Protein AF-0000000075814798 (afdb_homodimer)

InterPro domains:
  IPR003595 Protein-tyrosine phosphatase, catalytic [SM00404] (262-384)
  IPR029021 Protein-tyrosine phosphatase-like [G3DSA:3.90.190.10] (99-376)
  IPR029021 Protein-tyrosine phosphatase-like [G3DSA:3.90.190.10] (377-462)
  IPR029021 Protein-tyrosine phosphatase-like [G3DSA:3.90.190.10] (490-758)
  IPR029021 Protein-tyrosine phosphatase-like [SSF52799] (55-332)
  IPR029021 Protein-tyrosine phosphatase-like [SSF52799] (441-763)
  IPR050561 Protein Tyrosine Phosphatase [PTHR23339] (44-328)

Secondary structure (DSSP, 8-state):
---------------------------------------------TTEEEEE--SSS-EEEETTSS-EEE------GGGPPEE-SSTTSPPEEPBTTTEEEEES--GGG-TT--TTTTSSTT-EE-TTS-SEEEE----HHHHHHHHHHHHHTT---EEEEE---S--EEEEETTEEEEEEEEETTBTTS------TT--HHHHHHHHHHHHHHHHHHTTTEEEEBS-SS--TTPPEEEE--SGGGEEEHHHHHHGGGTT-TTEEEEE----SSSPPPHHHHHHHHHHHHT-GGGS-BTT--SPPPEEEEE-SSSSHHHHHHHHHHHHHHHHHTTTSSS--------PPPGGGGSHHHHHHHHHSTTHHHHHHHHHHHHHHTTTT--HHHHHHHHHHHHHHS----SSSSHHHHHHHHHHHHHHHHHHHHHHHHHHHHHHHGGGTS-S-HHHHHHH-HHHHTGGGG--------HHHHHHHS--EESTTT---TT--HHHHSSTT-EE-TTSSEEEES---HHHHHHHHHHHTSTTT--S-EEEEE---SEEEEETTEEEEE---SSPPPHHHHHHHHHHHHHHHHS---S--S------S-EEEHHHHHHHHHTT-TTEEEEE----SSSPPPHHHHHHHHHHHHHHHHH-TT-EEEEE-SSSSHHHHHHHHHHHHHHHHHH---------S---TTGGGGS---GGGG-SSHHHHHHHHHHHHHHHHHHHHHHHHHHHHHHTGGGTT-S-HHHHIIIIITTTTHHHHHTT-S-TTTS--TT-GGGSHHHHHHHTTS-----------/---------------------------------------------TTEEEEE--SSS-EEEETTSS-EEE------GGGPPEE-SSTTSPPEEPBTTTEEEEES--GGG-TT--TTTTSSTT-EE-TTS-SEEEE----HHHHHHHHHHHHHTT---EEEEE---S--EEEEETTEEEEEEEEETTBTTS------TT--HHHHHHHHHHHHHHHHHHTTTEEEEBS-SS--TTPPEEEE--SGGGEEEHHHHHHGGGTT-TTEEEEE----SSSPPPHHHHHHHHHHHHT-GGGS-BTT--SPPPEEEEE-SSSSHHHHHHHHHHHHHHHHHHHTTS---------PPPGGGGSHHHHHHHHHSTTHHHHHHHHHHHHHHTTTT--HHHHHHHHHHHHHHS----SSSSHHHHHHHHHHHHHHHHHHHHHHHHHHHHHHHGGGTS-S-HHHHHHH-HHHHTGGGG--------HHHHHHHS--EESTTTS--TT--HHHHSSTT-EE-TTSSEEEE----HHHHHHHHHHHTSTTT--S-EEEEE---SEEEEETTEEEEE---SSPPPHHHHHHHHHHHHHHHHS---S--S------S-EEEHHHHHHHHHTT-TTEEEEE----SSSPPPHHHHHHHHHHHHHHHHH-TT-EEEEE-SSSSHHHHHHHHHHHHHHHHHH---------S---TTGGGGGT--GGGG-SSHHHHHHHHHHHHHHHHHHHHHHHHHHHHHHTGGGTT-S-HHHHIIIIITTTTHHHHHTT-S-TTTS--TT-GGGSHHHHHHHTTS-S---------

Sequence (1618 aa):
MGTTASTAQQTVSAGTPLEGLQGGGPMDGQHSPSVHSFQTTGLHNSKAKSIIPNKVAPVVITYNCREEFQIHDELLKAHYTLGRLSEATPEHYLVQGRYFLVRDVVEKMDVLGTVQSCGAPNFRQVRGGLTVFGMGQPTLSGFRRVLQKLQEDGHRECVIFCVREEPVLFLRAGEDFVPYTPRDKQNLRENLQGLGPGIQAESLELAIRKEIHDFAQLSENTYHVYHNIEDLLGEPHAVAIRGEDDVHVTEEVFKRPLFLQPTYRYHRLPLPEQGAPLEAQFDAFVSVLRETPSLLPLRDAHGPPPALLFSCQTGVGRTNLGMTLGTLILFHHSRAASRPEAVPLQTKPLPMEQLQVIQSFLHMVPQGRKMVDEVDRAITACAEMHNLKEAILENQRKLESVRPAGPAQGSSSQHGVRQRALQSLERYFYLVLFNYYLHEQYPLAFALSFSRWLCAHPELYRLPVTLSSAGPVVPGDLLTKGSLGVDDLISPDALSTVREMDVANFRRVPRMPIYGTAQPSAKALGSILAYLTDAKRKLKHVVWVNLREEAVLECDGHTHSLRWPGPPMAPDQLEHLEIQLKAHLSTPLPGTGGPPTRRFQTCLTTREVFAQHCGAYPGLTYHRIPVPDFCAPCEEDFDRLLEALRAALAKDAGTGFVFSCLSGQGRTTTAMVVAVLAFWHIQGFPEVGEEELVSVPDAKFTKGEFEAKAAKSEPEARRLQLRSLQYLERYVYLVLLNAYLHLEKADSWQRPFSAWMREVASKAGVYEILNQLGFPELQSVQDQPFSGLRCRWQERSHGLEPAAAGDFLMGTTASTAQQTVSAGTPLEGLQGGGPMDGQHSPSVHSFQTTGLHNSKAKSIIPNKVAPVVITYNCREEFQIHDELLKAHYTLGRLSEATPEHYLVQGRYFLVRDVVEKMDVLGTVQSCGAPNFRQVRGGLTVFGMGQPTLSGFRRVLQKLQEDGHRECVIFCVREEPVLFLRAGEDFVPYTPRDKQNLRENLQGLGPGIQAESLELAIRKEIHDFAQLSENTYHVYHNIEDLLGEPHAVAIRGEDDVHVTEEVFKRPLFLQPTYRYHRLPLPEQGAPLEAQFDAFVSVLRETPSLLPLRDAHGPPPALLFSCQTGVGRTNLGMTLGTLILFHHSRAASRPEAVPLQTKPLPMEQLQVIQSFLHMVPQGRKMVDEVDRAITACAEMHNLKEAILENQRKLESVRPAGPAQGSSSQHGVRQRALQSLERYFYLVLFNYYLHEQYPLAFALSFSRWLCAHPELYRLPVTLSSAGPVVPGDLLTKGSLGVDDLISPDALSTVREMDVANFRRVPRMPIYGTAQPSAKALGSILAYLTDAKRKLKHVVWVNLREEAVLECDGHTHSLRWPGPPMAPDQLEHLEIQLKAHLSTPLPGTGGPPTRRFQTCLTTREVFAQHCGAYPGLTYHRIPVPDFCAPCEEDFDRLLEALRAALAKDAGTGFVFSCLSGQGRTTTAMVVAVLAFWHIQGFPEVGEEELVSVPDAKFTKGEFEAKAAKSEPEARRLQLRSLQYLERYVYLVLLNAYLHLEKADSWQRPFSAWMREVASKAGVYEILNQLGFPELQSVQDQPFSGLRCRWQERSHGLEPAAAGDFL

Solvent-accessible surface area (backbone atoms only — not comparable to full-atom values): 90113 Å² total; per-residue (Å²): 132,63,70,63,74,76,71,84,71,80,80,73,76,80,83,83,89,81,88,86,90,82,83,85,87,83,82,80,83,81,76,74,77,79,70,80,64,74,70,67,76,70,74,70,60,79,54,54,58,46,71,48,81,42,94,86,37,39,27,33,21,23,56,82,69,74,49,72,42,60,50,65,69,67,70,69,61,89,78,64,33,74,42,57,94,45,92,89,29,71,74,41,78,30,50,95,56,63,22,44,45,29,52,62,74,56,78,82,55,29,78,71,58,19,41,83,77,41,20,22,22,31,54,46,64,37,58,89,74,53,58,30,26,27,14,12,56,44,32,47,61,19,44,54,40,39,53,50,50,45,48,72,72,64,50,76,32,31,44,36,34,38,30,52,55,47,44,41,37,23,38,59,55,87,94,35,31,44,48,28,29,54,19,39,85,91,41,66,88,42,74,58,69,81,82,48,84,91,54,50,37,67,59,51,28,53,53,44,50,53,46,50,54,50,47,5,66,75,46,83,29,26,42,72,34,33,79,47,86,89,56,56,79,82,40,56,44,76,42,76,37,87,51,71,86,36,50,42,39,58,66,54,59,62,42,59,79,29,46,89,32,68,53,44,42,76,45,84,47,55,42,51,86,67,40,50,68,53,52,70,48,51,31,54,53,50,52,55,50,48,48,33,48,62,67,41,56,35,65,80,63,79,67,74,64,51,33,37,36,21,26,21,68,54,20,38,69,48,10,40,52,45,34,30,55,51,42,51,52,48,36,64,61,48,60,64,60,64,54,62,65,73,55,70,80,66,83,70,77,56,82,62,53,73,38,65,55,49,41,52,42,45,72,70,36,87,70,30,63,58,43,48,49,50,44,52,48,30,40,59,34,43,31,87,79,48,43,66,68,58,51,37,54,50,34,49,49,49,58,68,61,57,63,88,68,79,90,76,83,61,58,68,58,50,50,49,49,50,49,51,30,49,23,46,46,43,29,53,51,51,48,36,50,48,47,51,47,42,70,65,26,44,77,41,56,50,35,56,50,54,51,60,46,44,29,54,38,55,75,62,63,56,43,64,45,53,65,45,83,59,59,91,66,51,70,69,52,38,55,72,73,34,49,56,39,72,49,83,85,70,44,71,46,86,64,68,22,39,85,80,46,55,28,32,28,60,48,67,42,86,98,44,62,40,33,28,17,18,61,58,34,66,67,22,45,51,46,49,51,52,56,46,45,28,90,85,66,55,40,69,33,35,41,38,36,38,29,51,70,47,35,44,35,35,41,68,76,39,49,26,32,34,73,72,80,42,60,89,66,54,49,70,54,40,55,50,48,25,52,51,49,44,52,57,63,67,45,78,71,71,88,70,87,60,80,79,72,79,76,61,91,40,74,38,38,62,69,52,50,53,53,68,45,32,76,82,36,74,38,56,43,81,44,67,52,48,39,55,77,75,39,47,62,52,51,64,45,53,38,52,52,50,48,55,51,50,57,45,40,71,75,36,80,72,44,26,36,37,28,23,18,73,43,18,45,57,59,15,33,50,50,48,48,53,48,51,55,52,45,30,74,72,78,48,70,77,88,66,87,72,85,53,83,71,63,49,67,68,49,59,40,51,65,57,78,57,59,35,81,68,38,89,44,71,70,52,21,52,49,44,48,47,46,36,51,25,40,39,48,29,53,51,50,54,53,50,48,52,49,47,55,62,71,32,45,87,66,68,51,72,66,46,60,43,55,43,43,56,69,39,39,20,61,54,42,49,38,56,50,53,38,58,41,67,55,64,93,77,36,74,51,77,78,42,70,60,19,28,51,68,50,40,58,45,47,67,56,60,60,74,72,75,71,79,85,60,89,69,104,132,60,69,57,70,74,69,82,68,80,76,70,74,78,73,80,82,81,88,81,87,82,83,88,80,81,88,81,83,79,76,75,75,79,69,77,63,76,68,67,76,71,75,71,59,79,54,54,57,46,70,49,81,41,95,88,36,40,27,33,21,22,55,83,70,75,49,71,42,60,50,65,70,67,70,69,62,88,76,65,32,74,44,57,92,45,90,89,30,70,75,42,77,30,50,94,57,62,22,44,44,29,52,61,75,58,79,83,54,31,79,70,58,18,40,85,77,42,21,20,23,32,54,48,64,36,56,89,74,53,58,27,25,28,14,12,56,45,31,47,60,20,42,54,39,39,54,48,49,44,49,71,73,62,50,76,34,32,44,35,34,37,30,50,56,46,44,43,37,24,39,59,55,88,93,34,30,45,48,28,28,54,19,40,84,93,41,65,88,43,74,58,68,80,80,51,82,90,56,50,39,67,61,50,30,53,52,44,50,53,47,50,54,51,47,5,66,74,47,84,30,25,42,71,33,34,80,47,87,87,56,56,78,82,41,56,43,76,42,76,38,86,50,72,86,35,50,41,40,58,66,54,58,61,42,58,81,29,47,90,32,67,52,45,43,74,43,83,48,54,42,49,85,67,40,49,68,55,52,68,49,50,30,54,53,49,52,54,48,47,50,33,48,61,69,40,57,34,64,80,59,79,68,76,64,51,33,38,36,21,27,20,69,54,20,38,70,49,10,41,52,45,35,30,54,49,42,50,52,49,50,52,52,42,40,76,65,46,72,84,71,78,63,75,79,68,83,72,78,57,82,63,52,74,38,64,55,49,41,53,44,44,72,70,36,88,68,29,64,58,42,47,50,52,45,53,49,32,40,58,34,41,31,87,80,47,42,67,68,59,51,35,53,50,35,49,48,51,56,68,61,58,62,88,65,76,92,78,82,61,59,68,58,52,50,48,48,50,47,51,33,50,22,48,45,43,27,52,51,51,50,36,50,49,48,52,46,42,71,65,26,43,78,41,54,50,35,56,50,55,52,59,47,44,31,56,37,55,75,62,64,56,45,63,44,53,70,44,85,60,59,92,68,50,70,69,52,38,55,71,73,32,48,56,38,73,51,77,87,69,50,72,47,87,63,69,21,39,85,81,46,54,26,32,28,60,47,67,42,84,97,43,61,40,33,28,17,18,61,58,34,66,68,22,45,52,48,48,50,51,58,44,46,27,89,84,65,55,40,67,32,35,41,37,38,39,29,52,71,48,35,44,35,33,41,69,76,38,47,27,32,34,72,71,80,40,60,88,67,53,52,71,54,39,53,51,46,26,52,52,50,45,53,57,62,68,46,79,71,71,87,69,86,60,80,78,70,80,77,59,91,39,73,37,40,60,70,52,49,53,54,68,45,33,76,84,35,76,39,56,42,84,44,68,52,49,39,55,76,77,40,47,62,53,52,63,45,54,37,52,53,50,48,56,50,50,58,45,42,71,74,37,78,71,44,26,36,37,27,24,19,77,46,19,46,58,60,15,33,49,51,49,47,53,48,50,54,50,45,28,74,72,77,50,70,76,90,65,86,72,85,61,85,74,64,50,69,67,52,62,40,51,70,66,70,57,58,35,82,68,39,91,44,70,68,52,21,52,50,44,48,48,47,36,51,25,41,40,49,28,53,51,49,53,52,50,48,52,50,48,56,62,71,32,46,87,65,68,51,73,65,46,58,42,55,43,42,56,68,40,38,19,61,54,42,50,39,55,50,53,38,59,41,67,51,64,93,78,38,74,51,77,78,42,70,60,18,27,51,67,50,40,57,44,48,67,57,59,62,73,73,76,71,79,86,58,90,66,104

Structure (mmCIF, N/CA/C/O backbone):
data_AF-0000000075814798-model_v1
#
loop_
_entity.id
_entity.type
_entity.pdbx_description
1 polymer 'Paladin isoform X2'
#
loop_
_atom_site.group_PDB
_atom_site.id
_atom_site.type_symbol
_atom_site.label_atom_id
_atom_site.label_alt_id
_atom_site.label_comp_id
_atom_site.label_asym_id
_atom_site.label_entity_id
_atom_site.label_seq_id
_atom_site.pdbx_PDB_ins_code
_atom_site.Cartn_x
_atom_site.Cartn_y
_atom_site.Cartn_z
_atom_site.occupancy
_atom_site.B_iso_or_equiv
_atom_site.auth_seq_id
_atom_site.auth_comp_id
_atom_site.auth_asym_id
_atom_site.auth_atom_id
_atom_site.pdbx_PDB_model_num
ATOM 1 N N . MET A 1 1 ? -14.688 32.375 -4.984 1 20.8 1 MET A N 1
ATOM 2 C CA . MET A 1 1 ? -14.438 33.156 -3.773 1 20.8 1 MET A CA 1
ATOM 3 C C . MET A 1 1 ? -14.164 34.625 -4.109 1 20.8 1 MET A C 1
ATOM 5 O O . MET A 1 1 ? -13.062 34.969 -4.547 1 20.8 1 MET A O 1
ATOM 9 N N . GLY A 1 2 ? -15.25 35.312 -4.543 1 20.66 2 GLY A N 1
ATOM 10 C CA . GLY A 1 2 ? -15.383 36.594 -5.23 1 20.66 2 GLY A CA 1
ATOM 11 C C . GLY A 1 2 ? -14.875 37.75 -4.414 1 20.66 2 GLY A C 1
ATOM 12 O O . GLY A 1 2 ? -15.055 37.781 -3.193 1 20.66 2 GLY A O 1
ATOM 13 N N . THR A 1 3 ? -13.828 38.188 -4.879 1 22.53 3 THR A N 1
ATOM 14 C CA . THR A 1 3 ? -13.062 39.344 -4.375 1 22.53 3 THR A CA 1
ATOM 15 C C . THR A 1 3 ? -13.938 40.562 -4.27 1 22.53 3 THR A C 1
ATOM 17 O O . THR A 1 3 ? -13.438 41.688 -4.051 1 22.53 3 THR A O 1
ATOM 20 N N . THR A 1 4 ? -15.242 40.5 -4.461 1 22.45 4 THR A N 1
ATOM 21 C CA . THR A 1 4 ? -15.805 41.812 -4.785 1 22.45 4 THR A CA 1
ATOM 22 C C . THR A 1 4 ? -15.922 42.656 -3.531 1 22.45 4 THR A C 1
ATOM 24 O O . THR A 1 4 ? -16.625 42.312 -2.588 1 22.45 4 THR A O 1
ATOM 27 N N . ALA A 1 5 ? -14.812 43.094 -3.002 1 24.08 5 ALA A N 1
ATOM 28 C CA . ALA A 1 5 ? -15.07 44.125 -1.997 1 24.08 5 ALA A CA 1
ATOM 29 C C . ALA A 1 5 ? -15.922 45.25 -2.574 1 24.08 5 ALA A C 1
ATOM 31 O O . ALA A 1 5 ? -15.531 45.906 -3.545 1 24.08 5 ALA A O 1
ATOM 32 N N . SER A 1 6 ? -17.25 45.062 -2.588 1 22.42 6 SER A N 1
ATOM 33 C CA . SER A 1 6 ? -18.234 46.031 -3.072 1 22.42 6 SER A CA 1
ATOM 34 C C . SER A 1 6 ? -18.031 47.406 -2.453 1 22.42 6 SER A C 1
ATOM 36 O O . SER A 1 6 ? -18.094 47.562 -1.231 1 22.42 6 SER A O 1
ATOM 38 N N . THR A 1 7 ? -17 48.062 -2.939 1 22.38 7 THR A N 1
ATOM 39 C CA . THR A 1 7 ? -16.859 49.438 -2.508 1 22.38 7 THR A CA 1
ATOM 40 C C . THR A 1 7 ? -18.125 50.25 -2.787 1 22.38 7 THR A C 1
ATOM 42 O O . THR A 1 7 ? -18.641 50.219 -3.91 1 22.38 7 THR A O 1
ATOM 45 N N . ALA A 1 8 ? -19.047 50.281 -1.787 1 23.62 8 ALA A N 1
ATOM 46 C CA . ALA A 1 8 ? -20.234 51.125 -1.872 1 23.62 8 ALA A CA 1
ATOM 47 C C . ALA A 1 8 ? -19.859 52.562 -2.264 1 23.62 8 ALA A C 1
ATOM 49 O O . ALA A 1 8 ? -19.266 53.281 -1.474 1 23.62 8 ALA A O 1
ATOM 50 N N . GLN A 1 9 ? -19.438 52.719 -3.703 1 20.25 9 GLN A N 1
ATOM 51 C CA . GLN A 1 9 ? -19.219 54.062 -4.215 1 20.25 9 GLN A CA 1
ATOM 52 C C . GLN A 1 9 ? -20.484 54.906 -4.113 1 20.25 9 GLN A C 1
ATOM 54 O O . GLN A 1 9 ? -21.578 54.406 -4.367 1 20.25 9 GLN A O 1
ATOM 59 N N . GLN A 1 10 ? -20.453 55.969 -3.391 1 19.09 10 GLN A N 1
ATOM 60 C CA . GLN A 1 10 ? -21.453 57.031 -3.236 1 19.09 10 GLN A CA 1
ATOM 61 C C . GLN A 1 10 ? -21.766 57.688 -4.578 1 19.09 10 GLN A C 1
ATOM 63 O O . GLN A 1 10 ? -20.875 58.188 -5.27 1 19.09 10 GLN A O 1
ATOM 68 N N . THR A 1 11 ? -22.781 57.094 -5.297 1 19.61 11 THR A N 1
ATOM 69 C CA . THR A 1 11 ? -23.344 57.531 -6.57 1 19.61 11 THR A CA 1
ATOM 70 C C . THR A 1 11 ? -23.672 59.031 -6.523 1 19.61 11 THR A C 1
ATOM 72 O O . THR A 1 11 ? -24.469 59.469 -5.691 1 19.61 11 THR A O 1
ATOM 75 N N . VAL A 1 12 ? -22.688 59.812 -6.91 1 17.66 12 VAL A N 1
ATOM 76 C CA . VAL A 1 12 ? -23.031 61.219 -7.121 1 17.66 12 VAL A CA 1
ATOM 77 C C . VAL A 1 12 ? -24.047 61.344 -8.25 1 17.66 12 VAL A C 1
ATOM 79 O O . VAL A 1 12 ? -24 60.594 -9.219 1 17.66 12 VAL A O 1
ATOM 82 N N . SER A 1 13 ? -25.047 62.25 -8.18 1 16.98 13 SER A N 1
ATOM 83 C CA . SER A 1 13 ? -26.359 62.594 -8.727 1 16.98 13 SER A CA 1
ATOM 84 C C . SER A 1 13 ? -26.234 63.219 -10.109 1 16.98 13 SER A C 1
ATOM 86 O O . SER A 1 13 ? -27.156 63.875 -10.578 1 16.98 13 SER A O 1
ATOM 88 N N . ALA A 1 14 ? -25.391 62.531 -11.023 1 16.59 14 ALA A N 1
ATOM 89 C CA . ALA A 1 14 ? -25.484 63.344 -12.219 1 16.59 14 ALA A CA 1
ATOM 90 C C . ALA A 1 14 ? -26.938 63.625 -12.594 1 16.59 14 ALA A C 1
ATOM 92 O O . ALA A 1 14 ? -27.797 62.781 -12.414 1 16.59 14 ALA A O 1
ATOM 93 N N . GLY A 1 15 ? -27.141 64.812 -13.203 1 15.84 15 GLY A N 1
ATOM 94 C CA . GLY A 1 15 ? -28.203 65.688 -13.656 1 15.84 15 GLY A CA 1
ATOM 95 C C . GLY A 1 15 ? -28.984 65.188 -14.828 1 15.84 15 GLY A C 1
ATOM 96 O O . GLY A 1 15 ? -28.641 64.125 -15.375 1 15.84 15 GLY A O 1
ATOM 97 N N . THR A 1 16 ? -29.422 66.125 -15.766 1 15.84 16 THR A N 1
ATOM 98 C CA . THR A 1 16 ? -30.75 66.438 -16.25 1 15.84 16 THR A CA 1
ATOM 99 C C . THR A 1 16 ? -31.078 65.625 -17.531 1 15.84 16 THR A C 1
ATOM 101 O O . THR A 1 16 ? -32.125 65 -17.609 1 15.84 16 THR A O 1
ATOM 104 N N . PRO A 1 17 ? -30.75 66.125 -18.859 1 15.64 17 PRO A N 1
ATOM 105 C CA . PRO A 1 17 ? -31.922 66.625 -19.562 1 15.64 17 PRO A CA 1
ATOM 106 C C . PRO A 1 17 ? -32.562 65.625 -20.5 1 15.64 17 PRO A C 1
ATOM 108 O O . PRO A 1 17 ? -31.969 64.562 -20.75 1 15.64 17 PRO A O 1
ATOM 111 N N . LEU A 1 18 ? -32.969 66.125 -21.812 1 14.87 18 LEU A N 1
ATOM 112 C CA . LEU A 1 18 ? -34.25 66.25 -22.469 1 14.87 18 LEU A CA 1
ATOM 113 C C . LEU A 1 18 ? -34.406 65.188 -23.562 1 14.87 18 LEU A C 1
ATOM 115 O O . LEU A 1 18 ? -35.438 64.5 -23.656 1 14.87 18 LEU A O 1
ATOM 119 N N . GLU A 1 19 ? -33.5 65.125 -24.656 1 15.78 19 GLU A N 1
ATOM 120 C CA . GLU A 1 19 ? -34.219 65.438 -25.891 1 15.78 19 GLU A CA 1
ATOM 121 C C . GLU A 1 19 ? -34.844 64.188 -26.531 1 15.78 19 GLU A C 1
ATOM 123 O O . GLU A 1 19 ? -34.406 63.094 -26.281 1 15.78 19 GLU A O 1
ATOM 128 N N . GLY A 1 20 ? -35.688 64.438 -27.672 1 15.11 20 GLY A N 1
ATOM 129 C CA . GLY A 1 20 ? -36.969 64.062 -28.25 1 15.11 20 GLY A CA 1
ATOM 130 C C . GLY A 1 20 ? -36.906 62.875 -29.172 1 15.11 20 GLY A C 1
ATOM 131 O O . GLY A 1 20 ? -37.5 61.812 -28.875 1 15.11 20 GLY A O 1
ATOM 132 N N . LEU A 1 21 ? -36.656 63.156 -30.547 1 15.19 21 LEU A N 1
ATOM 133 C CA . LEU A 1 21 ? -37.688 62.969 -31.547 1 15.19 21 LEU A CA 1
ATOM 134 C C . LEU A 1 21 ? -37.656 61.562 -32.094 1 15.19 21 LEU A C 1
ATOM 136 O O . LEU A 1 21 ? -36.656 60.844 -31.969 1 15.19 21 LEU A O 1
ATOM 140 N N . GLN A 1 22 ? -38.125 61.375 -33.438 1 15.43 22 GLN A N 1
ATOM 141 C CA . GLN A 1 22 ? -39.281 60.75 -34.062 1 15.43 22 GLN A CA 1
ATOM 142 C C . GLN A 1 22 ? -38.906 59.469 -34.75 1 15.43 22 GLN A C 1
ATOM 144 O O . GLN A 1 22 ? -39.5 58.406 -34.5 1 15.43 22 GLN A O 1
ATOM 149 N N . GLY A 1 23 ? -38.75 59.469 -36.156 1 15.39 23 GLY A N 1
ATOM 150 C CA . GLY A 1 23 ? -39.719 58.938 -37.094 1 15.39 23 GLY A CA 1
ATOM 151 C C . GLY A 1 23 ? -39.375 57.531 -37.562 1 15.39 23 GLY A C 1
ATOM 152 O O . GLY A 1 23 ? -39.688 56.562 -36.906 1 15.39 23 GLY A O 1
ATOM 153 N N . GLY A 1 24 ? -38.969 57.406 -38.906 1 15.76 24 GLY A N 1
ATOM 154 C CA . GLY A 1 24 ? -39.719 56.75 -40 1 15.76 24 GLY A CA 1
ATOM 155 C C . GLY A 1 24 ? -39.344 55.312 -40.219 1 15.76 24 GLY A C 1
ATOM 156 O O . GLY A 1 24 ? -38.875 54.625 -39.281 1 15.76 24 GLY A O 1
ATOM 157 N N . GLY A 1 25 ? -38.75 54.969 -41.406 1 16.77 25 GLY A N 1
ATOM 158 C CA . GLY A 1 25 ? -39.344 54.219 -42.531 1 16.77 25 GLY A CA 1
ATOM 159 C C . GLY A 1 25 ? -38.969 52.75 -42.5 1 16.77 25 GLY A C 1
ATOM 160 O O . GLY A 1 25 ? -38.156 52.312 -41.688 1 16.77 25 GLY A O 1
ATOM 161 N N . PRO A 1 26 ? -39.125 52.094 -43.656 1 17.95 26 PRO A N 1
ATOM 162 C CA . PRO A 1 26 ? -39.875 50.906 -44.094 1 17.95 26 PRO A CA 1
ATOM 163 C C . PRO A 1 26 ? -39.031 49.656 -44.062 1 17.95 26 PRO A C 1
ATOM 165 O O . PRO A 1 26 ? -39.562 48.562 -43.75 1 17.95 26 PRO A O 1
ATOM 168 N N . MET A 1 27 ? -37.719 49.812 -44.469 1 16.7 27 MET A N 1
ATOM 169 C CA . MET A 1 27 ? -37.469 48.969 -45.625 1 16.7 27 MET A CA 1
ATOM 170 C C . MET A 1 27 ? -37.438 47.5 -45.219 1 16.7 27 MET A C 1
ATOM 172 O O . MET A 1 27 ? -37.344 47.156 -44.031 1 16.7 27 MET A O 1
ATOM 176 N N . ASP A 1 28 ? -36.562 46.688 -45.938 1 17.31 28 ASP A N 1
ATOM 177 C CA . ASP A 1 28 ? -36.656 45.625 -46.906 1 17.31 28 ASP A CA 1
ATOM 178 C C . ASP A 1 28 ? -36.344 44.281 -46.281 1 17.31 28 ASP A C 1
ATOM 180 O O . ASP A 1 28 ? -37.031 43.281 -46.531 1 17.31 28 ASP A O 1
ATOM 184 N N . GLY A 1 29 ? -35.156 44.188 -45.75 1 16.59 29 GLY A N 1
ATOM 185 C CA . GLY A 1 29 ? -34.344 43.094 -46.281 1 16.59 29 GLY A CA 1
ATOM 186 C C . GLY A 1 29 ? -34.781 41.75 -45.75 1 16.59 29 GLY A C 1
ATOM 187 O O . GLY A 1 29 ? -35.594 41.656 -44.812 1 16.59 29 GLY A O 1
ATOM 188 N N . GLN A 1 30 ? -33.906 40.781 -46.125 1 20.2 30 GLN A N 1
ATOM 189 C CA . GLN A 1 30 ? -33.75 39.375 -46.531 1 20.2 30 GLN A CA 1
ATOM 190 C C . GLN A 1 30 ? -33.75 38.438 -45.312 1 20.2 30 GLN A C 1
ATOM 192 O O . GLN A 1 30 ? -33.094 38.719 -44.312 1 20.2 30 GLN A O 1
ATOM 197 N N . HIS A 1 31 ? -34.719 37.625 -45.281 1 18.97 31 HIS A N 1
ATOM 198 C CA . HIS A 1 31 ? -35.281 36.781 -44.25 1 18.97 31 HIS A CA 1
ATOM 199 C C . HIS A 1 31 ? -34.312 35.688 -43.875 1 18.97 31 HIS A C 1
ATOM 201 O O . HIS A 1 31 ? -34.688 34.656 -43.25 1 18.97 31 HIS A O 1
ATOM 207 N N . SER A 1 32 ? -32.969 35.875 -44.094 1 20.36 32 SER A N 1
ATOM 208 C CA . SER A 1 32 ? -32.25 34.625 -43.969 1 20.36 32 SER A CA 1
ATOM 209 C C . SER A 1 32 ? -32.562 33.906 -42.688 1 20.36 32 SER A C 1
ATOM 211 O O . SER A 1 32 ? -32.719 34.531 -41.625 1 20.36 32 SER A O 1
ATOM 213 N N . PRO A 1 33 ? -33 32.656 -42.812 1 21.22 33 PRO A N 1
ATOM 214 C CA . PRO A 1 33 ? -33.594 31.875 -41.719 1 21.22 33 PRO A CA 1
ATOM 215 C C . PRO A 1 33 ? -32.719 31.859 -40.469 1 21.22 33 PRO A C 1
ATOM 217 O O . PRO A 1 33 ? -31.531 32.156 -40.531 1 21.22 33 PRO A O 1
ATOM 220 N N . SER A 1 34 ? -33.406 31.484 -39.344 1 19.66 34 SER A N 1
ATOM 221 C CA . SER A 1 34 ? -33.375 31.719 -37.906 1 19.66 34 SER A CA 1
ATOM 222 C C . SER A 1 34 ? -32.312 30.844 -37.219 1 19.66 34 SER A C 1
ATOM 224 O O . SER A 1 34 ? -32.438 29.625 -37.188 1 19.66 34 SER A O 1
ATOM 226 N N . VAL A 1 35 ? -31.016 30.906 -37.656 1 22.52 35 VAL A N 1
ATOM 227 C CA . VAL A 1 35 ? -30.047 30.203 -36.812 1 22.52 35 VAL A CA 1
ATOM 228 C C . VAL A 1 35 ? -30.359 30.453 -35.344 1 22.52 35 VAL A C 1
ATOM 230 O O . VAL A 1 35 ? -30.422 31.594 -34.906 1 22.52 35 VAL A O 1
ATOM 233 N N . HIS A 1 36 ? -31.266 29.609 -34.812 1 21.22 36 HIS A N 1
ATOM 234 C CA . HIS A 1 36 ? -31.625 29.797 -33.406 1 21.22 36 HIS A CA 1
ATOM 235 C C . HIS A 1 36 ? -30.391 30.109 -32.562 1 21.22 36 HIS A C 1
ATOM 237 O O . HIS A 1 36 ? -29.438 29.328 -32.531 1 21.22 36 HIS A O 1
ATOM 243 N N . SER A 1 37 ? -29.938 31.312 -32.688 1 22.78 37 SER A N 1
ATOM 244 C CA . SER A 1 37 ? -28.906 31.906 -31.812 1 22.78 37 SER A CA 1
ATOM 245 C C . SER A 1 37 ? -29.156 31.547 -30.359 1 22.78 37 SER A C 1
ATOM 247 O O . SER A 1 37 ? -30.234 31.781 -29.828 1 22.78 37 SER A O 1
ATOM 249 N N . PHE A 1 38 ? -28.609 30.406 -30.047 1 23.09 38 PHE A N 1
ATOM 250 C CA . PHE A 1 38 ? -28.562 30.094 -28.625 1 23.09 38 PHE A CA 1
ATOM 251 C C . PHE A 1 38 ? -28.344 31.375 -27.812 1 23.09 38 PHE A C 1
ATOM 253 O O . PHE A 1 38 ? -27.391 32.094 -28.031 1 23.09 38 PHE A O 1
ATOM 260 N N . GLN A 1 39 ? -29.406 32.062 -27.656 1 23.33 39 GLN A N 1
ATOM 261 C CA . GLN A 1 39 ? -29.453 33.25 -26.828 1 23.33 39 GLN A CA 1
ATOM 262 C C . GLN A 1 39 ? -28.625 33.062 -25.562 1 23.33 39 GLN A C 1
ATOM 264 O O . GLN A 1 39 ? -28.891 32.188 -24.75 1 23.33 39 GLN A O 1
ATOM 269 N N . THR A 1 40 ? -27.328 33.312 -25.766 1 24.81 40 THR A N 1
ATOM 270 C CA . THR A 1 40 ? -26.438 33.594 -24.641 1 24.81 40 THR A CA 1
ATOM 271 C C . THR A 1 40 ? -27.156 34.375 -23.562 1 24.81 40 THR A C 1
ATOM 273 O O . THR A 1 40 ? -27.594 35.5 -23.812 1 24.81 40 THR A O 1
ATOM 276 N N . THR A 1 41 ? -28.141 33.75 -22.969 1 26.14 41 THR A N 1
ATOM 277 C CA . THR A 1 41 ? -28.734 34.5 -21.875 1 26.14 41 THR A CA 1
ATOM 278 C C . THR A 1 41 ? -27.734 35.469 -21.266 1 26.14 41 THR A C 1
ATOM 280 O O . THR A 1 41 ? -26.609 35.094 -20.953 1 26.14 41 THR A O 1
ATOM 283 N N . GLY A 1 42 ? -27.797 36.781 -21.656 1 26.25 42 GLY A N 1
ATOM 284 C CA . GLY A 1 42 ? -27.203 38.062 -21.344 1 26.25 42 GLY A CA 1
ATOM 285 C C . GLY A 1 42 ? -26.938 38.25 -19.859 1 26.25 42 GLY A C 1
ATOM 286 O O . GLY A 1 42 ? -27.766 38.812 -19.141 1 26.25 42 GLY A O 1
ATOM 287 N N . LEU A 1 43 ? -26.578 37.219 -19.172 1 26.64 43 LEU A N 1
ATOM 288 C CA . LEU A 1 43 ? -26.172 37.781 -17.891 1 26.64 43 LEU A CA 1
ATOM 289 C C . LEU A 1 43 ? -25.266 38.969 -18.078 1 26.64 43 LEU A C 1
ATOM 291 O O . LEU A 1 43 ? -24.172 38.844 -18.641 1 26.64 43 LEU A O 1
ATOM 295 N N . HIS A 1 44 ? -25.828 40.125 -18.438 1 28.27 44 HIS A N 1
ATOM 296 C CA . HIS A 1 44 ? -25.328 41.5 -18.359 1 28.27 44 HIS A CA 1
ATOM 297 C C . HIS A 1 44 ? -24.422 41.688 -17.156 1 28.27 44 HIS A C 1
ATOM 299 O O . HIS A 1 44 ? -24.875 42.094 -16.094 1 28.27 44 HIS A O 1
ATOM 305 N N . ASN A 1 45 ? -23.766 40.688 -16.719 1 29.17 45 ASN A N 1
ATOM 306 C CA . ASN A 1 45 ? -22.844 41.281 -15.742 1 29.17 45 ASN A CA 1
ATOM 307 C C . ASN A 1 45 ? -22.016 42.406 -16.344 1 29.17 45 ASN A C 1
ATOM 309 O O . ASN A 1 45 ? -21.25 42.188 -17.281 1 29.17 45 ASN A O 1
ATOM 313 N N . SER A 1 46 ? -22.5 43.562 -16.422 1 33.44 46 SER A N 1
ATOM 314 C CA . SER A 1 46 ? -21.953 44.875 -16.797 1 33.44 46 SER A CA 1
ATOM 315 C C . SER A 1 46 ? -20.484 44.969 -16.453 1 33.44 46 SER A C 1
ATOM 317 O O . SER A 1 46 ? -19.812 45.938 -16.844 1 33.44 46 SER A O 1
ATOM 319 N N . LYS A 1 47 ? -19.984 44.188 -15.484 1 35.53 47 LYS A N 1
ATOM 320 C CA . LYS A 1 47 ? -18.625 44.562 -15.078 1 35.53 47 LYS A CA 1
ATOM 321 C C . LYS A 1 47 ? -17.578 43.812 -15.891 1 35.53 47 LYS A C 1
ATOM 323 O O . LYS A 1 47 ? -16.391 43.844 -15.57 1 35.53 47 LYS A O 1
ATOM 328 N N . ALA A 1 48 ? -17.969 42.875 -16.812 1 38.38 48 ALA A N 1
ATOM 329 C CA . ALA A 1 48 ? -16.953 42.094 -17.531 1 38.38 48 ALA A CA 1
ATOM 330 C C . ALA A 1 48 ? -16.516 42.812 -18.812 1 38.38 48 ALA A C 1
ATOM 332 O O . ALA A 1 48 ? -17.344 43.188 -19.641 1 38.38 48 ALA A O 1
ATOM 333 N N . LYS A 1 49 ? -15.375 43.5 -18.859 1 42 49 LYS A N 1
ATOM 334 C CA . LYS A 1 49 ? -14.914 44.125 -20.109 1 42 49 LYS A CA 1
ATOM 335 C C . LYS A 1 49 ? -14.539 43.062 -21.141 1 42 49 LYS A C 1
ATOM 337 O O . LYS A 1 49 ? -14.875 43.188 -22.312 1 42 49 LYS A O 1
ATOM 342 N N . SER A 1 50 ? -13.438 42.219 -20.891 1 41.66 50 SER A N 1
ATOM 343 C CA . SER A 1 50 ? -12.969 41.281 -21.906 1 41.66 50 SER A CA 1
ATOM 344 C C . SER A 1 50 ? -12.906 39.844 -21.359 1 41.66 50 SER A C 1
ATOM 346 O O . SER A 1 50 ? -12.68 39.656 -20.156 1 41.66 50 SER A O 1
ATOM 348 N N . ILE A 1 51 ? -13.531 38.875 -21.969 1 43.34 51 ILE A N 1
ATOM 349 C CA . ILE A 1 51 ? -13.469 37.438 -21.672 1 43.34 51 ILE A CA 1
ATOM 350 C C . ILE A 1 51 ? -12.328 36.812 -22.484 1 43.34 51 ILE A C 1
ATOM 352 O O . ILE A 1 51 ? -12.32 36.875 -23.703 1 43.34 51 ILE A O 1
ATOM 356 N N . ILE A 1 52 ? -11.094 36.594 -21.953 1 43.97 52 ILE A N 1
ATOM 357 C CA . ILE A 1 52 ? -10.008 35.906 -22.656 1 43.97 52 ILE A CA 1
ATOM 358 C C . ILE A 1 52 ? -10.227 34.406 -22.578 1 43.97 52 ILE A C 1
ATOM 360 O O . ILE A 1 52 ? -10.305 33.844 -21.484 1 43.97 52 ILE A O 1
ATOM 364 N N . PRO A 1 53 ? -10.508 33.719 -23.594 1 45.59 53 PRO A N 1
ATOM 365 C CA . PRO A 1 53 ? -10.656 32.281 -23.703 1 45.59 53 PRO A CA 1
ATOM 366 C C . PRO A 1 53 ? -9.398 31.531 -23.266 1 45.59 53 PRO A C 1
ATOM 368 O O . PRO A 1 53 ? -8.281 31.984 -23.516 1 45.59 53 PRO A O 1
ATOM 371 N N . ASN A 1 54 ? -9.305 31.016 -22.031 1 43.34 54 ASN A N 1
ATOM 372 C CA . ASN A 1 54 ? -8.18 30.172 -21.641 1 43.34 54 ASN A CA 1
ATOM 373 C C . ASN A 1 54 ? -8.539 28.703 -21.703 1 43.34 54 ASN A C 1
ATOM 375 O O . ASN A 1 54 ? -9.711 28.328 -21.641 1 43.34 54 ASN A O 1
ATOM 379 N N . LYS A 1 55 ? -7.684 27.922 -22.047 1 45.16 55 LYS A N 1
ATOM 380 C CA . LYS A 1 55 ? -7.859 26.5 -22.344 1 45.16 55 LYS A CA 1
ATOM 381 C C . LYS A 1 55 ? -8.617 25.797 -21.219 1 45.16 55 LYS A C 1
ATOM 383 O O . LYS A 1 55 ? -9.289 24.781 -21.438 1 45.16 55 LYS A O 1
ATOM 388 N N . VAL A 1 56 ? -8.438 26.125 -20.094 1 45.28 56 VAL A N 1
ATOM 389 C CA . VAL A 1 56 ? -9.094 25.438 -18.969 1 45.28 56 VAL A CA 1
ATOM 390 C C . VAL A 1 56 ? -10.438 26.109 -18.688 1 45.28 56 VAL A C 1
ATOM 392 O O . VAL A 1 56 ? -11.461 25.422 -18.547 1 45.28 56 VAL A O 1
ATOM 395 N N . ALA A 1 57 ? -10.656 27.422 -18.344 1 46.47 57 ALA A N 1
ATOM 396 C CA . ALA A 1 57 ? -11.891 28.188 -18.188 1 46.47 57 ALA A CA 1
ATOM 397 C C . ALA A 1 57 ? -11.688 29.625 -18.656 1 46.47 57 ALA A C 1
ATOM 399 O O . ALA A 1 57 ? -10.594 30.188 -18.5 1 46.47 57 ALA A O 1
ATOM 400 N N . PRO A 1 58 ? -12.633 30.156 -19.5 1 45.22 58 PRO A N 1
ATOM 401 C CA . PRO A 1 58 ? -12.516 31.547 -19.922 1 45.22 58 PRO A CA 1
ATOM 402 C C . PRO A 1 58 ? -12.258 32.5 -18.766 1 45.22 58 PRO A C 1
ATOM 404 O O . PRO A 1 58 ? -12.742 32.281 -17.656 1 45.22 58 PRO A O 1
ATOM 407 N N . VAL A 1 59 ? -11.258 33.312 -18.812 1 47.03 59 VAL A N 1
ATOM 408 C CA . VAL A 1 59 ? -10.914 34.375 -17.891 1 47.03 59 VAL A CA 1
ATOM 409 C C . VAL A 1 59 ? -11.719 35.656 -18.219 1 47.03 59 VAL A C 1
ATOM 411 O O . VAL A 1 59 ? -11.711 36.094 -19.375 1 47.03 59 VAL A O 1
ATOM 414 N N . VAL A 1 60 ? -12.773 36 -17.469 1 47.5 60 VAL A N 1
ATOM 415 C CA . VAL A 1 60 ? -13.523 37.25 -17.656 1 47.5 60 VAL A CA 1
ATOM 416 C C . VAL A 1 60 ? -12.797 38.406 -16.953 1 47.5 60 VAL A C 1
ATOM 418 O O . VAL A 1 60 ? -12.438 38.312 -15.781 1 47.5 60 VAL A O 1
ATOM 421 N N . ILE A 1 61 ? -12.242 39.25 -17.734 1 44.12 61 ILE A N 1
ATOM 422 C CA . ILE A 1 61 ? -11.641 40.5 -17.266 1 44.12 61 ILE A CA 1
ATOM 423 C C . ILE A 1 61 ? -12.719 41.562 -17.094 1 44.12 61 ILE A C 1
ATOM 425 O O . ILE A 1 61 ? -13.484 41.844 -18.016 1 44.12 61 ILE A O 1
ATOM 429 N N . THR A 1 62 ? -13.047 41.906 -15.914 1 42.41 62 THR A N 1
ATOM 430 C CA . THR A 1 62 ? -14.031 42.969 -15.727 1 42.41 62 THR A CA 1
ATOM 431 C C . THR A 1 62 ? -13.562 44.281 -16.375 1 42.41 62 THR A C 1
ATOM 433 O O . THR A 1 62 ? -12.391 44.406 -16.734 1 42.41 62 THR A O 1
ATOM 436 N N . TYR A 1 63 ? -14.445 45.312 -16.688 1 39.06 63 TYR A N 1
ATOM 437 C CA . TYR A 1 63 ? -14.172 46.562 -17.344 1 39.06 63 TYR A CA 1
ATOM 438 C C . TYR A 1 63 ? -12.945 47.25 -16.75 1 39.06 63 TYR A C 1
ATOM 440 O O . TYR A 1 63 ? -12.18 47.906 -17.469 1 39.06 63 TYR A O 1
ATOM 448 N N . ASN A 1 64 ? -12.961 47.375 -15.391 1 39.81 64 ASN A N 1
ATOM 449 C CA . ASN A 1 64 ? -11.828 48.156 -14.898 1 39.81 64 ASN A CA 1
ATOM 450 C C . ASN A 1 64 ? -10.539 47.344 -14.93 1 39.81 64 ASN A C 1
ATOM 452 O O . ASN A 1 64 ? -9.5 47.781 -14.453 1 39.81 64 ASN A O 1
ATOM 456 N N . CYS A 1 65 ? -10.273 46.344 -15.82 1 38.81 65 CYS A N 1
ATOM 457 C CA . CYS A 1 65 ? -9.109 45.531 -16.188 1 38.81 65 CYS A CA 1
ATOM 458 C C . CYS A 1 65 ? -8.414 44.969 -14.953 1 38.81 65 CYS A C 1
ATOM 460 O O . CYS A 1 65 ? -7.227 44.656 -15 1 38.81 65 CYS A O 1
ATOM 462 N N . ARG A 1 66 ? -8.836 45.25 -13.758 1 40.75 66 ARG A N 1
ATOM 463 C CA . ARG A 1 66 ? -8.125 44.969 -12.516 1 40.75 66 ARG A CA 1
ATOM 464 C C . ARG A 1 66 ? -8.484 43.594 -11.977 1 40.75 66 ARG A C 1
ATOM 466 O O . ARG A 1 66 ? -7.809 43.062 -11.094 1 40.75 66 ARG A O 1
ATOM 473 N N . GLU A 1 67 ? -9.656 43.125 -12.297 1 37.91 67 GLU A N 1
ATOM 474 C CA . GLU A 1 67 ? -10.055 41.844 -11.711 1 37.91 67 GLU A CA 1
ATOM 475 C C . GLU A 1 67 ? -10.266 40.781 -12.797 1 37.91 67 GLU A C 1
ATOM 477 O O . GLU A 1 67 ? -10.867 41.062 -13.836 1 37.91 67 GLU A O 1
ATOM 482 N N . GLU A 1 68 ? -9.375 39.906 -13.133 1 36.31 68 GLU A N 1
ATOM 483 C CA . GLU A 1 68 ? -9.531 38.75 -14.016 1 36.31 68 GLU A CA 1
ATOM 484 C C . GLU A 1 68 ? -10.148 37.594 -13.273 1 36.31 68 GLU A C 1
ATOM 486 O O . GLU A 1 68 ? -9.742 37.25 -12.156 1 36.31 68 GLU A O 1
ATOM 491 N N . PHE A 1 69 ? -11.555 37.312 -13.445 1 40.97 69 PHE A N 1
ATOM 492 C CA . PHE A 1 69 ? -12.172 36.156 -12.844 1 40.97 69 PHE A CA 1
ATOM 493 C C . PHE A 1 69 ? -12.203 34.969 -13.828 1 40.97 69 PHE A C 1
ATOM 495 O O . PHE A 1 69 ? -12.398 35.188 -15.023 1 40.97 69 PHE A O 1
ATOM 502 N N . GLN A 1 70 ? -11.5 33.969 -13.633 1 37.59 70 GLN A N 1
ATOM 503 C CA . GLN A 1 70 ? -11.758 32.781 -14.414 1 37.59 70 GLN A CA 1
ATOM 504 C C . GLN A 1 70 ? -13.07 32.125 -14.008 1 37.59 70 GLN A C 1
ATOM 506 O O . GLN A 1 70 ? -13.32 31.906 -12.82 1 37.59 70 GLN A O 1
ATOM 511 N N . ILE A 1 71 ? -14.094 32.375 -14.617 1 40.25 71 ILE A N 1
ATOM 512 C CA . ILE A 1 71 ? -15.359 31.688 -14.391 1 40.25 71 ILE A CA 1
ATOM 513 C C . ILE A 1 71 ? -15.227 30.234 -14.82 1 40.25 71 ILE A C 1
ATOM 515 O O . ILE A 1 71 ? -14.93 29.938 -15.984 1 40.25 71 ILE A O 1
ATOM 519 N N . HIS A 1 72 ? -14.828 29.328 -13.992 1 39.72 72 HIS A N 1
ATOM 520 C CA . HIS A 1 72 ? -14.844 27.891 -14.266 1 39.72 72 HIS A CA 1
ATOM 521 C C . HIS A 1 72 ? -16.266 27.406 -14.562 1 39.72 72 HIS A C 1
ATOM 523 O O . HIS A 1 72 ? -16.484 26.203 -14.75 1 39.72 72 HIS A O 1
ATOM 529 N N . ASP A 1 73 ? -17.203 28.156 -14.297 1 43.28 73 ASP A N 1
ATOM 530 C CA . ASP A 1 73 ? -18.531 27.578 -14.445 1 43.28 73 ASP A CA 1
ATOM 531 C C . ASP A 1 73 ? -18.797 27.125 -15.883 1 43.28 73 ASP A C 1
ATOM 533 O O . ASP A 1 73 ? -19.906 27.266 -16.391 1 43.28 73 ASP A O 1
ATOM 537 N N . GLU A 1 74 ? -17.938 27.234 -16.766 1 45.44 74 GLU A N 1
ATOM 538 C CA . GLU A 1 74 ? -18.5 26.766 -18.031 1 45.44 74 GLU A CA 1
ATOM 539 C C . GLU A 1 74 ? -19.125 25.391 -17.875 1 45.44 74 GLU A C 1
ATOM 541 O O . GLU A 1 74 ? -18.422 24.391 -17.688 1 45.44 74 GLU A O 1
ATOM 546 N N . LEU A 1 75 ? -20.281 25.297 -17.266 1 48.88 75 LEU A N 1
ATOM 547 C CA . LEU A 1 75 ? -21.141 24.125 -17.391 1 48.88 75 LEU A CA 1
ATOM 548 C C . LEU A 1 75 ? -20.953 23.453 -18.734 1 48.88 75 LEU A C 1
ATOM 550 O O . LEU A 1 75 ? -21.156 24.062 -19.781 1 48.88 75 LEU A O 1
ATOM 554 N N . LEU A 1 76 ? -19.922 22.828 -18.984 1 48.94 76 LEU A N 1
ATOM 555 C CA . LEU A 1 76 ? -19.562 22.047 -20.172 1 48.94 76 LEU A CA 1
ATOM 556 C C . LEU A 1 76 ? -20.781 21.344 -20.766 1 48.94 76 LEU A C 1
ATOM 558 O O . LEU A 1 76 ? -21.188 20.281 -20.281 1 48.94 76 LEU A O 1
ATOM 562 N N . LYS A 1 77 ? -21.734 22.078 -21.188 1 50.75 77 LYS A N 1
ATOM 563 C CA . LYS A 1 77 ? -22.953 21.578 -21.812 1 50.75 77 LYS A CA 1
ATOM 564 C C . LYS A 1 77 ? -22.641 20.453 -22.812 1 50.75 77 LYS A C 1
ATOM 566 O O . LYS A 1 77 ? -23.391 19.484 -22.922 1 50.75 77 LYS A O 1
ATOM 571 N N . ALA A 1 78 ? -21.594 20.703 -23.578 1 51.22 78 ALA A N 1
ATOM 572 C CA . ALA A 1 78 ? -21.484 20 -24.859 1 51.22 78 ALA A CA 1
ATOM 573 C C . ALA A 1 78 ? -21.234 18.516 -24.641 1 51.22 78 ALA A C 1
ATOM 575 O O . ALA A 1 78 ? -21.438 17.703 -25.547 1 51.22 78 ALA A O 1
ATOM 576 N N . HIS A 1 79 ? -21 18.109 -23.297 1 69.56 79 HIS A N 1
ATOM 577 C CA . HIS A 1 79 ? -20.562 16.719 -23.266 1 69.56 79 HIS A CA 1
ATOM 578 C C . HIS A 1 79 ? -21.531 15.852 -22.469 1 69.56 79 HIS A C 1
ATOM 580 O O . HIS A 1 79 ? -21.297 14.648 -22.281 1 69.56 79 HIS A O 1
ATOM 586 N N . TYR A 1 80 ? -22.703 16.562 -22.156 1 86.75 80 TYR A N 1
ATOM 587 C CA . TYR A 1 80 ? -23.625 15.758 -21.359 1 86.75 80 TYR A CA 1
ATOM 588 C C . TYR A 1 80 ? -24.656 15.078 -22.25 1 86.75 80 TYR A C 1
ATOM 590 O O . TYR A 1 80 ? -25.094 15.648 -23.25 1 86.75 80 TYR A O 1
ATOM 598 N N . THR A 1 81 ? -25.016 13.852 -21.922 1 91 81 THR A N 1
ATOM 599 C CA . THR A 1 81 ? -25.953 13.039 -22.688 1 91 81 THR A CA 1
ATOM 600 C C . THR A 1 81 ? -27.359 13.102 -22.078 1 91 81 THR A C 1
ATOM 602 O O . THR A 1 81 ? -27.516 13.07 -20.859 1 91 81 THR A O 1
ATOM 605 N N . LEU A 1 82 ? -28.344 13.273 -23 1 92.25 82 LEU A N 1
ATOM 606 C CA . LEU A 1 82 ? -29.75 13.25 -22.578 1 92.25 82 LEU A CA 1
ATOM 607 C C . LEU A 1 82 ? -30.391 11.906 -22.922 1 92.25 82 LEU A C 1
ATOM 609 O O . LEU A 1 82 ? -30 11.25 -23.891 1 92.25 82 LEU A O 1
ATOM 613 N N . GLY A 1 83 ? -31.281 11.43 -21.984 1 92.12 83 GLY A N 1
ATOM 614 C CA . GLY A 1 83 ? -31.984 10.18 -22.219 1 92.12 83 GLY A CA 1
ATOM 615 C C . GLY A 1 83 ? -33.312 10.086 -21.484 1 92.12 83 GLY A C 1
ATOM 616 O O . GLY A 1 83 ? -33.719 11.031 -20.812 1 92.12 83 GLY A O 1
ATOM 617 N N . ARG A 1 84 ? -34.062 9.055 -21.859 1 91.94 84 ARG A N 1
ATOM 618 C CA . ARG A 1 84 ? -35.312 8.766 -21.203 1 91.94 84 ARG A CA 1
ATOM 619 C C . ARG A 1 84 ? -35.562 7.262 -21.109 1 91.94 84 ARG A C 1
ATOM 621 O O . ARG A 1 84 ? -35.031 6.496 -21.906 1 91.94 84 ARG A O 1
ATOM 628 N N . LEU A 1 85 ? -36.219 6.785 -20.141 1 91.44 85 LEU A N 1
ATOM 629 C CA . LEU A 1 85 ? -36.469 5.359 -19.969 1 91.44 85 LEU A CA 1
ATOM 630 C C . LEU A 1 85 ? -37.594 4.891 -20.891 1 91.44 85 LEU A C 1
ATOM 632 O O . LEU A 1 85 ? -37.594 3.746 -21.344 1 91.44 85 LEU A O 1
ATOM 636 N N . SER A 1 86 ? -38.625 5.715 -21 1 88 86 SER A N 1
ATOM 637 C CA . SER A 1 86 ? -39.719 5.426 -21.891 1 88 86 SER A CA 1
ATOM 638 C C . SER A 1 86 ? -40.125 6.656 -22.703 1 88 86 SER A C 1
ATOM 640 O O . SER A 1 86 ? -39.781 7.785 -22.344 1 88 86 SER A O 1
ATOM 642 N N . GLU A 1 87 ? -40.812 6.461 -23.75 1 86.12 87 GLU A N 1
ATOM 643 C CA . GLU A 1 87 ? -41.219 7.559 -24.625 1 86.12 87 GLU A CA 1
ATOM 644 C C . GLU A 1 87 ? -42.156 8.508 -23.906 1 86.12 87 GLU A C 1
ATOM 646 O O . GLU A 1 87 ? -42.25 9.688 -24.25 1 86.12 87 GLU A O 1
ATOM 651 N N . ALA A 1 88 ? -42.844 7.984 -22.891 1 84.81 88 ALA A N 1
ATOM 652 C CA . ALA A 1 88 ? -43.812 8.773 -22.156 1 84.81 88 ALA A CA 1
ATOM 653 C C . ALA A 1 88 ? -43.156 9.617 -21.078 1 84.81 88 ALA A C 1
ATOM 655 O O . ALA A 1 88 ? -43.781 10.492 -20.5 1 84.81 88 ALA A O 1
ATOM 656 N N . THR A 1 89 ? -41.938 9.383 -20.844 1 88.69 89 THR A N 1
ATOM 657 C CA . THR A 1 89 ? -41.25 10.102 -19.781 1 88.69 89 THR A CA 1
ATOM 658 C C . THR A 1 89 ? -40.375 11.227 -20.359 1 88.69 89 THR A C 1
ATOM 660 O O . THR A 1 89 ? -39.906 11.125 -21.5 1 88.69 89 THR A O 1
ATOM 663 N N . PRO A 1 90 ? -40.25 12.25 -19.656 1 89.75 90 PRO A N 1
ATOM 664 C CA . PRO A 1 90 ? -39.438 13.359 -20.156 1 89.75 90 PRO A CA 1
ATOM 665 C C . PRO A 1 90 ? -37.969 13.008 -20.266 1 89.75 90 PRO A C 1
ATOM 667 O O . PRO A 1 90 ? -37.469 12.18 -19.516 1 89.75 90 PRO A O 1
ATOM 670 N N . GLU A 1 91 ? -37.375 13.727 -21.188 1 91.88 91 GLU A N 1
ATOM 671 C CA . GLU A 1 91 ? -35.906 13.57 -21.328 1 91.88 91 GLU A CA 1
ATOM 672 C C . GLU A 1 91 ? -35.156 14.344 -20.25 1 91.88 91 GLU A C 1
ATOM 674 O O . GLU A 1 91 ? -35.562 15.445 -19.875 1 91.88 91 GLU A O 1
ATOM 679 N N . HIS A 1 92 ? -34.156 13.758 -19.719 1 92.56 92 HIS A N 1
ATOM 680 C CA . HIS A 1 92 ? -33.312 14.406 -18.734 1 92.56 92 HIS A CA 1
ATOM 681 C C . HIS A 1 92 ? -31.859 13.93 -18.828 1 92.56 92 HIS A C 1
ATOM 683 O O . HIS A 1 92 ? -31.578 12.969 -19.562 1 92.56 92 HIS A O 1
ATOM 689 N N . TYR A 1 93 ? -31 14.594 -18.125 1 93.69 93 TYR A N 1
ATOM 690 C CA . TYR A 1 93 ? -29.578 14.289 -18.203 1 93.69 93 TYR A CA 1
ATOM 691 C C . TYR A 1 93 ? -29.266 12.961 -17.531 1 93.69 93 TYR A C 1
ATOM 693 O O . TYR A 1 93 ? -29.812 12.648 -16.484 1 93.69 93 TYR A O 1
ATOM 701 N N . LEU A 1 94 ? -28.359 12.281 -18.141 1 94.75 94 LEU A N 1
ATOM 702 C CA . LEU A 1 94 ? -27.953 10.969 -17.641 1 94.75 94 LEU A CA 1
ATOM 703 C C . LEU A 1 94 ? -26.641 11.055 -16.891 1 94.75 94 LEU A C 1
ATOM 705 O O . LEU A 1 94 ? -25.703 11.742 -17.328 1 94.75 94 LEU A O 1
ATOM 709 N N . VAL A 1 95 ? -26.641 10.367 -15.836 1 94.44 95 VAL A N 1
ATOM 710 C CA . VAL A 1 95 ? -25.406 10.305 -15.047 1 94.44 95 VAL A CA 1
ATOM 711 C C . VAL A 1 95 ? -24.359 9.5 -15.805 1 94.44 95 VAL A C 1
ATOM 713 O O . VAL A 1 95 ? -24.656 8.43 -16.344 1 94.44 95 VAL A O 1
ATOM 716 N N . GLN A 1 96 ? -23.062 9.93 -15.82 1 91.19 96 GLN A N 1
ATOM 717 C CA . GLN A 1 96 ? -21.938 9.312 -16.531 1 91.19 96 GLN A CA 1
ATOM 718 C C . GLN A 1 96 ? -22.281 9.062 -17.984 1 91.19 96 GLN A C 1
ATOM 720 O O . GLN A 1 96 ? -21.734 8.156 -18.609 1 91.19 96 GLN A O 1
ATOM 725 N N . GLY A 1 97 ? -23.297 9.781 -18.469 1 90.56 97 GLY A N 1
ATOM 726 C CA . GLY A 1 97 ? -23.688 9.734 -19.875 1 90.56 97 GLY A CA 1
ATOM 727 C C . GLY A 1 97 ? -24.516 8.516 -20.219 1 90.56 97 GLY A C 1
ATOM 728 O O . GLY A 1 97 ? -24.922 8.336 -21.375 1 90.56 97 GLY A O 1
ATOM 729 N N . ARG A 1 98 ? -24.797 7.672 -19.219 1 91.56 98 ARG A N 1
ATOM 730 C CA . ARG A 1 98 ? -25.406 6.398 -19.578 1 91.56 98 ARG A CA 1
ATOM 731 C C . ARG A 1 98 ? -26.438 5.957 -18.547 1 91.56 98 ARG A C 1
ATOM 733 O O . ARG A 1 98 ? -27.406 5.266 -18.875 1 91.56 98 ARG A O 1
ATOM 740 N N . TYR A 1 99 ? -26.406 6.422 -17.328 1 95.06 99 TYR A N 1
ATOM 741 C CA . TYR A 1 99 ? -27.141 5.766 -16.266 1 95.06 99 TYR A CA 1
ATOM 742 C C . TYR A 1 99 ? -28.266 6.66 -15.75 1 95.06 99 TYR A C 1
ATOM 744 O O . TYR A 1 99 ? -28.188 7.887 -15.836 1 95.06 99 TYR A O 1
ATOM 752 N N . PHE A 1 100 ? -29.297 5.988 -15.227 1 95.62 100 PHE A N 1
ATOM 753 C CA . PHE A 1 100 ? -30.422 6.648 -14.578 1 95.62 100 PHE A CA 1
ATOM 754 C C . PHE A 1 100 ? -30.344 6.496 -13.062 1 95.62 100 PHE A C 1
ATOM 756 O O . PHE A 1 100 ? -29.922 5.453 -12.562 1 95.62 100 PHE A O 1
ATOM 763 N N . LEU A 1 101 ? -30.688 7.492 -12.367 1 96.88 101 LEU A N 1
ATOM 764 C CA . LEU A 1 101 ? -30.672 7.383 -10.914 1 96.88 101 LEU A CA 1
ATOM 765 C C . LEU A 1 101 ? -32 6.816 -10.406 1 96.88 101 LEU A C 1
ATOM 767 O O . LEU A 1 101 ? -33.062 7.379 -10.68 1 96.88 101 LEU A O 1
ATOM 771 N N . VAL A 1 102 ? -31.875 5.727 -9.703 1 96.12 102 VAL A N 1
ATOM 772 C CA . VAL A 1 102 ? -33.062 5.023 -9.203 1 96.12 102 VAL A CA 1
ATOM 773 C C . VAL A 1 102 ? -33 4.906 -7.684 1 96.12 102 VAL A C 1
ATOM 775 O O . VAL A 1 102 ? -31.906 4.691 -7.121 1 96.12 102 VAL A O 1
ATOM 778 N N . ARG A 1 103 ? -34.125 5.062 -7.066 1 95.62 103 ARG A N 1
ATOM 779 C CA . ARG A 1 103 ? -34.156 4.891 -5.617 1 95.62 103 ARG A CA 1
ATOM 780 C C . ARG A 1 103 ? -33.656 3.508 -5.211 1 95.62 103 ARG A C 1
ATOM 782 O O . ARG A 1 103 ? -34.062 2.502 -5.797 1 95.62 103 ARG A O 1
ATOM 789 N N . ASP A 1 104 ? -32.844 3.449 -4.23 1 94.75 104 ASP A N 1
ATOM 790 C CA . ASP A 1 104 ? -32.062 2.27 -3.914 1 94.75 104 ASP A CA 1
ATOM 791 C C . ASP A 1 104 ? -32.875 1.238 -3.148 1 94.75 104 ASP A C 1
ATOM 793 O O . ASP A 1 104 ? -32.656 0.034 -3.268 1 94.75 104 ASP A O 1
ATOM 797 N N . VAL A 1 105 ? -33.719 1.686 -2.156 1 91.31 105 VAL A N 1
ATOM 798 C CA . VAL A 1 105 ? -34.406 0.772 -1.252 1 91.31 105 VAL A CA 1
ATOM 799 C C . VAL A 1 105 ? -35.906 0.961 -1.377 1 91.31 105 VAL A C 1
ATOM 801 O O . VAL A 1 105 ? -36.406 2.088 -1.31 1 91.31 105 VAL A O 1
ATOM 804 N N . VAL A 1 106 ? -36.562 -0.19 -1.644 1 87.56 106 VAL A N 1
ATOM 805 C CA . VAL A 1 106 ? -38.031 -0.203 -1.69 1 87.56 106 VAL A CA 1
ATOM 806 C C . VAL A 1 106 ? -38.562 -0.901 -0.45 1 87.56 106 VAL A C 1
ATOM 808 O O . VAL A 1 106 ? -37.875 -1.66 0.211 1 87.56 106 VAL A O 1
ATOM 811 N N . GLU A 1 107 ? -39.75 -0.625 -0.128 1 86.12 107 GLU A N 1
ATOM 812 C CA . GLU A 1 107 ? -40.375 -1.105 1.102 1 86.12 107 GLU A CA 1
ATOM 813 C C . GLU A 1 107 ? -40.375 -2.631 1.159 1 86.12 107 GLU A C 1
ATOM 815 O O . GLU A 1 107 ? -40.219 -3.217 2.232 1 86.12 107 GLU A O 1
ATOM 820 N N . LYS A 1 108 ? -40.438 -3.264 0.08 1 88.56 108 LYS A N 1
ATOM 821 C CA . LYS A 1 108 ? -40.531 -4.719 0.02 1 88.56 108 LYS A CA 1
ATOM 822 C C . LYS A 1 108 ? -39.219 -5.375 0.408 1 88.56 108 LYS A C 1
ATOM 824 O O . LYS A 1 108 ? -39.188 -6.543 0.797 1 88.56 108 LYS A O 1
ATOM 829 N N . MET A 1 109 ? -38.219 -4.613 0.404 1 91.81 109 MET A N 1
ATOM 830 C CA . MET A 1 109 ? -36.875 -5.148 0.661 1 91.81 109 MET A CA 1
ATOM 831 C C . MET A 1 109 ? -36.656 -5.348 2.156 1 91.81 109 MET A C 1
ATOM 833 O O . MET A 1 109 ? -35.781 -6.113 2.557 1 91.81 109 MET A O 1
ATOM 837 N N . ASP A 1 110 ? -37.406 -4.668 2.971 1 95.06 110 ASP A N 1
ATOM 838 C CA . ASP A 1 110 ? -37.281 -4.812 4.418 1 95.06 110 ASP A CA 1
ATOM 839 C C . ASP A 1 110 ? -38.125 -5.957 4.93 1 95.06 110 ASP A C 1
ATOM 841 O O . ASP A 1 110 ? -39.188 -5.727 5.527 1 95.06 110 ASP A O 1
ATOM 845 N N . VAL A 1 111 ? -37.656 -7.113 4.922 1 95.06 111 VAL A N 1
ATOM 846 C CA . VAL A 1 111 ? -38.406 -8.328 5.258 1 95.06 111 VAL A CA 1
ATOM 847 C C . VAL A 1 111 ? -38.594 -8.406 6.77 1 95.06 111 VAL A C 1
ATOM 849 O O . VAL A 1 111 ? -39.625 -8.867 7.242 1 95.06 111 VAL A O 1
ATOM 852 N N . LEU A 1 112 ? -37.625 -7.938 7.57 1 95.25 112 LEU A N 1
ATOM 853 C CA . LEU A 1 112 ? -37.688 -8.039 9.023 1 95.25 112 LEU A CA 1
ATOM 854 C C . LEU A 1 112 ? -38.406 -6.84 9.625 1 95.25 112 LEU A C 1
ATOM 856 O O . LEU A 1 112 ? -38.719 -6.82 10.828 1 95.25 112 LEU A O 1
ATOM 860 N N . GLY A 1 113 ? -38.688 -5.828 8.828 1 93.81 113 GLY A N 1
ATOM 861 C CA . GLY A 1 113 ? -39.406 -4.652 9.281 1 93.81 113 GLY A CA 1
ATOM 862 C C . GLY A 1 113 ? -38.625 -3.814 10.281 1 93.81 113 GLY A C 1
ATOM 863 O O . GLY A 1 113 ? -39.219 -3.312 11.25 1 93.81 113 GLY A O 1
ATOM 864 N N . THR A 1 114 ? -37.375 -3.688 10.102 1 95.69 114 THR A N 1
ATOM 865 C CA . THR A 1 114 ? -36.531 -3.061 11.109 1 95.69 114 THR A CA 1
ATOM 866 C C . THR A 1 114 ? -36.25 -1.601 10.758 1 95.69 114 THR A C 1
ATOM 868 O O . THR A 1 114 ? -35.625 -0.876 11.531 1 95.69 114 THR A O 1
ATOM 871 N N . VAL A 1 115 ? -36.719 -1.067 9.648 1 94.88 115 VAL A N 1
ATOM 872 C CA . VAL A 1 115 ? -36.562 0.335 9.281 1 94.88 115 VAL A CA 1
ATOM 873 C C . VAL A 1 115 ? -37.219 1.226 10.336 1 94.88 115 VAL A C 1
ATOM 875 O O . VAL A 1 115 ? -36.656 2.248 10.734 1 94.88 115 VAL A O 1
ATOM 878 N N . GLN A 1 116 ? -38.375 0.821 10.766 1 91 116 GLN A N 1
ATOM 879 C CA . GLN A 1 116 ? -39.156 1.633 11.703 1 91 116 GLN A CA 1
ATOM 880 C C . GLN A 1 116 ? -38.562 1.532 13.117 1 91 116 GLN A C 1
ATOM 882 O O . GLN A 1 116 ? -38.531 2.527 13.844 1 91 116 GLN A O 1
ATOM 887 N N . SER A 1 117 ? -38.062 0.387 13.445 1 91.94 117 SER A N 1
ATOM 888 C CA . SER A 1 117 ? -37.625 0.167 14.812 1 91.94 117 SER A CA 1
ATOM 889 C C . SER A 1 117 ? -36.156 0.551 14.992 1 91.94 117 SER A C 1
ATOM 891 O O . SER A 1 117 ? -35.781 1.154 16 1 91.94 117 SER A O 1
ATOM 893 N N . CYS A 1 118 ? -35.344 0.263 14 1 93.12 118 CYS A N 1
ATOM 894 C CA . CYS A 1 118 ? -33.906 0.41 14.195 1 93.12 118 CYS A CA 1
ATOM 895 C C . CYS A 1 118 ? -33.312 1.428 13.219 1 93.12 118 CYS A C 1
ATOM 897 O O . CYS A 1 118 ? -32.219 1.939 13.43 1 93.12 118 CYS A O 1
ATOM 899 N N . GLY A 1 119 ? -34.031 1.724 12.125 1 92.62 119 GLY A N 1
ATOM 900 C CA . GLY A 1 119 ? -33.562 2.764 11.219 1 92.62 119 GLY A CA 1
ATOM 901 C C . GLY A 1 119 ? -33.062 2.221 9.906 1 92.62 119 GLY A C 1
ATOM 902 O O . GLY A 1 119 ? -32.844 2.977 8.953 1 92.62 119 GLY A O 1
ATOM 903 N N . ALA A 1 120 ? -32.781 0.909 9.789 1 96.88 120 ALA A N 1
ATOM 904 C CA . ALA A 1 120 ? -32.25 0.31 8.57 1 96.88 120 ALA A CA 1
ATOM 905 C C . ALA A 1 120 ? -32.969 -0.984 8.227 1 96.88 120 ALA A C 1
ATOM 907 O O . ALA A 1 120 ? -33.5 -1.67 9.117 1 96.88 120 ALA A O 1
ATOM 908 N N . PRO A 1 121 ? -33.062 -1.28 6.945 1 97.25 121 PRO A N 1
ATOM 909 C CA . PRO A 1 121 ? -33.719 -2.523 6.562 1 97.25 121 PRO A CA 1
ATOM 910 C C . PRO A 1 121 ? -32.969 -3.77 7.012 1 97.25 121 PRO A C 1
ATOM 912 O O . PRO A 1 121 ? -31.75 -3.83 6.875 1 97.25 121 PRO A O 1
ATOM 915 N N . ASN A 1 122 ? -33.688 -4.742 7.617 1 97.75 122 ASN A N 1
ATOM 916 C CA . ASN A 1 122 ? -33.188 -6.07 7.953 1 97.75 122 ASN A CA 1
ATOM 917 C C . ASN A 1 122 ? -32.031 -6 8.93 1 97.75 122 ASN A C 1
ATOM 919 O O . ASN A 1 122 ? -31.047 -6.738 8.797 1 97.75 122 ASN A O 1
ATOM 923 N N . PHE A 1 123 ? -32.062 -5.008 9.789 1 97.75 123 PHE A N 1
ATOM 924 C CA . PHE A 1 123 ? -31.062 -4.938 10.859 1 97.75 123 PHE A CA 1
ATOM 925 C C . PHE A 1 123 ? -31.188 -6.137 11.797 1 97.75 123 PHE A C 1
ATOM 927 O O . PHE A 1 123 ? -32.281 -6.445 12.273 1 97.75 123 PHE A O 1
ATOM 934 N N . ARG A 1 124 ? -30.062 -6.805 12.094 1 97.25 124 ARG A N 1
ATOM 935 C CA . ARG A 1 124 ? -30.109 -7.988 12.953 1 97.25 124 ARG A CA 1
ATOM 936 C C . ARG A 1 124 ? -28.734 -8.305 13.523 1 97.25 124 ARG A C 1
ATOM 938 O O . ARG A 1 124 ? -27.719 -7.863 12.984 1 97.25 124 ARG A O 1
ATOM 945 N N . GLN A 1 125 ? -28.703 -8.969 14.523 1 96.69 125 GLN A N 1
ATOM 946 C CA . GLN A 1 125 ? -27.484 -9.508 15.133 1 96.69 125 GLN A CA 1
ATOM 947 C C . GLN A 1 125 ? -27.375 -11.016 14.883 1 96.69 125 GLN A C 1
ATOM 949 O O . GLN A 1 125 ? -28.391 -11.703 14.758 1 96.69 125 GLN A O 1
ATOM 954 N N . VAL A 1 126 ? -26.141 -11.438 14.727 1 95.81 126 VAL A N 1
ATOM 955 C CA . VAL A 1 126 ? -25.906 -12.867 14.531 1 95.81 126 VAL A CA 1
ATOM 956 C C . VAL A 1 126 ? -26.469 -13.648 15.711 1 95.81 126 VAL A C 1
ATOM 958 O O . VAL A 1 126 ? -26.484 -13.148 16.844 1 95.81 126 VAL A O 1
ATOM 961 N N . ARG A 1 127 ? -26.797 -14.867 15.484 1 92.94 127 ARG A N 1
ATOM 962 C CA . ARG A 1 127 ? -27.312 -15.727 16.547 1 92.94 127 ARG A CA 1
ATOM 963 C C . ARG A 1 127 ? -26.203 -16.125 17.516 1 92.94 127 ARG A C 1
ATOM 965 O O . ARG A 1 127 ? -25.062 -16.359 17.094 1 92.94 127 ARG A O 1
ATOM 972 N N . GLY A 1 128 ? -26.5 -16.219 18.766 1 88.88 128 GLY A N 1
ATOM 973 C CA . GLY A 1 128 ? -25.516 -16.641 19.75 1 88.88 128 GLY A CA 1
ATOM 974 C C . GLY A 1 128 ? -24.906 -15.477 20.531 1 88.88 128 GLY A C 1
ATOM 975 O O . GLY A 1 128 ? -24.078 -15.68 21.406 1 88.88 128 GLY A O 1
ATOM 976 N N . GLY A 1 129 ? -25.219 -14.281 20.219 1 89.12 129 GLY A N 1
ATOM 977 C CA . GLY A 1 129 ? -24.859 -13.133 21.031 1 89.12 129 GLY A CA 1
ATOM 978 C C . GLY A 1 129 ? -23.531 -12.523 20.625 1 89.12 129 GLY A C 1
ATOM 979 O O . GLY A 1 129 ? -22.984 -11.688 21.359 1 89.12 129 GLY A O 1
ATOM 980 N N . LEU A 1 130 ? -22.938 -12.984 19.547 1 93.81 130 LEU A N 1
ATOM 981 C CA . LEU A 1 130 ? -21.703 -12.367 19.078 1 93.81 130 LEU A CA 1
ATOM 982 C C . LEU A 1 130 ? -21.969 -10.945 18.594 1 93.81 130 LEU A C 1
ATOM 984 O O . LEU A 1 130 ? -23.078 -10.617 18.188 1 93.81 130 LEU A O 1
ATOM 988 N N . THR A 1 131 ? -21.062 -10.109 18.688 1 96.44 131 THR A N 1
ATOM 989 C CA . THR A 1 131 ? -21.234 -8.695 18.359 1 96.44 131 THR A CA 1
ATOM 990 C C . THR A 1 131 ? -21.047 -8.469 16.859 1 96.44 131 THR A C 1
ATOM 992 O O . THR A 1 131 ? -20.234 -7.633 16.453 1 96.44 131 THR A O 1
ATOM 995 N N . VAL A 1 132 ? -21.719 -9.219 16.062 1 98.06 132 VAL A N 1
ATOM 996 C CA . VAL A 1 132 ? -21.75 -9.078 14.602 1 98.06 132 VAL A CA 1
ATOM 997 C C . VAL A 1 132 ? -23.156 -8.695 14.148 1 98.06 132 VAL A C 1
ATOM 999 O O . VAL A 1 132 ? -24.125 -9.359 14.5 1 98.06 132 VAL A O 1
ATOM 1002 N N . PHE A 1 133 ? -23.234 -7.664 13.398 1 98.5 133 PHE A N 1
ATOM 1003 C CA . PHE A 1 133 ? -24.516 -7.125 12.984 1 98.5 133 PHE A CA 1
ATOM 1004 C C . PHE A 1 133 ? -24.594 -6.973 11.469 1 98.5 133 PHE A C 1
ATOM 1006 O O . PHE A 1 133 ? -23.562 -6.773 10.82 1 98.5 133 PHE A O 1
ATOM 1013 N N . GLY A 1 134 ? -25.75 -7.113 10.891 1 98.19 134 GLY A N 1
ATOM 1014 C CA . GLY A 1 134 ? -26.016 -6.883 9.484 1 98.19 134 GLY A CA 1
ATOM 1015 C C . GLY A 1 134 ? -27.203 -5.977 9.242 1 98.19 134 GLY A C 1
ATOM 1016 O O . GLY A 1 134 ? -28.141 -5.941 10.047 1 98.19 134 GLY A O 1
ATOM 1017 N N . MET A 1 135 ? -27.156 -5.277 8.156 1 98.12 135 MET A N 1
ATOM 1018 C CA . MET A 1 135 ? -28.281 -4.414 7.805 1 98.12 135 MET A CA 1
ATOM 1019 C C . MET A 1 135 ? -28.25 -4.062 6.32 1 98.12 135 MET A C 1
ATOM 1021 O O . MET A 1 135 ? -27.281 -4.359 5.629 1 98.12 135 MET A O 1
ATOM 1025 N N . GLY A 1 136 ? -29.359 -3.553 5.855 1 97.88 136 GLY A N 1
ATOM 1026 C CA . GLY A 1 136 ? -29.406 -2.975 4.523 1 97.88 136 GLY A CA 1
ATOM 1027 C C . GLY A 1 136 ? -29 -1.514 4.488 1 97.88 136 GLY A C 1
ATOM 1028 O O . GLY A 1 136 ? -28.453 -0.996 5.461 1 97.88 136 GLY A O 1
ATOM 1029 N N . GLN A 1 137 ? -29.25 -0.877 3.371 1 97.69 137 GLN A N 1
ATOM 1030 C CA . GLN A 1 137 ? -28.844 0.51 3.156 1 97.69 137 GLN A CA 1
ATOM 1031 C C . GLN A 1 137 ? -29.75 1.467 3.926 1 97.69 137 GLN A C 1
ATOM 1033 O O . GLN A 1 137 ? -30.953 1.552 3.648 1 97.69 137 GLN A O 1
ATOM 1038 N N . PRO A 1 138 ? -29.234 2.188 4.895 1 97.5 138 PRO A N 1
ATOM 1039 C CA . PRO A 1 138 ? -30.031 3.162 5.633 1 97.5 138 PRO A CA 1
ATOM 1040 C C . PRO A 1 138 ? -30.047 4.539 4.977 1 97.5 138 PRO A C 1
ATOM 1042 O O . PRO A 1 138 ? -29.234 4.809 4.086 1 97.5 138 PRO A O 1
ATOM 1045 N N . THR A 1 139 ? -31.062 5.324 5.352 1 96.94 139 THR A N 1
ATOM 1046 C CA . THR A 1 139 ? -31 6.762 5.105 1 96.94 139 THR A CA 1
ATOM 1047 C C . THR A 1 139 ? -30.047 7.43 6.102 1 96.94 139 THR A C 1
ATOM 1049 O O . THR A 1 139 ? -29.5 6.773 6.988 1 96.94 139 THR A O 1
ATOM 1052 N N . LEU A 1 140 ? -29.766 8.711 5.895 1 97.38 140 LEU A N 1
ATOM 1053 C CA . LEU A 1 140 ? -28.906 9.406 6.848 1 97.38 140 LEU A CA 1
ATOM 1054 C C . LEU A 1 140 ? -29.5 9.352 8.25 1 97.38 140 LEU A C 1
ATOM 1056 O O . LEU A 1 140 ? -28.812 9.008 9.211 1 97.38 140 LEU A O 1
ATOM 1060 N N . SER A 1 141 ? -30.781 9.688 8.398 1 96.62 141 SER A N 1
ATOM 1061 C CA . SER A 1 141 ? -31.469 9.633 9.688 1 96.62 141 SER A CA 1
ATOM 1062 C C . SER A 1 141 ? -31.547 8.203 10.211 1 96.62 141 SER A C 1
ATOM 1064 O O . SER A 1 141 ? -31.438 7.977 11.414 1 96.62 141 SER A O 1
ATOM 1066 N N . GLY A 1 142 ? -31.812 7.309 9.266 1 97.19 142 GLY A N 1
ATOM 1067 C CA . GLY A 1 142 ? -31.844 5.906 9.648 1 97.19 142 GLY A CA 1
ATOM 1068 C C . GLY A 1 142 ? -30.531 5.418 10.242 1 97.19 142 GLY A C 1
ATOM 1069 O O . GLY A 1 142 ? -30.531 4.688 11.234 1 97.19 142 GLY A O 1
ATOM 1070 N N . PHE A 1 143 ? -29.422 5.793 9.711 1 97.88 143 PHE A N 1
ATOM 1071 C CA . PHE A 1 143 ? -28.109 5.395 10.203 1 97.88 143 PHE A CA 1
ATOM 1072 C C . PHE A 1 143 ? -27.859 5.973 11.594 1 97.88 143 PHE A C 1
ATOM 1074 O O . PHE A 1 143 ? -27.281 5.305 12.453 1 97.88 143 PHE A O 1
ATOM 1081 N N . ARG A 1 144 ? -28.234 7.195 11.797 1 97.06 144 ARG A N 1
ATOM 1082 C CA . ARG A 1 144 ? -28.094 7.812 13.117 1 97.06 144 ARG A CA 1
ATOM 1083 C C . ARG A 1 144 ? -28.844 7.008 14.172 1 97.06 144 ARG A C 1
ATOM 1085 O O . ARG A 1 144 ? -28.359 6.855 15.297 1 97.06 144 ARG A O 1
ATOM 1092 N N . ARG A 1 145 ? -29.984 6.488 13.758 1 97.06 145 ARG A N 1
ATOM 1093 C CA . ARG A 1 145 ? -30.781 5.672 14.672 1 97.06 145 ARG A CA 1
ATOM 1094 C C . ARG A 1 145 ? -30.078 4.352 14.977 1 97.06 145 ARG A C 1
ATOM 1096 O O . ARG A 1 145 ? -30.125 3.859 16.109 1 97.06 145 ARG A O 1
ATOM 1103 N N . VAL A 1 146 ? -29.469 3.793 13.977 1 97.81 146 VAL A N 1
ATOM 1104 C CA . VAL A 1 146 ? -28.719 2.555 14.164 1 97.81 146 VAL A CA 1
ATOM 1105 C C . VAL A 1 146 ? -27.578 2.787 15.156 1 97.81 146 VAL A C 1
ATOM 1107 O O . VAL A 1 146 ? -27.344 1.965 16.047 1 97.81 146 VAL A O 1
ATOM 1110 N N . LEU A 1 147 ? -26.828 3.895 14.984 1 97.31 147 LEU A N 1
ATOM 1111 C CA . LEU A 1 147 ? -25.734 4.234 15.875 1 97.31 147 LEU A CA 1
ATOM 1112 C C . LEU A 1 147 ? -26.219 4.402 17.312 1 97.31 147 LEU A C 1
ATOM 1114 O O . LEU A 1 147 ? -25.578 3.93 18.25 1 97.31 147 LEU A O 1
ATOM 1118 N N . GLN A 1 148 ? -27.375 5.066 17.438 1 96.12 148 GLN A N 1
ATOM 1119 C CA . GLN A 1 148 ? -27.969 5.254 18.766 1 96.12 148 GLN A CA 1
ATOM 1120 C C . GLN A 1 148 ? -28.312 3.916 19.406 1 96.12 148 GLN A C 1
ATOM 1122 O O . GLN A 1 148 ? -28.078 3.715 20.594 1 96.12 148 GLN A O 1
ATOM 1127 N N . LYS A 1 149 ? -28.844 3.088 18.594 1 96.31 149 LYS A N 1
ATOM 1128 C CA . LYS A 1 149 ? -29.203 1.766 19.094 1 96.31 149 LYS A CA 1
ATOM 1129 C C . LYS A 1 149 ? -27.969 1 19.578 1 96.31 149 LYS A C 1
ATOM 1131 O O . LYS A 1 149 ? -27.984 0.383 20.641 1 96.31 149 LYS A O 1
ATOM 1136 N N . LEU A 1 150 ? -26.875 0.969 18.812 1 96.5 150 LEU A N 1
ATOM 1137 C CA . LEU A 1 150 ? -25.656 0.272 19.172 1 96.5 150 LEU A CA 1
ATOM 1138 C C . LEU A 1 150 ? -25.062 0.85 20.453 1 96.5 150 LEU A C 1
ATOM 1140 O O . LEU A 1 150 ? -24.562 0.107 21.297 1 96.5 150 LEU A O 1
ATOM 1144 N N . GLN A 1 151 ? -25.141 2.18 20.641 1 95.56 151 GLN A N 1
ATOM 1145 C CA . GLN A 1 151 ? -24.656 2.84 21.844 1 95.56 151 GLN A CA 1
ATOM 1146 C C . GLN A 1 151 ? -25.484 2.473 23.062 1 95.56 151 GLN A C 1
ATOM 1148 O O . GLN A 1 151 ? -24.953 2.201 24.125 1 95.56 151 GLN A O 1
ATOM 1153 N N . GLU A 1 152 ? -26.75 2.455 22.812 1 95.38 152 GLU A N 1
ATOM 1154 C CA . GLU A 1 152 ? -27.672 2.109 23.906 1 95.38 152 GLU A CA 1
ATOM 1155 C C . GLU A 1 152 ? -27.484 0.66 24.344 1 95.38 152 GLU A C 1
ATOM 1157 O O . GLU A 1 152 ? -27.656 0.333 25.516 1 95.38 152 GLU A O 1
ATOM 1162 N N . ASP A 1 153 ? -27.109 -0.162 23.406 1 94.62 153 ASP A N 1
ATOM 1163 C CA . ASP A 1 153 ? -26.875 -1.572 23.703 1 94.62 153 ASP A CA 1
ATOM 1164 C C . ASP A 1 153 ? -25.531 -1.774 24.375 1 94.62 153 ASP A C 1
ATOM 1166 O O . ASP A 1 153 ? -25.172 -2.893 24.75 1 94.62 153 ASP A O 1
ATOM 1170 N N . GLY A 1 154 ? -24.656 -0.736 24.453 1 93.94 154 GLY A N 1
ATOM 1171 C CA . GLY A 1 154 ? -23.453 -0.78 25.266 1 93.94 154 GLY A CA 1
ATOM 1172 C C . GLY A 1 154 ? -22.188 -1.028 24.453 1 93.94 154 GLY A C 1
ATOM 1173 O O . GLY A 1 154 ? -21.141 -1.343 25 1 93.94 154 GLY A O 1
ATOM 1174 N N . HIS A 1 155 ? -22.25 -0.949 23.188 1 95.25 155 HIS A N 1
ATOM 1175 C CA . HIS A 1 155 ? -21.078 -1.16 22.359 1 95.25 155 HIS A CA 1
ATOM 1176 C C . HIS A 1 155 ? -20.203 0.094 22.297 1 95.25 155 HIS A C 1
ATOM 1178 O O . HIS A 1 155 ? -20.547 1.053 21.609 1 95.25 155 HIS A O 1
ATOM 1184 N N . ARG A 1 156 ? -19.078 0.036 22.875 1 93 156 ARG A N 1
ATOM 1185 C CA . ARG A 1 156 ? -18.188 1.188 22.984 1 93 156 ARG A CA 1
ATOM 1186 C C . ARG A 1 156 ? -17.375 1.354 21.703 1 93 156 ARG A C 1
ATOM 1188 O O . ARG A 1 156 ? -16.984 2.469 21.359 1 93 156 ARG A O 1
ATOM 1195 N N . GLU A 1 157 ? -17.016 0.287 21.109 1 94.88 157 GLU A N 1
ATOM 1196 C CA . GLU A 1 157 ? -16.25 0.281 19.859 1 94.88 157 GLU A CA 1
ATOM 1197 C C . GLU A 1 157 ? -17.047 -0.38 18.75 1 94.88 157 GLU A C 1
ATOM 1199 O O . GLU A 1 157 ? -17.766 -1.358 18.969 1 94.88 157 GLU A O 1
ATOM 1204 N N . CYS A 1 158 ? -16.953 0.227 17.609 1 97.38 158 CYS A N 1
ATOM 1205 C CA . CYS A 1 158 ? -17.703 -0.32 16.484 1 97.38 158 CYS A CA 1
ATOM 1206 C C . CYS A 1 158 ? -16.953 -0.12 15.172 1 97.38 158 CYS A C 1
ATOM 1208 O O . CYS A 1 158 ? -16.344 0.933 14.953 1 97.38 158 CYS A O 1
ATOM 1210 N N . VAL A 1 159 ? -16.875 -1.127 14.383 1 98.06 159 VAL A N 1
ATOM 1211 C CA . VAL A 1 159 ? -16.312 -1.034 13.031 1 98.06 159 VAL A CA 1
ATOM 1212 C C . VAL A 1 159 ? -17.422 -1.259 12 1 98.06 159 VAL A C 1
ATOM 1214 O O . VAL A 1 159 ? -18.047 -2.324 11.969 1 98.06 159 VAL A O 1
ATOM 1217 N N . ILE A 1 160 ? -17.656 -0.291 11.203 1 98.44 160 ILE A N 1
ATOM 1218 C CA . ILE A 1 160 ? -18.734 -0.331 10.211 1 98.44 160 ILE A CA 1
ATOM 1219 C C . ILE A 1 160 ? -18.141 -0.621 8.836 1 98.44 160 ILE A C 1
ATOM 1221 O O . ILE A 1 160 ? -17.266 0.1 8.367 1 98.44 160 ILE A O 1
ATOM 1225 N N . PHE A 1 161 ? -18.594 -1.687 8.203 1 98.56 161 PHE A N 1
ATOM 1226 C CA . PHE A 1 161 ? -18.156 -2.059 6.863 1 98.56 161 PHE A CA 1
ATOM 1227 C C . PHE A 1 161 ? -19.266 -1.849 5.844 1 98.56 161 PHE A C 1
ATOM 1229 O O . PHE A 1 161 ? -20.312 -2.49 5.922 1 98.56 161 PHE A O 1
ATOM 1236 N N . CYS A 1 162 ? -19.094 -0.939 4.98 1 98.25 162 CYS A N 1
ATOM 1237 C CA . CYS A 1 162 ? -19.953 -0.881 3.803 1 98.25 162 CYS A CA 1
ATOM 1238 C C . CYS A 1 162 ? -19.453 -1.836 2.723 1 98.25 162 CYS A C 1
ATOM 1240 O O . CYS A 1 162 ? -18.406 -1.605 2.117 1 98.25 162 CYS A O 1
ATOM 1242 N N . VAL A 1 163 ? -20.188 -2.832 2.428 1 97.44 163 VAL A N 1
ATOM 1243 C CA . VAL A 1 163 ? -19.672 -3.904 1.581 1 97.44 163 VAL A CA 1
ATOM 1244 C C . VAL A 1 163 ? -20.203 -3.732 0.156 1 97.44 163 VAL A C 1
ATOM 1246 O O . VAL A 1 163 ? -20.141 -4.664 -0.648 1 97.44 163 VAL A O 1
ATOM 1249 N N . ARG A 1 164 ? -20.672 -2.557 -0.208 1 95.62 164 ARG A N 1
ATOM 1250 C CA . ARG A 1 164 ? -21.234 -2.297 -1.526 1 95.62 164 ARG A CA 1
ATOM 1251 C C . ARG A 1 164 ? -20.141 -1.921 -2.527 1 95.62 164 ARG A C 1
ATOM 1253 O O . ARG A 1 164 ? -19.25 -1.137 -2.211 1 95.62 164 ARG A O 1
ATOM 1260 N N . GLU A 1 165 ? -20.266 -2.449 -3.744 1 92.5 165 GLU A N 1
ATOM 1261 C CA . GLU A 1 165 ? -19.312 -2.133 -4.805 1 92.5 165 GLU A CA 1
ATOM 1262 C C . GLU A 1 165 ? -19.828 -0.997 -5.684 1 92.5 165 GLU A C 1
ATOM 1264 O O . GLU A 1 165 ? -19.031 -0.334 -6.367 1 92.5 165 GLU A O 1
ATOM 1269 N N . GLU A 1 166 ? -21.141 -0.82 -5.738 1 94.5 166 GLU A N 1
ATOM 1270 C CA . GLU A 1 166 ? -21.734 0.203 -6.586 1 94.5 166 GLU A CA 1
ATOM 1271 C C . GLU A 1 166 ? -21.75 1.562 -5.891 1 94.5 166 GLU A C 1
ATOM 1273 O O . GLU A 1 166 ? -21.781 1.635 -4.664 1 94.5 166 GLU A O 1
ATOM 1278 N N . PRO A 1 167 ? -21.656 2.57 -6.617 1 96 167 PRO A N 1
ATOM 1279 C CA . PRO A 1 167 ? -21.766 3.9 -6.008 1 96 167 PRO A CA 1
ATOM 1280 C C . PRO A 1 167 ? -23.172 4.207 -5.496 1 96 167 PRO A C 1
ATOM 1282 O O . PRO A 1 167 ? -24.156 3.811 -6.113 1 96 167 PRO A O 1
ATOM 1285 N N . VAL A 1 168 ? -23.266 4.84 -4.43 1 97.69 168 VAL A N 1
ATOM 1286 C CA . VAL A 1 168 ? -24.531 5.238 -3.824 1 97.69 168 VAL A CA 1
ATOM 1287 C C . VAL A 1 168 ? -24.516 6.734 -3.523 1 97.69 168 VAL A C 1
ATOM 1289 O O . VAL A 1 168 ? -23.547 7.246 -2.955 1 97.69 168 VAL A O 1
ATOM 1292 N N . LEU A 1 169 ? -25.516 7.406 -3.969 1 97.69 169 LEU A N 1
ATOM 1293 C CA . LEU A 1 169 ? -25.672 8.828 -3.684 1 97.69 169 LEU A CA 1
ATOM 1294 C C . LEU A 1 169 ? -26.922 9.078 -2.842 1 97.69 169 LEU A C 1
ATOM 1296 O O . LEU A 1 169 ? -27.891 8.312 -2.9 1 97.69 169 LEU A O 1
ATOM 1300 N N . PHE A 1 170 ? -26.906 10.117 -2.061 1 98.12 170 PHE A N 1
ATOM 1301 C CA . PHE A 1 170 ? -28.016 10.461 -1.179 1 98.12 170 PHE A CA 1
ATOM 1302 C C . PHE A 1 170 ? -28.562 11.844 -1.504 1 98.12 170 PHE A C 1
ATOM 1304 O O . PHE A 1 170 ? -27.812 12.828 -1.479 1 98.12 170 PHE A O 1
ATOM 1311 N N . LEU A 1 171 ? -29.781 11.898 -1.845 1 97.56 171 LEU A N 1
ATOM 1312 C CA . LEU A 1 171 ? -30.422 13.172 -2.158 1 97.56 171 LEU A CA 1
ATOM 1313 C C . LEU A 1 171 ? -31.328 13.617 -1.017 1 97.56 171 LEU A C 1
ATOM 1315 O O . LEU A 1 171 ? -31.938 12.781 -0.348 1 97.56 171 LEU A O 1
ATOM 1319 N N . ARG A 1 172 ? -31.438 14.844 -0.854 1 95.75 172 ARG A N 1
ATOM 1320 C CA . ARG A 1 172 ? -32.219 15.422 0.235 1 95.75 172 ARG A CA 1
ATOM 1321 C C . ARG A 1 172 ? -33.719 15.172 0.031 1 95.75 172 ARG A C 1
ATOM 1323 O O . ARG A 1 172 ? -34.219 15.367 -1.068 1 95.75 172 ARG A O 1
ATOM 1330 N N . ALA A 1 173 ? -34.375 14.648 0.977 1 93.75 173 ALA A N 1
ATOM 1331 C CA . ALA A 1 173 ? -35.844 14.477 1.055 1 93.75 173 ALA A CA 1
ATOM 1332 C C . ALA A 1 173 ? -36.375 14.953 2.4 1 93.75 173 ALA A C 1
ATOM 1334 O O . ALA A 1 173 ? -36.438 14.18 3.357 1 93.75 173 ALA A O 1
ATOM 1335 N N . GLY A 1 174 ? -36.781 16.156 2.385 1 91.81 174 GLY A N 1
ATOM 1336 C CA . GLY A 1 174 ? -37.125 16.75 3.662 1 91.81 174 GLY A CA 1
ATOM 1337 C C . GLY A 1 174 ? -35.938 16.969 4.586 1 91.81 174 GLY A C 1
ATOM 1338 O O . GLY A 1 174 ? -34.969 17.625 4.219 1 91.81 174 GLY A O 1
ATOM 1339 N N . GLU A 1 175 ? -36.062 16.344 5.711 1 92.38 175 GLU A N 1
ATOM 1340 C CA . GLU A 1 175 ? -34.969 16.469 6.684 1 92.38 175 GLU A CA 1
ATOM 1341 C C . GLU A 1 175 ? -34.031 15.266 6.629 1 92.38 175 GLU A C 1
ATOM 1343 O O . GLU A 1 175 ? -33.094 15.172 7.414 1 92.38 175 GLU A O 1
ATOM 1348 N N . ASP A 1 176 ? -34.25 14.461 5.703 1 95.25 176 ASP A N 1
ATOM 1349 C CA . ASP A 1 176 ? -33.469 13.227 5.574 1 95.25 176 ASP A CA 1
ATOM 1350 C C . ASP A 1 176 ? -32.75 13.172 4.227 1 95.25 176 ASP A C 1
ATOM 1352 O O . ASP A 1 176 ? -32.875 14.086 3.406 1 95.25 176 ASP A O 1
ATOM 1356 N N . PHE A 1 177 ? -31.891 12.289 4.066 1 97.12 177 PHE A N 1
ATOM 1357 C CA . PHE A 1 177 ? -31.219 12 2.805 1 97.12 177 PHE A CA 1
ATOM 1358 C C . PHE A 1 177 ? -31.484 10.555 2.381 1 97.12 177 PHE A C 1
ATOM 1360 O O . PHE A 1 177 ? -31.172 9.617 3.127 1 97.12 177 PHE A O 1
ATOM 1367 N N . VAL A 1 178 ? -32.031 10.422 1.227 1 96.88 178 VAL A N 1
ATOM 1368 C CA . VAL A 1 178 ? -32.469 9.117 0.739 1 96.88 178 VAL A CA 1
ATOM 1369 C C . VAL A 1 178 ? -31.5 8.617 -0.331 1 96.88 178 VAL A C 1
ATOM 1371 O O . VAL A 1 178 ? -31.047 9.391 -1.178 1 96.88 178 VAL A O 1
ATOM 1374 N N . PRO A 1 179 ? -31.141 7.281 -0.25 1 97.75 179 PRO A N 1
ATOM 1375 C CA . PRO A 1 179 ? -30.125 6.738 -1.154 1 97.75 179 PRO A CA 1
ATOM 1376 C C . PRO A 1 179 ? -30.672 6.461 -2.555 1 97.75 179 PRO A C 1
ATOM 1378 O O . PRO A 1 179 ? -31.812 6.02 -2.701 1 97.75 179 PRO A O 1
ATOM 1381 N N . TYR A 1 180 ? -29.859 6.727 -3.609 1 97.62 180 TYR A N 1
ATOM 1382 C CA . TYR A 1 180 ? -30.109 6.445 -5.02 1 97.62 180 TYR A CA 1
ATOM 1383 C C . TYR A 1 180 ? -28.906 5.773 -5.664 1 97.62 180 TYR A C 1
ATOM 1385 O O . TYR A 1 180 ? -27.766 6.02 -5.262 1 97.62 180 TYR A O 1
ATOM 1393 N N . THR A 1 181 ? -29.047 4.883 -6.605 1 97.19 181 THR A N 1
ATOM 1394 C CA . THR A 1 181 ? -27.969 4.207 -7.32 1 97.19 181 THR A CA 1
ATOM 1395 C C . THR A 1 181 ? -28.156 4.344 -8.828 1 97.19 181 THR A C 1
ATOM 1397 O O . THR A 1 181 ? -29.281 4.355 -9.32 1 97.19 181 THR A O 1
ATOM 1400 N N . PRO A 1 182 ? -27.094 4.555 -9.547 1 96.06 182 PRO A N 1
ATOM 1401 C CA . PRO A 1 182 ? -27.188 4.578 -11.008 1 96.06 182 PRO A CA 1
ATOM 1402 C C . PRO A 1 182 ? -27.469 3.205 -11.602 1 96.06 182 PRO A C 1
ATOM 1404 O O . PRO A 1 182 ? -26.859 2.213 -11.211 1 96.06 182 PRO A O 1
ATOM 1407 N N . ARG A 1 183 ? -28.422 3.168 -12.477 1 95.69 183 ARG A N 1
ATOM 1408 C CA . ARG A 1 183 ? -28.812 1.929 -13.141 1 95.69 183 ARG A CA 1
ATOM 1409 C C . ARG A 1 183 ? -28.75 2.076 -14.656 1 95.69 183 ARG A C 1
ATOM 1411 O O . ARG A 1 183 ? -29 3.156 -15.188 1 95.69 183 ARG A O 1
ATOM 1418 N N . ASP A 1 184 ? -28.422 0.991 -15.25 1 92.38 184 ASP A N 1
ATOM 1419 C CA . ASP A 1 184 ? -28.391 0.967 -16.719 1 92.38 184 ASP A CA 1
ATOM 1420 C C . ASP A 1 184 ? -29.781 0.755 -17.297 1 92.38 184 ASP A C 1
ATOM 1422 O O . ASP A 1 184 ? -30.578 -0.007 -16.75 1 92.38 184 ASP A O 1
ATOM 1426 N N . LYS A 1 185 ? -30 1.326 -18.422 1 90.75 185 LYS A N 1
ATOM 1427 C CA . LYS A 1 185 ? -31.312 1.248 -19.078 1 90.75 185 LYS A CA 1
ATOM 1428 C C . LYS A 1 185 ? -31.672 -0.197 -19.406 1 90.75 185 LYS A C 1
ATOM 1430 O O . LYS A 1 185 ? -32.844 -0.586 -19.297 1 90.75 185 LYS A O 1
ATOM 1435 N N . GLN A 1 186 ? -30.672 -1.002 -19.734 1 87.94 186 GLN A N 1
ATOM 1436 C CA . GLN A 1 186 ? -30.891 -2.385 -20.141 1 87.94 186 GLN A CA 1
ATOM 1437 C C . GLN A 1 186 ? -31.109 -3.285 -18.922 1 87.94 186 GLN A C 1
ATOM 1439 O O . GLN A 1 186 ? -31.719 -4.352 -19.031 1 87.94 186 GLN A O 1
ATOM 1444 N N . ASN A 1 187 ? -30.578 -2.861 -17.797 1 88.81 187 ASN A N 1
ATOM 1445 C CA . ASN A 1 187 ? -30.703 -3.641 -16.578 1 88.81 187 ASN A CA 1
ATOM 1446 C C . ASN A 1 187 ? -31.031 -2.756 -15.383 1 88.81 187 ASN A C 1
ATOM 1448 O O . ASN A 1 187 ? -30.234 -2.623 -14.453 1 88.81 187 ASN A O 1
ATOM 1452 N N . LEU A 1 188 ? -32.219 -2.396 -15.297 1 90.5 188 LEU A N 1
ATOM 1453 C CA . LEU A 1 188 ? -32.656 -1.419 -14.297 1 90.5 188 LEU A CA 1
ATOM 1454 C C . LEU A 1 188 ? -32.75 -2.062 -12.922 1 90.5 188 LEU A C 1
ATOM 1456 O O . LEU A 1 188 ? -32.75 -1.367 -11.898 1 90.5 188 LEU A O 1
ATOM 1460 N N . ARG A 1 189 ? -32.844 -3.344 -12.883 1 86.56 189 ARG A N 1
ATOM 1461 C CA . ARG A 1 189 ? -33.062 -4.031 -11.617 1 86.56 189 ARG A CA 1
ATOM 1462 C C . ARG A 1 189 ? -31.734 -4.406 -10.961 1 86.56 189 ARG A C 1
ATOM 1464 O O . ARG A 1 189 ? -31.703 -4.766 -9.781 1 86.56 189 ARG A O 1
ATOM 1471 N N . GLU A 1 190 ? -30.75 -4.246 -11.703 1 89 190 GLU A N 1
ATOM 1472 C CA . GLU A 1 190 ? -29.453 -4.68 -11.195 1 89 190 GLU A CA 1
ATOM 1473 C C . GLU A 1 190 ? -28.531 -3.486 -10.953 1 89 190 GLU A C 1
ATOM 1475 O O . GLU A 1 190 ? -28.594 -2.492 -11.68 1 89 190 GLU A O 1
ATOM 1480 N N . ASN A 1 191 ? -27.75 -3.623 -9.859 1 91.06 191 ASN A N 1
ATOM 1481 C CA . ASN A 1 191 ? -26.734 -2.605 -9.586 1 91.06 191 ASN A CA 1
ATOM 1482 C C . ASN A 1 191 ? -25.578 -2.697 -10.555 1 91.06 191 ASN A C 1
ATOM 1484 O O . ASN A 1 191 ? -25.375 -3.73 -11.195 1 91.06 191 ASN A O 1
ATOM 1488 N N . LEU A 1 192 ? -24.875 -1.537 -10.609 1 88.62 192 LEU A N 1
ATOM 1489 C CA . LEU A 1 192 ? -23.672 -1.537 -11.438 1 88.62 192 LEU A CA 1
ATOM 1490 C C . LEU A 1 192 ? -22.625 -2.496 -10.883 1 88.62 192 LEU A C 1
ATOM 1492 O O . LEU A 1 192 ? -22.438 -2.57 -9.664 1 88.62 192 LEU A O 1
ATOM 1496 N N . GLN A 1 193 ? -22.125 -3.338 -11.766 1 82.5 193 GLN A N 1
ATOM 1497 C CA . GLN A 1 193 ? -21.094 -4.293 -11.344 1 82.5 193 GLN A CA 1
ATOM 1498 C C . GLN A 1 193 ? -19.797 -4.078 -12.117 1 82.5 193 GLN A C 1
ATOM 1500 O O . GLN A 1 193 ? -19.797 -3.516 -13.211 1 82.5 193 GLN A O 1
ATOM 1505 N N . GLY A 1 194 ? -18.719 -4.43 -11.547 1 71.44 194 GLY A N 1
ATOM 1506 C CA . GLY A 1 194 ? -17.422 -4.504 -12.203 1 71.44 194 GLY A CA 1
ATOM 1507 C C . GLY A 1 194 ? -16.969 -3.174 -12.766 1 71.44 194 GLY A C 1
ATOM 1508 O O . GLY A 1 194 ? -16.672 -3.068 -13.961 1 71.44 194 GLY A O 1
ATOM 1509 N N . LEU A 1 195 ? -16.953 -2.031 -12.102 1 70.19 195 LEU A N 1
ATOM 1510 C CA . LEU A 1 195 ? -16.641 -0.677 -12.539 1 70.19 195 LEU A CA 1
ATOM 1511 C C . LEU A 1 195 ? -15.281 -0.638 -13.234 1 70.19 195 LEU A C 1
ATOM 1513 O O . LEU A 1 195 ? -14.922 0.366 -13.852 1 70.19 195 LEU A O 1
ATOM 1517 N N . GLY A 1 196 ? -14.68 -1.742 -13.531 1 65.38 196 GLY A N 1
ATOM 1518 C CA . GLY A 1 196 ? -13.398 -1.78 -14.211 1 65.38 196 GLY A CA 1
ATOM 1519 C C . GLY A 1 196 ? -12.219 -1.721 -13.258 1 65.38 196 GLY A C 1
ATOM 1520 O O . GLY A 1 196 ? -12.383 -1.395 -12.086 1 65.38 196 GLY A O 1
ATOM 1521 N N . PRO A 1 197 ? -11.078 -2.02 -13.867 1 66.06 197 PRO A N 1
ATOM 1522 C CA . PRO A 1 197 ? -9.883 -2.045 -13.023 1 66.06 197 PRO A CA 1
ATOM 1523 C C . PRO A 1 197 ? -9.453 -0.652 -12.57 1 66.06 197 PRO A C 1
ATOM 1525 O O . PRO A 1 197 ? -9.453 0.29 -13.367 1 66.06 197 PRO A O 1
ATOM 1528 N N . GLY A 1 198 ? -9.266 -0.442 -11.336 1 66.56 198 GLY A N 1
ATOM 1529 C CA . GLY A 1 198 ? -8.703 0.788 -10.805 1 66.56 198 GLY A CA 1
ATOM 1530 C C . GLY A 1 198 ? -9.758 1.815 -10.43 1 66.56 198 GLY A C 1
ATOM 1531 O O . GLY A 1 198 ? -9.438 2.855 -9.852 1 66.56 198 GLY A O 1
ATOM 1532 N N . ILE A 1 199 ? -11.023 1.518 -10.781 1 75.88 199 ILE A N 1
ATOM 1533 C CA . ILE A 1 199 ? -12.07 2.494 -10.492 1 75.88 199 ILE A CA 1
ATOM 1534 C C . ILE A 1 199 ? -12.656 2.223 -9.109 1 75.88 199 ILE A C 1
ATOM 1536 O O . ILE A 1 199 ? -13.172 1.13 -8.852 1 75.88 199 ILE A O 1
ATOM 1540 N N . GLN A 1 200 ? -12.555 3.221 -8.297 1 85.06 200 GLN A N 1
ATOM 1541 C CA . GLN A 1 200 ? -13.117 3.117 -6.957 1 85.06 200 GLN A CA 1
ATOM 1542 C C . GLN A 1 200 ? -14.531 3.699 -6.91 1 85.06 200 GLN A C 1
ATOM 1544 O O . GLN A 1 200 ? -14.805 4.723 -7.539 1 85.06 200 GLN A O 1
ATOM 1549 N N . ALA A 1 201 ? -15.406 2.99 -6.223 1 91.06 201 ALA A N 1
ATOM 1550 C CA . ALA A 1 201 ? -16.797 3.436 -6.07 1 91.06 201 ALA A CA 1
ATOM 1551 C C . ALA A 1 201 ? -16.859 4.852 -5.512 1 91.06 201 ALA A C 1
ATOM 1553 O O . ALA A 1 201 ? -17.703 5.652 -5.922 1 91.06 201 ALA A O 1
ATOM 1554 N N . GLU A 1 202 ? -15.969 5.199 -4.68 1 93.38 202 GLU A N 1
ATOM 1555 C CA . GLU A 1 202 ? -15.961 6.508 -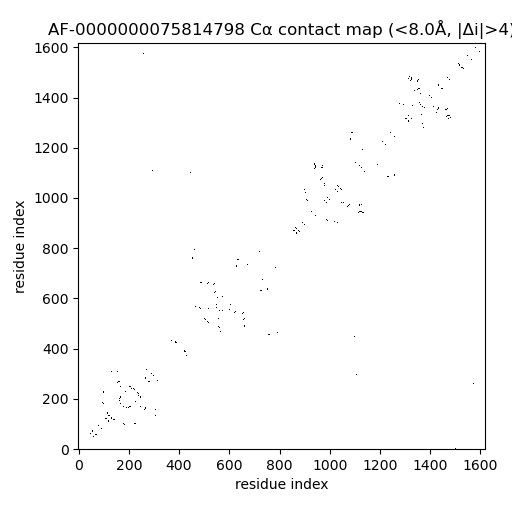4.035 1 93.38 202 GLU A CA 1
ATOM 1556 C C . GLU A 1 202 ? -15.656 7.617 -5.035 1 93.38 202 GLU A C 1
ATOM 1558 O O . GLU A 1 202 ? -16.266 8.688 -4.984 1 93.38 202 GLU A O 1
ATOM 1563 N N . SER A 1 203 ? -14.766 7.352 -5.914 1 89.81 203 SER A N 1
ATOM 1564 C CA . SER A 1 203 ? -14.43 8.336 -6.941 1 89.81 203 SER A CA 1
ATOM 1565 C C . SER A 1 203 ? -15.602 8.547 -7.898 1 89.81 203 SER A C 1
ATOM 1567 O O . SER A 1 203 ? -15.844 9.664 -8.352 1 89.81 203 SER A O 1
ATOM 1569 N N . LEU A 1 204 ? -16.219 7.492 -8.164 1 93 204 LEU A N 1
ATOM 1570 C CA . LEU A 1 204 ? -17.375 7.586 -9.039 1 93 204 LEU A CA 1
ATOM 1571 C C . LEU A 1 204 ? -18.5 8.359 -8.367 1 93 204 LEU A C 1
ATOM 1573 O O . LEU A 1 204 ? -19.219 9.125 -9.023 1 93 204 LEU A O 1
ATOM 1577 N N . GLU A 1 205 ? -18.672 8.141 -7.086 1 96.25 205 GLU A N 1
ATOM 1578 C CA . GLU A 1 205 ? -19.688 8.875 -6.328 1 96.25 205 GLU A CA 1
ATOM 1579 C C . GLU A 1 205 ? -19.422 10.383 -6.387 1 96.25 205 GLU A C 1
ATOM 1581 O O . GLU A 1 205 ? -20.359 11.164 -6.586 1 96.25 205 GLU A O 1
ATOM 1586 N N . LEU A 1 206 ? -18.219 10.766 -6.289 1 92.75 206 LEU A N 1
ATOM 1587 C CA . LEU A 1 206 ? -17.844 12.18 -6.34 1 92.75 206 LEU A CA 1
ATOM 1588 C C . LEU A 1 206 ? -18.078 12.75 -7.734 1 92.75 206 LEU A C 1
ATOM 1590 O O . LEU A 1 206 ? -18.562 13.883 -7.879 1 92.75 206 LEU A O 1
ATOM 1594 N N . ALA A 1 207 ? -17.766 11.984 -8.727 1 90.88 207 ALA A N 1
ATOM 1595 C CA . ALA A 1 207 ? -17.984 12.422 -10.109 1 90.88 207 ALA A CA 1
ATOM 1596 C C . ALA A 1 207 ? -19.469 12.602 -10.391 1 90.88 207 ALA A C 1
ATOM 1598 O O . ALA A 1 207 ? -19.875 13.57 -11.039 1 90.88 207 ALA A O 1
ATOM 1599 N N . ILE A 1 208 ? -20.234 11.695 -9.906 1 95 208 ILE A N 1
ATOM 1600 C CA . ILE A 1 208 ? -21.672 11.75 -10.141 1 95 208 ILE A CA 1
ATOM 1601 C C . ILE A 1 208 ? -22.266 12.938 -9.391 1 95 208 ILE A C 1
ATOM 1603 O O . ILE A 1 208 ? -23.172 13.617 -9.906 1 95 208 ILE A O 1
ATOM 1607 N N . ARG A 1 209 ? -21.844 13.141 -8.203 1 95.75 209 ARG A N 1
ATOM 1608 C CA . ARG A 1 209 ? -22.328 14.289 -7.445 1 95.75 209 ARG A CA 1
ATOM 1609 C C . ARG A 1 209 ? -22.094 15.594 -8.211 1 95.75 209 ARG A C 1
ATOM 1611 O O . ARG A 1 209 ? -22.984 16.438 -8.281 1 95.75 209 ARG A O 1
ATOM 1618 N N . LYS A 1 210 ? -20.922 15.734 -8.711 1 90.5 210 LYS A N 1
ATOM 1619 C CA . LYS A 1 210 ? -20.594 16.922 -9.492 1 90.5 210 LYS A CA 1
ATOM 1620 C C . LYS A 1 210 ? -21.516 17.047 -10.703 1 90.5 210 LYS A C 1
ATOM 1622 O O . LYS A 1 210 ? -21.984 18.141 -11.023 1 90.5 210 LYS A O 1
ATOM 1627 N N . GLU A 1 211 ? -21.75 15.961 -11.32 1 92.31 211 GLU A N 1
ATOM 1628 C CA . GLU A 1 211 ? -22.625 15.961 -12.492 1 92.31 211 GLU A CA 1
ATOM 1629 C C . GLU A 1 211 ? -24.047 16.359 -12.125 1 92.31 211 GLU A C 1
ATOM 1631 O O . GLU A 1 211 ? -24.672 17.156 -12.828 1 92.31 211 GLU A O 1
ATOM 1636 N N . ILE A 1 212 ? -24.484 15.789 -11.094 1 95 212 ILE A N 1
ATOM 1637 C CA . ILE A 1 212 ? -25.844 16.078 -10.672 1 95 212 ILE A CA 1
ATOM 1638 C C . ILE A 1 212 ? -26 17.578 -10.375 1 95 212 ILE A C 1
ATOM 1640 O O . ILE A 1 212 ? -27.016 18.172 -10.695 1 95 212 ILE A O 1
ATOM 1644 N N . HIS A 1 213 ? -25.062 18.156 -9.75 1 92.25 213 HIS A N 1
ATOM 1645 C CA . HIS A 1 213 ? -25.062 19.578 -9.484 1 92.25 213 HIS A CA 1
ATOM 1646 C C . HIS A 1 213 ? -25.094 20.391 -10.789 1 92.25 213 HIS A C 1
ATOM 1648 O O . HIS A 1 213 ? -25.844 21.359 -10.906 1 92.25 213 HIS A O 1
ATOM 1654 N N . ASP A 1 214 ? -24.297 19.953 -11.734 1 89.19 214 ASP A N 1
ATOM 1655 C CA . ASP A 1 214 ? -24.281 20.609 -13.039 1 89.19 214 ASP A CA 1
ATOM 1656 C C . ASP A 1 214 ? -25.641 20.484 -13.727 1 89.19 214 ASP A C 1
ATOM 1658 O O . ASP A 1 214 ? -26.141 21.469 -14.289 1 89.19 214 ASP A O 1
ATOM 1662 N N . PHE A 1 215 ? -26.156 19.328 -13.656 1 92.75 215 PHE A N 1
ATOM 1663 C CA . PHE A 1 215 ? -27.438 19.062 -14.289 1 92.75 215 PHE A CA 1
ATOM 1664 C C . PHE A 1 215 ? -28.531 19.938 -13.672 1 92.75 215 PHE A C 1
ATOM 1666 O O . PHE A 1 215 ? -29.391 20.453 -14.383 1 92.75 215 PHE A O 1
ATOM 1673 N N . ALA A 1 216 ? -28.469 20.016 -12.414 1 92.81 216 ALA A N 1
ATOM 1674 C CA . ALA A 1 216 ? -29.469 20.812 -11.703 1 92.81 216 ALA A CA 1
ATOM 1675 C C . ALA A 1 216 ? -29.375 22.281 -12.094 1 92.81 216 ALA A C 1
ATOM 1677 O O . ALA A 1 216 ? -30.391 22.969 -12.273 1 92.81 216 ALA A O 1
ATOM 1678 N N . GLN A 1 217 ? -28.188 22.781 -12.18 1 87.38 217 GLN A N 1
ATOM 1679 C CA . GLN A 1 217 ? -27.969 24.156 -12.578 1 87.38 217 GLN A CA 1
ATOM 1680 C C . GLN A 1 217 ? -28.5 24.422 -13.984 1 87.38 217 GLN A C 1
ATOM 1682 O O . GLN A 1 217 ? -29.016 25.5 -14.273 1 87.38 217 GLN A O 1
ATOM 1687 N N . LEU A 1 218 ? -28.453 23.359 -14.797 1 87.81 218 LEU A N 1
ATOM 1688 C CA . LEU A 1 218 ? -28.906 23.469 -16.188 1 87.81 218 LEU A CA 1
ATOM 1689 C C . LEU A 1 218 ? -30.422 23.281 -16.281 1 87.81 218 LEU A C 1
ATOM 1691 O O . LEU A 1 218 ? -31.031 23.625 -17.297 1 87.81 218 LEU A O 1
ATOM 1695 N N . SER A 1 219 ? -31.031 22.75 -15.219 1 89.81 219 SER A N 1
ATOM 1696 C CA . SER A 1 219 ? -32.438 22.438 -15.258 1 89.81 219 SER A CA 1
ATOM 1697 C C . SER A 1 219 ? -33.188 23.141 -14.133 1 89.81 219 SER A C 1
ATOM 1699 O O . SER A 1 219 ? -34 22.516 -13.422 1 89.81 219 SER A O 1
ATOM 1701 N N . GLU A 1 220 ? -32.969 24.406 -13.914 1 89.5 220 GLU A N 1
ATOM 1702 C CA . GLU A 1 220 ? -33.656 25.25 -12.938 1 89.5 220 GLU A CA 1
ATOM 1703 C C . GLU A 1 220 ? -33.562 24.641 -11.531 1 89.5 220 GLU A C 1
ATOM 1705 O O . GLU A 1 220 ? -34.562 24.516 -10.836 1 89.5 220 GLU A O 1
ATOM 1710 N N . ASN A 1 221 ? -32.438 24.047 -11.18 1 92.44 221 ASN A N 1
ATOM 1711 C CA . ASN A 1 221 ? -32.094 23.531 -9.859 1 92.44 221 ASN A CA 1
ATOM 1712 C C . ASN A 1 221 ? -32.906 22.281 -9.516 1 92.44 221 ASN A C 1
ATOM 1714 O O . ASN A 1 221 ? -33.344 22.125 -8.375 1 92.44 221 ASN A O 1
ATOM 1718 N N . THR A 1 222 ? -33.219 21.562 -10.562 1 93.94 222 THR A N 1
ATOM 1719 C CA . THR A 1 222 ? -33.906 20.281 -10.328 1 93.94 222 THR A CA 1
ATOM 1720 C C . THR A 1 222 ? -33.219 19.156 -11.102 1 93.94 222 THR A C 1
ATOM 1722 O O . THR A 1 222 ? -32.531 19.406 -12.102 1 93.94 222 THR A O 1
ATOM 1725 N N . TYR A 1 223 ? -33.344 18 -10.602 1 95.25 223 TYR A N 1
ATOM 1726 C CA . TYR A 1 223 ? -32.875 16.797 -11.273 1 95.25 223 TYR A CA 1
ATOM 1727 C C . TYR A 1 223 ? -33.906 15.68 -11.188 1 95.25 223 TYR A C 1
ATOM 1729 O O . TYR A 1 223 ? -34.562 15.531 -10.164 1 95.25 223 TYR A O 1
ATOM 1737 N N . HIS A 1 224 ? -33.969 14.922 -12.234 1 95.25 224 HIS A N 1
ATOM 1738 C CA . HIS A 1 224 ? -35 13.891 -12.32 1 95.25 224 HIS A CA 1
ATOM 1739 C C . HIS A 1 224 ? -34.469 12.539 -11.844 1 95.25 224 HIS A C 1
ATOM 1741 O O . HIS A 1 224 ? -33.406 12.117 -12.25 1 95.25 224 HIS A O 1
ATOM 1747 N N . VAL A 1 225 ? -35.219 11.898 -10.922 1 96.25 225 VAL A N 1
ATOM 1748 C CA . VAL A 1 225 ? -34.875 10.578 -10.406 1 96.25 225 VAL A CA 1
ATOM 1749 C C . VAL A 1 225 ? -36.094 9.648 -10.492 1 96.25 225 VAL A C 1
ATOM 1751 O O . VAL A 1 225 ? -37.219 10.109 -10.617 1 96.25 225 VAL A O 1
ATOM 1754 N N . TYR A 1 226 ? -35.844 8.352 -10.516 1 95.31 226 TYR A N 1
ATOM 1755 C CA . TYR A 1 226 ? -36.906 7.379 -10.617 1 95.31 226 TYR A CA 1
ATOM 1756 C C . TYR A 1 226 ? -37.125 6.652 -9.289 1 95.31 226 TYR A C 1
ATOM 1758 O O . TYR A 1 226 ? -36.156 6.238 -8.648 1 95.31 226 TYR A O 1
ATOM 1766 N N . HIS A 1 227 ? -38.344 6.457 -8.875 1 93.69 227 HIS A N 1
ATOM 1767 C CA . HIS A 1 227 ? -38.656 5.758 -7.641 1 93.69 227 HIS A CA 1
ATOM 1768 C C . HIS A 1 227 ? -39.188 4.352 -7.926 1 93.69 227 HIS A C 1
ATOM 1770 O O . HIS A 1 227 ? -39 3.441 -7.109 1 93.69 227 HIS A O 1
ATOM 1776 N N . ASN A 1 228 ? -39.875 4.258 -8.984 1 90.56 228 ASN A N 1
ATOM 1777 C CA . ASN A 1 228 ? -40.438 2.984 -9.406 1 90.56 228 ASN A CA 1
ATOM 1778 C C . ASN A 1 228 ? -40.062 2.66 -10.852 1 90.56 228 ASN A C 1
ATOM 1780 O O . ASN A 1 228 ? -40.469 3.369 -11.773 1 90.56 228 ASN A O 1
ATOM 1784 N N . ILE A 1 229 ? -39.438 1.582 -10.992 1 88.94 229 ILE A N 1
ATOM 1785 C CA . ILE A 1 229 ? -39 1.236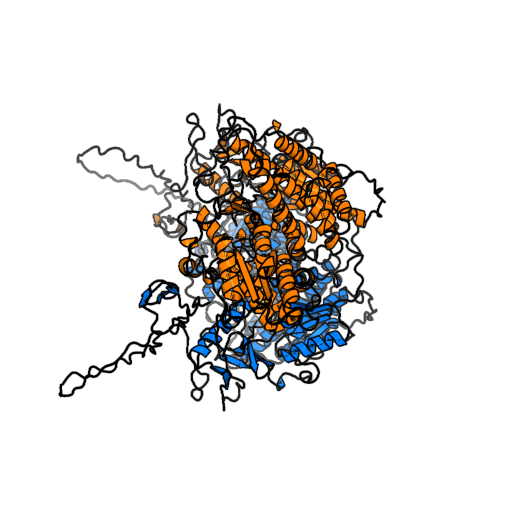 -12.328 1 88.94 229 ILE A CA 1
ATOM 1786 C C . ILE A 1 229 ? -39.938 0.232 -12.961 1 88.94 229 ILE A C 1
ATOM 1788 O O . ILE A 1 229 ? -39.906 -0.004 -14.172 1 88.94 229 ILE A O 1
ATOM 1792 N N . GLU A 1 230 ? -40.781 -0.413 -12.172 1 87.19 230 GLU A N 1
ATOM 1793 C CA . GLU A 1 230 ? -41.75 -1.375 -12.695 1 87.19 230 GLU A CA 1
ATOM 1794 C C . GLU A 1 230 ? -42.938 -0.669 -13.328 1 87.19 230 GLU A C 1
ATOM 1796 O O . GLU A 1 230 ? -43.438 -1.092 -14.367 1 87.19 230 GLU A O 1
ATOM 1801 N N . ASP A 1 231 ? -43.406 0.364 -12.609 1 87.38 231 ASP A N 1
ATOM 1802 C CA . ASP A 1 231 ? -44.5 1.201 -13.102 1 87.38 231 ASP A CA 1
ATOM 1803 C C . ASP A 1 231 ? -44.031 2.641 -13.312 1 87.38 231 ASP A C 1
ATOM 1805 O O . ASP A 1 231 ? -43.844 3.393 -12.352 1 87.38 231 ASP A O 1
ATOM 1809 N N . LEU A 1 232 ? -43.969 3.074 -14.578 1 89.62 232 LEU A N 1
ATOM 1810 C CA . LEU A 1 232 ? -43.375 4.359 -14.898 1 89.62 232 LEU A CA 1
ATOM 1811 C C . LEU A 1 232 ? -44.406 5.469 -14.938 1 89.62 232 LEU A C 1
ATOM 1813 O O . LEU A 1 232 ? -44.125 6.598 -15.32 1 89.62 232 LEU A O 1
ATOM 1817 N N . LEU A 1 233 ? -45.594 5.02 -14.469 1 87.75 233 LEU A N 1
ATOM 1818 C CA . LEU A 1 233 ? -46.625 6.059 -14.406 1 87.75 233 LEU A CA 1
ATOM 1819 C C . LEU A 1 233 ? -46.25 7.105 -13.352 1 87.75 233 LEU A C 1
ATOM 1821 O O . LEU A 1 233 ? -46.094 6.777 -12.172 1 87.75 233 LEU A O 1
ATOM 1825 N N . GLY A 1 234 ? -46.125 8.273 -13.75 1 88 234 GLY A N 1
ATOM 1826 C CA . GLY A 1 234 ? -45.781 9.352 -12.836 1 88 234 GLY A CA 1
ATOM 1827 C C . GLY A 1 234 ? -44.281 9.547 -12.648 1 88 234 GLY A C 1
ATOM 1828 O O . GLY A 1 234 ? -43.875 10.406 -11.875 1 88 234 GLY A O 1
ATOM 1829 N N . GLU A 1 235 ? -43.594 8.766 -13.367 1 92.75 235 GLU A N 1
ATOM 1830 C CA . GLU A 1 235 ? -42.156 8.867 -13.32 1 92.75 235 GLU A CA 1
ATOM 1831 C C . GLU A 1 235 ? -41.625 9.711 -14.469 1 92.75 235 GLU A C 1
ATOM 1833 O O . GLU A 1 235 ? -42.25 9.789 -15.531 1 92.75 235 GLU A O 1
ATOM 1838 N N . PRO A 1 236 ? -40.438 10.352 -14.125 1 94.31 236 PRO A N 1
ATOM 1839 C CA . PRO A 1 236 ? -39.531 10.492 -12.984 1 94.31 236 PRO A CA 1
ATOM 1840 C C . PRO A 1 236 ? -39.938 11.602 -12.023 1 94.31 236 PRO A C 1
ATOM 1842 O O . PRO A 1 236 ? -40.844 12.367 -12.32 1 94.31 236 PRO A O 1
ATOM 1845 N N . HIS A 1 237 ? -39.344 11.664 -10.922 1 94.5 237 HIS A N 1
ATOM 1846 C CA . HIS A 1 237 ? -39.594 12.695 -9.922 1 94.5 237 HIS A CA 1
ATOM 1847 C C . HIS A 1 237 ? -38.5 13.773 -9.969 1 94.5 237 HIS A C 1
ATOM 1849 O O . HIS A 1 237 ? -37.312 13.453 -10.102 1 94.5 237 HIS A O 1
ATOM 1855 N N . ALA A 1 238 ? -38.938 14.938 -9.914 1 94.12 238 ALA A N 1
ATOM 1856 C CA . ALA A 1 238 ? -38 16.062 -9.906 1 94.12 238 ALA A CA 1
ATOM 1857 C C . ALA A 1 238 ? -37.562 16.391 -8.477 1 94.12 238 ALA A C 1
ATOM 1859 O O . ALA A 1 238 ? -38.406 16.672 -7.617 1 94.12 238 ALA A O 1
ATOM 1860 N N . VAL A 1 239 ? -36.312 16.328 -8.219 1 95.19 239 VAL A N 1
ATOM 1861 C CA . VAL A 1 239 ? -35.75 16.625 -6.906 1 95.19 239 VAL A CA 1
ATOM 1862 C C . VAL A 1 239 ? -35 17.953 -6.961 1 95.19 239 VAL A C 1
ATOM 1864 O O . VAL A 1 239 ? -34.219 18.188 -7.887 1 95.19 239 VAL A O 1
ATOM 1867 N N . ALA A 1 240 ? -35.219 18.719 -6 1 94.94 240 ALA A N 1
ATOM 1868 C CA . ALA A 1 240 ? -34.594 20.031 -5.949 1 94.94 240 ALA A CA 1
ATOM 1869 C C . ALA A 1 240 ? -33.156 19.922 -5.418 1 94.94 240 ALA A C 1
ATOM 1871 O O . ALA A 1 240 ? -32.938 19.328 -4.367 1 94.94 240 ALA A O 1
ATOM 1872 N N . ILE A 1 241 ? -32.281 20.453 -6.172 1 94.94 241 ILE A N 1
ATOM 1873 C CA . ILE A 1 241 ? -30.859 20.5 -5.781 1 94.94 241 ILE A CA 1
ATOM 1874 C C . ILE A 1 241 ? -30.359 21.938 -5.867 1 94.94 241 ILE A C 1
ATOM 1876 O O . ILE A 1 241 ? -30.047 22.438 -6.957 1 94.94 241 ILE A O 1
ATOM 1880 N N . ARG A 1 242 ? -30.156 22.516 -4.844 1 87.38 242 ARG A N 1
ATOM 1881 C CA . ARG A 1 242 ? -29.781 23.922 -4.82 1 87.38 242 ARG A CA 1
ATOM 1882 C C . ARG A 1 242 ? -28.281 24.078 -4.602 1 87.38 242 ARG A C 1
ATOM 1884 O O . ARG A 1 242 ? -27.703 25.125 -4.906 1 87.38 242 ARG A O 1
ATOM 1891 N N . GLY A 1 243 ? -27.703 23.094 -3.969 1 84.56 243 GLY A N 1
ATOM 1892 C CA . GLY A 1 243 ? -26.281 23.172 -3.688 1 84.56 243 GLY A CA 1
ATOM 1893 C C . GLY A 1 243 ? -25.656 21.797 -3.486 1 84.56 243 GLY A C 1
ATOM 1894 O O . GLY A 1 243 ? -26.328 20.781 -3.592 1 84.56 243 GLY A O 1
ATOM 1895 N N . GLU A 1 244 ? -24.375 21.875 -3.188 1 83.62 244 GLU A N 1
ATOM 1896 C CA . GLU A 1 244 ? -23.609 20.641 -3.002 1 83.62 244 GLU A CA 1
ATOM 1897 C C . GLU A 1 244 ? -24.062 19.891 -1.751 1 83.62 244 GLU A C 1
ATOM 1899 O O . GLU A 1 244 ? -23.969 18.656 -1.682 1 83.62 244 GLU A O 1
ATOM 1904 N N . ASP A 1 245 ? -24.641 20.609 -0.892 1 87.94 245 ASP A N 1
ATOM 1905 C CA . ASP A 1 245 ? -25.047 20.016 0.382 1 87.94 245 ASP A CA 1
ATOM 1906 C C . ASP A 1 245 ? -26.344 19.234 0.239 1 87.94 245 ASP A C 1
ATOM 1908 O O . ASP A 1 245 ? -26.75 18.516 1.157 1 87.94 245 ASP A O 1
ATOM 1912 N N . ASP A 1 246 ? -26.922 19.359 -0.908 1 94.56 246 ASP A N 1
ATOM 1913 C CA . ASP A 1 246 ? -28.172 18.656 -1.133 1 94.56 246 ASP A CA 1
ATOM 1914 C C . ASP A 1 246 ? -27.922 17.25 -1.677 1 94.56 246 ASP A C 1
ATOM 1916 O O . ASP A 1 246 ? -28.859 16.453 -1.816 1 94.56 246 ASP A O 1
ATOM 1920 N N . VAL A 1 247 ? -26.719 16.953 -1.988 1 96.5 247 VAL A N 1
ATOM 1921 C CA . VAL A 1 247 ? -26.312 15.633 -2.465 1 96.5 247 VAL A CA 1
ATOM 1922 C C . VAL A 1 247 ? -25.141 15.125 -1.633 1 96.5 247 VAL A C 1
ATOM 1924 O O . VAL A 1 247 ? -24.078 15.758 -1.586 1 96.5 247 VAL A O 1
ATOM 1927 N N . HIS A 1 248 ? -25.312 14.016 -0.982 1 97.12 248 HIS A N 1
ATOM 1928 C CA . HIS A 1 248 ? -24.25 13.422 -0.19 1 97.12 248 HIS A CA 1
ATOM 1929 C C . HIS A 1 248 ? -23.75 12.125 -0.82 1 97.12 248 HIS A C 1
ATOM 1931 O O . HIS A 1 248 ? -24.5 11.445 -1.524 1 97.12 248 HIS A O 1
ATOM 1937 N N . VAL A 1 249 ? -22.516 11.867 -0.605 1 97.19 249 VAL A N 1
ATOM 1938 C CA . VAL A 1 249 ? -21.938 10.594 -1.02 1 97.19 249 VAL A CA 1
ATOM 1939 C C . VAL A 1 249 ? -21.875 9.648 0.176 1 97.19 249 VAL A C 1
ATOM 1941 O O . VAL A 1 249 ? -22.109 10.055 1.314 1 97.19 249 VAL A O 1
ATOM 1944 N N . THR A 1 250 ? -21.547 8.398 -0.054 1 97.5 250 THR A N 1
ATOM 1945 C CA . THR A 1 250 ? -21.594 7.348 0.958 1 97.5 250 THR A CA 1
ATOM 1946 C C . THR A 1 250 ? -20.672 7.672 2.121 1 97.5 250 THR A C 1
ATOM 1948 O O . THR A 1 250 ? -21.047 7.535 3.287 1 97.5 250 THR A O 1
ATOM 1951 N N . GLU A 1 251 ? -19.531 8.109 1.807 1 94.88 251 GLU A N 1
ATOM 1952 C CA . GLU A 1 251 ? -18.547 8.398 2.844 1 94.88 251 GLU A CA 1
ATOM 1953 C C . GLU A 1 251 ? -19.031 9.484 3.795 1 94.88 251 GLU A C 1
ATOM 1955 O O . GLU A 1 251 ? -18.797 9.414 5.004 1 94.88 251 GLU A O 1
ATOM 1960 N N . GLU A 1 252 ? -19.672 10.477 3.318 1 94.81 252 GLU A N 1
ATOM 1961 C CA . GLU A 1 252 ? -20.188 11.578 4.133 1 94.81 252 GLU A CA 1
ATOM 1962 C C . GLU A 1 252 ? -21.312 11.109 5.055 1 94.81 252 GLU A C 1
ATOM 1964 O O . GLU A 1 252 ? -21.375 11.516 6.215 1 94.81 252 GLU A O 1
ATOM 1969 N N . VAL A 1 253 ? -22.109 10.297 4.516 1 96.12 253 VAL A N 1
ATOM 1970 C CA . VAL A 1 253 ? -23.25 9.82 5.27 1 96.12 253 VAL A CA 1
ATOM 1971 C C . VAL A 1 253 ? -22.797 8.961 6.441 1 96.12 253 VAL A C 1
ATOM 1973 O O . VAL A 1 253 ? -23.344 9.039 7.539 1 96.12 253 VAL A O 1
ATOM 1976 N N . PHE A 1 254 ? -21.781 8.172 6.238 1 96.31 254 PHE A N 1
ATOM 1977 C CA . PHE A 1 254 ? -21.344 7.23 7.266 1 96.31 254 PHE A CA 1
ATOM 1978 C C . PHE A 1 254 ? -20.297 7.863 8.18 1 96.31 254 PHE A C 1
ATOM 1980 O O . PHE A 1 254 ? -20.219 7.527 9.367 1 96.31 254 PHE A O 1
ATOM 1987 N N . LYS A 1 255 ? -19.516 8.812 7.723 1 93.69 255 LYS A N 1
ATOM 1988 C CA . LYS A 1 255 ? -18.406 9.344 8.508 1 93.69 255 LYS A CA 1
ATOM 1989 C C . LYS A 1 255 ? -18.844 10.57 9.305 1 93.69 255 LYS A C 1
ATOM 1991 O O . LYS A 1 255 ? -18.328 10.812 10.406 1 93.69 255 LYS A O 1
ATOM 1996 N N . ARG A 1 256 ? -19.703 11.398 8.789 1 92.31 256 ARG A N 1
ATOM 1997 C CA . ARG A 1 256 ? -20.062 12.656 9.43 1 92.31 256 ARG A CA 1
ATOM 1998 C C . ARG A 1 256 ? -20.641 12.414 10.82 1 92.31 256 ARG A C 1
ATOM 2000 O O . ARG A 1 256 ? -20.219 13.047 11.797 1 92.31 256 ARG A O 1
ATOM 2007 N N . PRO A 1 257 ? -21.562 11.391 10.938 1 93.19 257 PRO A N 1
ATOM 2008 C CA . PRO A 1 257 ? -22.094 11.148 12.273 1 93.19 257 PRO A CA 1
ATOM 2009 C C . PRO A 1 257 ? -21.047 10.609 13.242 1 93.19 257 PRO A C 1
ATOM 2011 O O . PRO A 1 257 ? -21.234 10.656 14.461 1 93.19 257 PRO A O 1
ATOM 2014 N N . LEU A 1 258 ? -19.922 10.102 12.711 1 93.62 258 LEU A N 1
ATOM 2015 C CA . LEU A 1 258 ? -18.906 9.469 13.523 1 93.62 258 LEU A CA 1
ATOM 2016 C C . LEU A 1 258 ? -17.828 10.469 13.945 1 93.62 258 LEU A C 1
ATOM 2018 O O . LEU A 1 258 ? -16.938 10.141 14.727 1 93.62 258 LEU A O 1
ATOM 2022 N N . PHE A 1 259 ? -17.906 11.672 13.484 1 91.19 259 PHE A N 1
ATOM 2023 C CA . PHE A 1 259 ? -16.859 12.68 13.68 1 91.19 259 PHE A CA 1
ATOM 2024 C C . PHE A 1 259 ? -16.562 12.867 15.156 1 91.19 259 PHE A C 1
ATOM 2026 O O . PHE A 1 259 ? -15.406 13.047 15.539 1 91.19 259 PHE A O 1
ATOM 2033 N N . LEU A 1 260 ? -17.578 12.742 16.047 1 90.06 260 LEU A N 1
ATOM 2034 C CA . LEU A 1 260 ? -17.391 12.969 17.469 1 90.06 260 LEU A CA 1
ATOM 2035 C C . LEU A 1 260 ? -17.266 11.648 18.219 1 90.06 260 LEU A C 1
ATOM 2037 O O . LEU A 1 260 ? -17.266 11.617 19.453 1 90.06 260 LEU A O 1
ATOM 2041 N N . GLN A 1 261 ? -17.188 10.547 17.453 1 91.31 261 GLN A N 1
ATOM 2042 C CA . GLN A 1 261 ? -17.062 9.219 18.047 1 91.31 261 GLN A CA 1
ATOM 2043 C C . GLN A 1 261 ? -15.828 8.5 17.516 1 91.31 261 GLN A C 1
ATOM 2045 O O . GLN A 1 261 ? -15.93 7.633 16.641 1 91.31 261 GLN A O 1
ATOM 2050 N N . PRO A 1 262 ? -14.75 8.695 18.156 1 86.62 262 PRO A N 1
ATOM 2051 C CA . PRO A 1 262 ? -13.492 8.188 17.609 1 86.62 262 PRO A CA 1
ATOM 2052 C C . PRO A 1 262 ? -13.391 6.664 17.656 1 86.62 262 PRO A C 1
ATOM 2054 O O . PRO A 1 262 ? -12.578 6.07 16.953 1 86.62 262 PRO A O 1
ATOM 2057 N N . THR A 1 263 ? -14.148 6.027 18.484 1 92.44 263 THR A N 1
ATOM 2058 C CA . THR A 1 263 ? -14.07 4.574 18.609 1 92.44 263 THR A CA 1
ATOM 2059 C C . THR A 1 263 ? -14.906 3.9 17.516 1 92.44 263 THR A C 1
ATOM 2061 O O . THR A 1 263 ? -14.797 2.689 17.312 1 92.44 263 THR A O 1
ATOM 2064 N N . TYR A 1 264 ? -15.773 4.688 16.891 1 95.38 264 TYR A N 1
ATOM 2065 C CA . TYR A 1 264 ? -16.547 4.195 15.758 1 95.38 264 TYR A CA 1
ATOM 2066 C C . TYR A 1 264 ? -15.828 4.516 14.445 1 95.38 264 TYR A C 1
ATOM 2068 O O . TYR A 1 264 ? -15.508 5.672 14.172 1 95.38 264 TYR A O 1
ATOM 2076 N N . ARG A 1 265 ? -15.578 3.488 13.719 1 95.25 265 ARG A N 1
ATOM 2077 C CA . ARG A 1 265 ? -14.836 3.666 12.469 1 95.25 265 ARG A CA 1
ATOM 2078 C C . ARG A 1 265 ? -15.609 3.102 11.289 1 95.25 265 ARG A C 1
ATOM 2080 O O . ARG A 1 265 ? -16.297 2.084 11.414 1 95.25 265 ARG A O 1
ATOM 2087 N N . TYR A 1 266 ? -15.438 3.812 10.195 1 96.31 266 TYR A N 1
ATOM 2088 C CA . TYR A 1 266 ? -16.094 3.396 8.953 1 96.31 266 TYR A CA 1
ATOM 2089 C C . TYR A 1 266 ? -15.062 2.949 7.922 1 96.31 266 TYR A C 1
ATOM 2091 O O . TYR A 1 266 ? -14.023 3.594 7.746 1 96.31 266 TYR A O 1
ATOM 2099 N N . HIS A 1 267 ? -15.367 1.816 7.246 1 97 267 HIS A N 1
ATOM 2100 C CA . HIS A 1 267 ? -14.539 1.324 6.148 1 97 267 HIS A CA 1
ATOM 2101 C C . HIS A 1 267 ? -15.398 0.861 4.977 1 97 267 HIS A C 1
ATOM 2103 O O . HIS A 1 267 ? -16.453 0.263 5.172 1 97 267 HIS A O 1
ATOM 2109 N N . ARG A 1 268 ? -14.938 1.224 3.771 1 96.62 268 ARG A N 1
ATOM 2110 C CA . ARG A 1 268 ? -15.531 0.659 2.566 1 96.62 268 ARG A CA 1
ATOM 2111 C C . ARG A 1 268 ? -14.859 -0.653 2.182 1 96.62 268 ARG A C 1
ATOM 2113 O O . ARG A 1 268 ? -13.633 -0.709 2.039 1 96.62 268 ARG A O 1
ATOM 2120 N N . LEU A 1 269 ? -15.562 -1.733 2.186 1 96.31 269 LEU A N 1
ATOM 2121 C CA . LEU A 1 269 ? -15.078 -3.055 1.798 1 96.31 269 LEU A CA 1
ATOM 2122 C C . LEU A 1 269 ? -15.969 -3.654 0.71 1 96.31 269 LEU A C 1
ATOM 2124 O O . LEU A 1 269 ? -16.828 -4.492 0.995 1 96.31 269 LEU A O 1
ATOM 2128 N N . PRO A 1 270 ? -15.719 -3.297 -0.507 1 94.12 270 PRO A N 1
ATOM 2129 C CA . PRO A 1 270 ? -16.594 -3.785 -1.581 1 94.12 270 PRO A CA 1
ATOM 2130 C C . PRO A 1 270 ? -16.5 -5.301 -1.765 1 94.12 270 PRO A C 1
ATOM 2132 O O . PRO A 1 270 ? -15.414 -5.84 -1.96 1 94.12 270 PRO A O 1
ATOM 2135 N N . LEU A 1 271 ? -17.562 -5.969 -1.598 1 94.56 271 LEU A N 1
ATOM 2136 C CA . LEU A 1 271 ? -17.688 -7.402 -1.831 1 94.56 271 LEU A CA 1
ATOM 2137 C C . LEU A 1 271 ? -18.562 -7.688 -3.045 1 94.56 271 LEU A C 1
ATOM 2139 O O . LEU A 1 271 ? -19.484 -6.926 -3.34 1 94.56 271 LEU A O 1
ATOM 2143 N N . PRO A 1 272 ? -18.297 -8.742 -3.768 1 90.94 272 PRO A N 1
ATOM 2144 C CA . PRO A 1 272 ? -19.094 -9.055 -4.957 1 90.94 272 PRO A CA 1
ATOM 2145 C C . PRO A 1 272 ? -20.5 -9.531 -4.613 1 90.94 272 PRO A C 1
ATOM 2147 O O . PRO A 1 272 ? -20.703 -10.219 -3.605 1 90.94 272 PRO A O 1
ATOM 2150 N N . GLU A 1 273 ? -21.406 -9.25 -5.484 1 89.31 273 GLU A N 1
ATOM 2151 C CA . GLU A 1 273 ? -22.781 -9.703 -5.297 1 89.31 273 GLU A CA 1
ATOM 2152 C C . GLU A 1 273 ? -22.891 -11.219 -5.461 1 89.31 273 GLU A C 1
ATOM 2154 O O . GLU A 1 273 ? -23.641 -11.875 -4.738 1 89.31 273 GLU A O 1
ATOM 2159 N N . GLN A 1 274 ? -22.141 -11.648 -6.445 1 86.62 274 GLN A N 1
ATOM 2160 C CA . GLN A 1 274 ? -22.109 -13.078 -6.719 1 86.62 274 GLN A CA 1
ATOM 2161 C C . GLN A 1 274 ? -20.688 -13.609 -6.746 1 86.62 274 GLN A C 1
ATOM 2163 O O . GLN A 1 274 ? -19.75 -12.883 -7.082 1 86.62 274 GLN A O 1
ATOM 2168 N N . GLY A 1 275 ? -20.625 -14.805 -6.273 1 88.25 275 GLY A N 1
ATOM 2169 C CA . GLY A 1 275 ? -19.297 -15.414 -6.32 1 88.25 275 GLY A CA 1
ATOM 2170 C C . GLY A 1 275 ? -18.469 -15.109 -5.094 1 88.25 275 GLY A C 1
ATOM 2171 O O . GLY A 1 275 ? -18.969 -14.547 -4.117 1 88.25 275 GLY A O 1
ATOM 2172 N N . ALA A 1 276 ? -17.25 -15.531 -5.164 1 92.56 276 ALA A N 1
ATOM 2173 C CA . ALA A 1 276 ? -16.344 -15.375 -4.035 1 92.56 276 ALA A CA 1
ATOM 2174 C C . ALA A 1 276 ? -15.57 -14.07 -4.137 1 92.56 276 ALA A C 1
ATOM 2176 O O . ALA A 1 276 ? -15.266 -13.602 -5.234 1 92.56 276 ALA A O 1
ATOM 2177 N N . PRO A 1 277 ? -15.266 -13.492 -2.963 1 94.38 277 PRO A N 1
ATOM 2178 C CA . PRO A 1 277 ? -14.383 -12.328 -2.984 1 94.38 277 PRO A CA 1
ATOM 2179 C C . PRO A 1 277 ? -12.992 -12.648 -3.535 1 94.38 277 PRO A C 1
ATOM 2181 O O . PRO A 1 277 ? -12.531 -13.789 -3.432 1 94.38 277 PRO A O 1
ATOM 2184 N N . LEU A 1 278 ? -12.398 -11.664 -4.145 1 91.5 278 LEU A N 1
ATOM 2185 C CA . LEU A 1 278 ? -11.016 -11.805 -4.578 1 91.5 278 LEU A CA 1
ATOM 2186 C C . LEU A 1 278 ? -10.062 -11.719 -3.393 1 91.5 278 LEU A C 1
ATOM 2188 O O . LEU A 1 278 ? -10.453 -11.273 -2.311 1 91.5 278 LEU A O 1
ATOM 2192 N N . GLU A 1 279 ? -8.898 -12.156 -3.561 1 94.25 279 GLU A N 1
ATOM 2193 C CA . GLU A 1 279 ? -7.902 -12.148 -2.494 1 94.25 279 GLU A CA 1
ATOM 2194 C C . GLU A 1 279 ? -7.672 -10.734 -1.965 1 94.25 279 GLU A C 1
ATOM 2196 O O . GLU A 1 279 ? -7.469 -10.539 -0.765 1 94.25 279 GLU A O 1
ATOM 2201 N N . ALA A 1 280 ? -7.719 -9.773 -2.875 1 91.94 280 ALA A N 1
ATOM 2202 C CA . ALA A 1 280 ? -7.48 -8.383 -2.486 1 91.94 280 ALA A CA 1
ATOM 2203 C C . ALA A 1 280 ? -8.531 -7.91 -1.487 1 91.94 280 ALA A C 1
ATOM 2205 O O . ALA A 1 280 ? -8.242 -7.098 -0.607 1 91.94 280 ALA A O 1
ATOM 2206 N N . GLN A 1 281 ? -9.727 -8.367 -1.589 1 95.12 281 GLN A N 1
ATOM 2207 C CA . GLN A 1 281 ? -10.789 -7.988 -0.67 1 95.12 281 GLN A CA 1
ATOM 2208 C C . GLN A 1 281 ? -10.578 -8.609 0.707 1 95.12 281 GLN A C 1
ATOM 2210 O O . GLN A 1 281 ? -10.844 -7.973 1.729 1 95.12 281 GLN A O 1
ATOM 2215 N N . PHE A 1 282 ? -10.086 -9.852 0.721 1 97.88 282 PHE A N 1
ATOM 2216 C CA . PHE A 1 282 ? -9.727 -10.469 1.992 1 97.88 282 PHE A CA 1
ATOM 2217 C C . PHE A 1 282 ? -8.578 -9.711 2.652 1 97.88 282 PHE A C 1
ATOM 2219 O O . PHE A 1 282 ? -8.586 -9.508 3.869 1 97.88 282 PHE A O 1
ATOM 2226 N N . ASP A 1 283 ? -7.652 -9.359 1.813 1 97.44 283 ASP A N 1
ATOM 2227 C CA . ASP A 1 283 ? -6.516 -8.602 2.322 1 97.44 283 ASP A CA 1
ATOM 2228 C C . ASP A 1 283 ? -6.969 -7.285 2.945 1 97.44 283 ASP A C 1
ATOM 2230 O O . ASP A 1 283 ? -6.453 -6.871 3.986 1 97.44 283 ASP A O 1
ATOM 2234 N N . ALA A 1 284 ? -7.879 -6.594 2.301 1 96.62 284 ALA A N 1
ATOM 2235 C CA . ALA A 1 284 ? -8.406 -5.34 2.822 1 96.62 284 ALA A CA 1
ATOM 2236 C C . ALA A 1 284 ? -9.109 -5.555 4.164 1 96.62 284 ALA A C 1
ATOM 2238 O O . ALA A 1 284 ? -8.945 -4.754 5.086 1 96.62 284 ALA A O 1
ATOM 2239 N N . PHE A 1 285 ? -9.875 -6.582 4.262 1 98.12 285 PHE A N 1
ATOM 2240 C CA . PHE A 1 285 ? -10.562 -6.922 5.504 1 98.12 285 PHE A CA 1
ATOM 2241 C C . PHE A 1 285 ? -9.562 -7.203 6.617 1 98.12 285 PHE A C 1
ATOM 2243 O O . PHE A 1 285 ? -9.703 -6.688 7.73 1 98.12 285 PHE A O 1
ATOM 2250 N N . VAL A 1 286 ? -8.57 -7.988 6.301 1 97.88 286 VAL A N 1
ATOM 2251 C CA . VAL A 1 286 ? -7.547 -8.383 7.266 1 97.88 286 VAL A CA 1
ATOM 2252 C C . VAL A 1 286 ? -6.762 -7.148 7.715 1 97.88 286 VAL A C 1
ATOM 2254 O O . VAL A 1 286 ? -6.359 -7.051 8.875 1 97.88 286 VAL A O 1
ATOM 2257 N N . SER A 1 287 ? -6.535 -6.25 6.836 1 96.5 287 SER A N 1
ATOM 2258 C CA . SER A 1 287 ? -5.828 -5.02 7.176 1 96.5 287 SER A CA 1
ATOM 2259 C C . SER A 1 287 ? -6.57 -4.234 8.25 1 96.5 287 SER A C 1
ATOM 2261 O O . SER A 1 287 ? -5.949 -3.67 9.156 1 96.5 287 SER A O 1
ATOM 2263 N N . VAL A 1 288 ? -7.855 -4.172 8.133 1 97.12 288 VAL A N 1
ATOM 2264 C CA . VAL A 1 288 ? -8.672 -3.488 9.133 1 97.12 288 VAL A CA 1
ATOM 2265 C C . VAL A 1 288 ? -8.562 -4.219 10.469 1 97.12 288 VAL A C 1
ATOM 2267 O O . VAL A 1 288 ? -8.477 -3.584 11.523 1 97.12 288 VAL A O 1
ATOM 2270 N N . LEU A 1 289 ? -8.57 -5.531 10.422 1 96.69 289 LEU A N 1
ATOM 2271 C CA . LEU A 1 289 ? -8.469 -6.32 11.648 1 96.69 289 LEU A CA 1
ATOM 2272 C C . LEU A 1 289 ? -7.133 -6.07 12.344 1 96.69 289 LEU A C 1
ATOM 2274 O O . LEU A 1 289 ? -7.078 -5.938 13.57 1 96.69 289 LEU A O 1
ATOM 2278 N N . ARG A 1 290 ? -6.098 -5.969 11.523 1 94.75 290 ARG A N 1
ATOM 2279 C CA . ARG A 1 290 ? -4.758 -5.727 12.047 1 94.75 290 ARG A CA 1
ATOM 2280 C C . ARG A 1 290 ? -4.688 -4.395 12.789 1 94.75 290 ARG A C 1
ATOM 2282 O O . ARG A 1 290 ? -3.91 -4.238 13.727 1 94.75 290 ARG A O 1
ATOM 2289 N N . GLU A 1 291 ? -5.5 -3.502 12.375 1 94.06 291 GLU A N 1
ATOM 2290 C CA . GLU A 1 291 ? -5.488 -2.164 12.961 1 94.06 291 GLU A CA 1
ATOM 2291 C C . GLU A 1 291 ? -6.48 -2.059 14.117 1 94.06 291 GLU A C 1
ATOM 2293 O O . GLU A 1 291 ? -6.734 -0.965 14.625 1 94.06 291 GLU A O 1
ATOM 2298 N N . THR A 1 292 ? -7.066 -3.135 14.492 1 94.31 292 THR A N 1
ATOM 2299 C CA . THR A 1 292 ? -8.008 -3.184 15.609 1 94.31 292 THR A CA 1
ATOM 2300 C C . THR A 1 292 ? -7.469 -4.07 16.734 1 94.31 292 THR A C 1
ATOM 2302 O O . THR A 1 292 ? -7.773 -5.262 16.781 1 94.31 292 THR A O 1
ATOM 2305 N N . PRO A 1 293 ? -6.75 -3.531 17.688 1 92.19 293 PRO A N 1
ATOM 2306 C CA . PRO A 1 293 ? -6.062 -4.305 18.719 1 92.19 293 PRO A CA 1
ATOM 2307 C C . PRO A 1 293 ? -7.02 -5.152 19.562 1 92.19 293 PRO A C 1
ATOM 2309 O O . PRO A 1 293 ? -6.641 -6.227 20.031 1 92.19 293 PRO A O 1
ATOM 2312 N N . SER A 1 294 ? -8.234 -4.664 19.734 1 92.75 294 SER A N 1
ATOM 2313 C CA . SER A 1 294 ? -9.203 -5.379 20.562 1 92.75 294 SER A CA 1
ATOM 2314 C C . SER A 1 294 ? -9.562 -6.73 19.953 1 92.75 294 SER A C 1
ATOM 2316 O O . SER A 1 294 ? -10.148 -7.582 20.625 1 92.75 294 SER A O 1
ATOM 2318 N N . LEU A 1 295 ? -9.203 -6.961 18.703 1 93.75 295 LEU A N 1
ATOM 2319 C CA . LEU A 1 295 ? -9.516 -8.211 18.016 1 93.75 295 LEU A CA 1
ATOM 2320 C C . LEU A 1 295 ? -8.289 -9.117 17.969 1 93.75 295 LEU A C 1
ATOM 2322 O O . LEU A 1 295 ? -8.383 -10.266 17.516 1 93.75 295 LEU A O 1
ATOM 2326 N N . LEU A 1 296 ? -7.129 -8.664 18.359 1 92.06 296 LEU A N 1
ATOM 2327 C CA . LEU A 1 296 ? -5.879 -9.406 18.234 1 92.06 296 LEU A CA 1
ATOM 2328 C C . LEU A 1 296 ? -5.574 -10.18 19.5 1 92.06 296 LEU A C 1
ATOM 2330 O O . LEU A 1 296 ? -6.035 -9.812 20.594 1 92.06 296 LEU A O 1
ATOM 2334 N N . PRO A 1 297 ? -4.887 -11.258 19.344 1 90.25 297 PRO A N 1
ATOM 2335 C CA . PRO A 1 297 ? -4.52 -12.07 20.5 1 90.25 297 PRO A CA 1
ATOM 2336 C C . PRO A 1 297 ? -3.291 -11.531 21.234 1 90.25 297 PRO A C 1
ATOM 2338 O O . PRO A 1 297 ? -2.273 -12.219 21.328 1 90.25 297 PRO A O 1
ATOM 2341 N N . LEU A 1 298 ? -3.42 -10.398 21.75 1 89.38 298 LEU A N 1
ATOM 2342 C CA . LEU A 1 298 ? -2.301 -9.719 22.391 1 89.38 298 LEU A CA 1
ATOM 2343 C C . LEU A 1 298 ? -2.221 -10.086 23.859 1 89.38 298 LEU A C 1
ATOM 2345 O O . LEU A 1 298 ? -3.236 -10.414 24.484 1 89.38 298 LEU A O 1
ATOM 2349 N N . ARG A 1 299 ? -1.08 -10.055 24.484 1 82.06 299 ARG A N 1
ATOM 2350 C CA . ARG A 1 299 ? -0.81 -10.438 25.859 1 82.06 299 ARG A CA 1
ATOM 2351 C C . ARG A 1 299 ? -1.645 -9.609 26.828 1 82.06 299 ARG A C 1
ATOM 2353 O O . ARG A 1 299 ? -2.264 -10.148 27.75 1 82.06 299 ARG A O 1
ATOM 2360 N N . ASP A 1 300 ? -1.729 -8.227 26.594 1 75.12 300 ASP A N 1
ATOM 2361 C CA . ASP A 1 300 ? -2.389 -7.355 27.562 1 75.12 300 ASP A CA 1
ATOM 2362 C C . ASP A 1 300 ? -3.734 -6.867 27.031 1 75.12 300 ASP A C 1
ATOM 2364 O O . ASP A 1 300 ? -4.293 -5.891 27.547 1 75.12 300 ASP A O 1
ATOM 2368 N N . ALA A 1 301 ? -4.098 -7.527 26.031 1 68.81 301 ALA A N 1
ATOM 2369 C CA . ALA A 1 301 ? -5.348 -7.023 25.469 1 68.81 301 ALA A CA 1
ATOM 2370 C C . ALA A 1 301 ? -6.551 -7.527 26.25 1 68.81 301 ALA A C 1
ATOM 2372 O O . ALA A 1 301 ? -6.727 -8.734 26.422 1 68.81 301 ALA A O 1
ATOM 2373 N N . HIS A 1 302 ? -7.074 -6.418 27.109 1 71.38 302 HIS A N 1
ATOM 2374 C CA . HIS A 1 302 ? -8.234 -6.75 27.938 1 71.38 302 HIS A CA 1
ATOM 2375 C C . HIS A 1 302 ? -9.469 -5.969 27.484 1 71.38 302 HIS A C 1
ATOM 2377 O O . HIS A 1 302 ? -9.352 -4.848 26.984 1 71.38 302 HIS A O 1
ATOM 2383 N N . GLY A 1 303 ? -10.445 -6.527 26.797 1 77.5 303 GLY A N 1
ATOM 2384 C CA . GLY A 1 303 ? -11.727 -5.891 26.516 1 77.5 303 GLY A CA 1
ATOM 2385 C C . GLY A 1 303 ? -12.586 -6.684 25.547 1 77.5 303 GLY A C 1
ATOM 2386 O O . GLY A 1 303 ? -12.109 -7.625 24.922 1 77.5 303 GLY A O 1
ATOM 2387 N N . PRO A 1 304 ? -13.789 -6.301 25.578 1 88.75 304 PRO A N 1
ATOM 2388 C CA . PRO A 1 304 ? -14.711 -6.961 24.656 1 88.75 304 PRO A CA 1
ATOM 2389 C C . PRO A 1 304 ? -14.43 -6.602 23.188 1 88.75 304 PRO A C 1
ATOM 2391 O O . PRO A 1 304 ? -13.875 -5.539 22.906 1 88.75 304 PRO A O 1
ATOM 2394 N N . PRO A 1 305 ? -14.656 -7.539 22.312 1 92.88 305 PRO A N 1
ATOM 2395 C CA . PRO A 1 305 ? -14.484 -7.219 20.891 1 92.88 305 PRO A CA 1
ATOM 2396 C C . PRO A 1 305 ? -15.422 -6.105 20.422 1 92.88 305 PRO A C 1
ATOM 2398 O O . PRO A 1 305 ? -16.484 -5.902 21.016 1 92.88 305 PRO A O 1
ATOM 2401 N N . PRO A 1 306 ? -15.055 -5.398 19.453 1 96.19 306 PRO A N 1
ATOM 2402 C CA . PRO A 1 306 ? -15.93 -4.355 18.922 1 96.19 306 PRO A CA 1
ATOM 2403 C C . PRO A 1 306 ? -17.141 -4.922 18.172 1 96.19 306 PRO A C 1
ATOM 2405 O O . PRO A 1 306 ? -17.141 -6.09 17.781 1 96.19 306 PRO A O 1
ATOM 2408 N N . ALA A 1 307 ? -18.188 -4.086 18.094 1 98 307 ALA A N 1
ATOM 2409 C CA . ALA A 1 307 ? -19.297 -4.438 17.219 1 98 307 ALA A CA 1
ATOM 2410 C C . ALA A 1 307 ? -18.891 -4.359 15.75 1 98 307 ALA A C 1
ATOM 2412 O O . ALA A 1 307 ? -18.266 -3.387 15.328 1 98 307 ALA A O 1
ATOM 2413 N N . LEU A 1 308 ? -19.078 -5.406 15.047 1 98.56 308 LEU A N 1
ATOM 2414 C CA . LEU A 1 308 ? -18.844 -5.418 13.609 1 98.56 308 LEU A CA 1
ATOM 2415 C C . LEU A 1 308 ? -20.156 -5.281 12.836 1 98.56 308 LEU A C 1
ATOM 2417 O O . LEU A 1 308 ? -21.016 -6.156 12.914 1 98.56 308 LEU A O 1
ATOM 2421 N N . LEU A 1 309 ? -20.328 -4.203 12.188 1 98.69 309 LEU A N 1
ATOM 2422 C CA . LEU A 1 309 ? -21.562 -3.928 11.453 1 98.69 309 LEU A CA 1
ATOM 2423 C C . LEU A 1 309 ? -21.328 -3.975 9.953 1 98.69 309 LEU A C 1
ATOM 2425 O O . LEU A 1 309 ? -20.469 -3.262 9.43 1 98.69 309 LEU A O 1
ATOM 2429 N N . PHE A 1 310 ? -22.031 -4.844 9.242 1 98.69 310 PHE A N 1
ATOM 2430 C CA . PHE A 1 310 ? -21.922 -4.977 7.797 1 98.69 310 PHE A CA 1
ATOM 2431 C C . PHE A 1 310 ? -23.188 -4.477 7.105 1 98.69 310 PHE A C 1
ATOM 2433 O O . PHE A 1 310 ? -24.297 -4.789 7.535 1 98.69 310 PHE A O 1
ATOM 2440 N N . SER A 1 311 ? -22.984 -3.695 6.051 1 98.12 311 SER A N 1
ATOM 2441 C CA . SER A 1 311 ? -24.141 -3.094 5.391 1 98.12 311 SER A CA 1
ATOM 2442 C C . SER A 1 311 ? -24.031 -3.213 3.873 1 98.12 311 SER A C 1
ATOM 2444 O O . SER A 1 311 ? -22.984 -2.91 3.295 1 98.12 311 SER A O 1
ATOM 2446 N N . CYS A 1 312 ? -25.062 -3.74 3.229 1 97.25 312 CYS A N 1
ATOM 2447 C CA . CYS A 1 312 ? -25.203 -3.701 1.778 1 97.25 312 CYS A CA 1
ATOM 2448 C C . CYS A 1 312 ? -26.531 -3.09 1.377 1 97.25 312 CYS A C 1
ATOM 2450 O O . CYS A 1 312 ? -27.109 -2.281 2.117 1 97.25 312 CYS A O 1
ATOM 2452 N N . GLN A 1 313 ? -27.109 -3.359 0.183 1 96.31 313 GLN A N 1
ATOM 2453 C CA . GLN A 1 313 ? -28.328 -2.717 -0.277 1 96.31 313 GLN A CA 1
ATOM 2454 C C . GLN A 1 313 ? -29.547 -3.24 0.485 1 96.31 313 GLN A C 1
ATOM 2456 O O . GLN A 1 313 ? -30.234 -2.479 1.171 1 96.31 313 GLN A O 1
ATOM 2461 N N . THR A 1 314 ? -29.75 -4.59 0.414 1 95.19 314 THR A N 1
ATOM 2462 C CA . THR A 1 314 ? -30.922 -5.195 1.04 1 95.19 314 THR A CA 1
ATOM 2463 C C . THR A 1 314 ? -30.578 -5.734 2.424 1 95.19 314 THR A C 1
ATOM 2465 O O . THR A 1 314 ? -31.469 -5.992 3.236 1 95.19 314 THR A O 1
ATOM 2468 N N . GLY A 1 315 ? -29.266 -5.945 2.668 1 95.56 315 GLY A N 1
ATOM 2469 C CA . GLY A 1 315 ? -28.812 -6.523 3.924 1 95.56 315 GLY A CA 1
ATOM 2470 C C . GLY A 1 315 ? -28.844 -8.039 3.93 1 95.56 315 GLY A C 1
ATOM 2471 O O . GLY A 1 315 ? -28.797 -8.664 4.992 1 95.56 315 GLY A O 1
ATOM 2472 N N . VAL A 1 316 ? -28.891 -8.703 2.836 1 94.12 316 VAL A N 1
ATOM 2473 C CA . VAL A 1 316 ? -29.094 -10.148 2.793 1 94.12 316 VAL A CA 1
ATOM 2474 C C . VAL A 1 316 ? -27.828 -10.828 2.293 1 94.12 316 VAL A C 1
ATOM 2476 O O . VAL A 1 316 ? -26.906 -11.086 3.068 1 94.12 316 VAL A O 1
ATOM 2479 N N . GLY A 1 317 ? -27.469 -10.812 0.914 1 92.62 317 GLY A N 1
ATOM 2480 C CA . GLY A 1 317 ? -26.406 -11.594 0.311 1 92.62 317 GLY A CA 1
ATOM 2481 C C . GLY A 1 317 ? -25.031 -11.18 0.787 1 92.62 317 GLY A C 1
ATOM 2482 O O . GLY A 1 317 ? -24.375 -11.922 1.532 1 92.62 317 GLY A O 1
ATOM 2483 N N . ARG A 1 318 ? -24.531 -10.016 0.389 1 95.25 318 ARG A N 1
ATOM 2484 C CA . ARG A 1 318 ? -23.188 -9.531 0.7 1 95.25 318 ARG A CA 1
ATOM 2485 C C . ARG A 1 318 ? -23.031 -9.289 2.195 1 95.25 318 ARG A C 1
ATOM 2487 O O . ARG A 1 318 ? -21.969 -9.57 2.764 1 95.25 318 ARG A O 1
ATOM 2494 N N . THR A 1 319 ? -24.094 -8.758 2.807 1 97.5 319 THR A N 1
ATOM 2495 C CA . THR A 1 319 ? -24.078 -8.539 4.25 1 97.5 319 THR A CA 1
ATOM 2496 C C . THR A 1 319 ? -23.891 -9.852 4.996 1 97.5 319 THR A C 1
ATOM 2498 O O . THR A 1 319 ? -23.109 -9.922 5.949 1 97.5 319 THR A O 1
ATOM 2501 N N . ASN A 1 320 ? -24.625 -10.867 4.516 1 96.5 320 ASN A N 1
ATOM 2502 C CA . ASN A 1 320 ? -24.484 -12.18 5.141 1 96.5 320 ASN A CA 1
ATOM 2503 C C . ASN A 1 320 ? -23.062 -12.711 5.004 1 96.5 320 ASN A C 1
ATOM 2505 O O . ASN A 1 320 ? -22.547 -13.352 5.914 1 96.5 320 ASN A O 1
ATOM 2509 N N . LEU A 1 321 ? -22.5 -12.516 3.826 1 97.25 321 LEU A N 1
ATOM 2510 C CA . LEU A 1 321 ? -21.094 -12.891 3.629 1 97.25 321 LEU A CA 1
ATOM 2511 C C . LEU A 1 321 ? -20.203 -12.172 4.621 1 97.25 321 LEU A C 1
ATOM 2513 O O . LEU A 1 321 ? -19.344 -12.797 5.258 1 97.25 321 LEU A O 1
ATOM 2517 N N . GLY A 1 322 ? -20.375 -10.867 4.777 1 98.12 322 GLY A N 1
ATOM 2518 C CA . GLY A 1 322 ? -19.625 -10.102 5.75 1 98.12 322 GLY A CA 1
ATOM 2519 C C . GLY A 1 322 ? -19.828 -10.57 7.176 1 98.12 322 GLY A C 1
ATOM 2520 O O . GLY A 1 322 ? -18.875 -10.703 7.941 1 98.12 322 GLY A O 1
ATOM 2521 N N . MET A 1 323 ? -21.078 -10.82 7.543 1 98.19 323 MET A N 1
ATOM 2522 C CA . MET A 1 323 ? -21.406 -11.305 8.883 1 98.19 323 MET A CA 1
ATOM 2523 C C . MET A 1 323 ? -20.719 -12.633 9.164 1 98.19 323 MET A C 1
ATOM 2525 O O . MET A 1 323 ? -20.219 -12.859 10.266 1 98.19 323 MET A O 1
ATOM 2529 N N . THR A 1 324 ? -20.688 -13.492 8.133 1 97.75 324 THR A N 1
ATOM 2530 C CA . THR A 1 324 ? -20.031 -14.773 8.297 1 97.75 324 THR A CA 1
ATOM 2531 C C . THR A 1 324 ? -18.531 -14.586 8.547 1 97.75 324 THR A C 1
ATOM 2533 O O . THR A 1 324 ? -17.953 -15.25 9.414 1 97.75 324 THR A O 1
ATOM 2536 N N . LEU A 1 325 ? -17.891 -13.711 7.789 1 98.31 325 LEU A N 1
ATOM 2537 C CA . LEU A 1 325 ? -16.484 -13.391 7.996 1 98.31 325 LEU A CA 1
ATOM 2538 C C . LEU A 1 325 ? -16.234 -12.891 9.414 1 98.31 325 LEU A C 1
ATOM 2540 O O . LEU A 1 325 ? -15.305 -13.344 10.086 1 98.31 325 LEU A O 1
ATOM 2544 N N . GLY A 1 326 ? -17.109 -11.93 9.82 1 98.12 326 GLY A N 1
ATOM 2545 C CA . GLY A 1 326 ? -16.984 -11.406 11.164 1 98.12 326 GLY A CA 1
ATOM 2546 C C . GLY A 1 326 ? -17.172 -12.461 12.242 1 98.12 326 GLY A C 1
ATOM 2547 O O . GLY A 1 326 ? -16.453 -12.453 13.25 1 98.12 326 GLY A O 1
ATOM 2548 N N . THR A 1 327 ? -18.109 -13.344 12.039 1 97.75 327 THR A N 1
ATOM 2549 C CA . THR A 1 327 ? -18.391 -14.406 13 1 97.75 327 THR A CA 1
ATOM 2550 C C . THR A 1 327 ? -17.203 -15.344 13.125 1 97.75 327 THR A C 1
ATOM 2552 O O . THR A 1 327 ? -16.844 -15.773 14.227 1 97.75 327 THR A O 1
ATOM 2555 N N . LEU A 1 328 ? -16.578 -15.672 11.977 1 97.56 328 LEU A N 1
ATOM 2556 C CA . LEU A 1 328 ? -15.406 -16.531 12 1 97.56 328 LEU A CA 1
ATOM 2557 C C . LEU A 1 328 ? -14.289 -15.906 12.82 1 97.56 328 LEU A C 1
ATOM 2559 O O . LEU A 1 328 ? -13.609 -16.594 13.578 1 97.56 328 LEU A O 1
ATOM 2563 N N . ILE A 1 329 ? -14.07 -14.617 12.742 1 97.06 329 ILE A N 1
ATOM 2564 C CA . ILE A 1 329 ? -13.055 -13.914 13.508 1 97.06 329 ILE A CA 1
ATOM 2565 C C . ILE A 1 329 ? -13.352 -14.031 15 1 97.06 329 ILE A C 1
ATOM 2567 O O . ILE A 1 329 ? -12.445 -14.297 15.797 1 97.06 329 ILE A O 1
ATOM 2571 N N . LEU A 1 330 ? -14.641 -13.828 15.352 1 96.19 330 LEU A N 1
ATOM 2572 C CA . LEU A 1 330 ? -15.008 -13.828 16.766 1 96.19 330 LEU A CA 1
ATOM 2573 C C . LEU A 1 330 ? -14.961 -15.234 17.344 1 96.19 330 LEU A C 1
ATOM 2575 O O . LEU A 1 330 ? -14.734 -15.422 18.531 1 96.19 330 LEU A O 1
ATOM 2579 N N . PHE A 1 331 ? -15.188 -16.281 16.406 1 94.94 331 PHE A N 1
ATOM 2580 C CA . PHE A 1 331 ? -14.969 -17.656 16.844 1 94.94 331 PHE A CA 1
ATOM 2581 C C . PHE A 1 331 ? -13.531 -17.859 17.297 1 94.94 331 PHE A C 1
ATOM 2583 O O . PHE A 1 331 ? -13.289 -18.5 18.328 1 94.94 331 PHE A O 1
ATOM 2590 N N . HIS A 1 332 ? -12.625 -17.281 16.562 1 93.69 332 HIS A N 1
ATOM 2591 C CA . HIS A 1 332 ? -11.211 -17.406 16.891 1 93.69 332 HIS A CA 1
ATOM 2592 C C . HIS A 1 332 ? -10.844 -16.516 18.078 1 93.69 332 HIS A C 1
ATOM 2594 O O . HIS A 1 332 ? -9.953 -16.859 18.859 1 93.69 332 HIS A O 1
ATOM 2600 N N . HIS A 1 333 ? -11.461 -15.367 18.188 1 91.94 333 HIS A N 1
ATOM 2601 C CA . HIS A 1 333 ? -11.242 -14.461 19.297 1 91.94 333 HIS A CA 1
ATOM 2602 C C . HIS A 1 333 ? -11.68 -15.086 20.625 1 91.94 333 HIS A C 1
ATOM 2604 O O . HIS A 1 333 ? -10.992 -14.945 21.641 1 91.94 333 HIS A O 1
ATOM 2610 N N . SER A 1 334 ? -12.867 -15.539 20.609 1 83.12 334 SER A N 1
ATOM 2611 C CA . SER A 1 334 ? -13.461 -16.109 21.812 1 83.12 334 SER A CA 1
ATOM 2612 C C . SER A 1 334 ? -12.859 -17.469 22.141 1 83.12 334 SER A C 1
ATOM 2614 O O . SER A 1 334 ? -12.82 -18.359 21.266 1 83.12 334 SER A O 1
ATOM 2616 N N . ARG A 1 335 ? -12.047 -17.766 21.75 1 59.72 335 ARG A N 1
ATOM 2617 C CA . ARG A 1 335 ? -11.555 -19.109 22.078 1 59.72 335 ARG A CA 1
ATOM 2618 C C . ARG A 1 335 ? -12.703 -20.078 22.297 1 59.72 335 ARG A C 1
ATOM 2620 O O . ARG A 1 335 ? -12.586 -21.031 23.062 1 59.72 335 ARG A O 1
ATOM 2627 N N . ALA A 1 336 ? -14.078 -19.969 22.094 1 47.97 336 ALA A N 1
ATOM 2628 C CA . ALA A 1 336 ? -15.062 -20.984 21.734 1 47.97 336 ALA A CA 1
ATOM 2629 C C . ALA A 1 336 ? -14.531 -21.891 20.641 1 47.97 336 ALA A C 1
ATOM 2631 O O . ALA A 1 336 ? -15.188 -22.859 20.25 1 47.97 336 ALA A O 1
ATOM 2632 N N . ALA A 1 337 ? -13.766 -21.609 19.516 1 42.5 337 ALA A N 1
ATOM 2633 C CA . ALA A 1 337 ? -13.484 -22.719 18.594 1 42.5 337 ALA A CA 1
ATOM 2634 C C . ALA A 1 337 ? -13.016 -23.953 19.344 1 42.5 337 ALA A C 1
ATOM 2636 O O . ALA A 1 337 ? -13.273 -25.078 18.922 1 42.5 337 ALA A O 1
ATOM 2637 N N . SER A 1 338 ? -12.109 -23.625 20.312 1 42.28 338 SER A N 1
ATOM 2638 C CA . SER A 1 338 ? -11.492 -24.875 20.734 1 42.28 338 SER A CA 1
ATOM 2639 C C . SER A 1 338 ? -12.453 -25.719 21.562 1 42.28 338 SER A C 1
ATOM 2641 O O . SER A 1 338 ? -12.062 -26.75 22.125 1 42.28 338 SER A O 1
ATOM 2643 N N . ARG A 1 339 ? -13.336 -25.062 22.359 1 40.62 339 ARG A N 1
ATOM 2644 C CA . ARG A 1 339 ? -13.789 -26.266 23.047 1 40.62 339 ARG A CA 1
ATOM 2645 C C . ARG A 1 339 ? -14.43 -27.25 22.078 1 40.62 339 ARG A C 1
ATOM 2647 O O . ARG A 1 339 ? -15.391 -26.906 21.391 1 40.62 339 ARG A O 1
ATOM 2654 N N . PRO A 1 340 ? -13.633 -28.109 21.703 1 38.31 340 PRO A N 1
ATOM 2655 C CA . PRO A 1 340 ? -14.352 -29.141 20.938 1 38.31 340 PRO A CA 1
ATOM 2656 C C . PRO A 1 340 ? -15.734 -29.438 21.5 1 38.31 340 PRO A C 1
ATOM 2658 O O . PRO A 1 340 ? -15.859 -29.875 22.641 1 38.31 340 PRO A O 1
ATOM 2661 N N . GLU A 1 341 ? -16.578 -28.453 21.734 1 38.25 341 GLU A N 1
ATOM 2662 C CA . GLU A 1 341 ? -17.75 -29.266 22.062 1 38.25 341 GLU A CA 1
ATOM 2663 C C . GLU A 1 341 ? -17.734 -30.578 21.281 1 38.25 341 GLU A C 1
ATOM 2665 O O . GLU A 1 341 ? -17.453 -30.594 20.078 1 38.25 341 GLU A O 1
ATOM 2670 N N . ALA A 1 342 ? -17.391 -31.625 22.109 1 37.22 342 ALA A N 1
ATOM 2671 C CA . ALA A 1 342 ? -17.516 -33 21.641 1 37.22 342 ALA A CA 1
ATOM 2672 C C . ALA A 1 342 ? -18.625 -33.125 20.609 1 37.22 342 ALA A C 1
ATOM 2674 O O . ALA A 1 342 ? -19.812 -33.156 20.953 1 37.22 342 ALA A O 1
ATOM 2675 N N . VAL A 1 343 ? -18.734 -32.188 19.766 1 38.72 343 VAL A N 1
ATOM 2676 C CA . VAL A 1 343 ? -19.719 -32.75 18.844 1 38.72 343 VAL A CA 1
ATOM 2677 C C . VAL A 1 343 ? -19.594 -34.281 18.797 1 38.72 343 VAL A C 1
ATOM 2679 O O . VAL A 1 343 ? -18.5 -34.812 18.656 1 38.72 343 VAL A O 1
ATOM 2682 N N . PRO A 1 344 ? -20.422 -34.875 19.375 1 36.12 344 PRO A N 1
ATOM 2683 C CA . PRO A 1 344 ? -20.281 -36.312 19.078 1 36.12 344 PRO A CA 1
ATOM 2684 C C . PRO A 1 344 ? -19.719 -36.562 17.672 1 36.12 344 PRO A C 1
ATOM 2686 O O . PRO A 1 344 ? -20.016 -35.812 16.734 1 36.12 344 PRO A O 1
ATOM 2689 N N . LEU A 1 345 ? -18.469 -36.906 17.469 1 39.25 345 LEU A N 1
ATOM 2690 C CA . LEU A 1 345 ? -18.016 -37.594 16.266 1 39.25 345 LEU A CA 1
ATOM 2691 C C . LEU A 1 345 ? -19.203 -38.219 15.516 1 39.25 345 LEU A C 1
ATOM 2693 O O . LEU A 1 345 ? -19.328 -39.438 15.438 1 39.25 345 LEU A O 1
ATOM 2697 N N . GLN A 1 346 ? -20.328 -38.031 15.977 1 39.16 346 GLN A N 1
ATOM 2698 C CA . GLN A 1 346 ? -21.281 -38.812 15.195 1 39.16 346 GLN A CA 1
ATOM 2699 C C . GLN A 1 346 ? -21.062 -38.625 13.703 1 39.16 346 GLN A C 1
ATOM 2701 O O . GLN A 1 346 ? -20.75 -37.531 13.242 1 39.16 346 GLN A O 1
ATOM 2706 N N . THR A 1 347 ? -20.781 -39.688 12.945 1 44.78 347 THR A N 1
ATOM 2707 C CA . THR A 1 347 ? -20.422 -40.312 11.664 1 44.78 347 THR A CA 1
ATOM 2708 C C . THR A 1 347 ? -21.188 -39.625 10.523 1 44.78 347 THR A C 1
ATOM 2710 O O . THR A 1 347 ? -21.125 -40.094 9.383 1 44.78 347 THR A O 1
ATOM 2713 N N . LYS A 1 348 ? -22.25 -38.781 10.789 1 52.91 348 LYS A N 1
ATOM 2714 C CA . LYS A 1 348 ? -22.953 -38.5 9.539 1 52.91 348 LYS A CA 1
ATOM 2715 C C . LYS A 1 348 ? -22.188 -37.5 8.688 1 52.91 348 LYS A C 1
ATOM 2717 O O . LYS A 1 348 ? -21.734 -36.469 9.188 1 52.91 348 LYS A O 1
ATOM 2722 N N . PRO A 1 349 ? -21.844 -37.781 7.508 1 59.25 349 PRO A N 1
ATOM 2723 C CA . PRO A 1 349 ? -21.156 -36.938 6.539 1 59.25 349 PRO A CA 1
ATOM 2724 C C . PRO A 1 349 ? -21.812 -35.562 6.398 1 59.25 349 PRO A C 1
ATOM 2726 O O . PRO A 1 349 ? -23.031 -35.469 6.422 1 59.25 349 PRO A O 1
ATOM 2729 N N . LEU A 1 350 ? -21.078 -34.375 6.656 1 64.81 350 LEU A N 1
ATOM 2730 C CA . LEU A 1 350 ? -21.562 -33.031 6.383 1 64.81 350 LEU A CA 1
ATOM 2731 C C . LEU A 1 350 ? -22.156 -32.938 4.98 1 64.81 350 LEU A C 1
ATOM 2733 O O . LEU A 1 350 ? -21.625 -33.531 4.039 1 64.81 350 LEU A O 1
ATOM 2737 N N . PRO A 1 351 ? -23.328 -32.438 4.875 1 71.25 351 PRO A N 1
ATOM 2738 C CA . PRO A 1 351 ? -23.953 -32.344 3.555 1 71.25 351 PRO A CA 1
ATOM 2739 C C . PRO A 1 351 ? -23.031 -31.781 2.494 1 71.25 351 PRO A C 1
ATOM 2741 O O . PRO A 1 351 ? -23.062 -32.219 1.336 1 71.25 351 PRO A O 1
ATOM 2744 N N . MET A 1 352 ? -22.109 -30.922 3.018 1 80.69 352 MET A N 1
ATOM 2745 C CA . MET A 1 352 ? -21.25 -30.266 2.037 1 80.69 352 MET A CA 1
ATOM 2746 C C . MET A 1 352 ? -20.078 -31.156 1.654 1 80.69 352 MET A C 1
ATOM 2748 O O . MET A 1 352 ? -19.391 -30.906 0.657 1 80.69 352 MET A O 1
ATOM 2752 N N . GLU A 1 353 ? -19.859 -32.094 2.441 1 81.31 353 GLU A N 1
ATOM 2753 C CA . GLU A 1 353 ? -18.734 -33 2.223 1 81.31 353 GLU A CA 1
ATOM 2754 C C . GLU A 1 353 ? -18.906 -33.812 0.938 1 81.31 353 GLU A C 1
ATOM 2756 O O . GLU A 1 353 ? -17.953 -34.406 0.43 1 81.31 353 GLU A O 1
ATOM 2761 N N . GLN A 1 354 ? -20.109 -33.75 0.411 1 77.19 354 GLN A N 1
ATOM 2762 C CA . GLN A 1 354 ? -20.391 -34.5 -0.807 1 77.19 354 GLN A CA 1
ATOM 2763 C C . GLN A 1 354 ? -19.828 -33.812 -2.033 1 77.19 354 GLN A C 1
ATOM 2765 O O . GLN A 1 354 ? -19.641 -34.406 -3.086 1 77.19 354 GLN A O 1
ATOM 2770 N N . LEU A 1 355 ? -19.484 -32.594 -1.812 1 82.44 355 LEU A N 1
ATOM 2771 C CA . LEU A 1 355 ? -18.938 -31.812 -2.924 1 82.44 355 LEU A CA 1
ATOM 2772 C C . LEU A 1 355 ? -17.453 -32.125 -3.137 1 82.44 355 LEU A C 1
ATOM 2774 O O . LEU A 1 355 ? -16.688 -32.188 -2.18 1 82.44 355 LEU A O 1
ATOM 2778 N N . GLN A 1 356 ? -17.062 -32.344 -4.352 1 81.06 356 GLN A N 1
ATOM 2779 C CA . GLN A 1 356 ? -15.734 -32.844 -4.707 1 81.06 356 GLN A CA 1
ATOM 2780 C C . GLN A 1 356 ? -14.648 -31.906 -4.188 1 81.06 356 GLN A C 1
ATOM 2782 O O . GLN A 1 356 ? -13.625 -32.344 -3.68 1 81.06 356 GLN A O 1
ATOM 2787 N N . VAL A 1 357 ? -14.852 -30.641 -4.363 1 86.69 357 VAL A N 1
ATOM 2788 C CA . VAL A 1 357 ? -13.844 -29.656 -3.959 1 86.69 357 VAL A CA 1
ATOM 2789 C C . VAL A 1 357 ? -13.625 -29.734 -2.449 1 86.69 357 VAL A C 1
ATOM 2791 O O . VAL A 1 357 ? -12.5 -29.609 -1.97 1 86.69 357 VAL A O 1
ATOM 2794 N N . ILE A 1 358 ? -14.688 -29.922 -1.687 1 89.81 358 ILE A N 1
ATOM 2795 C CA . ILE A 1 358 ? -14.594 -30 -0.232 1 89.81 358 ILE A CA 1
ATOM 2796 C C . ILE A 1 358 ? -13.93 -31.312 0.181 1 89.81 358 ILE A C 1
ATOM 2798 O O . ILE A 1 358 ? -13.125 -31.328 1.117 1 89.81 358 ILE A O 1
ATOM 2802 N N . GLN A 1 359 ? -14.25 -32.375 -0.578 1 87.75 359 GLN A N 1
ATOM 2803 C CA . GLN A 1 359 ? -13.602 -33.656 -0.313 1 87.75 359 GLN A CA 1
ATOM 2804 C C . GLN A 1 359 ? -12.086 -33.562 -0.521 1 87.75 359 GLN A C 1
ATOM 2806 O O . GLN A 1 359 ? -11.312 -34.094 0.282 1 87.75 359 GLN A O 1
ATOM 2811 N N . SER A 1 360 ? -11.789 -32.938 -1.619 1 87.06 360 SER A N 1
ATOM 2812 C CA . SER A 1 360 ? -10.375 -32.75 -1.898 1 87.06 360 SER A CA 1
ATOM 2813 C C . SER A 1 360 ? -9.695 -31.922 -0.8 1 87.06 360 SER A C 1
ATOM 2815 O O . SER A 1 360 ? -8.57 -32.219 -0.406 1 87.06 360 SER A O 1
ATOM 2817 N N . PHE A 1 361 ? -10.383 -30.953 -0.343 1 92.88 361 PHE A N 1
ATOM 2818 C CA . PHE A 1 361 ? -9.875 -30.125 0.74 1 92.88 361 PHE A CA 1
ATOM 2819 C C . PHE A 1 361 ? -9.664 -30.938 2.006 1 92.88 361 PHE A C 1
ATOM 2821 O O . PHE A 1 361 ? -8.641 -30.812 2.674 1 92.88 361 PHE A O 1
ATOM 2828 N N . LEU A 1 362 ? -10.625 -31.797 2.354 1 92.19 362 LEU A N 1
ATOM 2829 C CA . LEU A 1 362 ? -10.57 -32.594 3.564 1 92.19 362 LEU A CA 1
ATOM 2830 C C . LEU A 1 362 ? -9.406 -33.594 3.512 1 92.19 362 LEU A C 1
ATOM 2832 O O . LEU A 1 362 ? -8.789 -33.875 4.539 1 92.19 362 LEU A O 1
ATOM 2836 N N . HIS A 1 363 ? -9.086 -33.969 2.334 1 88.12 363 HIS A N 1
ATOM 2837 C CA . HIS A 1 363 ? -7.992 -34.938 2.162 1 88.12 363 HIS A CA 1
ATOM 2838 C C . HIS A 1 363 ? -6.641 -34.25 2.246 1 88.12 363 HIS A C 1
ATOM 2840 O O . HIS A 1 363 ? -5.656 -34.844 2.689 1 88.12 363 HIS A O 1
ATOM 2846 N N . MET A 1 364 ? -6.605 -33.062 1.89 1 89.06 364 MET A N 1
ATOM 2847 C CA . MET A 1 364 ? -5.344 -32.344 1.731 1 89.06 364 MET A CA 1
ATOM 2848 C C . MET A 1 364 ? -4.953 -31.641 3.025 1 89.06 364 MET A C 1
ATOM 2850 O O . MET A 1 364 ? -3.768 -31.5 3.328 1 89.06 364 MET A O 1
ATOM 2854 N N . VAL A 1 365 ? -5.91 -31.141 3.775 1 92.75 365 VAL A N 1
ATOM 2855 C CA . VAL A 1 365 ? -5.637 -30.234 4.891 1 92.75 365 VAL A CA 1
ATOM 2856 C C . VAL A 1 365 ? -5.852 -30.969 6.211 1 92.75 365 VAL A C 1
ATOM 2858 O O . VAL A 1 365 ? -6.906 -31.578 6.434 1 92.75 365 VAL A O 1
ATOM 2861 N N . PRO A 1 366 ? -4.781 -30.828 7.074 1 90.62 366 PRO A N 1
ATOM 2862 C CA . PRO A 1 366 ? -4.988 -31.406 8.406 1 90.62 366 PRO A CA 1
ATOM 2863 C C . PRO A 1 366 ? -6.117 -30.719 9.172 1 90.62 366 PRO A C 1
ATOM 2865 O O . PRO A 1 366 ? -6.27 -29.5 9.094 1 90.62 366 PRO A O 1
ATOM 2868 N N . GLN A 1 367 ? -7.004 -31.422 9.844 1 91.81 367 GLN A N 1
ATOM 2869 C CA . GLN A 1 367 ? -8.148 -30.922 10.594 1 91.81 367 GLN A CA 1
ATOM 2870 C C . GLN A 1 367 ? -9.133 -30.188 9.688 1 91.81 367 GLN A C 1
ATOM 2872 O O . GLN A 1 367 ? -9.75 -29.203 10.102 1 91.81 367 GLN A O 1
ATOM 2877 N N . GLY A 1 368 ? -9.125 -30.578 8.445 1 93.31 368 GLY A N 1
ATOM 2878 C CA . GLY A 1 368 ? -10 -29.953 7.473 1 93.31 368 GLY A CA 1
ATOM 2879 C C . GLY A 1 368 ? -11.469 -30.047 7.844 1 93.31 368 GLY A C 1
ATOM 2880 O O . GLY A 1 368 ? -12.227 -29.109 7.613 1 93.31 368 GLY A O 1
ATOM 2881 N N . ARG A 1 369 ? -11.891 -31.172 8.43 1 92.38 369 ARG A N 1
ATOM 2882 C CA . ARG A 1 369 ? -13.289 -31.375 8.805 1 92.38 369 ARG A CA 1
ATOM 2883 C C . ARG A 1 369 ? -13.727 -30.375 9.875 1 92.38 369 ARG A C 1
ATOM 2885 O O . ARG A 1 369 ? -14.844 -29.859 9.836 1 92.38 369 ARG A O 1
ATOM 2892 N N . LYS A 1 370 ? -12.867 -30.125 10.766 1 92.56 370 LYS A N 1
ATOM 2893 C CA . LYS A 1 370 ? -13.156 -29.141 11.812 1 92.56 370 LYS A CA 1
ATOM 2894 C C . LYS A 1 370 ? -13.367 -27.75 11.211 1 92.56 370 LYS A C 1
ATOM 2896 O O . LYS A 1 370 ? -14.297 -27.031 11.602 1 92.56 370 LYS A O 1
ATOM 2901 N N . MET A 1 371 ? -12.539 -27.438 10.336 1 94.5 371 MET A N 1
ATOM 2902 C CA . MET A 1 371 ? -12.602 -26.109 9.727 1 94.5 371 MET A CA 1
ATOM 2903 C C . MET A 1 371 ? -13.891 -25.938 8.93 1 94.5 371 MET A C 1
ATOM 2905 O O . MET A 1 371 ? -14.492 -24.859 8.945 1 94.5 371 MET A O 1
ATOM 2909 N N . VAL A 1 372 ? -14.281 -26.984 8.203 1 94.88 372 VAL A N 1
ATOM 2910 C CA . VAL A 1 372 ? -15.523 -26.938 7.438 1 94.88 372 VAL A CA 1
ATOM 2911 C C . VAL A 1 372 ? -16.719 -26.859 8.383 1 94.88 372 VAL A C 1
ATOM 2913 O O . VAL A 1 372 ? -17.672 -26.125 8.125 1 94.88 372 VAL A O 1
ATOM 2916 N N . ASP A 1 373 ? -16.625 -27.578 9.469 1 93.38 373 ASP A N 1
ATOM 2917 C CA . ASP A 1 373 ? -17.688 -27.547 10.461 1 93.38 373 ASP A CA 1
ATOM 2918 C C . ASP A 1 373 ? -17.844 -26.141 11.055 1 93.38 373 ASP A C 1
ATOM 2920 O O . ASP A 1 373 ? -18.969 -25.672 11.281 1 93.38 373 ASP A O 1
ATOM 2924 N N . GLU A 1 374 ? -16.75 -25.547 11.344 1 94.56 374 GLU A N 1
ATOM 2925 C CA . GLU A 1 374 ? -16.781 -24.203 11.898 1 94.56 374 GLU A CA 1
ATOM 2926 C C . GLU A 1 374 ? -17.422 -23.203 10.93 1 94.56 374 GLU A C 1
ATOM 2928 O O . GLU A 1 374 ? -18.172 -22.328 11.344 1 94.56 374 GLU A O 1
ATOM 2933 N N . VAL A 1 375 ? -17.109 -23.359 9.695 1 96.12 375 VAL A N 1
ATOM 2934 C CA . VAL A 1 375 ? -17.719 -22.5 8.68 1 96.12 375 VAL A CA 1
ATOM 2935 C C . VAL A 1 375 ? -19.219 -22.75 8.617 1 96.12 375 VAL A C 1
ATOM 2937 O O . VAL A 1 375 ? -20.016 -21.797 8.531 1 96.12 375 VAL A O 1
ATOM 2940 N N . ASP A 1 376 ? -19.609 -24.016 8.648 1 94.12 376 ASP A N 1
ATOM 2941 C CA . ASP A 1 376 ? -21.031 -24.359 8.625 1 94.12 376 ASP A CA 1
ATOM 2942 C C . ASP A 1 376 ? -21.75 -23.75 9.82 1 94.12 376 ASP A C 1
ATOM 2944 O O . ASP A 1 376 ? -22.875 -23.25 9.688 1 94.12 376 ASP A O 1
ATOM 2948 N N . ARG A 1 377 ? -21.125 -23.797 10.914 1 93.69 377 ARG A N 1
ATOM 2949 C CA . ARG A 1 377 ? -21.719 -23.203 12.109 1 93.69 377 ARG A CA 1
ATOM 2950 C C . ARG A 1 377 ? -21.859 -21.703 11.969 1 93.69 377 ARG A C 1
ATOM 2952 O O . ARG A 1 377 ? -22.859 -21.125 12.391 1 93.69 377 ARG A O 1
ATOM 2959 N N . ALA A 1 378 ? -20.844 -21.078 11.469 1 96.19 378 ALA A N 1
ATOM 2960 C CA . ALA A 1 378 ? -20.906 -19.641 11.258 1 96.19 378 ALA A CA 1
ATOM 2961 C C . ALA A 1 378 ? -22.031 -19.266 10.297 1 96.19 378 ALA A C 1
ATOM 2963 O O . ALA A 1 378 ? -22.75 -18.297 10.531 1 96.19 378 ALA A O 1
ATOM 2964 N N . ILE A 1 379 ? -22.125 -20.031 9.219 1 95.69 379 ILE A N 1
ATOM 2965 C CA . ILE A 1 379 ? -23.172 -19.797 8.234 1 95.69 379 ILE A CA 1
ATOM 2966 C C . ILE A 1 379 ? -24.547 -19.969 8.898 1 95.69 379 ILE A C 1
ATOM 2968 O O . ILE A 1 379 ? -25.453 -19.172 8.664 1 95.69 379 ILE A O 1
ATOM 2972 N N . THR A 1 380 ? -24.672 -20.984 9.711 1 93.88 380 THR A N 1
ATOM 2973 C CA . THR A 1 380 ? -25.922 -21.25 10.398 1 93.88 380 THR A CA 1
ATOM 2974 C C . THR A 1 380 ? -26.266 -20.125 11.375 1 93.88 380 THR A C 1
ATOM 2976 O O . THR A 1 380 ? -27.422 -19.734 11.508 1 93.88 380 THR A O 1
ATOM 2979 N N . ALA A 1 381 ? -25.281 -19.609 12 1 95.56 381 ALA A N 1
ATOM 2980 C CA . ALA A 1 381 ? -25.484 -18.531 12.953 1 95.56 381 ALA A CA 1
ATOM 2981 C C . ALA A 1 381 ? -25.984 -17.266 12.25 1 95.56 381 ALA A C 1
ATOM 2983 O O . ALA A 1 381 ? -26.75 -16.484 12.82 1 95.56 381 ALA A O 1
ATOM 2984 N N . CYS A 1 382 ? -25.578 -17.109 11.031 1 95.75 382 CYS A N 1
ATOM 2985 C CA . CYS A 1 382 ? -25.938 -15.93 10.266 1 95.75 382 CYS A CA 1
ATOM 2986 C C . CYS A 1 382 ? -27.141 -16.203 9.367 1 95.75 382 CYS A C 1
ATOM 2988 O O . CYS A 1 382 ? -27.516 -15.359 8.539 1 95.75 382 CYS A O 1
ATOM 2990 N N . ALA A 1 383 ? -27.875 -17.25 9.445 1 92.69 383 ALA A N 1
ATOM 2991 C CA . ALA A 1 383 ? -28.812 -17.766 8.445 1 92.69 383 ALA A CA 1
ATOM 2992 C C . ALA A 1 383 ? -30.188 -17.141 8.602 1 92.69 383 ALA A C 1
ATOM 2994 O O . ALA A 1 383 ? -31.156 -17.578 7.973 1 92.69 383 ALA A O 1
ATOM 2995 N N . GLU A 1 384 ? -30.375 -16.172 9.32 1 91.19 384 GLU A N 1
ATOM 2996 C CA . GLU A 1 384 ? -31.703 -15.609 9.547 1 91.19 384 GLU A CA 1
ATOM 2997 C C . GLU A 1 384 ? -32.344 -15.18 8.234 1 91.19 384 GLU A C 1
ATOM 2999 O O . GLU A 1 384 ? -33.531 -15.422 8.023 1 91.19 384 GLU A O 1
ATOM 3004 N N . MET A 1 385 ? -31.531 -14.578 7.344 1 91.38 385 MET A N 1
ATOM 3005 C CA . MET A 1 385 ? -32.094 -14.055 6.102 1 91.38 385 MET A CA 1
ATOM 3006 C C . MET A 1 385 ? -31.609 -14.875 4.902 1 91.38 385 MET A C 1
ATOM 3008 O O . MET A 1 385 ? -32.25 -14.852 3.846 1 91.38 385 MET A O 1
ATOM 3012 N N . HIS A 1 386 ? -30.484 -15.414 5.031 1 89.62 386 HIS A N 1
ATOM 3013 C CA . HIS A 1 386 ? -29.875 -16.141 3.926 1 89.62 386 HIS A CA 1
ATOM 3014 C C . HIS A 1 386 ? -28.969 -17.266 4.434 1 89.62 386 HIS A C 1
ATOM 3016 O O . HIS A 1 386 ? -28.141 -17.047 5.316 1 89.62 386 HIS A O 1
ATOM 3022 N N . ASN A 1 387 ? -29.203 -18.422 3.924 1 90.88 387 ASN A N 1
ATOM 3023 C CA . ASN A 1 387 ? -28.359 -19.578 4.246 1 90.88 387 ASN A CA 1
ATOM 3024 C C . ASN A 1 387 ? -27.594 -20.078 3.02 1 90.88 387 ASN A C 1
ATOM 3026 O O . ASN A 1 387 ? -28.172 -20.734 2.152 1 90.88 387 ASN A O 1
ATOM 3030 N N . LEU A 1 388 ? -26.375 -19.844 3.025 1 91 388 LEU A N 1
ATOM 3031 C CA . LEU A 1 388 ? -25.531 -20.172 1.879 1 91 388 LEU A CA 1
ATOM 3032 C C . LEU A 1 388 ? -25.531 -21.672 1.616 1 91 388 LEU A C 1
ATOM 3034 O O . LEU A 1 388 ? -25.562 -22.094 0.461 1 91 388 LEU A O 1
ATOM 3038 N N . LYS A 1 389 ? -25.5 -22.5 2.609 1 90.38 389 LYS A N 1
ATOM 3039 C CA . LYS A 1 389 ? -25.5 -23.938 2.453 1 90.38 389 LYS A CA 1
ATOM 3040 C C . LYS A 1 389 ? -26.766 -24.422 1.749 1 90.38 389 LYS A C 1
ATOM 3042 O O . LYS A 1 389 ? -26.703 -25.234 0.82 1 90.38 389 LYS A O 1
ATOM 3047 N N . GLU A 1 390 ? -27.844 -23.875 2.229 1 88.31 390 GLU A N 1
ATOM 3048 C CA . GLU A 1 390 ? -29.125 -24.25 1.616 1 88.31 390 GLU A CA 1
ATOM 3049 C C . GLU A 1 390 ? -29.188 -23.781 0.165 1 88.31 390 GLU A C 1
ATOM 3051 O O . GLU A 1 390 ? -29.766 -24.469 -0.686 1 88.31 390 GLU A O 1
ATOM 3056 N N . ALA A 1 391 ? -28.656 -22.656 -0.04 1 87.69 391 ALA A N 1
ATOM 3057 C CA . ALA A 1 391 ? -28.625 -22.141 -1.404 1 87.69 391 ALA A CA 1
ATOM 3058 C C . ALA A 1 391 ? -27.828 -23.047 -2.328 1 87.69 391 ALA A C 1
ATOM 3060 O O . ALA A 1 391 ? -28.219 -23.266 -3.477 1 87.69 391 ALA A O 1
ATOM 3061 N N . ILE A 1 392 ? -26.766 -23.562 -1.892 1 87.31 392 ILE A N 1
ATOM 3062 C CA . ILE A 1 392 ? -25.906 -24.453 -2.674 1 87.31 392 ILE A CA 1
ATOM 3063 C C . ILE A 1 392 ? -26.656 -25.766 -2.957 1 87.31 392 ILE A C 1
ATOM 3065 O O . ILE A 1 392 ? -26.672 -26.234 -4.094 1 87.31 392 ILE A O 1
ATOM 3069 N N . LEU A 1 393 ? -27.281 -26.281 -1.923 1 83.88 393 LEU A N 1
ATOM 3070 C CA . LEU A 1 393 ? -28 -27.547 -2.061 1 83.88 393 LEU A CA 1
ATOM 3071 C C . LEU A 1 393 ? -29.188 -27.391 -2.986 1 83.88 393 LEU A C 1
ATOM 3073 O O . LEU A 1 393 ? -29.5 -28.281 -3.777 1 83.88 393 LEU A O 1
ATOM 3077 N N . GLU A 1 394 ? -29.828 -26.25 -2.861 1 84 394 GLU A N 1
ATOM 3078 C CA . GLU A 1 394 ? -30.969 -25.969 -3.738 1 84 394 GLU A CA 1
ATOM 3079 C C . GLU A 1 394 ? -30.516 -25.859 -5.195 1 84 394 GLU A C 1
ATOM 3081 O O . GLU A 1 394 ? -31.203 -26.359 -6.098 1 84 394 GLU A O 1
ATOM 3086 N N . ASN A 1 395 ? -29.516 -25.156 -5.359 1 82 395 ASN A N 1
ATOM 3087 C CA . ASN A 1 395 ? -28.984 -25.016 -6.715 1 82 395 ASN A CA 1
ATOM 3088 C C . ASN A 1 395 ? -28.531 -26.359 -7.285 1 82 395 ASN A C 1
ATOM 3090 O O . ASN A 1 395 ? -28.672 -26.609 -8.484 1 82 395 ASN A O 1
ATOM 3094 N N . GLN A 1 396 ? -27.984 -27.203 -6.484 1 77.81 396 GLN A N 1
ATOM 3095 C CA . GLN A 1 396 ? -27.578 -28.531 -6.91 1 77.81 396 GLN A CA 1
ATOM 3096 C C . GLN A 1 396 ? -28.781 -29.375 -7.316 1 77.81 396 GLN A C 1
ATOM 3098 O O . GLN A 1 396 ? -28.719 -30.109 -8.305 1 77.81 396 GLN A O 1
ATOM 3103 N N . ARG A 1 397 ? -29.812 -29.234 -6.566 1 79.25 397 ARG A N 1
ATOM 3104 C CA . ARG A 1 397 ? -31.031 -29.953 -6.879 1 79.25 397 ARG A CA 1
ATOM 3105 C C . ARG A 1 397 ? -31.641 -29.469 -8.188 1 79.25 397 ARG A C 1
ATOM 3107 O O . ARG A 1 397 ? -32.125 -30.266 -8.992 1 79.25 397 ARG A O 1
ATOM 3114 N N . LYS A 1 398 ? -31.562 -28.234 -8.359 1 80.06 398 LYS A N 1
ATOM 3115 C CA . LYS A 1 398 ? -32.094 -27.656 -9.594 1 80.06 398 LYS A CA 1
ATOM 3116 C C . LYS A 1 398 ? -31.281 -28.125 -10.797 1 80.06 398 LYS A C 1
ATOM 3118 O O . LYS A 1 398 ? -31.844 -28.359 -11.875 1 80.06 398 LYS A O 1
ATOM 3123 N N . LEU A 1 399 ? -30.047 -28.172 -10.625 1 75.94 399 LEU A N 1
ATOM 3124 C CA . LEU A 1 399 ? -29.172 -28.625 -11.703 1 75.94 399 LEU A CA 1
ATOM 3125 C C . LEU A 1 399 ? -29.422 -30.094 -12.031 1 75.94 399 LEU A C 1
ATOM 3127 O O . LEU A 1 399 ? -29.375 -30.484 -13.203 1 75.94 399 LEU A O 1
ATOM 3131 N N . GLU A 1 400 ? -29.672 -30.875 -10.992 1 72.38 400 GLU A N 1
ATOM 3132 C CA . GLU A 1 400 ? -29.938 -32.281 -11.188 1 72.38 400 GLU A CA 1
ATOM 3133 C C . GLU A 1 400 ? -31.297 -32.5 -11.852 1 72.38 400 GLU A C 1
ATOM 3135 O O . GLU A 1 400 ? -31.5 -33.5 -12.562 1 72.38 400 GLU A O 1
ATOM 3140 N N . SER A 1 401 ? -32.156 -31.547 -11.562 1 69.06 401 SER A N 1
ATOM 3141 C CA . SER A 1 401 ? -33.5 -31.688 -12.117 1 69.06 401 SER A CA 1
ATOM 3142 C C . SER A 1 401 ? -33.562 -31.25 -13.578 1 69.06 401 SER A C 1
ATOM 3144 O O . SER A 1 401 ? -34.469 -31.625 -14.312 1 69.06 401 SER A O 1
ATOM 3146 N N . VAL A 1 402 ? -32.812 -30.266 -13.898 1 61.34 402 VAL A N 1
ATOM 3147 C CA . VAL A 1 402 ? -32.781 -29.812 -15.281 1 61.34 402 VAL A CA 1
ATOM 3148 C C . VAL A 1 402 ? -32.219 -30.922 -16.188 1 61.34 402 VAL A C 1
ATOM 3150 O O . VAL A 1 402 ? -31.062 -31.312 -16.062 1 61.34 402 VAL A O 1
ATOM 3153 N N . ARG A 1 403 ? -33.094 -31.969 -16.578 1 51.56 403 ARG A N 1
ATOM 3154 C CA . ARG A 1 403 ? -32.875 -33 -17.578 1 51.56 403 ARG A CA 1
ATOM 3155 C C . ARG A 1 403 ? -32.25 -32.406 -18.844 1 51.56 403 ARG A C 1
ATOM 3157 O O . ARG A 1 403 ? -32.656 -31.328 -19.297 1 51.56 403 ARG A O 1
ATOM 3164 N N . PRO A 1 404 ? -31.031 -32.844 -19.312 1 47.62 404 PRO A N 1
ATOM 3165 C CA . PRO A 1 404 ? -30.484 -32.406 -20.594 1 47.62 404 PRO A CA 1
ATOM 3166 C C . PRO A 1 404 ? -31.547 -32.281 -21.688 1 47.62 404 PRO A C 1
ATOM 3168 O O . PRO A 1 404 ? -31.953 -33.281 -22.266 1 47.62 404 PRO A O 1
ATOM 3171 N N . ALA A 1 405 ? -32.625 -31.609 -21.562 1 42.75 405 ALA A N 1
ATOM 3172 C CA . ALA A 1 405 ? -33.5 -31.562 -22.734 1 42.75 405 ALA A CA 1
ATOM 3173 C C . ALA A 1 405 ? -32.719 -31.141 -23.984 1 42.75 405 ALA A C 1
ATOM 3175 O O . ALA A 1 405 ? -31.625 -30.562 -23.875 1 42.75 405 ALA A O 1
ATOM 3176 N N . GLY A 1 406 ? -33.438 -31.125 -25.281 1 41.09 406 GLY A N 1
ATOM 3177 C CA . GLY A 1 406 ? -33 -30.859 -26.656 1 41.09 406 GLY A CA 1
ATOM 3178 C C . GLY A 1 406 ? -32.25 -29.547 -26.812 1 41.09 406 GLY A C 1
ATOM 3179 O O . GLY A 1 406 ? -32.281 -28.703 -25.906 1 41.09 406 GLY A O 1
ATOM 3180 N N . PRO A 1 407 ? -31.469 -29.328 -27.906 1 43.19 407 PRO A N 1
ATOM 3181 C CA . PRO A 1 407 ? -30.531 -28.266 -28.281 1 43.19 407 PRO A CA 1
ATOM 3182 C C . PRO A 1 407 ? -31.094 -26.875 -28.016 1 43.19 407 PRO A C 1
ATOM 3184 O O . PRO A 1 407 ? -30.375 -25.875 -28.109 1 43.19 407 PRO A O 1
ATOM 3187 N N . ALA A 1 408 ? -32.344 -26.625 -28.484 1 41.03 408 ALA A N 1
ATOM 3188 C CA . ALA A 1 408 ? -32.875 -25.328 -28.891 1 41.03 408 ALA A CA 1
ATOM 3189 C C . ALA A 1 408 ? -33.031 -24.391 -27.688 1 41.03 408 ALA A C 1
ATOM 3191 O O . ALA A 1 408 ? -32.719 -23.203 -27.781 1 41.03 408 ALA A O 1
ATOM 3192 N N . GLN A 1 409 ? -34.094 -24.328 -26.969 1 43.81 409 GLN A N 1
ATOM 3193 C CA . GLN A 1 409 ? -34.719 -23.234 -26.219 1 43.81 409 GLN A CA 1
ATOM 3194 C C . GLN A 1 409 ? -33.969 -22.984 -24.906 1 43.81 409 GLN A C 1
ATOM 3196 O O . GLN A 1 409 ? -34.031 -21.891 -24.344 1 43.81 409 GLN A O 1
ATOM 3201 N N . GLY A 1 410 ? -33.625 -23.828 -23.984 1 45.22 410 GLY A N 1
ATOM 3202 C CA . GLY A 1 410 ? -33.438 -23.812 -22.547 1 45.22 410 GLY A CA 1
ATOM 3203 C C . GLY A 1 410 ? -31.984 -23.594 -22.156 1 45.22 410 GLY A C 1
ATOM 3204 O O . GLY A 1 410 ? -31.609 -23.812 -21 1 45.22 410 GLY A O 1
ATOM 3205 N N . SER A 1 411 ? -31.094 -23.406 -22.953 1 50.34 411 SER A N 1
ATOM 3206 C CA . SER A 1 411 ? -29.641 -23.359 -22.844 1 50.34 411 SER A CA 1
ATOM 3207 C C . SER A 1 411 ? -29.203 -22.203 -21.938 1 50.34 411 SER A C 1
ATOM 3209 O O . SER A 1 411 ? -28.328 -22.391 -21.094 1 50.34 411 SER A O 1
ATOM 3211 N N . SER A 1 412 ? -29.844 -20.984 -22.172 1 56.59 412 SER A N 1
ATOM 3212 C CA . SER A 1 412 ? -29.422 -19.828 -21.406 1 56.59 412 SER A CA 1
ATOM 3213 C C . SER A 1 412 ? -29.781 -19.953 -19.938 1 56.59 412 SER A C 1
ATOM 3215 O O . SER A 1 412 ? -29 -19.578 -19.062 1 56.59 412 SER A O 1
ATOM 3217 N N . SER A 1 413 ? -30.953 -20.609 -19.688 1 62.19 413 SER A N 1
ATOM 3218 C CA . SER A 1 413 ? -31.406 -20.734 -18.312 1 62.19 413 SER A CA 1
ATOM 3219 C C . SER A 1 413 ? -30.547 -21.734 -17.547 1 62.19 413 SER A C 1
ATOM 3221 O O . SER A 1 413 ? -30.203 -21.516 -16.375 1 62.19 413 SER A O 1
ATOM 3223 N N . GLN A 1 414 ? -30.203 -22.75 -18.281 1 66.75 414 GLN A N 1
ATOM 3224 C CA . GLN A 1 414 ? -29.375 -23.766 -17.641 1 66.75 414 GLN A CA 1
ATOM 3225 C C . GLN A 1 414 ? -28 -23.219 -17.297 1 66.75 414 GLN A C 1
ATOM 3227 O O . GLN A 1 414 ? -27.453 -23.516 -16.234 1 66.75 414 GLN A O 1
ATOM 3232 N N . HIS A 1 415 ? -27.562 -22.422 -18.219 1 72.44 415 HIS A N 1
ATOM 3233 C CA . HIS A 1 415 ? -26.266 -21.797 -17.984 1 72.44 415 HIS A CA 1
ATOM 3234 C C . HIS A 1 415 ? -26.297 -20.859 -16.781 1 72.44 415 HIS A C 1
ATOM 3236 O O . HIS A 1 415 ? -25.359 -20.812 -15.992 1 72.44 415 HIS A O 1
ATOM 3242 N N . GLY A 1 416 ? -27.438 -20.281 -16.672 1 75.69 416 GLY A N 1
ATOM 3243 C CA . GLY A 1 416 ? -27.594 -19.359 -15.562 1 75.69 416 GLY A CA 1
ATOM 3244 C C . GLY A 1 416 ? -27.641 -20.062 -14.219 1 75.69 416 GLY A C 1
ATOM 3245 O O . GLY A 1 416 ? -27.016 -19.609 -13.258 1 75.69 416 GLY A O 1
ATOM 3246 N N . VAL A 1 417 ? -28.312 -21.125 -14.203 1 77.5 417 VAL A N 1
ATOM 3247 C CA . VAL A 1 417 ? -28.453 -21.875 -12.961 1 77.5 417 VAL A CA 1
ATOM 3248 C C . VAL A 1 417 ? -27.109 -22.5 -12.586 1 77.5 417 VAL A C 1
ATOM 3250 O O . VAL A 1 417 ? -26.734 -22.531 -11.414 1 77.5 417 VAL A O 1
ATOM 3253 N N . ARG A 1 418 ? -26.438 -23 -13.547 1 77.94 418 ARG A N 1
ATOM 3254 C CA . ARG A 1 418 ? -25.125 -23.594 -13.32 1 77.94 418 ARG A CA 1
ATOM 3255 C C . ARG A 1 418 ? -24.141 -22.562 -12.805 1 77.94 418 ARG A C 1
ATOM 3257 O O . ARG A 1 418 ? -23.344 -22.844 -11.898 1 77.94 418 ARG A O 1
ATOM 3264 N N . GLN A 1 419 ? -24.234 -21.469 -13.359 1 81.31 419 GLN A N 1
ATOM 3265 C CA . GLN A 1 419 ? -23.344 -20.406 -12.953 1 81.31 419 GLN A CA 1
ATOM 3266 C C . GLN A 1 419 ? -23.594 -19.984 -11.508 1 81.31 419 GLN A C 1
ATOM 3268 O O . GLN A 1 419 ? -22.656 -19.75 -10.742 1 81.31 419 GLN A O 1
ATOM 3273 N N . ARG A 1 420 ? -24.797 -19.938 -11.188 1 83.5 420 ARG A N 1
ATOM 3274 C CA . ARG A 1 420 ? -25.156 -19.562 -9.828 1 83.5 420 ARG A CA 1
ATOM 3275 C C . ARG A 1 420 ? -24.703 -20.625 -8.828 1 83.5 420 ARG A C 1
ATOM 3277 O O . ARG A 1 420 ? -24.266 -20.297 -7.723 1 83.5 420 ARG A O 1
ATOM 3284 N N . ALA A 1 421 ? -24.875 -21.812 -9.234 1 83.81 421 ALA A N 1
ATOM 3285 C CA . ALA A 1 421 ? -24.438 -22.906 -8.383 1 83.81 421 ALA A CA 1
ATOM 3286 C C . ALA A 1 421 ? -22.922 -22.875 -8.164 1 83.81 421 ALA A C 1
ATOM 3288 O O . ALA A 1 421 ? -22.453 -23.062 -7.043 1 83.81 421 ALA A O 1
ATOM 3289 N N . LEU A 1 422 ? -22.234 -22.625 -9.25 1 84.25 422 LEU A N 1
ATOM 3290 C CA . LEU A 1 422 ? -20.766 -22.578 -9.164 1 84.25 422 LEU A CA 1
ATOM 3291 C C . LEU A 1 422 ? -20.328 -21.391 -8.32 1 84.25 422 LEU A C 1
ATOM 3293 O O . LEU A 1 422 ? -19.375 -21.5 -7.535 1 84.25 422 LEU A O 1
ATOM 3297 N N . GLN A 1 423 ? -20.984 -20.344 -8.461 1 88.56 423 GLN A N 1
ATOM 3298 C CA . GLN A 1 423 ? -20.625 -19.125 -7.727 1 88.56 423 GLN A CA 1
ATOM 3299 C C . GLN A 1 423 ? -20.859 -19.297 -6.23 1 88.56 423 GLN A C 1
ATOM 3301 O O . GLN A 1 423 ? -20.062 -18.859 -5.414 1 88.56 423 GLN A O 1
ATOM 3306 N N . SER A 1 424 ? -21.938 -19.891 -5.871 1 89.94 424 SER A N 1
ATOM 3307 C CA . SER A 1 424 ? -22.234 -20.109 -4.461 1 89.94 424 SER A CA 1
ATOM 3308 C C . SER A 1 424 ? -21.25 -21.094 -3.84 1 89.94 424 SER A C 1
ATOM 3310 O O . SER A 1 424 ? -20.859 -20.938 -2.682 1 89.94 424 SER A O 1
ATOM 3312 N N . LEU A 1 425 ? -20.938 -22.094 -4.637 1 89.56 425 LEU A N 1
ATOM 3313 C CA . LEU A 1 425 ? -19.969 -23.078 -4.148 1 89.56 425 LEU A CA 1
ATOM 3314 C C . LEU A 1 425 ? -18.594 -22.438 -3.975 1 89.56 425 LEU A C 1
ATOM 3316 O O . LEU A 1 425 ? -17.891 -22.734 -3.006 1 89.56 425 LEU A O 1
ATOM 3320 N N . GLU A 1 426 ? -18.25 -21.656 -4.91 1 91.19 426 GLU A N 1
ATOM 3321 C CA . GLU A 1 426 ? -16.969 -20.953 -4.805 1 91.19 426 GLU A CA 1
ATOM 3322 C C . GLU A 1 426 ? -16.938 -20.062 -3.566 1 91.19 426 GLU A C 1
ATOM 3324 O O . GLU A 1 426 ? -15.914 -20 -2.871 1 91.19 426 GLU A O 1
ATOM 3329 N N . ARG A 1 427 ? -17.969 -19.375 -3.346 1 93.94 427 ARG A N 1
ATOM 3330 C CA . ARG A 1 427 ? -18.078 -18.516 -2.166 1 93.94 427 ARG A CA 1
ATOM 3331 C C . ARG A 1 427 ? -17.891 -19.328 -0.886 1 93.94 427 ARG A C 1
ATOM 3333 O O . ARG A 1 427 ? -17.141 -18.922 0.007 1 93.94 427 ARG A O 1
ATOM 3340 N N . TYR A 1 428 ? -18.594 -20.422 -0.804 1 94.44 428 TYR A N 1
ATOM 3341 C CA . TYR A 1 428 ? -18.484 -21.312 0.349 1 94.44 428 TYR A CA 1
ATOM 3342 C C . TYR A 1 428 ? -17.047 -21.797 0.522 1 94.44 428 TYR A C 1
ATOM 3344 O O . TYR A 1 428 ? -16.516 -21.797 1.633 1 94.44 428 TYR A O 1
ATOM 3352 N N . PHE A 1 429 ? -16.5 -22.219 -0.569 1 94.62 429 PHE A N 1
ATOM 3353 C CA . PHE A 1 429 ? -15.141 -22.766 -0.52 1 94.62 429 PHE A CA 1
ATOM 3354 C C . PHE A 1 429 ? -14.156 -21.719 -0.023 1 94.62 429 PHE A C 1
ATOM 3356 O O . PHE A 1 429 ? -13.25 -22.031 0.75 1 94.62 429 PHE A O 1
ATOM 3363 N N . TYR A 1 430 ? -14.266 -20.484 -0.436 1 96.25 430 TYR A N 1
ATOM 3364 C CA . TYR A 1 430 ? -13.336 -19.453 -0.024 1 96.25 430 TYR A CA 1
ATOM 3365 C C . TYR A 1 430 ? -13.562 -19.047 1.43 1 96.25 430 TYR A C 1
ATOM 3367 O O . TYR A 1 430 ? -12.664 -18.516 2.082 1 96.25 430 TYR A O 1
ATOM 3375 N N . LEU A 1 431 ? -14.766 -19.25 1.967 1 97.25 431 LEU A N 1
ATOM 3376 C CA . LEU A 1 431 ? -14.969 -19.109 3.404 1 97.25 431 LEU A CA 1
ATOM 3377 C C . LEU A 1 431 ? -14.188 -20.172 4.172 1 97.25 431 LEU A C 1
ATOM 3379 O O . LEU A 1 431 ? -13.617 -19.891 5.227 1 97.25 431 LEU A O 1
ATOM 3383 N N . VAL A 1 432 ? -14.148 -21.344 3.605 1 96.62 432 VAL A N 1
ATOM 3384 C CA . VAL A 1 432 ? -13.391 -22.438 4.211 1 96.62 432 VAL A CA 1
ATOM 3385 C C . VAL A 1 432 ? -11.898 -22.109 4.191 1 96.62 432 VAL A C 1
ATOM 3387 O O . VAL A 1 432 ? -11.203 -22.297 5.188 1 96.62 432 VAL A O 1
ATOM 3390 N N . LEU A 1 433 ? -11.461 -21.609 3.014 1 96.88 433 LEU A N 1
ATOM 3391 C CA . LEU A 1 433 ? -10.062 -21.219 2.906 1 96.88 433 LEU A CA 1
ATOM 3392 C C . LEU A 1 433 ? -9.734 -20.109 3.9 1 96.88 433 LEU A C 1
ATOM 3394 O O . LEU A 1 433 ? -8.672 -20.109 4.52 1 96.88 433 LEU A O 1
ATOM 3398 N N . PHE A 1 434 ? -10.617 -19.156 4.086 1 98.06 434 PHE A N 1
ATOM 3399 C CA . PHE A 1 434 ? -10.398 -18.047 5.012 1 98.06 434 PHE A CA 1
ATOM 3400 C C . PHE A 1 434 ? -10.305 -18.562 6.445 1 98.06 434 PHE A C 1
ATOM 3402 O O . PHE A 1 434 ? -9.508 -18.062 7.238 1 98.06 434 PHE A O 1
ATOM 3409 N N . ASN A 1 435 ? -11.195 -19.469 6.723 1 97.88 435 ASN A N 1
ATOM 3410 C CA . ASN A 1 435 ? -11.117 -20.047 8.062 1 97.88 435 ASN A CA 1
ATOM 3411 C C . ASN A 1 435 ? -9.797 -20.766 8.289 1 97.88 435 ASN A C 1
ATOM 3413 O O . ASN A 1 435 ? -9.242 -20.734 9.391 1 97.88 435 ASN A O 1
ATOM 3417 N N . TYR A 1 436 ? -9.367 -21.547 7.246 1 97.62 436 TYR A N 1
ATOM 3418 C CA . TYR A 1 436 ? -8.047 -22.172 7.328 1 97.62 436 TYR A CA 1
ATOM 3419 C C . TYR A 1 436 ? -6.973 -21.109 7.555 1 97.62 436 TYR A C 1
ATOM 3421 O O . TYR A 1 436 ? -6.09 -21.297 8.398 1 97.62 436 TYR A O 1
ATOM 3429 N N . TYR A 1 437 ? -7.004 -20.047 6.883 1 97.56 437 TYR A N 1
ATOM 3430 C CA . TYR A 1 437 ? -6.113 -18.906 7.062 1 97.56 437 TYR A CA 1
ATOM 3431 C C . TYR A 1 437 ? -6.133 -18.422 8.508 1 97.56 437 TYR A C 1
ATOM 3433 O O . TYR A 1 437 ? -5.078 -18.156 9.094 1 97.56 437 TYR A O 1
ATOM 3441 N N . LEU A 1 438 ? -7.309 -18.266 9.039 1 97.56 438 LEU A N 1
ATOM 3442 C CA . LEU A 1 438 ? -7.445 -17.797 10.414 1 97.56 438 LEU A CA 1
ATOM 3443 C C . LEU A 1 438 ? -6.785 -18.75 11.398 1 97.56 438 LEU A C 1
ATOM 3445 O O . LEU A 1 438 ? -6.168 -18.328 12.367 1 97.56 438 LEU A O 1
ATOM 3449 N N . HIS A 1 439 ? -6.922 -20.016 11.164 1 96.19 439 HIS A N 1
ATOM 3450 C CA . HIS A 1 439 ? -6.305 -20.984 12.055 1 96.19 439 HIS A CA 1
ATOM 3451 C C . HIS A 1 439 ? -4.793 -20.812 12.102 1 96.19 439 HIS A C 1
ATOM 3453 O O . HIS A 1 439 ? -4.172 -21.031 13.148 1 96.19 439 HIS A O 1
ATOM 3459 N N . GLU A 1 440 ? -4.301 -20.422 10.992 1 95 440 GLU A N 1
ATOM 3460 C CA . GLU A 1 440 ? -2.846 -20.328 10.922 1 95 440 GLU A CA 1
ATOM 3461 C C . GLU A 1 440 ? -2.365 -18.922 11.273 1 95 440 GLU A C 1
ATOM 3463 O O . GLU A 1 440 ? -1.333 -18.766 11.93 1 95 440 GLU A O 1
ATOM 3468 N N . GLN A 1 441 ? -3.084 -17.906 10.898 1 96.25 441 GLN A N 1
ATOM 3469 C CA . GLN A 1 441 ? -2.537 -16.547 10.93 1 96.25 441 GLN A CA 1
ATOM 3470 C C . GLN A 1 441 ? -3.121 -15.75 12.086 1 96.25 441 GLN A C 1
ATOM 3472 O O . GLN A 1 441 ? -2.523 -14.766 12.531 1 96.25 441 GLN A O 1
ATOM 3477 N N . TYR A 1 442 ? -4.289 -16.078 12.648 1 95.38 442 TYR A N 1
ATOM 3478 C CA . TYR A 1 442 ? -4.875 -15.336 13.758 1 95.38 442 TYR A CA 1
ATOM 3479 C C . TYR A 1 442 ? -3.953 -15.344 14.969 1 95.38 442 TYR A C 1
ATOM 3481 O O . TYR A 1 442 ? -3.686 -14.289 15.555 1 95.38 442 TYR A O 1
ATOM 3489 N N . PRO A 1 443 ? -3.418 -16.531 15.359 1 92.75 443 PRO A N 1
ATOM 3490 C CA . PRO A 1 443 ? -2.516 -16.547 16.516 1 92.75 443 PRO A CA 1
ATOM 3491 C C . PRO A 1 443 ? -1.25 -15.727 16.281 1 92.75 443 PRO A C 1
ATOM 3493 O O . PRO A 1 443 ? -0.552 -15.367 17.234 1 92.75 443 PRO A O 1
ATOM 3496 N N . LEU A 1 444 ? -0.937 -15.461 14.992 1 93.56 444 LEU A N 1
ATOM 3497 C CA . LEU A 1 444 ? 0.264 -14.711 14.633 1 93.56 444 LEU A CA 1
ATOM 3498 C C . LEU A 1 444 ? -0.069 -13.258 14.336 1 93.56 444 LEU A C 1
ATOM 3500 O O . LEU A 1 444 ? 0.725 -12.547 13.719 1 93.56 444 LEU A O 1
ATOM 3504 N N . ALA A 1 445 ? -1.296 -12.781 14.734 1 93.44 445 ALA A N 1
ATOM 3505 C CA . ALA A 1 445 ? -1.755 -11.406 14.555 1 93.44 445 ALA A CA 1
ATOM 3506 C C . ALA A 1 445 ? -1.714 -11 13.086 1 93.44 445 ALA A C 1
ATOM 3508 O O . ALA A 1 445 ? -1.294 -9.891 12.75 1 93.44 445 ALA A O 1
ATOM 3509 N N . PHE A 1 446 ? -1.995 -11.977 12.219 1 96.31 446 PHE A N 1
ATOM 3510 C CA . PHE A 1 446 ? -2.131 -11.742 10.789 1 96.31 446 PHE A CA 1
ATOM 3511 C C . PHE A 1 446 ? -0.817 -11.25 10.195 1 96.31 446 PHE A C 1
ATOM 3513 O O . PHE A 1 446 ? -0.787 -10.227 9.5 1 96.31 446 PHE A O 1
ATOM 3520 N N . ALA A 1 447 ? 0.23 -11.984 10.469 1 94.31 447 ALA A N 1
ATOM 3521 C CA . ALA A 1 447 ? 1.558 -11.641 9.969 1 94.31 447 ALA A CA 1
ATOM 3522 C C . ALA A 1 447 ? 1.578 -11.641 8.438 1 94.31 447 ALA A C 1
ATOM 3524 O O . ALA A 1 447 ? 2.182 -10.758 7.82 1 94.31 447 ALA A O 1
ATOM 3525 N N . LEU A 1 448 ? 0.925 -12.641 7.855 1 95.25 448 LEU A N 1
ATOM 3526 C CA . LEU A 1 448 ? 0.807 -12.703 6.402 1 95.25 448 LEU A CA 1
ATOM 3527 C C . LEU A 1 448 ? -0.588 -12.289 5.953 1 95.25 448 LEU A C 1
ATOM 3529 O O . LEU A 1 448 ? -1.581 -12.609 6.609 1 95.25 448 LEU A O 1
ATOM 3533 N N . SER A 1 449 ? -0.645 -11.516 4.863 1 96.38 449 SER A N 1
ATOM 3534 C CA . SER A 1 449 ? -1.943 -11.266 4.242 1 96.38 449 SER A CA 1
ATOM 3535 C C . SER A 1 449 ? -2.553 -12.555 3.699 1 96.38 449 SER A C 1
ATOM 3537 O O . SER A 1 449 ? -1.875 -13.578 3.619 1 96.38 449 SER A O 1
ATOM 3539 N N . PHE A 1 450 ? -3.789 -12.562 3.414 1 97.44 450 PHE A N 1
ATOM 3540 C CA . PHE A 1 450 ? -4.469 -13.734 2.879 1 97.44 450 PHE A CA 1
ATOM 3541 C C . PHE A 1 450 ? -3.852 -14.164 1.555 1 97.44 450 PHE A C 1
ATOM 3543 O O . PHE A 1 450 ? -3.625 -15.352 1.327 1 97.44 450 PHE A O 1
ATOM 3550 N N . SER A 1 451 ? -3.6 -13.203 0.669 1 96.06 451 SER A N 1
ATOM 3551 C CA . SER A 1 451 ? -3.033 -13.492 -0.645 1 96.06 451 SER A CA 1
ATOM 3552 C C . SER A 1 451 ? -1.659 -14.141 -0.524 1 96.06 451 SER A C 1
ATOM 3554 O O . SER A 1 451 ? -1.369 -15.125 -1.209 1 96.06 451 SER A O 1
ATOM 3556 N N . ARG A 1 452 ? -0.816 -13.617 0.319 1 94.81 452 ARG A N 1
ATOM 3557 C CA . ARG A 1 452 ? 0.524 -14.164 0.503 1 94.81 452 ARG A CA 1
ATOM 3558 C C . ARG A 1 452 ? 0.467 -15.547 1.153 1 94.81 452 ARG A C 1
ATOM 3560 O O . ARG A 1 452 ? 1.278 -16.422 0.841 1 94.81 452 ARG A O 1
ATOM 3567 N N . TRP A 1 453 ? -0.458 -15.688 2.082 1 96.38 453 TRP A N 1
ATOM 3568 C CA . TRP A 1 453 ? -0.651 -16.984 2.715 1 96.38 453 TRP A CA 1
ATOM 3569 C C . TRP A 1 453 ? -1.043 -18.047 1.685 1 96.38 453 TRP A C 1
ATOM 3571 O O . TRP A 1 453 ? -0.544 -19.172 1.721 1 96.38 453 TRP A O 1
ATOM 3581 N N . LEU A 1 454 ? -1.956 -17.672 0.825 1 95.5 454 LEU A N 1
ATOM 3582 C CA . LEU A 1 454 ? -2.377 -18.609 -0.215 1 95.5 454 LEU A CA 1
ATOM 3583 C C . LEU A 1 454 ? -1.203 -18.984 -1.113 1 95.5 454 LEU A C 1
ATOM 3585 O O . LEU A 1 454 ? -1.111 -20.125 -1.576 1 95.5 454 LEU A O 1
ATOM 3589 N N . CYS A 1 455 ? -0.297 -18.047 -1.365 1 94.44 455 CYS A N 1
ATOM 3590 C CA . CYS A 1 455 ? 0.883 -18.312 -2.176 1 94.44 455 CYS A CA 1
ATOM 3591 C C . CYS A 1 455 ? 1.816 -19.297 -1.472 1 94.44 455 CYS A C 1
ATOM 3593 O O . CYS A 1 455 ? 2.549 -20.047 -2.123 1 94.44 455 CYS A O 1
ATOM 3595 N N . ALA A 1 456 ? 1.757 -19.281 -0.196 1 93.25 456 ALA A N 1
ATOM 3596 C CA . ALA A 1 456 ? 2.574 -20.219 0.583 1 93.25 456 ALA A CA 1
ATOM 3597 C C . ALA A 1 456 ? 1.941 -21.594 0.625 1 93.25 456 ALA A C 1
ATOM 3599 O O . ALA A 1 456 ? 2.594 -22.578 1.007 1 93.25 456 ALA A O 1
ATOM 3600 N N . HIS A 1 457 ? 0.639 -21.688 0.22 1 92.44 457 HIS A N 1
ATOM 3601 C CA . HIS A 1 457 ? -0.089 -22.938 0.095 1 92.44 457 HIS A CA 1
ATOM 3602 C C . HIS A 1 457 ? -0.594 -23.141 -1.329 1 92.44 457 HIS A C 1
ATOM 3604 O O . HIS A 1 457 ? -1.804 -23.203 -1.561 1 92.44 457 HIS A O 1
ATOM 3610 N N . PRO A 1 458 ? 0.268 -23.375 -2.211 1 89 458 PRO A N 1
ATOM 3611 C CA . PRO A 1 458 ? -0.141 -23.406 -3.615 1 89 458 PRO A CA 1
ATOM 3612 C C . PRO A 1 458 ? -1.097 -24.562 -3.92 1 89 458 PRO A C 1
ATOM 3614 O O . PRO A 1 458 ? -1.85 -24.5 -4.895 1 89 458 PRO A O 1
ATOM 3617 N N . GLU A 1 459 ? -1.04 -25.625 -3.131 1 88.19 459 GLU A N 1
ATOM 3618 C CA . GLU A 1 459 ? -1.947 -26.75 -3.322 1 88.19 459 GLU A CA 1
ATOM 3619 C C . GLU A 1 459 ? -3.404 -26.312 -3.23 1 88.19 459 GLU A C 1
ATOM 3621 O O . GLU A 1 459 ? -4.281 -26.906 -3.855 1 88.19 459 GLU A O 1
ATOM 3626 N N . LEU A 1 460 ? -3.596 -25.234 -2.504 1 91.69 460 LEU A N 1
ATOM 3627 C CA . LEU A 1 460 ? -4.957 -24.734 -2.305 1 91.69 460 LEU A CA 1
ATOM 3628 C C . LEU A 1 460 ? -5.441 -23.969 -3.529 1 91.69 460 LEU A C 1
ATOM 3630 O O . LEU A 1 460 ? -6.645 -23.922 -3.803 1 91.69 460 LEU A O 1
ATOM 3634 N N . TYR A 1 461 ? -4.559 -23.359 -4.309 1 86.12 461 TYR A N 1
ATOM 3635 C CA . TYR A 1 461 ? -4.93 -22.625 -5.516 1 86.12 461 TYR A CA 1
ATOM 3636 C C . TYR A 1 461 ? -5.477 -23.578 -6.582 1 86.12 461 TYR A C 1
ATOM 3638 O O . TYR A 1 461 ? -6.223 -23.156 -7.465 1 86.12 461 TYR A O 1
ATOM 3646 N N . ARG A 1 462 ? -5.164 -24.781 -6.555 1 81.06 462 ARG A N 1
ATOM 3647 C CA . ARG A 1 462 ? -5.527 -25.734 -7.602 1 81.06 462 ARG A CA 1
ATOM 3648 C C . ARG A 1 462 ? -6.902 -26.328 -7.34 1 81.06 462 ARG A C 1
ATOM 3650 O O . ARG A 1 462 ? -7.539 -26.859 -8.258 1 81.06 462 ARG A O 1
ATOM 3657 N N . LEU A 1 463 ? -7.34 -26.172 -6.129 1 85.12 463 LEU A N 1
ATOM 3658 C CA . LEU A 1 463 ? -8.578 -26.844 -5.758 1 85.12 463 LEU A CA 1
ATOM 3659 C C . LEU A 1 463 ? -9.766 -26.234 -6.496 1 85.12 463 LEU A C 1
ATOM 3661 O O . LEU A 1 463 ? -10.641 -26.953 -6.98 1 85.12 463 LEU A O 1
ATOM 3665 N N . PRO A 1 464 ? -9.812 -24.953 -6.691 1 79.12 464 PRO A N 1
ATOM 3666 C CA . PRO A 1 464 ? -10.969 -24.375 -7.383 1 79.12 464 PRO A CA 1
ATOM 3667 C C . PRO A 1 464 ? -11.055 -24.797 -8.844 1 79.12 464 PRO A C 1
ATOM 3669 O O . PRO A 1 464 ? -12.109 -24.672 -9.469 1 79.12 464 PRO A O 1
ATOM 3672 N N . VAL A 1 465 ? -9.969 -25.188 -9.414 1 70.81 465 VAL A N 1
ATOM 3673 C CA . VAL A 1 465 ? -9.953 -25.656 -10.789 1 70.81 465 VAL A CA 1
ATOM 3674 C C . VAL A 1 465 ? -10.906 -26.844 -10.938 1 70.81 465 VAL A C 1
ATOM 3676 O O . VAL A 1 465 ? -11.469 -27.062 -12.016 1 70.81 465 VAL A O 1
ATOM 3679 N N . THR A 1 466 ? -11.172 -27.453 -9.891 1 64.94 466 THR A N 1
ATOM 3680 C CA . THR A 1 466 ? -12.008 -28.656 -9.914 1 64.94 466 THR A CA 1
ATOM 3681 C C . THR A 1 466 ? -13.484 -28.281 -9.82 1 64.94 466 THR A C 1
ATOM 3683 O O . THR A 1 466 ? -14.359 -29.141 -9.977 1 64.94 466 THR A O 1
ATOM 3686 N N . LEU A 1 467 ? -13.719 -26.969 -9.578 1 68.5 467 LEU A N 1
ATOM 3687 C CA . LEU A 1 467 ? -15.102 -26.531 -9.453 1 68.5 467 LEU A CA 1
ATOM 3688 C C . LEU A 1 467 ? -15.828 -26.609 -10.789 1 68.5 467 LEU A C 1
ATOM 3690 O O . LEU A 1 467 ? -16.391 -25.625 -11.266 1 68.5 467 LEU A O 1
ATOM 3694 N N . SER A 1 468 ? -15.406 -27.578 -11.633 1 57.56 468 SER A N 1
ATOM 3695 C CA . SER A 1 468 ? -16.062 -27.688 -12.938 1 57.56 468 SER A CA 1
ATOM 3696 C C . SER A 1 468 ? -17.453 -28.297 -12.805 1 57.56 468 SER A C 1
ATOM 3698 O O . SER A 1 468 ? -17.703 -29.094 -11.891 1 57.56 468 SER A O 1
ATOM 3700 N N . SER A 1 469 ? -18.438 -27.641 -13.359 1 50.91 469 SER A N 1
ATOM 3701 C CA . SER A 1 469 ? -19.859 -27.984 -13.461 1 50.91 469 SER A CA 1
ATOM 3702 C C . SER A 1 469 ? -20.031 -29.391 -14.031 1 50.91 469 SER A C 1
ATOM 3704 O O . SER A 1 469 ? -21.156 -29.891 -14.125 1 50.91 469 SER A O 1
ATOM 3706 N N . ALA A 1 470 ? -18.969 -29.969 -14.633 1 48.72 470 ALA A N 1
ATOM 3707 C CA . ALA A 1 470 ? -19.328 -31.125 -15.461 1 48.72 470 ALA A CA 1
ATOM 3708 C C . ALA A 1 470 ? -19.609 -32.344 -14.609 1 48.72 470 ALA A C 1
ATOM 3710 O O . ALA A 1 470 ? -18.781 -32.75 -13.773 1 48.72 470 ALA A O 1
ATOM 3711 N N . GLY A 1 471 ? -20.75 -32.438 -14.016 1 48.19 471 GLY A N 1
ATOM 3712 C CA . GLY A 1 471 ? -21.188 -33.625 -13.328 1 48.19 471 GLY A CA 1
ATOM 3713 C C . GLY A 1 471 ? -20.547 -34.906 -13.883 1 48.19 471 GLY A C 1
ATOM 3714 O O . GLY A 1 471 ? -19.891 -34.844 -14.922 1 48.19 471 GLY A O 1
ATOM 3715 N N . PRO A 1 472 ? -20.406 -36 -12.969 1 49.72 472 PRO A N 1
ATOM 3716 C CA . PRO A 1 472 ? -19.891 -37.281 -13.453 1 49.72 472 PRO A CA 1
ATOM 3717 C C . PRO A 1 472 ? -20.5 -37.688 -14.805 1 49.72 472 PRO A C 1
ATOM 3719 O O . PRO A 1 472 ? -21.719 -37.719 -14.945 1 49.72 472 PRO A O 1
ATOM 3722 N N . VAL A 1 473 ? -19.906 -37.344 -15.836 1 52.09 473 VAL A N 1
ATOM 3723 C CA . VAL A 1 473 ? -20.453 -37.656 -17.156 1 52.09 473 VAL A CA 1
ATOM 3724 C C . VAL A 1 473 ? -20.359 -39.156 -17.422 1 52.09 473 VAL A C 1
ATOM 3726 O O . VAL A 1 473 ? -19.297 -39.75 -17.266 1 52.09 473 VAL A O 1
ATOM 3729 N N . VAL A 1 474 ? -21.438 -39.844 -17.328 1 56.62 474 VAL A N 1
ATOM 3730 C CA . VAL A 1 474 ? -21.531 -41.219 -17.812 1 56.62 474 VAL A CA 1
ATOM 3731 C C . VAL A 1 474 ? -20.984 -41.312 -19.234 1 56.62 474 VAL A C 1
ATOM 3733 O O . VAL A 1 474 ? -21.219 -40.406 -20.062 1 56.62 474 VAL A O 1
ATOM 3736 N N . PRO A 1 475 ? -19.984 -42.25 -19.5 1 57.81 475 PRO A N 1
ATOM 3737 C CA . PRO A 1 475 ? -19.391 -42.406 -20.828 1 57.81 475 PRO A CA 1
ATOM 3738 C C . PRO A 1 475 ? -20.422 -42.25 -21.953 1 57.81 475 PRO A C 1
ATOM 3740 O O . PRO A 1 475 ? -20.109 -41.656 -23 1 57.81 475 PRO A O 1
ATOM 3743 N N . GLY A 1 476 ? -21.609 -42.812 -21.688 1 57.38 476 GLY A N 1
ATOM 3744 C CA . GLY A 1 476 ? -22.641 -42.688 -22.703 1 57.38 476 GLY A CA 1
ATOM 3745 C C . GLY A 1 476 ? -23 -41.25 -23.031 1 57.38 476 GLY A C 1
ATOM 3746 O O . GLY A 1 476 ? -23.172 -40.906 -24.188 1 57.38 476 GLY A O 1
ATOM 3747 N N . ASP A 1 477 ? -23.031 -40.562 -22.031 1 60 477 ASP A N 1
ATOM 3748 C CA . ASP A 1 477 ? -23.406 -39.156 -22.203 1 60 477 ASP A CA 1
ATOM 3749 C C . ASP A 1 477 ? -22.297 -38.375 -22.891 1 60 477 ASP A C 1
ATOM 3751 O O . ASP A 1 477 ? -22.578 -37.406 -23.625 1 60 477 ASP A O 1
ATOM 3755 N N . LEU A 1 478 ? -21.109 -38.844 -22.625 1 60.28 478 LEU A N 1
ATOM 3756 C CA . LEU A 1 478 ? -19.984 -38.156 -23.219 1 60.28 478 LEU A CA 1
ATOM 3757 C C . LEU A 1 478 ? -19.969 -38.344 -24.734 1 60.28 478 LEU A C 1
ATOM 3759 O O . LEU A 1 478 ? -19.609 -37.438 -25.469 1 60.28 478 LEU A O 1
ATOM 3763 N N . LEU A 1 479 ? -20.297 -39.594 -25.078 1 58.62 479 LEU A N 1
ATOM 3764 C CA . LEU A 1 479 ? -20.328 -39.875 -26.516 1 58.62 479 LEU A CA 1
ATOM 3765 C C . LEU A 1 479 ? -21.406 -39.094 -27.219 1 58.62 479 LEU A C 1
ATOM 3767 O O . LEU A 1 479 ? -21.219 -38.656 -28.344 1 58.62 479 LEU A O 1
ATOM 3771 N N . THR A 1 480 ? -22.469 -39.031 -26.438 1 53.94 480 THR A N 1
ATOM 3772 C CA . THR A 1 480 ? -23.562 -38.281 -27.047 1 53.94 480 THR A CA 1
ATOM 3773 C C . THR A 1 480 ? -23.266 -36.781 -27.094 1 53.94 480 THR A C 1
ATOM 3775 O O . THR A 1 480 ? -23.594 -36.125 -28.078 1 53.94 480 THR A O 1
ATOM 3778 N N . LYS A 1 481 ? -22.766 -36.344 -25.953 1 53.72 481 LYS A N 1
ATOM 3779 C CA . LYS A 1 481 ? -22.562 -34.906 -25.828 1 53.72 481 LYS A CA 1
ATOM 3780 C C . LYS A 1 481 ? -21.234 -34.5 -26.469 1 53.72 481 LYS A C 1
ATOM 3782 O O . LYS A 1 481 ? -21.109 -33.375 -26.984 1 53.72 481 LYS A O 1
ATOM 3787 N N . GLY A 1 482 ? -20.172 -35.375 -26.266 1 54.34 482 GLY A N 1
ATOM 3788 C CA . GLY A 1 482 ? -18.828 -35.062 -26.75 1 54.34 482 GLY A CA 1
ATOM 3789 C C . GLY A 1 482 ? -18.438 -35.875 -27.969 1 54.34 482 GLY A C 1
ATOM 3790 O O . GLY A 1 482 ? -18.578 -37.094 -27.969 1 54.34 482 GLY A O 1
ATOM 3791 N N . SER A 1 483 ? -18.391 -35.312 -29.188 1 61.78 483 SER A N 1
ATOM 3792 C CA . SER A 1 483 ? -18.141 -36 -30.453 1 61.78 483 SER A CA 1
ATOM 3793 C C . SER A 1 483 ? -16.703 -36.5 -30.531 1 61.78 483 SER A C 1
ATOM 3795 O O . SER A 1 483 ? -15.781 -35.812 -30.078 1 61.78 483 SER A O 1
ATOM 3797 N N . LEU A 1 484 ? -16.516 -37.844 -30.469 1 72.38 484 LEU A N 1
ATOM 3798 C CA . LEU A 1 484 ? -15.258 -38.438 -30.906 1 72.38 484 LEU A CA 1
ATOM 3799 C C . LEU A 1 484 ? -14.805 -37.844 -32.219 1 72.38 484 LEU A C 1
ATOM 3801 O O . LEU A 1 484 ? -15.469 -38.031 -33.25 1 72.38 484 LEU A O 1
ATOM 3805 N N . GLY A 1 485 ? -13.914 -36.938 -32.125 1 76.94 485 GLY A N 1
ATOM 3806 C CA . GLY A 1 485 ? -13.43 -36.281 -33.312 1 76.94 485 GLY A CA 1
ATOM 3807 C C . GLY A 1 485 ? -12.227 -36.969 -33.938 1 76.94 485 GLY A C 1
ATOM 3808 O O . GLY A 1 485 ? -11.398 -37.531 -33.219 1 76.94 485 GLY A O 1
ATOM 3809 N N . VAL A 1 486 ? -12.102 -36.969 -35.25 1 78.06 486 VAL A N 1
ATOM 3810 C CA . VAL A 1 486 ? -10.953 -37.5 -35.969 1 78.06 486 VAL A CA 1
ATOM 3811 C C . VAL A 1 486 ? -9.742 -36.594 -35.781 1 78.06 486 VAL A C 1
ATOM 3813 O O . VAL A 1 486 ? -9.836 -35.375 -35.938 1 78.06 486 VAL A O 1
ATOM 3816 N N . ASP A 1 487 ? -8.664 -37.156 -35.281 1 77.56 487 ASP A N 1
ATOM 3817 C CA . ASP A 1 487 ? -7.453 -36.406 -34.969 1 77.56 487 ASP A CA 1
ATOM 3818 C C . ASP A 1 487 ? -6.75 -35.969 -36.25 1 77.56 487 ASP A C 1
ATOM 3820 O O . ASP A 1 487 ? -6.09 -34.906 -36.281 1 77.56 487 ASP A O 1
ATOM 3824 N N . ASP A 1 488 ? -6.492 -36.812 -37.375 1 60 488 ASP A N 1
ATOM 3825 C CA . ASP A 1 488 ? -5.629 -36.719 -38.531 1 60 488 ASP A CA 1
ATOM 3826 C C . ASP A 1 488 ? -5.82 -35.375 -39.25 1 60 488 ASP A C 1
ATOM 3828 O O . ASP A 1 488 ? -4.883 -34.844 -39.844 1 60 488 ASP A O 1
ATOM 3832 N N . LEU A 1 489 ? -6.934 -34.688 -39.062 1 49.97 489 LEU A N 1
ATOM 3833 C CA . LEU A 1 489 ? -7.25 -33.531 -39.875 1 49.97 489 LEU A CA 1
ATOM 3834 C C . LEU A 1 489 ? -6.734 -32.25 -39.219 1 49.97 489 LEU A C 1
ATOM 3836 O O . LEU A 1 489 ? -6.68 -31.188 -39.875 1 49.97 489 LEU A O 1
ATOM 3840 N N . ILE A 1 490 ? -6.152 -32.406 -38.094 1 58.41 490 ILE A N 1
ATOM 3841 C CA . ILE A 1 490 ? -6.008 -31.156 -37.344 1 58.41 490 ILE A CA 1
ATOM 3842 C C . ILE A 1 490 ? -4.523 -30.844 -37.156 1 58.41 490 ILE A C 1
ATOM 3844 O O . ILE A 1 490 ? -4.141 -29.672 -37.062 1 58.41 490 ILE A O 1
ATOM 3848 N N . SER A 1 491 ? -3.564 -31.828 -37.438 1 65 491 SER A N 1
ATOM 3849 C CA . SER A 1 491 ? -2.203 -31.516 -37.031 1 65 491 SER A CA 1
ATOM 3850 C C . SER A 1 491 ? -1.326 -31.141 -38.219 1 65 491 SER A C 1
ATOM 3852 O O . SER A 1 491 ? -1.125 -31.953 -39.125 1 65 491 SER A O 1
ATOM 3854 N N . PRO A 1 492 ? -0.943 -29.922 -38.344 1 76.56 492 PRO A N 1
ATOM 3855 C CA . PRO A 1 492 ? -0.063 -29.547 -39.469 1 76.56 492 PRO A CA 1
ATOM 3856 C C . PRO A 1 492 ? 1.284 -30.266 -39.406 1 76.56 492 PRO A C 1
ATOM 3858 O O . PRO A 1 492 ? 1.874 -30.406 -38.344 1 76.56 492 PRO A O 1
ATOM 3861 N N . ASP A 1 493 ? 1.634 -30.969 -40.469 1 82.38 493 ASP A N 1
ATOM 3862 C CA . ASP A 1 493 ? 2.939 -31.609 -40.594 1 82.38 493 ASP A CA 1
ATOM 3863 C C . ASP A 1 493 ? 4.023 -30.578 -40.938 1 82.38 493 ASP A C 1
ATOM 3865 O O . ASP A 1 493 ? 4.508 -30.547 -42.062 1 82.38 493 ASP A O 1
ATOM 3869 N N . ALA A 1 494 ? 4.469 -29.844 -40.031 1 78.19 494 ALA A N 1
ATOM 3870 C CA . ALA A 1 494 ? 5.402 -28.734 -40.219 1 78.19 494 ALA A CA 1
ATOM 3871 C C . ALA A 1 494 ? 6.766 -29.234 -40.688 1 78.19 494 ALA A C 1
ATOM 3873 O O . ALA A 1 494 ? 7.5 -28.516 -41.375 1 78.19 494 ALA A O 1
ATOM 3874 N N . LEU A 1 495 ? 7.129 -30.562 -40.406 1 81.25 495 LEU A N 1
ATOM 3875 C CA . LEU A 1 495 ? 8.453 -31.078 -40.719 1 81.25 495 LEU A CA 1
ATOM 3876 C C . LEU A 1 495 ? 8.391 -32.031 -41.906 1 81.25 495 LEU A C 1
ATOM 3878 O O . LEU A 1 495 ? 9.414 -32.594 -42.312 1 81.25 495 LEU A O 1
ATOM 3882 N N . SER A 1 496 ? 7.344 -32.156 -42.5 1 82.31 496 SER A N 1
ATOM 3883 C CA . SER A 1 496 ? 7.125 -32.938 -43.688 1 82.31 496 SER A CA 1
ATOM 3884 C C . SER A 1 496 ? 7.66 -34.375 -43.531 1 82.31 496 SER A C 1
ATOM 3886 O O . SER A 1 496 ? 8.391 -34.875 -44.406 1 82.31 496 SER A O 1
ATOM 3888 N N . THR A 1 497 ? 7.223 -35 -42.375 1 87.19 497 THR A N 1
ATOM 3889 C CA . THR A 1 497 ? 7.75 -36.312 -42.062 1 87.19 497 THR A CA 1
ATOM 3890 C C . THR A 1 497 ? 6.703 -37.375 -42.344 1 87.19 497 THR A C 1
ATOM 3892 O O . THR A 1 497 ? 7 -38.594 -42.25 1 87.19 497 THR A O 1
ATOM 3895 N N . VAL A 1 498 ? 5.547 -37.094 -42.75 1 86 498 VAL A N 1
ATOM 3896 C CA . VAL A 1 498 ? 4.477 -38.062 -43 1 86 498 VAL A CA 1
ATOM 3897 C C . VAL A 1 498 ? 4.891 -39.031 -44.125 1 86 498 VAL A C 1
ATOM 3899 O O . VAL A 1 498 ? 4.586 -40.219 -44.062 1 86 498 VAL A O 1
ATOM 3902 N N . ARG A 1 499 ? 5.551 -38.5 -45.062 1 83.75 499 ARG A N 1
ATOM 3903 C CA . ARG A 1 499 ? 5.922 -39.281 -46.25 1 83.75 499 ARG A CA 1
ATOM 3904 C C . ARG A 1 499 ? 6.922 -40.375 -45.875 1 83.75 499 ARG A C 1
ATOM 3906 O O . ARG A 1 499 ? 6.824 -41.5 -46.375 1 83.75 499 ARG A O 1
ATOM 3913 N N . GLU A 1 500 ? 7.789 -40.062 -45 1 83.5 500 GLU A N 1
ATOM 3914 C CA . GLU A 1 500 ? 8.867 -41 -44.656 1 83.5 500 GLU A CA 1
ATOM 3915 C C . GLU A 1 500 ? 8.5 -41.875 -43.469 1 83.5 500 GLU A C 1
ATOM 3917 O O . GLU A 1 500 ? 8.812 -43.062 -43.438 1 83.5 500 GLU A O 1
ATOM 3922 N N . MET A 1 501 ? 7.848 -41.312 -42.5 1 87.25 501 MET A N 1
ATOM 3923 C CA . MET A 1 501 ? 7.648 -42.031 -41.219 1 87.25 501 MET A CA 1
ATOM 3924 C C . MET A 1 501 ? 6.168 -42.312 -41 1 87.25 501 MET A C 1
ATOM 3926 O O . MET A 1 501 ? 5.805 -42.938 -40 1 87.25 501 MET A O 1
ATOM 3930 N N . ASP A 1 502 ? 5.34 -41.844 -41.844 1 86.94 502 ASP A N 1
ATOM 3931 C CA . ASP A 1 502 ? 3.893 -42.031 -41.781 1 86.94 502 ASP A CA 1
ATOM 3932 C C . ASP A 1 502 ? 3.291 -41.25 -40.594 1 86.94 502 ASP A C 1
ATOM 3934 O O . ASP A 1 502 ? 2.238 -41.625 -40.094 1 86.94 502 ASP A O 1
ATOM 3938 N N . VAL A 1 503 ? 4.023 -40.375 -40.062 1 90.31 503 VAL A N 1
ATOM 3939 C CA . VAL A 1 503 ? 3.545 -39.562 -38.938 1 90.31 503 VAL A CA 1
ATOM 3940 C C . VAL A 1 503 ? 4.098 -38.156 -39.062 1 90.31 503 VAL A C 1
ATOM 3942 O O . VAL A 1 503 ? 5.18 -37.938 -39.625 1 90.31 503 VAL A O 1
ATOM 3945 N N . ALA A 1 504 ? 3.316 -37.25 -38.531 1 89.06 504 ALA A N 1
ATOM 3946 C CA . ALA A 1 504 ? 3.713 -35.844 -38.656 1 89.06 504 ALA A CA 1
ATOM 3947 C C . ALA A 1 504 ? 4.719 -35.469 -37.562 1 89.06 504 ALA A C 1
ATOM 3949 O O . ALA A 1 504 ? 4.629 -35.938 -36.438 1 89.06 504 ALA A O 1
ATOM 3950 N N . ASN A 1 505 ? 5.75 -34.625 -37.938 1 90.25 505 ASN A N 1
ATOM 3951 C CA . ASN A 1 505 ? 6.637 -33.906 -37.031 1 90.25 505 ASN A CA 1
ATOM 3952 C C . ASN A 1 505 ? 7.52 -34.844 -36.219 1 90.25 505 ASN A C 1
ATOM 3954 O O . ASN A 1 505 ? 7.738 -34.625 -35.031 1 90.25 505 ASN A O 1
ATOM 3958 N N . PHE A 1 506 ? 7.875 -35.938 -36.812 1 91.69 506 PHE A N 1
ATOM 3959 C CA . PHE A 1 506 ? 8.867 -36.812 -36.219 1 91.69 506 PHE A CA 1
ATOM 3960 C C . PHE A 1 506 ? 10.242 -36.156 -36.219 1 91.69 506 PHE A C 1
ATOM 3962 O O . PHE A 1 506 ? 10.711 -35.688 -37.25 1 91.69 506 PHE A O 1
ATOM 3969 N N . ARG A 1 507 ? 10.898 -36.125 -35.031 1 91.25 507 ARG A N 1
ATOM 3970 C CA . ARG A 1 507 ? 12.203 -35.469 -34.938 1 91.25 507 ARG A CA 1
ATOM 3971 C C . ARG A 1 507 ? 13.016 -36.031 -33.781 1 91.25 507 ARG A C 1
ATOM 3973 O O . ARG A 1 507 ? 12.461 -36.656 -32.875 1 91.25 507 ARG A O 1
ATOM 3980 N N . ARG A 1 508 ? 14.242 -35.906 -33.844 1 90.44 508 ARG A N 1
ATOM 3981 C CA . ARG A 1 508 ? 15.18 -36.375 -32.844 1 90.44 508 ARG A CA 1
ATOM 3982 C C . ARG A 1 508 ? 16 -35.219 -32.281 1 90.44 508 ARG A C 1
ATOM 3984 O O . ARG A 1 508 ? 16.375 -34.312 -33 1 90.44 508 ARG A O 1
ATOM 3991 N N . VAL A 1 509 ? 16.25 -35.219 -30.922 1 90.19 509 VAL A N 1
ATOM 3992 C CA . VAL A 1 509 ? 17.219 -34.312 -30.344 1 90.19 509 VAL A CA 1
ATOM 3993 C C . VAL A 1 509 ? 18.625 -34.688 -30.781 1 90.19 509 VAL A C 1
ATOM 3995 O O . VAL A 1 509 ? 19.016 -35.844 -30.719 1 90.19 509 VAL A O 1
ATOM 3998 N N . PRO A 1 510 ? 19.438 -33.75 -31.234 1 84 510 PRO A N 1
ATOM 3999 C CA . PRO A 1 510 ? 20.766 -34.062 -31.734 1 84 510 PRO A CA 1
ATOM 4000 C C . PRO A 1 510 ? 21.625 -34.812 -30.703 1 84 510 PRO A C 1
ATOM 4002 O O . PRO A 1 510 ? 21.75 -34.344 -29.562 1 84 510 PRO A O 1
ATOM 4005 N N . ARG A 1 511 ? 22.094 -35.969 -31.062 1 83.5 511 ARG A N 1
ATOM 4006 C CA . ARG A 1 511 ? 23.078 -36.781 -30.328 1 83.5 511 ARG A CA 1
ATOM 4007 C C . ARG A 1 511 ? 22.469 -37.406 -29.094 1 83.5 511 ARG A C 1
ATOM 4009 O O . ARG A 1 511 ? 23.188 -37.812 -28.188 1 83.5 511 ARG A O 1
ATOM 4016 N N . MET A 1 512 ? 21.219 -37.406 -28.969 1 89.31 512 MET A N 1
ATOM 4017 C CA . MET A 1 512 ? 20.516 -38.031 -27.844 1 89.31 512 MET A CA 1
ATOM 4018 C C . MET A 1 512 ? 19.344 -38.875 -28.328 1 89.31 512 MET A C 1
ATOM 4020 O O . MET A 1 512 ? 18.656 -38.5 -29.281 1 89.31 512 MET A O 1
ATOM 4024 N N . PRO A 1 513 ? 19.188 -39.969 -27.781 1 92.69 513 PRO A N 1
ATOM 4025 C CA . PRO A 1 513 ? 18.078 -40.812 -28.203 1 92.69 513 PRO A CA 1
ATOM 4026 C C . PRO A 1 513 ? 16.734 -40.344 -27.688 1 92.69 513 PRO A C 1
ATOM 4028 O O . PRO A 1 513 ? 16.031 -41.094 -27.016 1 92.69 513 PRO A O 1
ATOM 4031 N N . ILE A 1 514 ? 16.406 -39.125 -27.875 1 95.19 514 ILE A N 1
ATOM 4032 C CA . ILE A 1 514 ? 15.148 -38.5 -27.5 1 95.19 514 ILE A CA 1
ATOM 4033 C C . ILE A 1 514 ? 14.391 -38.062 -28.75 1 95.19 514 ILE A C 1
ATOM 4035 O O . ILE A 1 514 ? 14.914 -37.281 -29.562 1 95.19 514 ILE A O 1
ATOM 4039 N N . TYR A 1 515 ? 13.211 -38.562 -28.922 1 94.88 515 TYR A N 1
ATOM 4040 C CA . TYR A 1 515 ? 12.438 -38.344 -30.141 1 94.88 515 TYR A CA 1
ATOM 4041 C C . TYR A 1 515 ? 11.07 -37.75 -29.812 1 94.88 515 TYR A C 1
ATOM 4043 O O . TYR A 1 515 ? 10.562 -37.906 -28.703 1 94.88 515 TYR A O 1
ATOM 4051 N N . GLY A 1 516 ? 10.516 -36.906 -30.719 1 95.12 516 GLY A N 1
ATOM 4052 C CA . GLY A 1 516 ? 9.172 -36.375 -30.641 1 95.12 516 GLY A CA 1
ATOM 4053 C C . GLY A 1 516 ? 8.367 -36.594 -31.906 1 95.12 516 GLY A C 1
ATOM 4054 O O . GLY A 1 516 ? 8.914 -36.594 -33 1 95.12 516 GLY A O 1
ATOM 4055 N N . THR A 1 517 ? 7.094 -36.844 -31.719 1 93.5 517 THR A N 1
ATOM 4056 C CA . THR A 1 517 ? 6.258 -37.125 -32.875 1 93.5 517 THR A CA 1
ATOM 4057 C C . THR A 1 517 ? 4.797 -36.781 -32.594 1 93.5 517 THR A C 1
ATOM 4059 O O . THR A 1 517 ? 4.422 -36.594 -31.422 1 93.5 517 THR A O 1
ATOM 4062 N N . ALA A 1 518 ? 4.02 -36.656 -33.625 1 93.19 518 ALA A N 1
ATOM 4063 C CA . ALA A 1 518 ? 2.572 -36.531 -33.469 1 93.19 518 ALA A CA 1
ATOM 4064 C C . ALA A 1 518 ? 1.945 -37.875 -33.125 1 93.19 518 ALA A C 1
ATOM 4066 O O . ALA A 1 518 ? 2.656 -38.875 -32.906 1 93.19 518 ALA A O 1
ATOM 4067 N N . GLN A 1 519 ? 0.66 -37.906 -32.969 1 92.44 519 GLN A N 1
ATOM 4068 C CA . GLN A 1 519 ? -0.052 -39.125 -32.656 1 92.44 519 GLN A CA 1
ATOM 4069 C C . GLN A 1 519 ? 0.072 -40.156 -33.781 1 92.44 519 GLN A C 1
ATOM 4071 O O . GLN A 1 519 ? -0.425 -39.938 -34.875 1 92.44 519 GLN A O 1
ATOM 4076 N N . PRO A 1 520 ? 0.755 -41.281 -33.5 1 91.5 520 PRO A N 1
ATOM 4077 C CA . PRO A 1 520 ? 0.927 -42.281 -34.562 1 91.5 520 PRO A CA 1
ATOM 4078 C C . PRO A 1 520 ? -0.248 -43.25 -34.625 1 91.5 520 PRO A C 1
ATOM 4080 O O . PRO A 1 520 ? -0.873 -43.562 -33.625 1 91.5 520 PRO A O 1
ATOM 4083 N N . SER A 1 521 ? -0.499 -43.688 -35.812 1 89.75 521 SER A N 1
ATOM 4084 C CA . SER A 1 521 ? -1.368 -44.844 -36 1 89.75 521 SER A CA 1
ATOM 4085 C C . SER A 1 521 ? -0.633 -46.125 -35.688 1 89.75 521 SER A C 1
ATOM 4087 O O . SER A 1 521 ? 0.582 -46.125 -35.469 1 89.75 521 SER A O 1
ATOM 4089 N N . ALA A 1 522 ? -1.354 -47.188 -35.688 1 91.06 522 ALA A N 1
ATOM 4090 C CA . ALA A 1 522 ? -0.72 -48.469 -35.438 1 91.06 522 ALA A CA 1
ATOM 4091 C C . ALA A 1 522 ? 0.362 -48.781 -36.469 1 91.06 522 ALA A C 1
ATOM 4093 O O . ALA A 1 522 ? 1.435 -49.281 -36.125 1 91.06 522 ALA A O 1
ATOM 4094 N N . LYS A 1 523 ? 0.07 -48.469 -37.656 1 89.69 523 LYS A N 1
ATOM 4095 C CA . LYS A 1 523 ? 1.028 -48.656 -38.75 1 89.69 523 LYS A CA 1
ATOM 4096 C C . LYS A 1 523 ? 2.26 -47.781 -38.562 1 89.69 523 LYS A C 1
ATOM 4098 O O . LYS A 1 523 ? 3.393 -48.25 -38.688 1 89.69 523 LYS A O 1
ATOM 4103 N N . ALA A 1 524 ? 1.96 -46.5 -38.344 1 92 524 ALA A N 1
ATOM 4104 C CA . ALA A 1 524 ? 3.053 -45.562 -38.156 1 92 524 ALA A CA 1
ATOM 4105 C C . ALA A 1 524 ? 3.926 -45.938 -36.969 1 92 524 ALA A C 1
ATOM 4107 O O . ALA A 1 524 ? 5.141 -45.75 -36.969 1 92 524 ALA A O 1
ATOM 4108 N N . LEU A 1 525 ? 3.318 -46.438 -35.875 1 94.44 525 LEU A N 1
ATOM 4109 C CA . LEU A 1 525 ? 4.055 -46.906 -34.719 1 94.44 525 LEU A CA 1
ATOM 4110 C C . LEU A 1 525 ? 5.035 -48 -35.094 1 94.44 525 LEU A C 1
ATOM 4112 O O . LEU A 1 525 ? 6.184 -48 -34.625 1 94.44 525 LEU A O 1
ATOM 4116 N N . GLY A 1 526 ? 4.578 -48.906 -35.906 1 91.69 526 GLY A N 1
ATOM 4117 C CA . GLY A 1 526 ? 5.453 -49.969 -36.375 1 91.69 526 GLY A CA 1
ATOM 4118 C C . GLY A 1 526 ? 6.637 -49.438 -37.188 1 91.69 526 GLY A C 1
ATOM 4119 O O . GLY A 1 526 ? 7.758 -49.938 -37.031 1 91.69 526 GLY A O 1
ATOM 4120 N N . SER A 1 527 ? 6.309 -48.469 -37.969 1 91.5 527 SER A N 1
ATOM 4121 C CA . SER A 1 527 ? 7.363 -47.875 -38.781 1 91.5 527 SER A CA 1
ATOM 4122 C C . SER A 1 527 ? 8.406 -47.188 -37.906 1 91.5 527 SER A C 1
ATOM 4124 O O . SER A 1 527 ? 9.609 -47.25 -38.188 1 91.5 527 SER A O 1
ATOM 4126 N N . ILE A 1 528 ? 7.98 -46.5 -36.906 1 94.81 528 ILE A N 1
ATOM 4127 C CA . ILE A 1 528 ? 8.883 -45.75 -36 1 94.81 528 ILE A CA 1
ATOM 4128 C C . ILE A 1 528 ? 9.734 -46.75 -35.219 1 94.81 528 ILE A C 1
ATOM 4130 O O . ILE A 1 528 ? 10.945 -46.562 -35.094 1 94.81 528 ILE A O 1
ATOM 4134 N N . LEU A 1 529 ? 9.133 -47.812 -34.719 1 95.19 529 LEU A N 1
ATOM 4135 C CA . LEU A 1 529 ? 9.867 -48.781 -33.969 1 95.19 529 LEU A CA 1
ATOM 4136 C C . LEU A 1 529 ? 10.914 -49.5 -34.812 1 95.19 529 LEU A C 1
ATOM 4138 O O . LEU A 1 529 ? 12.023 -49.781 -34.344 1 95.19 529 LEU A O 1
ATOM 4142 N N . ALA A 1 530 ? 10.523 -49.781 -36.062 1 92.81 530 ALA A N 1
ATOM 4143 C CA . ALA A 1 530 ? 11.477 -50.375 -37 1 92.81 530 ALA A CA 1
ATOM 4144 C C . ALA A 1 530 ? 12.656 -49.438 -37.25 1 92.81 530 ALA A C 1
ATOM 4146 O O . ALA A 1 530 ? 13.805 -49.875 -37.312 1 92.81 530 ALA A O 1
ATOM 4147 N N . TYR A 1 531 ? 12.32 -48.219 -37.344 1 93.5 531 TYR A N 1
ATOM 4148 C CA . TYR A 1 531 ? 13.336 -47.188 -37.531 1 93.5 531 TYR A CA 1
ATOM 4149 C C . TYR A 1 531 ? 14.266 -47.125 -36.344 1 93.5 531 TYR A C 1
ATOM 4151 O O . TYR A 1 531 ? 15.484 -47.031 -36.5 1 93.5 531 TYR A O 1
ATOM 4159 N N . LEU A 1 532 ? 13.781 -47.188 -35.125 1 94.44 532 LEU A N 1
ATOM 4160 C CA . LEU A 1 532 ? 14.539 -46.969 -33.906 1 94.44 532 LEU A CA 1
ATOM 4161 C C . LEU A 1 532 ? 15.414 -48.188 -33.594 1 94.44 532 LEU A C 1
ATOM 4163 O O . LEU A 1 532 ? 16.453 -48.062 -32.938 1 94.44 532 LEU A O 1
ATOM 4167 N N . THR A 1 533 ? 14.992 -49.344 -34.031 1 91.44 533 THR A N 1
ATOM 4168 C CA . THR A 1 533 ? 15.703 -50.594 -33.688 1 91.44 533 THR A CA 1
ATOM 4169 C C . THR A 1 533 ? 16.531 -51.062 -34.875 1 91.44 533 THR A C 1
ATOM 4171 O O . THR A 1 533 ? 17.062 -52.188 -34.844 1 91.44 533 THR A O 1
ATOM 4174 N N . ASP A 1 534 ? 16.594 -50.344 -35.844 1 88.19 534 ASP A N 1
ATOM 4175 C CA . ASP A 1 534 ? 17.328 -50.75 -37.031 1 88.19 534 ASP A CA 1
ATOM 4176 C C . ASP A 1 534 ? 18.828 -50.875 -36.75 1 88.19 534 ASP A C 1
ATOM 4178 O O . ASP A 1 534 ? 19.25 -50.656 -35.594 1 88.19 534 ASP A O 1
ATOM 4182 N N . ALA A 1 535 ? 19.578 -51.219 -37.719 1 86.5 535 ALA A N 1
ATOM 4183 C CA . ALA A 1 535 ? 21 -51.531 -37.562 1 86.5 535 ALA A CA 1
ATOM 4184 C C . ALA A 1 535 ? 21.797 -50.25 -37.281 1 86.5 535 ALA A C 1
ATOM 4186 O O . ALA A 1 535 ? 22.859 -50.281 -36.656 1 86.5 535 ALA A O 1
ATOM 4187 N N . LYS A 1 536 ? 21.234 -49.188 -37.688 1 84.88 536 LYS A N 1
ATOM 4188 C CA . LYS A 1 536 ? 21.938 -47.906 -37.531 1 84.88 536 LYS A CA 1
ATOM 4189 C C . LYS A 1 536 ? 21.766 -47.375 -36.094 1 84.88 536 LYS A C 1
ATOM 4191 O O . LYS A 1 536 ? 22.734 -46.938 -35.469 1 84.88 536 LYS A O 1
ATOM 4196 N N . ARG A 1 537 ? 20.609 -47.312 -35.562 1 87.31 537 ARG A N 1
ATOM 4197 C CA . ARG A 1 537 ? 20.344 -46.75 -34.25 1 87.31 537 ARG A CA 1
ATOM 4198 C C . ARG A 1 537 ? 20.5 -47.781 -33.156 1 87.31 537 ARG A C 1
ATOM 4200 O O . ARG A 1 537 ? 21.047 -47.5 -32.062 1 87.31 537 ARG A O 1
ATOM 4207 N N . LYS A 1 538 ? 20.016 -49.094 -33.312 1 88.56 538 LYS A N 1
ATOM 4208 C CA . LYS A 1 538 ? 20.203 -50.281 -32.469 1 88.56 538 LYS A CA 1
ATOM 4209 C C . LYS A 1 538 ? 19.703 -50.031 -31.047 1 88.56 538 LYS A C 1
ATOM 4211 O O . LYS A 1 538 ? 20.375 -50.406 -30.078 1 88.56 538 LYS A O 1
ATOM 4216 N N . LEU A 1 539 ? 18.594 -49.344 -30.922 1 92.69 539 LEU A N 1
ATOM 4217 C CA . LEU A 1 539 ? 18.016 -49.156 -29.594 1 92.69 539 LEU A CA 1
ATOM 4218 C C . LEU A 1 539 ? 17.406 -50.438 -29.078 1 92.69 539 LEU A C 1
ATOM 4220 O O . LEU A 1 539 ? 16.547 -51.031 -29.75 1 92.69 539 LEU A O 1
ATOM 4224 N N . LYS A 1 540 ? 17.844 -50.875 -27.984 1 91.69 540 LYS A N 1
ATOM 4225 C CA . LYS A 1 540 ? 17.328 -52.125 -27.391 1 91.69 540 LYS A CA 1
ATOM 4226 C C . LYS A 1 540 ? 16.062 -51.844 -26.562 1 91.69 540 LYS A C 1
ATOM 4228 O O . LYS A 1 540 ? 15.172 -52.688 -26.5 1 91.69 540 LYS A O 1
ATOM 4233 N N . HIS A 1 541 ? 16.125 -50.75 -25.859 1 94.81 541 HIS A N 1
ATOM 4234 C CA . HIS A 1 541 ? 14.992 -50.375 -25.031 1 94.81 541 HIS A CA 1
ATOM 4235 C C . HIS A 1 541 ? 14.422 -49.031 -25.484 1 94.81 541 HIS A C 1
ATOM 4237 O O . HIS A 1 541 ? 15.18 -48.094 -25.75 1 94.81 541 HIS A O 1
ATOM 4243 N N . VAL A 1 542 ? 13.125 -48.969 -25.641 1 95.94 542 VAL A N 1
ATOM 4244 C CA . VAL A 1 542 ? 12.438 -47.75 -26.062 1 95.94 542 VAL A CA 1
ATOM 4245 C C . VAL A 1 542 ? 11.281 -47.469 -25.094 1 95.94 542 VAL A C 1
ATOM 4247 O O . VAL A 1 542 ? 10.438 -48.344 -24.859 1 95.94 542 VAL A O 1
ATOM 4250 N N . VAL A 1 543 ? 11.305 -46.312 -24.469 1 97.06 543 VAL A N 1
ATOM 4251 C CA . VAL A 1 543 ? 10.203 -45.875 -23.625 1 97.06 543 VAL A CA 1
ATOM 4252 C C . VAL A 1 543 ? 9.336 -44.875 -24.391 1 97.06 543 VAL A C 1
ATOM 4254 O O . VAL A 1 543 ? 9.812 -43.812 -24.828 1 97.06 543 VAL A O 1
ATOM 4257 N N . TRP A 1 544 ? 8.125 -45.25 -24.625 1 97.38 544 TRP A N 1
ATOM 4258 C CA . TRP A 1 544 ? 7.168 -44.375 -25.312 1 97.38 544 TRP A CA 1
ATOM 4259 C C . TRP A 1 544 ? 6.246 -43.688 -24.328 1 97.38 544 TRP A C 1
ATOM 4261 O O . TRP A 1 544 ? 5.543 -44.344 -23.547 1 97.38 544 TRP A O 1
ATOM 4271 N N . VAL A 1 545 ? 6.238 -42.344 -24.297 1 97.62 545 VAL A N 1
ATOM 4272 C CA . VAL A 1 545 ? 5.395 -41.594 -23.391 1 97.62 545 VAL A CA 1
ATOM 4273 C C . VAL A 1 545 ? 4.316 -40.844 -24.172 1 97.62 545 VAL A C 1
ATOM 4275 O O . VAL A 1 545 ? 4.625 -39.969 -24.984 1 97.62 545 VAL A O 1
ATOM 4278 N N . ASN A 1 546 ? 3.113 -41.188 -24.016 1 96.44 546 ASN A N 1
ATOM 4279 C CA . ASN A 1 546 ? 1.967 -40.5 -24.594 1 96.44 546 ASN A CA 1
ATOM 4280 C C . ASN A 1 546 ? 1.509 -39.344 -23.703 1 96.44 546 ASN A C 1
ATOM 4282 O O . ASN A 1 546 ? 1.065 -39.562 -22.578 1 96.44 546 ASN A O 1
ATOM 4286 N N . LEU A 1 547 ? 1.446 -38.125 -24.234 1 96.25 547 LEU A N 1
ATOM 4287 C CA . LEU A 1 547 ? 1.236 -36.938 -23.422 1 96.25 547 LEU A CA 1
ATOM 4288 C C . LEU A 1 547 ? -0.192 -36.438 -23.578 1 96.25 547 LEU A C 1
ATOM 4290 O O . LEU A 1 547 ? -0.551 -35.406 -23 1 96.25 547 LEU A O 1
ATOM 4294 N N . ARG A 1 548 ? -1.003 -37.062 -24.25 1 92.44 548 ARG A N 1
ATOM 4295 C CA . ARG A 1 548 ? -2.348 -36.594 -24.547 1 92.44 548 ARG A CA 1
ATOM 4296 C C . ARG A 1 548 ? -3.25 -36.656 -23.328 1 92.44 548 ARG A C 1
ATOM 4298 O O . ARG A 1 548 ? -3.256 -37.656 -22.609 1 92.44 548 ARG A O 1
ATOM 4305 N N . GLU A 1 549 ? -3.971 -35.625 -23.078 1 89.12 549 GLU A N 1
ATOM 4306 C CA . GLU A 1 549 ? -4.93 -35.594 -21.984 1 89.12 549 GLU A CA 1
ATOM 4307 C C . GLU A 1 549 ? -6.309 -36.062 -22.438 1 89.12 549 GLU A C 1
ATOM 4309 O O . GLU A 1 549 ? -7.16 -36.375 -21.609 1 89.12 549 GLU A O 1
ATOM 4314 N N . GLU A 1 550 ? -6.449 -36.25 -23.719 1 87.5 550 GLU A N 1
ATOM 4315 C CA . GLU A 1 550 ? -7.707 -36.719 -24.297 1 87.5 550 GLU A CA 1
ATOM 4316 C C . GLU A 1 550 ? -7.758 -38.25 -24.359 1 87.5 550 GLU A C 1
ATOM 4318 O O . GLU A 1 550 ? -6.719 -38.906 -24.5 1 87.5 550 GLU A O 1
ATOM 4323 N N . ALA A 1 551 ? -8.945 -38.688 -24.266 1 89.19 551 ALA A N 1
ATOM 4324 C CA . ALA A 1 551 ? -9.094 -40.094 -24.547 1 89.19 551 ALA A CA 1
ATOM 4325 C C . ALA A 1 551 ? -8.953 -40.375 -26.047 1 89.19 551 ALA A C 1
ATOM 4327 O O . ALA A 1 551 ? -9.555 -39.688 -26.875 1 89.19 551 ALA A O 1
ATOM 4328 N N . VAL A 1 552 ? -8.125 -41.344 -26.406 1 92 552 VAL A N 1
ATOM 4329 C CA . VAL A 1 552 ? -7.809 -41.625 -27.797 1 92 552 VAL A CA 1
ATOM 4330 C C . VAL A 1 552 ? -8.133 -43.062 -28.141 1 92 552 VAL A C 1
ATOM 4332 O O . VAL A 1 552 ? -7.793 -43.969 -27.375 1 92 552 VAL A O 1
ATOM 4335 N N . LEU A 1 553 ? -8.805 -43.219 -29.234 1 91.12 553 LEU A N 1
ATOM 4336 C CA . LEU A 1 553 ? -9.102 -44.531 -29.797 1 91.12 553 LEU A CA 1
ATOM 4337 C C . LEU A 1 553 ? -8.711 -44.625 -31.266 1 91.12 553 LEU A C 1
ATOM 4339 O O . LEU A 1 553 ? -8.828 -43.625 -31.984 1 91.12 553 LEU A O 1
ATOM 4343 N N . GLU A 1 554 ? -8.156 -45.688 -31.609 1 91.75 554 GLU A N 1
ATOM 4344 C CA . GLU A 1 554 ? -7.918 -45.906 -33.031 1 91.75 554 GLU A CA 1
ATOM 4345 C C . GLU A 1 554 ? -9.031 -46.75 -33.656 1 91.75 554 GLU A C 1
ATOM 4347 O O . GLU A 1 554 ? -9.234 -47.906 -33.25 1 91.75 554 GLU A O 1
ATOM 4352 N N . CYS A 1 555 ? -9.68 -46.188 -34.594 1 88.81 555 CYS A N 1
ATOM 4353 C CA . CYS A 1 555 ? -10.789 -46.844 -35.281 1 88.81 555 CYS A CA 1
ATOM 4354 C C . CYS A 1 555 ? -10.508 -46.969 -36.781 1 88.81 555 CYS A C 1
ATOM 4356 O O . CYS A 1 555 ? -10.383 -45.969 -37.469 1 88.81 555 CYS A O 1
ATOM 4358 N N . ASP A 1 556 ? -10.492 -48.188 -37.25 1 88.25 556 ASP A N 1
ATOM 4359 C CA . ASP A 1 556 ? -10.281 -48.5 -38.656 1 88.25 556 ASP A CA 1
ATOM 4360 C C . ASP A 1 556 ? -9 -47.844 -39.188 1 88.25 556 ASP A C 1
ATOM 4362 O O . ASP A 1 556 ? -9 -47.25 -40.25 1 88.25 556 ASP A O 1
ATOM 4366 N N . GLY A 1 557 ? -8 -47.781 -38.312 1 84.5 557 GLY A N 1
ATOM 4367 C CA . GLY A 1 557 ? -6.688 -47.312 -38.719 1 84.5 557 GLY A CA 1
ATOM 4368 C C . GLY A 1 557 ? -6.504 -45.812 -38.469 1 84.5 557 GLY A C 1
ATOM 4369 O O . GLY A 1 557 ? -5.41 -45.281 -38.688 1 84.5 557 GLY A O 1
ATOM 4370 N N . HIS A 1 558 ? -7.605 -45.156 -38.031 1 86.56 558 HIS A N 1
ATOM 4371 C CA . HIS A 1 558 ? -7.527 -43.719 -37.781 1 86.56 558 HIS A CA 1
ATOM 4372 C C . HIS A 1 558 ? -7.734 -43.438 -36.281 1 86.56 558 HIS A C 1
ATOM 4374 O O . HIS A 1 558 ? -8.555 -44.094 -35.625 1 86.56 558 HIS A O 1
ATOM 4380 N N . THR A 1 559 ? -7 -42.469 -35.781 1 89.38 559 THR A N 1
ATOM 4381 C CA . THR A 1 559 ? -7.105 -42.125 -34.375 1 89.38 559 THR A CA 1
ATOM 4382 C C . THR A 1 559 ? -8.242 -41.156 -34.125 1 89.38 559 THR A C 1
ATOM 4384 O O . THR A 1 559 ? -8.453 -40.25 -34.938 1 89.38 559 THR A O 1
ATOM 4387 N N . HIS A 1 560 ? -9.023 -41.344 -33.188 1 87.25 560 HIS A N 1
ATOM 4388 C CA . HIS A 1 560 ? -10.125 -40.5 -32.719 1 87.25 560 HIS A CA 1
ATOM 4389 C C . HIS A 1 560 ? -9.938 -40.094 -31.266 1 87.25 560 HIS A C 1
ATOM 4391 O O . HIS A 1 560 ? -9.422 -40.844 -30.453 1 87.25 560 HIS A O 1
ATOM 4397 N N . SER A 1 561 ? -10.289 -38.875 -30.953 1 88.81 561 SER A N 1
ATOM 4398 C CA . SER A 1 561 ? -10.102 -38.406 -29.578 1 88.81 561 SER A CA 1
ATOM 4399 C C . SER A 1 561 ? -11.367 -37.781 -29.016 1 88.81 561 SER A C 1
ATOM 4401 O O . SER A 1 561 ? -12.188 -37.25 -29.766 1 88.81 561 SER A O 1
ATOM 4403 N N . LEU A 1 562 ? -11.547 -37.969 -27.781 1 82.25 562 LEU A N 1
ATOM 4404 C CA . LEU A 1 562 ? -12.633 -37.344 -27.016 1 82.25 562 LEU A CA 1
ATOM 4405 C C . LEU A 1 562 ? -12.086 -36.375 -25.984 1 82.25 562 LEU A C 1
ATOM 4407 O O . LEU A 1 562 ? -11.203 -36.719 -25.203 1 82.25 562 LEU A O 1
ATOM 4411 N N . ARG A 1 563 ? -12.586 -35.094 -26.125 1 72.5 563 ARG A N 1
ATOM 4412 C CA . ARG A 1 563 ? -12.164 -34.125 -25.156 1 72.5 563 ARG A CA 1
ATOM 4413 C C . ARG A 1 563 ? -13.094 -34.094 -23.938 1 72.5 563 ARG A C 1
ATOM 4415 O O . ARG A 1 563 ? -14.312 -34 -24.094 1 72.5 563 ARG A O 1
ATOM 4422 N N . TRP A 1 564 ? -12.477 -34.281 -22.797 1 67.62 564 TRP A N 1
ATOM 4423 C CA . TRP A 1 564 ? -13.188 -34.281 -21.531 1 67.62 564 TRP A CA 1
ATOM 4424 C C . TRP A 1 564 ? -13.336 -32.875 -20.969 1 67.62 564 TRP A C 1
ATOM 4426 O O . TRP A 1 564 ? -12.344 -32.156 -20.781 1 67.62 564 TRP A O 1
ATOM 4436 N N . PRO A 1 565 ? -14.633 -32.281 -20.828 1 64.38 565 PRO A N 1
ATOM 4437 C CA . PRO A 1 565 ? -14.836 -30.922 -20.312 1 64.38 565 PRO A CA 1
ATOM 4438 C C . PRO A 1 565 ? -14.586 -30.828 -18.812 1 64.38 565 PRO A C 1
ATOM 4440 O O . PRO A 1 565 ? -14.633 -29.719 -18.25 1 64.38 565 PRO A O 1
ATOM 4443 N N . GLY A 1 566 ? -14.062 -31.781 -18.156 1 64.06 566 GLY A N 1
ATOM 4444 C CA . GLY A 1 566 ? -13.898 -31.75 -16.703 1 64.06 566 GLY A CA 1
ATOM 4445 C C . GLY A 1 566 ? -12.461 -31.578 -16.266 1 64.06 566 GLY A C 1
ATOM 4446 O O . GLY A 1 566 ? -11.617 -31.125 -17.047 1 64.06 566 GLY A O 1
ATOM 4447 N N . PRO A 1 567 ? -12.305 -31.734 -14.953 1 70.75 567 PRO A N 1
ATOM 4448 C CA . PRO A 1 567 ? -10.938 -31.656 -14.422 1 70.75 567 PRO A CA 1
ATOM 4449 C C . PRO A 1 567 ? -10 -32.688 -15.031 1 70.75 567 PRO A C 1
ATOM 4451 O O . PRO A 1 567 ? -10.445 -33.719 -15.523 1 70.75 567 PRO A O 1
ATOM 4454 N N . PRO A 1 568 ? -8.781 -32.344 -15.039 1 75.12 568 PRO A N 1
ATOM 4455 C CA . PRO A 1 568 ? -7.824 -33.281 -15.617 1 75.12 568 PRO A CA 1
ATOM 4456 C C . PRO A 1 568 ? -7.883 -34.656 -14.953 1 75.12 568 PRO A C 1
ATOM 4458 O O . PRO A 1 568 ? -8.062 -34.781 -13.742 1 75.12 568 PRO A O 1
ATOM 4461 N N . MET A 1 569 ? -7.812 -35.688 -15.766 1 80.38 569 MET A N 1
ATOM 4462 C CA . MET A 1 569 ? -7.898 -37.062 -15.289 1 80.38 569 MET A CA 1
ATOM 4463 C C . MET A 1 569 ? -6.508 -37.656 -15.102 1 80.38 569 MET A C 1
ATOM 4465 O O . MET A 1 569 ? -5.578 -37.312 -15.836 1 80.38 569 MET A O 1
ATOM 4469 N N . ALA A 1 570 ? -6.473 -38.531 -14.109 1 85.25 570 ALA A N 1
ATOM 4470 C CA . ALA A 1 570 ? -5.246 -39.281 -13.93 1 85.25 570 ALA A CA 1
ATOM 4471 C C . ALA A 1 570 ? -5.039 -40.281 -15.07 1 85.25 570 ALA A C 1
ATOM 4473 O O . ALA A 1 570 ? -5.988 -40.625 -15.766 1 85.25 570 ALA A O 1
ATOM 4474 N N . PRO A 1 571 ? -3.824 -40.688 -15.273 1 91 571 PRO A N 1
ATOM 4475 C CA . PRO A 1 571 ? -3.535 -41.594 -16.375 1 91 571 PRO A CA 1
ATOM 4476 C C . PRO A 1 571 ? -4.406 -42.844 -16.344 1 91 571 PRO A C 1
ATOM 4478 O O . PRO A 1 571 ? -4.945 -43.25 -17.375 1 91 571 PRO A O 1
ATOM 4481 N N . ASP A 1 572 ? -4.621 -43.438 -15.156 1 90.06 572 ASP A N 1
ATOM 4482 C CA . ASP A 1 572 ? -5.414 -44.656 -15.031 1 90.06 572 ASP A CA 1
ATOM 4483 C C . ASP A 1 572 ? -6.879 -44.406 -15.375 1 90.06 572 ASP A C 1
ATOM 4485 O O . ASP A 1 572 ? -7.535 -45.25 -15.992 1 90.06 572 ASP A O 1
ATOM 4489 N N . GLN A 1 573 ? -7.328 -43.25 -15.023 1 87.62 573 GLN A N 1
ATOM 4490 C CA . GLN A 1 573 ? -8.703 -42.875 -15.32 1 87.62 573 GLN A CA 1
ATOM 4491 C C . GLN A 1 573 ? -8.914 -42.688 -16.828 1 87.62 573 GLN A C 1
ATOM 4493 O O . GLN A 1 573 ? -9.969 -43.031 -17.359 1 87.62 573 GLN A O 1
ATOM 4498 N N . LEU A 1 574 ? -7.957 -42.125 -17.422 1 89.44 574 LEU A N 1
ATOM 4499 C CA . LEU A 1 574 ? -8.031 -41.875 -18.844 1 89.44 574 LEU A CA 1
ATOM 4500 C C . LEU A 1 574 ? -8.031 -43.188 -19.625 1 89.44 574 LEU A C 1
ATOM 4502 O O . LEU A 1 574 ? -8.805 -43.344 -20.578 1 89.44 574 LEU A O 1
ATOM 4506 N N . GLU A 1 575 ? -7.176 -44.094 -19.266 1 92.12 575 GLU A N 1
ATOM 4507 C CA . GLU A 1 575 ? -7.109 -45.406 -19.938 1 92.12 575 GLU A CA 1
ATOM 4508 C C . GLU A 1 575 ? -8.375 -46.219 -19.703 1 92.12 575 GLU A C 1
ATOM 4510 O O . GLU A 1 575 ? -8.836 -46.938 -20.578 1 92.12 575 GLU A O 1
ATOM 4515 N N . HIS A 1 576 ? -8.914 -46.062 -18.484 1 89.5 576 HIS A N 1
ATOM 4516 C CA . HIS A 1 576 ? -10.18 -46.719 -18.203 1 89.5 576 HIS A CA 1
ATOM 4517 C C . HIS A 1 576 ? -11.305 -46.125 -19.062 1 89.5 576 HIS A C 1
ATOM 4519 O O . HIS A 1 576 ? -12.188 -46.875 -19.5 1 89.5 576 HIS A O 1
ATOM 4525 N N . LEU A 1 577 ? -11.25 -44.875 -19.219 1 86.88 577 LEU A N 1
ATOM 4526 C CA . LEU A 1 577 ? -12.234 -44.219 -20.078 1 86.88 577 LEU A CA 1
ATOM 4527 C C . LEU A 1 577 ? -12.125 -44.75 -21.516 1 86.88 577 LEU A C 1
ATOM 4529 O O . LEU A 1 577 ? -13.133 -44.938 -22.188 1 86.88 577 LEU A O 1
ATOM 4533 N N . GLU A 1 578 ? -10.953 -44.906 -22.016 1 91.44 578 GLU A N 1
ATOM 4534 C CA . GLU A 1 578 ? -10.727 -45.438 -23.359 1 91.44 578 GLU A CA 1
ATOM 4535 C C . GLU A 1 578 ? -11.312 -46.844 -23.5 1 91.44 578 GLU A C 1
ATOM 4537 O O . GLU A 1 578 ? -11.906 -47.156 -24.531 1 91.44 578 GLU A O 1
ATOM 4542 N N . ILE A 1 579 ? -11.164 -47.656 -22.438 1 91 579 ILE A N 1
ATOM 4543 C CA . ILE A 1 579 ? -11.695 -49 -22.438 1 91 579 ILE A CA 1
ATOM 4544 C C . ILE A 1 579 ? -13.227 -48.969 -22.5 1 91 579 ILE A C 1
ATOM 4546 O O . ILE A 1 579 ? -13.852 -49.719 -23.234 1 91 579 ILE A O 1
ATOM 4550 N N . GLN A 1 580 ? -13.773 -48.062 -21.75 1 85.94 580 GLN A N 1
ATOM 4551 C CA . GLN A 1 580 ? -15.227 -47.906 -21.719 1 85.94 580 GLN A CA 1
ATOM 4552 C C . GLN A 1 580 ? -15.75 -47.438 -23.062 1 85.94 580 GLN A C 1
ATOM 4554 O O . GLN A 1 580 ? -16.797 -47.875 -23.531 1 85.94 580 GLN A O 1
ATOM 4559 N N . LEU A 1 581 ? -15.039 -46.531 -23.656 1 84.94 581 LEU A N 1
ATOM 4560 C CA . LEU A 1 581 ? -15.445 -46 -24.953 1 84.94 581 LEU A CA 1
ATOM 4561 C C . LEU A 1 581 ? -15.391 -47.094 -26.031 1 84.94 581 LEU A C 1
ATOM 4563 O O . LEU A 1 581 ? -16.266 -47.156 -26.891 1 84.94 581 LEU A O 1
ATOM 4567 N N . LYS A 1 582 ? -14.375 -47.875 -25.953 1 88.44 582 LYS A N 1
ATOM 4568 C CA . LYS A 1 582 ? -14.25 -49 -26.891 1 88.44 582 LYS A CA 1
ATOM 4569 C C . LYS A 1 582 ? -15.422 -49.969 -26.766 1 88.44 582 LYS A C 1
ATOM 4571 O O . LYS A 1 582 ? -15.992 -50.375 -27.766 1 88.44 582 LYS A O 1
ATOM 4576 N N . ALA A 1 583 ? -15.688 -50.281 -25.5 1 84.94 583 ALA A N 1
ATOM 4577 C CA . ALA A 1 583 ? -16.797 -51.188 -25.25 1 84.94 583 ALA A CA 1
ATOM 4578 C C . ALA A 1 583 ? -18.109 -50.625 -25.781 1 84.94 583 ALA A C 1
ATOM 4580 O O . ALA A 1 583 ? -18.938 -51.344 -26.328 1 84.94 583 ALA A O 1
ATOM 4581 N N . HIS A 1 584 ? -18.25 -49.406 -25.672 1 80.81 584 HIS A N 1
ATOM 4582 C CA . HIS A 1 584 ? -19.469 -48.75 -26.125 1 80.81 584 HIS A CA 1
ATOM 4583 C C . HIS A 1 584 ? -19.562 -48.719 -27.656 1 80.81 584 HIS A C 1
ATOM 4585 O O . HIS A 1 584 ? -20.641 -48.844 -28.219 1 80.81 584 HIS A O 1
ATOM 4591 N N . LEU A 1 585 ? -18.484 -48.469 -28.312 1 80.81 585 LEU A N 1
ATOM 4592 C CA . LEU A 1 585 ? -18.453 -48.344 -29.766 1 80.81 585 LEU A CA 1
ATOM 4593 C C . LEU A 1 585 ? -18.547 -49.719 -30.422 1 80.81 585 LEU A C 1
ATOM 4595 O O . LEU A 1 585 ? -18.969 -49.844 -31.562 1 80.81 585 LEU A O 1
ATOM 4599 N N . SER A 1 586 ? -18.125 -50.812 -29.688 1 78 586 SER A N 1
ATOM 4600 C CA . SER A 1 586 ? -18.109 -52.156 -30.234 1 78 586 SER A CA 1
ATOM 4601 C C . SER A 1 586 ? -19.469 -52.844 -30.047 1 78 586 SER A C 1
ATOM 4603 O O . SER A 1 586 ? -19.734 -53.875 -30.656 1 78 586 SER A O 1
ATOM 4605 N N . THR A 1 587 ? -20.266 -52.344 -29.156 1 72 587 THR A N 1
ATOM 4606 C CA . THR A 1 587 ? -21.562 -52.969 -28.906 1 72 587 THR A CA 1
ATOM 4607 C C . THR A 1 587 ? -22.594 -52.5 -29.922 1 72 587 THR A C 1
ATOM 4609 O O . THR A 1 587 ? -22.719 -51.312 -30.188 1 72 587 THR A O 1
ATOM 4612 N N . PRO A 1 588 ? -23.031 -53.5 -30.844 1 61.12 588 PRO A N 1
ATOM 4613 C CA . PRO A 1 588 ? -24.094 -53.156 -31.781 1 61.12 588 PRO A CA 1
ATOM 4614 C C . PRO A 1 588 ? -25.297 -52.531 -31.094 1 61.12 588 PRO A C 1
ATOM 4616 O O . PRO A 1 588 ? -25.734 -53 -30.031 1 61.12 588 PRO A O 1
ATOM 4619 N N . LEU A 1 589 ? -25.328 -51.156 -31.141 1 54.66 589 LEU A N 1
ATOM 4620 C CA . LEU A 1 589 ? -26.547 -50.594 -30.578 1 54.66 589 LEU A CA 1
ATOM 4621 C C . LEU A 1 589 ? -27.781 -51.344 -31.047 1 54.66 589 LEU A C 1
ATOM 4623 O O . LEU A 1 589 ? -27.891 -51.656 -32.25 1 54.66 589 LEU A O 1
ATOM 4627 N N . PRO A 1 590 ? -28.531 -51.969 -30.281 1 49.72 590 PRO A N 1
ATOM 4628 C CA . PRO A 1 590 ? -29.766 -52.562 -30.812 1 49.72 590 PRO A CA 1
ATOM 4629 C C . PRO A 1 590 ? -30.406 -51.688 -31.891 1 49.72 590 PRO A C 1
ATOM 4631 O O . PRO A 1 590 ? -30.062 -50.5 -32.031 1 49.72 590 PRO A O 1
ATOM 4634 N N . GLY A 1 591 ? -31.625 -52.094 -32.531 1 43.38 591 GLY A N 1
ATOM 4635 C CA . GLY A 1 591 ? -32.625 -51.688 -33.531 1 43.38 591 GLY A CA 1
ATOM 4636 C C . GLY A 1 591 ? -32.875 -50.219 -33.562 1 43.38 591 GLY A C 1
ATOM 4637 O O . GLY A 1 591 ? -33.781 -49.75 -34.25 1 43.38 591 GLY A O 1
ATOM 4638 N N . THR A 1 592 ? -32.812 -49.5 -32.406 1 43 592 THR A N 1
ATOM 4639 C CA . THR A 1 592 ? -33.688 -48.344 -32.469 1 43 592 THR A CA 1
ATOM 4640 C C . THR A 1 592 ? -33.094 -47.312 -33.438 1 43 592 THR A C 1
ATOM 4642 O O . THR A 1 592 ? -31.891 -47.312 -33.719 1 43 592 THR A O 1
ATOM 4645 N N . GLY A 1 593 ? -33.875 -46.531 -34.25 1 43.72 593 GLY A N 1
ATOM 4646 C CA . GLY A 1 593 ? -33.938 -45.438 -35.219 1 43.72 593 GLY A CA 1
ATOM 4647 C C . GLY A 1 593 ? -32.844 -44.438 -35.031 1 43.72 593 GLY A C 1
ATOM 4648 O O . GLY A 1 593 ? -32.938 -43.312 -35.562 1 43.72 593 GLY A O 1
ATOM 4649 N N . GLY A 1 594 ? -32.062 -44.469 -33.938 1 45.47 594 GLY A N 1
ATOM 4650 C CA . GLY A 1 594 ? -31.25 -43.281 -33.844 1 45.47 594 GLY A CA 1
ATOM 4651 C C . GLY A 1 594 ? -30.125 -43.219 -34.844 1 45.47 594 GLY A C 1
ATOM 4652 O O . GLY A 1 594 ? -29.922 -44.188 -35.594 1 45.47 594 GLY A O 1
ATOM 4653 N N . PRO A 1 595 ? -29.625 -42.031 -35.188 1 49.53 595 PRO A N 1
ATOM 4654 C CA . PRO A 1 595 ? -28.609 -41.875 -36.25 1 49.53 595 PRO A CA 1
ATOM 4655 C C . PRO A 1 595 ? -27.516 -42.938 -36.188 1 49.53 595 PRO A C 1
ATOM 4657 O O . PRO A 1 595 ? -27.219 -43.469 -35.125 1 49.53 595 PRO A O 1
ATOM 4660 N N . PRO A 1 596 ? -27.328 -43.688 -37.25 1 48.25 596 PRO A N 1
ATOM 4661 C CA . PRO A 1 596 ? -26.375 -44.781 -37.406 1 48.25 596 PRO A CA 1
ATOM 4662 C C . PRO A 1 596 ? -25.016 -44.5 -36.781 1 48.25 596 PRO A C 1
ATOM 4664 O O . PRO A 1 596 ? -24.375 -43.5 -37.156 1 48.25 596 PRO A O 1
ATOM 4667 N N . THR A 1 597 ? -24.844 -44.75 -35.531 1 54.5 597 THR A N 1
ATOM 4668 C CA . THR A 1 597 ? -23.469 -44.75 -35.031 1 54.5 597 THR A CA 1
ATOM 4669 C C . THR A 1 597 ? -22.516 -45.438 -35.969 1 54.5 597 THR A C 1
ATOM 4671 O O . THR A 1 597 ? -22.844 -46.531 -36.469 1 54.5 597 THR A O 1
ATOM 4674 N N . ARG A 1 598 ? -21.672 -44.719 -36.625 1 60.69 598 ARG A N 1
ATOM 4675 C CA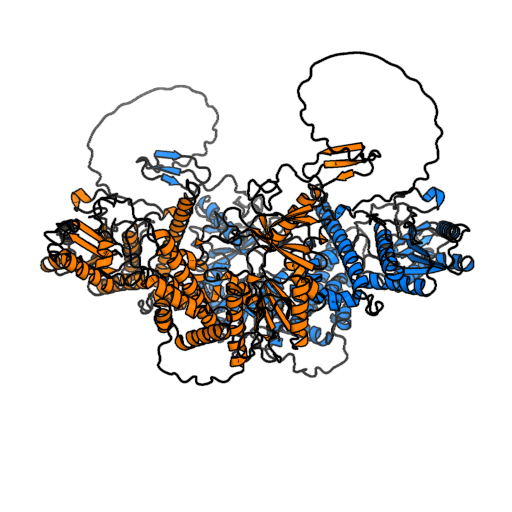 . ARG A 1 598 ? -20.656 -45.25 -37.531 1 60.69 598 ARG A CA 1
ATOM 4676 C C . ARG A 1 598 ? -20.016 -46.5 -36.969 1 60.69 598 ARG A C 1
ATOM 4678 O O . ARG A 1 598 ? -19.562 -46.531 -35.812 1 60.69 598 ARG A O 1
ATOM 4685 N N . ARG A 1 599 ? -20.312 -47.625 -37.469 1 67.12 599 ARG A N 1
ATOM 4686 C CA . ARG A 1 599 ? -19.75 -48.906 -37.094 1 67.12 599 ARG A CA 1
ATOM 4687 C C . ARG A 1 599 ? -18.312 -49.062 -37.562 1 67.12 599 ARG A C 1
ATOM 4689 O O . ARG A 1 599 ? -18.031 -48.844 -38.75 1 67.12 599 ARG A O 1
ATOM 4696 N N . PHE A 1 600 ? -17.359 -49.156 -36.469 1 81.44 600 PHE A N 1
ATOM 4697 C CA . PHE A 1 600 ? -15.969 -49.344 -36.844 1 81.44 600 PHE A CA 1
ATOM 4698 C C . PHE A 1 600 ? -15.641 -50.844 -36.906 1 81.44 600 PHE A C 1
ATOM 4700 O O . PHE A 1 600 ? -16.156 -51.625 -36.094 1 81.44 600 PHE A O 1
ATOM 4707 N N . GLN A 1 601 ? -14.984 -51.312 -37.906 1 84.06 601 GLN A N 1
ATOM 4708 C CA . GLN A 1 601 ? -14.555 -52.719 -38.031 1 84.06 601 GLN A CA 1
ATOM 4709 C C . GLN A 1 601 ? -13.547 -53.062 -36.938 1 84.06 601 GLN A C 1
ATOM 4711 O O . GLN A 1 601 ? -13.609 -54.156 -36.375 1 84.06 601 GLN A O 1
ATOM 4716 N N . THR A 1 602 ? -12.672 -52.188 -36.688 1 88.12 602 THR A N 1
ATOM 4717 C CA . THR A 1 602 ? -11.664 -52.406 -35.656 1 88.12 602 THR A CA 1
ATOM 4718 C C . THR A 1 602 ? -11.57 -51.188 -34.75 1 88.12 602 THR A C 1
ATOM 4720 O O . THR A 1 602 ? -11.672 -50.031 -35.219 1 88.12 602 THR A O 1
ATOM 4723 N N . CYS A 1 603 ? -11.617 -51.438 -33.469 1 90.5 603 CYS A N 1
ATOM 4724 C CA . CYS A 1 603 ? -11.453 -50.406 -32.469 1 90.5 603 CYS A CA 1
ATOM 4725 C C . CYS A 1 603 ? -10.445 -50.812 -31.406 1 90.5 603 CYS A C 1
ATOM 4727 O O . CYS A 1 603 ? -10.641 -51.812 -30.719 1 90.5 603 CYS A O 1
ATOM 4729 N N . LEU A 1 604 ? -9.336 -50.062 -31.328 1 93.94 604 LEU A N 1
ATOM 4730 C CA . LEU A 1 604 ? -8.281 -50.406 -30.375 1 93.94 604 LEU A CA 1
ATOM 4731 C C . LEU A 1 604 ? -7.984 -49.219 -29.453 1 93.94 604 LEU A C 1
ATOM 4733 O O . LEU A 1 604 ? -7.992 -48.062 -29.875 1 93.94 604 LEU A O 1
ATOM 4737 N N . THR A 1 605 ? -7.812 -49.531 -28.141 1 94.62 605 THR A N 1
ATOM 4738 C CA . THR A 1 605 ? -7.301 -48.5 -27.234 1 94.62 605 THR A CA 1
ATOM 4739 C C . THR A 1 605 ? -5.824 -48.25 -27.5 1 94.62 605 THR A C 1
ATOM 4741 O O . THR A 1 605 ? -5.156 -49.031 -28.172 1 94.62 605 THR A O 1
ATOM 4744 N N . THR A 1 606 ? -5.324 -47.125 -27.031 1 92.75 606 THR A N 1
ATOM 4745 C CA . THR A 1 606 ? -3.918 -46.781 -27.219 1 92.75 606 THR A CA 1
ATOM 4746 C C . THR A 1 606 ? -3.016 -47.875 -26.625 1 92.75 606 THR A C 1
ATOM 4748 O O . THR A 1 606 ? -2.021 -48.25 -27.25 1 92.75 606 THR A O 1
ATOM 4751 N N . ARG A 1 607 ? -3.414 -48.344 -25.469 1 93.88 607 ARG A N 1
ATOM 4752 C CA . ARG A 1 607 ? -2.633 -49.375 -24.812 1 93.88 607 ARG A CA 1
ATOM 4753 C C . ARG A 1 607 ? -2.615 -50.656 -25.641 1 93.88 607 ARG A C 1
ATOM 4755 O O . ARG A 1 607 ? -1.591 -51.344 -25.719 1 93.88 607 ARG A O 1
ATOM 4762 N N . GLU A 1 608 ? -3.646 -50.969 -26.281 1 94.44 608 GLU A N 1
ATOM 4763 C CA . GLU A 1 608 ? -3.742 -52.188 -27.125 1 94.44 608 GLU A CA 1
ATOM 4764 C C . GLU A 1 608 ? -2.883 -52.031 -28.375 1 94.44 608 GLU A C 1
ATOM 4766 O O . GLU A 1 608 ? -2.273 -53 -28.828 1 94.44 608 GLU A O 1
ATOM 4771 N N . VAL A 1 609 ? -2.91 -50.875 -28.859 1 93.62 609 VAL A N 1
ATOM 4772 C CA . VAL A 1 609 ? -2.098 -50.625 -30.047 1 93.62 609 VAL A CA 1
ATOM 4773 C C . VAL A 1 609 ? -0.626 -50.906 -29.719 1 93.62 609 VAL A C 1
ATOM 4775 O O . VAL A 1 609 ? 0.076 -51.531 -30.5 1 93.62 609 VAL A O 1
ATOM 4778 N N . PHE A 1 610 ? -0.17 -50.438 -28.625 1 93.94 610 PHE A N 1
ATOM 4779 C CA . PHE A 1 610 ? 1.222 -50.594 -28.219 1 93.94 610 PHE A CA 1
ATOM 4780 C C . PHE A 1 610 ? 1.501 -52.062 -27.844 1 93.94 610 PHE A C 1
ATOM 4782 O O . PHE A 1 610 ? 2.582 -52.562 -28.125 1 93.94 610 PHE A O 1
ATOM 4789 N N . ALA A 1 611 ? 0.5 -52.688 -27.266 1 92.56 611 ALA A N 1
ATOM 4790 C CA . ALA A 1 611 ? 0.65 -54.062 -26.859 1 92.56 611 ALA A CA 1
ATOM 4791 C C . ALA A 1 611 ? 0.854 -54.969 -28.078 1 92.56 611 ALA A C 1
ATOM 4793 O O . ALA A 1 611 ? 1.578 -55.969 -28 1 92.56 611 ALA A O 1
ATOM 4794 N N . GLN A 1 612 ? 0.3 -54.594 -29.172 1 92.12 612 GLN A N 1
ATOM 4795 C CA . GLN A 1 612 ? 0.429 -55.375 -30.422 1 92.12 612 GLN A CA 1
ATOM 4796 C C . GLN A 1 612 ? 1.879 -55.406 -30.891 1 92.12 612 GLN A C 1
ATOM 4798 O O . GLN A 1 612 ? 2.295 -56.375 -31.547 1 92.12 612 GLN A O 1
ATOM 4803 N N . HIS A 1 613 ? 2.568 -54.406 -30.516 1 92.94 613 HIS A N 1
ATOM 4804 C CA . HIS A 1 613 ? 3.938 -54.312 -31 1 92.94 613 HIS A CA 1
ATOM 4805 C C . HIS A 1 613 ? 4.938 -54.812 -29.969 1 92.94 613 HIS A C 1
ATOM 4807 O O . HIS A 1 613 ? 6.121 -54.969 -30.266 1 92.94 613 HIS A O 1
ATOM 4813 N N . CYS A 1 614 ? 4.465 -55.125 -28.781 1 89.75 614 CYS A N 1
ATOM 4814 C CA . CYS A 1 614 ? 5.359 -55.531 -27.719 1 89.75 614 CYS A CA 1
ATOM 4815 C C . CYS A 1 614 ? 5.945 -56.906 -28.016 1 89.75 614 CYS A C 1
ATOM 4817 O O . CYS A 1 614 ? 7.031 -57.25 -27.547 1 89.75 614 CYS A O 1
ATOM 4819 N N . GLY A 1 615 ? 5.246 -57.75 -28.781 1 86.94 615 GLY A N 1
ATOM 4820 C CA . GLY A 1 615 ? 5.773 -59.062 -29.172 1 86.94 615 GLY A CA 1
ATOM 4821 C C . GLY A 1 615 ? 6.98 -58.938 -30.094 1 86.94 615 GLY A C 1
ATOM 4822 O O . GLY A 1 615 ? 7.996 -59.625 -29.859 1 86.94 615 GLY A O 1
ATOM 4823 N N . ALA A 1 616 ? 6.816 -58.094 -31 1 90.62 616 ALA A N 1
ATOM 4824 C CA . ALA A 1 616 ? 7.883 -57.875 -31.984 1 90.62 616 ALA A CA 1
ATOM 4825 C C . ALA A 1 616 ? 9.023 -57.094 -31.375 1 90.62 616 ALA A C 1
ATOM 4827 O O . ALA A 1 616 ? 10.188 -57.25 -31.766 1 90.62 616 ALA A O 1
ATOM 4828 N N . TYR A 1 617 ? 8.734 -56.281 -30.438 1 93.38 617 TYR A N 1
ATOM 4829 C CA . TYR A 1 617 ? 9.727 -55.406 -29.812 1 93.38 617 TYR A CA 1
ATOM 4830 C C . TYR A 1 617 ? 9.656 -55.5 -28.297 1 93.38 617 TYR A C 1
ATOM 4832 O O . TYR A 1 617 ? 9.07 -54.656 -27.625 1 93.38 617 TYR A O 1
ATOM 4840 N N . PRO A 1 618 ? 10.328 -56.406 -27.656 1 90.44 618 PRO A N 1
ATOM 4841 C CA . PRO A 1 618 ? 10.219 -56.656 -26.219 1 90.44 618 PRO A CA 1
ATOM 4842 C C . PRO A 1 618 ? 10.766 -55.531 -25.359 1 90.44 618 PRO A C 1
ATOM 4844 O O . PRO A 1 618 ? 10.414 -55.406 -24.172 1 90.44 618 PRO A O 1
ATOM 4847 N N . GLY A 1 619 ? 11.523 -54.719 -25.859 1 92.44 619 GLY A N 1
ATOM 4848 C CA . GLY A 1 619 ? 12.094 -53.594 -25.094 1 92.44 619 GLY A CA 1
ATOM 4849 C C . GLY A 1 619 ? 11.227 -52.375 -25.094 1 92.44 619 GLY A C 1
ATOM 4850 O O . GLY A 1 619 ? 11.586 -51.344 -24.484 1 92.44 619 GLY A O 1
ATOM 4851 N N . LEU A 1 620 ? 10.109 -52.438 -25.656 1 95 620 LEU A N 1
ATOM 4852 C CA . LEU A 1 620 ? 9.188 -51.312 -25.734 1 95 620 LEU A CA 1
ATOM 4853 C C . LEU A 1 620 ? 8.383 -51.188 -24.453 1 95 620 LEU A C 1
ATOM 4855 O O . LEU A 1 620 ? 7.785 -52.156 -23.984 1 95 620 LEU A O 1
ATOM 4859 N N . THR A 1 621 ? 8.453 -50.062 -23.766 1 94.75 621 THR A N 1
ATOM 4860 C CA . THR A 1 621 ? 7.648 -49.719 -22.594 1 94.75 621 THR A CA 1
ATOM 4861 C C . THR A 1 621 ? 6.754 -48.531 -22.875 1 94.75 621 THR A C 1
ATOM 4863 O O . THR A 1 621 ? 7.211 -47.531 -23.453 1 94.75 621 THR A O 1
ATOM 4866 N N . TYR A 1 622 ? 5.523 -48.625 -22.5 1 95.44 622 TYR A N 1
ATOM 4867 C CA . TYR A 1 622 ? 4.543 -47.594 -22.766 1 95.44 622 TYR A CA 1
ATOM 4868 C C . TYR A 1 622 ? 4.113 -46.906 -21.469 1 95.44 622 TYR A C 1
ATOM 4870 O O . TYR A 1 622 ? 3.777 -47.562 -20.484 1 95.44 622 TYR A O 1
ATOM 4878 N N . HIS A 1 623 ? 4.168 -45.531 -21.422 1 95.88 623 HIS A N 1
ATOM 4879 C CA . HIS A 1 623 ? 3.662 -44.75 -20.312 1 95.88 623 HIS A CA 1
ATOM 4880 C C . HIS A 1 623 ? 2.662 -43.688 -20.797 1 95.88 623 HIS A C 1
ATOM 4882 O O . HIS A 1 623 ? 2.84 -43.125 -21.875 1 95.88 623 HIS A O 1
ATOM 4888 N N . ARG A 1 624 ? 1.554 -43.594 -20.031 1 96.06 624 ARG A N 1
ATOM 4889 C CA . ARG A 1 624 ? 0.619 -42.5 -20.266 1 96.06 624 ARG A CA 1
ATOM 4890 C C . ARG A 1 624 ? 0.807 -41.406 -19.219 1 96.06 624 ARG A C 1
ATOM 4892 O O . ARG A 1 624 ? 0.61 -41.625 -18.031 1 96.06 624 ARG A O 1
ATOM 4899 N N . ILE A 1 625 ? 1.235 -40.188 -19.656 1 96.31 625 ILE A N 1
ATOM 4900 C CA . ILE A 1 625 ? 1.411 -39.062 -18.781 1 96.31 625 ILE A CA 1
ATOM 4901 C C . ILE A 1 625 ? 0.718 -37.812 -19.375 1 96.31 625 ILE A C 1
ATOM 4903 O O . ILE A 1 625 ? 1.346 -37.031 -20.078 1 96.31 625 ILE A O 1
ATOM 4907 N N . PRO A 1 626 ? -0.51 -37.656 -19.016 1 93.62 626 PRO A N 1
ATOM 4908 C CA . PRO A 1 626 ? -1.264 -36.562 -19.609 1 93.62 626 PRO A CA 1
ATOM 4909 C C . PRO A 1 626 ? -0.725 -35.188 -19.203 1 93.62 626 PRO A C 1
ATOM 4911 O O . PRO A 1 626 ? -0.491 -34.938 -18.016 1 93.62 626 PRO A O 1
ATOM 4914 N N . VAL A 1 627 ? -0.46 -34.312 -20.156 1 92.38 627 VAL A N 1
ATOM 4915 C CA . VAL A 1 627 ? -0.017 -32.938 -19.953 1 92.38 627 VAL A CA 1
ATOM 4916 C C . VAL A 1 627 ? -0.98 -31.984 -20.641 1 92.38 627 VAL A C 1
ATOM 4918 O O . VAL A 1 627 ? -1.43 -32.25 -21.766 1 92.38 627 VAL A O 1
ATOM 4921 N N . PRO A 1 628 ? -1.325 -30.922 -19.906 1 87.5 628 PRO A N 1
ATOM 4922 C CA . PRO A 1 628 ? -2.244 -29.984 -20.547 1 87.5 628 PRO A CA 1
ATOM 4923 C C . PRO A 1 628 ? -1.624 -29.281 -21.75 1 87.5 628 PRO A C 1
ATOM 4925 O O . PRO A 1 628 ? -0.417 -29.031 -21.766 1 87.5 628 PRO A O 1
ATOM 4928 N N . ASP A 1 629 ? -2.537 -28.906 -22.641 1 82.88 629 ASP A N 1
ATOM 4929 C CA . ASP A 1 629 ? -2.076 -28.234 -23.844 1 82.88 629 ASP A CA 1
ATOM 4930 C C . ASP A 1 629 ? -1.889 -26.734 -23.578 1 82.88 629 ASP A C 1
ATOM 4932 O O . ASP A 1 629 ? -2.65 -26.125 -22.828 1 82.88 629 ASP A O 1
ATOM 4936 N N . PHE A 1 630 ? -0.902 -26.156 -24.109 1 81.06 630 PHE A N 1
ATOM 4937 C CA . PHE A 1 630 ? -0.626 -24.719 -24.203 1 81.06 630 PHE A CA 1
ATOM 4938 C C . PHE A 1 630 ? -0.179 -24.188 -22.844 1 81.06 630 PHE A C 1
ATOM 4940 O O . PHE A 1 630 ? 0.314 -23.047 -22.766 1 81.06 630 PHE A O 1
ATOM 4947 N N . CYS A 1 631 ? -0.433 -24.953 -21.797 1 87.19 631 CYS A N 1
ATOM 4948 C CA . CYS A 1 631 ? -0.089 -24.453 -20.469 1 87.19 631 CYS A CA 1
ATOM 4949 C C . CYS A 1 631 ? 1.059 -25.266 -19.859 1 87.19 631 CYS A C 1
ATOM 4951 O O . CYS A 1 631 ? 1.499 -26.25 -20.453 1 87.19 631 CYS A O 1
ATOM 4953 N N . ALA A 1 632 ? 1.562 -24.719 -18.781 1 89.81 632 ALA A N 1
ATOM 4954 C CA . ALA A 1 632 ? 2.611 -25.438 -18.062 1 89.81 632 ALA A CA 1
ATOM 4955 C C . ALA A 1 632 ? 2.068 -26.719 -17.438 1 89.81 632 ALA A C 1
ATOM 4957 O O . ALA A 1 632 ? 0.935 -26.75 -16.953 1 89.81 632 ALA A O 1
ATOM 4958 N N . PRO A 1 633 ? 2.875 -27.797 -17.562 1 92.25 633 PRO A N 1
ATOM 4959 C CA . PRO A 1 633 ? 2.48 -28.984 -16.797 1 92.25 633 PRO A CA 1
ATOM 4960 C C . PRO A 1 633 ? 2.342 -28.703 -15.305 1 92.25 633 PRO A C 1
ATOM 4962 O O . PRO A 1 633 ? 2.998 -27.812 -14.773 1 92.25 633 PRO A O 1
ATOM 4965 N N . CYS A 1 634 ? 1.501 -29.438 -14.656 1 90.62 634 CYS A N 1
ATOM 4966 C CA . CYS A 1 634 ? 1.415 -29.344 -13.203 1 90.62 634 CYS A CA 1
ATOM 4967 C C . CYS A 1 634 ? 2.648 -29.953 -12.547 1 90.62 634 CYS A C 1
ATOM 4969 O O . CYS A 1 634 ? 3.369 -30.734 -13.172 1 90.62 634 CYS A O 1
ATOM 4971 N N . GLU A 1 635 ? 2.891 -29.656 -11.352 1 93.62 635 GLU A N 1
ATOM 4972 C CA . GLU A 1 635 ? 4.07 -30.125 -10.633 1 93.62 635 GLU A CA 1
ATOM 4973 C C . GLU A 1 635 ? 4.129 -31.656 -10.602 1 93.62 635 GLU A C 1
ATOM 4975 O O . GLU A 1 635 ? 5.199 -32.25 -10.773 1 93.62 635 GLU A O 1
ATOM 4980 N N . GLU A 1 636 ? 2.986 -32.281 -10.5 1 91.81 636 GLU A N 1
ATOM 4981 C CA . GLU A 1 636 ? 2.928 -33.75 -10.438 1 91.81 636 GLU A CA 1
ATOM 4982 C C . GLU A 1 636 ? 3.248 -34.375 -11.797 1 91.81 636 GLU A C 1
ATOM 4984 O O . GLU A 1 636 ? 3.725 -35.5 -11.867 1 91.81 636 GLU A O 1
ATOM 4989 N N . ASP A 1 637 ? 2.951 -33.625 -12.852 1 94.38 637 ASP A N 1
ATOM 4990 C CA . ASP A 1 637 ? 3.291 -34.094 -14.18 1 94.38 637 ASP A CA 1
ATOM 4991 C C . ASP A 1 637 ? 4.805 -34.219 -14.359 1 94.38 637 ASP A C 1
ATOM 4993 O O . ASP A 1 637 ? 5.297 -35.156 -14.977 1 94.38 637 ASP A O 1
ATOM 4997 N N . PHE A 1 638 ? 5.5 -33.25 -13.867 1 97.12 638 PHE A N 1
ATOM 4998 C CA . PHE A 1 638 ? 6.957 -33.312 -13.898 1 97.12 638 PHE A CA 1
ATOM 4999 C C . PHE A 1 638 ? 7.477 -34.531 -13.133 1 97.12 638 PHE A C 1
ATOM 5001 O O . PHE A 1 638 ? 8.453 -35.156 -13.547 1 97.12 638 PHE A O 1
ATOM 5008 N N . ASP A 1 639 ? 6.812 -34.781 -12.016 1 97 639 ASP A N 1
ATOM 5009 C CA . ASP A 1 639 ? 7.199 -35.938 -11.211 1 97 639 ASP A CA 1
ATOM 5010 C C . ASP A 1 639 ? 7.078 -37.25 -12.016 1 97 639 ASP A C 1
ATOM 5012 O O . ASP A 1 639 ? 7.996 -38.062 -12.016 1 97 639 ASP A O 1
ATOM 5016 N N . ARG A 1 640 ? 5.977 -37.406 -12.711 1 96.19 640 ARG A N 1
ATOM 5017 C CA . ARG A 1 640 ? 5.727 -38.594 -13.492 1 96.19 640 ARG A CA 1
ATOM 5018 C C . ARG A 1 640 ? 6.719 -38.719 -14.641 1 96.19 640 ARG A C 1
ATOM 5020 O O . ARG A 1 640 ? 7.219 -39.812 -14.93 1 96.19 640 ARG A O 1
ATOM 5027 N N . LEU A 1 641 ? 6.965 -37.625 -15.289 1 97.19 641 LEU A N 1
ATOM 5028 C CA . LEU A 1 641 ? 7.918 -37.625 -16.391 1 97.19 641 LEU A CA 1
ATOM 5029 C C . LEU A 1 641 ? 9.312 -38.031 -15.914 1 97.19 641 LEU A C 1
ATOM 5031 O O . LEU A 1 641 ? 9.961 -38.875 -16.5 1 97.19 641 LEU A O 1
ATOM 5035 N N . LEU A 1 642 ? 9.742 -37.438 -14.844 1 97.06 642 LEU A N 1
ATOM 5036 C CA . LEU A 1 642 ? 11.078 -37.688 -14.32 1 97.06 642 LEU A CA 1
ATOM 5037 C C . LEU A 1 642 ? 11.195 -39.125 -13.812 1 97.06 642 LEU A C 1
ATOM 5039 O O . LEU A 1 642 ? 12.25 -39.75 -13.953 1 97.06 642 LEU A O 1
ATOM 5043 N N . GLU A 1 643 ? 10.133 -39.594 -13.211 1 95.94 643 GLU A N 1
ATOM 5044 C CA . GLU A 1 643 ? 10.133 -40.969 -12.734 1 95.94 643 GLU A CA 1
ATOM 5045 C C . GLU A 1 643 ? 10.281 -41.938 -13.891 1 95.94 643 GLU A C 1
ATOM 5047 O O . GLU A 1 643 ? 11.047 -42.906 -13.797 1 95.94 643 GLU A O 1
ATOM 5052 N N . ALA A 1 644 ? 9.547 -41.719 -14.945 1 95.88 644 ALA A N 1
ATOM 5053 C CA . ALA A 1 644 ? 9.625 -42.562 -16.125 1 95.88 644 ALA A CA 1
ATOM 5054 C C . ALA A 1 644 ? 11.023 -42.531 -16.734 1 95.88 644 ALA A C 1
ATOM 5056 O O . ALA A 1 644 ? 11.562 -43.562 -17.125 1 95.88 644 ALA A O 1
ATOM 5057 N N . LEU A 1 645 ? 11.625 -41.406 -16.781 1 96 645 LEU A N 1
ATOM 5058 C CA . LEU A 1 645 ? 12.953 -41.219 -17.359 1 96 645 LEU A CA 1
ATOM 5059 C C . LEU A 1 645 ? 14.016 -41.906 -16.484 1 96 645 LEU A C 1
ATOM 5061 O O . LEU A 1 645 ? 14.852 -42.656 -17 1 96 645 LEU A O 1
ATOM 5065 N N . ARG A 1 646 ? 13.945 -41.656 -15.234 1 94.31 646 ARG A N 1
ATOM 5066 C CA . ARG A 1 646 ? 14.945 -42.156 -14.305 1 94.31 646 ARG A CA 1
ATOM 5067 C C . ARG A 1 646 ? 14.891 -43.688 -14.211 1 94.31 646 ARG A C 1
ATOM 5069 O O . ARG A 1 646 ? 15.922 -44.344 -14.164 1 94.31 646 ARG A O 1
ATOM 5076 N N . ALA A 1 647 ? 13.648 -44.188 -14.133 1 93.75 647 ALA A N 1
ATOM 5077 C CA . ALA A 1 647 ? 13.469 -45.625 -14.039 1 93.75 647 ALA A CA 1
ATOM 5078 C C . ALA A 1 647 ? 14.047 -46.344 -15.266 1 93.75 647 ALA A C 1
ATOM 5080 O O . ALA A 1 647 ? 14.695 -47.375 -15.148 1 93.75 647 ALA A O 1
ATOM 5081 N N . ALA A 1 648 ? 13.844 -45.75 -16.422 1 94.88 648 ALA A N 1
ATOM 5082 C CA . ALA A 1 648 ? 14.32 -46.344 -17.672 1 94.88 648 ALA A CA 1
ATOM 5083 C C . ALA A 1 648 ? 15.836 -46.25 -17.781 1 94.88 648 ALA A C 1
ATOM 5085 O O . ALA A 1 648 ? 16.5 -47.219 -18.188 1 94.88 648 ALA A O 1
ATOM 5086 N N . LEU A 1 649 ? 16.406 -45.156 -17.391 1 92.69 649 LEU A N 1
ATOM 5087 C CA . LEU A 1 649 ? 17.844 -44.938 -17.516 1 92.69 649 LEU A CA 1
ATOM 5088 C C . LEU A 1 649 ? 18.609 -45.75 -16.484 1 92.69 649 LEU A C 1
ATOM 5090 O O . LEU A 1 649 ? 19.766 -46.125 -16.719 1 92.69 649 LEU A O 1
ATOM 5094 N N . ALA A 1 650 ? 17.969 -46 -15.383 1 91.62 650 ALA A N 1
ATOM 5095 C CA . ALA A 1 650 ? 18.594 -46.844 -14.367 1 91.62 650 ALA A CA 1
ATOM 5096 C C . ALA A 1 650 ? 18.719 -48.281 -14.859 1 91.62 650 ALA A C 1
ATOM 5098 O O . ALA A 1 650 ? 19.672 -48.969 -14.523 1 91.62 650 ALA A O 1
ATOM 5099 N N . LYS A 1 651 ? 17.734 -48.688 -15.68 1 91.5 651 LYS A N 1
ATOM 5100 C CA . LYS A 1 651 ? 17.75 -50.031 -16.234 1 91.5 651 LYS A CA 1
ATOM 5101 C C . LYS A 1 651 ? 18.75 -50.125 -17.375 1 91.5 651 LYS A C 1
ATOM 5103 O O . LYS A 1 651 ? 19.484 -51.125 -17.484 1 91.5 651 LYS A O 1
ATOM 5108 N N . ASP A 1 652 ? 18.656 -49.156 -18.297 1 92.56 652 ASP A N 1
ATOM 5109 C CA . ASP A 1 652 ? 19.531 -49.125 -19.453 1 92.56 652 ASP A CA 1
ATOM 5110 C C . ASP A 1 652 ? 19.859 -47.688 -19.828 1 92.56 652 ASP A C 1
ATOM 5112 O O . ASP A 1 652 ? 19 -46.938 -20.297 1 92.56 652 ASP A O 1
ATOM 5116 N N . ALA A 1 653 ? 21.125 -47.25 -19.781 1 89.25 653 ALA A N 1
ATOM 5117 C CA . ALA A 1 653 ? 21.562 -45.875 -20.031 1 89.25 653 ALA A CA 1
ATOM 5118 C C . ALA A 1 653 ? 21.391 -45.5 -21.5 1 89.25 653 ALA A C 1
ATOM 5120 O O . ALA A 1 653 ? 21.328 -44.312 -21.859 1 89.25 653 ALA A O 1
ATOM 5121 N N . GLY A 1 654 ? 21.25 -46.5 -22.312 1 89.75 654 GLY A N 1
ATOM 5122 C CA . GLY A 1 654 ? 21.094 -46.25 -23.734 1 89.75 654 GLY A CA 1
ATOM 5123 C C . GLY A 1 654 ? 19.641 -46.281 -24.188 1 89.75 654 GLY A C 1
ATOM 5124 O O . GLY A 1 654 ? 19.375 -46.312 -25.391 1 89.75 654 GLY A O 1
ATOM 5125 N N . THR A 1 655 ? 18.766 -46.219 -23.25 1 94.75 655 THR A N 1
ATOM 5126 C CA . THR A 1 655 ? 17.344 -46.281 -23.562 1 94.75 655 THR A CA 1
ATOM 5127 C C . THR A 1 655 ? 16.922 -45.094 -24.422 1 94.75 655 THR A C 1
ATOM 5129 O O . THR A 1 655 ? 17.375 -43.969 -24.188 1 94.75 655 THR A O 1
ATOM 5132 N N . GLY A 1 656 ? 16.125 -45.375 -25.453 1 95.94 656 GLY A N 1
ATOM 5133 C CA . GLY A 1 656 ? 15.539 -44.312 -26.25 1 95.94 656 GLY A CA 1
ATOM 5134 C C . GLY A 1 656 ? 14.18 -43.875 -25.734 1 95.94 656 GLY A C 1
ATOM 5135 O O . GLY A 1 656 ? 13.414 -44.688 -25.203 1 95.94 656 GLY A O 1
ATOM 5136 N N . PHE A 1 657 ? 13.938 -42.594 -25.859 1 97.44 657 PHE A N 1
ATOM 5137 C CA . PHE A 1 657 ? 12.664 -42.031 -25.422 1 97.44 657 PHE A CA 1
ATOM 5138 C C . PHE A 1 657 ? 11.898 -41.406 -26.578 1 97.44 657 PHE A C 1
ATOM 5140 O O . PHE A 1 657 ? 12.484 -40.719 -27.422 1 97.44 657 PHE A O 1
ATOM 5147 N N . VAL A 1 658 ? 10.625 -41.719 -26.703 1 97.69 658 VAL A N 1
ATOM 5148 C CA . VAL A 1 658 ? 9.758 -41.125 -27.719 1 97.69 658 VAL A CA 1
ATOM 5149 C C . VAL A 1 658 ? 8.547 -40.469 -27.062 1 97.69 658 VAL A C 1
ATOM 5151 O O . VAL A 1 658 ? 7.824 -41.125 -26.297 1 97.69 658 VAL A O 1
ATOM 5154 N N . PHE A 1 659 ? 8.375 -39.219 -27.328 1 97.88 659 PHE A N 1
ATOM 5155 C CA . PHE A 1 659 ? 7.238 -38.469 -26.797 1 97.88 659 PHE A CA 1
ATOM 5156 C C . PHE A 1 659 ? 6.242 -38.156 -27.906 1 97.88 659 PHE A C 1
ATOM 5158 O O . PHE A 1 659 ? 6.633 -37.75 -29 1 97.88 659 PHE A O 1
ATOM 5165 N N . SER A 1 660 ? 5.016 -38.344 -27.609 1 95.62 660 SER A N 1
ATOM 5166 C CA . SER A 1 660 ? 4.02 -38.094 -28.641 1 95.62 660 SER A CA 1
ATOM 5167 C C . SER A 1 660 ? 2.809 -37.344 -28.078 1 95.62 660 SER A C 1
ATOM 5169 O O . SER A 1 660 ? 2.447 -37.562 -26.906 1 95.62 660 SER A O 1
ATOM 5171 N N . CYS A 1 661 ? 2.234 -36.438 -28.797 1 93.62 661 CYS A N 1
ATOM 5172 C CA . CYS A 1 661 ? 0.952 -35.812 -28.547 1 93.62 661 CYS A CA 1
ATOM 5173 C C . CYS A 1 661 ? 0.147 -35.656 -29.828 1 93.62 661 CYS A C 1
ATOM 5175 O O . CYS A 1 661 ? 0.387 -36.406 -30.797 1 93.62 661 CYS A O 1
ATOM 5177 N N . LEU A 1 662 ? -0.822 -34.812 -29.859 1 90.5 662 LEU A N 1
ATOM 5178 C CA . LEU A 1 662 ? -1.683 -34.688 -31.031 1 90.5 662 LEU A CA 1
ATOM 5179 C C . LEU A 1 662 ? -0.894 -34.219 -32.25 1 90.5 662 LEU A C 1
ATOM 5181 O O . LEU A 1 662 ? -0.819 -34.938 -33.25 1 90.5 662 LEU A O 1
ATOM 5185 N N . SER A 1 663 ? -0.258 -33.062 -32.125 1 87.88 663 SER A N 1
ATOM 5186 C CA . SER A 1 663 ? 0.449 -32.469 -33.25 1 87.88 663 SER A CA 1
ATOM 5187 C C . SER A 1 663 ? 1.949 -32.75 -33.156 1 87.88 663 SER A C 1
ATOM 5189 O O . SER A 1 663 ? 2.676 -32.531 -34.156 1 87.88 663 SER A O 1
ATOM 5191 N N . GLY A 1 664 ? 2.406 -33.188 -31.969 1 90 664 GLY A N 1
ATOM 5192 C CA . GLY A 1 664 ? 3.83 -33.375 -31.734 1 90 664 GLY A CA 1
ATOM 5193 C C . GLY A 1 664 ? 4.594 -32.094 -31.547 1 90 664 GLY A C 1
ATOM 5194 O O . GLY A 1 664 ? 5.824 -32.062 -31.625 1 90 664 GLY A O 1
ATOM 5195 N N . GLN A 1 665 ? 3.941 -31 -31.234 1 87.94 665 GLN A N 1
ATOM 5196 C CA . GLN A 1 665 ? 4.582 -29.688 -31.156 1 87.94 665 GLN A CA 1
ATOM 5197 C C . GLN A 1 665 ? 4.762 -29.25 -29.719 1 87.94 665 GLN A C 1
ATOM 5199 O O . GLN A 1 665 ? 5.75 -29.594 -29.062 1 87.94 665 GLN A O 1
ATOM 5204 N N . GLY A 1 666 ? 3.723 -28.641 -29.062 1 87.38 666 GLY A N 1
ATOM 5205 C CA . GLY A 1 666 ? 3.842 -27.984 -27.781 1 87.38 666 GLY A CA 1
ATOM 5206 C C . GLY A 1 666 ? 4.148 -28.938 -26.641 1 87.38 666 GLY A C 1
ATOM 5207 O O . GLY A 1 666 ? 5.211 -28.844 -26.016 1 87.38 666 GLY A O 1
ATOM 5208 N N . ARG A 1 667 ? 3.238 -29.875 -26.375 1 92.69 667 ARG A N 1
ATOM 5209 C CA . ARG A 1 667 ? 3.379 -30.812 -25.266 1 92.69 667 ARG A CA 1
ATOM 5210 C C . ARG A 1 667 ? 4.605 -31.703 -25.453 1 92.69 667 ARG A C 1
ATOM 5212 O O . ARG A 1 667 ? 5.375 -31.922 -24.516 1 92.69 667 ARG A O 1
ATOM 5219 N N . THR A 1 668 ? 4.754 -32.125 -26.703 1 93.88 668 THR A N 1
ATOM 5220 C CA . THR A 1 668 ? 5.867 -33 -27.047 1 93.88 668 THR A CA 1
ATOM 5221 C C . THR A 1 668 ? 7.203 -32.312 -26.828 1 93.88 668 THR A C 1
ATOM 5223 O O . THR A 1 668 ? 8.102 -32.875 -26.203 1 93.88 668 THR A O 1
ATOM 5226 N N . THR A 1 669 ? 7.266 -31.109 -27.328 1 91.94 669 THR A N 1
ATOM 5227 C CA . THR A 1 669 ? 8.508 -30.359 -27.172 1 91.94 669 THR A CA 1
ATOM 5228 C C . THR A 1 669 ? 8.797 -30.109 -25.688 1 91.94 669 THR A C 1
ATOM 5230 O O . THR A 1 669 ? 9.953 -30.172 -25.266 1 91.94 669 THR A O 1
ATOM 5233 N N . THR A 1 670 ? 7.797 -29.797 -24.922 1 93.81 670 THR A N 1
ATOM 5234 C CA . THR A 1 670 ? 7.973 -29.578 -23.484 1 93.81 670 THR A CA 1
ATOM 5235 C C . THR A 1 670 ? 8.539 -30.828 -22.812 1 93.81 670 THR A C 1
ATOM 5237 O O . THR A 1 670 ? 9.477 -30.734 -22.016 1 93.81 670 THR A O 1
ATOM 5240 N N . ALA A 1 671 ? 8.008 -31.953 -23.141 1 96.5 671 ALA A N 1
ATOM 5241 C CA . ALA A 1 671 ? 8.477 -33.219 -22.578 1 96.5 671 ALA A CA 1
ATOM 5242 C C . ALA A 1 671 ? 9.906 -33.5 -23.031 1 96.5 671 ALA A C 1
ATOM 5244 O O . ALA A 1 671 ? 10.711 -34.031 -22.25 1 96.5 671 ALA A O 1
ATOM 5245 N N . MET A 1 672 ? 10.203 -33.25 -24.281 1 95.56 672 MET A N 1
ATOM 5246 C CA . MET A 1 672 ? 11.555 -33.438 -24.812 1 95.56 672 MET A CA 1
ATOM 5247 C C . MET A 1 672 ? 12.555 -32.594 -24.031 1 95.56 672 MET A C 1
ATOM 5249 O O . MET A 1 672 ? 13.641 -33.062 -23.688 1 95.56 672 MET A O 1
ATOM 5253 N N . VAL A 1 673 ? 12.156 -31.344 -23.766 1 94.31 673 VAL A N 1
ATOM 5254 C CA . VAL A 1 673 ? 13.023 -30.438 -23.016 1 94.31 673 VAL A CA 1
ATOM 5255 C C . VAL A 1 673 ? 13.273 -31.016 -21.625 1 94.31 673 VAL A C 1
ATOM 5257 O O . VAL A 1 673 ? 14.398 -30.984 -21.125 1 94.31 673 VAL A O 1
ATOM 5260 N N . VAL A 1 674 ? 12.242 -31.5 -20.953 1 96.44 674 VAL A N 1
ATOM 5261 C CA . VAL A 1 674 ? 12.367 -32.094 -19.625 1 96.44 674 VAL A CA 1
ATOM 5262 C C . VAL A 1 674 ? 13.336 -33.281 -19.688 1 96.44 674 VAL A C 1
ATOM 5264 O O . VAL A 1 674 ? 14.18 -33.469 -18.812 1 96.44 674 VAL A O 1
ATOM 5267 N N . ALA A 1 675 ? 13.25 -34.094 -20.75 1 96.25 675 ALA A N 1
ATOM 5268 C CA . ALA A 1 675 ? 14.109 -35.25 -20.922 1 96.25 675 ALA A CA 1
ATOM 5269 C C . ALA A 1 675 ? 15.562 -34.844 -21.125 1 96.25 675 ALA A C 1
ATOM 5271 O O . ALA A 1 675 ? 16.469 -35.469 -20.578 1 96.25 675 ALA A O 1
ATOM 5272 N N . VAL A 1 676 ? 15.734 -33.812 -21.938 1 94.31 676 VAL A N 1
ATOM 5273 C CA . VAL A 1 676 ? 17.094 -33.344 -22.203 1 94.31 676 VAL A CA 1
ATOM 5274 C C . VAL A 1 676 ? 17.719 -32.875 -20.891 1 94.31 676 VAL A C 1
ATOM 5276 O O . VAL A 1 676 ? 18.875 -33.188 -20.609 1 94.31 676 VAL A O 1
ATOM 5279 N N . LEU A 1 677 ? 16.984 -32.062 -20.109 1 94.69 677 LEU A N 1
ATOM 5280 C CA . LEU A 1 677 ? 17.484 -31.578 -18.844 1 94.69 677 LEU A CA 1
ATOM 5281 C C . LEU A 1 677 ? 17.844 -32.75 -17.906 1 94.69 677 LEU A C 1
ATOM 5283 O O . LEU A 1 677 ? 18.906 -32.75 -17.297 1 94.69 677 LEU A O 1
ATOM 5287 N N . ALA A 1 678 ? 16.969 -33.719 -17.859 1 94.31 678 ALA A N 1
ATOM 5288 C CA . ALA A 1 678 ? 17.219 -34.875 -17.031 1 94.31 678 ALA A CA 1
ATOM 5289 C C . ALA A 1 678 ? 18.453 -35.625 -17.516 1 94.31 678 ALA A C 1
ATOM 5291 O O . ALA A 1 678 ? 19.297 -36.031 -16.703 1 94.31 678 ALA A O 1
ATOM 5292 N N . PHE A 1 679 ? 18.578 -35.781 -18.828 1 92.75 679 PHE A N 1
ATOM 5293 C CA . PHE A 1 679 ? 19.703 -36.469 -19.438 1 92.75 679 PHE A CA 1
ATOM 5294 C C . PHE A 1 679 ? 21.016 -35.781 -19.109 1 92.75 679 PHE A C 1
ATOM 5296 O O . PHE A 1 679 ? 22 -36.438 -18.75 1 92.75 679 PHE A O 1
ATOM 5303 N N . TRP A 1 680 ? 21.031 -34.5 -19.219 1 91.06 680 TRP A N 1
ATOM 5304 C CA . TRP A 1 680 ? 22.219 -33.719 -18.938 1 91.06 680 TRP A CA 1
ATOM 5305 C C . TRP A 1 680 ? 22.656 -33.875 -17.484 1 91.06 680 TRP A C 1
ATOM 5307 O O . TRP A 1 680 ? 23.844 -34 -17.188 1 91.06 680 TRP A O 1
ATOM 5317 N N . HIS A 1 681 ? 21.75 -33.906 -16.578 1 93 681 HIS A N 1
ATOM 5318 C CA . HIS A 1 681 ? 22.062 -34 -15.156 1 93 681 HIS A CA 1
ATOM 5319 C C . HIS A 1 681 ? 22.484 -35.438 -14.773 1 93 681 HIS A C 1
ATOM 5321 O O . HIS A 1 681 ? 23.25 -35.625 -13.82 1 93 681 HIS A O 1
ATOM 5327 N N . ILE A 1 682 ? 22.031 -36.375 -15.523 1 90.31 682 ILE A N 1
ATOM 5328 C CA . ILE A 1 682 ? 22.344 -37.781 -15.219 1 90.31 682 ILE A CA 1
ATOM 5329 C C . ILE A 1 682 ? 23.625 -38.188 -15.922 1 90.31 682 ILE A C 1
ATOM 5331 O O . ILE A 1 682 ? 24.484 -38.844 -15.32 1 90.31 682 ILE A O 1
ATOM 5335 N N . GLN A 1 683 ? 23.812 -37.875 -17.219 1 86.94 683 GLN A N 1
ATOM 5336 C CA . GLN A 1 683 ? 24.922 -38.375 -18.031 1 86.94 683 GLN A CA 1
ATOM 5337 C C . GLN A 1 683 ? 25.984 -37.312 -18.219 1 86.94 683 GLN A C 1
ATOM 5339 O O . GLN A 1 683 ? 27.094 -37.594 -18.688 1 86.94 683 GLN A O 1
ATOM 5344 N N . GLY A 1 684 ? 25.766 -36.062 -17.797 1 85.88 684 GLY A N 1
ATOM 5345 C CA . GLY A 1 684 ? 26.734 -35 -17.906 1 85.88 684 GLY A CA 1
ATOM 5346 C C . GLY A 1 684 ? 26.328 -33.906 -18.906 1 85.88 684 GLY A C 1
ATOM 5347 O O . GLY A 1 684 ? 25.625 -34.188 -19.875 1 85.88 684 GLY A O 1
ATOM 5348 N N . PHE A 1 685 ? 26.75 -32.719 -18.719 1 86.31 685 PHE A N 1
ATOM 5349 C CA . PHE A 1 685 ? 26.438 -31.562 -19.562 1 86.31 685 PHE A CA 1
ATOM 5350 C C . PHE A 1 685 ? 27.344 -31.516 -20.781 1 86.31 685 PHE A C 1
ATOM 5352 O O . PHE A 1 685 ? 28.562 -31.75 -20.656 1 86.31 685 PHE A O 1
ATOM 5359 N N . PRO A 1 686 ? 26.75 -31.438 -21.938 1 76.88 686 PRO A N 1
ATOM 5360 C CA . PRO A 1 686 ? 27.609 -31.328 -23.125 1 76.88 686 PRO A CA 1
ATOM 5361 C C . PRO A 1 686 ? 28.469 -30.062 -23.109 1 76.88 686 PRO A C 1
ATOM 5363 O O . PRO A 1 686 ? 28.094 -29.078 -22.469 1 76.88 686 PRO A O 1
ATOM 5366 N N . GLU A 1 687 ? 29.812 -30.125 -23.484 1 67.38 687 GLU A N 1
ATOM 5367 C CA . GLU A 1 687 ? 30.719 -28.984 -23.625 1 67.38 687 GLU A CA 1
ATOM 5368 C C . GLU A 1 687 ? 30.203 -27.984 -24.656 1 67.38 687 GLU A C 1
ATOM 5370 O O . GLU A 1 687 ? 30.828 -26.953 -24.891 1 67.38 687 GLU A O 1
ATOM 5375 N N . VAL A 1 688 ? 29.078 -28.094 -25.25 1 57.03 688 VAL A N 1
ATOM 5376 C CA . VAL A 1 688 ? 28.672 -27.469 -26.5 1 57.03 688 VAL A CA 1
ATOM 5377 C C . VAL A 1 688 ? 28.328 -26 -26.266 1 57.03 688 VAL A C 1
ATOM 5379 O O . VAL A 1 688 ? 27.609 -25.672 -25.312 1 57.03 688 VAL A O 1
ATOM 5382 N N . GLY A 1 689 ? 29.125 -25.047 -26.75 1 53.56 689 GLY A N 1
ATOM 5383 C CA . GLY A 1 689 ? 28.828 -23.656 -27.031 1 53.56 689 GLY A CA 1
ATOM 5384 C C . GLY A 1 689 ? 27.484 -23.469 -27.719 1 53.56 689 GLY A C 1
ATOM 5385 O O . GLY A 1 689 ? 27.125 -22.344 -28.078 1 53.56 689 GLY A O 1
ATOM 5386 N N . GLU A 1 690 ? 26.828 -24.547 -28.203 1 52.34 690 GLU A N 1
ATOM 5387 C CA . GLU A 1 690 ? 25.672 -24.312 -29.078 1 52.34 690 GLU A CA 1
ATOM 5388 C C . GLU A 1 690 ? 24.422 -23.969 -28.266 1 52.34 690 GLU A C 1
ATOM 5390 O O . GLU A 1 690 ? 24.094 -24.656 -27.312 1 52.34 690 GLU A O 1
ATOM 5395 N N . GLU A 1 691 ? 23.891 -22.859 -28.406 1 54.16 691 GLU A N 1
ATOM 5396 C CA . GLU A 1 691 ? 22.891 -22.141 -27.625 1 54.16 691 GLU A CA 1
ATOM 5397 C C . GLU A 1 691 ? 21.562 -22.891 -27.594 1 54.16 691 GLU A C 1
ATOM 5399 O O . GLU A 1 691 ? 20.891 -22.922 -26.562 1 54.16 691 GLU A O 1
ATOM 5404 N N . GLU A 1 692 ? 20.828 -23.391 -28.781 1 57.88 692 GLU A N 1
ATOM 5405 C CA . GLU A 1 692 ? 19.438 -23.844 -28.703 1 57.88 692 GLU A CA 1
ATOM 5406 C C . GLU A 1 692 ? 19.312 -25.281 -29.203 1 57.88 692 GLU A C 1
ATOM 5408 O O . GLU A 1 692 ? 19.438 -25.531 -30.391 1 57.88 692 GLU A O 1
ATOM 5413 N N . LEU A 1 693 ? 19.25 -26.391 -28.344 1 54.09 693 LEU A N 1
ATOM 5414 C CA . LEU A 1 693 ? 19.094 -27.781 -28.75 1 54.09 693 LEU A CA 1
ATOM 5415 C C . LEU A 1 693 ? 17.625 -28.094 -29.047 1 54.09 693 LEU A C 1
ATOM 5417 O O . LEU A 1 693 ? 17.312 -28.781 -30.016 1 54.09 693 LEU A O 1
ATOM 5421 N N . VAL A 1 694 ? 16.719 -27.625 -28.156 1 57.06 694 VAL A N 1
ATOM 5422 C CA . VAL A 1 694 ? 15.281 -27.859 -28.297 1 57.06 694 VAL A CA 1
ATOM 5423 C C . VAL A 1 694 ? 14.516 -26.547 -28.094 1 57.06 694 VAL A C 1
ATOM 5425 O O . VAL A 1 694 ? 14.812 -25.797 -27.156 1 57.06 694 VAL A O 1
ATOM 5428 N N . SER A 1 695 ? 13.734 -26.141 -29.125 1 52.72 695 SER A N 1
ATOM 5429 C CA . SER A 1 695 ? 12.945 -24.906 -28.984 1 52.72 695 SER A CA 1
ATOM 5430 C C . SER A 1 695 ? 11.461 -25.219 -28.812 1 52.72 695 SER A C 1
ATOM 5432 O O . SER A 1 695 ? 10.891 -25.969 -29.625 1 52.72 695 SER A O 1
ATOM 5434 N N . VAL A 1 696 ? 10.977 -24.922 -27.641 1 48.91 696 VAL A N 1
ATOM 5435 C CA . VAL A 1 696 ? 9.539 -25.062 -27.453 1 48.91 696 VAL A CA 1
ATOM 5436 C C . VAL A 1 696 ? 8.789 -24.109 -28.391 1 48.91 696 VAL A C 1
ATOM 5438 O O . VAL A 1 696 ? 9.156 -22.953 -28.516 1 48.91 696 VAL A O 1
ATOM 5441 N N . PRO A 1 697 ? 7.887 -24.719 -29.203 1 47.88 697 PRO A N 1
ATOM 5442 C CA . PRO A 1 697 ? 7.109 -23.828 -30.078 1 47.88 697 PRO A CA 1
ATOM 5443 C C . PRO A 1 697 ? 6.504 -22.641 -29.328 1 47.88 697 PRO A C 1
ATOM 5445 O O . PRO A 1 697 ? 6.102 -22.781 -28.172 1 47.88 697 PRO A O 1
ATOM 5448 N N . ASP A 1 698 ? 6.445 -21.531 -29.953 1 44.59 698 ASP A N 1
ATOM 5449 C CA . ASP A 1 698 ? 5.816 -20.297 -29.5 1 44.59 698 ASP A CA 1
ATOM 5450 C C . ASP A 1 698 ? 6.586 -19.672 -28.344 1 44.59 698 ASP A C 1
ATOM 5452 O O . ASP A 1 698 ? 6.008 -18.953 -27.516 1 44.59 698 ASP A O 1
ATOM 5456 N N . ALA A 1 699 ? 7.656 -20.266 -28.188 1 47.72 699 ALA A N 1
ATOM 5457 C CA . ALA A 1 699 ? 8.547 -19.703 -27.172 1 47.72 699 ALA A CA 1
ATOM 5458 C C . ALA A 1 699 ? 8.812 -18.219 -27.438 1 47.72 699 ALA A C 1
ATOM 5460 O O . ALA A 1 699 ? 9.094 -17.453 -26.516 1 47.72 699 ALA A O 1
ATOM 5461 N N . LYS A 1 700 ? 8.75 -17.891 -28.625 1 44.12 700 LYS A N 1
ATOM 5462 C CA . LYS A 1 700 ? 8.961 -16.5 -28.969 1 44.12 700 LYS A CA 1
ATOM 5463 C C . LYS A 1 700 ? 7.922 -15.594 -28.312 1 44.12 700 LYS A C 1
ATOM 5465 O O . LYS A 1 700 ? 8.156 -14.398 -28.125 1 44.12 700 LYS A O 1
ATOM 5470 N N . PHE A 1 701 ? 6.816 -16.203 -28.109 1 42.62 701 PHE A N 1
ATOM 5471 C CA . PHE A 1 701 ? 5.789 -15.375 -27.469 1 42.62 701 PHE A CA 1
ATOM 5472 C C . PHE A 1 701 ? 6.215 -14.969 -26.062 1 42.62 701 PHE A C 1
ATOM 5474 O O . PHE A 1 701 ? 5.656 -14.031 -25.484 1 42.62 701 PHE A O 1
ATOM 5481 N N . THR A 1 702 ? 6.949 -15.711 -25.453 1 40.75 702 THR A N 1
ATOM 5482 C CA . THR A 1 702 ? 7.43 -15.188 -24.188 1 40.75 702 THR A CA 1
ATOM 5483 C C . THR A 1 702 ? 8.219 -13.898 -24.391 1 40.75 702 THR A C 1
ATOM 5485 O O . THR A 1 702 ? 8.492 -13.172 -23.438 1 40.75 702 THR A O 1
ATOM 5488 N N . LYS A 1 703 ? 9.016 -13.789 -25.422 1 37.75 703 LYS A N 1
ATOM 5489 C CA . LYS A 1 703 ? 9.562 -12.461 -25.672 1 37.75 703 LYS A CA 1
ATOM 5490 C C . LYS A 1 703 ? 8.477 -11.484 -26.094 1 37.75 703 LYS A C 1
ATOM 5492 O O . LYS A 1 703 ? 8 -11.539 -27.234 1 37.75 703 LYS A O 1
ATOM 5497 N N . GLY A 1 704 ? 7.34 -11.375 -25.422 1 36 704 GLY A N 1
ATOM 5498 C CA . GLY A 1 704 ? 5.938 -10.977 -25.469 1 36 704 GLY A CA 1
ATOM 5499 C C . GLY A 1 704 ? 5.707 -9.711 -26.281 1 36 704 GLY A C 1
ATOM 5500 O O . GLY A 1 704 ? 5.512 -8.641 -25.703 1 36 704 GLY A O 1
ATOM 5501 N N . GLU A 1 705 ? 6.449 -9.508 -27.422 1 37.38 705 GLU A N 1
ATOM 5502 C CA . GLU A 1 705 ? 5.758 -8.547 -28.281 1 37.38 705 GLU A CA 1
ATOM 5503 C C . GLU A 1 705 ? 4.383 -9.07 -28.703 1 37.38 705 GLU A C 1
ATOM 5505 O O . GLU A 1 705 ? 4.273 -9.906 -29.594 1 37.38 705 GLU A O 1
ATOM 5510 N N . PHE A 1 706 ? 3.57 -9.672 -27.922 1 41.78 706 PHE A N 1
ATOM 5511 C CA . PHE A 1 706 ? 2.275 -10.32 -28.094 1 41.78 706 PHE A CA 1
ATOM 5512 C C . PHE A 1 706 ? 1.372 -9.477 -29 1 41.78 706 PHE A C 1
ATOM 5514 O O . PHE A 1 706 ? 1.372 -8.25 -28.906 1 41.78 706 PHE A O 1
ATOM 5521 N N . GLU A 1 707 ? 1.088 -10.023 -30.094 1 44.38 707 GLU A N 1
ATOM 5522 C CA . GLU A 1 707 ? 0.043 -9.68 -31.062 1 44.38 707 GLU A CA 1
ATOM 5523 C C . GLU A 1 707 ? -1.262 -9.328 -30.344 1 44.38 707 GLU A C 1
ATOM 5525 O O . GLU A 1 707 ? -2.301 -9.164 -30.984 1 44.38 707 GLU A O 1
ATOM 5530 N N . ALA A 1 708 ? -1.407 -9.547 -29.094 1 48.75 708 ALA A N 1
ATOM 5531 C CA . ALA A 1 708 ? -2.721 -9.227 -28.547 1 48.75 708 ALA A CA 1
ATOM 5532 C C . ALA A 1 708 ? -3.189 -7.852 -29 1 48.75 708 ALA A C 1
ATOM 5534 O O . ALA A 1 708 ? -4.391 -7.598 -29.094 1 48.75 708 ALA A O 1
ATOM 5535 N N . LYS A 1 709 ? -2.207 -6.941 -29.172 1 48.59 709 LYS A N 1
ATOM 5536 C CA . LYS A 1 709 ? -2.604 -5.613 -29.625 1 48.59 709 LYS A CA 1
ATOM 5537 C C . LYS A 1 709 ? -3.152 -5.672 -31.047 1 48.59 709 LYS A C 1
ATOM 5539 O O . LYS A 1 709 ? -3.91 -4.793 -31.469 1 48.59 709 LYS A O 1
ATOM 5544 N N . ALA A 1 710 ? -2.801 -6.805 -31.703 1 49.81 710 ALA A N 1
ATOM 5545 C CA . ALA A 1 710 ? -3.289 -6.844 -33.062 1 49.81 710 ALA A CA 1
ATOM 5546 C C . ALA A 1 710 ? -4.645 -7.535 -33.156 1 49.81 710 ALA A C 1
ATOM 5548 O O . ALA A 1 710 ? -5.184 -7.73 -34.25 1 49.81 710 ALA A O 1
ATOM 5549 N N . ALA A 1 711 ? -5.055 -7.887 -31.859 1 59.69 711 ALA A N 1
ATOM 5550 C CA . ALA A 1 711 ? -6.32 -8.609 -31.891 1 59.69 711 ALA A CA 1
ATOM 5551 C C . ALA A 1 711 ? -7.453 -7.727 -32.406 1 59.69 711 ALA A C 1
ATOM 5553 O O . ALA A 1 711 ? -7.523 -6.543 -32.062 1 59.69 711 ALA A O 1
ATOM 5554 N N . LYS A 1 712 ? -8.172 -8.211 -33.344 1 65.12 712 LYS A N 1
ATOM 5555 C CA . LYS A 1 712 ? -9.273 -7.512 -33.969 1 65.12 712 LYS A CA 1
ATOM 5556 C C . LYS A 1 712 ? -10.461 -7.359 -33.031 1 65.12 712 LYS A C 1
ATOM 5558 O O . LYS A 1 712 ? -11.25 -6.426 -33.156 1 65.12 712 LYS A O 1
ATOM 5563 N N . SER A 1 713 ? -10.477 -8.469 -32 1 78.12 713 SER A N 1
ATOM 5564 C CA . SER A 1 713 ? -11.609 -8.438 -31.078 1 78.12 713 SER A CA 1
ATOM 5565 C C . SER A 1 713 ? -11.148 -8.594 -29.641 1 78.12 713 SER A C 1
ATOM 5567 O O . SER A 1 713 ? -10.039 -9.07 -29.375 1 78.12 713 SER A O 1
ATOM 5569 N N . GLU A 1 714 ? -11.961 -8.164 -28.703 1 78.06 714 GLU A N 1
ATOM 5570 C CA . GLU A 1 714 ? -11.656 -8.195 -27.281 1 78.06 714 GLU A CA 1
ATOM 5571 C C . GLU A 1 714 ? -11.508 -9.633 -26.781 1 78.06 714 GLU A C 1
ATOM 5573 O O . GLU A 1 714 ? -10.555 -9.945 -26.062 1 78.06 714 GLU A O 1
ATOM 5578 N N . PRO A 1 715 ? -12.359 -10.5 -27.234 1 77.5 715 PRO A N 1
ATOM 5579 C CA . PRO A 1 715 ? -12.18 -11.875 -26.781 1 77.5 715 PRO A CA 1
ATOM 5580 C C . PRO A 1 715 ? -10.898 -12.516 -27.312 1 77.5 715 PRO A C 1
ATOM 5582 O O . PRO A 1 715 ? -10.258 -13.297 -26.609 1 77.5 715 PRO A O 1
ATOM 5585 N N . GLU A 1 716 ? -10.625 -12.156 -28.453 1 78.81 716 GLU A N 1
ATOM 5586 C CA . GLU A 1 716 ? -9.398 -12.68 -29.047 1 78.81 716 GLU A CA 1
ATOM 5587 C C . GLU A 1 716 ? -8.164 -12.117 -28.344 1 78.81 716 GLU A C 1
ATOM 5589 O O . GLU A 1 716 ? -7.191 -12.836 -28.109 1 78.81 716 GLU A O 1
ATOM 5594 N N . ALA A 1 717 ? -8.273 -10.891 -28.047 1 77.94 717 ALA A N 1
ATOM 5595 C CA . ALA A 1 717 ? -7.168 -10.266 -27.328 1 77.94 717 ALA A CA 1
ATOM 5596 C C . ALA A 1 717 ? -6.969 -10.914 -25.953 1 77.94 717 ALA A C 1
ATOM 5598 O O . ALA A 1 717 ? -5.836 -11.133 -25.531 1 77.94 717 ALA A O 1
ATOM 5599 N N . ARG A 1 718 ? -8.031 -11.227 -25.359 1 81.69 718 ARG A N 1
ATOM 5600 C CA . ARG A 1 718 ? -7.977 -11.859 -24.047 1 81.69 718 ARG A CA 1
ATOM 5601 C C . ARG A 1 718 ? -7.387 -13.266 -24.141 1 81.69 718 ARG A C 1
ATOM 5603 O O . ARG A 1 718 ? -6.625 -13.68 -23.266 1 81.69 718 ARG A O 1
ATOM 5610 N N . ARG A 1 719 ? -7.715 -13.938 -25.156 1 82 719 ARG A N 1
ATOM 5611 C CA . ARG A 1 719 ? -7.203 -15.289 -25.375 1 82 719 ARG A CA 1
ATOM 5612 C C . ARG A 1 719 ? -5.699 -15.273 -25.625 1 82 719 ARG A C 1
ATOM 5614 O O . ARG A 1 719 ? -4.965 -16.125 -25.109 1 82 719 ARG A O 1
ATOM 5621 N N . LEU A 1 720 ? -5.344 -14.344 -26.406 1 80.5 720 LEU A N 1
ATOM 5622 C CA . LEU A 1 720 ? -3.924 -14.242 -26.734 1 80.5 720 LEU A CA 1
ATOM 5623 C C . LEU A 1 720 ? -3.117 -13.836 -25.5 1 80.5 720 LEU A C 1
ATOM 5625 O O . LEU A 1 720 ? -1.983 -14.289 -25.328 1 80.5 720 LEU A O 1
ATOM 5629 N N . GLN A 1 721 ? -3.699 -13.031 -24.719 1 81.88 721 GLN A N 1
ATOM 5630 C CA . GLN A 1 721 ? -3.039 -12.633 -23.484 1 81.88 721 GLN A CA 1
ATOM 5631 C C . GLN A 1 721 ? -2.871 -13.828 -22.547 1 81.88 721 GLN A C 1
ATOM 5633 O O . GLN A 1 721 ? -1.806 -14.016 -21.953 1 81.88 721 GLN A O 1
ATOM 5638 N N . LEU A 1 722 ? -3.922 -14.531 -22.453 1 86.75 722 LEU A N 1
ATOM 5639 C CA . LEU A 1 722 ? -3.871 -15.719 -21.609 1 86.75 722 LEU A CA 1
ATOM 5640 C C . LEU A 1 722 ? -2.807 -16.688 -22.094 1 86.75 722 LEU A C 1
ATOM 5642 O O . LEU A 1 722 ? -2.01 -17.203 -21.312 1 86.75 722 LEU A O 1
ATOM 5646 N N . ARG A 1 723 ? -2.771 -16.906 -23.375 1 85.19 723 ARG A N 1
ATOM 5647 C CA . ARG A 1 723 ? -1.822 -17.844 -23.953 1 85.19 723 ARG A CA 1
ATOM 5648 C C . ARG A 1 723 ? -0.385 -17.391 -23.734 1 85.19 723 ARG A C 1
ATOM 5650 O O . ARG A 1 723 ? 0.496 -18.203 -23.453 1 85.19 723 ARG A O 1
ATOM 5657 N N . SER A 1 724 ? -0.215 -16.156 -23.859 1 84 724 SER A N 1
ATOM 5658 C CA . SER A 1 724 ? 1.122 -15.602 -23.656 1 84 724 SER A CA 1
ATOM 5659 C C . SER A 1 724 ? 1.603 -15.828 -22.219 1 84 724 SER A C 1
ATOM 5661 O O . SER A 1 724 ? 2.762 -16.188 -22 1 84 724 SER A O 1
ATOM 5663 N N . LEU A 1 725 ? 0.733 -15.641 -21.344 1 88.44 725 LEU A N 1
ATOM 5664 C CA . LEU A 1 725 ? 1.096 -15.812 -19.938 1 88.44 725 LEU A CA 1
ATOM 5665 C C . LEU A 1 725 ? 1.277 -17.281 -19.594 1 88.44 725 LEU A C 1
ATOM 5667 O O . LEU A 1 725 ? 2.117 -17.641 -18.766 1 88.44 725 LEU A O 1
ATOM 5671 N N . GLN A 1 726 ? 0.559 -18.094 -20.234 1 89.75 726 GLN A N 1
ATOM 5672 C CA . GLN A 1 726 ? 0.696 -19.531 -20.016 1 89.75 726 GLN A CA 1
ATOM 5673 C C . GLN A 1 726 ? 2.031 -20.047 -20.547 1 89.75 726 GLN A C 1
ATOM 5675 O O . GLN A 1 726 ? 2.662 -20.906 -19.922 1 89.75 726 GLN A O 1
ATOM 5680 N N . TYR A 1 727 ? 2.414 -19.547 -21.641 1 87.94 727 TYR A N 1
ATOM 5681 C CA . TYR A 1 727 ? 3.719 -19.906 -22.188 1 87.94 727 TYR A CA 1
ATOM 5682 C C . TYR A 1 727 ? 4.84 -19.422 -21.281 1 87.94 727 TYR A C 1
ATOM 5684 O O . TYR A 1 727 ? 5.828 -20.125 -21.062 1 87.94 727 TYR A O 1
ATOM 5692 N N . LEU A 1 728 ? 4.637 -18.203 -20.812 1 89.62 728 LEU A N 1
ATOM 5693 C CA . LEU A 1 728 ? 5.629 -17.672 -19.875 1 89.62 728 LEU A CA 1
ATOM 5694 C C . LEU A 1 728 ? 5.727 -18.547 -18.625 1 89.62 728 LEU A C 1
ATOM 5696 O O . LEU A 1 728 ? 6.824 -18.828 -18.141 1 89.62 728 LEU A O 1
ATOM 5700 N N . GLU A 1 729 ? 4.609 -18.906 -18.141 1 92.94 729 GLU A N 1
ATOM 5701 C CA . GLU A 1 729 ? 4.582 -19.781 -16.969 1 92.94 729 GLU A CA 1
ATOM 5702 C C . GLU A 1 729 ? 5.297 -21.094 -17.234 1 92.94 729 GLU A C 1
ATOM 5704 O O . GLU A 1 729 ? 6.008 -21.609 -16.375 1 92.94 729 GLU A O 1
ATOM 5709 N N . ARG A 1 730 ? 5.039 -21.672 -18.406 1 92.69 730 ARG A N 1
ATOM 5710 C CA . ARG A 1 730 ? 5.703 -22.906 -18.828 1 92.69 730 ARG A CA 1
ATOM 5711 C C . ARG A 1 730 ? 7.219 -22.734 -18.812 1 92.69 730 ARG A C 1
ATOM 5713 O O . ARG A 1 730 ? 7.938 -23.609 -18.328 1 92.69 730 ARG A O 1
ATOM 5720 N N . TYR A 1 731 ? 7.656 -21.656 -19.359 1 92.12 731 TYR A N 1
ATOM 5721 C CA . TYR A 1 731 ? 9.086 -21.359 -19.375 1 92.12 731 TYR A CA 1
ATOM 5722 C C . TYR A 1 731 ? 9.641 -21.266 -17.953 1 92.12 731 TYR A C 1
ATOM 5724 O O . TYR A 1 731 ? 10.695 -21.828 -17.656 1 92.12 731 TYR A O 1
ATOM 5732 N N . VAL A 1 732 ? 8.945 -20.625 -17.094 1 94.19 732 VAL A N 1
ATOM 5733 C CA . VAL A 1 732 ? 9.383 -20.438 -15.703 1 94.19 732 VAL A CA 1
ATOM 5734 C C . VAL A 1 732 ? 9.453 -21.797 -15.008 1 94.19 732 VAL A C 1
ATOM 5736 O O . VAL A 1 732 ? 10.391 -22.062 -14.25 1 94.19 732 VAL A O 1
ATOM 5739 N N . TYR A 1 733 ? 8.547 -22.641 -15.25 1 95.75 733 TYR A N 1
ATOM 5740 C CA . TYR A 1 733 ? 8.539 -23.953 -14.641 1 95.75 733 TYR A CA 1
ATOM 5741 C C . TYR A 1 733 ? 9.727 -24.781 -15.109 1 95.75 733 TYR A C 1
ATOM 5743 O O . TYR A 1 733 ? 10.281 -25.578 -14.352 1 95.75 733 TYR A O 1
ATOM 5751 N N . LEU A 1 734 ? 10.086 -24.672 -16.375 1 95 734 LEU A N 1
ATOM 5752 C CA . LEU A 1 734 ? 11.25 -25.391 -16.875 1 95 734 LEU A CA 1
ATOM 5753 C C . LEU A 1 734 ? 12.523 -24.891 -16.203 1 95 734 LEU A C 1
ATOM 5755 O O . LEU A 1 734 ? 13.414 -25.688 -15.898 1 95 734 LEU A O 1
ATOM 5759 N N . VAL A 1 735 ? 12.562 -23.578 -15.977 1 94.69 735 VAL A N 1
ATOM 5760 C CA . VAL A 1 735 ? 13.703 -23.016 -15.266 1 94.69 735 VAL A CA 1
ATOM 5761 C C . VAL A 1 735 ? 13.734 -23.562 -13.836 1 94.69 735 VAL A C 1
ATOM 5763 O O . VAL A 1 735 ? 14.805 -23.922 -13.328 1 94.69 735 VAL A O 1
ATOM 5766 N N . LEU A 1 736 ? 12.625 -23.609 -13.219 1 96.69 736 LEU A N 1
ATOM 5767 C CA . LEU A 1 736 ? 12.523 -24.125 -11.852 1 96.69 736 LEU A CA 1
ATOM 5768 C C . LEU A 1 736 ? 12.891 -25.594 -11.797 1 96.69 736 LEU A C 1
ATOM 5770 O O . LEU A 1 736 ? 13.531 -26.047 -10.836 1 96.69 736 LEU A O 1
ATOM 5774 N N . LEU A 1 737 ? 12.461 -26.344 -12.836 1 97.62 737 LEU A N 1
ATOM 5775 C CA . LEU A 1 737 ? 12.82 -27.75 -12.891 1 97.62 737 LEU A CA 1
ATOM 5776 C C . LEU A 1 737 ? 14.336 -27.922 -12.969 1 97.62 737 LEU A C 1
ATOM 5778 O O . LEU A 1 737 ? 14.898 -28.781 -12.297 1 97.62 737 LEU A O 1
ATOM 5782 N N . ASN A 1 738 ? 14.898 -27.125 -13.812 1 96.06 738 ASN A N 1
ATOM 5783 C CA . ASN A 1 738 ? 16.359 -27.172 -13.914 1 96.06 738 ASN A CA 1
ATOM 5784 C C . ASN A 1 738 ? 17.016 -26.859 -12.578 1 96.06 738 ASN A C 1
ATOM 5786 O O . ASN A 1 738 ? 18 -27.484 -12.195 1 96.06 738 ASN A O 1
ATOM 5790 N N . ALA A 1 739 ? 16.5 -25.844 -11.898 1 95.19 739 ALA A N 1
ATOM 5791 C CA . ALA A 1 739 ? 17.016 -25.5 -10.578 1 95.19 739 ALA A CA 1
ATOM 5792 C C . ALA A 1 739 ? 16.859 -26.656 -9.602 1 95.19 739 ALA A C 1
ATOM 5794 O O . ALA A 1 739 ? 17.781 -26.953 -8.836 1 95.19 739 ALA A O 1
ATOM 5795 N N . TYR A 1 740 ? 15.758 -27.281 -9.625 1 96.94 740 TYR A N 1
ATOM 5796 C CA . TYR A 1 740 ? 15.492 -28.453 -8.797 1 96.94 740 TYR A CA 1
ATOM 5797 C C . TYR A 1 740 ? 16.5 -29.562 -9.078 1 96.94 740 TYR A C 1
ATOM 5799 O O . TYR A 1 740 ? 17.062 -30.141 -8.148 1 96.94 740 TYR A O 1
ATOM 5807 N N . LEU A 1 741 ? 16.719 -29.844 -10.383 1 97.19 741 LEU A N 1
ATOM 5808 C CA . LEU A 1 741 ? 17.625 -30.922 -10.758 1 97.19 741 LEU A CA 1
ATOM 5809 C C . LEU A 1 741 ? 19.047 -30.641 -10.281 1 97.19 741 LEU A C 1
ATOM 5811 O O . LEU A 1 741 ? 19.766 -31.547 -9.883 1 97.19 741 LEU A O 1
ATOM 5815 N N . HIS A 1 742 ? 19.438 -29.328 -10.266 1 95 742 HIS A N 1
ATOM 5816 C CA . HIS A 1 742 ? 20.75 -28.938 -9.773 1 95 742 HIS A CA 1
ATOM 5817 C C . HIS A 1 742 ? 20.844 -29.078 -8.258 1 95 742 HIS A C 1
ATOM 5819 O O . HIS A 1 742 ? 21.797 -29.656 -7.738 1 95 742 HIS A O 1
ATOM 5825 N N . LEU A 1 743 ? 19.859 -28.625 -7.562 1 93.75 743 LEU A N 1
ATOM 5826 C CA . LEU A 1 743 ? 19.938 -28.453 -6.113 1 93.75 743 LEU A CA 1
ATOM 5827 C C . LEU A 1 743 ? 19.703 -29.797 -5.406 1 93.75 743 LEU A C 1
ATOM 5829 O O . LEU A 1 743 ? 20.266 -30.031 -4.332 1 93.75 743 LEU A O 1
ATOM 5833 N N . GLU A 1 744 ? 18.922 -30.672 -6.016 1 95 744 GLU A N 1
ATOM 5834 C CA . GLU A 1 744 ? 18.594 -31.938 -5.371 1 95 744 GLU A CA 1
ATOM 5835 C C . GLU A 1 744 ? 19.438 -33.094 -5.918 1 95 744 GLU A C 1
ATOM 5837 O O . GLU A 1 744 ? 19.25 -34.25 -5.543 1 95 744 GLU A O 1
ATOM 5842 N N . LYS A 1 745 ? 20.422 -32.781 -6.719 1 94 745 LYS A N 1
ATOM 5843 C CA . LYS A 1 745 ? 21.281 -33.812 -7.32 1 94 745 LYS A CA 1
ATOM 5844 C C . LYS A 1 745 ? 22.078 -34.562 -6.25 1 94 745 LYS A C 1
ATOM 5846 O O . LYS A 1 745 ? 22.234 -35.781 -6.336 1 94 745 LYS A O 1
ATOM 5851 N N . ALA A 1 746 ? 22.578 -33.812 -5.297 1 90.94 746 ALA A N 1
ATOM 5852 C CA . ALA A 1 746 ? 23.406 -34.375 -4.25 1 90.94 746 ALA A CA 1
ATOM 5853 C C . ALA A 1 746 ? 22.656 -35.469 -3.488 1 90.94 746 ALA A C 1
ATOM 5855 O O . ALA A 1 746 ? 23.266 -36.438 -3.037 1 90.94 746 ALA A O 1
ATOM 5856 N N . ASP A 1 747 ? 21.359 -35.375 -3.361 1 91.31 747 ASP A N 1
ATOM 5857 C CA . ASP A 1 747 ? 20.547 -36.344 -2.635 1 91.31 747 ASP A CA 1
ATOM 5858 C C . ASP A 1 747 ? 19.875 -37.312 -3.594 1 91.31 747 ASP A C 1
ATOM 5860 O O . ASP A 1 747 ? 18.922 -38 -3.217 1 91.31 747 ASP A O 1
ATOM 5864 N N . SER A 1 748 ? 20.266 -37.281 -4.871 1 92.31 748 SER A N 1
ATOM 5865 C CA . SER A 1 748 ? 19.766 -38.188 -5.891 1 92.31 748 SER A CA 1
ATOM 5866 C C . SER A 1 748 ? 18.266 -38.031 -6.109 1 92.31 748 SER A C 1
ATOM 5868 O O . SER A 1 748 ? 17.547 -39 -6.262 1 92.31 748 SER A O 1
ATOM 5870 N N . TRP A 1 749 ? 17.797 -36.812 -5.922 1 94.62 749 TRP A N 1
ATOM 5871 C CA . TRP A 1 749 ? 16.422 -36.406 -6.219 1 94.62 749 TRP A CA 1
ATOM 5872 C C . TRP A 1 749 ? 15.43 -37.281 -5.438 1 94.62 749 TRP A C 1
ATOM 5874 O O . TRP A 1 749 ? 14.445 -37.75 -5.996 1 94.62 749 TRP A O 1
ATOM 5884 N N . GLN A 1 750 ? 15.633 -37.531 -4.199 1 93.88 750 GLN A N 1
ATOM 5885 C CA . GLN A 1 750 ? 14.734 -38.281 -3.32 1 93.88 750 GLN A CA 1
ATOM 5886 C C . GLN A 1 750 ? 13.43 -37.531 -3.104 1 93.88 750 GLN A C 1
ATOM 5888 O O . GLN A 1 750 ? 12.359 -38.125 -3.059 1 93.88 750 GLN A O 1
ATOM 5893 N N . ARG A 1 751 ? 13.57 -36.25 -3.01 1 95.5 751 ARG A N 1
ATOM 5894 C CA . ARG A 1 751 ? 12.391 -35.375 -2.934 1 95.5 751 ARG A CA 1
ATOM 5895 C C . ARG A 1 751 ? 11.844 -35.094 -4.324 1 95.5 751 ARG A C 1
ATOM 5897 O O . ARG A 1 751 ? 12.547 -34.531 -5.168 1 95.5 751 ARG A O 1
ATOM 5904 N N . PRO A 1 752 ? 10.594 -35.438 -4.547 1 97 752 PRO A N 1
ATOM 5905 C CA . PRO A 1 752 ? 10.039 -35.156 -5.871 1 97 752 PRO A CA 1
ATOM 5906 C C . PRO A 1 752 ? 9.914 -33.656 -6.117 1 97 752 PRO A C 1
ATOM 5908 O O . PRO A 1 752 ? 9.914 -32.844 -5.172 1 97 752 PRO A O 1
ATOM 5911 N N . PHE A 1 753 ? 9.859 -33.281 -7.363 1 97.19 753 PHE A N 1
ATOM 5912 C CA . PHE A 1 753 ? 9.773 -31.891 -7.762 1 97.19 753 PHE A CA 1
ATOM 5913 C C . PHE A 1 753 ? 8.57 -31.219 -7.117 1 97.19 753 PHE A C 1
ATOM 5915 O O . PHE A 1 753 ? 8.656 -30.062 -6.66 1 97.19 753 PHE A O 1
ATOM 5922 N N . SER A 1 754 ? 7.391 -31.844 -7.109 1 96.19 754 SER A N 1
ATOM 5923 C CA . SER A 1 754 ? 6.172 -31.281 -6.523 1 96.19 754 SER A CA 1
ATOM 5924 C C . SER A 1 754 ? 6.367 -30.953 -5.051 1 96.19 754 SER A C 1
ATOM 5926 O O . SER A 1 754 ? 5.957 -29.875 -4.594 1 96.19 754 SER A O 1
ATOM 5928 N N . ALA A 1 755 ? 6.984 -31.828 -4.332 1 95.44 755 ALA A N 1
ATOM 5929 C CA . ALA A 1 755 ? 7.277 -31.594 -2.924 1 95.44 755 ALA A CA 1
ATOM 5930 C C . ALA A 1 755 ? 8.281 -30.453 -2.76 1 95.44 755 ALA A C 1
ATOM 5932 O O . ALA A 1 755 ? 8.164 -29.641 -1.839 1 95.44 755 ALA A O 1
ATOM 5933 N N . TRP A 1 756 ? 9.312 -30.5 -3.619 1 96.25 756 TRP A N 1
ATOM 5934 C CA . TRP A 1 756 ? 10.312 -29.438 -3.596 1 96.25 756 TRP A CA 1
ATOM 5935 C C . TRP A 1 756 ? 9.672 -28.078 -3.82 1 96.25 756 TRP A C 1
ATOM 5937 O O . TRP A 1 756 ? 10.047 -27.094 -3.186 1 96.25 756 TRP A O 1
ATOM 5947 N N . MET A 1 757 ? 8.719 -28 -4.73 1 96.06 757 MET A N 1
ATOM 5948 C CA . MET A 1 757 ? 8.008 -26.75 -5.02 1 96.06 757 MET A CA 1
ATOM 5949 C C . MET A 1 757 ? 7.23 -26.281 -3.799 1 96.06 757 MET A C 1
ATOM 5951 O O . MET A 1 757 ? 7.164 -25.078 -3.531 1 96.06 757 MET A O 1
ATOM 5955 N N . ARG A 1 758 ? 6.645 -27.125 -3.033 1 92.81 758 ARG A N 1
ATOM 5956 C CA . ARG A 1 758 ? 5.832 -26.797 -1.865 1 92.81 758 ARG A CA 1
ATOM 5957 C C . ARG A 1 758 ? 6.711 -26.453 -0.669 1 92.81 758 ARG A C 1
ATOM 5959 O O . ARG A 1 758 ? 6.418 -25.516 0.069 1 92.81 758 ARG A O 1
ATOM 5966 N N . GLU A 1 759 ? 7.828 -27.188 -0.523 1 91.88 759 GLU A N 1
ATOM 5967 C CA . GLU A 1 759 ? 8.609 -27.109 0.707 1 91.88 759 GLU A CA 1
ATOM 5968 C C . GLU A 1 759 ? 9.727 -26.078 0.575 1 91.88 759 GLU A C 1
ATOM 5970 O O . GLU A 1 759 ? 10.156 -25.484 1.567 1 91.88 759 GLU A O 1
ATOM 5975 N N . VAL A 1 760 ? 10.219 -25.906 -0.637 1 92.94 760 VAL A N 1
ATOM 5976 C CA . VAL A 1 760 ? 11.391 -25.062 -0.824 1 92.94 760 VAL A CA 1
ATOM 5977 C C . VAL A 1 760 ? 11.023 -23.844 -1.653 1 92.94 760 VAL A C 1
ATOM 5979 O O . VAL A 1 760 ? 11.102 -22.703 -1.168 1 92.94 760 VAL A O 1
ATOM 5982 N N . ALA A 1 761 ? 10.477 -24.047 -2.834 1 93.94 761 ALA A N 1
ATOM 5983 C CA . ALA A 1 761 ? 10.219 -22.953 -3.771 1 93.94 761 ALA A CA 1
ATOM 5984 C C . ALA A 1 761 ? 9.156 -22.016 -3.23 1 93.94 761 ALA A C 1
ATOM 5986 O O . ALA A 1 761 ? 9.266 -20.797 -3.396 1 93.94 761 ALA A O 1
ATOM 5987 N N . SER A 1 762 ? 8.117 -22.578 -2.652 1 93.31 762 SER A N 1
ATOM 5988 C CA . SER A 1 762 ? 7.055 -21.734 -2.111 1 93.31 762 SER A CA 1
ATOM 5989 C C . SER A 1 762 ? 7.578 -20.812 -1.015 1 93.31 762 SER A C 1
ATOM 5991 O O . SER A 1 762 ? 7.238 -19.641 -0.979 1 93.31 762 SER A O 1
ATOM 5993 N N . LYS A 1 763 ? 8.383 -21.328 -0.159 1 90.38 763 LYS A N 1
ATOM 5994 C CA . LYS A 1 763 ? 8.938 -20.562 0.947 1 90.38 763 LYS A CA 1
ATOM 5995 C C . LYS A 1 763 ? 9.922 -19.5 0.442 1 90.38 763 LYS A C 1
ATOM 5997 O O . LYS A 1 763 ? 10.133 -18.484 1.1 1 90.38 763 LYS A O 1
ATOM 6002 N N . ALA A 1 764 ? 10.477 -19.781 -0.722 1 91.25 764 ALA A N 1
ATOM 6003 C CA . ALA A 1 764 ? 11.43 -18.844 -1.315 1 91.25 764 ALA A CA 1
ATOM 6004 C C . ALA A 1 764 ? 10.703 -17.734 -2.061 1 91.25 764 ALA A C 1
ATOM 6006 O O . ALA A 1 764 ? 11.336 -16.797 -2.555 1 91.25 764 ALA A O 1
ATOM 6007 N N . GLY A 1 765 ? 9.383 -17.859 -2.205 1 90.94 765 GLY A N 1
ATOM 6008 C CA . GLY A 1 765 ? 8.602 -16.781 -2.803 1 90.94 765 GLY A CA 1
ATOM 6009 C C . GLY A 1 765 ? 8.297 -17.016 -4.27 1 90.94 765 GLY A C 1
ATOM 6010 O O . GLY A 1 765 ? 7.883 -16.094 -4.977 1 90.94 765 GLY A O 1
ATOM 6011 N N . VAL A 1 766 ? 8.516 -18.141 -4.75 1 94.12 766 VAL A N 1
ATOM 6012 C CA . VAL A 1 766 ? 8.344 -18.438 -6.168 1 94.12 766 VAL A CA 1
ATOM 6013 C C . VAL A 1 766 ? 6.879 -18.234 -6.559 1 94.12 766 VAL A C 1
ATOM 6015 O O . VAL A 1 766 ? 6.586 -17.688 -7.621 1 94.12 766 VAL A O 1
ATOM 6018 N N . TYR A 1 767 ? 5.961 -18.656 -5.703 1 95.12 767 TYR A N 1
ATOM 6019 C CA . TYR A 1 767 ? 4.547 -18.578 -6.059 1 95.12 767 TYR A CA 1
ATOM 6020 C C . TYR A 1 767 ? 4.043 -17.141 -5.961 1 95.12 767 TYR A C 1
ATOM 6022 O O . TYR A 1 767 ? 3.025 -16.797 -6.566 1 95.12 767 TYR A O 1
ATOM 6030 N N . GLU A 1 768 ? 4.68 -16.328 -5.191 1 93.06 768 GLU A N 1
ATOM 6031 C CA . GLU A 1 768 ? 4.359 -14.906 -5.227 1 93.06 768 GLU A CA 1
ATOM 6032 C C . GLU A 1 768 ? 4.703 -14.305 -6.582 1 93.06 768 GLU A C 1
ATOM 6034 O O . GLU A 1 768 ? 3.969 -13.445 -7.09 1 93.06 768 GLU A O 1
ATOM 6039 N N . ILE A 1 769 ? 5.801 -14.75 -7.113 1 92.19 769 ILE A N 1
ATOM 6040 C CA . ILE A 1 769 ? 6.215 -14.305 -8.438 1 92.19 769 ILE A CA 1
ATOM 6041 C C . ILE A 1 769 ? 5.23 -14.812 -9.492 1 92.19 769 ILE A C 1
ATOM 6043 O O . ILE A 1 769 ? 4.816 -14.07 -10.375 1 92.19 769 ILE A O 1
ATOM 6047 N N . LEU A 1 770 ? 4.859 -16.078 -9.336 1 94.06 770 LEU A N 1
ATOM 6048 C CA . LEU A 1 770 ? 3.926 -16.688 -10.281 1 94.06 770 LEU A CA 1
ATOM 6049 C C . LEU A 1 770 ? 2.555 -16.031 -10.195 1 94.06 770 LEU A C 1
ATOM 6051 O O . LEU A 1 770 ? 1.801 -16.031 -11.172 1 94.06 770 LEU A O 1
ATOM 6055 N N . ASN A 1 771 ? 2.232 -15.445 -9.062 1 93.25 771 ASN A N 1
ATOM 6056 C CA . ASN A 1 771 ? 0.936 -14.805 -8.859 1 93.25 771 ASN A CA 1
ATOM 6057 C C . ASN A 1 771 ? 0.919 -13.383 -9.414 1 93.25 771 ASN A C 1
ATOM 6059 O O . ASN A 1 771 ? -0.1 -12.695 -9.336 1 93.25 771 ASN A O 1
ATOM 6063 N N . GLN A 1 772 ? 2.062 -12.953 -9.898 1 90.62 772 GLN A N 1
ATOM 6064 C CA . GLN A 1 772 ? 2.164 -11.648 -10.531 1 90.62 772 GLN A CA 1
ATOM 6065 C C . GLN A 1 772 ? 2.889 -11.734 -11.867 1 90.62 772 GLN A C 1
ATOM 6067 O O . GLN A 1 772 ? 3.809 -10.953 -12.133 1 90.62 772 GLN A O 1
ATOM 6072 N N . LEU A 1 773 ? 2.428 -12.594 -12.602 1 90.31 773 LEU A N 1
ATOM 6073 C CA . LEU A 1 773 ? 3.111 -12.82 -13.867 1 90.31 773 LEU A CA 1
ATOM 6074 C C . LEU A 1 773 ? 2.646 -11.812 -14.914 1 90.31 773 LEU A C 1
ATOM 6076 O O . LEU A 1 773 ? 1.46 -11.484 -14.984 1 90.31 773 LEU A O 1
ATOM 6080 N N . GLY A 1 774 ? 3.516 -11.219 -15.609 1 86.81 774 GLY A N 1
ATOM 6081 C CA . GLY A 1 774 ? 3.189 -10.297 -16.688 1 86.81 774 GLY A CA 1
ATOM 6082 C C . GLY A 1 774 ? 4.414 -9.742 -17.391 1 86.81 774 GLY A C 1
ATOM 6083 O O . GLY A 1 774 ? 5.527 -10.242 -17.188 1 86.81 774 GLY A O 1
ATOM 6084 N N . PHE A 1 775 ? 4.102 -8.914 -18.297 1 81.69 775 PHE A N 1
ATOM 6085 C CA . PHE A 1 775 ? 5.145 -8.242 -19.062 1 81.69 775 PHE A CA 1
ATOM 6086 C C . PHE A 1 775 ? 5.211 -6.766 -18.703 1 81.69 775 PHE A C 1
ATOM 6088 O O . PHE A 1 775 ? 4.672 -5.918 -19.422 1 81.69 775 PHE A O 1
ATOM 6095 N N . PRO A 1 776 ? 5.836 -6.488 -17.547 1 74.62 776 PRO A N 1
ATOM 6096 C CA . PRO A 1 776 ? 5.848 -5.113 -17.047 1 74.62 776 PRO A CA 1
ATOM 6097 C C . PRO A 1 776 ? 6.387 -4.117 -18.078 1 74.62 776 PRO A C 1
ATOM 6099 O O . PRO A 1 776 ? 6.094 -2.92 -17.984 1 74.62 776 PRO A O 1
ATOM 6102 N N . GLU A 1 777 ? 7.207 -4.559 -19 1 66.69 777 GLU A N 1
ATOM 6103 C CA . GLU A 1 777 ? 7.754 -3.686 -20.031 1 66.69 777 GLU A CA 1
ATOM 6104 C C . GLU A 1 777 ? 6.66 -3.195 -20.984 1 66.69 777 GLU A C 1
ATOM 6106 O O . GLU A 1 777 ? 6.812 -2.154 -21.625 1 66.69 777 GLU A O 1
ATOM 6111 N N . LEU A 1 778 ? 5.594 -3.977 -20.969 1 64.69 778 LEU A N 1
ATOM 6112 C CA . LEU A 1 778 ? 4.527 -3.641 -21.906 1 64.69 778 LEU A CA 1
ATOM 6113 C C . LEU A 1 778 ? 3.377 -2.939 -21.203 1 64.69 778 LEU A C 1
ATOM 6115 O O . LEU A 1 778 ? 2.807 -1.981 -21.719 1 64.69 778 LEU A O 1
ATOM 6119 N N . GLN A 1 779 ? 3.068 -3.459 -20.125 1 66.69 779 GLN A N 1
ATOM 6120 C CA . GLN A 1 779 ? 1.926 -2.928 -19.391 1 66.69 779 GLN A CA 1
ATOM 6121 C C . GLN A 1 779 ? 2.084 -3.15 -17.891 1 66.69 779 GLN A C 1
ATOM 6123 O O . GLN A 1 779 ? 2.838 -4.027 -17.469 1 66.69 779 GLN A O 1
ATOM 6128 N N . SER A 1 780 ? 1.411 -2.15 -17.266 1 66.44 780 SER A N 1
ATOM 6129 C CA . SER A 1 780 ? 1.426 -2.336 -15.82 1 66.44 780 SER A CA 1
ATOM 6130 C C . SER A 1 780 ? 0.778 -3.66 -15.43 1 66.44 780 SER A C 1
ATOM 6132 O O . SER A 1 780 ? -0.262 -4.035 -15.977 1 66.44 780 SER A O 1
ATOM 6134 N N . VAL A 1 781 ? 1.469 -4.348 -14.742 1 66.19 781 VAL A N 1
ATOM 6135 C CA . VAL A 1 781 ? 1.032 -5.68 -14.344 1 66.19 781 VAL A CA 1
ATOM 6136 C C . VAL A 1 781 ? -0.08 -5.57 -13.305 1 66.19 781 VAL A C 1
ATOM 6138 O O . VAL A 1 781 ? -0.903 -6.48 -13.164 1 66.19 781 VAL A O 1
ATOM 6141 N N . GLN A 1 782 ? -0.123 -4.352 -12.906 1 65 782 GLN A N 1
ATOM 6142 C CA . GLN A 1 782 ? -1.099 -4.223 -11.828 1 65 782 GLN A CA 1
ATOM 6143 C C . GLN A 1 782 ? -2.525 -4.281 -12.367 1 65 782 GLN A C 1
ATOM 6145 O O . GLN A 1 782 ? -2.844 -3.623 -13.359 1 65 782 GLN A O 1
ATOM 6150 N N . ASP A 1 783 ? -3.322 -5.273 -12.008 1 64.19 783 ASP A N 1
ATOM 6151 C CA . ASP A 1 783 ? -4.762 -5.391 -12.219 1 64.19 783 ASP A CA 1
ATOM 6152 C C . ASP A 1 783 ? -5.07 -6.16 -13.5 1 64.19 783 ASP A C 1
ATOM 6154 O O . ASP A 1 783 ? -6.145 -6.004 -14.086 1 64.19 783 ASP A O 1
ATOM 6158 N N . GLN A 1 784 ? -3.992 -6.773 -14.039 1 74.12 784 GLN A N 1
ATOM 6159 C CA . GLN A 1 784 ? -4.309 -7.621 -15.188 1 74.12 784 GLN A CA 1
ATOM 6160 C C . GLN A 1 784 ? -4.941 -8.938 -14.742 1 74.12 784 GLN A C 1
ATOM 6162 O O . GLN A 1 784 ? -4.426 -9.602 -13.844 1 74.12 784 GLN A O 1
ATOM 6167 N N . PRO A 1 785 ? -6 -9.219 -15.289 1 76.25 785 PRO A N 1
ATOM 6168 C CA . PRO A 1 785 ? -6.809 -10.328 -14.781 1 76.25 785 PRO A CA 1
ATOM 6169 C C . PRO A 1 785 ? -6.059 -11.656 -14.789 1 76.25 785 PRO A C 1
ATOM 6171 O O . PRO A 1 785 ? -6.219 -12.469 -13.875 1 76.25 785 PRO A O 1
ATOM 6174 N N . PHE A 1 786 ? -5.145 -11.922 -15.789 1 86.94 786 PHE A N 1
ATOM 6175 C CA . PHE A 1 786 ? -4.559 -13.25 -15.898 1 86.94 786 PHE A CA 1
ATOM 6176 C C . PHE A 1 786 ? -3.186 -13.289 -15.234 1 86.94 786 PHE A C 1
ATOM 6178 O O . PHE A 1 786 ? -2.531 -14.336 -15.219 1 86.94 786 PHE A O 1
ATOM 6185 N N . SER A 1 787 ? -2.832 -12.242 -14.602 1 88.5 787 SER A N 1
ATOM 6186 C CA . SER A 1 787 ? -1.549 -12.219 -13.906 1 88.5 787 SER A CA 1
ATOM 6187 C C . SER A 1 787 ? -1.592 -13.07 -12.641 1 88.5 787 SER A C 1
ATOM 6189 O O . SER A 1 787 ? -0.569 -13.617 -12.219 1 88.5 787 SER A O 1
ATOM 6191 N N . GLY A 1 788 ? -2.803 -13.219 -12.141 1 90.44 788 GLY A N 1
ATOM 6192 C CA . GLY A 1 788 ? -2.982 -13.977 -10.922 1 90.44 788 GLY A CA 1
ATOM 6193 C C . GLY A 1 788 ? -3.197 -15.461 -11.164 1 90.44 788 GLY A C 1
ATOM 6194 O O . GLY A 1 788 ? -3.777 -15.852 -12.18 1 90.44 788 GLY A O 1
ATOM 6195 N N . LEU A 1 789 ? -2.75 -16.297 -10.242 1 91.12 789 LEU A N 1
ATOM 6196 C CA . LEU A 1 789 ? -2.854 -17.75 -10.344 1 91.12 789 LEU A CA 1
ATOM 6197 C C . LEU A 1 789 ? -4.312 -18.188 -10.391 1 91.12 789 LEU A C 1
ATOM 6199 O O . LEU A 1 789 ? -4.676 -19.078 -11.164 1 91.12 789 LEU A O 1
ATOM 6203 N N . ARG A 1 790 ? -5.133 -17.5 -9.633 1 88.56 790 ARG A N 1
ATOM 6204 C CA . ARG A 1 790 ? -6.535 -17.891 -9.492 1 88.56 790 ARG A CA 1
ATOM 6205 C C . ARG A 1 790 ? -7.234 -17.891 -10.844 1 88.56 790 ARG A C 1
ATOM 6207 O O . ARG A 1 790 ? -7.871 -18.875 -11.227 1 88.56 790 ARG A O 1
ATOM 6214 N N . CYS A 1 791 ? -7.094 -16.797 -11.586 1 86.19 791 CYS A N 1
ATOM 6215 C CA . CYS A 1 791 ? -7.777 -16.656 -12.867 1 86.19 791 CYS A CA 1
ATOM 6216 C C . CYS A 1 791 ? -7.086 -17.484 -13.945 1 86.19 791 CYS A C 1
ATOM 6218 O O . CYS A 1 791 ? -7.75 -18.156 -14.75 1 86.19 791 CYS A O 1
ATOM 6220 N N . ARG A 1 792 ? -5.797 -17.484 -13.961 1 89.06 792 ARG A N 1
ATOM 6221 C CA . ARG A 1 792 ? -5.035 -18.156 -15.008 1 89.06 792 ARG A CA 1
ATOM 6222 C C . ARG A 1 792 ? -5.234 -19.672 -14.945 1 89.06 792 ARG A C 1
ATOM 6224 O O . ARG A 1 792 ? -5.422 -20.328 -15.977 1 89.06 792 ARG A O 1
ATOM 6231 N N . TRP A 1 793 ? -5.219 -20.25 -13.781 1 86 793 TRP A N 1
ATOM 6232 C CA . TRP A 1 793 ? -5.293 -21.703 -13.641 1 86 793 TRP A CA 1
ATOM 6233 C C . TRP A 1 793 ? -6.727 -22.203 -13.828 1 86 793 TRP A C 1
ATOM 6235 O O . TRP A 1 793 ? -6.953 -23.375 -14.133 1 86 793 TRP A O 1
ATOM 6245 N N . GLN A 1 794 ? -7.676 -21.281 -13.625 1 77.75 794 GLN A N 1
ATOM 6246 C CA . GLN A 1 794 ? -9.062 -21.656 -13.852 1 77.75 794 GLN A CA 1
ATOM 6247 C C . GLN A 1 794 ? -9.398 -21.672 -15.344 1 77.75 794 GLN A C 1
ATOM 6249 O O . GLN A 1 794 ? -10.266 -22.422 -15.781 1 77.75 794 GLN A O 1
ATOM 6254 N N . GLU A 1 795 ? -8.742 -20.703 -16.047 1 70.81 795 GLU A N 1
ATOM 6255 C CA . GLU A 1 795 ? -9.023 -20.625 -17.484 1 70.81 795 GLU A CA 1
ATOM 6256 C C . GLU A 1 795 ? -8.383 -21.797 -18.234 1 70.81 795 GLU A C 1
ATOM 6258 O O . GLU A 1 795 ? -8.82 -22.156 -19.328 1 70.81 795 GLU A O 1
ATOM 6263 N N . ARG A 1 796 ? -7.359 -22.375 -17.797 1 57.44 796 ARG A N 1
ATOM 6264 C CA . ARG A 1 796 ? -6.719 -23.516 -18.438 1 57.44 796 ARG A CA 1
ATOM 6265 C C . ARG A 1 796 ? -7.734 -24.609 -18.75 1 57.44 796 ARG A C 1
ATOM 6267 O O . ARG A 1 796 ? -7.609 -25.312 -19.75 1 57.44 796 ARG A O 1
ATOM 6274 N N . SER A 1 797 ? -8.719 -24.703 -17.797 1 49.5 797 SER A N 1
ATOM 6275 C CA . SER A 1 797 ? -9.633 -25.828 -17.938 1 49.5 797 SER A CA 1
ATOM 6276 C C . SER A 1 797 ? -10.625 -25.594 -19.078 1 49.5 797 SER A C 1
ATOM 6278 O O . SER A 1 797 ? -11.328 -26.531 -19.484 1 49.5 797 SER A O 1
ATOM 6280 N N . HIS A 1 798 ? -10.797 -24.266 -19.391 1 49.34 798 HIS A N 1
ATOM 6281 C CA . HIS A 1 798 ? -11.844 -24.078 -20.391 1 49.34 798 HIS A CA 1
ATOM 6282 C C . HIS A 1 798 ? -11.281 -24.141 -21.812 1 49.34 798 HIS A C 1
ATOM 6284 O O . HIS A 1 798 ? -10.453 -23.312 -22.188 1 49.34 798 HIS A O 1
ATOM 6290 N N . GLY A 1 799 ? -10.859 -25.266 -22.203 1 43.56 799 GLY A N 1
ATOM 6291 C CA . GLY A 1 799 ? -10.367 -25.656 -23.516 1 43.56 799 GLY A CA 1
ATOM 6292 C C . GLY A 1 799 ? -10.812 -24.703 -24.625 1 43.56 799 GLY A C 1
ATOM 6293 O O . GLY A 1 799 ? -11.742 -23.922 -24.438 1 43.56 799 GLY A O 1
ATOM 6294 N N . LEU A 1 800 ? -9.914 -24.484 -25.672 1 41.94 800 LEU A N 1
ATOM 6295 C CA . LEU A 1 800 ? -10.109 -23.828 -26.953 1 41.94 800 LEU A CA 1
ATOM 6296 C C . LEU A 1 800 ? -11.531 -24.047 -27.469 1 41.94 800 LEU A C 1
ATOM 6298 O O . LEU A 1 800 ? -12.148 -25.078 -27.188 1 41.94 800 LEU A O 1
ATOM 6302 N N . GLU A 1 801 ? -12.266 -23.031 -27.656 1 41.34 801 GLU A N 1
ATOM 6303 C CA . GLU A 1 801 ? -13.469 -23.203 -28.469 1 41.34 801 GLU A CA 1
ATOM 6304 C C . GLU A 1 801 ? -13.336 -24.391 -29.406 1 41.34 801 GLU A C 1
ATOM 6306 O O . GLU A 1 801 ? -12.281 -24.578 -30.031 1 41.34 801 GLU A O 1
ATOM 6311 N N . PRO A 1 802 ? -14.109 -25.5 -29.172 1 37.56 802 PRO A N 1
ATOM 6312 C CA . PRO A 1 802 ? -14.102 -26.531 -30.203 1 37.56 802 PRO A CA 1
ATOM 6313 C C . PRO A 1 802 ? -13.867 -25.984 -31.609 1 37.56 802 PRO A C 1
ATOM 6315 O O . PRO A 1 802 ? -14.375 -24.906 -31.953 1 37.56 802 PRO A O 1
ATOM 6318 N N . ALA A 1 803 ? -12.68 -26.234 -32.219 1 34.31 803 ALA A N 1
ATOM 6319 C CA . ALA A 1 803 ? -12.648 -25.984 -33.656 1 34.31 803 ALA A CA 1
ATOM 6320 C C . ALA A 1 803 ? -14.039 -26.156 -34.25 1 34.31 803 ALA A C 1
ATOM 6322 O O . ALA A 1 803 ? -14.891 -26.844 -33.688 1 34.31 803 ALA A O 1
ATOM 6323 N N . ALA A 1 804 ? -14.375 -25.562 -35.438 1 32.84 804 ALA A N 1
ATOM 6324 C CA . ALA A 1 804 ? -15.539 -25.672 -36.281 1 32.84 804 ALA A CA 1
ATOM 6325 C C . ALA A 1 804 ? -16.109 -27.094 -36.281 1 32.84 804 ALA A C 1
ATOM 6327 O O . ALA A 1 804 ? -15.352 -28.062 -36.156 1 32.84 804 ALA A O 1
ATOM 6328 N N . ALA A 1 805 ? -17.422 -27.25 -36.156 1 32.53 805 ALA A N 1
ATOM 6329 C CA . ALA A 1 805 ? -18.406 -28.297 -36.438 1 32.53 805 ALA A CA 1
ATOM 6330 C C . ALA A 1 805 ? -17.953 -29.219 -37.562 1 32.53 805 ALA A C 1
ATOM 6332 O O . ALA A 1 805 ? -18.203 -28.953 -38.719 1 32.53 805 ALA A O 1
ATOM 6333 N N . GLY A 1 806 ? -16.734 -29.516 -37.781 1 29.94 806 GLY A N 1
ATOM 6334 C CA . GLY A 1 806 ? -16.766 -30.531 -38.844 1 29.94 806 GLY A CA 1
ATOM 6335 C C . GLY A 1 806 ? -17.688 -31.703 -38.5 1 29.94 806 GLY A C 1
ATOM 6336 O O . GLY A 1 806 ? -18.266 -31.75 -37.438 1 29.94 806 GLY A O 1
ATOM 6337 N N . ASP A 1 807 ? -17.844 -32.719 -39.438 1 29.62 807 ASP A N 1
ATOM 6338 C CA . ASP A 1 807 ? -18.719 -33.875 -39.531 1 29.62 807 ASP A CA 1
ATOM 6339 C C . ASP A 1 807 ? -18.641 -34.688 -38.219 1 29.62 807 ASP A C 1
ATOM 6341 O O . ASP A 1 807 ? -17.594 -35.25 -37.906 1 29.62 807 ASP A O 1
ATOM 6345 N N . PHE A 1 808 ? -19.203 -34.281 -37.281 1 32.81 808 PHE A N 1
ATOM 6346 C CA . PHE A 1 808 ? -19.5 -35 -36.062 1 32.81 808 PHE A CA 1
ATOM 6347 C C . PHE A 1 808 ? -20.016 -36.406 -36.375 1 32.81 808 PHE A C 1
ATOM 6349 O O . PHE A 1 808 ? -20.891 -36.562 -37.25 1 32.81 808 PHE A O 1
ATOM 6356 N N . LEU A 1 809 ? -19.172 -37.469 -36.312 1 31.58 809 LEU A N 1
ATOM 6357 C CA . LEU A 1 809 ? -19.797 -38.75 -36.406 1 31.58 809 LEU A CA 1
ATOM 6358 C C . LEU A 1 809 ? -20.672 -39.062 -35.188 1 31.58 809 LEU A C 1
ATOM 6360 O O . LEU A 1 809 ? -20.312 -38.688 -34.062 1 31.58 809 LEU A O 1
ATOM 6364 N N . MET B 1 1 ? 16.031 -16.703 -28.234 1 20.48 1 MET B N 1
ATOM 6365 C CA . MET B 1 1 ? 15.547 -18.078 -28.094 1 20.48 1 MET B CA 1
ATOM 6366 C C . MET B 1 1 ? 15.312 -18.719 -29.453 1 20.48 1 MET B C 1
ATOM 6368 O O . MET B 1 1 ? 14.281 -18.484 -30.078 1 20.48 1 MET B O 1
ATOM 6372 N N . GLY B 1 2 ? 16.438 -18.906 -30.188 1 20.22 2 GLY B N 1
ATOM 6373 C CA . GLY B 1 2 ? 16.641 -19.188 -31.594 1 20.22 2 GLY B CA 1
ATOM 6374 C C . GLY B 1 2 ? 16.094 -20.547 -32.031 1 20.22 2 GLY B C 1
ATOM 6375 O O . GLY B 1 2 ? 16.219 -21.531 -31.281 1 20.22 2 GLY B O 1
ATOM 6376 N N . THR B 1 3 ? 15.047 -20.406 -32.656 1 21.94 3 THR B N 1
ATOM 6377 C CA . THR B 1 3 ? 14.281 -21.484 -33.25 1 21.94 3 THR B CA 1
ATOM 6378 C C . THR B 1 3 ? 15.172 -22.359 -34.125 1 21.94 3 THR B C 1
ATOM 6380 O O . THR B 1 3 ? 14.688 -23.219 -34.875 1 21.94 3 THR B O 1
ATOM 6383 N N . THR B 1 4 ? 16.484 -22.172 -34.094 1 21.8 4 THR B N 1
ATOM 6384 C CA . THR B 1 4 ? 17.109 -22.75 -35.281 1 21.8 4 THR B CA 1
ATOM 6385 C C . THR B 1 4 ? 17.203 -24.266 -35.188 1 21.8 4 THR B C 1
ATOM 6387 O O . THR B 1 4 ? 17.875 -24.781 -34.281 1 21.8 4 THR B O 1
ATOM 6390 N N . ALA B 1 5 ? 16.062 -24.938 -35.125 1 23.33 5 ALA B N 1
ATOM 6391 C CA . ALA B 1 5 ? 16.344 -26.359 -35.281 1 23.33 5 ALA B CA 1
ATOM 6392 C C . ALA B 1 5 ? 17.188 -26.625 -36.531 1 23.33 5 ALA B C 1
ATOM 6394 O O . ALA B 1 5 ? 16.781 -26.266 -37.656 1 23.33 5 ALA B O 1
ATOM 6395 N N . SER B 1 6 ? 18.516 -26.484 -36.375 1 21.59 6 SER B N 1
ATOM 6396 C CA . SER B 1 6 ? 19.516 -26.719 -37.406 1 21.59 6 SER B CA 1
ATOM 6397 C C . SER B 1 6 ? 19.312 -28.078 -38.062 1 21.59 6 SER B C 1
ATOM 6399 O O . SER B 1 6 ? 19.375 -29.109 -37.406 1 21.59 6 SER B O 1
ATOM 6401 N N . THR B 1 7 ? 18.25 -28.156 -38.812 1 22.09 7 THR B N 1
ATOM 6402 C CA . THR B 1 7 ? 18.141 -29.375 -39.625 1 22.09 7 THR B CA 1
ATOM 6403 C C . THR B 1 7 ? 19.406 -29.609 -40.438 1 22.09 7 THR B C 1
ATOM 6405 O O . THR B 1 7 ? 19.875 -28.688 -41.125 1 22.09 7 THR B O 1
ATOM 6408 N N . ALA B 1 8 ? 20.328 -30.406 -39.844 1 22.84 8 ALA B N 1
ATOM 6409 C CA . ALA B 1 8 ? 21.516 -30.859 -40.562 1 22.84 8 ALA B CA 1
ATOM 6410 C C . ALA B 1 8 ? 21.156 -31.406 -41.938 1 22.84 8 ALA B C 1
ATOM 6412 O O . ALA B 1 8 ? 20.562 -32.469 -42.062 1 22.84 8 ALA B O 1
ATOM 6413 N N . GLN B 1 9 ? 20.719 -30.406 -42.875 1 19.88 9 GLN B N 1
ATOM 6414 C CA . GLN B 1 9 ? 20.516 -30.859 -44.219 1 19.88 9 GLN B CA 1
ATOM 6415 C C . GLN B 1 9 ? 21.812 -31.375 -44.844 1 19.88 9 GLN B C 1
ATOM 6417 O O . GLN B 1 9 ? 22.875 -30.797 -44.625 1 19.88 9 GLN B O 1
ATOM 6422 N N . GLN B 1 10 ? 21.891 -32.656 -45.094 1 19.33 10 GLN B N 1
ATOM 6423 C CA . GLN B 1 10 ? 22.891 -33.406 -45.875 1 19.33 10 GLN B CA 1
ATOM 6424 C C . GLN B 1 10 ? 23.078 -32.781 -47.25 1 19.33 10 GLN B C 1
ATOM 6426 O O . GLN B 1 10 ? 22.156 -32.719 -48.062 1 19.33 10 GLN B O 1
ATOM 6431 N N . THR B 1 11 ? 23.844 -31.641 -47.156 1 18.97 11 THR B N 1
ATOM 6432 C CA . THR B 1 11 ? 24.188 -30.984 -48.438 1 18.97 11 THR B CA 1
ATOM 6433 C C . THR B 1 11 ? 24.844 -31.969 -49.375 1 18.97 11 THR B C 1
ATOM 6435 O O . THR B 1 11 ? 25.859 -32.562 -49.062 1 18.97 11 THR B O 1
ATOM 6438 N N . VAL B 1 12 ? 24.031 -32.531 -50.188 1 17.8 12 VAL B N 1
ATOM 6439 C CA . VAL B 1 12 ? 24.5 -33.219 -51.375 1 17.8 12 VAL B CA 1
ATOM 6440 C C . VAL B 1 12 ? 25.297 -32.281 -52.25 1 17.8 12 VAL B C 1
ATOM 6442 O O . VAL B 1 12 ? 25 -31.078 -52.312 1 17.8 12 VAL B O 1
ATOM 6445 N N . SER B 1 13 ? 26.453 -32.656 -52.625 1 17.11 13 SER B N 1
ATOM 6446 C CA . SER B 1 13 ? 27.641 -32.188 -53.344 1 17.11 13 SER B CA 1
ATOM 6447 C C . SER B 1 13 ? 27.312 -31.75 -54.75 1 17.11 13 SER B C 1
ATOM 6449 O O . SER B 1 13 ? 28.203 -31.625 -55.594 1 17.11 13 SER B O 1
ATOM 6451 N N . ALA B 1 14 ? 26.109 -30.906 -54.781 1 16.39 14 ALA B N 1
ATOM 6452 C CA . ALA B 1 14 ? 25.984 -30.734 -56.219 1 16.39 14 ALA B CA 1
ATOM 6453 C C . ALA B 1 14 ? 27.25 -30.141 -56.812 1 16.39 14 ALA B C 1
ATOM 6455 O O . ALA B 1 14 ? 27.859 -29.25 -56.219 1 16.39 14 ALA B O 1
ATOM 6456 N N . GLY B 1 15 ? 27.75 -30.656 -57.906 1 16.53 15 GLY B N 1
ATOM 6457 C CA . GLY B 1 15 ? 28.797 -30.594 -58.906 1 16.53 15 GLY B CA 1
ATOM 6458 C C . GLY B 1 15 ? 28.766 -29.328 -59.719 1 16.53 15 GLY B C 1
ATOM 6459 O O . GLY B 1 15 ? 29.594 -29.141 -60.625 1 16.53 15 GLY B O 1
ATOM 6460 N N . THR B 1 16 ? 27.75 -28.438 -59.469 1 15.81 16 THR B N 1
ATOM 6461 C CA . THR B 1 16 ? 27.609 -27.875 -60.812 1 15.81 16 THR B CA 1
ATOM 6462 C C . THR B 1 16 ? 28.844 -27.062 -61.188 1 15.81 16 THR B C 1
ATOM 6464 O O . THR B 1 16 ? 29.547 -26.562 -60.312 1 15.81 16 THR B O 1
ATOM 6467 N N . PRO B 1 17 ? 28.844 -26.688 -62.5 1 16.2 17 PRO B N 1
ATOM 6468 C CA . PRO B 1 17 ? 29.781 -26.484 -63.594 1 16.2 17 PRO B CA 1
ATOM 6469 C C . PRO B 1 17 ? 30.391 -25.078 -63.594 1 16.2 17 PRO B C 1
ATOM 6471 O O . PRO B 1 17 ? 30.25 -24.344 -62.625 1 16.2 17 PRO B O 1
ATOM 6474 N N . LEU B 1 18 ? 29.922 -24.344 -64.625 1 15.06 18 LEU B N 1
ATOM 6475 C CA . LEU B 1 18 ? 30.75 -23.844 -65.75 1 15.06 18 LEU B CA 1
ATOM 6476 C C . LEU B 1 18 ? 31.141 -22.391 -65.5 1 15.06 18 LEU B C 1
ATOM 6478 O O . LEU B 1 18 ? 32.312 -22.031 -65.562 1 15.06 18 LEU B O 1
ATOM 6482 N N . GLU B 1 19 ? 30.156 -21.422 -65.562 1 15.06 19 GLU B N 1
ATOM 6483 C CA . GLU B 1 19 ? 30.359 -20.594 -66.75 1 15.06 19 GLU B CA 1
ATOM 6484 C C . GLU B 1 19 ? 31.203 -19.375 -66.5 1 15.06 19 GLU B C 1
ATOM 6486 O O . GLU B 1 19 ? 31.359 -18.984 -65.312 1 15.06 19 GLU B O 1
ATOM 6491 N N . GLY B 1 20 ? 31.219 -18.391 -67.5 1 15.04 20 GLY B N 1
ATOM 6492 C CA . GLY B 1 20 ? 32.094 -17.625 -68.375 1 15.04 20 GLY B CA 1
ATOM 6493 C C . GLY B 1 20 ? 32.25 -16.188 -67.938 1 15.04 20 GLY B C 1
ATOM 6494 O O . GLY B 1 20 ? 33.375 -15.641 -68 1 15.04 20 GLY B O 1
ATOM 6495 N N . LEU B 1 21 ? 31.078 -15.469 -67.688 1 14.68 21 LEU B N 1
ATOM 6496 C CA . LEU B 1 21 ? 31.094 -14.312 -68.562 1 14.68 21 LEU B CA 1
ATOM 6497 C C . LEU B 1 21 ? 32.094 -13.258 -68.062 1 14.68 21 LEU B C 1
ATOM 6499 O O . LEU B 1 21 ? 32.438 -13.242 -66.875 1 14.68 21 LEU B O 1
ATOM 6503 N N . GLN B 1 22 ? 31.922 -12.086 -68.75 1 15.23 22 GLN B N 1
ATOM 6504 C CA . GLN B 1 22 ? 32.719 -11.141 -69.562 1 15.23 22 GLN B CA 1
ATOM 6505 C C . GLN B 1 22 ? 33.094 -9.922 -68.75 1 15.23 22 GLN B C 1
ATOM 6507 O O . GLN B 1 22 ? 34.281 -9.562 -68.625 1 15.23 22 GLN B O 1
ATOM 6512 N N . GLY B 1 23 ? 32.281 -8.891 -68.75 1 15.2 23 GLY B N 1
ATOM 6513 C CA . GLY B 1 23 ? 32.656 -7.676 -69.438 1 15.2 23 GLY B CA 1
ATOM 6514 C C . GLY B 1 23 ? 33.344 -6.66 -68.562 1 15.2 23 GLY B C 1
ATOM 6515 O O . GLY B 1 23 ? 33.406 -6.836 -67.375 1 15.2 23 GLY B O 1
ATOM 6516 N N . GLY B 1 24 ? 33.156 -5.359 -69 1 15.83 24 GLY B N 1
ATOM 6517 C CA . GLY B 1 24 ? 33.969 -4.223 -69.375 1 15.83 24 GLY B CA 1
ATOM 6518 C C . GLY B 1 24 ? 34.25 -3.268 -68.25 1 15.83 24 GLY B C 1
ATOM 6519 O O . GLY B 1 24 ? 33.75 -3.463 -67.125 1 15.83 24 GLY B O 1
ATOM 6520 N N . GLY B 1 25 ? 34.344 -1.96 -68.625 1 15.86 25 GLY B N 1
ATOM 6521 C CA . GLY B 1 25 ? 35.375 -0.939 -68.562 1 15.86 25 GLY B CA 1
ATOM 6522 C C . GLY B 1 25 ? 35.25 -0.003 -67.375 1 15.86 25 GLY B C 1
ATOM 6523 O O . GLY B 1 25 ? 36.219 0.18 -66.625 1 15.86 25 GLY B O 1
ATOM 6524 N N . PRO B 1 26 ? 34.219 0.898 -67.5 1 16.53 26 PRO B N 1
ATOM 6525 C CA . PRO B 1 26 ? 34.75 2.264 -67.562 1 16.53 26 PRO B CA 1
ATOM 6526 C C . PRO B 1 26 ? 35.156 2.811 -66.188 1 16.53 26 PRO B C 1
ATOM 6528 O O . PRO B 1 26 ? 34.875 2.168 -65.188 1 16.53 26 PRO B O 1
ATOM 6531 N N . MET B 1 27 ? 34.469 3.928 -65.812 1 16.95 27 MET B N 1
ATOM 6532 C CA . MET B 1 27 ? 34.938 5.301 -65.688 1 16.95 27 MET B CA 1
ATOM 6533 C C . MET B 1 27 ? 35.312 5.609 -64.25 1 16.95 27 MET B C 1
ATOM 6535 O O . MET B 1 27 ? 34.906 4.891 -63.312 1 16.95 27 MET B O 1
ATOM 6539 N N . ASP B 1 28 ? 35.25 6.945 -63.844 1 16.88 28 ASP B N 1
ATOM 6540 C CA . ASP B 1 28 ? 36.125 8.031 -63.469 1 16.88 28 ASP B CA 1
ATOM 6541 C C . ASP B 1 28 ? 36.125 8.234 -61.969 1 16.88 28 ASP B C 1
ATOM 6543 O O . ASP B 1 28 ? 37.188 8.258 -61.312 1 16.88 28 ASP B O 1
ATOM 6547 N N . GLY B 1 29 ? 35.25 9.117 -61.562 1 17.75 29 GLY B N 1
ATOM 6548 C CA . GLY B 1 29 ? 35.656 10.359 -60.906 1 17.75 29 GLY B CA 1
ATOM 6549 C C . GLY B 1 29 ? 35.969 10.211 -59.438 1 17.75 29 GLY B C 1
ATOM 6550 O O . GLY B 1 29 ? 35.719 9.141 -58.875 1 17.75 29 GLY B O 1
ATOM 6551 N N . GLN B 1 30 ? 35.781 11.383 -58.75 1 20.19 30 GLN B N 1
ATOM 6552 C CA . GLN B 1 30 ? 36.469 12.188 -57.75 1 20.19 30 GLN B CA 1
ATOM 6553 C C . GLN B 1 30 ? 36.188 11.664 -56.344 1 20.19 30 GLN B C 1
ATOM 6555 O O . GLN B 1 30 ? 35.125 11.078 -56.094 1 20.19 30 GLN B O 1
ATOM 6560 N N . HIS B 1 31 ? 37.188 11.922 -55.562 1 18.69 31 HIS B N 1
ATOM 6561 C CA . HIS B 1 31 ? 37.688 11.328 -54.312 1 18.69 31 HIS B CA 1
ATOM 6562 C C . HIS B 1 31 ? 36.812 11.766 -53.125 1 18.69 31 HIS B C 1
ATOM 6564 O O . HIS B 1 31 ? 37.312 11.875 -52 1 18.69 31 HIS B O 1
ATOM 6570 N N . SER B 1 32 ? 35.531 12.125 -53.312 1 19.86 32 SER B N 1
ATOM 6571 C CA . SER B 1 32 ? 34.969 12.727 -52.125 1 19.86 32 SER B CA 1
ATOM 6572 C C . SER B 1 32 ? 35.312 11.891 -50.875 1 19.86 32 SER B C 1
ATOM 6574 O O . SER B 1 32 ? 35.281 10.664 -50.938 1 19.86 32 SER B O 1
ATOM 6576 N N . PRO B 1 33 ? 35.938 12.617 -49.906 1 21.22 33 PRO B N 1
ATOM 6577 C CA . PRO B 1 33 ? 36.562 11.992 -48.75 1 21.22 33 PRO B CA 1
ATOM 6578 C C . PRO B 1 33 ? 35.625 11 -48.062 1 21.22 33 PRO B C 1
ATOM 6580 O O . PRO B 1 33 ? 34.406 11.031 -48.281 1 21.22 33 PRO B O 1
ATOM 6583 N N . SER B 1 34 ? 36.312 10.195 -47.219 1 19.2 34 SER B N 1
ATOM 6584 C CA . SER B 1 34 ? 36.125 8.859 -46.656 1 19.2 34 SER B CA 1
ATOM 6585 C C . SER B 1 34 ? 35.062 8.867 -45.562 1 19.2 34 SER B C 1
ATOM 6587 O O . SER B 1 34 ? 35.219 9.516 -44.531 1 19.2 34 SER B O 1
ATOM 6589 N N . VAL B 1 35 ? 33.781 9.266 -45.938 1 21.72 35 VAL B N 1
ATOM 6590 C CA . VAL B 1 35 ? 32.781 9.031 -44.906 1 21.72 35 VAL B CA 1
ATOM 6591 C C . VAL B 1 35 ? 33.031 7.684 -44.219 1 21.72 35 VAL B C 1
ATOM 6593 O O . VAL B 1 35 ? 33 6.645 -44.906 1 21.72 35 VAL B O 1
ATOM 6596 N N . HIS B 1 36 ? 34 7.699 -43.25 1 21.22 36 HIS B N 1
ATOM 6597 C CA . HIS B 1 36 ? 34.219 6.418 -42.594 1 21.22 36 HIS B CA 1
ATOM 6598 C C . HIS B 1 36 ? 32.906 5.68 -42.344 1 21.22 36 HIS B C 1
ATOM 6600 O O . HIS B 1 36 ? 32.031 6.207 -41.688 1 21.22 36 HIS B O 1
ATOM 6606 N N . SER B 1 37 ? 32.375 5.148 -43.375 1 23.05 37 SER B N 1
ATOM 6607 C CA . SER B 1 37 ? 31.266 4.207 -43.344 1 23.05 37 SER B CA 1
ATOM 6608 C C . SER B 1 37 ? 31.438 3.193 -42.219 1 23.05 37 SER B C 1
ATOM 6610 O O . SER B 1 37 ? 32.469 2.506 -42.156 1 23.05 37 SER B O 1
ATOM 6612 N N . PHE B 1 38 ? 31 3.688 -41.094 1 23.17 38 PHE B N 1
ATOM 6613 C CA . PHE B 1 38 ? 30.906 2.705 -40.031 1 23.17 38 PHE B CA 1
ATOM 6614 C C . PHE B 1 38 ? 30.516 1.338 -40.562 1 23.17 38 PHE B C 1
ATOM 6616 O O . PHE B 1 38 ? 29.5 1.205 -41.281 1 23.17 38 PHE B O 1
ATOM 6623 N N . GLN B 1 39 ? 31.5 0.694 -41.094 1 23.66 39 GLN B N 1
ATOM 6624 C CA . GLN B 1 39 ? 31.422 -0.687 -41.562 1 23.66 39 GLN B CA 1
ATOM 6625 C C . GLN B 1 39 ? 30.5 -1.512 -40.656 1 23.66 39 GLN B C 1
ATOM 6627 O O . GLN B 1 39 ? 30.75 -1.653 -39.469 1 23.66 39 GLN B O 1
ATOM 6632 N N . THR B 1 40 ? 29.219 -1.354 -41 1 24.56 40 THR B N 1
ATOM 6633 C CA . THR B 1 40 ? 28.234 -2.34 -40.531 1 24.56 40 THR B CA 1
ATOM 6634 C C . THR B 1 40 ? 28.844 -3.74 -40.531 1 24.56 40 THR B C 1
ATOM 6636 O O . THR B 1 40 ? 29.25 -4.246 -41.562 1 24.56 40 THR B O 1
ATOM 6639 N N . THR B 1 41 ? 29.812 -3.938 -39.625 1 26.42 41 THR B N 1
ATOM 6640 C CA . THR B 1 41 ? 30.312 -5.305 -39.562 1 26.42 41 THR B CA 1
ATOM 6641 C C . THR B 1 41 ? 29.25 -6.293 -40.062 1 26.42 41 THR B C 1
ATOM 6643 O O . THR B 1 41 ? 28.094 -6.242 -39.594 1 26.42 41 THR B O 1
ATOM 6646 N N . GLY B 1 42 ? 29.359 -6.73 -41.344 1 26.41 42 GLY B N 1
ATOM 6647 C CA . GLY B 1 42 ? 28.734 -7.738 -42.188 1 26.41 42 GLY B CA 1
ATOM 6648 C C . GLY B 1 42 ? 28.391 -9.016 -41.438 1 26.41 42 GLY B C 1
ATOM 6649 O O . GLY B 1 42 ? 29.188 -9.945 -41.406 1 26.41 42 GLY B O 1
ATOM 6650 N N . LEU B 1 43 ? 27.906 -8.898 -40.25 1 26.88 43 LEU B N 1
ATOM 6651 C CA . LEU B 1 43 ? 27.422 -10.227 -39.875 1 26.88 43 LEU B CA 1
ATOM 6652 C C . LEU B 1 43 ? 26.594 -10.828 -41.031 1 26.88 43 LEU B C 1
ATOM 6654 O O . LEU B 1 43 ? 25.547 -10.281 -41.375 1 26.88 43 LEU B O 1
ATOM 6658 N N . HIS B 1 44 ? 27.266 -11.281 -42.094 1 28.78 44 HIS B N 1
ATOM 6659 C CA . HIS B 1 44 ? 26.844 -12.211 -43.156 1 28.78 44 HIS B CA 1
ATOM 6660 C C . HIS B 1 44 ? 25.891 -13.266 -42.594 1 28.78 44 HIS B C 1
ATOM 6662 O O . HIS B 1 44 ? 26.312 -14.375 -42.281 1 28.78 44 HIS B O 1
ATOM 6668 N N . ASN B 1 45 ? 25.172 -12.969 -41.594 1 29.44 45 ASN B N 1
ATOM 6669 C CA . ASN B 1 45 ? 24.203 -14.062 -41.5 1 29.44 45 ASN B CA 1
ATOM 6670 C C . ASN B 1 45 ? 23.453 -14.25 -42.812 1 29.44 45 ASN B C 1
ATOM 6672 O O . ASN B 1 45 ? 22.719 -13.352 -43.25 1 29.44 45 ASN B O 1
ATOM 6676 N N . SER B 1 46 ? 23.969 -14.922 -43.75 1 33.97 46 SER B N 1
ATOM 6677 C CA . SER B 1 46 ? 23.484 -15.422 -45.031 1 33.97 46 SER B CA 1
ATOM 6678 C C . SER B 1 46 ? 22 -15.758 -44.969 1 33.97 46 SER B C 1
ATOM 6680 O O . SER B 1 46 ? 21.375 -16.031 -46 1 33.97 46 SER B O 1
ATOM 6682 N N . LYS B 1 47 ? 21.453 -15.992 -43.781 1 35.94 47 LYS B N 1
ATOM 6683 C CA . LYS B 1 47 ? 20.094 -16.516 -43.875 1 35.94 47 LYS B CA 1
ATOM 6684 C C . LYS B 1 47 ? 19.062 -15.391 -43.812 1 35.94 47 LYS B C 1
ATOM 6686 O O . LYS B 1 47 ? 17.859 -15.641 -43.688 1 35.94 47 LYS B O 1
ATOM 6691 N N . ALA B 1 48 ? 19.484 -14.094 -43.688 1 38.78 48 ALA B N 1
ATOM 6692 C CA . ALA B 1 48 ? 18.5 -13.031 -43.562 1 38.78 48 ALA B CA 1
ATOM 6693 C C . ALA B 1 48 ? 18.125 -12.461 -44.906 1 38.78 48 ALA B C 1
ATOM 6695 O O . ALA B 1 48 ? 19 -12.039 -45.688 1 38.78 48 ALA B O 1
ATOM 6696 N N . LYS B 1 49 ? 16.984 -12.797 -45.531 1 42.66 49 LYS B N 1
ATOM 6697 C CA . LYS B 1 49 ? 16.578 -12.195 -46.812 1 42.66 49 LYS B CA 1
ATOM 6698 C C . LYS B 1 49 ? 16.234 -10.719 -46.625 1 42.66 49 LYS B C 1
ATOM 6700 O O . LYS B 1 49 ? 16.625 -9.883 -47.438 1 42.66 49 LYS B O 1
ATOM 6705 N N . SER B 1 50 ? 15.125 -10.359 -45.844 1 42.34 50 SER B N 1
ATOM 6706 C CA . SER B 1 50 ? 14.68 -8.969 -45.75 1 42.34 50 SER B CA 1
ATOM 6707 C C . SER B 1 50 ? 14.586 -8.523 -44.312 1 42.34 50 SER B C 1
ATOM 6709 O O . SER B 1 50 ? 14.328 -9.336 -43.406 1 42.34 50 SER B O 1
ATOM 6711 N N . ILE B 1 51 ? 15.227 -7.457 -43.906 1 44.09 51 ILE B N 1
ATOM 6712 C CA . ILE B 1 51 ? 15.125 -6.789 -42.625 1 44.09 51 ILE B CA 1
ATOM 6713 C C . ILE B 1 51 ? 14.023 -5.738 -42.656 1 44.09 51 ILE B C 1
ATOM 6715 O O . ILE B 1 51 ? 14.062 -4.816 -43.469 1 44.09 51 ILE B O 1
ATOM 6719 N N . ILE B 1 52 ? 12.766 -5.988 -42.219 1 44.19 52 ILE B N 1
ATOM 6720 C CA . ILE B 1 52 ? 11.703 -4.992 -42.125 1 44.19 52 ILE B CA 1
ATOM 6721 C C . ILE B 1 52 ? 11.898 -4.113 -40.906 1 44.19 52 ILE B C 1
ATOM 6723 O O . ILE B 1 52 ? 11.922 -4.613 -39.781 1 44.19 52 ILE B O 1
ATOM 6727 N N . PRO B 1 53 ? 12.227 -2.902 -41 1 45.75 53 PRO B N 1
ATOM 6728 C CA . PRO B 1 53 ? 12.359 -1.923 -39.906 1 45.75 53 PRO B CA 1
ATOM 6729 C C . PRO B 1 53 ? 11.07 -1.765 -39.125 1 45.75 53 PRO B C 1
ATOM 6731 O O . PRO B 1 53 ? 9.977 -1.805 -39.688 1 45.75 53 PRO B O 1
ATOM 6734 N N . ASN B 1 54 ? 10.922 -2.391 -37.938 1 43.69 54 ASN B N 1
ATOM 6735 C CA . ASN B 1 54 ? 9.781 -2.156 -37.062 1 43.69 54 ASN B CA 1
ATOM 6736 C C . ASN B 1 54 ? 10.117 -1.187 -35.938 1 43.69 54 ASN B C 1
ATOM 6738 O O . ASN B 1 54 ? 11.289 -1.027 -35.594 1 43.69 54 ASN B O 1
ATOM 6742 N N . LYS B 1 55 ? 9.266 -0.397 -35.562 1 45.22 55 LYS B N 1
ATOM 6743 C CA . LYS B 1 55 ? 9.445 0.703 -34.625 1 45.22 55 LYS B CA 1
ATOM 6744 C C . LYS B 1 55 ? 10.156 0.234 -33.375 1 45.22 55 LYS B C 1
ATOM 6746 O O . LYS B 1 55 ? 10.828 1.022 -32.688 1 45.22 55 LYS B O 1
ATOM 6751 N N . VAL B 1 56 ? 9.945 -0.852 -32.906 1 45.22 56 VAL B N 1
ATOM 6752 C CA . VAL B 1 56 ? 10.562 -1.326 -31.688 1 45.22 56 VAL B CA 1
ATOM 6753 C C . VAL B 1 56 ? 11.898 -1.989 -32 1 45.22 56 VAL B C 1
ATOM 6755 O O . VAL B 1 56 ? 12.906 -1.7 -31.344 1 45.22 56 VAL B O 1
ATOM 6758 N N . ALA B 1 57 ? 12.133 -3.072 -32.812 1 46.53 57 ALA B N 1
ATOM 6759 C CA . ALA B 1 57 ? 13.367 -3.68 -33.312 1 46.53 57 ALA B CA 1
ATOM 6760 C C . ALA B 1 57 ? 13.188 -4.215 -34.719 1 46.53 57 ALA B C 1
ATOM 6762 O O . ALA B 1 57 ? 12.094 -4.656 -35.094 1 46.53 57 ALA B O 1
ATOM 6763 N N . PRO B 1 58 ? 14.164 -3.922 -35.625 1 45.41 58 PRO B N 1
ATOM 6764 C CA . PRO B 1 58 ? 14.078 -4.457 -37 1 45.41 58 PRO B CA 1
ATOM 6765 C C . PRO B 1 58 ? 13.781 -5.953 -37.031 1 45.41 58 PRO B C 1
ATOM 6767 O O . PRO B 1 58 ? 14.219 -6.691 -36.125 1 45.41 58 PRO B O 1
ATOM 6770 N N . VAL B 1 59 ? 12.789 -6.387 -37.719 1 47.22 59 VAL B N 1
ATOM 6771 C CA . VAL B 1 59 ? 12.422 -7.77 -37.969 1 47.22 59 VAL B CA 1
ATOM 6772 C C . VAL B 1 59 ? 13.25 -8.305 -39.156 1 47.22 59 VAL B C 1
ATOM 6774 O O . VAL B 1 59 ? 13.289 -7.703 -40.219 1 47.22 59 VAL B O 1
ATOM 6777 N N . VAL B 1 60 ? 14.266 -9.164 -38.938 1 47.84 60 VAL B N 1
ATOM 6778 C CA . VAL B 1 60 ? 15.039 -9.812 -39.969 1 47.84 60 VAL B CA 1
ATOM 6779 C C . VAL B 1 60 ? 14.297 -11.055 -40.469 1 47.84 60 VAL B C 1
ATOM 6781 O O . VAL B 1 60 ? 13.898 -11.898 -39.656 1 47.84 60 VAL B O 1
ATOM 6784 N N . ILE B 1 61 ? 13.789 -10.977 -41.656 1 44.25 61 ILE B N 1
ATOM 6785 C CA . ILE B 1 61 ? 13.188 -12.102 -42.344 1 44.25 61 ILE B CA 1
ATOM 6786 C C . ILE B 1 61 ? 14.273 -12.93 -43.031 1 44.25 61 ILE B C 1
ATOM 6788 O O . ILE B 1 61 ? 15.07 -12.391 -43.812 1 44.25 61 ILE B O 1
ATOM 6792 N N . THR B 1 62 ? 14.555 -14.062 -42.562 1 42.91 62 THR B N 1
ATOM 6793 C CA . THR B 1 62 ? 15.555 -14.883 -43.25 1 42.91 62 THR B CA 1
ATOM 6794 C C . THR B 1 62 ? 15.133 -15.172 -44.688 1 42.91 62 THR B C 1
ATOM 6796 O O . THR B 1 62 ? 13.977 -14.938 -45.062 1 42.91 62 THR B O 1
ATOM 6799 N N . TYR B 1 63 ? 16.062 -15.562 -45.656 1 39.78 63 TYR B N 1
ATOM 6800 C CA . TYR B 1 63 ? 15.836 -15.82 -47.062 1 39.78 63 TYR B CA 1
ATOM 6801 C C . TYR B 1 63 ? 14.594 -16.672 -47.281 1 39.78 63 TYR B C 1
ATOM 6803 O O . TYR B 1 63 ? 13.875 -16.516 -48.25 1 39.78 63 TYR B O 1
ATOM 6811 N N . ASN B 1 64 ? 14.57 -17.828 -46.531 1 40.16 64 ASN B N 1
ATOM 6812 C CA . ASN B 1 64 ? 13.43 -18.656 -46.875 1 40.16 64 ASN B CA 1
ATOM 6813 C C . ASN B 1 64 ? 12.125 -18.109 -46.312 1 40.16 64 ASN B C 1
ATOM 6815 O O . ASN B 1 64 ? 11.078 -18.75 -46.406 1 40.16 64 ASN B O 1
ATOM 6819 N N . CYS B 1 65 ? 11.891 -16.797 -46.094 1 39.22 65 CYS B N 1
ATOM 6820 C CA . CYS B 1 65 ? 10.727 -16 -45.719 1 39.22 65 CYS B CA 1
ATOM 6821 C C . CYS B 1 65 ? 9.977 -16.625 -44.562 1 39.22 65 CYS B C 1
ATOM 6823 O O . CYS B 1 65 ? 8.781 -16.375 -44.375 1 39.22 65 CYS B O 1
ATOM 6825 N N . ARG B 1 66 ? 10.383 -17.75 -44 1 41.03 66 ARG B N 1
ATOM 6826 C CA . ARG B 1 66 ? 9.617 -18.547 -43.031 1 41.03 66 ARG B CA 1
ATOM 6827 C C . ARG B 1 66 ? 9.93 -18.125 -41.625 1 41.03 66 ARG B C 1
ATOM 6829 O O . ARG B 1 66 ? 9.211 -18.484 -40.688 1 41.03 66 ARG B O 1
ATOM 6836 N N . GLU B 1 67 ? 11.109 -17.594 -41.406 1 38.69 67 GLU B N 1
ATOM 6837 C CA . GLU B 1 67 ? 11.453 -17.25 -40 1 38.69 67 GLU B CA 1
ATOM 6838 C C . GLU B 1 67 ? 11.695 -15.758 -39.844 1 38.69 67 GLU B C 1
ATOM 6840 O O . GLU B 1 67 ? 12.336 -15.133 -40.688 1 38.69 67 GLU B O 1
ATOM 6845 N N . GLU B 1 68 ? 10.797 -14.93 -39.406 1 36.72 68 GLU B N 1
ATOM 6846 C CA . GLU B 1 68 ? 10.961 -13.523 -39.062 1 36.72 68 GLU B CA 1
ATOM 6847 C C . GLU B 1 68 ? 11.523 -13.367 -37.656 1 36.72 68 GLU B C 1
ATOM 6849 O O . GLU B 1 68 ? 11.07 -14.031 -36.719 1 36.72 68 GLU B O 1
ATOM 6854 N N . PHE B 1 69 ? 12.945 -13.078 -37.531 1 41.66 69 PHE B N 1
ATOM 6855 C CA . PHE B 1 69 ? 13.516 -12.828 -36.219 1 41.66 69 PHE B CA 1
ATOM 6856 C C . PHE B 1 69 ? 13.57 -11.336 -35.906 1 41.66 69 PHE B C 1
ATOM 6858 O O . PHE B 1 69 ? 13.828 -10.531 -36.812 1 41.66 69 PHE B O 1
ATOM 6865 N N . GLN B 1 70 ? 12.859 -10.844 -35.031 1 37.75 70 GLN B N 1
ATOM 6866 C CA . GLN B 1 70 ? 13.133 -9.484 -34.594 1 37.75 70 GLN B CA 1
ATOM 6867 C C . GLN B 1 70 ? 14.422 -9.422 -33.781 1 37.75 70 GLN B C 1
ATOM 6869 O O . GLN B 1 70 ? 14.633 -10.227 -32.875 1 37.75 70 GLN B O 1
ATOM 6874 N N . ILE B 1 71 ? 15.477 -9.117 -34.344 1 40.53 71 ILE B N 1
ATOM 6875 C CA . ILE B 1 71 ? 16.719 -8.891 -33.625 1 40.53 71 ILE B CA 1
ATOM 6876 C C . ILE B 1 71 ? 16.594 -7.648 -32.75 1 40.53 71 ILE B C 1
ATOM 6878 O O . ILE B 1 71 ? 16.328 -6.555 -33.25 1 40.53 71 ILE B O 1
ATOM 6882 N N . HIS B 1 72 ? 16.141 -7.719 -31.547 1 39.75 72 HIS B N 1
ATOM 6883 C CA . HIS B 1 72 ? 16.156 -6.613 -30.594 1 39.75 72 HIS B CA 1
ATOM 6884 C C . HIS B 1 72 ? 17.578 -6.129 -30.344 1 39.75 72 HIS B C 1
ATOM 6886 O O . HIS B 1 72 ? 17.797 -5.246 -29.516 1 39.75 72 HIS B O 1
ATOM 6892 N N . ASP B 1 73 ? 18.516 -6.832 -30.75 1 43.12 73 ASP B N 1
ATOM 6893 C CA . ASP B 1 73 ? 19.844 -6.391 -30.344 1 43.12 73 ASP B CA 1
ATOM 6894 C C . ASP B 1 73 ? 20.141 -4.98 -30.875 1 43.12 73 ASP B C 1
ATOM 6896 O O . ASP B 1 73 ? 21.266 -4.672 -31.25 1 43.12 73 ASP B O 1
ATOM 6900 N N . GLU B 1 74 ? 19.312 -4.344 -31.547 1 45.31 74 GLU B N 1
ATOM 6901 C CA . GLU B 1 74 ? 19.906 -3.062 -31.922 1 45.31 74 GLU B CA 1
ATOM 6902 C C . GLU B 1 74 ? 20.484 -2.342 -30.703 1 45.31 74 GLU B C 1
ATOM 6904 O O . GLU B 1 74 ? 19.734 -1.846 -29.859 1 45.31 74 GLU B O 1
ATOM 6909 N N . LEU B 1 75 ? 21.609 -2.787 -30.188 1 48.66 75 LEU B N 1
ATOM 6910 C CA . LEU B 1 75 ? 22.438 -1.979 -29.297 1 48.66 75 LEU B CA 1
ATOM 6911 C C . LEU B 1 75 ? 22.281 -0.494 -29.609 1 48.66 75 LEU B C 1
ATOM 6913 O O . LEU B 1 75 ? 22.547 -0.06 -30.734 1 48.66 75 LEU B O 1
ATOM 6917 N N . LEU B 1 76 ? 21.25 0.114 -29.297 1 48.97 76 LEU B N 1
ATOM 6918 C CA . LEU B 1 76 ? 20.906 1.526 -29.422 1 48.97 76 LEU B CA 1
ATOM 6919 C C . LEU B 1 76 ? 22.125 2.404 -29.203 1 48.97 76 LEU B C 1
ATOM 6921 O O . LEU B 1 76 ? 22.484 2.707 -28.062 1 48.97 76 LEU B O 1
ATOM 6925 N N . LYS B 1 77 ? 23.109 2.279 -30 1 51.16 77 LYS B N 1
ATOM 6926 C CA . LYS B 1 77 ? 24.328 3.08 -29.969 1 51.16 77 LYS B CA 1
ATOM 6927 C C . LYS B 1 77 ? 24.016 4.551 -29.703 1 51.16 77 LYS B C 1
ATOM 6929 O O . LYS B 1 77 ? 24.75 5.238 -29 1 51.16 77 LYS B O 1
ATOM 6934 N N . ALA B 1 78 ? 22.984 5.012 -30.391 1 51.34 78 ALA B N 1
ATOM 6935 C CA . ALA B 1 78 ? 22.875 6.453 -30.609 1 51.34 78 ALA B CA 1
ATOM 6936 C C . ALA B 1 78 ? 22.609 7.191 -29.312 1 51.34 78 ALA B C 1
ATOM 6938 O O . ALA B 1 78 ? 22.797 8.406 -29.219 1 51.34 78 ALA B O 1
ATOM 6939 N N . HIS B 1 79 ? 22.328 6.387 -28.172 1 69.56 79 HIS B N 1
ATOM 6940 C CA . HIS B 1 79 ? 21.875 7.219 -27.078 1 69.56 79 HIS B CA 1
ATOM 6941 C C . HIS B 1 79 ? 22.797 7.094 -25.859 1 69.56 79 HIS B C 1
ATOM 6943 O O . HIS B 1 79 ? 22.531 7.684 -24.812 1 69.56 79 HIS B O 1
ATOM 6949 N N . TYR B 1 80 ? 23.969 6.406 -26.203 1 86.62 80 TYR B N 1
ATOM 6950 C CA . TYR B 1 80 ? 24.859 6.254 -25.047 1 86.62 80 TYR B CA 1
ATOM 6951 C C . TYR B 1 80 ? 25.922 7.352 -25.031 1 86.62 80 TYR B C 1
ATOM 6953 O O . TYR B 1 80 ? 26.391 7.797 -26.078 1 86.62 80 TYR B O 1
ATOM 6961 N N . THR B 1 81 ? 26.281 7.832 -23.844 1 91.06 81 THR B N 1
ATOM 6962 C CA . THR B 1 81 ? 27.219 8.922 -23.641 1 91.06 81 THR B CA 1
ATOM 6963 C C . THR B 1 81 ? 28.594 8.391 -23.281 1 91.06 81 THR B C 1
ATOM 6965 O O . THR B 1 81 ? 28.719 7.438 -22.5 1 91.06 81 THR B O 1
ATOM 6968 N N . LEU B 1 82 ? 29.625 9 -23.938 1 92.19 82 LEU B N 1
ATOM 6969 C CA . LEU B 1 82 ? 31 8.664 -23.625 1 92.19 82 LEU B CA 1
ATOM 6970 C C . LEU B 1 82 ? 31.641 9.734 -22.75 1 92.19 82 LEU B C 1
ATOM 6972 O O . LEU B 1 82 ? 31.266 10.906 -22.828 1 92.19 82 LEU B O 1
ATOM 6976 N N . GLY B 1 83 ? 32.5 9.281 -21.766 1 92.06 83 GLY B N 1
ATOM 6977 C CA . GLY B 1 83 ? 33.188 10.227 -20.906 1 92.06 83 GLY B CA 1
ATOM 6978 C C . GLY B 1 83 ? 34.469 9.688 -20.328 1 92.06 83 GLY B C 1
ATOM 6979 O O . GLY B 1 83 ? 34.875 8.555 -20.641 1 92.06 83 GLY B O 1
ATOM 6980 N N . ARG B 1 84 ? 35.219 10.594 -19.719 1 91.88 84 ARG B N 1
ATOM 6981 C CA . ARG B 1 84 ? 36.469 10.227 -19.047 1 91.88 84 ARG B CA 1
ATOM 6982 C C . ARG B 1 84 ? 36.688 11.086 -17.797 1 91.88 84 ARG B C 1
ATOM 6984 O O . ARG B 1 84 ? 36.156 12.195 -17.703 1 91.88 84 ARG B O 1
ATOM 6991 N N . LEU B 1 85 ? 37.312 10.602 -16.797 1 91.38 85 LEU B N 1
ATOM 6992 C CA . LEU B 1 85 ? 37.531 11.336 -15.562 1 91.38 85 LEU B CA 1
ATOM 6993 C C . LEU B 1 85 ? 38.688 12.336 -15.719 1 91.38 85 LEU B C 1
ATOM 6995 O O . LEU B 1 85 ? 38.656 13.398 -15.102 1 91.38 85 LEU B O 1
ATOM 6999 N N . SER B 1 86 ? 39.688 11.891 -16.406 1 88 86 SER B N 1
ATOM 7000 C CA . SER B 1 86 ? 40.844 12.758 -16.688 1 88 86 SER B CA 1
ATOM 7001 C C . SER B 1 86 ? 41.25 12.641 -18.141 1 88 86 SER B C 1
ATOM 7003 O O . SER B 1 86 ? 40.938 11.664 -18.828 1 88 86 SER B O 1
ATOM 7005 N N . GLU B 1 87 ? 41.969 13.562 -18.609 1 86.12 87 GLU B N 1
ATOM 7006 C CA . GLU B 1 87 ? 42.438 13.57 -20 1 86.12 87 GLU B CA 1
ATOM 7007 C C . GLU B 1 87 ? 43.375 12.406 -20.281 1 86.12 87 GLU B C 1
ATOM 7009 O O . GLU B 1 87 ? 43.5 11.953 -21.422 1 86.12 87 GLU B O 1
ATOM 7014 N N . ALA B 1 88 ? 44 11.922 -19.219 1 84.75 88 ALA B N 1
ATOM 7015 C CA . ALA B 1 88 ? 44.969 10.844 -19.359 1 84.75 88 ALA B CA 1
ATOM 7016 C C . ALA B 1 88 ? 44.281 9.484 -19.391 1 84.75 88 ALA B C 1
ATOM 7018 O O . ALA B 1 88 ? 44.938 8.469 -19.703 1 84.75 88 ALA B O 1
ATOM 7019 N N . THR B 1 89 ? 43.062 9.477 -19.109 1 88.5 89 THR B N 1
ATOM 7020 C CA . THR B 1 89 ? 42.344 8.211 -19.047 1 88.5 89 THR B CA 1
ATOM 7021 C C . THR B 1 89 ? 41.531 7.988 -20.312 1 88.5 89 THR B C 1
ATOM 7023 O O . THR B 1 89 ? 41.094 8.953 -20.953 1 88.5 89 THR B O 1
ATOM 7026 N N . PRO B 1 90 ? 41.406 6.801 -20.688 1 89.69 90 PRO B N 1
ATOM 7027 C CA . PRO B 1 90 ? 40.625 6.523 -21.906 1 89.69 90 PRO B CA 1
ATOM 7028 C C . PRO B 1 90 ? 39.125 6.855 -21.75 1 89.69 90 PRO B C 1
ATOM 7030 O O . PRO B 1 90 ? 38.594 6.777 -20.641 1 89.69 90 PRO B O 1
ATOM 7033 N N . GLU B 1 91 ? 38.562 7.141 -22.891 1 91.88 91 GLU B N 1
ATOM 7034 C CA . GLU B 1 91 ? 37.125 7.371 -22.906 1 91.88 91 GLU B CA 1
ATOM 7035 C C . GLU B 1 91 ? 36.344 6.055 -22.875 1 91.88 91 GLU B C 1
ATOM 7037 O O . GLU B 1 91 ? 36.781 5.078 -23.5 1 91.88 91 GLU B O 1
ATOM 7042 N N . HIS B 1 92 ? 35.312 6.023 -22.125 1 92.5 92 HIS B N 1
ATOM 7043 C CA . HIS B 1 92 ? 34.438 4.852 -22.062 1 92.5 92 HIS B CA 1
ATOM 7044 C C . HIS B 1 92 ? 33 5.254 -21.797 1 92.5 92 HIS B C 1
ATOM 7046 O O . HIS B 1 92 ? 32.719 6.414 -21.5 1 92.5 92 HIS B O 1
ATOM 7052 N N . TYR B 1 93 ? 32.125 4.297 -21.922 1 93.62 93 TYR B N 1
ATOM 7053 C CA . TYR B 1 93 ? 30.703 4.574 -21.766 1 93.62 93 TYR B CA 1
ATOM 7054 C C . TYR B 1 93 ? 30.359 4.863 -20.312 1 93.62 93 TYR B C 1
ATOM 7056 O O . TYR B 1 93 ? 30.875 4.215 -19.406 1 93.62 93 TYR B O 1
ATOM 7064 N N . LEU B 1 94 ? 29.453 5.758 -20.188 1 94.69 94 LEU B N 1
ATOM 7065 C CA . LEU B 1 94 ? 29.016 6.176 -18.859 1 94.69 94 LEU B CA 1
ATOM 7066 C C . LEU B 1 94 ? 27.672 5.559 -18.5 1 94.69 94 LEU B C 1
ATOM 7068 O O . LEU B 1 94 ? 26.766 5.496 -19.344 1 94.69 94 LEU B O 1
ATOM 7072 N N . VAL B 1 95 ? 27.625 5.148 -17.312 1 94.38 95 VAL B N 1
ATOM 7073 C CA . VAL B 1 95 ? 26.375 4.59 -16.828 1 94.38 95 VAL B CA 1
ATOM 7074 C C . VAL B 1 95 ? 25.328 5.699 -16.688 1 94.38 95 VAL B C 1
ATOM 7076 O O . VAL B 1 95 ? 25.625 6.773 -16.156 1 94.38 95 VAL B O 1
ATOM 7079 N N . GLN B 1 96 ? 24.047 5.477 -17.078 1 91.12 96 GLN B N 1
ATOM 7080 C CA . GLN B 1 96 ? 22.938 6.426 -17.062 1 91.12 96 GLN B CA 1
ATOM 7081 C C . GLN B 1 96 ? 23.328 7.734 -17.75 1 91.12 96 GLN B C 1
ATOM 7083 O O . GLN B 1 96 ? 22.781 8.789 -17.438 1 91.12 96 GLN B O 1
ATOM 7088 N N . GLY B 1 97 ? 24.359 7.645 -18.578 1 90.44 97 GLY B N 1
ATOM 7089 C CA . GLY B 1 97 ? 24.797 8.766 -19.391 1 90.44 97 GLY B CA 1
ATOM 7090 C C . GLY B 1 97 ? 25.625 9.773 -18.625 1 90.44 97 GLY B C 1
ATOM 7091 O O . GLY B 1 97 ? 26.062 10.789 -19.188 1 90.44 97 GLY B O 1
ATOM 7092 N N . ARG B 1 98 ? 25.859 9.5 -17.328 1 91.5 98 ARG B N 1
ATOM 7093 C CA . ARG B 1 98 ? 26.469 10.562 -16.516 1 91.5 98 ARG B CA 1
ATOM 7094 C C . ARG B 1 98 ? 27.453 9.992 -15.508 1 91.5 98 ARG B C 1
ATOM 7096 O O . ARG B 1 98 ? 28.422 10.664 -15.141 1 91.5 98 ARG B O 1
ATOM 7103 N N . TYR B 1 99 ? 27.375 8.758 -15.117 1 95 99 TYR B N 1
ATOM 7104 C CA . TYR B 1 99 ? 28.062 8.305 -13.922 1 95 99 TYR B CA 1
ATOM 7105 C C . TYR B 1 99 ? 29.188 7.336 -14.273 1 95 99 TYR B C 1
ATOM 7107 O O . TYR B 1 99 ? 29.125 6.652 -15.305 1 95 99 TYR B O 1
ATOM 7115 N N . PHE B 1 100 ? 30.188 7.324 -13.398 1 95.62 100 PHE B N 1
ATOM 7116 C CA . PHE B 1 100 ? 31.312 6.387 -13.484 1 95.62 100 PHE B CA 1
ATOM 7117 C C . PHE B 1 100 ? 31.172 5.285 -12.438 1 95.62 100 PHE B C 1
ATOM 7119 O O . PHE B 1 100 ? 30.719 5.539 -11.32 1 95.62 100 PHE B O 1
ATOM 7126 N N . LEU B 1 101 ? 31.5 4.117 -12.789 1 96.88 101 LEU B N 1
ATOM 7127 C CA . LEU B 1 101 ? 31.453 3.035 -11.812 1 96.88 101 LEU B CA 1
ATOM 7128 C C . LEU B 1 101 ? 32.75 2.963 -11.008 1 96.88 101 LEU B C 1
ATOM 7130 O O . LEU B 1 101 ? 33.844 2.818 -11.586 1 96.88 101 LEU B O 1
ATOM 7134 N N . VAL B 1 102 ? 32.594 3.078 -9.719 1 96.12 102 VAL B N 1
ATOM 7135 C CA . VAL B 1 102 ? 33.75 3.102 -8.82 1 96.12 102 VAL B CA 1
ATOM 7136 C C . VAL B 1 102 ? 33.625 1.975 -7.797 1 96.12 102 VAL B C 1
ATOM 7138 O O . VAL B 1 102 ? 32.531 1.677 -7.32 1 96.12 102 VAL B O 1
ATOM 7141 N N . ARG B 1 103 ? 34.719 1.363 -7.508 1 95.69 103 ARG B N 1
ATOM 7142 C CA . ARG B 1 103 ? 34.719 0.325 -6.484 1 95.69 103 ARG B CA 1
ATOM 7143 C C . ARG B 1 103 ? 34.188 0.863 -5.16 1 95.69 103 ARG B C 1
ATOM 7145 O O . ARG B 1 103 ? 34.594 1.94 -4.715 1 95.69 103 ARG B O 1
ATOM 7152 N N . ASP B 1 104 ? 33.344 0.136 -4.547 1 94.81 104 ASP B N 1
ATOM 7153 C CA . ASP B 1 104 ? 32.5 0.622 -3.447 1 94.81 104 ASP B CA 1
ATOM 7154 C C . ASP B 1 104 ? 33.281 0.644 -2.137 1 94.81 104 ASP B C 1
ATOM 7156 O O . ASP B 1 104 ? 33.031 1.487 -1.271 1 94.81 104 ASP B O 1
ATOM 7160 N N . VAL B 1 105 ? 34.094 -0.426 -1.849 1 91.44 105 VAL B N 1
ATOM 7161 C CA . VAL B 1 105 ? 34.75 -0.587 -0.55 1 91.44 105 VAL B CA 1
ATOM 7162 C C . VAL B 1 105 ? 36.25 -0.625 -0.728 1 91.44 105 VAL B C 1
ATOM 7164 O O . VAL B 1 105 ? 36.781 -1.371 -1.565 1 91.44 105 VAL B O 1
ATOM 7167 N N . VAL B 1 106 ? 36.906 0.278 0.046 1 87.81 106 VAL B N 1
ATOM 7168 C CA . VAL B 1 106 ? 38.375 0.3 0.074 1 87.81 106 VAL B CA 1
ATOM 7169 C C . VAL B 1 106 ? 38.875 -0.262 1.403 1 87.81 106 VAL B C 1
ATOM 7171 O O . VAL B 1 106 ? 38.125 -0.308 2.385 1 87.81 106 VAL B O 1
ATOM 7174 N N . GLU B 1 107 ? 40.031 -0.711 1.417 1 86.06 107 GLU B N 1
ATOM 7175 C CA . GLU B 1 107 ? 40.594 -1.398 2.568 1 86.06 107 GLU B CA 1
ATOM 7176 C C . GLU B 1 107 ? 40.594 -0.511 3.809 1 86.06 107 GLU B C 1
ATOM 7178 O O . GLU B 1 107 ? 40.375 -0.997 4.922 1 86.06 107 GLU B O 1
ATOM 7183 N N . LYS B 1 108 ? 40.688 0.739 3.65 1 88.56 108 LYS B N 1
ATOM 7184 C CA . LYS B 1 108 ? 40.781 1.677 4.77 1 88.56 108 LYS B CA 1
ATOM 7185 C C . LYS B 1 108 ? 39.438 1.798 5.48 1 88.56 108 LYS B C 1
ATOM 7187 O O . LYS B 1 108 ? 39.375 2.211 6.641 1 88.56 108 LYS B O 1
ATOM 7192 N N . MET B 1 109 ? 38.438 1.345 4.84 1 91.81 109 MET B N 1
ATOM 7193 C CA . MET B 1 109 ? 37.094 1.494 5.379 1 91.81 109 MET B CA 1
ATOM 7194 C C . MET B 1 109 ? 36.812 0.443 6.445 1 91.81 109 MET B C 1
ATOM 7196 O O . MET B 1 109 ? 35.906 0.612 7.27 1 91.81 109 MET B O 1
ATOM 7200 N N . ASP B 1 110 ? 37.531 -0.636 6.438 1 95.12 110 ASP B N 1
ATOM 7201 C CA . ASP B 1 110 ? 37.344 -1.687 7.438 1 95.12 110 ASP B CA 1
ATOM 7202 C C . ASP B 1 110 ? 38.188 -1.403 8.688 1 95.12 110 ASP B C 1
ATOM 7204 O O . ASP B 1 110 ? 39.219 -2.037 8.906 1 95.12 110 ASP B O 1
ATOM 7208 N N . VAL B 1 111 ? 37.688 -0.667 9.578 1 95.06 111 VAL B N 1
ATOM 7209 C CA . VAL B 1 111 ? 38.375 -0.2 10.766 1 95.06 111 VAL B CA 1
ATOM 7210 C C . VAL B 1 111 ? 38.531 -1.346 11.766 1 95.06 111 VAL B C 1
ATOM 7212 O O . VAL B 1 111 ? 39.562 -1.453 12.445 1 95.06 111 VAL B O 1
ATOM 7215 N N . LEU B 1 112 ? 37.562 -2.252 11.852 1 95.25 112 LEU B N 1
ATOM 7216 C CA . LEU B 1 112 ? 37.562 -3.336 12.828 1 95.25 112 LEU B CA 1
ATOM 7217 C C . LEU B 1 112 ? 38.281 -4.562 12.266 1 95.25 112 LEU B C 1
ATOM 7219 O O . LEU B 1 112 ? 38.562 -5.523 13 1 95.25 112 LEU B O 1
ATOM 7223 N N . GLY B 1 113 ? 38.625 -4.559 10.992 1 93.75 113 GLY B N 1
ATOM 7224 C CA . GLY B 1 113 ? 39.344 -5.645 10.367 1 93.75 113 GLY B CA 1
ATOM 7225 C C . GLY B 1 113 ? 38.562 -6.938 10.297 1 93.75 113 GLY B C 1
ATOM 7226 O O . GLY B 1 113 ? 39.094 -8.016 10.523 1 93.75 113 GLY B O 1
ATOM 7227 N N . THR B 1 114 ? 37.281 -6.859 10.031 1 95.69 114 THR B N 1
ATOM 7228 C CA . THR B 1 114 ? 36.406 -8.023 10.125 1 95.69 114 THR B CA 1
ATOM 7229 C C . THR B 1 114 ? 36.188 -8.641 8.75 1 95.69 114 THR B C 1
ATOM 7231 O O . THR B 1 114 ? 35.531 -9.688 8.633 1 95.69 114 THR B O 1
ATOM 7234 N N . VAL B 1 115 ? 36.688 -8.102 7.668 1 94.94 115 VAL B N 1
ATOM 7235 C CA . VAL B 1 115 ? 36.562 -8.672 6.332 1 94.94 115 VAL B CA 1
ATOM 7236 C C . VAL B 1 115 ? 37.188 -10.055 6.293 1 94.94 115 VAL B C 1
ATOM 7238 O O . VAL B 1 115 ? 36.625 -10.992 5.715 1 94.94 115 VAL B O 1
ATOM 7241 N N . GLN B 1 116 ? 38.344 -10.164 6.922 1 91.06 116 GLN B N 1
ATOM 7242 C CA . GLN B 1 116 ? 39.094 -11.422 6.879 1 91.06 116 GLN B CA 1
ATOM 7243 C C . GLN B 1 116 ? 38.469 -12.461 7.805 1 91.06 116 GLN B C 1
ATOM 7245 O O . GLN B 1 116 ? 38.406 -13.648 7.469 1 91.06 116 GLN B O 1
ATOM 7250 N N . SER B 1 117 ? 37.938 -12.016 8.891 1 91.94 117 SER B N 1
ATOM 7251 C CA . SER B 1 117 ? 37.438 -12.953 9.891 1 91.94 117 SER B CA 1
ATOM 7252 C C . SER B 1 117 ? 35.969 -13.305 9.648 1 91.94 117 SER B C 1
ATOM 7254 O O . SER B 1 117 ? 35.594 -14.469 9.781 1 91.94 117 SER B O 1
ATOM 7256 N N . CYS B 1 118 ? 35.219 -12.328 9.242 1 93.19 118 CYS B N 1
ATOM 7257 C CA . CYS B 1 118 ? 33.75 -12.547 9.203 1 93.19 118 CYS B CA 1
ATOM 7258 C C . CYS B 1 118 ? 33.219 -12.398 7.781 1 93.19 118 CYS B C 1
ATOM 7260 O O . CYS B 1 118 ? 32.125 -12.867 7.473 1 93.19 118 CYS B O 1
ATOM 7262 N N . GLY B 1 119 ? 33.969 -11.734 6.906 1 92.75 119 GLY B N 1
ATOM 7263 C CA . GLY B 1 119 ? 33.562 -11.648 5.512 1 92.75 119 GLY B CA 1
ATOM 7264 C C . GLY B 1 119 ? 33.094 -10.273 5.113 1 92.75 119 GLY B C 1
ATOM 7265 O O . GLY B 1 119 ? 32.938 -9.984 3.926 1 92.75 119 GLY B O 1
ATOM 7266 N N . ALA B 1 120 ? 32.781 -9.359 6.07 1 96.88 120 ALA B N 1
ATOM 7267 C CA . ALA B 1 120 ? 32.281 -8.023 5.773 1 96.88 120 ALA B CA 1
ATOM 7268 C C . ALA B 1 120 ? 33 -6.969 6.609 1 96.88 120 ALA B C 1
ATOM 7270 O O . ALA B 1 120 ? 33.469 -7.258 7.711 1 96.88 120 ALA B O 1
ATOM 7271 N N . PRO B 1 121 ? 33.125 -5.777 6.062 1 97.25 121 PRO B N 1
ATOM 7272 C CA . PRO B 1 121 ? 33.781 -4.723 6.828 1 97.25 121 PRO B CA 1
ATOM 7273 C C . PRO B 1 121 ? 33 -4.301 8.062 1 97.25 121 PRO B C 1
ATOM 7275 O O . PRO B 1 121 ? 31.766 -4.137 7.992 1 97.25 121 PRO B O 1
ATOM 7278 N N . ASN B 1 122 ? 33.656 -4.195 9.219 1 97.75 122 ASN B N 1
ATOM 7279 C CA . ASN B 1 122 ? 33.125 -3.639 10.461 1 97.75 122 ASN B CA 1
ATOM 7280 C C . ASN B 1 122 ? 31.938 -4.438 10.969 1 97.75 122 ASN B C 1
ATOM 7282 O O . ASN B 1 122 ? 30.953 -3.859 11.438 1 97.75 122 ASN B O 1
ATOM 7286 N N . PHE B 1 123 ? 31.953 -5.723 10.719 1 97.75 123 PHE B N 1
ATOM 7287 C CA . PHE B 1 123 ? 30.938 -6.594 11.281 1 97.75 123 PHE B CA 1
ATOM 7288 C C . PHE B 1 123 ? 31.016 -6.602 12.805 1 97.75 123 PHE B C 1
ATOM 7290 O O . PHE B 1 123 ? 32.094 -6.801 13.375 1 97.75 123 PHE B O 1
ATOM 7297 N N . ARG B 1 124 ? 29.875 -6.406 13.484 1 97.25 124 ARG B N 1
ATOM 7298 C CA . ARG B 1 124 ? 29.875 -6.359 14.945 1 97.25 124 ARG B CA 1
ATOM 7299 C C . ARG B 1 124 ? 28.469 -6.594 15.5 1 97.25 124 ARG B C 1
ATOM 7301 O O . ARG B 1 124 ? 27.484 -6.414 14.789 1 97.25 124 ARG B O 1
ATOM 7308 N N . GLN B 1 125 ? 28.406 -6.984 16.641 1 96.69 125 GLN B N 1
ATOM 7309 C CA . GLN B 1 125 ? 27.156 -7.113 17.406 1 96.69 125 GLN B CA 1
ATOM 7310 C C . GLN B 1 125 ? 27.031 -5.992 18.422 1 96.69 125 GLN B C 1
ATOM 7312 O O . GLN B 1 125 ? 28.031 -5.48 18.938 1 96.69 125 GLN B O 1
ATOM 7317 N N . VAL B 1 126 ? 25.797 -5.582 18.625 1 95.81 126 VAL B N 1
ATOM 7318 C CA . VAL B 1 126 ? 25.547 -4.543 19.609 1 95.81 126 VAL B CA 1
ATOM 7319 C C . VAL B 1 126 ? 26.047 -5.004 20.984 1 95.81 126 VAL B C 1
ATOM 7321 O O . VAL B 1 126 ? 26.047 -6.203 21.281 1 95.81 126 VAL B O 1
ATOM 7324 N N . ARG B 1 127 ? 26.359 -4.07 21.812 1 92.88 127 ARG B N 1
ATOM 7325 C CA . ARG B 1 127 ? 26.828 -4.383 23.156 1 92.88 127 ARG B CA 1
ATOM 7326 C C . ARG B 1 127 ? 25.688 -4.879 24.031 1 92.88 127 ARG B C 1
ATOM 7328 O O . ARG B 1 127 ? 24.547 -4.391 23.922 1 92.88 127 ARG B O 1
ATOM 7335 N N . GLY B 1 128 ? 25.922 -5.824 24.891 1 89.38 128 GLY B N 1
ATOM 7336 C CA . GLY B 1 128 ? 24.906 -6.324 25.781 1 89.38 128 GLY B CA 1
ATOM 7337 C C . GLY B 1 128 ? 24.297 -7.637 25.328 1 89.38 128 GLY B C 1
ATOM 7338 O O . GLY B 1 128 ? 23.422 -8.195 26 1 89.38 128 GLY B O 1
ATOM 7339 N N . GLY B 1 129 ? 24.641 -8.133 24.219 1 89.62 129 GLY B N 1
ATOM 7340 C CA . GLY B 1 129 ? 24.266 -9.477 23.797 1 89.62 129 GLY B CA 1
ATOM 7341 C C . GLY B 1 129 ? 22.953 -9.516 23.031 1 89.62 129 GLY B C 1
ATOM 7342 O O . GLY B 1 129 ? 22.406 -10.594 22.797 1 89.62 129 GLY B O 1
ATOM 7343 N N . LEU B 1 130 ? 22.391 -8.383 22.719 1 94.06 130 LEU B N 1
ATOM 7344 C CA . LEU B 1 130 ? 21.188 -8.375 21.891 1 94.06 130 LEU B CA 1
ATOM 7345 C C . LEU B 1 130 ? 21.5 -8.867 20.484 1 94.06 130 LEU B C 1
ATOM 7347 O O . LEU B 1 130 ? 22.625 -8.766 20.016 1 94.06 130 LEU B O 1
ATOM 7351 N N . THR B 1 131 ? 20.594 -9.438 19.844 1 96.62 131 THR B N 1
ATOM 7352 C CA . THR B 1 131 ? 20.797 -10.047 18.547 1 96.62 131 THR B CA 1
ATOM 7353 C C . THR B 1 131 ? 20.672 -9.008 17.438 1 96.62 131 THR B C 1
ATOM 7355 O O . THR B 1 131 ? 19.891 -9.18 16.5 1 96.62 131 THR B O 1
ATOM 7358 N N . VAL B 1 132 ? 21.359 -7.926 17.547 1 98.19 132 VAL B N 1
ATOM 7359 C CA . VAL B 1 132 ? 21.438 -6.863 16.547 1 98.19 132 VAL B CA 1
ATOM 7360 C C . VAL B 1 132 ? 22.875 -6.762 16.016 1 98.19 132 VAL B C 1
ATOM 7362 O O . VAL B 1 132 ? 23.828 -6.641 16.781 1 98.19 132 VAL B O 1
ATOM 7365 N N . PHE B 1 133 ? 22.984 -6.801 14.742 1 98.5 133 PHE B N 1
ATOM 7366 C CA . PHE B 1 133 ? 24.297 -6.828 14.102 1 98.5 133 PHE B CA 1
ATOM 7367 C C . PHE B 1 133 ? 24.422 -5.727 13.055 1 98.5 133 PHE B C 1
ATOM 7369 O O . PHE B 1 133 ? 23.406 -5.32 12.461 1 98.5 133 PHE B O 1
ATOM 7376 N N . GLY B 1 134 ? 25.594 -5.203 12.852 1 98.19 134 GLY B N 1
ATOM 7377 C CA . GLY B 1 134 ? 25.906 -4.234 11.812 1 98.19 134 GLY B CA 1
ATOM 7378 C C . GLY B 1 134 ? 27.125 -4.625 10.984 1 98.19 134 GLY B C 1
ATOM 7379 O O . GLY B 1 134 ? 28.031 -5.297 11.477 1 98.19 134 GLY B O 1
ATOM 7380 N N . MET B 1 135 ? 27.109 -4.191 9.766 1 98.12 135 MET B N 1
ATOM 7381 C CA . MET B 1 135 ? 28.266 -4.465 8.906 1 98.12 135 MET B CA 1
ATOM 7382 C C . MET B 1 135 ? 28.281 -3.508 7.715 1 98.12 135 MET B C 1
ATOM 7384 O O . MET B 1 135 ? 27.328 -2.768 7.488 1 98.12 135 MET B O 1
ATOM 7388 N N . GLY B 1 136 ? 29.422 -3.469 7.062 1 97.94 136 GLY B N 1
ATOM 7389 C CA . GLY B 1 136 ? 29.531 -2.771 5.793 1 97.94 136 GLY B CA 1
ATOM 7390 C C . GLY B 1 136 ? 29.141 -3.633 4.602 1 97.94 136 GLY B C 1
ATOM 7391 O O . GLY B 1 136 ? 28.562 -4.707 4.77 1 97.94 136 GLY B O 1
ATOM 7392 N N . GLN B 1 137 ? 29.422 -3.148 3.422 1 97.69 137 GLN B N 1
ATOM 7393 C CA . GLN B 1 137 ? 29.062 -3.822 2.182 1 97.69 137 GLN B CA 1
ATOM 7394 C C . GLN B 1 137 ? 29.953 -5.031 1.929 1 97.69 137 GLN B C 1
ATOM 7396 O O . GLN B 1 137 ? 31.156 -4.887 1.729 1 97.69 137 GLN B O 1
ATOM 7401 N N . PRO B 1 138 ? 29.406 -6.227 1.938 1 97.5 138 PRO B N 1
ATOM 7402 C CA . PRO B 1 138 ? 30.203 -7.418 1.649 1 97.5 138 PRO B CA 1
ATOM 7403 C C . PRO B 1 138 ? 30.25 -7.75 0.159 1 97.5 138 PRO B C 1
ATOM 7405 O O . PRO B 1 138 ? 29.469 -7.203 -0.624 1 97.5 138 PRO B O 1
ATOM 7408 N N . THR B 1 139 ? 31.281 -8.547 -0.196 1 97 139 THR B N 1
ATOM 7409 C CA . THR B 1 139 ? 31.234 -9.234 -1.48 1 97 139 THR B CA 1
ATOM 7410 C C . THR B 1 139 ? 30.281 -10.414 -1.431 1 97 139 THR B C 1
ATOM 7412 O O . THR B 1 139 ? 29.688 -10.703 -0.384 1 97 139 THR B O 1
ATOM 7415 N N . LEU B 1 140 ? 30.016 -11.039 -2.572 1 97.38 140 LEU B N 1
ATOM 7416 C CA . LEU B 1 140 ? 29.141 -12.203 -2.564 1 97.38 140 LEU B CA 1
ATOM 7417 C C . LEU B 1 140 ? 29.688 -13.289 -1.641 1 97.38 140 LEU B C 1
ATOM 7419 O O . LEU B 1 140 ? 28.969 -13.82 -0.803 1 97.38 140 LEU B O 1
ATOM 7423 N N . SER B 1 141 ? 30.969 -13.625 -1.769 1 96.62 141 SER B N 1
ATOM 7424 C CA . SER B 1 141 ? 31.609 -14.625 -0.914 1 96.62 141 SER B CA 1
ATOM 7425 C C . SER B 1 141 ? 31.656 -14.164 0.539 1 96.62 141 SER B C 1
ATOM 7427 O O . SER B 1 141 ? 31.5 -14.969 1.458 1 96.62 141 SER B O 1
ATOM 7429 N N . GLY B 1 142 ? 31.938 -12.883 0.669 1 97.19 142 GLY B N 1
ATOM 7430 C CA . GLY B 1 142 ? 31.938 -12.32 2.01 1 97.19 142 GLY B CA 1
ATOM 7431 C C . GLY B 1 142 ? 30.594 -12.469 2.717 1 97.19 142 GLY B C 1
ATOM 7432 O O . GLY B 1 142 ? 30.547 -12.805 3.902 1 97.19 142 GLY B O 1
ATOM 7433 N N . PHE B 1 143 ? 29.516 -12.266 2.061 1 97.94 143 PHE B N 1
ATOM 7434 C CA . PHE B 1 143 ? 28.188 -12.383 2.635 1 97.94 143 PHE B CA 1
ATOM 7435 C C . PHE B 1 143 ? 27.891 -13.828 3.023 1 97.94 143 PHE B C 1
ATOM 7437 O O . PHE B 1 143 ? 27.281 -14.086 4.062 1 97.94 143 PHE B O 1
ATOM 7444 N N . ARG B 1 144 ? 28.266 -14.75 2.191 1 97.12 144 ARG B N 1
ATOM 7445 C CA . ARG B 1 144 ? 28.109 -16.156 2.512 1 97.12 144 ARG B CA 1
ATOM 7446 C C . ARG B 1 144 ? 28.812 -16.516 3.818 1 97.12 144 ARG B C 1
ATOM 7448 O O . ARG B 1 144 ? 28.281 -17.297 4.613 1 97.12 144 ARG B O 1
ATOM 7455 N N . ARG B 1 145 ? 29.953 -15.883 4.012 1 97.06 145 ARG B N 1
ATOM 7456 C CA . ARG B 1 145 ? 30.703 -16.125 5.242 1 97.06 145 ARG B CA 1
ATOM 7457 C C . ARG B 1 145 ? 29.969 -15.531 6.449 1 97.06 145 ARG B C 1
ATOM 7459 O O . ARG B 1 145 ? 29.969 -16.125 7.531 1 97.06 145 ARG B O 1
ATOM 7466 N N . VAL B 1 146 ? 29.391 -14.398 6.25 1 97.81 146 VAL B N 1
ATOM 7467 C CA . VAL B 1 146 ? 28.609 -13.773 7.316 1 97.81 146 VAL B CA 1
ATOM 7468 C C . VAL B 1 146 ? 27.438 -14.68 7.703 1 97.81 146 VAL B C 1
ATOM 7470 O O . VAL B 1 146 ? 27.156 -14.867 8.891 1 97.81 146 VAL B O 1
ATOM 7473 N N . LEU B 1 147 ? 26.719 -15.211 6.707 1 97.31 147 LEU B N 1
ATOM 7474 C CA . LEU B 1 147 ? 25.594 -16.109 6.953 1 97.31 147 LEU B CA 1
ATOM 7475 C C . LEU B 1 147 ? 26.047 -17.344 7.719 1 97.31 147 LEU B C 1
ATOM 7477 O O . LEU B 1 147 ? 25.375 -17.797 8.648 1 97.31 147 LEU B O 1
ATOM 7481 N N . GLN B 1 148 ? 27.188 -17.891 7.32 1 96.12 148 GLN B N 1
ATOM 7482 C CA . GLN B 1 148 ? 27.75 -19.047 8 1 96.12 148 GLN B CA 1
ATOM 7483 C C . GLN B 1 148 ? 28.047 -18.734 9.461 1 96.12 148 GLN B C 1
ATOM 7485 O O . GLN B 1 148 ? 27.781 -19.547 10.344 1 96.12 148 GLN B O 1
ATOM 7490 N N . LYS B 1 149 ? 28.594 -17.609 9.641 1 96.25 149 LYS B N 1
ATOM 7491 C CA . LYS B 1 149 ? 28.922 -17.188 11 1 96.25 149 LYS B CA 1
ATOM 7492 C C . LYS B 1 149 ? 27.656 -17.078 11.859 1 96.25 149 LYS B C 1
ATOM 7494 O O . LYS B 1 149 ? 27.641 -17.531 13 1 96.25 149 LYS B O 1
ATOM 7499 N N . LEU B 1 150 ? 26.594 -16.438 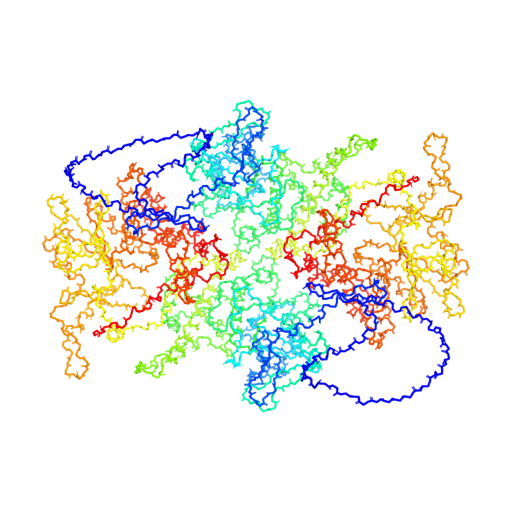11.375 1 96.56 150 LEU B N 1
ATOM 7500 C CA . LEU B 1 150 ? 25.344 -16.281 12.102 1 96.56 150 LEU B CA 1
ATOM 7501 C C . LEU B 1 150 ? 24.719 -17.625 12.414 1 96.56 150 LEU B C 1
ATOM 7503 O O . LEU B 1 150 ? 24.172 -17.828 13.5 1 96.56 150 LEU B O 1
ATOM 7507 N N . GLN B 1 151 ? 24.828 -18.594 11.484 1 95.56 151 GLN B N 1
ATOM 7508 C CA . GLN B 1 151 ? 24.297 -19.938 11.68 1 95.56 151 GLN B CA 1
ATOM 7509 C C . GLN B 1 151 ? 25.078 -20.688 12.75 1 95.56 151 GLN B C 1
ATOM 7511 O O . GLN B 1 151 ? 24.5 -21.359 13.602 1 95.56 151 GLN B O 1
ATOM 7516 N N . GLU B 1 152 ? 26.344 -20.5 12.648 1 95.31 152 GLU B N 1
ATOM 7517 C CA . GLU B 1 152 ? 27.219 -21.172 13.617 1 95.31 152 GLU B CA 1
ATOM 7518 C C . GLU B 1 152 ? 27 -20.625 15.023 1 95.31 152 GLU B C 1
ATOM 7520 O O . GLU B 1 152 ? 27.125 -21.344 16.016 1 95.31 152 GLU B O 1
ATOM 7525 N N . ASP B 1 153 ? 26.656 -19.375 15.094 1 94.62 153 ASP B N 1
ATOM 7526 C CA . ASP B 1 153 ? 26.391 -18.734 16.375 1 94.62 153 ASP B CA 1
ATOM 7527 C C . ASP B 1 153 ? 25.016 -19.125 16.906 1 94.62 153 ASP B C 1
ATOM 7529 O O . ASP B 1 153 ? 24.641 -18.75 18.016 1 94.62 153 ASP B O 1
ATOM 7533 N N . GLY B 1 154 ? 24.156 -19.812 16.109 1 94 154 GLY B N 1
ATOM 7534 C CA . GLY B 1 154 ? 22.922 -20.406 16.594 1 94 154 GLY B CA 1
ATOM 7535 C C . GLY B 1 154 ? 21.688 -19.594 16.25 1 94 154 GLY B C 1
ATOM 7536 O O . GLY B 1 154 ? 20.609 -19.828 16.797 1 94 154 GLY B O 1
ATOM 7537 N N . HIS B 1 155 ? 21.781 -18.641 15.422 1 95.38 155 HIS B N 1
ATOM 7538 C CA . HIS B 1 155 ? 20.625 -17.844 15.039 1 95.38 155 HIS B CA 1
ATOM 7539 C C . HIS B 1 155 ? 19.781 -18.562 13.984 1 95.38 155 HIS B C 1
ATOM 7541 O O . HIS B 1 155 ? 20.172 -18.609 12.812 1 95.38 155 HIS B O 1
ATOM 7547 N N . ARG B 1 156 ? 18.641 -18.969 14.344 1 93.06 156 ARG B N 1
ATOM 7548 C CA . ARG B 1 156 ? 17.781 -19.734 13.469 1 93.06 156 ARG B CA 1
ATOM 7549 C C . ARG B 1 156 ? 17 -18.812 12.531 1 93.06 156 ARG B C 1
ATOM 7551 O O . ARG B 1 156 ? 16.625 -19.219 11.422 1 93.06 156 ARG B O 1
ATOM 7558 N N . GLU B 1 157 ? 16.641 -17.688 13 1 94.94 157 GLU B N 1
ATOM 7559 C CA . GLU B 1 157 ? 15.922 -16.688 12.211 1 94.94 157 GLU B CA 1
ATOM 7560 C C . GLU B 1 157 ? 16.75 -15.406 12.078 1 94.94 157 GLU B C 1
ATOM 7562 O O . GLU B 1 157 ? 17.438 -15.008 13.008 1 94.94 157 GLU B O 1
ATOM 7567 N N . CYS B 1 158 ? 16.703 -14.867 10.898 1 97.44 158 CYS B N 1
ATOM 7568 C CA . CYS B 1 158 ? 17.469 -13.656 10.672 1 97.44 158 CYS B CA 1
ATOM 7569 C C . CYS B 1 158 ? 16.766 -12.734 9.68 1 97.44 158 CYS B C 1
ATOM 7571 O O . CYS B 1 158 ? 16.188 -13.195 8.695 1 97.44 158 CYS B O 1
ATOM 7573 N N . VAL B 1 159 ? 16.703 -11.492 9.977 1 98.06 159 VAL B N 1
ATOM 7574 C CA . VAL B 1 159 ? 16.188 -10.477 9.062 1 98.06 159 VAL B CA 1
ATOM 7575 C C . VAL B 1 159 ? 17.328 -9.547 8.641 1 98.06 159 VAL B C 1
ATOM 7577 O O . VAL B 1 159 ? 17.938 -8.875 9.484 1 98.06 159 VAL B O 1
ATOM 7580 N N . ILE B 1 160 ? 17.594 -9.516 7.406 1 98.44 160 ILE B N 1
ATOM 7581 C CA . ILE B 1 160 ? 18.703 -8.727 6.863 1 98.44 160 ILE B CA 1
ATOM 7582 C C . ILE B 1 160 ? 18.156 -7.449 6.227 1 98.44 160 ILE B C 1
ATOM 7584 O O . ILE B 1 160 ? 17.312 -7.504 5.336 1 98.44 160 ILE B O 1
ATOM 7588 N N . PHE B 1 161 ? 18.625 -6.301 6.68 1 98.5 161 PHE B N 1
ATOM 7589 C CA . PHE B 1 161 ? 18.219 -5.012 6.141 1 98.5 161 PHE B CA 1
ATOM 7590 C C . PHE B 1 161 ? 19.359 -4.352 5.387 1 98.5 161 PHE B C 1
ATOM 7592 O O . PHE B 1 161 ? 20.406 -4.039 5.973 1 98.5 161 PHE B O 1
ATOM 7599 N N . CYS B 1 162 ? 19.234 -4.227 4.133 1 98.25 162 CYS B N 1
ATOM 7600 C CA . CYS B 1 162 ? 20.125 -3.342 3.391 1 98.25 162 CYS B CA 1
ATOM 7601 C C . CYS B 1 162 ? 19.656 -1.896 3.465 1 98.25 162 CYS B C 1
ATOM 7603 O O . CYS B 1 162 ? 18.625 -1.545 2.877 1 98.25 162 CYS B O 1
ATOM 7605 N N . VAL B 1 163 ? 20.375 -1.062 4.094 1 97.44 163 VAL B N 1
ATOM 7606 C CA . VAL B 1 163 ? 19.875 0.272 4.406 1 97.44 163 VAL B CA 1
ATOM 7607 C C . VAL B 1 163 ? 20.438 1.282 3.412 1 97.44 163 VAL B C 1
ATOM 7609 O O . VAL B 1 163 ? 20.406 2.492 3.652 1 97.44 163 VAL B O 1
ATOM 7612 N N . ARG B 1 164 ? 20.938 0.847 2.277 1 95.75 164 ARG B N 1
ATOM 7613 C CA . ARG B 1 164 ? 21.562 1.719 1.282 1 95.75 164 ARG B CA 1
ATOM 7614 C C . ARG B 1 164 ? 20.516 2.291 0.333 1 95.75 164 ARG B C 1
ATOM 7616 O O . ARG B 1 164 ? 19.625 1.57 -0.128 1 95.75 164 ARG B O 1
ATOM 7623 N N . GLU B 1 165 ? 20.656 3.561 0.01 1 92.5 165 GLU B N 1
ATOM 7624 C CA . GLU B 1 165 ? 19.734 4.215 -0.92 1 92.5 165 GLU B CA 1
ATOM 7625 C C . GLU B 1 165 ? 20.297 4.211 -2.34 1 92.5 165 GLU B C 1
ATOM 7627 O O . GLU B 1 165 ? 19.547 4.352 -3.309 1 92.5 165 GLU B O 1
ATOM 7632 N N . GLU B 1 166 ? 21.625 4.145 -2.467 1 94.5 166 GLU B N 1
ATOM 7633 C CA . GLU B 1 166 ? 22.266 4.176 -3.777 1 94.5 166 GLU B CA 1
ATOM 7634 C C . GLU B 1 166 ? 22.281 2.795 -4.422 1 94.5 166 GLU B C 1
ATOM 7636 O O . GLU B 1 166 ? 22.266 1.778 -3.723 1 94.5 166 GLU B O 1
ATOM 7641 N N . PRO B 1 167 ? 22.234 2.738 -5.672 1 96 167 PRO B N 1
ATOM 7642 C CA . PRO B 1 167 ? 22.328 1.439 -6.344 1 96 167 PRO B CA 1
ATOM 7643 C C . PRO B 1 167 ? 23.719 0.822 -6.227 1 96 167 PRO B C 1
ATOM 7645 O O . PRO B 1 167 ? 24.734 1.539 -6.262 1 96 167 PRO B O 1
ATOM 7648 N N . VAL B 1 168 ? 23.797 -0.403 -6.066 1 97.62 168 VAL B N 1
ATOM 7649 C CA . VAL B 1 168 ? 25.047 -1.147 -5.969 1 97.62 168 VAL B CA 1
ATOM 7650 C C . VAL B 1 168 ? 25.047 -2.301 -6.969 1 97.62 168 VAL B C 1
ATOM 7652 O O . VAL B 1 168 ? 24.062 -3.047 -7.059 1 97.62 168 VAL B O 1
ATOM 7655 N N . LEU B 1 169 ? 26.078 -2.381 -7.734 1 97.69 169 LEU B N 1
ATOM 7656 C CA . LEU B 1 169 ? 26.25 -3.482 -8.68 1 97.69 169 LEU B CA 1
ATOM 7657 C C . LEU B 1 169 ? 27.469 -4.32 -8.32 1 97.69 169 LEU B C 1
ATOM 7659 O O . LEU B 1 169 ? 28.422 -3.814 -7.719 1 97.69 169 LEU B O 1
ATOM 7663 N N . PHE B 1 170 ? 27.453 -5.57 -8.664 1 98.12 170 PHE B N 1
ATOM 7664 C CA . PHE B 1 170 ? 28.531 -6.492 -8.352 1 98.12 170 PHE B CA 1
ATOM 7665 C C . PHE B 1 170 ? 29.109 -7.098 -9.633 1 98.12 170 PHE B C 1
ATOM 7667 O O . PHE B 1 170 ? 28.375 -7.707 -10.414 1 98.12 170 PHE B O 1
ATOM 7674 N N . LEU B 1 171 ? 30.344 -6.875 -9.844 1 97.5 171 LEU B N 1
ATOM 7675 C CA . LEU B 1 171 ? 31.016 -7.418 -11.016 1 97.5 171 LEU B CA 1
ATOM 7676 C C . LEU B 1 171 ? 31.891 -8.609 -10.641 1 97.5 171 LEU B C 1
ATOM 7678 O O . LEU B 1 171 ? 32.469 -8.633 -9.555 1 97.5 171 LEU B O 1
ATOM 7682 N N . ARG B 1 172 ? 32 -9.5 -11.5 1 95.75 172 ARG B N 1
ATOM 7683 C CA . ARG B 1 172 ? 32.75 -10.727 -11.258 1 95.75 172 ARG B CA 1
ATOM 7684 C C . ARG B 1 172 ? 34.25 -10.438 -11.141 1 95.75 172 ARG B C 1
ATOM 7686 O O . ARG B 1 172 ? 34.812 -9.703 -11.953 1 95.75 172 ARG B O 1
ATOM 7693 N N . ALA B 1 173 ? 34.906 -10.875 -10.133 1 93.75 173 ALA B N 1
ATOM 7694 C CA . ALA B 1 173 ? 36.344 -10.859 -9.898 1 93.75 173 ALA B CA 1
ATOM 7695 C C . ALA B 1 173 ? 36.844 -12.219 -9.43 1 93.75 173 ALA B C 1
ATOM 7697 O O . ALA B 1 173 ? 36.875 -12.5 -8.227 1 93.75 173 ALA B O 1
ATOM 7698 N N . GLY B 1 174 ? 37.25 -12.953 -10.375 1 91.88 174 GLY B N 1
ATOM 7699 C CA . GLY B 1 174 ? 37.594 -14.336 -10.039 1 91.88 174 GLY B CA 1
ATOM 7700 C C . GLY B 1 174 ? 36.375 -15.172 -9.688 1 91.88 174 GLY B C 1
ATOM 7701 O O . GLY B 1 174 ? 35.438 -15.266 -10.469 1 91.88 174 GLY B O 1
ATOM 7702 N N . GLU B 1 175 ? 36.406 -15.688 -8.508 1 92.31 175 GLU B N 1
ATOM 7703 C CA . GLU B 1 175 ? 35.312 -16.5 -8.047 1 92.31 175 GLU B CA 1
ATOM 7704 C C . GLU B 1 175 ? 34.344 -15.703 -7.164 1 92.31 175 GLU B C 1
ATOM 7706 O O . GLU B 1 175 ? 33.375 -16.25 -6.641 1 92.31 175 GLU B O 1
ATOM 7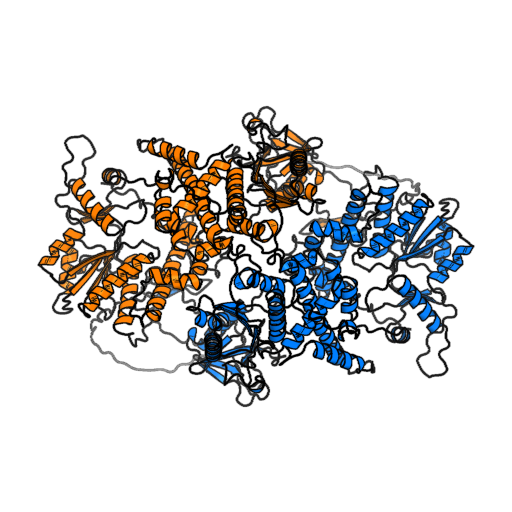711 N N . ASP B 1 176 ? 34.594 -14.484 -7.09 1 95.25 176 ASP B N 1
ATOM 7712 C CA . ASP B 1 176 ? 33.781 -13.617 -6.223 1 95.25 176 ASP B CA 1
ATOM 7713 C C . ASP B 1 176 ? 33.125 -12.508 -7.031 1 95.25 176 ASP B C 1
ATOM 7715 O O . ASP B 1 176 ? 33.312 -12.422 -8.25 1 95.25 176 ASP B O 1
ATOM 7719 N N . PHE B 1 177 ? 32.25 -11.828 -6.453 1 97.12 177 PHE B N 1
ATOM 7720 C CA . PHE B 1 177 ? 31.641 -10.641 -7.02 1 97.12 177 PHE B CA 1
ATOM 7721 C C . PHE B 1 177 ? 31.875 -9.422 -6.133 1 97.12 177 PHE B C 1
ATOM 7723 O O . PHE B 1 177 ? 31.531 -9.43 -4.949 1 97.12 177 PHE B O 1
ATOM 7730 N N . VAL B 1 178 ? 32.469 -8.43 -6.711 1 96.88 178 VAL B N 1
ATOM 7731 C CA . VAL B 1 178 ? 32.906 -7.254 -5.969 1 96.88 178 VAL B CA 1
ATOM 7732 C C . VAL B 1 178 ? 31.969 -6.086 -6.258 1 96.88 178 VAL B C 1
ATOM 7734 O O . VAL B 1 178 ? 31.547 -5.887 -7.402 1 96.88 178 VAL B O 1
ATOM 7737 N N . PRO B 1 179 ? 31.578 -5.324 -5.176 1 97.75 179 PRO B N 1
ATOM 7738 C CA . PRO B 1 179 ? 30.578 -4.266 -5.336 1 97.75 179 PRO B CA 1
ATOM 7739 C C . PRO B 1 179 ? 31.156 -2.996 -5.957 1 97.75 179 PRO B C 1
ATOM 7741 O O . PRO B 1 179 ? 32.312 -2.625 -5.66 1 97.75 179 PRO B O 1
ATOM 7744 N N . TYR B 1 180 ? 30.391 -2.309 -6.84 1 97.62 180 TYR B N 1
ATOM 7745 C CA . TYR B 1 180 ? 30.688 -1.026 -7.469 1 97.62 180 TYR B CA 1
ATOM 7746 C C . TYR B 1 180 ? 29.484 -0.088 -7.375 1 97.62 180 TYR B C 1
ATOM 7748 O O . TYR B 1 180 ? 28.344 -0.536 -7.363 1 97.62 180 TYR B O 1
ATOM 7756 N N . THR B 1 181 ? 29.656 1.193 -7.242 1 97.19 181 THR B N 1
ATOM 7757 C CA . THR B 1 181 ? 28.578 2.188 -7.184 1 97.19 181 THR B CA 1
ATOM 7758 C C . THR B 1 181 ? 28.812 3.293 -8.211 1 97.19 181 THR B C 1
ATOM 7760 O O . THR B 1 181 ? 29.969 3.656 -8.492 1 97.19 181 THR B O 1
ATOM 7763 N N . PRO B 1 182 ? 27.781 3.748 -8.852 1 96.06 182 PRO B N 1
ATOM 7764 C CA . PRO B 1 182 ? 27.922 4.883 -9.766 1 96.06 182 PRO B CA 1
ATOM 7765 C C . PRO B 1 182 ? 28.203 6.195 -9.039 1 96.06 182 PRO B C 1
ATOM 7767 O O . PRO B 1 182 ? 27.562 6.508 -8.039 1 96.06 182 PRO B O 1
ATOM 7770 N N . ARG B 1 183 ? 29.172 6.887 -9.516 1 95.69 183 ARG B N 1
ATOM 7771 C CA . ARG B 1 183 ? 29.578 8.164 -8.938 1 95.69 183 ARG B CA 1
ATOM 7772 C C . ARG B 1 183 ? 29.562 9.273 -9.984 1 95.69 183 ARG B C 1
ATOM 7774 O O . ARG B 1 183 ? 29.844 9.031 -11.156 1 95.69 183 ARG B O 1
ATOM 7781 N N . ASP B 1 184 ? 29.25 10.422 -9.5 1 92.31 184 ASP B N 1
ATOM 7782 C CA . ASP B 1 184 ? 29.25 11.586 -10.375 1 92.31 184 ASP B CA 1
ATOM 7783 C C . ASP B 1 184 ? 30.656 12.156 -10.523 1 92.31 184 ASP B C 1
ATOM 7785 O O . ASP B 1 184 ? 31.438 12.18 -9.562 1 92.31 184 ASP B O 1
ATOM 7789 N N . LYS B 1 185 ? 30.922 12.695 -11.656 1 90.62 185 LYS B N 1
ATOM 7790 C CA . LYS B 1 185 ? 32.25 13.242 -11.953 1 90.62 185 LYS B CA 1
ATOM 7791 C C . LYS B 1 185 ? 32.594 14.383 -11 1 90.62 185 LYS B C 1
ATOM 7793 O O . LYS B 1 185 ? 33.75 14.516 -10.594 1 90.62 185 LYS B O 1
ATOM 7798 N N . GLN B 1 186 ? 31.594 15.156 -10.602 1 87.75 186 GLN B N 1
ATOM 7799 C CA . GLN B 1 186 ? 31.812 16.328 -9.75 1 87.75 186 GLN B CA 1
ATOM 7800 C C . GLN B 1 186 ? 31.969 15.914 -8.289 1 87.75 186 GLN B C 1
ATOM 7802 O O . GLN B 1 186 ? 32.562 16.656 -7.496 1 87.75 186 GLN B O 1
ATOM 7807 N N . ASN B 1 187 ? 31.422 14.773 -7.953 1 88.75 187 ASN B N 1
ATOM 7808 C CA . ASN B 1 187 ? 31.484 14.281 -6.582 1 88.75 187 ASN B CA 1
ATOM 7809 C C . ASN B 1 187 ? 31.797 12.789 -6.535 1 88.75 187 ASN B C 1
ATOM 7811 O O . ASN B 1 187 ? 30.969 11.984 -6.094 1 88.75 187 ASN B O 1
ATOM 7815 N N . LEU B 1 188 ? 33 12.477 -6.723 1 90.44 188 LEU B N 1
ATOM 7816 C CA . LEU B 1 188 ? 33.375 11.078 -6.867 1 90.44 188 LEU B CA 1
ATOM 7817 C C . LEU B 1 188 ? 33.438 10.391 -5.512 1 90.44 188 LEU B C 1
ATOM 7819 O O . LEU B 1 188 ? 33.406 9.156 -5.434 1 90.44 188 LEU B O 1
ATOM 7823 N N . ARG B 1 189 ? 33.5 11.156 -4.477 1 86.62 189 ARG B N 1
ATOM 7824 C CA . ARG B 1 189 ? 33.688 10.578 -3.148 1 86.62 189 ARG B CA 1
ATOM 7825 C C . ARG B 1 189 ? 32.344 10.297 -2.49 1 86.62 189 ARG B C 1
ATOM 7827 O O . ARG B 1 189 ? 32.25 9.578 -1.493 1 86.62 189 ARG B O 1
ATOM 7834 N N . GLU B 1 190 ? 31.375 10.805 -3.109 1 88.88 190 GLU B N 1
ATOM 7835 C CA . GLU B 1 190 ? 30.062 10.688 -2.498 1 88.88 190 GLU B CA 1
ATOM 7836 C C . GLU B 1 190 ? 29.141 9.773 -3.32 1 88.88 190 GLU B C 1
ATOM 7838 O O . GLU B 1 190 ? 29.25 9.742 -4.547 1 88.88 190 GLU B O 1
ATOM 7843 N N . ASN B 1 191 ? 28.328 9.008 -2.566 1 91 191 ASN B N 1
ATOM 7844 C CA . ASN B 1 191 ? 27.328 8.18 -3.23 1 91 191 ASN B CA 1
ATOM 7845 C C . ASN B 1 191 ? 26.188 9.031 -3.793 1 91 191 ASN B C 1
ATOM 7847 O O . ASN B 1 191 ? 25.984 10.172 -3.375 1 91 191 ASN B O 1
ATOM 7851 N N . LEU B 1 192 ? 25.5 8.383 -4.766 1 88.62 192 LEU B N 1
ATOM 7852 C CA . LEU B 1 192 ? 24.328 9.055 -5.309 1 88.62 192 LEU B CA 1
ATOM 7853 C C . LEU B 1 192 ? 23.25 9.211 -4.238 1 88.62 192 LEU B C 1
ATOM 7855 O O . LEU B 1 192 ? 23.016 8.305 -3.443 1 88.62 192 LEU B O 1
ATOM 7859 N N . GLN B 1 193 ? 22.766 10.43 -4.137 1 82.44 193 GLN B N 1
ATOM 7860 C CA . GLN B 1 193 ? 21.719 10.695 -3.158 1 82.44 193 GLN B CA 1
ATOM 7861 C C . GLN B 1 193 ? 20.438 11.195 -3.838 1 82.44 193 GLN B C 1
ATOM 7863 O O . GLN B 1 193 ? 20.484 11.727 -4.949 1 82.44 193 GLN B O 1
ATOM 7868 N N . GLY B 1 194 ? 19.328 10.961 -3.262 1 71 194 GLY B N 1
ATOM 7869 C CA . GLY B 1 194 ? 18.062 11.539 -3.646 1 71 194 GLY B CA 1
ATOM 7870 C C . GLY B 1 194 ? 17.641 11.18 -5.062 1 71 194 GLY B C 1
ATOM 7871 O O . GLY B 1 194 ? 17.391 12.062 -5.883 1 71 194 GLY B O 1
ATOM 7872 N N . LEU B 1 195 ? 17.625 9.945 -5.547 1 69.62 195 LEU B N 1
ATOM 7873 C CA . LEU B 1 195 ? 17.344 9.469 -6.898 1 69.62 195 LEU B CA 1
ATOM 7874 C C . LEU B 1 195 ? 16.016 10.016 -7.395 1 69.62 195 LEU B C 1
ATOM 7876 O O . LEU B 1 195 ? 15.688 9.891 -8.578 1 69.62 195 LEU B O 1
ATOM 7880 N N . GLY B 1 196 ? 15.422 10.961 -6.746 1 65.12 196 GLY B N 1
ATOM 7881 C CA . GLY B 1 196 ? 14.156 11.539 -7.168 1 65.12 196 GLY B CA 1
ATOM 7882 C C . GLY B 1 196 ? 12.945 10.773 -6.66 1 65.12 196 GLY B C 1
ATOM 7883 O O . GLY B 1 196 ? 13.078 9.641 -6.184 1 65.12 196 GLY B O 1
ATOM 7884 N N . PRO B 1 197 ? 11.82 11.453 -6.844 1 65.75 197 PRO B N 1
ATOM 7885 C CA . PRO B 1 197 ? 10.602 10.82 -6.34 1 65.75 197 PRO B CA 1
ATOM 7886 C C . PRO B 1 197 ? 10.18 9.609 -7.164 1 65.75 197 PRO B C 1
ATOM 7888 O O . PRO B 1 197 ? 10.219 9.656 -8.398 1 65.75 197 PRO B O 1
ATOM 7891 N N . GLY B 1 198 ? 9.961 8.516 -6.57 1 66.5 198 GLY B N 1
ATOM 7892 C CA . GLY B 1 198 ? 9.398 7.344 -7.227 1 66.5 198 GLY B CA 1
ATOM 7893 C C . GLY B 1 198 ? 10.453 6.402 -7.777 1 66.5 198 GLY B C 1
ATOM 7894 O O . GLY B 1 198 ? 10.133 5.312 -8.258 1 66.5 198 GLY B O 1
ATOM 7895 N N . ILE B 1 199 ? 11.727 6.84 -7.719 1 75.81 199 ILE B N 1
ATOM 7896 C CA . ILE B 1 199 ? 12.773 5.996 -8.281 1 75.81 199 ILE B CA 1
ATOM 7897 C C . ILE B 1 199 ? 13.312 5.059 -7.199 1 75.81 199 ILE B C 1
ATOM 7899 O O . ILE B 1 199 ? 13.797 5.512 -6.16 1 75.81 199 ILE B O 1
ATOM 7903 N N . GLN B 1 200 ? 13.188 3.809 -7.504 1 85.12 200 GLN B N 1
ATOM 7904 C CA . GLN B 1 200 ? 13.703 2.799 -6.586 1 85.12 200 GLN B CA 1
ATOM 7905 C C . GLN B 1 200 ? 15.125 2.379 -6.969 1 85.12 200 GLN B C 1
ATOM 7907 O O . GLN B 1 200 ? 15.438 2.242 -8.148 1 85.12 200 GLN B O 1
ATOM 7912 N N . ALA B 1 201 ? 15.977 2.264 -5.957 1 91.06 201 ALA B N 1
ATOM 7913 C CA . ALA B 1 201 ? 17.359 1.851 -6.172 1 91.06 201 ALA B CA 1
ATOM 7914 C C . ALA B 1 201 ? 17.422 0.538 -6.945 1 91.06 201 ALA B C 1
ATOM 7916 O O . ALA B 1 201 ? 18.297 0.358 -7.801 1 91.06 201 ALA B O 1
ATOM 7917 N N . GLU B 1 202 ? 16.516 -0.321 -6.738 1 93.38 202 GLU B N 1
ATOM 7918 C CA . GLU B 1 202 ? 16.516 -1.635 -7.375 1 93.38 202 GLU B CA 1
ATOM 7919 C C . GLU B 1 202 ? 16.266 -1.521 -8.875 1 93.38 202 GLU B C 1
ATOM 7921 O O . GLU B 1 202 ? 16.875 -2.229 -9.672 1 93.38 202 GLU B O 1
ATOM 7926 N N . SER B 1 203 ? 15.391 -0.649 -9.234 1 89.81 203 SER B N 1
ATOM 7927 C CA . SER B 1 203 ? 15.109 -0.436 -10.656 1 89.81 203 SER B CA 1
ATOM 7928 C C . SER B 1 203 ? 16.312 0.172 -11.367 1 89.81 203 SER B C 1
ATOM 7930 O O . SER B 1 203 ? 16.578 -0.164 -12.523 1 89.81 203 SER B O 1
ATOM 7932 N N . LEU B 1 204 ? 16.922 1.023 -10.68 1 92.94 204 LEU B N 1
ATOM 7933 C CA . LEU B 1 204 ? 18.109 1.642 -11.25 1 92.94 204 LEU B CA 1
ATOM 7934 C C . LEU B 1 204 ? 19.234 0.619 -11.414 1 92.94 204 LEU B C 1
ATOM 7936 O O . LEU B 1 204 ? 19.969 0.656 -12.398 1 92.94 204 LEU B O 1
ATOM 7940 N N . GLU B 1 205 ? 19.344 -0.265 -10.445 1 96.25 205 GLU B N 1
ATOM 7941 C CA . GLU B 1 205 ? 20.344 -1.328 -10.531 1 96.25 205 GLU B CA 1
ATOM 7942 C C . GLU B 1 205 ? 20.109 -2.201 -11.758 1 96.25 205 GLU B C 1
ATOM 7944 O O . GLU B 1 205 ? 21.062 -2.539 -12.469 1 96.25 205 GLU B O 1
ATOM 7949 N N . LEU B 1 206 ? 18.906 -2.496 -12.047 1 92.81 206 LEU B N 1
ATOM 7950 C CA . LEU B 1 206 ? 18.562 -3.316 -13.203 1 92.81 206 LEU B CA 1
ATOM 7951 C C . LEU B 1 206 ? 18.859 -2.568 -14.5 1 92.81 206 LEU B C 1
ATOM 7953 O O . LEU B 1 206 ? 19.344 -3.156 -15.469 1 92.81 206 LEU B O 1
ATOM 7957 N N . ALA B 1 207 ? 18.547 -1.312 -14.523 1 90.88 207 ALA B N 1
ATOM 7958 C CA . ALA B 1 207 ? 18.828 -0.491 -15.695 1 90.88 207 ALA B CA 1
ATOM 7959 C C . ALA B 1 207 ? 20.328 -0.402 -15.969 1 90.88 207 ALA B C 1
ATOM 7961 O O . ALA B 1 207 ? 20.766 -0.491 -17.125 1 90.88 207 ALA B O 1
ATOM 7962 N N . ILE B 1 208 ? 21.062 -0.24 -14.93 1 95 208 ILE B N 1
ATOM 7963 C CA . ILE B 1 208 ? 22.5 -0.109 -15.07 1 95 208 ILE B CA 1
ATOM 7964 C C . ILE B 1 208 ? 23.109 -1.437 -15.531 1 95 208 ILE B C 1
ATOM 7966 O O . ILE B 1 208 ? 24.031 -1.46 -16.344 1 95 208 ILE B O 1
ATOM 7970 N N . ARG B 1 209 ? 22.641 -2.496 -14.984 1 95.75 209 ARG B N 1
ATOM 7971 C CA . ARG B 1 209 ? 23.109 -3.807 -15.414 1 95.75 209 ARG B CA 1
ATOM 7972 C C . ARG B 1 209 ? 22.922 -3.996 -16.922 1 95.75 209 ARG B C 1
ATOM 7974 O O . ARG B 1 209 ? 23.828 -4.477 -17.609 1 95.75 209 ARG B O 1
ATOM 7981 N N . LYS B 1 210 ? 21.781 -3.674 -17.375 1 90.5 210 LYS B N 1
ATOM 7982 C CA . LYS B 1 210 ? 21.5 -3.781 -18.797 1 90.5 210 LYS B CA 1
ATOM 7983 C C . LYS B 1 210 ? 22.453 -2.91 -19.609 1 90.5 210 LYS B C 1
ATOM 7985 O O . LYS B 1 210 ? 22.953 -3.336 -20.656 1 90.5 210 LYS B O 1
ATOM 7990 N N . GLU B 1 211 ? 22.688 -1.752 -19.125 1 92.31 211 GLU B N 1
ATOM 7991 C CA . GLU B 1 211 ? 23.594 -0.838 -19.812 1 92.31 211 GLU B CA 1
ATOM 7992 C C . GLU B 1 211 ? 25.016 -1.4 -19.859 1 92.31 211 GLU B C 1
ATOM 7994 O O . GLU B 1 211 ? 25.672 -1.342 -20.906 1 92.31 211 GLU B O 1
ATOM 7999 N N . ILE B 1 212 ? 25.406 -1.879 -18.766 1 95 212 ILE B N 1
ATOM 8000 C CA . ILE B 1 212 ? 26.766 -2.414 -18.688 1 95 212 ILE B CA 1
ATOM 8001 C C . ILE B 1 212 ? 26.922 -3.564 -19.672 1 95 212 ILE B C 1
ATOM 8003 O O . ILE B 1 212 ? 27.969 -3.699 -20.328 1 95 212 ILE B O 1
ATOM 8007 N N . HIS B 1 213 ? 25.984 -4.395 -19.781 1 92.12 213 HIS B N 1
ATOM 8008 C CA . HIS B 1 213 ? 25.984 -5.48 -20.75 1 92.12 213 HIS B CA 1
ATOM 8009 C C . HIS B 1 213 ? 26.078 -4.945 -22.172 1 92.12 213 HIS B C 1
ATOM 8011 O O . HIS B 1 213 ? 26.844 -5.453 -23 1 92.12 213 HIS B O 1
ATOM 8017 N N . ASP B 1 214 ? 25.312 -3.924 -22.453 1 89 214 ASP B N 1
ATOM 8018 C CA . ASP B 1 214 ? 25.344 -3.293 -23.766 1 89 214 ASP B CA 1
ATOM 8019 C C . ASP B 1 214 ? 26.719 -2.693 -24.047 1 89 214 ASP B C 1
ATOM 8021 O O . ASP B 1 214 ? 27.25 -2.852 -25.156 1 89 214 ASP B O 1
ATOM 8025 N N . PHE B 1 215 ? 27.219 -2.045 -23.062 1 92.62 215 PHE B N 1
ATOM 8026 C CA . PHE B 1 215 ? 28.516 -1.408 -23.219 1 92.62 215 PHE B CA 1
ATOM 8027 C C . PHE B 1 215 ? 29.594 -2.447 -23.484 1 92.62 215 PHE B C 1
ATOM 8029 O O . PHE B 1 215 ? 30.484 -2.225 -24.297 1 92.62 215 PHE B O 1
ATOM 8036 N N . ALA B 1 216 ? 29.5 -3.496 -22.766 1 92.75 216 ALA B N 1
ATOM 8037 C CA . ALA B 1 216 ? 30.484 -4.562 -22.938 1 92.75 216 ALA B CA 1
ATOM 8038 C C . ALA B 1 216 ? 30.406 -5.156 -24.344 1 92.75 216 ALA B C 1
ATOM 8040 O O . ALA B 1 216 ? 31.438 -5.441 -24.953 1 92.75 216 ALA B O 1
ATOM 8041 N N . GLN B 1 217 ? 29.25 -5.367 -24.812 1 87.19 217 GLN B N 1
ATOM 8042 C CA . GLN B 1 217 ? 29.062 -5.895 -26.172 1 87.19 217 GLN B CA 1
ATOM 8043 C C . GLN B 1 217 ? 29.656 -4.953 -27.219 1 87.19 217 GLN B C 1
ATOM 8045 O O . GLN B 1 217 ? 30.188 -5.398 -28.234 1 87.19 217 GLN B O 1
ATOM 8050 N N . LEU B 1 218 ? 29.609 -3.654 -26.875 1 87.75 218 LEU B N 1
ATOM 8051 C CA . LEU B 1 218 ? 30.109 -2.639 -27.797 1 87.75 218 LEU B CA 1
ATOM 8052 C C . LEU B 1 218 ? 31.625 -2.482 -27.672 1 87.75 218 LEU B C 1
ATOM 8054 O O . LEU B 1 218 ? 32.281 -1.895 -28.531 1 87.75 218 LEU B O 1
ATOM 8058 N N . SER B 1 219 ? 32.188 -2.996 -26.578 1 89.69 219 SER B N 1
ATOM 8059 C CA . SER B 1 219 ? 33.625 -2.799 -26.297 1 89.69 219 SER B CA 1
ATOM 8060 C C . SER B 1 219 ? 34.344 -4.133 -26.141 1 89.69 219 SER B C 1
ATOM 8062 O O . SER B 1 219 ? 35.094 -4.324 -25.188 1 89.69 219 SER B O 1
ATOM 8064 N N . GLU B 1 220 ? 34.094 -5.086 -27.016 1 89.38 220 GLU B N 1
ATOM 8065 C CA . GLU B 1 220 ? 34.781 -6.379 -27.047 1 89.38 220 GLU B CA 1
ATOM 8066 C C . GLU B 1 220 ? 34.625 -7.113 -25.719 1 89.38 220 GLU B C 1
ATOM 8068 O O . GLU B 1 220 ? 35.625 -7.594 -25.156 1 89.38 220 GLU B O 1
ATOM 8073 N N . ASN B 1 221 ? 33.5 -7.004 -25.078 1 92.38 221 ASN B N 1
ATOM 8074 C CA . ASN B 1 221 ? 33.094 -7.723 -23.875 1 92.38 221 ASN B CA 1
ATOM 8075 C C . ASN B 1 221 ? 33.844 -7.238 -22.641 1 92.38 221 ASN B C 1
ATOM 8077 O O . ASN B 1 221 ? 34.25 -8.039 -21.797 1 92.38 221 ASN B O 1
ATOM 8081 N N . THR B 1 222 ? 34.219 -5.969 -22.703 1 93.88 222 THR B N 1
ATOM 8082 C CA . THR B 1 222 ? 34.875 -5.379 -21.531 1 93.88 222 THR B CA 1
ATOM 8083 C C . THR B 1 222 ? 34.188 -4.066 -21.141 1 93.88 222 THR B C 1
ATOM 8085 O O . THR B 1 222 ? 33.562 -3.424 -21.984 1 93.88 222 THR B O 1
ATOM 8088 N N . TYR B 1 223 ? 34.281 -3.76 -19.922 1 95.19 223 TYR B N 1
ATOM 8089 C CA . TYR B 1 223 ? 33.812 -2.48 -19.406 1 95.19 223 TYR B CA 1
ATOM 8090 C C . TYR B 1 223 ? 34.812 -1.882 -18.422 1 95.19 223 TYR B C 1
ATOM 8092 O O . TYR B 1 223 ? 35.469 -2.607 -17.656 1 95.19 223 TYR B O 1
ATOM 8100 N N . HIS B 1 224 ? 34.906 -0.587 -18.469 1 95.19 224 HIS B N 1
ATOM 8101 C CA . HIS B 1 224 ? 35.938 0.091 -17.672 1 95.19 224 HIS B CA 1
ATOM 8102 C C . HIS B 1 224 ? 35.375 0.552 -16.328 1 95.19 224 HIS B C 1
ATOM 8104 O O . HIS B 1 224 ? 34.312 1.15 -16.281 1 95.19 224 HIS B O 1
ATOM 8110 N N . VAL B 1 225 ? 36.062 0.201 -15.234 1 96.25 225 VAL B N 1
ATOM 8111 C CA . VAL B 1 225 ? 35.688 0.605 -13.883 1 96.25 225 VAL B CA 1
ATOM 8112 C C . VAL B 1 225 ? 36.875 1.222 -13.164 1 96.25 225 VAL B C 1
ATOM 8114 O O . VAL B 1 225 ? 38.031 1.013 -13.555 1 96.25 225 VAL B O 1
ATOM 8117 N N . TYR B 1 226 ? 36.594 2.039 -12.164 1 95.31 226 TYR B N 1
ATOM 8118 C CA . TYR B 1 226 ? 37.656 2.701 -11.422 1 95.31 226 TYR B CA 1
ATOM 8119 C C . TYR B 1 226 ? 37.812 2.098 -10.031 1 95.31 226 TYR B C 1
ATOM 8121 O O . TYR B 1 226 ? 36.812 1.855 -9.344 1 95.31 226 TYR B O 1
ATOM 8129 N N . HIS B 1 227 ? 39.031 1.872 -9.578 1 93.69 227 HIS B N 1
ATOM 8130 C CA . HIS B 1 227 ? 39.312 1.321 -8.258 1 93.69 227 HIS B CA 1
ATOM 8131 C C . HIS B 1 227 ? 39.812 2.402 -7.309 1 93.69 227 HIS B C 1
ATOM 8133 O O . HIS B 1 227 ? 39.562 2.324 -6.098 1 93.69 227 HIS B O 1
ATOM 8139 N N . ASN B 1 228 ? 40.531 3.283 -7.863 1 90.69 228 ASN B N 1
ATOM 8140 C CA . ASN B 1 228 ? 41.062 4.391 -7.094 1 90.69 228 ASN B CA 1
ATOM 8141 C C . ASN B 1 228 ? 40.75 5.738 -7.734 1 90.69 228 ASN B C 1
ATOM 8143 O O . ASN B 1 228 ? 41.219 6.023 -8.844 1 90.69 228 ASN B O 1
ATOM 8147 N N . ILE B 1 229 ? 40.125 6.516 -6.992 1 88.94 229 ILE B N 1
ATOM 8148 C CA . ILE B 1 229 ? 39.688 7.793 -7.551 1 88.94 229 ILE B CA 1
ATOM 8149 C C . ILE B 1 229 ? 40.656 8.898 -7.113 1 88.94 229 ILE B C 1
ATOM 8151 O O . ILE B 1 229 ? 40.656 10 -7.668 1 88.94 229 ILE B O 1
ATOM 8155 N N . GLU B 1 230 ? 41.469 8.656 -6.086 1 87.19 230 GLU B N 1
ATOM 8156 C CA . GLU B 1 230 ? 42.438 9.641 -5.613 1 87.19 230 GLU B CA 1
ATOM 8157 C C . GLU B 1 230 ? 43.656 9.688 -6.512 1 87.19 230 GLU B C 1
ATOM 8159 O O . GLU B 1 230 ? 44.188 10.758 -6.797 1 87.19 230 GLU B O 1
ATOM 8164 N N . ASP B 1 231 ? 44.094 8.484 -6.891 1 87.38 231 ASP B N 1
ATOM 8165 C CA . ASP B 1 231 ? 45.219 8.344 -7.816 1 87.38 231 ASP B CA 1
ATOM 8166 C C . ASP B 1 231 ? 44.781 7.633 -9.094 1 87.38 231 ASP B C 1
ATOM 8168 O O . ASP B 1 231 ? 44.594 6.414 -9.102 1 87.38 231 ASP B O 1
ATOM 8172 N N . LEU B 1 232 ? 44.812 8.367 -10.211 1 89.69 232 LEU B N 1
ATOM 8173 C CA . LEU B 1 232 ? 44.219 7.84 -11.438 1 89.69 232 LEU B CA 1
ATOM 8174 C C . LEU B 1 232 ? 45.281 7.176 -12.305 1 89.69 232 LEU B C 1
ATOM 8176 O O . LEU B 1 232 ? 45 6.785 -13.445 1 89.69 232 LEU B O 1
ATOM 8180 N N . LEU B 1 233 ? 46.438 7.078 -11.633 1 87.56 233 LEU B N 1
ATOM 8181 C CA . LEU B 1 233 ? 47.469 6.379 -12.383 1 87.56 233 LEU B CA 1
ATOM 8182 C C . LEU B 1 233 ? 47.125 4.914 -12.578 1 87.56 233 LEU B C 1
ATOM 8184 O O . LEU B 1 233 ? 46.906 4.188 -11.602 1 87.56 233 LEU B O 1
ATOM 8188 N N . GLY B 1 234 ? 46.969 4.508 -13.75 1 88 234 GLY B N 1
ATOM 8189 C CA . GLY B 1 234 ? 46.656 3.127 -14.055 1 88 234 GLY B CA 1
ATOM 8190 C C . GLY B 1 234 ? 45.156 2.885 -14.141 1 88 234 GLY B C 1
ATOM 8191 O O . GLY B 1 234 ? 44.719 1.754 -14.359 1 88 234 GLY B O 1
ATOM 8192 N N . GLU B 1 235 ? 44.5 3.943 -13.992 1 92.75 235 GLU B N 1
ATOM 8193 C CA . GLU B 1 235 ? 43.031 3.859 -14.086 1 92.75 235 GLU B CA 1
ATOM 8194 C C . GLU B 1 235 ? 42.562 4.262 -15.477 1 92.75 235 GLU B C 1
ATOM 8196 O O . GLU B 1 235 ? 43.188 5.051 -16.172 1 92.75 235 GLU B O 1
ATOM 8201 N N . PRO B 1 236 ? 41.375 3.594 -15.805 1 94.31 236 PRO B N 1
ATOM 8202 C CA . PRO B 1 236 ? 40.406 2.627 -15.242 1 94.31 236 PRO B CA 1
ATOM 8203 C C . PRO B 1 236 ? 40.812 1.18 -15.516 1 94.31 236 PRO B C 1
ATOM 8205 O O . PRO B 1 236 ? 41.75 0.93 -16.281 1 94.31 236 PRO B O 1
ATOM 8208 N N . HIS B 1 237 ? 40.188 0.287 -14.906 1 94.5 237 HIS B N 1
ATOM 8209 C CA . HIS B 1 237 ? 40.406 -1.142 -15.102 1 94.5 237 HIS B CA 1
ATOM 8210 C C . HIS B 1 237 ? 39.344 -1.744 -16.016 1 94.5 237 HIS B C 1
ATOM 8212 O O . HIS B 1 237 ? 38.156 -1.433 -15.883 1 94.5 237 HIS B O 1
ATOM 8218 N N . ALA B 1 238 ? 39.812 -2.514 -16.891 1 94.06 238 ALA B N 1
ATOM 8219 C CA . ALA B 1 238 ? 38.875 -3.197 -17.797 1 94.06 238 ALA B CA 1
ATOM 8220 C C . ALA B 1 238 ? 38.406 -4.516 -17.203 1 94.06 238 ALA B C 1
ATOM 8222 O O . ALA B 1 238 ? 39.219 -5.387 -16.875 1 94.06 238 ALA B O 1
ATOM 8223 N N . VAL B 1 239 ? 37.125 -4.664 -17.031 1 95.19 239 VAL B N 1
ATOM 8224 C CA . VAL B 1 239 ? 36.531 -5.879 -16.484 1 95.19 239 VAL B CA 1
ATOM 8225 C C . VAL B 1 239 ? 35.812 -6.633 -17.594 1 95.19 239 VAL B C 1
ATOM 8227 O O . VAL B 1 239 ? 35.062 -6.035 -18.375 1 95.19 239 VAL B O 1
ATOM 8230 N N . ALA B 1 240 ? 36.031 -7.871 -17.609 1 94.81 240 ALA B N 1
ATOM 8231 C CA . ALA B 1 240 ? 35.406 -8.703 -18.625 1 94.81 240 ALA B CA 1
ATOM 8232 C C . ALA B 1 240 ? 33.969 -9.031 -18.266 1 94.81 240 ALA B C 1
ATOM 8234 O O . ALA B 1 240 ? 33.688 -9.492 -17.156 1 94.81 240 ALA B O 1
ATOM 8235 N N . ILE B 1 241 ? 33.094 -8.742 -19.156 1 94.94 241 ILE B N 1
ATOM 8236 C CA . ILE B 1 241 ? 31.688 -9.055 -19 1 94.94 241 ILE B CA 1
ATOM 8237 C C . ILE B 1 241 ? 31.203 -9.867 -20.203 1 94.94 241 ILE B C 1
ATOM 8239 O O . ILE B 1 241 ? 30.938 -9.305 -21.281 1 94.94 241 ILE B O 1
ATOM 8243 N N . ARG B 1 242 ? 30.984 -11.023 -20.047 1 87.38 242 ARG B N 1
ATOM 8244 C CA . ARG B 1 242 ? 30.625 -11.906 -21.156 1 87.38 242 ARG B CA 1
ATOM 8245 C C . ARG B 1 242 ? 29.125 -12.156 -21.188 1 87.38 242 ARG B C 1
ATOM 8247 O O . ARG B 1 242 ? 28.578 -12.562 -22.219 1 87.38 242 ARG B O 1
ATOM 8254 N N . GLY B 1 243 ? 28.531 -12.039 -20.047 1 84.56 243 GLY B N 1
ATOM 8255 C CA . GLY B 1 243 ? 27.094 -12.281 -19.969 1 84.56 243 GLY B CA 1
ATOM 8256 C C . GLY B 1 243 ? 26.438 -11.594 -18.797 1 84.56 243 GLY B C 1
ATOM 8257 O O . GLY B 1 243 ? 27.094 -10.891 -18.031 1 84.56 243 GLY B O 1
ATOM 8258 N N . GLU B 1 244 ? 25.141 -11.859 -18.703 1 83.62 244 GLU B N 1
ATOM 8259 C CA . GLU B 1 244 ? 24.344 -11.234 -17.641 1 83.62 244 GLU B CA 1
ATOM 8260 C C . GLU B 1 244 ? 24.75 -11.773 -16.281 1 83.62 244 GLU B C 1
ATOM 8262 O O . GLU B 1 244 ? 24.625 -11.07 -15.266 1 83.62 244 GLU B O 1
ATOM 8267 N N . ASP B 1 245 ? 25.312 -12.898 -16.297 1 87.94 245 ASP B N 1
ATOM 8268 C CA . ASP B 1 245 ? 25.672 -13.539 -15.031 1 87.94 245 ASP B CA 1
ATOM 8269 C C . ASP B 1 245 ? 26.969 -12.961 -14.461 1 87.94 245 ASP B C 1
ATOM 8271 O O . ASP B 1 245 ? 27.328 -13.258 -13.32 1 87.94 245 ASP B O 1
ATOM 8275 N N . ASP B 1 246 ? 27.578 -12.156 -15.25 1 94.56 246 ASP B N 1
ATOM 8276 C CA . ASP B 1 246 ? 28.828 -11.555 -14.781 1 94.56 246 ASP B CA 1
ATOM 8277 C C . ASP B 1 246 ? 28.562 -10.266 -14.016 1 94.56 246 ASP B C 1
ATOM 8279 O O . ASP B 1 246 ? 29.484 -9.68 -13.438 1 94.56 246 ASP B O 1
ATOM 8283 N N . VAL B 1 247 ? 27.359 -9.82 -14.023 1 96.5 247 VAL B N 1
ATOM 8284 C CA . VAL B 1 247 ? 26.953 -8.625 -13.289 1 96.5 247 VAL B CA 1
ATOM 8285 C C . VAL B 1 247 ? 25.75 -8.953 -12.414 1 96.5 247 VAL B C 1
ATOM 8287 O O . VAL B 1 247 ? 24.688 -9.359 -12.914 1 96.5 247 VAL B O 1
ATOM 8290 N N . HIS B 1 248 ? 25.891 -8.789 -11.133 1 97.12 248 HIS B N 1
ATOM 8291 C CA . HIS B 1 248 ? 24.781 -9.031 -10.211 1 97.12 248 HIS B CA 1
ATOM 8292 C C . HIS B 1 248 ? 24.297 -7.73 -9.586 1 97.12 248 HIS B C 1
ATOM 8294 O O . HIS B 1 248 ? 25.047 -6.766 -9.469 1 97.12 248 HIS B O 1
ATOM 8300 N N . VAL B 1 249 ? 23.047 -7.73 -9.289 1 97.19 249 VAL B N 1
ATOM 8301 C CA . VAL B 1 249 ? 22.453 -6.609 -8.555 1 97.19 249 VAL B CA 1
ATOM 8302 C C . VAL B 1 249 ? 22.344 -6.973 -7.078 1 97.19 249 VAL B C 1
ATOM 8304 O O . VAL B 1 249 ? 22.547 -8.125 -6.691 1 97.19 249 VAL B O 1
ATOM 8307 N N . THR B 1 250 ? 21.984 -6.02 -6.242 1 97.5 250 THR B N 1
ATOM 8308 C CA . THR B 1 250 ? 21.984 -6.172 -4.793 1 97.5 250 THR B CA 1
ATOM 8309 C C . THR B 1 250 ? 21.031 -7.277 -4.363 1 97.5 250 THR B C 1
ATOM 8311 O O . THR B 1 250 ? 21.375 -8.117 -3.529 1 97.5 250 THR B O 1
ATOM 8314 N N . GLU B 1 251 ? 19.922 -7.293 -4.945 1 94.81 251 GLU B N 1
ATOM 8315 C CA . GLU B 1 251 ? 18.906 -8.273 -4.566 1 94.81 251 GLU B CA 1
ATOM 8316 C C . GLU B 1 251 ? 19.391 -9.695 -4.82 1 94.81 251 GLU B C 1
ATOM 8318 O O . GLU B 1 251 ? 19.094 -10.602 -4.031 1 94.81 251 GLU B O 1
ATOM 8323 N N . GLU B 1 252 ? 20.062 -9.93 -5.879 1 94.81 252 GLU B N 1
ATOM 8324 C CA . GLU B 1 252 ? 20.562 -11.258 -6.227 1 94.81 252 GLU B CA 1
ATOM 8325 C C . GLU B 1 252 ? 21.641 -11.711 -5.258 1 94.81 252 GLU B C 1
ATOM 8327 O O . GLU B 1 252 ? 21.688 -12.883 -4.863 1 94.81 252 GLU B O 1
ATOM 8332 N N . VAL B 1 253 ? 22.438 -10.805 -4.914 1 96.12 253 VAL B N 1
ATOM 8333 C CA . VAL B 1 253 ? 23.562 -11.125 -4.035 1 96.12 253 VAL B CA 1
ATOM 8334 C C . VAL B 1 253 ? 23.047 -11.508 -2.652 1 96.12 253 VAL B C 1
ATOM 8336 O O . VAL B 1 253 ? 23.547 -12.438 -2.023 1 96.12 253 VAL B O 1
ATOM 8339 N N . PHE B 1 254 ? 22.016 -10.852 -2.186 1 96.31 254 PHE B N 1
ATOM 8340 C CA . PHE B 1 254 ? 21.531 -11.07 -0.827 1 96.31 254 PHE B CA 1
ATOM 8341 C C . PHE B 1 254 ? 20.469 -12.164 -0.799 1 96.31 254 PHE B C 1
ATOM 8343 O O . PHE B 1 254 ? 20.344 -12.891 0.191 1 96.31 254 PHE B O 1
ATOM 8350 N N . LYS B 1 255 ? 19.719 -12.375 -1.855 1 93.62 255 LYS B N 1
ATOM 8351 C CA . LYS B 1 255 ? 18.594 -13.305 -1.828 1 93.62 255 LYS B CA 1
ATOM 8352 C C . LYS B 1 255 ? 19.016 -14.695 -2.291 1 93.62 255 LYS B C 1
ATOM 8354 O O . LYS B 1 255 ? 18.469 -15.703 -1.825 1 93.62 255 LYS B O 1
ATOM 8359 N N . ARG B 1 256 ? 19.906 -14.805 -3.236 1 92.31 256 ARG B N 1
ATOM 8360 C CA . ARG B 1 256 ? 20.266 -16.094 -3.826 1 92.31 256 ARG B CA 1
ATOM 8361 C C . ARG B 1 256 ? 20.797 -17.047 -2.766 1 92.31 256 ARG B C 1
ATOM 8363 O O . ARG B 1 256 ? 20.344 -18.203 -2.682 1 92.31 256 ARG B O 1
ATOM 8370 N N . PRO B 1 257 ? 21.703 -16.547 -1.864 1 93.19 257 PRO B N 1
ATOM 8371 C CA . PRO B 1 257 ? 22.188 -17.453 -0.832 1 93.19 257 PRO B CA 1
ATOM 8372 C C . PRO B 1 257 ? 21.094 -17.875 0.149 1 93.19 257 PRO B C 1
ATOM 8374 O O . PRO B 1 257 ? 21.234 -18.875 0.86 1 93.19 257 PRO B O 1
ATOM 8377 N N . LEU B 1 258 ? 19.984 -17.125 0.188 1 93.69 258 LEU B N 1
ATOM 8378 C CA . LEU B 1 258 ? 18.922 -17.359 1.16 1 93.69 258 LEU B CA 1
ATOM 8379 C C . LEU B 1 258 ? 17.859 -18.297 0.587 1 93.69 258 LEU B C 1
ATOM 8381 O O . LEU B 1 258 ? 16.938 -18.688 1.294 1 93.69 258 LEU B O 1
ATOM 8385 N N . PHE B 1 259 ? 17.953 -18.672 -0.629 1 91.25 259 PHE B N 1
ATOM 8386 C CA . PHE B 1 259 ? 16.938 -19.422 -1.34 1 91.25 259 PHE B CA 1
ATOM 8387 C C . PHE B 1 259 ? 16.578 -20.703 -0.584 1 91.25 259 PHE B C 1
ATOM 8389 O O . PHE B 1 259 ? 15.414 -21.094 -0.529 1 91.25 259 PHE B O 1
ATOM 8396 N N . LEU B 1 260 ? 17.562 -21.344 0.084 1 90.06 260 LEU B N 1
ATOM 8397 C CA . LEU B 1 260 ? 17.328 -22.609 0.783 1 90.06 260 LEU B CA 1
ATOM 8398 C C . LEU B 1 260 ? 17.156 -22.375 2.279 1 90.06 260 LEU B C 1
ATOM 8400 O O . LEU B 1 260 ? 17.125 -23.328 3.061 1 90.06 260 LEU B O 1
ATOM 8404 N N . GLN B 1 261 ? 17.094 -21.109 2.676 1 91.38 261 GLN B N 1
ATOM 8405 C CA . GLN B 1 261 ? 16.938 -20.734 4.078 1 91.38 261 GLN B CA 1
ATOM 8406 C C . GLN B 1 261 ? 15.703 -19.859 4.277 1 91.38 261 GLN B C 1
ATOM 8408 O O . GLN B 1 261 ? 15.828 -18.641 4.434 1 91.38 261 GLN B O 1
ATOM 8413 N N . PRO B 1 262 ? 14.609 -20.469 4.488 1 86.88 262 PRO B N 1
ATOM 8414 C CA . PRO B 1 262 ? 13.359 -19.703 4.504 1 86.88 262 PRO B CA 1
ATOM 8415 C C . PRO B 1 262 ? 13.242 -18.797 5.734 1 86.88 262 PRO B C 1
ATOM 8417 O O . PRO B 1 262 ? 12.445 -17.859 5.738 1 86.88 262 PRO B O 1
ATOM 8420 N N . THR B 1 263 ? 13.953 -19.078 6.773 1 92.62 263 THR B N 1
ATOM 8421 C CA . THR B 1 263 ? 13.852 -18.281 7.988 1 92.62 263 THR B CA 1
ATOM 8422 C C . THR B 1 263 ? 14.711 -17.016 7.883 1 92.62 263 THR B C 1
ATOM 8424 O O . THR B 1 263 ? 14.602 -16.109 8.711 1 92.62 263 THR B O 1
ATOM 8427 N N . TYR B 1 264 ? 15.617 -17.016 6.902 1 95.56 264 TYR B N 1
ATOM 8428 C CA . TYR B 1 264 ? 16.406 -15.836 6.617 1 95.56 264 TYR B CA 1
ATOM 8429 C C . TYR B 1 264 ? 15.758 -14.984 5.535 1 95.56 264 TYR B C 1
ATOM 8431 O O . TYR B 1 264 ? 15.461 -15.477 4.445 1 95.56 264 TYR B O 1
ATOM 8439 N N . ARG B 1 265 ? 15.492 -13.781 5.883 1 95.25 265 ARG B N 1
ATOM 8440 C CA . ARG B 1 265 ? 14.797 -12.891 4.953 1 95.25 265 ARG B CA 1
ATOM 8441 C C . ARG B 1 265 ? 15.602 -11.625 4.695 1 95.25 265 ARG B C 1
ATOM 8443 O O . ARG B 1 265 ? 16.25 -11.109 5.602 1 95.25 265 ARG B O 1
ATOM 8450 N N . TYR B 1 266 ? 15.492 -11.188 3.473 1 96.31 266 TYR B N 1
ATOM 8451 C CA . TYR B 1 266 ? 16.172 -9.969 3.062 1 96.31 266 TYR B CA 1
ATOM 8452 C C . TYR B 1 266 ? 15.18 -8.859 2.746 1 96.31 266 TYR B C 1
ATOM 8454 O O . TYR B 1 266 ? 14.156 -9.109 2.102 1 96.31 266 TYR B O 1
ATOM 8462 N N . HIS B 1 267 ? 15.484 -7.645 3.229 1 97 267 HIS B N 1
ATOM 8463 C CA . HIS B 1 267 ? 14.68 -6.465 2.916 1 97 267 HIS B CA 1
ATOM 8464 C C . HIS B 1 267 ? 15.562 -5.27 2.586 1 97 267 HIS B C 1
ATOM 8466 O O . HIS B 1 267 ? 16.609 -5.07 3.211 1 97 267 HIS B O 1
ATOM 8472 N N . ARG B 1 268 ? 15.148 -4.527 1.546 1 96.62 268 ARG B N 1
ATOM 8473 C CA . ARG B 1 268 ? 15.781 -3.24 1.27 1 96.62 268 ARG B CA 1
ATOM 8474 C C . ARG B 1 268 ? 15.094 -2.119 2.043 1 96.62 268 ARG B C 1
ATOM 8476 O O . ARG B 1 268 ? 13.875 -1.949 1.95 1 96.62 268 ARG B O 1
ATOM 8483 N N . LEU B 1 269 ? 15.773 -1.477 2.928 1 96.31 269 LEU B N 1
ATOM 8484 C CA . LEU B 1 269 ? 15.281 -0.351 3.715 1 96.31 269 LEU B CA 1
ATOM 8485 C C . LEU B 1 269 ? 16.188 0.862 3.553 1 96.31 269 LEU B C 1
ATOM 8487 O O . LEU B 1 269 ? 17.031 1.137 4.418 1 96.31 269 LEU B O 1
ATOM 8491 N N . PRO B 1 270 ? 16 1.604 2.52 1 94.19 270 PRO B N 1
ATOM 8492 C CA . PRO B 1 270 ? 16.891 2.738 2.275 1 94.19 270 PRO B CA 1
ATOM 8493 C C . PRO B 1 270 ? 16.797 3.812 3.355 1 94.19 270 PRO B C 1
ATOM 8495 O O . PRO B 1 270 ? 15.695 4.312 3.631 1 94.19 270 PRO B O 1
ATOM 8498 N N . LEU B 1 271 ? 17.828 4.07 4.023 1 94.56 271 LEU B N 1
ATOM 8499 C CA . LEU B 1 271 ? 17.938 5.137 5.016 1 94.56 271 LEU B CA 1
ATOM 8500 C C . LEU B 1 271 ? 18.844 6.258 4.52 1 94.56 271 LEU B C 1
ATOM 8502 O O . LEU B 1 271 ? 19.781 6.008 3.766 1 94.56 271 LEU B O 1
ATOM 8506 N N . PRO B 1 272 ? 18.578 7.477 4.906 1 91 272 PRO B N 1
ATOM 8507 C CA . PRO B 1 272 ? 19.406 8.594 4.449 1 91 272 PRO B CA 1
ATOM 8508 C C . PRO B 1 272 ? 20.797 8.602 5.086 1 91 272 PRO B C 1
ATOM 8510 O O . PRO B 1 272 ? 20.953 8.227 6.254 1 91 272 PRO B O 1
ATOM 8513 N N . GLU B 1 273 ? 21.734 9.102 4.355 1 89.31 273 GLU B N 1
ATOM 8514 C CA . GLU B 1 273 ? 23.094 9.203 4.875 1 89.31 273 GLU B CA 1
ATOM 8515 C C . GLU B 1 273 ? 23.172 10.266 5.969 1 89.31 273 GLU B C 1
ATOM 8517 O O . GLU B 1 273 ? 23.906 10.086 6.953 1 89.31 273 GLU B O 1
ATOM 8522 N N . GLN B 1 274 ? 22.453 11.32 5.676 1 86.56 274 GLN B N 1
ATOM 8523 C CA . GLN B 1 274 ? 22.422 12.414 6.641 1 86.56 274 GLN B CA 1
ATOM 8524 C C . GLN B 1 274 ? 20.984 12.781 7 1 86.56 274 GLN B C 1
ATOM 8526 O O . GLN B 1 274 ? 20.062 12.609 6.188 1 86.56 274 GLN B O 1
ATOM 8531 N N . GLY B 1 275 ? 20.891 13.141 8.219 1 88.25 275 GLY B N 1
ATOM 8532 C CA . GLY B 1 275 ? 19.562 13.57 8.633 1 88.25 275 GLY B CA 1
ATOM 8533 C C . GLY B 1 275 ? 18.688 12.43 9.109 1 88.25 275 GLY B C 1
ATOM 8534 O O . GLY B 1 275 ? 19.156 11.305 9.266 1 88.25 275 GLY B O 1
ATOM 8535 N N . ALA B 1 276 ? 17.484 12.773 9.375 1 92.62 276 ALA B N 1
ATOM 8536 C CA . ALA B 1 276 ? 16.531 11.805 9.906 1 92.62 276 ALA B CA 1
ATOM 8537 C C . ALA B 1 276 ? 15.781 11.094 8.789 1 92.62 276 ALA B C 1
ATOM 8539 O O . ALA B 1 276 ? 15.523 11.688 7.734 1 92.62 276 ALA B O 1
ATOM 8540 N N . PRO B 1 277 ? 15.453 9.812 9.039 1 94.31 277 PRO B N 1
ATOM 8541 C CA . PRO B 1 277 ? 14.586 9.125 8.078 1 94.31 277 PRO B CA 1
ATOM 8542 C C . PRO B 1 277 ? 13.219 9.781 7.953 1 94.31 277 PRO B C 1
ATOM 8544 O O . PRO B 1 277 ? 12.734 10.398 8.906 1 94.31 277 PRO B O 1
ATOM 8547 N N . LEU B 1 278 ? 12.656 9.68 6.785 1 91.56 278 LEU B N 1
ATOM 8548 C CA . LEU B 1 278 ? 11.281 10.125 6.586 1 91.56 278 LEU B CA 1
ATOM 8549 C C . LEU B 1 278 ? 10.297 9.141 7.207 1 91.56 278 LEU B C 1
ATOM 8551 O O . LEU B 1 278 ? 10.656 8.016 7.531 1 91.56 278 LEU B O 1
ATOM 8555 N N . GLU B 1 279 ? 9.133 9.562 7.414 1 94.25 279 GLU B N 1
ATOM 8556 C CA . GLU B 1 279 ? 8.102 8.734 8.031 1 94.25 279 GLU B CA 1
ATOM 8557 C C . GLU B 1 279 ? 7.875 7.453 7.227 1 94.25 279 GLU B C 1
ATOM 8559 O O . GLU B 1 279 ? 7.633 6.391 7.801 1 94.25 279 GLU B O 1
ATOM 8564 N N . ALA B 1 280 ? 7.969 7.578 5.922 1 91.94 280 ALA B N 1
ATOM 8565 C CA . ALA B 1 280 ? 7.742 6.422 5.055 1 91.94 280 ALA B CA 1
ATOM 8566 C C . ALA B 1 280 ? 8.766 5.324 5.328 1 91.94 280 ALA B C 1
ATOM 8568 O O . ALA B 1 280 ? 8.461 4.137 5.215 1 91.94 280 ALA B O 1
ATOM 8569 N N . GLN B 1 281 ? 9.961 5.664 5.656 1 95.12 281 GLN B N 1
ATOM 8570 C CA . GLN B 1 281 ? 11 4.684 5.953 1 95.12 281 GLN B CA 1
ATOM 8571 C C . GLN B 1 281 ? 10.734 3.982 7.281 1 95.12 281 GLN B C 1
ATOM 8573 O O . GLN B 1 281 ? 10.977 2.781 7.414 1 95.12 281 GLN B O 1
ATOM 8578 N N . PHE B 1 282 ? 10.219 4.742 8.258 1 97.88 282 PHE B N 1
ATOM 8579 C CA . PHE B 1 282 ? 9.805 4.121 9.516 1 97.88 282 PHE B CA 1
ATOM 8580 C C . PHE B 1 282 ? 8.656 3.15 9.281 1 97.88 282 PHE B C 1
ATOM 8582 O O . PHE B 1 282 ? 8.625 2.064 9.859 1 97.88 282 PHE B O 1
ATOM 8589 N N . ASP B 1 283 ? 7.758 3.615 8.461 1 97.5 283 ASP B N 1
ATOM 8590 C CA . ASP B 1 283 ? 6.621 2.762 8.141 1 97.5 283 ASP B CA 1
ATOM 8591 C C . ASP B 1 283 ? 7.078 1.455 7.492 1 97.5 283 ASP B C 1
ATOM 8593 O O . ASP B 1 283 ? 6.535 0.388 7.785 1 97.5 283 ASP B O 1
ATOM 8597 N N . ALA B 1 284 ? 8.016 1.534 6.586 1 96.69 284 ALA B N 1
ATOM 8598 C CA . ALA B 1 284 ? 8.547 0.341 5.93 1 96.69 284 ALA B CA 1
ATOM 8599 C C . ALA B 1 284 ? 9.195 -0.597 6.945 1 96.69 284 ALA B C 1
ATOM 8601 O O . ALA B 1 284 ? 9.023 -1.815 6.875 1 96.69 284 ALA B O 1
ATOM 8602 N N . PHE B 1 285 ? 9.945 -0.051 7.852 1 98.12 285 PHE B N 1
ATOM 8603 C CA . PHE B 1 285 ? 10.586 -0.833 8.906 1 98.12 285 PHE B CA 1
ATOM 8604 C C . PHE B 1 285 ? 9.547 -1.528 9.773 1 98.12 285 PHE B C 1
ATOM 8606 O O . PHE B 1 285 ? 9.664 -2.723 10.055 1 98.12 285 PHE B O 1
ATOM 8613 N N . VAL B 1 286 ? 8.547 -0.784 10.156 1 97.81 286 VAL B N 1
ATOM 8614 C CA . VAL B 1 286 ? 7.48 -1.293 11.016 1 97.81 286 VAL B CA 1
ATOM 8615 C C . VAL B 1 286 ? 6.707 -2.391 10.289 1 97.81 286 VAL B C 1
ATOM 8617 O O . VAL B 1 286 ? 6.266 -3.361 10.906 1 97.81 286 VAL B O 1
ATOM 8620 N N . SER B 1 287 ? 6.52 -2.236 9.031 1 96.5 287 SER B N 1
ATOM 8621 C CA . SER B 1 287 ? 5.824 -3.25 8.242 1 96.5 287 SER B CA 1
ATOM 8622 C C . SER B 1 287 ? 6.543 -4.594 8.32 1 96.5 287 SER B C 1
ATOM 8624 O O . SER B 1 287 ? 5.902 -5.645 8.398 1 96.5 287 SER B O 1
ATOM 8626 N N . VAL B 1 288 ? 7.836 -4.559 8.242 1 97.12 288 VAL B N 1
ATOM 8627 C CA . VAL B 1 288 ? 8.625 -5.785 8.344 1 97.12 288 VAL B CA 1
ATOM 8628 C C . VAL B 1 288 ? 8.453 -6.391 9.742 1 97.12 288 VAL B C 1
ATOM 8630 O O . VAL B 1 288 ? 8.344 -7.609 9.883 1 97.12 288 VAL B O 1
ATOM 8633 N N . LEU B 1 289 ? 8.438 -5.543 10.75 1 96.62 289 LEU B N 1
ATOM 8634 C CA . LEU B 1 289 ? 8.266 -6.02 12.117 1 96.62 289 LEU B CA 1
ATOM 8635 C C . LEU B 1 289 ? 6.918 -6.703 12.289 1 96.62 289 LEU B C 1
ATOM 8637 O O . LEU B 1 289 ? 6.824 -7.746 12.938 1 96.62 289 LEU B O 1
ATOM 8641 N N . ARG B 1 290 ? 5.898 -6.113 11.656 1 94.69 290 ARG B N 1
ATOM 8642 C CA . ARG B 1 290 ? 4.547 -6.66 11.719 1 94.69 290 ARG B CA 1
ATOM 8643 C C . ARG B 1 290 ? 4.5 -8.07 11.141 1 94.69 290 ARG B C 1
ATOM 8645 O O . ARG B 1 290 ? 3.697 -8.898 11.57 1 94.69 290 ARG B O 1
ATOM 8652 N N . GLU B 1 291 ? 5.355 -8.305 10.227 1 94.12 291 GLU B N 1
ATOM 8653 C CA . GLU B 1 291 ? 5.359 -9.594 9.539 1 94.12 291 GLU B CA 1
ATOM 8654 C C . GLU B 1 291 ? 6.312 -10.578 10.211 1 94.12 291 GLU B C 1
ATOM 8656 O O . GLU B 1 291 ? 6.574 -11.656 9.672 1 94.12 291 GLU B O 1
ATOM 8661 N N . THR B 1 292 ? 6.863 -10.219 11.312 1 94.38 292 THR B N 1
ATOM 8662 C CA . THR B 1 292 ? 7.77 -11.07 12.078 1 94.38 292 THR B CA 1
ATOM 8663 C C . THR B 1 292 ? 7.18 -11.398 13.445 1 94.38 292 THR B C 1
ATOM 8665 O O . THR B 1 292 ? 7.465 -10.719 14.43 1 94.38 292 THR B O 1
ATOM 8668 N N . PRO B 1 293 ? 6.434 -12.469 13.586 1 92.19 293 PRO B N 1
ATOM 8669 C CA . PRO B 1 293 ? 5.699 -12.805 14.805 1 92.19 293 PRO B CA 1
ATOM 8670 C C . PRO B 1 293 ? 6.609 -12.953 16.016 1 92.19 293 PRO B C 1
ATOM 8672 O O . PRO B 1 293 ? 6.195 -12.664 17.156 1 92.19 293 PRO B O 1
ATOM 8675 N N . SER B 1 294 ? 7.824 -13.414 15.805 1 92.75 294 SER B N 1
ATOM 8676 C CA . SER B 1 294 ? 8.75 -13.648 16.906 1 92.75 294 SER B CA 1
ATOM 8677 C C . SER B 1 294 ? 9.109 -12.344 17.609 1 92.75 294 SER B C 1
ATOM 8679 O O . SER B 1 294 ? 9.656 -12.359 18.719 1 92.75 294 SER B O 1
ATOM 8681 N N . LEU B 1 295 ? 8.781 -11.203 17 1 93.88 295 LEU B N 1
ATOM 8682 C CA . LEU B 1 295 ? 9.094 -9.898 17.578 1 93.88 295 LEU B CA 1
ATOM 8683 C C . LEU B 1 295 ? 7.859 -9.273 18.219 1 93.88 295 LEU B C 1
ATOM 8685 O O . LEU B 1 295 ? 7.945 -8.211 18.844 1 93.88 295 LEU B O 1
ATOM 8689 N N . LEU B 1 296 ? 6.695 -9.852 18.062 1 92.19 296 LEU B N 1
ATOM 8690 C CA . LEU B 1 296 ? 5.438 -9.273 18.516 1 92.19 296 LEU B CA 1
ATOM 8691 C C . LEU B 1 296 ? 5.07 -9.797 19.906 1 92.19 296 LEU B C 1
ATOM 8693 O O . LEU B 1 296 ? 5.504 -10.883 20.297 1 92.19 296 LEU B O 1
ATOM 8697 N N . PRO B 1 297 ? 4.367 -8.992 20.625 1 90.56 297 PRO B N 1
ATOM 8698 C CA . PRO B 1 297 ? 3.945 -9.414 21.969 1 90.56 297 PRO B CA 1
ATOM 8699 C C . PRO B 1 297 ? 2.705 -10.305 21.938 1 90.56 297 PRO B C 1
ATOM 8701 O O . PRO B 1 297 ? 1.671 -9.945 22.516 1 90.56 297 PRO B O 1
ATOM 8704 N N . LEU B 1 298 ? 2.836 -11.398 21.359 1 89.62 298 LEU B N 1
ATOM 8705 C CA . LEU B 1 298 ? 1.712 -12.312 21.172 1 89.62 298 LEU B CA 1
ATOM 8706 C C . LEU B 1 298 ? 1.578 -13.25 22.375 1 89.62 298 LEU B C 1
ATOM 8708 O O . LEU B 1 298 ? 2.568 -13.562 23.031 1 89.62 298 LEU B O 1
ATOM 8712 N N . ARG B 1 299 ? 0.4 -13.75 22.688 1 82.19 299 ARG B N 1
ATOM 8713 C CA . ARG B 1 299 ? 0.079 -14.602 23.812 1 82.19 299 ARG B CA 1
ATOM 8714 C C . ARG B 1 299 ? 0.896 -15.891 23.781 1 82.19 299 ARG B C 1
ATOM 8716 O O . ARG B 1 299 ? 1.472 -16.297 24.797 1 82.19 299 ARG B O 1
ATOM 8723 N N . ASP B 1 300 ? 1 -16.547 22.547 1 75.06 300 ASP B N 1
ATOM 8724 C CA . ASP B 1 300 ? 1.643 -17.859 22.469 1 75.06 300 ASP B CA 1
ATOM 8725 C C . ASP B 1 300 ? 3.016 -17.75 21.797 1 75.06 300 ASP B C 1
ATOM 8727 O O . ASP B 1 300 ? 3.568 -18.75 21.344 1 75.06 300 ASP B O 1
ATOM 8731 N N . ALA B 1 301 ? 3.4 -16.547 21.734 1 68.5 301 ALA B N 1
ATOM 8732 C CA . ALA B 1 301 ? 4.672 -16.422 21.031 1 68.5 301 ALA B CA 1
ATOM 8733 C C . ALA B 1 301 ? 5.844 -16.75 21.953 1 68.5 301 ALA B C 1
ATOM 8735 O O . ALA B 1 301 ? 5.996 -16.156 23.016 1 68.5 301 ALA B O 1
ATOM 8736 N N . HIS B 1 302 ? 6.355 -18.125 21.609 1 71.12 302 HIS B N 1
ATOM 8737 C CA . HIS B 1 302 ? 7.477 -18.609 22.422 1 71.12 302 HIS B CA 1
ATOM 8738 C C . HIS B 1 302 ? 8.742 -18.75 21.578 1 71.12 302 HIS B C 1
ATOM 8740 O O . HIS B 1 302 ? 8.664 -19.016 20.375 1 71.12 302 HIS B O 1
ATOM 8746 N N . GLY B 1 303 ? 9.75 -17.875 21.672 1 77.56 303 GLY B N 1
ATOM 8747 C CA . GLY B 1 303 ? 11.047 -18.078 21.062 1 77.56 303 GLY B CA 1
ATOM 8748 C C . GLY B 1 303 ? 11.93 -16.844 21.109 1 77.56 303 GLY B C 1
ATOM 8749 O O . GLY B 1 303 ? 11.461 -15.75 21.453 1 77.56 303 GLY B O 1
ATOM 8750 N N . PRO B 1 304 ? 13.148 -17.094 20.859 1 88.75 304 PRO B N 1
ATOM 8751 C CA . PRO B 1 304 ? 14.086 -15.977 20.828 1 88.75 304 PRO B CA 1
ATOM 8752 C C . PRO B 1 304 ? 13.867 -15.047 19.641 1 88.75 304 PRO B C 1
ATOM 8754 O O . PRO B 1 304 ? 13.344 -15.469 18.609 1 88.75 304 PRO B O 1
ATOM 8757 N N . PRO B 1 305 ? 14.109 -13.789 19.844 1 92.94 305 PRO B N 1
ATOM 8758 C CA . PRO B 1 305 ? 13.992 -12.867 18.719 1 92.94 305 PRO B CA 1
ATOM 8759 C C . PRO B 1 305 ? 14.969 -13.195 17.578 1 92.94 305 PRO B C 1
ATOM 8761 O O . PRO B 1 305 ? 16.016 -13.797 17.828 1 92.94 305 PRO B O 1
ATOM 8764 N N . PRO B 1 306 ? 14.656 -12.852 16.406 1 96.19 306 PRO B N 1
ATOM 8765 C CA . PRO B 1 306 ? 15.562 -13.078 15.289 1 96.19 306 PRO B CA 1
ATOM 8766 C C . PRO B 1 306 ? 16.781 -12.164 15.32 1 96.19 306 PRO B C 1
ATOM 8768 O O . PRO B 1 306 ? 16.766 -11.133 16 1 96.19 306 PRO B O 1
ATOM 8771 N N . ALA B 1 307 ? 17.844 -12.625 14.648 1 98 307 ALA B N 1
ATOM 8772 C CA . ALA B 1 307 ? 18.984 -11.734 14.422 1 98 307 ALA B CA 1
ATOM 8773 C C . ALA B 1 307 ? 18.609 -10.617 13.445 1 98 307 ALA B C 1
ATOM 8775 O O . ALA B 1 307 ? 18.016 -10.875 12.406 1 98 307 ALA B O 1
ATOM 8776 N N . LEU B 1 308 ? 18.828 -9.422 13.836 1 98.56 308 LEU B N 1
ATOM 8777 C CA . LEU B 1 308 ? 18.625 -8.273 12.953 1 98.56 308 LEU B CA 1
ATOM 8778 C C . LEU B 1 308 ? 19.969 -7.777 12.414 1 98.56 308 LEU B C 1
ATOM 8780 O O . LEU B 1 308 ? 20.812 -7.309 13.18 1 98.56 308 LEU B O 1
ATOM 8784 N N . LEU B 1 309 ? 20.188 -7.926 11.18 1 98.69 309 LEU B N 1
ATOM 8785 C CA . LEU B 1 309 ? 21.453 -7.535 10.555 1 98.69 309 LEU B CA 1
ATOM 8786 C C . LEU B 1 309 ? 21.266 -6.316 9.656 1 98.69 309 LEU B C 1
ATOM 8788 O O . LEU B 1 309 ? 20.422 -6.332 8.75 1 98.69 309 LEU B O 1
ATOM 8792 N N . PHE B 1 310 ? 21.969 -5.238 9.93 1 98.69 310 PHE B N 1
ATOM 8793 C CA . PHE B 1 310 ? 21.906 -4.012 9.141 1 98.69 310 PHE B CA 1
ATOM 8794 C C . PHE B 1 310 ? 23.188 -3.793 8.367 1 98.69 310 PHE B C 1
ATOM 8796 O O . PHE B 1 310 ? 24.281 -3.959 8.906 1 98.69 310 PHE B O 1
ATOM 8803 N N . SER B 1 311 ? 23.047 -3.434 7.09 1 98.19 311 SER B N 1
ATOM 8804 C CA . SER B 1 311 ? 24.234 -3.301 6.246 1 98.19 311 SER B CA 1
ATOM 8805 C C . SER B 1 311 ? 24.172 -2.027 5.406 1 98.19 311 SER B C 1
ATOM 8807 O O . SER B 1 311 ? 23.141 -1.735 4.781 1 98.19 311 SER B O 1
ATOM 8809 N N . CYS B 1 312 ? 25.219 -1.217 5.461 1 97.25 312 CYS B N 1
ATOM 8810 C CA . CYS B 1 312 ? 25.406 -0.096 4.547 1 97.25 312 CYS B CA 1
ATOM 8811 C C . CYS B 1 312 ? 26.766 -0.177 3.859 1 97.25 312 CYS B C 1
ATOM 8813 O O . CYS B 1 312 ? 27.312 -1.266 3.686 1 97.25 312 CYS B O 1
ATOM 8815 N N . GLN B 1 313 ? 27.359 0.92 3.361 1 96.38 313 GLN B N 1
ATOM 8816 C CA . GLN B 1 313 ? 28.609 0.87 2.611 1 96.38 313 GLN B CA 1
ATOM 8817 C C . GLN B 1 313 ? 29.797 0.57 3.529 1 96.38 313 GLN B C 1
ATOM 8819 O O . GLN B 1 313 ? 30.469 -0.448 3.367 1 96.38 313 GLN B O 1
ATOM 8824 N N . THR B 1 314 ? 29.969 1.455 4.562 1 95.19 314 THR B N 1
ATOM 8825 C CA . THR B 1 314 ? 31.109 1.311 5.461 1 95.19 314 THR B CA 1
ATOM 8826 C C . THR B 1 314 ? 30.703 0.557 6.727 1 95.19 314 THR B C 1
ATOM 8828 O O . THR B 1 314 ? 31.562 0.057 7.457 1 95.19 314 THR B O 1
ATOM 8831 N N . GLY B 1 315 ? 29.391 0.514 7.004 1 95.56 315 GLY B N 1
ATOM 8832 C CA . GLY B 1 315 ? 28.875 -0.113 8.211 1 95.56 315 GLY B CA 1
ATOM 8833 C C . GLY B 1 315 ? 28.891 0.816 9.414 1 95.56 315 GLY B C 1
ATOM 8834 O O . GLY B 1 315 ? 28.781 0.364 10.555 1 95.56 315 GLY B O 1
ATOM 8835 N N . VAL B 1 316 ? 28.969 2.086 9.266 1 94.06 316 VAL B N 1
ATOM 8836 C CA . VAL B 1 316 ? 29.141 3.006 10.383 1 94.06 316 VAL B CA 1
ATOM 8837 C C . VAL B 1 316 ? 27.875 3.842 10.57 1 94.06 316 VAL B C 1
ATOM 8839 O O . VAL B 1 316 ? 26.922 3.395 11.203 1 94.06 316 VAL B O 1
ATOM 8842 N N . GLY B 1 317 ? 27.578 4.922 9.703 1 92.5 317 GLY B N 1
ATOM 8843 C CA . GLY B 1 317 ? 26.516 5.898 9.906 1 92.5 317 GLY B CA 1
ATOM 8844 C C . GLY B 1 317 ? 25.125 5.293 9.836 1 92.5 317 GLY B C 1
ATOM 8845 O O . GLY B 1 317 ? 24.438 5.168 10.852 1 92.5 317 GLY B O 1
ATOM 8846 N N . ARG B 1 318 ? 24.656 4.887 8.656 1 95.19 318 ARG B N 1
ATOM 8847 C CA . ARG B 1 318 ? 23.312 4.371 8.422 1 95.19 318 ARG B CA 1
ATOM 8848 C C . ARG B 1 318 ? 23.109 3.043 9.148 1 95.19 318 ARG B C 1
ATOM 8850 O O . ARG B 1 318 ? 22.031 2.783 9.68 1 95.19 318 ARG B O 1
ATOM 8857 N N . THR B 1 319 ? 24.156 2.217 9.133 1 97.5 319 THR B N 1
ATOM 8858 C CA . THR B 1 319 ? 24.109 0.943 9.844 1 97.5 319 THR B CA 1
ATOM 8859 C C . THR B 1 319 ? 23.875 1.165 11.336 1 97.5 319 THR B C 1
ATOM 8861 O O . THR B 1 319 ? 23.062 0.468 11.953 1 97.5 319 THR B O 1
ATOM 8864 N N . ASN B 1 320 ? 24.609 2.156 11.867 1 96.44 320 ASN B N 1
ATOM 8865 C CA . ASN B 1 320 ? 24.422 2.469 13.281 1 96.44 320 ASN B CA 1
ATOM 8866 C C . ASN B 1 320 ? 23 2.926 13.562 1 96.44 320 ASN B C 1
ATOM 8868 O O . ASN B 1 320 ? 22.438 2.615 14.617 1 96.44 320 ASN B O 1
ATOM 8872 N N . LEU B 1 321 ? 22.484 3.74 12.672 1 97.19 321 LEU B N 1
ATOM 8873 C CA . LEU B 1 321 ? 21.094 4.148 12.805 1 97.19 321 LEU B CA 1
ATOM 8874 C C . LEU B 1 321 ? 20.156 2.934 12.82 1 97.19 321 LEU B C 1
ATOM 8876 O O . LEU B 1 321 ? 19.281 2.83 13.672 1 97.19 321 LEU B O 1
ATOM 8880 N N . GLY B 1 322 ? 20.344 2.02 11.891 1 98.12 322 GLY B N 1
ATOM 8881 C CA . GLY B 1 322 ? 19.578 0.788 11.852 1 98.12 322 GLY B CA 1
ATOM 8882 C C . GLY B 1 322 ? 19.734 -0.048 13.109 1 98.12 322 GLY B C 1
ATOM 8883 O O . GLY B 1 322 ? 18.75 -0.556 13.656 1 98.12 322 GLY B O 1
ATOM 8884 N N . MET B 1 323 ? 20.969 -0.211 13.562 1 98.12 323 MET B N 1
ATOM 8885 C CA . MET B 1 323 ? 21.25 -0.971 14.781 1 98.12 323 MET B CA 1
ATOM 8886 C C . MET B 1 323 ? 20.516 -0.365 15.977 1 98.12 323 MET B C 1
ATOM 8888 O O . MET B 1 323 ? 19.984 -1.092 16.812 1 98.12 323 MET B O 1
ATOM 8892 N N . THR B 1 324 ? 20.531 0.968 16.031 1 97.69 324 THR B N 1
ATOM 8893 C CA . THR B 1 324 ? 19.828 1.643 17.125 1 97.69 324 THR B CA 1
ATOM 8894 C C . THR B 1 324 ? 18.344 1.352 17.078 1 97.69 324 THR B C 1
ATOM 8896 O O . THR B 1 324 ? 17.719 1.087 18.109 1 97.69 324 THR B O 1
ATOM 8899 N N . LEU B 1 325 ? 17.734 1.417 15.898 1 98.31 325 LEU B N 1
ATOM 8900 C CA . LEU B 1 325 ? 16.312 1.083 15.727 1 98.31 325 LEU B CA 1
ATOM 8901 C C . LEU B 1 325 ? 16.031 -0.341 16.203 1 98.31 325 LEU B C 1
ATOM 8903 O O . LEU B 1 325 ? 15.078 -0.579 16.938 1 98.31 325 LEU B O 1
ATOM 8907 N N . GLY B 1 326 ? 16.906 -1.253 15.719 1 98.25 326 GLY B N 1
ATOM 8908 C CA . GLY B 1 326 ? 16.75 -2.641 16.125 1 98.25 326 GLY B CA 1
ATOM 8909 C C . GLY B 1 326 ? 16.891 -2.842 17.625 1 98.25 326 GLY B C 1
ATOM 8910 O O . GLY B 1 326 ? 16.141 -3.625 18.219 1 98.25 326 GLY B O 1
ATOM 8911 N N . THR B 1 327 ? 17.828 -2.156 18.219 1 97.88 327 THR B N 1
ATOM 8912 C CA . THR B 1 327 ? 18.062 -2.262 19.656 1 97.88 327 THR B CA 1
ATOM 8913 C C . THR B 1 327 ? 16.844 -1.764 20.438 1 97.88 327 THR B C 1
ATOM 8915 O O . THR B 1 327 ? 16.453 -2.369 21.438 1 97.88 327 THR B O 1
ATOM 8918 N N . LEU B 1 328 ? 16.266 -0.658 19.969 1 97.62 328 LEU B N 1
ATOM 8919 C CA . LEU B 1 328 ? 15.07 -0.127 20.625 1 97.62 328 LEU B CA 1
ATOM 8920 C C . LEU B 1 328 ? 13.93 -1.143 20.609 1 97.62 328 LEU B C 1
ATOM 8922 O O . LEU B 1 328 ? 13.211 -1.302 21.594 1 97.62 328 LEU B O 1
ATOM 8926 N N . ILE B 1 329 ? 13.742 -1.849 19.531 1 97.19 329 ILE B N 1
ATOM 8927 C CA . ILE B 1 329 ? 12.711 -2.873 19.406 1 97.19 329 ILE B CA 1
ATOM 8928 C C . ILE B 1 329 ? 12.953 -3.979 20.438 1 97.19 329 ILE B C 1
ATOM 8930 O O . ILE B 1 329 ? 12.023 -4.438 21.094 1 97.19 329 ILE B O 1
ATOM 8934 N N . LEU B 1 330 ? 14.234 -4.398 20.531 1 96.31 330 LEU B N 1
ATOM 8935 C CA . LEU B 1 330 ? 14.555 -5.516 21.422 1 96.31 330 LEU B CA 1
ATOM 8936 C C . LEU B 1 330 ? 14.461 -5.098 22.875 1 96.31 330 LEU B C 1
ATOM 8938 O O . LEU B 1 330 ? 14.188 -5.93 23.75 1 96.31 330 LEU B O 1
ATOM 8942 N N . PHE B 1 331 ? 14.711 -3.729 23.141 1 95.12 331 PHE B N 1
ATOM 8943 C CA . PHE B 1 331 ? 14.453 -3.221 24.484 1 95.12 331 PHE B CA 1
ATOM 8944 C C . PHE B 1 331 ? 13 -3.443 24.891 1 95.12 331 PHE B C 1
ATOM 8946 O O . PHE B 1 331 ? 12.711 -3.871 26 1 95.12 331 PHE B O 1
ATOM 8953 N N . HIS B 1 332 ? 12.133 -3.166 23.938 1 93.81 332 HIS B N 1
ATOM 8954 C CA . HIS B 1 332 ? 10.711 -3.324 24.203 1 93.81 332 HIS B CA 1
ATOM 8955 C C . HIS B 1 332 ? 10.312 -4.797 24.219 1 93.81 332 HIS B C 1
ATOM 8957 O O . HIS B 1 332 ? 9.406 -5.195 24.953 1 93.81 332 HIS B O 1
ATOM 8963 N N . HIS B 1 333 ? 10.93 -5.57 23.391 1 92.31 333 HIS B N 1
ATOM 8964 C CA . HIS B 1 333 ? 10.68 -7.008 23.344 1 92.31 333 HIS B CA 1
ATOM 8965 C C . HIS B 1 333 ? 11.062 -7.668 24.672 1 92.31 333 HIS B C 1
ATOM 8967 O O . HIS B 1 333 ? 10.344 -8.539 25.172 1 92.31 333 HIS B O 1
ATOM 8973 N N . SER B 1 334 ? 12.227 -7.32 25.203 1 85.75 334 SER B N 1
ATOM 8974 C CA . SER B 1 334 ? 12.742 -7.906 26.438 1 85.75 334 SER B CA 1
ATOM 8975 C C . SER B 1 334 ? 11.961 -7.41 27.641 1 85.75 334 SER B C 1
ATOM 8977 O O . SER B 1 334 ? 11.797 -8.141 28.625 1 85.75 334 SER B O 1
ATOM 8979 N N . ARG B 1 335 ? 11.82 -5.992 27.625 1 69.88 335 ARG B N 1
ATOM 8980 C CA . ARG B 1 335 ? 11.086 -5.414 28.75 1 69.88 335 ARG B CA 1
ATOM 8981 C C . ARG B 1 335 ? 9.68 -6.012 28.844 1 69.88 335 ARG B C 1
ATOM 8983 O O . ARG B 1 335 ? 9.117 -6.102 29.938 1 69.88 335 ARG B O 1
ATOM 8990 N N . ALA B 1 336 ? 9.18 -6.027 27.547 1 52.78 336 ALA B N 1
ATOM 8991 C CA . ALA B 1 336 ? 7.965 -6.828 27.656 1 52.78 336 ALA B CA 1
ATOM 8992 C C . ALA B 1 336 ? 8.211 -8.109 28.453 1 52.78 336 ALA B C 1
ATOM 8994 O O . ALA B 1 336 ? 7.312 -8.609 29.125 1 52.78 336 ALA B O 1
ATOM 8995 N N . ALA B 1 337 ? 9.562 -8.57 28.359 1 41.66 337 ALA B N 1
ATOM 8996 C CA . ALA B 1 337 ? 10.07 -9.633 29.219 1 41.66 337 ALA B CA 1
ATOM 8997 C C . ALA B 1 337 ? 10.469 -9.094 30.578 1 41.66 337 ALA B C 1
ATOM 8999 O O . ALA B 1 337 ? 10.367 -9.797 31.594 1 41.66 337 ALA B O 1
ATOM 9000 N N . SER B 1 338 ? 11.492 -7.934 30.656 1 44.88 338 SER B N 1
ATOM 9001 C CA . SER B 1 338 ? 12.133 -7.527 31.906 1 44.88 338 SER B CA 1
ATOM 9002 C C . SER B 1 338 ? 11.227 -6.609 32.719 1 44.88 338 SER B C 1
ATOM 9004 O O . SER B 1 338 ? 10.555 -5.734 32.156 1 44.88 338 SER B O 1
ATOM 9006 N N . ARG B 1 339 ? 10.906 -6.867 33.906 1 44.38 339 ARG B N 1
ATOM 9007 C CA . ARG B 1 339 ? 10.398 -6.066 35.031 1 44.38 339 ARG B CA 1
ATOM 9008 C C . ARG B 1 339 ? 11.102 -4.711 35.094 1 44.38 339 ARG B C 1
ATOM 9010 O O . ARG B 1 339 ? 12.297 -4.613 34.844 1 44.38 339 ARG B O 1
ATOM 9017 N N . PRO B 1 340 ? 10.359 -3.551 35.188 1 39.81 340 PRO B N 1
ATOM 9018 C CA . PRO B 1 340 ? 10.914 -2.207 35.344 1 39.81 340 PRO B CA 1
ATOM 9019 C C . PRO B 1 340 ? 12.172 -2.186 36.219 1 39.81 340 PRO B C 1
ATOM 9021 O O . PRO B 1 340 ? 12.133 -2.6 37.375 1 39.81 340 PRO B O 1
ATOM 9024 N N . GLU B 1 341 ? 13.297 -2.602 35.812 1 39.09 341 GLU B N 1
ATOM 9025 C CA . GLU B 1 341 ? 14.344 -2.219 36.75 1 39.09 341 GLU B CA 1
ATOM 9026 C C . GLU B 1 341 ? 14.352 -0.713 37 1 39.09 341 GLU B C 1
ATOM 9028 O O . GLU B 1 341 ? 14.273 0.073 36.062 1 39.09 341 GLU B O 1
ATOM 9033 N N . ALA B 1 342 ? 13.953 -0.338 38.25 1 39.91 342 ALA B N 1
ATOM 9034 C CA . ALA B 1 342 ? 14.008 0.986 38.844 1 39.91 342 ALA B CA 1
ATOM 9035 C C . ALA B 1 342 ? 15.289 1.719 38.469 1 39.91 342 ALA B C 1
ATOM 9037 O O . ALA B 1 342 ? 16.375 1.368 38.938 1 39.91 342 ALA B O 1
ATOM 9038 N N . VAL B 1 343 ? 15.531 1.927 37.281 1 41.5 343 VAL B N 1
ATOM 9039 C CA . VAL B 1 343 ? 16.688 2.801 37.156 1 41.5 343 VAL B CA 1
ATOM 9040 C C . VAL B 1 343 ? 16.641 3.885 38.219 1 41.5 343 VAL B C 1
ATOM 9042 O O . VAL B 1 343 ? 15.625 4.551 38.406 1 41.5 343 VAL B O 1
ATOM 9045 N N . PRO B 1 344 ? 17.484 3.871 39.062 1 38.72 344 PRO B N 1
ATOM 9046 C CA . PRO B 1 344 ? 17.5 5.016 40 1 38.72 344 PRO B CA 1
ATOM 9047 C C . PRO B 1 344 ? 17.344 6.352 39.281 1 38.72 344 PRO B C 1
ATOM 9049 O O . PRO B 1 344 ? 17.891 6.539 38.188 1 38.72 344 PRO B O 1
ATOM 9052 N N . LEU B 1 345 ? 16.25 7.07 39.281 1 41.28 345 LEU B N 1
ATOM 9053 C CA . LEU B 1 345 ? 16.047 8.484 38.969 1 41.28 345 LEU B CA 1
ATOM 9054 C C . LEU B 1 345 ? 17.328 9.281 39.219 1 41.28 345 LEU B C 1
ATOM 9056 O O . LEU B 1 345 ? 17.531 9.844 40.281 1 41.28 345 LEU B O 1
ATOM 9060 N N . GLN B 1 346 ? 18.453 8.734 39.219 1 41.53 346 GLN B N 1
ATOM 9061 C CA . GLN B 1 346 ? 19.5 9.688 39.562 1 41.53 346 GLN B CA 1
ATOM 9062 C C . GLN B 1 346 ? 19.375 10.961 38.719 1 41.53 346 GLN B C 1
ATOM 9064 O O . GLN B 1 346 ? 19.031 10.906 37.531 1 41.53 346 GLN B O 1
ATOM 9069 N N . THR B 1 347 ? 19.297 12.203 39.312 1 47.03 347 THR B N 1
ATOM 9070 C CA . THR B 1 347 ? 19.078 13.641 39.219 1 47.03 347 THR B CA 1
ATOM 9071 C C . THR B 1 347 ? 19.969 14.258 38.156 1 47.03 347 THR B C 1
ATOM 9073 O O . THR B 1 347 ? 19.969 15.477 37.969 1 47.03 347 THR B O 1
ATOM 9076 N N . LYS B 1 348 ? 21.078 13.594 37.656 1 54.84 348 LYS B N 1
ATOM 9077 C CA . LYS B 1 348 ? 21.906 14.445 36.812 1 54.84 348 LYS B CA 1
ATOM 9078 C C . LYS B 1 348 ? 21.234 14.664 35.438 1 54.84 348 LYS B C 1
ATOM 9080 O O . LYS B 1 348 ? 20.734 13.719 34.844 1 54.84 348 LYS B O 1
ATOM 9085 N N . PRO B 1 349 ? 21.094 15.875 35 1 60.31 349 PRO B N 1
ATOM 9086 C CA . PRO B 1 349 ? 20.5 16.219 33.719 1 60.31 349 PRO B CA 1
ATOM 9087 C C . PRO B 1 349 ? 21.172 15.523 32.531 1 60.31 349 PRO B C 1
ATOM 9089 O O . PRO B 1 349 ? 22.391 15.359 32.531 1 60.31 349 PRO B O 1
ATOM 9092 N N . LEU B 1 350 ? 20.438 14.766 31.656 1 66 350 LEU B N 1
ATOM 9093 C CA . LEU B 1 350 ? 20.953 14.156 30.422 1 66 350 LEU B CA 1
ATOM 9094 C C . LEU B 1 350 ? 21.625 15.203 29.547 1 66 350 LEU B C 1
ATOM 9096 O O . LEU B 1 350 ? 21.141 16.328 29.438 1 66 350 LEU B O 1
ATOM 9100 N N . PRO B 1 351 ? 22.828 14.977 29.109 1 71.38 351 PRO B N 1
ATOM 9101 C CA . PRO B 1 351 ? 23.531 15.953 28.281 1 71.38 351 PRO B CA 1
ATOM 9102 C C . PRO B 1 351 ? 22.672 16.484 27.141 1 71.38 351 PRO B C 1
ATOM 9104 O O . PRO B 1 351 ? 22.781 17.656 26.766 1 71.38 351 PRO B O 1
ATOM 9107 N N . MET B 1 352 ? 21.766 15.609 26.719 1 80.75 352 MET B N 1
ATOM 9108 C CA . MET B 1 352 ? 20.969 16.031 25.562 1 80.75 352 MET B CA 1
ATOM 9109 C C . MET B 1 352 ? 19.797 16.906 25.984 1 80.75 352 MET B C 1
ATOM 9111 O O . MET B 1 352 ? 19.172 17.562 25.156 1 80.75 352 MET B O 1
ATOM 9115 N N . GLU B 1 353 ? 19.547 16.906 27.219 1 81.12 353 GLU B N 1
ATOM 9116 C CA . GLU B 1 353 ? 18.422 17.656 27.75 1 81.12 353 GLU B CA 1
ATOM 9117 C C . GLU B 1 353 ? 18.641 19.156 27.594 1 81.12 353 GLU B C 1
ATOM 9119 O O . GLU B 1 353 ? 17.703 19.953 27.703 1 81.12 353 GLU B O 1
ATOM 9124 N N . GLN B 1 354 ? 19.875 19.516 27.25 1 77 354 GLN B N 1
ATOM 9125 C CA . GLN B 1 354 ? 20.203 20.922 27.094 1 77 354 GLN B CA 1
ATOM 9126 C C . GLN B 1 354 ? 19.672 21.469 25.766 1 77 354 GLN B C 1
ATOM 9128 O O . GLN B 1 354 ? 19.531 22.672 25.594 1 77 354 GLN B O 1
ATOM 9133 N N . LEU B 1 355 ? 19.328 20.547 24.938 1 82.5 355 LEU B N 1
ATOM 9134 C CA . LEU B 1 355 ? 18.828 20.953 23.625 1 82.5 355 LEU B CA 1
ATOM 9135 C C . LEU B 1 355 ? 17.359 21.344 23.703 1 82.5 355 LEU B C 1
ATOM 9137 O O . LEU B 1 355 ? 16.547 20.625 24.312 1 82.5 355 LEU B O 1
ATOM 9141 N N . GLN B 1 356 ? 17 22.453 23.125 1 81.19 356 GLN B N 1
ATOM 9142 C CA . GLN B 1 356 ? 15.68 23.047 23.25 1 81.19 356 GLN B CA 1
ATOM 9143 C C . GLN B 1 356 ? 14.594 22.078 22.797 1 81.19 356 GLN B C 1
ATOM 9145 O O . GLN B 1 356 ? 13.539 21.984 23.438 1 81.19 356 GLN B O 1
ATOM 9150 N N . VAL B 1 357 ? 14.812 21.438 21.688 1 86.88 357 VAL B N 1
ATOM 9151 C CA . VAL B 1 357 ? 13.797 20.547 21.141 1 86.88 357 VAL B CA 1
ATOM 9152 C C . VAL B 1 357 ? 13.539 19.406 22.125 1 86.88 357 VAL B C 1
ATOM 9154 O O . VAL B 1 357 ? 12.398 18.953 22.281 1 86.88 357 VAL B O 1
ATOM 9157 N N . ILE B 1 358 ? 14.578 18.891 22.766 1 89.75 358 ILE B N 1
ATOM 9158 C CA . ILE B 1 358 ? 14.438 17.781 23.719 1 89.75 358 ILE B CA 1
ATOM 9159 C C . ILE B 1 358 ? 13.734 18.281 24.984 1 89.75 358 ILE B C 1
ATOM 9161 O O . ILE B 1 358 ? 12.906 17.562 25.562 1 89.75 358 ILE B O 1
ATOM 9165 N N . GLN B 1 359 ? 14.062 19.531 25.375 1 87.88 359 GLN B N 1
ATOM 9166 C CA . GLN B 1 359 ? 13.383 20.125 26.516 1 87.88 359 GLN B CA 1
ATOM 9167 C C . GLN B 1 359 ? 11.883 20.25 26.266 1 87.88 359 GLN B C 1
ATOM 9169 O O . GLN B 1 359 ? 11.07 19.953 27.141 1 87.88 359 GLN B O 1
ATOM 9174 N N . SER B 1 360 ? 11.633 20.734 25.094 1 87.12 360 SER B N 1
ATOM 9175 C CA . SER B 1 360 ? 10.227 20.859 24.719 1 87.12 360 SER B CA 1
ATOM 9176 C C . SER B 1 360 ? 9.523 19.5 24.734 1 87.12 360 SER B C 1
ATOM 9178 O O . SER B 1 360 ? 8.375 19.391 25.172 1 87.12 360 SER B O 1
ATOM 9180 N N . PHE B 1 361 ? 10.211 18.531 24.266 1 92.81 361 PHE B N 1
ATOM 9181 C CA . PHE B 1 361 ? 9.68 17.172 24.25 1 92.81 361 PHE B CA 1
ATOM 9182 C C . PHE B 1 361 ? 9.422 16.688 25.672 1 92.81 361 PHE B C 1
ATOM 9184 O O . PHE B 1 361 ? 8.375 16.094 25.953 1 92.81 361 PHE B O 1
ATOM 9191 N N . LEU B 1 362 ? 10.352 16.922 26.578 1 92.12 362 LEU B N 1
ATOM 9192 C CA . LEU B 1 362 ? 10.242 16.469 27.969 1 92.12 362 LEU B CA 1
ATOM 9193 C C . LEU B 1 362 ? 9.07 17.141 28.672 1 92.12 362 LEU B C 1
ATOM 9195 O O . LEU B 1 362 ? 8.414 16.516 29.5 1 92.12 362 LEU B O 1
ATOM 9199 N N . HIS B 1 363 ? 8.773 18.312 28.25 1 88.06 363 HIS B N 1
ATOM 9200 C CA . HIS B 1 363 ? 7.672 19.047 28.859 1 88.06 363 HIS B CA 1
ATOM 9201 C C . HIS B 1 363 ? 6.324 18.578 28.312 1 88.06 363 HIS B C 1
ATOM 9203 O O . HIS B 1 363 ? 5.32 18.609 29.031 1 88.06 363 HIS B O 1
ATOM 9209 N N . MET B 1 364 ? 6.32 18.125 27.172 1 89.06 364 MET B N 1
ATOM 9210 C CA . MET B 1 364 ? 5.078 17.828 26.469 1 89.06 364 MET B CA 1
ATOM 9211 C C . MET B 1 364 ? 4.66 16.391 26.688 1 89.06 364 MET B C 1
ATOM 9213 O O . MET B 1 364 ? 3.467 16.078 26.734 1 89.06 364 MET B O 1
ATOM 9217 N N . VAL B 1 365 ? 5.602 15.477 26.781 1 92.62 365 VAL B N 1
ATOM 9218 C CA . VAL B 1 365 ? 5.309 14.047 26.75 1 92.62 365 VAL B CA 1
ATOM 9219 C C . VAL B 1 365 ? 5.469 13.461 28.156 1 92.62 365 VAL B C 1
ATOM 9221 O O . VAL B 1 365 ? 6.512 13.633 28.797 1 92.62 365 VAL B O 1
ATOM 9224 N N . PRO B 1 366 ? 4.371 12.711 28.531 1 90.62 366 PRO B N 1
ATOM 9225 C CA . PRO B 1 366 ? 4.527 12.008 29.812 1 90.62 366 PRO B CA 1
ATOM 9226 C C . PRO B 1 366 ? 5.637 10.961 29.781 1 90.62 366 PRO B C 1
ATOM 9228 O O . PRO B 1 366 ? 5.809 10.273 28.766 1 90.62 366 PRO B O 1
ATOM 9231 N N . GLN B 1 367 ? 6.477 10.852 30.75 1 91.56 367 GLN B N 1
ATOM 9232 C CA . GLN B 1 367 ? 7.605 9.938 30.875 1 91.56 367 GLN B CA 1
ATOM 9233 C C . GLN B 1 367 ? 8.625 10.18 29.766 1 91.56 367 GLN B C 1
ATOM 9235 O O . GLN B 1 367 ? 9.25 9.242 29.266 1 91.56 367 GLN B O 1
ATOM 9240 N N . GLY B 1 368 ? 8.656 11.398 29.312 1 93.12 368 GLY B N 1
ATOM 9241 C CA . GLY B 1 368 ? 9.578 11.766 28.25 1 93.12 368 GLY B CA 1
ATOM 9242 C C . GLY B 1 368 ? 11.031 11.5 28.609 1 93.12 368 GLY B C 1
ATOM 9243 O O . GLY B 1 368 ? 11.82 11.094 27.75 1 93.12 368 GLY B O 1
ATOM 9244 N N . ARG B 1 369 ? 11.422 11.727 29.859 1 92.31 369 ARG B N 1
ATOM 9245 C CA . ARG B 1 369 ? 12.797 11.539 30.312 1 92.31 369 ARG B CA 1
ATOM 9246 C C . ARG B 1 369 ? 13.211 10.078 30.188 1 92.31 369 ARG B C 1
ATOM 9248 O O . ARG B 1 369 ? 14.344 9.781 29.797 1 92.31 369 ARG B O 1
ATOM 9255 N N . LYS B 1 370 ? 12.336 9.227 30.5 1 92.69 370 LYS B N 1
ATOM 9256 C CA . LYS B 1 370 ? 12.602 7.793 30.391 1 92.69 370 LYS B CA 1
ATOM 9257 C C . LYS B 1 370 ? 12.859 7.406 28.922 1 92.69 370 LYS B C 1
ATOM 9259 O O . LYS B 1 370 ? 13.781 6.645 28.641 1 92.69 370 LYS B O 1
ATOM 9264 N N . MET B 1 371 ? 12.062 7.91 28.109 1 94.38 371 MET B N 1
ATOM 9265 C CA . MET B 1 371 ? 12.164 7.582 26.688 1 94.38 371 MET B CA 1
ATOM 9266 C C . MET B 1 371 ? 13.484 8.086 26.109 1 94.38 371 MET B C 1
ATOM 9268 O O . MET B 1 371 ? 14.109 7.406 25.297 1 94.38 371 MET B O 1
ATOM 9272 N N . VAL B 1 372 ? 13.883 9.297 26.5 1 94.69 372 VAL B N 1
ATOM 9273 C CA . VAL B 1 372 ? 15.141 9.859 26.047 1 94.69 372 VAL B CA 1
ATOM 9274 C C . VAL B 1 372 ? 16.312 9.039 26.594 1 94.69 372 VAL B C 1
ATOM 9276 O O . VAL B 1 372 ? 17.281 8.781 25.891 1 94.69 372 VAL B O 1
ATOM 9279 N N . ASP B 1 373 ? 16.188 8.633 27.812 1 93.38 373 ASP B N 1
ATOM 9280 C CA . ASP B 1 373 ? 17.219 7.809 28.438 1 93.38 373 ASP B CA 1
ATOM 9281 C C . ASP B 1 373 ? 17.375 6.48 27.703 1 93.38 373 ASP B C 1
ATOM 9283 O O . ASP B 1 373 ? 18.484 6.004 27.5 1 93.38 373 ASP B O 1
ATOM 9287 N N . GLU B 1 374 ? 16.281 5.902 27.375 1 94.62 374 GLU B N 1
ATOM 9288 C CA . GLU B 1 374 ? 16.312 4.633 26.656 1 94.62 374 GLU B CA 1
ATOM 9289 C C . GLU B 1 374 ? 17 4.781 25.297 1 94.62 374 GLU B C 1
ATOM 9291 O O . GLU B 1 374 ? 17.75 3.9 24.875 1 94.62 374 GLU B O 1
ATOM 9296 N N . VAL B 1 375 ? 16.719 5.859 24.641 1 95.94 375 VAL B N 1
ATOM 9297 C CA . VAL B 1 375 ? 17.375 6.117 23.359 1 95.94 375 VAL B CA 1
ATOM 9298 C C . VAL B 1 375 ? 18.875 6.301 23.562 1 95.94 375 VAL B C 1
ATOM 9300 O O . VAL B 1 375 ? 19.672 5.777 22.797 1 95.94 375 VAL B O 1
ATOM 9303 N N . ASP B 1 376 ? 19.25 7.055 24.594 1 93.94 376 ASP B N 1
ATOM 9304 C CA . ASP B 1 376 ? 20.656 7.258 24.906 1 93.94 376 ASP B CA 1
ATOM 9305 C C . ASP B 1 376 ? 21.359 5.93 25.172 1 93.94 376 ASP B C 1
ATOM 9307 O O . ASP B 1 376 ? 22.5 5.719 24.734 1 93.94 376 ASP B O 1
ATOM 9311 N N . ARG B 1 377 ? 20.688 5.109 25.859 1 93.75 377 ARG B N 1
ATOM 9312 C CA . ARG B 1 377 ? 21.25 3.793 26.156 1 93.75 377 ARG B CA 1
ATOM 9313 C C . ARG B 1 377 ? 21.422 2.973 24.875 1 93.75 377 ARG B C 1
ATOM 9315 O O . ARG B 1 377 ? 22.422 2.273 24.719 1 93.75 377 ARG B O 1
ATOM 9322 N N . ALA B 1 378 ? 20.438 2.998 24.062 1 96.25 378 ALA B N 1
ATOM 9323 C CA . ALA B 1 378 ? 20.531 2.273 22.797 1 96.25 378 ALA B CA 1
ATOM 9324 C C . ALA B 1 378 ? 21.688 2.787 21.938 1 96.25 378 ALA B C 1
ATOM 9326 O O . ALA B 1 378 ? 22.422 2 21.344 1 96.25 378 ALA B O 1
ATOM 9327 N N . ILE B 1 379 ? 21.812 4.109 21.891 1 95.5 379 ILE B N 1
ATOM 9328 C CA . ILE B 1 379 ? 22.891 4.723 21.125 1 95.5 379 ILE B CA 1
ATOM 9329 C C . ILE B 1 379 ? 24.234 4.297 21.719 1 95.5 379 ILE B C 1
ATOM 9331 O O . ILE B 1 379 ? 25.172 3.973 20.984 1 95.5 379 ILE B O 1
ATOM 9335 N N . THR B 1 380 ? 24.312 4.27 23.031 1 93.81 380 THR B N 1
ATOM 9336 C CA . THR B 1 380 ? 25.547 3.879 23.703 1 93.81 380 THR B CA 1
ATOM 9337 C C . THR B 1 380 ? 25.875 2.412 23.422 1 93.81 380 THR B C 1
ATOM 9339 O O . THR B 1 380 ? 27.031 2.053 23.234 1 93.81 380 THR B O 1
ATOM 9342 N N . ALA B 1 381 ? 24.891 1.62 23.359 1 95.56 381 ALA B N 1
ATOM 9343 C CA . ALA B 1 381 ? 25.078 0.197 23.094 1 95.56 381 ALA B CA 1
ATOM 9344 C C . ALA B 1 381 ? 25.625 -0.03 21.688 1 95.56 381 ALA B C 1
ATOM 9346 O O . ALA B 1 381 ? 26.391 -0.971 21.453 1 95.56 381 ALA B O 1
ATOM 9347 N N . CYS B 1 382 ? 25.25 0.845 20.812 1 95.75 382 CYS B N 1
ATOM 9348 C CA . CYS B 1 382 ? 25.656 0.71 19.422 1 95.75 382 CYS B CA 1
ATOM 9349 C C . CYS B 1 382 ? 26.875 1.568 19.125 1 95.75 382 CYS B C 1
ATOM 9351 O O . CYS B 1 382 ? 27.281 1.711 17.969 1 95.75 382 CYS B O 1
ATOM 9353 N N . ALA B 1 383 ? 27.594 2.133 20.031 1 92.62 383 ALA B N 1
ATOM 9354 C CA . ALA B 1 383 ? 28.547 3.227 19.844 1 92.62 383 ALA B CA 1
ATOM 9355 C C . ALA B 1 383 ? 29.938 2.695 19.5 1 92.62 383 ALA B C 1
ATOM 9357 O O . ALA B 1 383 ? 30.906 3.449 19.5 1 92.62 383 ALA B O 1
ATOM 9358 N N . GLU B 1 384 ? 30.109 1.534 19.172 1 91.19 384 GLU B N 1
ATOM 9359 C CA . GLU B 1 384 ? 31.438 0.99 18.922 1 91.19 384 GLU B CA 1
ATOM 9360 C C . GLU B 1 384 ? 32.125 1.754 17.797 1 91.19 384 GLU B C 1
ATOM 9362 O O . GLU B 1 384 ? 33.312 2.051 17.891 1 91.19 384 GLU B O 1
ATOM 9367 N N . MET B 1 385 ? 31.359 2.1 16.75 1 91.38 385 MET B N 1
ATOM 9368 C CA . MET B 1 385 ? 31.969 2.752 15.586 1 91.38 385 MET B CA 1
ATOM 9369 C C . MET B 1 385 ? 31.516 4.203 15.484 1 91.38 385 MET B C 1
ATOM 9371 O O . MET B 1 385 ? 32.156 5.02 14.836 1 91.38 385 MET B O 1
ATOM 9375 N N . HIS B 1 386 ? 30.359 4.449 15.961 1 89.62 386 HIS B N 1
ATOM 9376 C CA . HIS B 1 386 ? 29.797 5.785 15.836 1 89.62 386 HIS B CA 1
ATOM 9377 C C . HIS B 1 386 ? 28.859 6.086 17 1 89.62 386 HIS B C 1
ATOM 9379 O O . HIS B 1 386 ? 28 5.273 17.344 1 89.62 386 HIS B O 1
ATOM 9385 N N . ASN B 1 387 ? 29.078 7.188 17.609 1 90.81 387 ASN B N 1
ATOM 9386 C CA . ASN B 1 387 ? 28.203 7.656 18.688 1 90.81 387 ASN B CA 1
ATOM 9387 C C . ASN B 1 387 ? 27.484 8.945 18.312 1 90.81 387 ASN B C 1
ATOM 9389 O O . ASN B 1 387 ? 28.078 10.023 18.312 1 90.81 387 ASN B O 1
ATOM 9393 N N . LEU B 1 388 ? 26.266 8.805 18.078 1 91 388 LEU B N 1
ATOM 9394 C CA . LEU B 1 388 ? 25.453 9.922 17.609 1 91 388 LEU B CA 1
ATOM 9395 C C . LEU B 1 388 ? 25.438 11.055 18.641 1 91 388 LEU B C 1
ATOM 9397 O O . LEU B 1 388 ? 25.484 12.234 18.266 1 91 388 LEU B O 1
ATOM 9401 N N . LYS B 1 389 ? 25.359 10.781 19.891 1 90.25 389 LYS B N 1
ATOM 9402 C CA . LYS B 1 389 ? 25.344 11.797 20.938 1 90.25 389 LYS B CA 1
ATOM 9403 C C . LYS B 1 389 ? 26.625 12.625 20.938 1 90.25 389 LYS B C 1
ATOM 9405 O O . LYS B 1 389 ? 26.562 13.859 21 1 90.25 389 LYS B O 1
ATOM 9410 N N . GLU B 1 390 ? 27.672 11.898 20.844 1 88.19 390 GLU B N 1
ATOM 9411 C CA . GLU B 1 390 ? 28.969 12.586 20.797 1 88.19 390 GLU B CA 1
ATOM 9412 C C . GLU B 1 390 ? 29.094 13.445 19.547 1 88.19 390 GLU B C 1
ATOM 9414 O O . GLU B 1 390 ? 29.672 14.531 19.578 1 88.19 390 GLU B O 1
ATOM 9419 N N . ALA B 1 391 ? 28.578 12.922 18.516 1 87.69 391 ALA B N 1
ATOM 9420 C CA . ALA B 1 391 ? 28.625 13.68 17.266 1 87.69 391 ALA B CA 1
ATOM 9421 C C . ALA B 1 391 ? 27.828 14.984 17.391 1 87.69 391 ALA B C 1
ATOM 9423 O O . ALA B 1 391 ? 28.25 16.031 16.875 1 87.69 391 ALA B O 1
ATOM 9424 N N . ILE B 1 392 ? 26.75 14.961 18.031 1 87.38 392 ILE B N 1
ATOM 9425 C CA . ILE B 1 392 ? 25.906 16.141 18.219 1 87.38 392 ILE B CA 1
ATOM 9426 C C . ILE B 1 392 ? 26.641 17.156 19.109 1 87.38 392 ILE B C 1
ATOM 9428 O O . ILE B 1 392 ? 26.688 18.344 18.781 1 87.38 392 ILE B O 1
ATOM 9432 N N . LEU B 1 393 ? 27.219 16.656 20.172 1 83.88 393 LEU B N 1
ATOM 9433 C CA . LEU B 1 393 ? 27.906 17.531 21.109 1 83.88 393 LEU B CA 1
ATOM 9434 C C . LEU B 1 393 ? 29.141 18.141 20.453 1 83.88 393 LEU B C 1
ATOM 9436 O O . LEU B 1 393 ? 29.453 19.312 20.688 1 83.88 393 LEU B O 1
ATOM 9440 N N . GLU B 1 394 ? 29.797 17.344 19.656 1 83.88 394 GLU B N 1
ATOM 9441 C CA . GLU B 1 394 ? 30.969 17.844 18.953 1 83.88 394 GLU B CA 1
ATOM 9442 C C . GLU B 1 394 ? 30.562 18.938 17.953 1 83.88 394 GLU B C 1
ATOM 9444 O O . GLU B 1 394 ? 31.266 19.938 17.812 1 83.88 394 GLU B O 1
ATOM 9449 N N . ASN B 1 395 ? 29.578 18.656 17.25 1 82 395 ASN B N 1
ATOM 9450 C CA . ASN B 1 395 ? 29.094 19.641 16.297 1 82 395 ASN B CA 1
ATOM 9451 C C . ASN B 1 395 ? 28.625 20.922 16.984 1 82 395 ASN B C 1
ATOM 9453 O O . ASN B 1 395 ? 28.812 22.016 16.453 1 82 395 ASN B O 1
ATOM 9457 N N . GLN B 1 396 ? 28.031 20.797 18.125 1 77.75 396 GLN B N 1
ATOM 9458 C CA . GLN B 1 396 ? 27.625 21.969 18.891 1 77.75 396 GLN B CA 1
ATOM 9459 C C . GLN B 1 396 ? 28.828 22.781 19.359 1 77.75 396 GLN B C 1
ATOM 9461 O O . GLN B 1 396 ? 28.781 24.016 19.328 1 77.75 396 GLN B O 1
ATOM 9466 N N . ARG B 1 397 ? 29.828 22.094 19.734 1 79.19 397 ARG B N 1
ATOM 9467 C CA . ARG B 1 397 ? 31.047 22.766 20.156 1 79.19 397 ARG B CA 1
ATOM 9468 C C . ARG B 1 397 ? 31.703 23.5 18.984 1 79.19 397 ARG B C 1
ATOM 9470 O O . ARG B 1 397 ? 32.188 24.609 19.141 1 79.19 397 ARG B O 1
ATOM 9477 N N . LYS B 1 398 ? 31.656 22.875 17.906 1 80.12 398 LYS B N 1
ATOM 9478 C CA . LYS B 1 398 ? 32.219 23.484 16.719 1 80.12 398 LYS B CA 1
ATOM 9479 C C . LYS B 1 398 ? 31.453 24.734 16.312 1 80.12 398 LYS B C 1
ATOM 9481 O O . LYS B 1 398 ? 32.062 25.719 15.859 1 80.12 398 LYS B O 1
ATOM 9486 N N . LEU B 1 399 ? 30.219 24.641 16.422 1 75.94 399 LEU B N 1
ATOM 9487 C CA . LEU B 1 399 ? 29.375 25.781 16.078 1 75.94 399 LEU B CA 1
ATOM 9488 C C . LEU B 1 399 ? 29.594 26.938 17.047 1 75.94 399 LEU B C 1
ATOM 9490 O O . LEU B 1 399 ? 29.578 28.109 16.641 1 75.94 399 LEU B O 1
ATOM 9494 N N . GLU B 1 400 ? 29.797 26.594 18.297 1 72.25 400 GLU B N 1
ATOM 9495 C CA . GLU B 1 400 ? 30.047 27.625 19.312 1 72.25 400 GLU B CA 1
ATOM 9496 C C . GLU B 1 400 ? 31.422 28.266 19.125 1 72.25 400 GLU B C 1
ATOM 9498 O O . GLU B 1 400 ? 31.625 29.422 19.469 1 72.25 400 GLU B O 1
ATOM 9503 N N . SER B 1 401 ? 32.281 27.422 18.578 1 68.88 401 SER B N 1
ATOM 9504 C CA . SER B 1 401 ? 33.656 27.922 18.406 1 68.88 401 SER B CA 1
ATOM 9505 C C . SER B 1 401 ? 33.75 28.812 17.156 1 68.88 401 SER B C 1
ATOM 9507 O O . SER B 1 401 ? 34.688 29.609 17.047 1 68.88 401 SER B O 1
ATOM 9509 N N . VAL B 1 402 ? 33.031 28.469 16.156 1 60.97 402 VAL B N 1
ATOM 9510 C CA . VAL B 1 402 ? 33.062 29.281 14.945 1 60.97 402 VAL B CA 1
ATOM 9511 C C . VAL B 1 402 ? 32.5 30.672 15.242 1 60.97 402 VAL B C 1
ATOM 9513 O O . VAL B 1 402 ? 31.328 30.812 15.57 1 60.97 402 VAL B O 1
ATOM 9516 N N . ARG B 1 403 ? 33.375 31.594 15.875 1 51.28 403 ARG B N 1
ATOM 9517 C CA . ARG B 1 403 ? 33.156 33.031 16.047 1 51.28 403 ARG B CA 1
ATOM 9518 C C . ARG B 1 403 ? 32.594 33.656 14.773 1 51.28 403 ARG B C 1
ATOM 9520 O O . ARG B 1 403 ? 33.062 33.344 13.672 1 51.28 403 ARG B O 1
ATOM 9527 N N . PRO B 1 404 ? 31.375 34.312 14.781 1 47.38 404 PRO B N 1
ATOM 9528 C CA . PRO B 1 404 ? 30.875 35.062 13.617 1 47.38 404 PRO B CA 1
ATOM 9529 C C . PRO B 1 404 ? 31.969 35.812 12.891 1 47.38 404 PRO B C 1
ATOM 9531 O O . PRO B 1 404 ? 32.406 36.875 13.352 1 47.38 404 PRO B O 1
ATOM 9534 N N . ALA B 1 405 ? 33.062 35.281 12.484 1 42.59 405 ALA B N 1
ATOM 9535 C CA . ALA B 1 405 ? 33.969 36.188 11.766 1 42.59 405 ALA B CA 1
ATOM 9536 C C . ALA B 1 405 ? 33.25 36.906 10.641 1 42.59 405 ALA B C 1
ATOM 9538 O O . ALA B 1 405 ? 32.188 36.5 10.211 1 42.59 405 ALA B O 1
ATOM 9539 N N . GLY B 1 406 ? 34 37.906 9.852 1 40.97 406 GLY B N 1
ATOM 9540 C CA . GLY B 1 406 ? 33.625 38.844 8.789 1 40.97 406 GLY B CA 1
ATOM 9541 C C . GLY B 1 406 ? 32.906 38.188 7.637 1 40.97 406 GLY B C 1
ATOM 9542 O O . GLY B 1 406 ? 32.938 36.969 7.512 1 40.97 406 GLY B O 1
ATOM 9543 N N . PRO B 1 407 ? 32.156 38.938 6.77 1 43.09 407 PRO B N 1
ATOM 9544 C CA . PRO B 1 407 ? 31.266 38.562 5.664 1 43.09 407 PRO B CA 1
ATOM 9545 C C . PRO B 1 407 ? 31.859 37.531 4.738 1 43.09 407 PRO B C 1
ATOM 9547 O O . PRO B 1 407 ? 31.172 37 3.85 1 43.09 407 PRO B O 1
ATOM 9550 N N . ALA B 1 408 ? 33.125 37.75 4.312 1 40.88 408 ALA B N 1
ATOM 9551 C CA . ALA B 1 408 ? 33.719 37.25 3.064 1 40.88 408 ALA B CA 1
ATOM 9552 C C . ALA B 1 408 ? 33.844 35.75 3.068 1 40.88 408 ALA B C 1
ATOM 9554 O O . ALA B 1 408 ? 33.594 35.094 2.055 1 40.88 408 ALA B O 1
ATOM 9555 N N . GLN B 1 409 ? 34.875 35.094 3.533 1 43.53 409 GLN B N 1
ATOM 9556 C CA . GLN B 1 409 ? 35.469 33.844 3.141 1 43.53 409 GLN B CA 1
ATOM 9557 C C . GLN B 1 409 ? 34.688 32.656 3.705 1 43.53 409 GLN B C 1
ATOM 9559 O O . GLN B 1 409 ? 34.75 31.547 3.186 1 43.53 409 GLN B O 1
ATOM 9564 N N . GLY B 1 410 ? 34.312 32.438 4.934 1 45.16 410 GLY B N 1
ATOM 9565 C CA . GLY B 1 410 ? 34.062 31.281 5.766 1 45.16 410 GLY B CA 1
ATOM 9566 C C . GLY B 1 410 ? 32.594 30.859 5.781 1 45.16 410 GLY B C 1
ATOM 9567 O O . GLY B 1 410 ? 32.156 30.109 6.664 1 45.16 410 GLY B O 1
ATOM 9568 N N . SER B 1 411 ? 31.75 31.391 5.102 1 50.09 411 SER B N 1
ATOM 9569 C CA . SER B 1 411 ? 30.281 31.297 5.09 1 50.09 411 SER B CA 1
ATOM 9570 C C . SER B 1 411 ? 29.828 29.891 4.723 1 50.09 411 SER B C 1
ATOM 9572 O O . SER B 1 411 ? 28.922 29.344 5.355 1 50.09 411 SER B O 1
ATOM 9574 N N . SER B 1 412 ? 30.516 29.328 3.637 1 56.25 412 SER B N 1
ATOM 9575 C CA . SER B 1 412 ? 30.078 28.016 3.172 1 56.25 412 SER B CA 1
ATOM 9576 C C . SER B 1 412 ? 30.391 26.922 4.203 1 56.25 412 SER B C 1
ATOM 9578 O O . SER B 1 412 ? 29.594 26.016 4.414 1 56.25 412 SER B O 1
ATOM 9580 N N . SER B 1 413 ? 31.562 27.109 4.914 1 61.97 413 SER B N 1
ATOM 9581 C CA . SER B 1 413 ? 31.953 26.109 5.887 1 61.97 413 SER B CA 1
ATOM 9582 C C . SER B 1 413 ? 31.062 26.125 7.121 1 61.97 413 SER B C 1
ATOM 9584 O O . SER B 1 413 ? 30.688 25.078 7.641 1 61.97 413 SER B O 1
ATOM 9586 N N . GLN B 1 414 ? 30.719 27.344 7.453 1 66.25 414 GLN B N 1
ATOM 9587 C CA . GLN B 1 414 ? 29.859 27.484 8.617 1 66.25 414 GLN B CA 1
ATOM 9588 C C . GLN B 1 414 ? 28.469 26.891 8.344 1 66.25 414 GLN B C 1
ATOM 9590 O O . GLN B 1 414 ? 27.875 26.25 9.211 1 66.25 414 GLN B O 1
ATOM 9595 N N . HIS B 1 415 ? 28.078 27.125 7.137 1 72.12 415 HIS B N 1
ATOM 9596 C CA . HIS B 1 415 ? 26.781 26.578 6.742 1 72.12 415 HIS B CA 1
ATOM 9597 C C . HIS B 1 415 ? 26.797 25.062 6.738 1 72.12 415 HIS B C 1
ATOM 9599 O O . HIS B 1 415 ? 25.828 24.422 7.164 1 72.12 415 HIS B O 1
ATOM 9605 N N . GLY B 1 416 ? 27.953 24.609 6.391 1 75.5 416 GLY B N 1
ATOM 9606 C CA . GLY B 1 416 ? 28.094 23.172 6.352 1 75.5 416 GLY B CA 1
ATOM 9607 C C . GLY B 1 416 ? 28.078 22.531 7.727 1 75.5 416 GLY B C 1
ATOM 9608 O O . GLY B 1 416 ? 27.422 21.5 7.938 1 75.5 416 GLY B O 1
ATOM 9609 N N . VAL B 1 417 ? 28.734 23.156 8.609 1 77.5 417 VAL B N 1
ATOM 9610 C CA . VAL B 1 417 ? 28.797 22.641 9.969 1 77.5 417 VAL B CA 1
ATOM 9611 C C . VAL B 1 417 ? 27.438 22.75 10.641 1 77.5 417 VAL B C 1
ATOM 9613 O O . VAL B 1 417 ? 27.016 21.844 11.375 1 77.5 417 VAL B O 1
ATOM 9616 N N . ARG B 1 418 ? 26.797 23.828 10.422 1 78 418 ARG B N 1
ATOM 9617 C CA . ARG B 1 418 ? 25.469 24.031 10.984 1 78 418 ARG B CA 1
ATOM 9618 C C . ARG B 1 418 ? 24.469 23 10.445 1 78 418 ARG B C 1
ATOM 9620 O O . ARG B 1 418 ? 23.656 22.469 11.195 1 78 418 ARG B O 1
ATOM 9627 N N . GLN B 1 419 ? 24.625 22.781 9.258 1 81.12 419 GLN B N 1
ATOM 9628 C CA . GLN B 1 419 ? 23.734 21.812 8.625 1 81.12 419 GLN B CA 1
ATOM 9629 C C . GLN B 1 419 ? 23.953 20.406 9.195 1 81.12 419 GLN B C 1
ATOM 9631 O O . GLN B 1 419 ? 22.984 19.672 9.438 1 81.12 419 GLN B O 1
ATOM 9636 N N . ARG B 1 420 ? 25.141 20.125 9.398 1 83.38 420 ARG B N 1
ATOM 9637 C CA . ARG B 1 420 ? 25.469 18.812 9.945 1 83.38 420 ARG B CA 1
ATOM 9638 C C . ARG B 1 420 ? 24.953 18.672 11.383 1 83.38 420 ARG B C 1
ATOM 9640 O O . ARG B 1 420 ? 24.484 17.609 11.781 1 83.38 420 ARG B O 1
ATOM 9647 N N . ALA B 1 421 ? 25.109 19.719 12.07 1 83.81 421 ALA B N 1
ATOM 9648 C CA . ALA B 1 421 ? 24.625 19.734 13.453 1 83.81 421 ALA B CA 1
ATOM 9649 C C . ALA B 1 421 ? 23.109 19.562 13.508 1 83.81 421 ALA B C 1
ATOM 9651 O O . ALA B 1 421 ? 22.594 18.797 14.328 1 83.81 421 ALA B O 1
ATOM 9652 N N . LEU B 1 422 ? 22.469 20.266 12.625 1 84.25 422 LEU B N 1
ATOM 9653 C CA . LEU B 1 422 ? 21 20.188 12.586 1 84.25 422 LEU B CA 1
ATOM 9654 C C . LEU B 1 422 ? 20.547 18.797 12.148 1 84.25 422 LEU B C 1
ATOM 9656 O O . LEU B 1 422 ? 19.578 18.266 12.688 1 84.25 422 LEU B O 1
ATOM 9660 N N . GLN B 1 423 ? 21.234 18.266 11.258 1 88.56 423 GLN B N 1
ATOM 9661 C CA . GLN B 1 423 ? 20.875 16.953 10.742 1 88.56 423 GLN B CA 1
ATOM 9662 C C . GLN B 1 423 ? 21.062 15.867 11.805 1 88.56 423 GLN B C 1
ATOM 9664 O O . GLN B 1 423 ? 20.234 14.961 11.922 1 88.56 423 GLN B O 1
ATOM 9669 N N . SER B 1 424 ? 22.109 15.93 12.516 1 89.88 424 SER B N 1
ATOM 9670 C CA . SER B 1 424 ? 22.359 14.953 13.57 1 89.88 424 SER B CA 1
ATOM 9671 C C . SER B 1 424 ? 21.344 15.078 14.695 1 89.88 424 SER B C 1
ATOM 9673 O O . SER B 1 424 ? 20.922 14.078 15.273 1 89.88 424 SER B O 1
ATOM 9675 N N . LEU B 1 425 ? 21.031 16.328 14.977 1 89.56 425 LEU B N 1
ATOM 9676 C CA . LEU B 1 425 ? 20.031 16.562 16.016 1 89.56 425 LEU B CA 1
ATOM 9677 C C . LEU B 1 425 ? 18.672 16.047 15.586 1 89.56 425 LEU B C 1
ATOM 9679 O O . LEU B 1 425 ? 17.922 15.477 16.391 1 89.56 425 LEU B O 1
ATOM 9683 N N . GLU B 1 426 ? 18.359 16.312 14.383 1 91.19 426 GLU B N 1
ATOM 9684 C CA . GLU B 1 426 ? 17.094 15.812 13.852 1 91.19 426 GLU B CA 1
ATOM 9685 C C . GLU B 1 426 ? 17.031 14.289 13.914 1 91.19 426 GLU B C 1
ATOM 9687 O O . GLU B 1 426 ? 15.992 13.719 14.25 1 91.19 426 GLU B O 1
ATOM 9692 N N . ARG B 1 427 ? 18.078 13.68 13.531 1 93.94 427 ARG B N 1
ATOM 9693 C CA . ARG B 1 427 ? 18.156 12.227 13.586 1 93.94 427 ARG B CA 1
ATOM 9694 C C . ARG B 1 427 ? 17.922 11.719 15.008 1 93.94 427 ARG B C 1
ATOM 9696 O O . ARG B 1 427 ? 17.141 10.781 15.211 1 93.94 427 ARG B O 1
ATOM 9703 N N . TYR B 1 428 ? 18.594 12.312 15.953 1 94.44 428 TYR B N 1
ATOM 9704 C CA . TYR B 1 428 ? 18.438 11.945 17.359 1 94.44 428 TYR B CA 1
ATOM 9705 C C . TYR B 1 428 ? 16.984 12.133 17.797 1 94.44 428 TYR B C 1
ATOM 9707 O O . TYR B 1 428 ? 16.422 11.258 18.453 1 94.44 428 TYR B O 1
ATOM 9715 N N . PHE B 1 429 ? 16.469 13.258 17.438 1 94.62 429 PHE B N 1
ATOM 9716 C CA . PHE B 1 429 ? 15.102 13.578 17.859 1 94.62 429 PHE B CA 1
ATOM 9717 C C . PHE B 1 429 ? 14.117 12.555 17.297 1 94.62 429 PHE B C 1
ATOM 9719 O O . PHE B 1 429 ? 13.18 12.141 18 1 94.62 429 PHE B O 1
ATOM 9726 N N . TYR B 1 430 ? 14.258 12.125 16.078 1 96.25 430 TYR B N 1
ATOM 9727 C CA . TYR B 1 430 ? 13.328 11.172 15.484 1 96.25 430 TYR B CA 1
ATOM 9728 C C . TYR B 1 430 ? 13.516 9.781 16.062 1 96.25 430 TYR B C 1
ATOM 9730 O O . TYR B 1 430 ? 12.609 8.945 16.016 1 96.25 430 TYR B O 1
ATOM 9738 N N . LEU B 1 431 ? 14.703 9.469 16.594 1 97.12 431 LEU B N 1
ATOM 9739 C CA . LEU B 1 431 ? 14.859 8.242 17.359 1 97.12 431 LEU B CA 1
ATOM 9740 C C . LEU B 1 431 ? 14.039 8.297 18.641 1 97.12 431 LEU B C 1
ATOM 9742 O O . LEU B 1 431 ? 13.445 7.301 19.047 1 97.12 431 LEU B O 1
ATOM 9746 N N . VAL B 1 432 ? 14.008 9.469 19.234 1 96.44 432 VAL B N 1
ATOM 9747 C CA . VAL B 1 432 ? 13.211 9.672 20.438 1 96.44 432 VAL B CA 1
ATOM 9748 C C . VAL B 1 432 ? 11.727 9.508 20.109 1 96.44 432 VAL B C 1
ATOM 9750 O O . VAL B 1 432 ? 10.992 8.844 20.859 1 96.44 432 VAL B O 1
ATOM 9753 N N . LEU B 1 433 ? 11.32 10.141 18.984 1 96.75 433 LEU B N 1
ATOM 9754 C CA . LEU B 1 433 ? 9.93 10 18.562 1 96.75 433 LEU B CA 1
ATOM 9755 C C . LEU B 1 433 ? 9.594 8.539 18.297 1 96.75 433 LEU B C 1
ATOM 9757 O O . LEU B 1 433 ? 8.508 8.07 18.641 1 96.75 433 LEU B O 1
ATOM 9761 N N . PHE B 1 434 ? 10.484 7.805 17.688 1 98 434 PHE B N 1
ATOM 9762 C CA . PHE B 1 434 ? 10.25 6.398 17.375 1 98 434 PHE B CA 1
ATOM 9763 C C . PHE B 1 434 ? 10.109 5.578 18.656 1 98 434 PHE B C 1
ATOM 9765 O O . PHE B 1 434 ? 9.297 4.656 18.719 1 98 434 PHE B O 1
ATOM 9772 N N . ASN B 1 435 ? 10.984 5.91 19.562 1 97.81 435 ASN B N 1
ATOM 9773 C CA . ASN B 1 435 ? 10.859 5.203 20.844 1 97.81 435 ASN B CA 1
ATOM 9774 C C . ASN B 1 435 ? 9.516 5.496 21.516 1 97.81 435 ASN B C 1
ATOM 9776 O O . ASN B 1 435 ? 8.93 4.613 22.141 1 97.81 435 ASN B O 1
ATOM 9780 N N . TYR B 1 436 ? 9.102 6.801 21.484 1 97.44 436 TYR B N 1
ATOM 9781 C CA . TYR B 1 436 ? 7.766 7.133 21.969 1 97.44 436 TYR B CA 1
ATOM 9782 C C . TYR B 1 436 ? 6.699 6.32 21.234 1 97.44 436 TYR B C 1
ATOM 9784 O O . TYR B 1 436 ? 5.785 5.781 21.875 1 97.44 436 TYR B O 1
ATOM 9792 N N . TYR B 1 437 ? 6.781 6.188 19.984 1 97.5 437 TYR B N 1
ATOM 9793 C CA . TYR B 1 437 ? 5.902 5.359 19.172 1 97.5 437 TYR B CA 1
ATOM 9794 C C . TYR B 1 437 ? 5.883 3.92 19.672 1 97.5 437 TYR B C 1
ATOM 9796 O O . TYR B 1 437 ? 4.82 3.309 19.797 1 97.5 437 TYR B O 1
ATOM 9804 N N . LEU B 1 438 ? 7.047 3.4 19.922 1 97.62 438 LEU B N 1
ATOM 9805 C CA . LEU B 1 438 ? 7.145 2.023 20.391 1 97.62 438 LEU B CA 1
ATOM 9806 C C . LEU B 1 438 ? 6.438 1.853 21.734 1 97.62 438 LEU B C 1
ATOM 9808 O O . LEU B 1 438 ? 5.793 0.83 21.969 1 97.62 438 LEU B O 1
ATOM 9812 N N . HIS B 1 439 ? 6.559 2.797 22.578 1 96.12 439 HIS B N 1
ATOM 9813 C CA . HIS B 1 439 ? 5.898 2.711 23.875 1 96.12 439 HIS B CA 1
ATOM 9814 C C . HIS B 1 439 ? 4.387 2.594 23.719 1 96.12 439 HIS B C 1
ATOM 9816 O O . HIS B 1 439 ? 3.73 1.904 24.5 1 96.12 439 HIS B O 1
ATOM 9822 N N . GLU B 1 440 ? 3.928 3.23 22.719 1 94.88 440 GLU B N 1
ATOM 9823 C CA . GLU B 1 440 ? 2.479 3.252 22.547 1 94.88 440 GLU B CA 1
ATOM 9824 C C . GLU B 1 440 ? 2.014 2.115 21.641 1 94.88 440 GLU B C 1
ATOM 9826 O O . GLU B 1 440 ? 0.96 1.52 21.875 1 94.88 440 GLU B O 1
ATOM 9831 N N . GLN B 1 441 ? 2.754 1.771 20.625 1 96.19 441 GLN B N 1
ATOM 9832 C CA . GLN B 1 441 ? 2.232 0.92 19.562 1 96.19 441 GLN B CA 1
ATOM 9833 C C . GLN B 1 441 ? 2.795 -0.495 19.672 1 96.19 441 GLN B C 1
ATOM 9835 O O . GLN B 1 441 ? 2.197 -1.443 19.156 1 96.19 441 GLN B O 1
ATOM 9840 N N . TYR B 1 442 ? 3.943 -0.751 20.312 1 95.38 442 TYR B N 1
ATOM 9841 C CA . TYR B 1 442 ? 4.5 -2.094 20.422 1 95.38 442 TYR B CA 1
ATOM 9842 C C . TYR B 1 442 ? 3.537 -3.027 21.141 1 95.38 442 TYR B C 1
ATOM 9844 O O . TYR B 1 442 ? 3.268 -4.137 20.672 1 95.38 442 TYR B O 1
ATOM 9852 N N . PRO B 1 443 ? 2.969 -2.598 22.312 1 92.69 443 PRO B N 1
ATOM 9853 C CA . PRO B 1 443 ? 2.027 -3.484 23 1 92.69 443 PRO B CA 1
ATOM 9854 C C . PRO B 1 443 ? 0.782 -3.783 22.172 1 92.69 443 PRO B C 1
ATOM 9856 O O . PRO B 1 443 ? 0.06 -4.742 22.453 1 92.69 443 PRO B O 1
ATOM 9859 N N . LEU B 1 444 ? 0.514 -2.934 21.156 1 93.56 444 LEU B N 1
ATOM 9860 C CA . LEU B 1 444 ? -0.662 -3.09 20.312 1 93.56 444 LEU B CA 1
ATOM 9861 C C . LEU B 1 444 ? -0.293 -3.762 18.984 1 93.56 444 LEU B C 1
ATOM 9863 O O . LEU B 1 444 ? -1.053 -3.693 18.016 1 93.56 444 LEU B O 1
ATOM 9867 N N . ALA B 1 445 ? 0.931 -4.395 18.891 1 93.44 445 ALA B N 1
ATOM 9868 C CA . ALA B 1 445 ? 1.418 -5.105 17.719 1 93.44 445 ALA B CA 1
ATOM 9869 C C . ALA B 1 445 ? 1.433 -4.195 16.484 1 93.44 445 ALA B C 1
ATOM 9871 O O . ALA B 1 445 ? 1.048 -4.613 15.398 1 93.44 445 ALA B O 1
ATOM 9872 N N . PHE B 1 446 ? 1.719 -2.906 16.75 1 96.31 446 PHE B N 1
ATOM 9873 C CA . PHE B 1 446 ? 1.905 -1.924 15.68 1 96.31 446 PHE B CA 1
ATOM 9874 C C . PHE B 1 446 ? 0.621 -1.739 14.883 1 96.31 446 PHE B C 1
ATOM 9876 O O . PHE B 1 446 ? 0.632 -1.817 13.656 1 96.31 446 PHE B O 1
ATOM 9883 N N . ALA B 1 447 ? -0.447 -1.489 15.602 1 94.31 447 ALA B N 1
ATOM 9884 C CA . ALA B 1 447 ? -1.749 -1.28 14.977 1 94.31 447 ALA B CA 1
ATOM 9885 C C . ALA B 1 447 ? -1.72 -0.077 14.039 1 94.31 447 ALA B C 1
ATOM 9887 O O . ALA B 1 447 ? -2.275 -0.127 12.938 1 94.31 447 ALA B O 1
ATOM 9888 N N . LEU B 1 448 ? -1.069 0.996 14.492 1 95.31 448 LEU B N 1
ATOM 9889 C CA . LEU B 1 448 ? -0.906 2.178 13.656 1 95.31 448 LEU B CA 1
ATOM 9890 C C . LEU B 1 448 ? 0.51 2.256 13.094 1 95.31 448 LEU B C 1
ATOM 9892 O O . LEU B 1 448 ? 1.475 1.922 13.781 1 95.31 448 LEU B O 1
ATOM 9896 N N . SER B 1 449 ? 0.617 2.637 11.812 1 96.38 449 SER B N 1
ATOM 9897 C CA . SER B 1 449 ? 1.938 2.951 11.281 1 96.38 449 SER B CA 1
ATOM 9898 C C . SER B 1 449 ? 2.543 4.164 11.977 1 96.38 449 SER B C 1
ATOM 9900 O O . SER B 1 449 ? 1.853 4.871 12.719 1 96.38 449 SER B O 1
ATOM 9902 N N . PHE B 1 450 ? 3.791 4.387 11.852 1 97.44 450 PHE B N 1
ATOM 9903 C CA . PHE B 1 450 ? 4.473 5.52 12.469 1 97.44 450 PHE B CA 1
ATOM 9904 C C . PHE B 1 450 ? 3.887 6.836 11.977 1 97.44 450 PHE B C 1
ATOM 9906 O O . PHE B 1 450 ? 3.648 7.75 12.773 1 97.44 450 PHE B O 1
ATOM 9913 N N . SER B 1 451 ? 3.672 6.941 10.672 1 96.12 451 SER B N 1
ATOM 9914 C CA . SER B 1 451 ? 3.143 8.164 10.07 1 96.12 451 SER B CA 1
ATOM 9915 C C . SER B 1 451 ? 1.754 8.484 10.609 1 96.12 451 SER B C 1
ATOM 9917 O O . SER B 1 451 ? 1.468 9.633 10.953 1 96.12 451 SER B O 1
ATOM 9919 N N . ARG B 1 452 ? 0.897 7.512 10.695 1 94.81 452 ARG B N 1
ATOM 9920 C CA . ARG B 1 452 ? -0.457 7.719 11.195 1 94.81 452 ARG B CA 1
ATOM 9921 C C . ARG B 1 452 ? -0.445 8.055 12.68 1 94.81 452 ARG B C 1
ATOM 9923 O O . ARG B 1 452 ? -1.262 8.844 13.156 1 94.81 452 ARG B O 1
ATOM 9930 N N . TRP B 1 453 ? 0.445 7.395 13.391 1 96.38 453 TRP B N 1
ATOM 9931 C CA . TRP B 1 453 ? 0.597 7.688 14.812 1 96.38 453 TRP B CA 1
ATOM 9932 C C . TRP B 1 453 ? 1.001 9.141 15.031 1 96.38 453 TRP B C 1
ATOM 9934 O O . TRP B 1 453 ? 0.483 9.812 15.922 1 96.38 453 TRP B O 1
ATOM 9944 N N . LEU B 1 454 ? 1.949 9.586 14.234 1 95.5 454 LEU B N 1
ATOM 9945 C CA . LEU B 1 454 ? 2.387 10.969 14.344 1 95.5 454 LEU B CA 1
ATOM 9946 C C . LEU B 1 454 ? 1.237 11.93 14.055 1 95.5 454 LEU B C 1
ATOM 9948 O O . LEU B 1 454 ? 1.146 13 14.664 1 95.5 454 LEU B O 1
ATOM 9952 N N . CYS B 1 455 ? 0.358 11.562 13.133 1 94.44 455 CYS B N 1
ATOM 9953 C CA . CYS B 1 455 ? -0.8 12.383 12.805 1 94.44 455 CYS B CA 1
ATOM 9954 C C . CYS B 1 455 ? -1.773 12.445 13.977 1 94.44 455 CYS B C 1
ATOM 9956 O O . CYS B 1 455 ? -2.502 13.43 14.133 1 94.44 455 CYS B O 1
ATOM 9958 N N . ALA B 1 456 ? -1.757 11.438 14.758 1 93.19 456 ALA B N 1
ATOM 9959 C CA . ALA B 1 456 ? -2.613 11.406 15.945 1 93.19 456 ALA B CA 1
ATOM 9960 C C . ALA B 1 456 ? -2.004 12.211 17.078 1 93.19 456 ALA B C 1
ATOM 9962 O O . ALA B 1 456 ? -2.68 12.516 18.062 1 93.19 456 ALA B O 1
ATOM 9963 N N . HIS B 1 457 ? -0.692 12.57 16.938 1 92.38 457 HIS B N 1
ATOM 9964 C CA . HIS B 1 457 ? 0.022 13.43 17.875 1 92.38 457 HIS B CA 1
ATOM 9965 C C . HIS B 1 457 ? 0.57 14.672 17.188 1 92.38 457 HIS B C 1
ATOM 9967 O O . HIS B 1 457 ? 1.786 14.867 17.125 1 92.38 457 HIS B O 1
ATOM 9973 N N . PRO B 1 458 ? -0.266 15.523 16.797 1 89 458 PRO B N 1
ATOM 9974 C CA . PRO B 1 458 ? 0.19 16.641 15.977 1 89 458 PRO B CA 1
ATOM 9975 C C . PRO B 1 458 ? 1.137 17.578 16.734 1 89 458 PRO B C 1
ATOM 9977 O O . PRO B 1 458 ? 1.923 18.297 16.109 1 89 458 PRO B O 1
ATOM 9980 N N . GLU B 1 459 ? 1.05 17.609 18.047 1 88.19 459 GLU B N 1
ATOM 9981 C CA . GLU B 1 459 ? 1.946 18.438 18.844 1 88.19 459 GLU B CA 1
ATOM 9982 C C . GLU B 1 459 ? 3.406 18.062 18.594 1 88.19 459 GLU B C 1
ATOM 9984 O O . GLU B 1 459 ? 4.293 18.906 18.703 1 88.19 459 GLU B O 1
ATOM 9989 N N . LEU B 1 460 ? 3.586 16.828 18.203 1 91.62 460 LEU B N 1
ATOM 9990 C CA . LEU B 1 460 ? 4.945 16.344 17.984 1 91.62 460 LEU B CA 1
ATOM 9991 C C . LEU B 1 460 ? 5.48 16.828 16.641 1 91.62 460 LEU B C 1
ATOM 9993 O O . LEU B 1 460 ? 6.691 17 16.469 1 91.62 460 LEU B O 1
ATOM 9997 N N . TYR B 1 461 ? 4.625 17.094 15.648 1 86.19 461 TYR B N 1
ATOM 9998 C CA . TYR B 1 461 ? 5.043 17.578 14.344 1 86.19 461 TYR B CA 1
ATOM 9999 C C . TYR B 1 461 ? 5.598 19 14.445 1 86.19 461 TYR B C 1
ATOM 10001 O O . TYR B 1 461 ? 6.375 19.438 13.594 1 86.19 461 TYR B O 1
ATOM 10009 N N . ARG B 1 462 ? 5.273 19.719 15.414 1 81 462 ARG B N 1
ATOM 10010 C CA . ARG B 1 462 ? 5.648 21.125 15.539 1 81 462 ARG B CA 1
ATOM 10011 C C . ARG B 1 462 ? 7.012 21.266 16.203 1 81 462 ARG B C 1
ATOM 10013 O O . ARG B 1 462 ? 7.664 22.312 16.078 1 81 462 ARG B O 1
ATOM 10020 N N . LEU B 1 463 ? 7.422 20.203 16.828 1 85.25 463 LEU B N 1
ATOM 10021 C CA . LEU B 1 463 ? 8.641 20.312 17.625 1 85.25 463 LEU B CA 1
ATOM 10022 C C . LEU B 1 463 ? 9.859 20.516 16.734 1 85.25 463 LEU B C 1
ATOM 10024 O O . LEU B 1 463 ? 10.734 21.328 17.031 1 85.25 463 LEU B O 1
ATOM 10028 N N . PRO B 1 464 ? 9.93 19.891 15.602 1 79.38 464 PRO B N 1
ATOM 10029 C CA . PRO B 1 464 ? 11.109 20.062 14.758 1 79.38 464 PRO B CA 1
ATOM 10030 C C . PRO B 1 464 ? 11.227 21.484 14.195 1 79.38 464 PRO B C 1
ATOM 10032 O O . PRO B 1 464 ? 12.305 21.875 13.742 1 79.38 464 PRO B O 1
ATOM 10035 N N . VAL B 1 465 ? 10.164 22.172 14.133 1 71.25 465 VAL B N 1
ATOM 10036 C CA . VAL B 1 465 ? 10.18 23.562 13.664 1 71.25 465 VAL B CA 1
ATOM 10037 C C . VAL B 1 465 ? 11.117 24.391 14.547 1 71.25 465 VAL B C 1
ATOM 10039 O O . VAL B 1 465 ? 11.695 25.375 14.086 1 71.25 465 VAL B O 1
ATOM 10042 N N . THR B 1 466 ? 11.344 23.922 15.672 1 65.25 466 THR B N 1
ATOM 10043 C CA . THR B 1 466 ? 12.156 24.672 16.625 1 65.25 466 THR B CA 1
ATOM 10044 C C . THR B 1 466 ? 13.641 24.344 16.438 1 65.25 466 THR B C 1
ATOM 10046 O O . THR B 1 466 ? 14.5 24.984 17.047 1 65.25 466 THR B O 1
ATOM 10049 N N . LEU B 1 467 ? 13.883 23.344 15.555 1 68.81 467 LEU B N 1
ATOM 10050 C CA . LEU B 1 467 ? 15.266 22.953 15.32 1 68.81 467 LEU B CA 1
ATOM 10051 C C . LEU B 1 467 ? 16.016 24.047 14.57 1 68.81 467 LEU B C 1
ATOM 10053 O O . LEU B 1 467 ? 16.016 24.062 13.336 1 68.81 467 LEU B O 1
ATOM 10057 N N . SER B 1 468 ? 15.664 25.312 14.867 1 57.91 468 SER B N 1
ATOM 10058 C CA . SER B 1 468 ? 16.359 26.391 14.172 1 57.91 468 SER B CA 1
ATOM 10059 C C . SER B 1 468 ? 17.734 26.641 14.758 1 57.91 468 SER B C 1
ATOM 10061 O O . SER B 1 468 ? 17.969 26.406 15.945 1 57.91 468 SER B O 1
ATOM 10063 N N . SER B 1 469 ? 18.734 26.641 13.891 1 51.38 469 SER B N 1
ATOM 10064 C CA . SER B 1 469 ? 20.156 26.922 14.148 1 51.38 469 SER B CA 1
ATOM 10065 C C . SER B 1 469 ? 20.344 28.234 14.898 1 51.38 469 SER B C 1
ATOM 10067 O O . SER B 1 469 ? 21.453 28.578 15.273 1 51.38 469 SER B O 1
ATOM 10069 N N . ALA B 1 470 ? 19.281 29.078 14.969 1 48.94 470 ALA B N 1
ATOM 10070 C CA . ALA B 1 470 ? 19.641 30.438 15.375 1 48.94 470 ALA B CA 1
ATOM 10071 C C . ALA B 1 470 ? 19.859 30.516 16.875 1 48.94 470 ALA B C 1
ATOM 10073 O O . ALA B 1 470 ? 19.016 30.094 17.672 1 48.94 470 ALA B O 1
ATOM 10074 N N . GLY B 1 471 ? 20.984 30.078 17.328 1 48.41 471 GLY B N 1
ATOM 10075 C CA . GLY B 1 471 ? 21.375 30.266 18.719 1 48.41 471 GLY B CA 1
ATOM 10076 C C . GLY B 1 471 ? 20.734 31.484 19.359 1 48.41 471 GLY B C 1
ATOM 10077 O O . GLY B 1 471 ? 20.109 32.281 18.672 1 48.41 471 GLY B O 1
ATOM 10078 N N . PRO B 1 472 ? 20.547 31.438 20.781 1 49.78 472 PRO B N 1
ATOM 10079 C CA . PRO B 1 472 ? 20.031 32.625 21.484 1 49.78 472 PRO B CA 1
ATOM 10080 C C . PRO B 1 472 ? 20.672 33.906 21 1 49.78 472 PRO B C 1
ATOM 10082 O O . PRO B 1 472 ? 21.906 34.031 20.984 1 49.78 472 PRO B O 1
ATOM 10085 N N . VAL B 1 473 ? 20.141 34.531 20.078 1 52.12 473 VAL B N 1
ATOM 10086 C CA . VAL B 1 473 ? 20.734 35.75 19.531 1 52.12 473 VAL B CA 1
ATOM 10087 C C . VAL B 1 473 ? 20.625 36.906 20.547 1 52.12 473 VAL B C 1
ATOM 10089 O O . VAL B 1 473 ? 19.531 37.156 21.078 1 52.12 473 VAL B O 1
ATOM 10092 N N . VAL B 1 474 ? 21.672 37.219 21.172 1 56.84 474 VAL B N 1
ATOM 10093 C CA . VAL B 1 474 ? 21.75 38.438 21.953 1 56.84 474 VAL B CA 1
ATOM 10094 C C . VAL B 1 474 ? 21.25 39.625 21.125 1 56.84 474 VAL B C 1
ATOM 10096 O O . VAL B 1 474 ? 21.547 39.719 19.922 1 56.84 474 VAL B O 1
ATOM 10099 N N . PRO B 1 475 ? 20.266 40.438 21.703 1 58 475 PRO B N 1
ATOM 10100 C CA . PRO B 1 475 ? 19.703 41.594 20.984 1 58 475 PRO B CA 1
ATOM 10101 C C . PRO B 1 475 ? 20.766 42.344 20.203 1 58 475 PRO B C 1
ATOM 10103 O O . PRO B 1 475 ? 20.516 42.812 19.078 1 58 475 PRO B O 1
ATOM 10106 N N . GLY B 1 476 ? 21.938 42.469 20.844 1 57.5 476 GLY B N 1
ATOM 10107 C CA . GLY B 1 476 ? 23 43.188 20.156 1 57.5 476 GLY B CA 1
ATOM 10108 C C . GLY B 1 476 ? 23.406 42.531 18.844 1 57.5 476 GLY B C 1
ATOM 10109 O O . GLY B 1 476 ? 23.609 43.219 17.844 1 57.5 476 GLY B O 1
ATOM 10110 N N . ASP B 1 477 ? 23.422 41.344 18.922 1 59.84 477 ASP B N 1
ATOM 10111 C CA . ASP B 1 477 ? 23.844 40.594 17.734 1 59.84 477 ASP B CA 1
ATOM 10112 C C . ASP B 1 477 ? 22.766 40.625 16.641 1 59.84 477 ASP B C 1
ATOM 10114 O O . ASP B 1 477 ? 23.078 40.625 15.453 1 59.84 477 ASP B O 1
ATOM 10118 N N . LEU B 1 478 ? 21.562 40.75 17.156 1 60.28 478 LEU B N 1
ATOM 10119 C CA . LEU B 1 478 ? 20.453 40.812 16.203 1 60.28 478 LEU B CA 1
ATOM 10120 C C . LEU B 1 478 ? 20.484 42.125 15.414 1 60.28 478 LEU B C 1
ATOM 10122 O O . LEU B 1 478 ? 20.188 42.125 14.219 1 60.28 478 LEU B O 1
ATOM 10126 N N . LEU B 1 479 ? 20.812 43.156 16.172 1 59.03 479 LEU B N 1
ATOM 10127 C CA . LEU B 1 479 ? 20.875 44.438 15.531 1 59.03 479 LEU B CA 1
ATOM 10128 C C . LEU B 1 479 ? 22 44.5 14.5 1 59.03 479 LEU B C 1
ATOM 10130 O O . LEU B 1 479 ? 21.844 45.125 13.445 1 59.03 479 LEU B O 1
ATOM 10134 N N . THR B 1 480 ? 23.016 43.844 14.984 1 54.28 480 THR B N 1
ATOM 10135 C CA . THR B 1 480 ? 24.141 43.844 14.062 1 54.28 480 THR B CA 1
ATOM 10136 C C . THR B 1 480 ? 23.859 43 12.844 1 54.28 480 THR B C 1
ATOM 10138 O O . THR B 1 480 ? 24.219 43.344 11.719 1 54.28 480 THR B O 1
ATOM 10141 N N . LYS B 1 481 ? 23.328 41.812 13.195 1 53.91 481 LYS B N 1
ATOM 10142 C CA . LYS B 1 481 ? 23.125 40.844 12.117 1 53.91 481 LYS B CA 1
ATOM 10143 C C . LYS B 1 481 ? 21.828 41.156 11.367 1 53.91 481 LYS B C 1
ATOM 10145 O O . LYS B 1 481 ? 21.734 40.875 10.164 1 53.91 481 LYS B O 1
ATOM 10150 N N . GLY B 1 482 ? 20.719 41.562 12.125 1 54.16 482 GLY B N 1
ATOM 10151 C CA . GLY B 1 482 ? 19.406 41.781 11.547 1 54.16 482 GLY B CA 1
ATOM 10152 C C . GLY B 1 482 ? 19.062 43.25 11.438 1 54.16 482 GLY B C 1
ATOM 10153 O O . GLY B 1 482 ? 19.203 44 12.406 1 54.16 482 GLY B O 1
ATOM 10154 N N . SER B 1 483 ? 19.141 43.844 10.266 1 61.34 483 SER B N 1
ATOM 10155 C CA . SER B 1 483 ? 18.906 45.281 10.023 1 61.34 483 SER B CA 1
ATOM 10156 C C . SER B 1 483 ? 17.469 45.656 10.305 1 61.34 483 SER B C 1
ATOM 10158 O O . SER B 1 483 ? 16.547 44.906 9.992 1 61.34 483 SER B O 1
ATOM 10160 N N . LEU B 1 484 ? 17.25 46.438 11.422 1 72.06 484 LEU B N 1
ATOM 10161 C CA . LEU B 1 484 ? 15.984 47.156 11.594 1 72.06 484 LEU B CA 1
ATOM 10162 C C . LEU B 1 484 ? 15.578 47.844 10.297 1 72.06 484 LEU B C 1
ATOM 10164 O O . LEU B 1 484 ? 16.25 48.781 9.844 1 72.06 484 LEU B O 1
ATOM 10168 N N . GLY B 1 485 ? 14.711 47.188 9.602 1 76.31 485 GLY B N 1
ATOM 10169 C CA . GLY B 1 485 ? 14.281 47.75 8.328 1 76.31 485 GLY B CA 1
ATOM 10170 C C . GLY B 1 485 ? 13.078 48.656 8.453 1 76.31 485 GLY B C 1
ATOM 10171 O O . GLY B 1 485 ? 12.211 48.469 9.305 1 76.31 485 GLY B O 1
ATOM 10172 N N . VAL B 1 486 ? 13.016 49.75 7.695 1 76.62 486 VAL B N 1
ATOM 10173 C CA . VAL B 1 486 ? 11.875 50.656 7.652 1 76.62 486 VAL B CA 1
ATOM 10174 C C . VAL B 1 486 ? 10.68 49.938 7.004 1 76.62 486 VAL B C 1
ATOM 10176 O O . VAL B 1 486 ? 10.82 49.312 5.961 1 76.62 486 VAL B O 1
ATOM 10179 N N . ASP B 1 487 ? 9.594 49.906 7.723 1 75.81 487 ASP B N 1
ATOM 10180 C CA . ASP B 1 487 ? 8.391 49.219 7.242 1 75.81 487 ASP B CA 1
ATOM 10181 C C . ASP B 1 487 ? 7.77 49.969 6.066 1 75.81 487 ASP B C 1
ATOM 10183 O O . ASP B 1 487 ? 7.035 49.375 5.266 1 75.81 487 ASP B O 1
ATOM 10187 N N . ASP B 1 488 ? 7.664 51.438 6.039 1 58.06 488 ASP B N 1
ATOM 10188 C CA . ASP B 1 488 ? 6.836 52.312 5.223 1 58.06 488 ASP B CA 1
ATOM 10189 C C . ASP B 1 488 ? 6.785 51.844 3.773 1 58.06 488 ASP B C 1
ATOM 10191 O O . ASP B 1 488 ? 5.75 51.969 3.111 1 58.06 488 ASP B O 1
ATOM 10195 N N . LEU B 1 489 ? 7.887 51.625 3.109 1 50.12 489 LEU B N 1
ATOM 10196 C CA . LEU B 1 489 ? 7.961 51.656 1.654 1 50.12 489 LEU B CA 1
ATOM 10197 C C . LEU B 1 489 ? 7.426 50.375 1.048 1 50.12 489 LEU B C 1
ATOM 10199 O O . LEU B 1 489 ? 7.328 50.25 -0.175 1 50.12 489 LEU B O 1
ATOM 10203 N N . ILE B 1 490 ? 7.004 49.469 1.861 1 55.72 490 ILE B N 1
ATOM 10204 C CA . ILE B 1 490 ? 6.977 48.156 1.248 1 55.72 490 ILE B CA 1
ATOM 10205 C C . ILE B 1 490 ? 5.531 47.75 0.938 1 55.72 490 ILE B C 1
ATOM 10207 O O . ILE B 1 490 ? 5.266 47.094 -0.072 1 55.72 490 ILE B O 1
ATOM 10211 N N . SER B 1 491 ? 4.461 48.344 1.709 1 62.31 491 SER B N 1
ATOM 10212 C CA . SER B 1 491 ? 3.191 47.656 1.467 1 62.31 491 SER B CA 1
ATOM 10213 C C . SER B 1 491 ? 2.311 48.438 0.512 1 62.31 491 SER B C 1
ATOM 10215 O O . SER B 1 491 ? 2.109 49.656 0.703 1 62.31 491 SER B O 1
ATOM 10217 N N . PRO B 1 492 ? 1.942 47.938 -0.561 1 74.88 492 PRO B N 1
ATOM 10218 C CA . PRO B 1 492 ? 1.081 48.656 -1.508 1 74.88 492 PRO B CA 1
ATOM 10219 C C . PRO B 1 492 ? -0.255 49.062 -0.895 1 74.88 492 PRO B C 1
ATOM 10221 O O . PRO B 1 492 ? -0.844 48.312 -0.119 1 74.88 492 PRO B O 1
ATOM 10224 N N . ASP B 1 493 ? -0.54 50.344 -0.908 1 82.06 493 ASP B N 1
ATOM 10225 C CA . ASP B 1 493 ? -1.845 50.844 -0.491 1 82.06 493 ASP B CA 1
ATOM 10226 C C . ASP B 1 493 ? -2.92 50.531 -1.522 1 82.06 493 ASP B C 1
ATOM 10228 O O . ASP B 1 493 ? -3.396 51.406 -2.24 1 82.06 493 ASP B O 1
ATOM 10232 N N . ALA B 1 494 ? -3.379 49.344 -1.544 1 78 494 ALA B N 1
ATOM 10233 C CA . ALA B 1 494 ? -4.297 48.812 -2.549 1 78 494 ALA B CA 1
ATOM 10234 C C . ALA B 1 494 ? -5.652 49.531 -2.471 1 78 494 ALA B C 1
ATOM 10236 O O . ALA B 1 494 ? -6.359 49.625 -3.475 1 78 494 ALA B O 1
ATOM 10237 N N . LEU B 1 495 ? -6.02 50.156 -1.282 1 81.12 495 LEU B N 1
ATOM 10238 C CA . LEU B 1 495 ? -7.34 50.75 -1.106 1 81.12 495 LEU B CA 1
ATOM 10239 C C . LEU B 1 495 ? -7.25 52.25 -1.08 1 81.12 495 LEU B C 1
ATOM 10241 O O . LEU B 1 495 ? -8.266 52.938 -0.896 1 81.12 495 LEU B O 1
ATOM 10245 N N . SER B 1 496 ? -6.176 52.844 -1.29 1 82 496 SER B N 1
ATOM 10246 C CA . SER B 1 496 ? -5.926 54.281 -1.408 1 82 496 SER B CA 1
ATOM 10247 C C . SER B 1 496 ? -6.48 55.031 -0.207 1 82 496 SER B C 1
ATOM 10249 O O . SER B 1 496 ? -7.191 56.031 -0.367 1 82 496 SER B O 1
ATOM 10251 N N . THR B 1 497 ? -6.098 54.438 1.002 1 87 497 THR B N 1
ATOM 10252 C CA . THR B 1 497 ? -6.645 55 2.223 1 87 497 THR B CA 1
ATOM 10253 C C . THR B 1 497 ? -5.605 55.875 2.928 1 87 497 THR B C 1
ATOM 10255 O O . THR B 1 497 ? -5.918 56.562 3.906 1 87 497 THR B O 1
ATOM 10258 N N . VAL B 1 498 ? -4.441 56 2.484 1 85.81 498 VAL B N 1
ATOM 10259 C CA . VAL B 1 498 ? -3.373 56.781 3.115 1 85.81 498 VAL B CA 1
ATOM 10260 C C . VAL B 1 498 ? -3.764 58.25 3.168 1 85.81 498 VAL B C 1
ATOM 10262 O O . VAL B 1 498 ? -3.467 58.938 4.145 1 85.81 498 VAL B O 1
ATOM 10265 N N . ARG B 1 499 ? -4.387 58.688 2.156 1 83.56 499 ARG B N 1
ATOM 10266 C CA . ARG B 1 499 ? -4.727 60.094 2.041 1 83.56 499 ARG B CA 1
ATOM 10267 C C . ARG B 1 499 ? -5.746 60.5 3.1 1 83.56 499 ARG B C 1
ATOM 10269 O O . ARG B 1 499 ? -5.645 61.562 3.686 1 83.56 499 ARG B O 1
ATOM 10276 N N . GLU B 1 500 ? -6.637 59.625 3.4 1 83.19 500 GLU B N 1
ATOM 10277 C CA . GLU B 1 500 ? -7.734 59.969 4.301 1 83.19 500 GLU B CA 1
ATOM 10278 C C . GLU B 1 500 ? -7.418 59.562 5.734 1 83.19 500 GLU B C 1
ATOM 10280 O O . GLU B 1 500 ? -7.742 60.281 6.68 1 83.19 500 GLU B O 1
ATOM 10285 N N . MET B 1 501 ? -6.781 58.438 5.91 1 87.06 501 MET B N 1
ATOM 10286 C CA . MET B 1 501 ? -6.637 57.844 7.246 1 87.06 501 MET B CA 1
ATOM 10287 C C . MET B 1 501 ? -5.168 57.812 7.664 1 87.06 501 MET B C 1
ATOM 10289 O O . MET B 1 501 ? -4.848 57.406 8.781 1 87.06 501 MET B O 1
ATOM 10293 N N . ASP B 1 502 ? -4.316 58.188 6.805 1 86.62 502 ASP B N 1
ATOM 10294 C CA . ASP B 1 502 ? -2.877 58.219 7.039 1 86.62 502 ASP B CA 1
ATOM 10295 C C . ASP B 1 502 ? -2.303 56.812 7.168 1 86.62 502 ASP B C 1
ATOM 10297 O O . ASP B 1 502 ? -1.27 56.594 7.809 1 86.62 502 ASP B O 1
ATOM 10301 N N . VAL B 1 503 ? -3.045 55.875 6.777 1 90 503 VAL B N 1
ATOM 10302 C CA . VAL B 1 503 ? -2.594 54.469 6.844 1 90 503 VAL B CA 1
ATOM 10303 C C . VAL B 1 503 ? -3.125 53.688 5.641 1 90 503 VAL B C 1
ATOM 10305 O O . VAL B 1 503 ? -4.184 54.031 5.102 1 90 503 VAL B O 1
ATOM 10308 N N . ALA B 1 504 ? -2.357 52.719 5.273 1 88.81 504 ALA B N 1
ATOM 10309 C CA . ALA B 1 504 ? -2.729 51.938 4.086 1 88.81 504 ALA B CA 1
ATOM 10310 C C . ALA B 1 504 ? -3.762 50.875 4.426 1 88.81 504 ALA B C 1
ATOM 10312 O O . ALA B 1 504 ? -3.715 50.281 5.504 1 88.81 504 ALA B O 1
ATOM 10313 N N . ASN B 1 505 ? -4.766 50.656 3.518 1 90.06 505 ASN B N 1
ATOM 10314 C CA . ASN B 1 505 ? -5.668 49.5 3.463 1 90.06 505 ASN B CA 1
ATOM 10315 C C . ASN B 1 505 ? -6.59 49.469 4.68 1 90.06 505 ASN B C 1
ATOM 10317 O O . ASN B 1 505 ? -6.832 48.406 5.238 1 90.06 505 ASN B O 1
ATOM 10321 N N . PHE B 1 506 ? -6.945 50.625 5.16 1 91.56 506 PHE B N 1
ATOM 10322 C CA . PHE B 1 506 ? -7.969 50.719 6.195 1 91.56 506 PHE B CA 1
ATOM 10323 C C . PHE B 1 506 ? -9.336 50.312 5.637 1 91.56 506 PHE B C 1
ATOM 10325 O O . PHE B 1 506 ? -9.758 50.844 4.605 1 91.56 506 PHE B O 1
ATOM 10332 N N . ARG B 1 507 ? -10.023 49.375 6.309 1 91.31 507 ARG B N 1
ATOM 10333 C CA . ARG B 1 507 ? -11.32 48.906 5.82 1 91.31 507 ARG B CA 1
ATOM 10334 C C . ARG B 1 507 ? -12.18 48.375 6.961 1 91.31 507 ARG B C 1
ATOM 10336 O O . ARG B 1 507 ? -11.656 48.031 8.023 1 91.31 507 ARG B O 1
ATOM 10343 N N . ARG B 1 508 ? -13.391 48.375 6.766 1 90.5 508 ARG B N 1
ATOM 10344 C CA . ARG B 1 508 ? -14.367 47.875 7.734 1 90.5 508 ARG B CA 1
ATOM 10345 C C . ARG B 1 508 ? -15.195 46.719 7.145 1 90.5 508 ARG B C 1
ATOM 10347 O O . ARG B 1 508 ? -15.539 46.75 5.957 1 90.5 508 ARG B O 1
ATOM 10354 N N . VAL B 1 509 ? -15.492 45.688 7.98 1 90.25 509 VAL B N 1
ATOM 10355 C CA . VAL B 1 509 ? -16.453 44.656 7.59 1 90.25 509 VAL B CA 1
ATOM 10356 C C . VAL B 1 509 ? -17.859 45.281 7.57 1 90.25 509 VAL B C 1
ATOM 10358 O O . VAL B 1 509 ? -18.266 45.969 8.516 1 90.25 509 VAL B O 1
ATOM 10361 N N . PRO B 1 510 ? -18.641 45.062 6.559 1 83.75 510 PRO B N 1
ATOM 10362 C CA . PRO B 1 510 ? -19.969 45.656 6.461 1 83.75 510 PRO B CA 1
ATOM 10363 C C . PRO B 1 510 ? -20.859 45.312 7.645 1 83.75 510 PRO B C 1
ATOM 10365 O O . PRO B 1 510 ? -21.016 44.125 7.977 1 83.75 510 PRO B O 1
ATOM 10368 N N . ARG B 1 511 ? -21.344 46.344 8.312 1 83.62 511 ARG B N 1
ATOM 10369 C CA . ARG B 1 511 ? -22.359 46.25 9.352 1 83.62 511 ARG B CA 1
ATOM 10370 C C . ARG B 1 511 ? -21.797 45.656 10.633 1 83.62 511 ARG B C 1
ATOM 10372 O O . ARG B 1 511 ? -22.562 45.219 11.5 1 83.62 511 ARG B O 1
ATOM 10379 N N . MET B 1 512 ? -20.547 45.562 10.75 1 89.44 512 MET B N 1
ATOM 10380 C CA . MET B 1 512 ? -19.906 45.062 11.961 1 89.44 512 MET B CA 1
ATOM 10381 C C . MET B 1 512 ? -18.719 45.938 12.359 1 89.44 512 MET B C 1
ATOM 10383 O O . MET B 1 512 ? -18 46.438 11.5 1 89.44 512 MET B O 1
ATOM 10387 N N . PRO B 1 513 ? -18.594 46.156 13.555 1 92.75 513 PRO B N 1
ATOM 10388 C CA . PRO B 1 513 ? -17.5 47 14 1 92.75 513 PRO B CA 1
ATOM 10389 C C . PRO B 1 513 ? -16.156 46.281 13.992 1 92.75 513 PRO B C 1
ATOM 10391 O O . PRO B 1 513 ? -15.477 46.219 15.023 1 92.75 513 PRO B O 1
ATOM 10394 N N . ILE B 1 514 ? -15.805 45.688 12.914 1 95.25 514 ILE B N 1
ATOM 10395 C CA . ILE B 1 514 ? -14.539 44.969 12.695 1 95.25 514 ILE B CA 1
ATOM 10396 C C . ILE B 1 514 ? -13.742 45.688 11.602 1 95.25 514 ILE B C 1
ATOM 10398 O O . ILE B 1 514 ? -14.227 45.844 10.484 1 95.25 514 ILE B O 1
ATOM 10402 N N . TYR B 1 515 ? -12.562 46.094 11.93 1 94.88 515 TYR B N 1
ATOM 10403 C CA . TYR B 1 515 ? -11.75 46.906 11.031 1 94.88 515 TYR B CA 1
ATOM 10404 C C . TYR B 1 515 ? -10.391 46.281 10.797 1 94.88 515 TYR B C 1
ATOM 10406 O O . TYR B 1 515 ? -9.914 45.5 11.633 1 94.88 515 TYR B O 1
ATOM 10414 N N . GLY B 1 516 ? -9.789 46.469 9.617 1 95.12 516 GLY B N 1
ATOM 10415 C CA . GLY B 1 516 ? -8.438 46.031 9.273 1 95.12 516 GLY B CA 1
ATOM 10416 C C . GLY B 1 516 ? -7.594 47.188 8.711 1 95.12 516 GLY B C 1
ATOM 10417 O O . GLY B 1 516 ? -8.102 48.031 8 1 95.12 516 GLY B O 1
ATOM 10418 N N . THR B 1 517 ? -6.34 47.156 9.055 1 93.31 517 THR B N 1
ATOM 10419 C CA . THR B 1 517 ? -5.469 48.219 8.578 1 93.31 517 THR B CA 1
ATOM 10420 C C . THR B 1 517 ? -4.016 47.781 8.547 1 93.31 517 THR B C 1
ATOM 10422 O O . THR B 1 517 ? -3.674 46.719 9.109 1 93.31 517 THR B O 1
ATOM 10425 N N . ALA B 1 518 ? -3.203 48.469 7.836 1 93 518 ALA B N 1
ATOM 10426 C CA . ALA B 1 518 ? -1.757 48.281 7.871 1 93 518 ALA B CA 1
ATOM 10427 C C . ALA B 1 518 ? -1.16 48.812 9.172 1 93 518 ALA B C 1
ATOM 10429 O O . ALA B 1 518 ? -1.889 49.281 10.047 1 93 518 ALA B O 1
ATOM 10430 N N . GLN B 1 519 ? 0.114 48.688 9.328 1 92.12 519 GLN B N 1
ATOM 10431 C CA . GLN B 1 519 ? 0.799 49.188 10.523 1 92.12 519 GLN B CA 1
ATOM 10432 C C . GLN B 1 519 ? 0.701 50.688 10.633 1 92.12 519 GLN B C 1
ATOM 10434 O O . GLN B 1 519 ? 1.236 51.406 9.797 1 92.12 519 GLN B O 1
ATOM 10439 N N . PRO B 1 520 ? 0.011 51.188 11.648 1 91.31 520 PRO B N 1
ATOM 10440 C CA . PRO B 1 520 ? -0.141 52.625 11.789 1 91.31 520 PRO B CA 1
ATOM 10441 C C . PRO B 1 520 ? 1.021 53.281 12.547 1 91.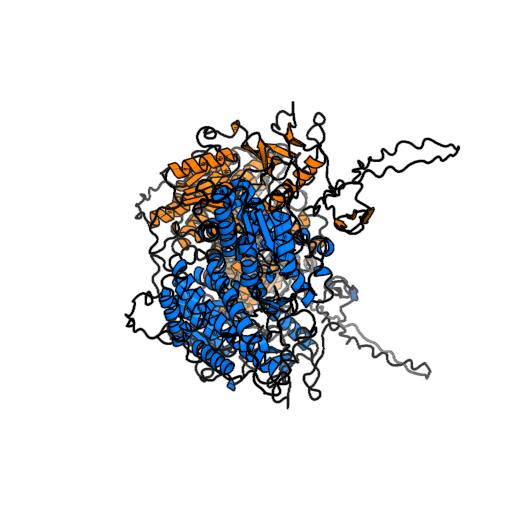31 520 PRO B C 1
ATOM 10443 O O . PRO B 1 520 ? 1.604 52.656 13.438 1 91.31 520 PRO B O 1
ATOM 10446 N N . SER B 1 521 ? 1.297 54.469 12.148 1 89.56 521 SER B N 1
ATOM 10447 C CA . SER B 1 521 ? 2.154 55.312 12.977 1 89.56 521 SER B CA 1
ATOM 10448 C C . SER B 1 521 ? 1.39 55.875 14.18 1 89.56 521 SER B C 1
ATOM 10450 O O . SER B 1 521 ? 0.168 55.719 14.258 1 89.56 521 SER B O 1
ATOM 10452 N N . ALA B 1 522 ? 2.098 56.5 15.047 1 90.94 522 ALA B N 1
ATOM 10453 C CA . ALA B 1 522 ? 1.436 57.125 16.203 1 90.94 522 ALA B CA 1
ATOM 10454 C C . ALA B 1 522 ? 0.383 58.125 15.758 1 90.94 522 ALA B C 1
ATOM 10456 O O . ALA B 1 522 ? -0.704 58.188 16.328 1 90.94 522 ALA B O 1
ATOM 10457 N N . LYS B 1 523 ? 0.729 58.875 14.773 1 89.44 523 LYS B N 1
ATOM 10458 C CA . LYS B 1 523 ? -0.196 59.875 14.227 1 89.44 523 LYS B CA 1
ATOM 10459 C C . LYS B 1 523 ? -1.419 59.188 13.609 1 89.44 523 LYS B C 1
ATOM 10461 O O . LYS B 1 523 ? -2.553 59.625 13.859 1 89.44 523 LYS B O 1
ATOM 10466 N N . ALA B 1 524 ? -1.114 58.219 12.75 1 91.94 524 ALA B N 1
ATOM 10467 C CA . ALA B 1 524 ? -2.195 57.5 12.086 1 91.94 524 ALA B CA 1
ATOM 10468 C C . ALA B 1 524 ? -3.113 56.844 13.102 1 91.94 524 ALA B C 1
ATOM 10470 O O . ALA B 1 524 ? -4.324 56.75 12.883 1 91.94 524 ALA B O 1
ATOM 10471 N N . LEU B 1 525 ? -2.551 56.281 14.172 1 94.38 525 LEU B N 1
ATOM 10472 C CA . LEU B 1 525 ? -3.33 55.656 15.234 1 94.38 525 LEU B CA 1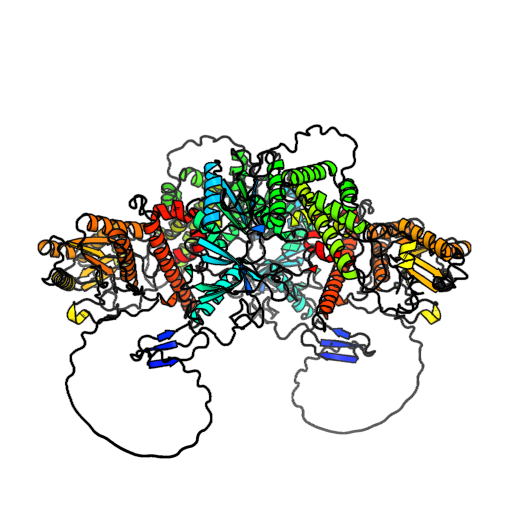
ATOM 10473 C C . LEU B 1 525 ? -4.316 56.656 15.836 1 94.38 525 LEU B C 1
ATOM 10475 O O . LEU B 1 525 ? -5.48 56.312 16.078 1 94.38 525 LEU B O 1
ATOM 10479 N N . GLY B 1 526 ? -3.842 57.844 16.078 1 91.62 526 GLY B N 1
ATOM 10480 C CA . GLY B 1 526 ? -4.719 58.875 16.578 1 91.62 526 GLY B CA 1
ATOM 10481 C C . GLY B 1 526 ? -5.863 59.219 15.641 1 91.62 526 GLY B C 1
ATOM 10482 O O . GLY B 1 526 ? -7 59.406 16.078 1 91.62 526 GLY B O 1
ATOM 10483 N N . SER B 1 527 ? -5.504 59.219 14.375 1 91.38 527 SER B N 1
ATOM 10484 C CA . SER B 1 527 ? -6.52 59.5 13.359 1 91.38 527 SER B CA 1
ATOM 10485 C C . SER B 1 527 ? -7.582 58.406 13.336 1 91.38 527 SER B C 1
ATOM 10487 O O . SER B 1 527 ? -8.773 58.719 13.18 1 91.38 527 SER B O 1
ATOM 10489 N N . ILE B 1 528 ? -7.184 57.188 13.422 1 94.69 528 ILE B N 1
ATOM 10490 C CA . ILE B 1 528 ? -8.102 56.062 13.367 1 94.69 528 ILE B CA 1
ATOM 10491 C C . ILE B 1 528 ? -9 56.062 14.609 1 94.69 528 ILE B C 1
ATOM 10493 O O . ILE B 1 528 ? -10.211 55.844 14.508 1 94.69 528 ILE B O 1
ATOM 10497 N N . LEU B 1 529 ? -8.422 56.312 15.758 1 95.12 529 LEU B N 1
ATOM 10498 C CA . LEU B 1 529 ? -9.195 56.312 17 1 95.12 529 LEU B CA 1
ATOM 10499 C C . LEU B 1 529 ? -10.219 57.438 16.984 1 95.12 529 LEU B C 1
ATOM 10501 O O . LEU B 1 529 ? -11.352 57.281 17.453 1 95.12 529 LEU B O 1
ATOM 10505 N N . ALA B 1 530 ? -9.797 58.594 16.453 1 92.69 530 ALA B N 1
ATOM 10506 C CA . ALA B 1 530 ? -10.727 59.719 16.312 1 92.69 530 ALA B CA 1
ATOM 10507 C C . ALA B 1 530 ? -11.891 59.344 15.391 1 92.69 530 ALA B C 1
ATOM 10509 O O . ALA B 1 530 ? -13.039 59.719 15.656 1 92.69 530 ALA B O 1
ATOM 10510 N N . TYR B 1 531 ? -11.531 58.688 14.375 1 93.31 531 TYR B N 1
ATOM 10511 C CA . TYR B 1 531 ? -12.523 58.219 13.414 1 93.31 531 TYR B CA 1
ATOM 10512 C C . TYR B 1 531 ? -13.492 57.219 14.07 1 93.31 531 TYR B C 1
ATOM 10514 O O . TYR B 1 531 ? -14.703 57.312 13.859 1 93.31 531 TYR B O 1
ATOM 10522 N N . LEU B 1 532 ? -13.055 56.312 14.875 1 94.31 532 LEU B N 1
ATOM 10523 C CA . LEU B 1 532 ? -13.852 55.25 15.461 1 94.31 532 LEU B CA 1
ATOM 10524 C C . LEU B 1 532 ? -14.75 55.781 16.578 1 94.31 532 LEU B C 1
ATOM 10526 O O . LEU B 1 532 ? -15.812 55.188 16.844 1 94.31 532 LEU B O 1
ATOM 10530 N N . THR B 1 533 ? -14.32 56.812 17.234 1 91.25 533 THR B N 1
ATOM 10531 C CA . THR B 1 533 ? -15.062 57.312 18.391 1 91.25 533 THR B CA 1
ATOM 10532 C C . THR B 1 533 ? -15.852 58.562 18.016 1 91.25 533 THR B C 1
ATOM 10534 O O . THR B 1 533 ? -16.422 59.219 18.891 1 91.25 533 THR B O 1
ATOM 10537 N N . ASP B 1 534 ? -15.867 58.875 16.828 1 88.12 534 ASP B N 1
ATOM 10538 C CA . ASP B 1 534 ? -16.594 60.094 16.406 1 88.12 534 ASP B CA 1
ATOM 10539 C C . ASP B 1 534 ? -18.094 59.938 16.625 1 88.12 534 ASP B C 1
ATOM 10541 O O . ASP B 1 534 ? -18.547 58.906 17.156 1 88.12 534 ASP B O 1
ATOM 10545 N N . ALA B 1 535 ? -18.812 60.938 16.297 1 86.44 535 ALA B N 1
ATOM 10546 C CA . ALA B 1 535 ? -20.25 61.031 16.578 1 86.44 535 ALA B CA 1
ATOM 10547 C C . ALA B 1 535 ? -21.031 60.031 15.711 1 86.44 535 ALA B C 1
ATOM 10549 O O . ALA B 1 535 ? -22.109 59.594 16.094 1 86.44 535 ALA B O 1
ATOM 10550 N N . LYS B 1 536 ? -20.438 59.688 14.656 1 84.88 536 LYS B N 1
ATOM 10551 C CA . LYS B 1 536 ? -21.125 58.781 13.734 1 84.88 536 LYS B CA 1
ATOM 10552 C C . LYS B 1 536 ? -21 57.312 14.18 1 84.88 536 LYS B C 1
ATOM 10554 O O . LYS B 1 536 ? -21.984 56.594 14.18 1 84.88 536 LYS B O 1
ATOM 10559 N N . ARG B 1 537 ? -19.875 56.844 14.516 1 87.25 537 ARG B N 1
ATOM 10560 C CA . ARG B 1 537 ? -19.641 55.469 14.875 1 87.25 537 ARG B CA 1
ATOM 10561 C C . ARG B 1 537 ? -19.844 55.25 16.375 1 87.25 537 ARG B C 1
ATOM 10563 O O . ARG B 1 537 ? -20.422 54.219 16.781 1 87.25 537 ARG B O 1
ATOM 10570 N N . LYS B 1 538 ? -19.359 56.156 17.297 1 88.5 538 LYS B N 1
ATOM 10571 C CA . LYS B 1 538 ? -19.594 56.25 18.734 1 88.5 538 LYS B CA 1
ATOM 10572 C C . LYS B 1 538 ? -19.125 54.969 19.453 1 88.5 538 LYS B C 1
ATOM 10574 O O . LYS B 1 538 ? -19.844 54.438 20.312 1 88.5 538 LYS B O 1
ATOM 10579 N N . LEU B 1 539 ? -18.031 54.406 19.016 1 92.56 539 LEU B N 1
ATOM 10580 C CA . LEU B 1 539 ? -17.5 53.25 19.703 1 92.56 539 LEU B CA 1
ATOM 10581 C C . LEU B 1 539 ? -16.922 53.656 21.062 1 92.56 539 LEU B C 1
ATOM 10583 O O . LEU B 1 539 ? -16.078 54.531 21.156 1 92.56 539 LEU B O 1
ATOM 10587 N N . LYS B 1 540 ? -17.391 53.031 22.078 1 91.56 540 LYS B N 1
ATOM 10588 C CA . LYS B 1 540 ? -16.906 53.312 23.422 1 91.56 540 LYS B CA 1
ATOM 10589 C C . LYS B 1 540 ? -15.68 52.5 23.766 1 91.56 540 LYS B C 1
ATOM 10591 O O . LYS B 1 540 ? -14.805 52.938 24.5 1 91.56 540 LYS B O 1
ATOM 10596 N N . HIS B 1 541 ? -15.75 51.25 23.328 1 94.81 541 HIS B N 1
ATOM 10597 C CA . HIS B 1 541 ? -14.641 50.344 23.562 1 94.81 541 HIS B CA 1
ATOM 10598 C C . HIS B 1 541 ? -14.039 49.875 22.25 1 94.81 541 HIS B C 1
ATOM 10600 O O . HIS B 1 541 ? -14.773 49.5 21.328 1 94.81 541 HIS B O 1
ATOM 10606 N N . VAL B 1 542 ? -12.734 49.938 22.156 1 95.94 542 VAL B N 1
ATOM 10607 C CA . VAL B 1 542 ? -12.016 49.5 20.969 1 95.94 542 VAL B CA 1
ATOM 10608 C C . VAL B 1 542 ? -10.883 48.562 21.359 1 95.94 542 VAL B C 1
ATOM 10610 O O . VAL B 1 542 ? -10.062 48.875 22.219 1 95.94 542 VAL B O 1
ATOM 10613 N N . VAL B 1 543 ? -10.922 47.344 20.844 1 97 543 VAL B N 1
ATOM 10614 C CA . VAL B 1 543 ? -9.836 46.375 21.031 1 97 543 VAL B CA 1
ATOM 10615 C C . VAL B 1 543 ? -8.93 46.375 19.812 1 97 543 VAL B C 1
ATOM 10617 O O . VAL B 1 543 ? -9.383 46.062 18.703 1 97 543 VAL B O 1
ATOM 10620 N N . TRP B 1 544 ? -7.719 46.75 20 1 97.31 544 TRP B N 1
ATOM 10621 C CA . TRP B 1 544 ? -6.73 46.75 18.922 1 97.31 544 TRP B CA 1
ATOM 10622 C C . TRP B 1 544 ? -5.828 45.531 19.031 1 97.31 544 TRP B C 1
ATOM 10624 O O . TRP B 1 544 ? -5.164 45.312 20.047 1 97.31 544 TRP B O 1
ATOM 10634 N N . VAL B 1 545 ? -5.797 44.688 17.984 1 97.62 545 VAL B N 1
ATOM 10635 C CA . VAL B 1 545 ? -4.973 43.469 17.953 1 97.62 545 VAL B CA 1
ATOM 10636 C C . VAL B 1 545 ? -3.861 43.625 16.922 1 97.62 545 VAL B C 1
ATOM 10638 O O . VAL B 1 545 ? -4.129 43.719 15.727 1 97.62 545 VAL B O 1
ATOM 10641 N N . ASN B 1 546 ? -2.664 43.719 17.344 1 96.38 546 ASN B N 1
ATOM 10642 C CA . ASN B 1 546 ? -1.489 43.719 16.484 1 96.38 546 ASN B CA 1
ATOM 10643 C C . ASN B 1 546 ? -1.039 42.312 16.125 1 96.38 546 ASN B C 1
ATOM 10645 O O . ASN B 1 546 ? -0.639 41.531 17.016 1 96.38 546 ASN B O 1
ATOM 10649 N N . LEU B 1 547 ? -0.945 41.969 14.844 1 96.19 547 LEU B N 1
ATOM 10650 C CA . LEU B 1 547 ? -0.74 40.594 14.414 1 96.19 547 LEU B CA 1
ATOM 10651 C C . LEU B 1 547 ? 0.701 40.375 13.961 1 96.19 547 LEU B C 1
ATOM 10653 O O . LEU B 1 547 ? 1.059 39.281 13.523 1 96.19 547 LEU B O 1
ATOM 10657 N N . ARG B 1 548 ? 1.527 41.281 14.086 1 92.44 548 ARG B N 1
ATOM 10658 C CA . ARG B 1 548 ? 2.889 41.219 13.57 1 92.44 548 ARG B CA 1
ATOM 10659 C C . ARG B 1 548 ? 3.748 40.281 14.414 1 92.44 548 ARG B C 1
ATOM 10661 O O . ARG B 1 548 ? 3.713 40.344 15.648 1 92.44 548 ARG B O 1
ATOM 10668 N N . GLU B 1 549 ? 4.477 39.406 13.758 1 89.06 549 GLU B N 1
ATOM 10669 C CA . GLU B 1 549 ? 5.398 38.5 14.438 1 89.06 549 GLU B CA 1
ATOM 10670 C C . GLU B 1 549 ? 6.781 39.125 14.578 1 89.06 549 GLU B C 1
ATOM 10672 O O . GLU B 1 549 ? 7.602 38.688 15.375 1 89.06 549 GLU B O 1
ATOM 10677 N N . GLU B 1 550 ? 6.969 40.281 13.961 1 87.5 550 GLU B N 1
ATOM 10678 C CA . GLU B 1 550 ? 8.234 41 14.008 1 87.5 550 GLU B CA 1
ATOM 10679 C C . GLU B 1 550 ? 8.266 42 15.172 1 87.5 550 GLU B C 1
ATOM 10681 O O . GLU B 1 550 ? 7.227 42.531 15.57 1 87.5 550 GLU B O 1
ATOM 10686 N N . ALA B 1 551 ? 9.445 42.156 15.617 1 89.12 551 ALA B N 1
ATOM 10687 C CA . ALA B 1 551 ? 9.586 43.25 16.578 1 89.12 551 ALA B CA 1
ATOM 10688 C C . ALA B 1 551 ? 9.484 44.625 15.875 1 89.12 551 ALA B C 1
ATOM 10690 O O . ALA B 1 551 ? 10.125 44.844 14.844 1 89.12 551 ALA B O 1
ATOM 10691 N N . VAL B 1 552 ? 8.648 45.5 16.375 1 91.81 552 VAL B N 1
ATOM 10692 C CA . VAL B 1 552 ? 8.375 46.75 15.711 1 91.81 552 VAL B CA 1
ATOM 10693 C C . VAL B 1 552 ? 8.68 47.906 16.656 1 91.81 552 VAL B C 1
ATOM 10695 O O . VAL B 1 552 ? 8.305 47.875 17.828 1 91.81 552 VAL B O 1
ATOM 10698 N N . LEU B 1 553 ? 9.391 48.875 16.141 1 91.06 553 LEU B N 1
ATOM 10699 C CA . LEU B 1 553 ? 9.688 50.125 16.844 1 91.06 553 LEU B CA 1
ATOM 10700 C C . LEU B 1 553 ? 9.344 51.312 15.984 1 91.06 553 LEU B C 1
ATOM 10702 O O . LEU B 1 553 ? 9.492 51.281 14.758 1 91.06 553 LEU B O 1
ATOM 10706 N N . GLU B 1 554 ? 8.781 52.25 16.578 1 91.38 554 GLU B N 1
ATOM 10707 C CA . GLU B 1 554 ? 8.586 53.531 15.891 1 91.38 554 GLU B CA 1
ATOM 10708 C C . GLU B 1 554 ? 9.711 54.5 16.203 1 91.38 554 GLU B C 1
ATOM 10710 O O . GLU B 1 554 ? 9.875 54.906 17.359 1 91.38 554 GLU B O 1
ATOM 10715 N N . CYS B 1 555 ? 10.406 54.906 15.195 1 88.56 555 CYS B N 1
ATOM 10716 C CA . CYS B 1 555 ? 11.523 55.812 15.328 1 88.56 555 CYS B CA 1
ATOM 10717 C C . CYS B 1 555 ? 11.289 57.094 14.508 1 88.56 555 CYS B C 1
ATOM 10719 O O . CYS B 1 555 ? 11.188 57.031 13.281 1 88.56 555 CYS B O 1
ATOM 10721 N N . ASP B 1 556 ? 11.273 58.219 15.156 1 88 556 ASP B N 1
ATOM 10722 C CA . ASP B 1 556 ? 11.102 59.531 14.523 1 88 556 ASP B CA 1
ATOM 10723 C C . ASP B 1 556 ? 9.852 59.531 13.648 1 88 556 ASP B C 1
ATOM 10725 O O . ASP B 1 556 ? 9.891 60.031 12.516 1 88 556 ASP B O 1
ATOM 10729 N N . GLY B 1 557 ? 8.82 58.844 14.117 1 83.81 557 GLY B N 1
ATOM 10730 C CA . GLY B 1 557 ? 7.531 58.875 13.453 1 83.81 557 GLY B CA 1
ATOM 10731 C C . GLY B 1 557 ? 7.355 57.781 12.414 1 83.81 557 GLY B C 1
ATOM 10732 O O . GLY B 1 557 ? 6.277 57.625 11.836 1 83.81 557 GLY B O 1
ATOM 10733 N N . HIS B 1 558 ? 8.453 57.031 12.203 1 86.19 558 HIS B N 1
ATOM 10734 C CA . HIS B 1 558 ? 8.383 55.938 11.242 1 86.19 558 HIS B CA 1
ATOM 10735 C C . HIS B 1 558 ? 8.539 54.562 11.93 1 86.19 558 HIS B C 1
ATOM 10737 O O . HIS B 1 558 ? 9.32 54.438 12.875 1 86.19 558 HIS B O 1
ATOM 10743 N N . THR B 1 559 ? 7.809 53.594 11.461 1 89.19 559 THR B N 1
ATOM 10744 C CA . THR B 1 559 ? 7.871 52.25 12.062 1 89.19 559 THR B CA 1
ATOM 10745 C C . THR B 1 559 ? 9.023 51.469 11.461 1 89.19 559 THR B C 1
ATOM 10747 O O . THR B 1 559 ? 9.273 51.531 10.258 1 89.19 559 THR B O 1
ATOM 10750 N N . HIS B 1 560 ? 9.766 50.812 12.242 1 86.88 560 HIS B N 1
ATOM 10751 C CA . HIS B 1 560 ? 10.859 49.938 11.883 1 86.88 560 HIS B CA 1
ATOM 10752 C C . HIS B 1 560 ? 10.633 48.531 12.438 1 86.88 560 HIS B C 1
ATOM 10754 O O . HIS B 1 560 ? 10.086 48.375 13.531 1 86.88 560 HIS B O 1
ATOM 10760 N N . SER B 1 561 ? 10.992 47.5 11.703 1 88.69 561 SER B N 1
ATOM 10761 C CA . SER B 1 561 ? 10.766 46.156 12.188 1 88.69 561 SER B CA 1
ATOM 10762 C C . SER B 1 561 ? 12.031 45.312 12.07 1 88.69 561 SER B C 1
ATOM 10764 O O . SER B 1 561 ? 12.883 45.562 11.227 1 88.69 561 SER B O 1
ATOM 10766 N N . LEU B 1 562 ? 12.164 44.438 12.977 1 81.75 562 LEU B N 1
ATOM 10767 C CA . LEU B 1 562 ? 13.234 43.438 13.008 1 81.75 562 LEU B CA 1
ATOM 10768 C C . LEU B 1 562 ? 12.68 42.031 12.82 1 81.75 562 LEU B C 1
ATOM 10770 O O . LEU B 1 562 ? 11.766 41.625 13.539 1 81.75 562 LEU B O 1
ATOM 10774 N N . ARG B 1 563 ? 13.219 41.375 11.75 1 72 563 ARG B N 1
ATOM 10775 C CA . ARG B 1 563 ? 12.789 40 11.547 1 72 563 ARG B CA 1
ATOM 10776 C C . ARG B 1 563 ? 13.672 39.031 12.312 1 72 563 ARG B C 1
ATOM 10778 O O . ARG B 1 563 ? 14.898 39.062 12.195 1 72 563 ARG B O 1
ATOM 10785 N N . TRP B 1 564 ? 13 38.25 13.125 1 67.25 564 TRP B N 1
ATOM 10786 C CA . TRP B 1 564 ? 13.664 37.219 13.945 1 67.25 564 TRP B CA 1
ATOM 10787 C C . TRP B 1 564 ? 13.82 35.906 13.18 1 67.25 564 TRP B C 1
ATOM 10789 O O . TRP B 1 564 ? 12.828 35.344 12.719 1 67.25 564 TRP B O 1
ATOM 10799 N N . PRO B 1 565 ? 15.109 35.406 12.875 1 64.31 565 PRO B N 1
ATOM 10800 C CA . PRO B 1 565 ? 15.32 34.188 12.133 1 64.31 565 PRO B CA 1
ATOM 10801 C C . PRO B 1 565 ? 15.008 32.938 12.969 1 64.31 565 PRO B C 1
ATOM 10803 O O . PRO B 1 565 ? 15.039 31.812 12.453 1 64.31 565 PRO B O 1
ATOM 10806 N N . GLY B 1 566 ? 14.469 33.031 14.094 1 64.06 566 GLY B N 1
ATOM 10807 C CA . GLY B 1 566 ? 14.258 31.875 14.961 1 64.06 566 GLY B CA 1
ATOM 10808 C C . GLY B 1 566 ? 12.805 31.453 15.039 1 64.06 566 GLY B C 1
ATOM 10809 O O . GLY B 1 566 ? 12 31.812 14.18 1 64.06 566 GLY B O 1
ATOM 10810 N N . PRO B 1 567 ? 12.594 30.516 15.961 1 71 567 PRO B N 1
ATOM 10811 C CA . PRO B 1 567 ? 11.219 30.062 16.172 1 71 567 PRO B CA 1
ATOM 10812 C C . PRO B 1 567 ? 10.281 31.203 16.578 1 71 567 PRO B C 1
ATOM 10814 O O . PRO B 1 567 ? 10.727 32.219 17.109 1 71 567 PRO B O 1
ATOM 10817 N N . PRO B 1 568 ? 9.078 31.016 16.281 1 75.25 568 PRO B N 1
ATOM 10818 C CA . PRO B 1 568 ? 8.125 32.062 16.641 1 75.25 568 PRO B CA 1
ATOM 10819 C C . PRO B 1 568 ? 8.133 32.375 18.125 1 75.25 568 PRO B C 1
ATOM 10821 O O . PRO B 1 568 ? 8.273 31.484 18.953 1 75.25 568 PRO B O 1
ATOM 10824 N N . MET B 1 569 ? 8.07 33.656 18.438 1 80.5 569 MET B N 1
ATOM 10825 C CA . MET B 1 569 ? 8.117 34.125 19.812 1 80.5 569 MET B CA 1
ATOM 10826 C C . MET B 1 569 ? 6.715 34.344 20.359 1 80.5 569 MET B C 1
ATOM 10828 O O . MET B 1 569 ? 5.812 34.75 19.625 1 80.5 569 MET B O 1
ATOM 10832 N N . ALA B 1 570 ? 6.633 34.094 21.641 1 85.31 570 ALA B N 1
ATOM 10833 C CA . ALA B 1 570 ? 5.391 34.438 22.328 1 85.31 570 ALA B CA 1
ATOM 10834 C C . ALA B 1 570 ? 5.203 35.969 22.391 1 85.31 570 ALA B C 1
ATOM 10836 O O . ALA B 1 570 ? 6.172 36.719 22.281 1 85.31 570 ALA B O 1
ATOM 10837 N N . PRO B 1 571 ? 3.998 36.375 22.547 1 91.06 571 PRO B N 1
ATOM 10838 C CA . PRO B 1 571 ? 3.732 37.812 22.594 1 91.06 571 PRO B CA 1
ATOM 10839 C C . PRO B 1 571 ? 4.582 38.562 23.625 1 91.06 571 PRO B C 1
ATOM 10841 O O . PRO B 1 571 ? 5.148 39.625 23.328 1 91.06 571 PRO B O 1
ATOM 10844 N N . ASP B 1 572 ? 4.75 37.969 24.812 1 90.06 572 ASP B N 1
ATOM 10845 C CA . ASP B 1 572 ? 5.52 38.594 25.875 1 90.06 572 ASP B CA 1
ATOM 10846 C C . ASP B 1 572 ? 7 38.688 25.516 1 90.06 572 ASP B C 1
ATOM 10848 O O . ASP B 1 572 ? 7.664 39.688 25.828 1 90.06 572 ASP B O 1
ATOM 10852 N N . GLN B 1 573 ? 7.449 37.719 24.844 1 87.69 573 GLN B N 1
ATOM 10853 C CA . GLN B 1 573 ? 8.844 37.688 24.406 1 87.69 573 GLN B CA 1
ATOM 10854 C C . GLN B 1 573 ? 9.102 38.75 23.344 1 87.69 573 GLN B C 1
ATOM 10856 O O . GLN B 1 573 ? 10.172 39.375 23.328 1 87.69 573 GLN B O 1
ATOM 10861 N N . LEU B 1 574 ? 8.172 38.875 22.5 1 89.44 574 LEU B N 1
ATOM 10862 C CA . LEU B 1 574 ? 8.297 39.875 21.422 1 89.44 574 LEU B CA 1
ATOM 10863 C C . LEU B 1 574 ? 8.305 41.281 21.984 1 89.44 574 LEU B C 1
ATOM 10865 O O . LEU B 1 574 ? 9.102 42.125 21.547 1 89.44 574 LEU B O 1
ATOM 10869 N N . GLU B 1 575 ? 7.422 41.594 22.906 1 92.12 575 GLU B N 1
ATOM 10870 C CA . GLU B 1 575 ? 7.355 42.906 23.516 1 92.12 575 GLU B CA 1
ATOM 10871 C C . GLU B 1 575 ? 8.602 43.188 24.344 1 92.12 575 GLU B C 1
ATOM 10873 O O . GLU B 1 575 ? 9.078 44.344 24.375 1 92.12 575 GLU B O 1
ATOM 10878 N N . HIS B 1 576 ? 9.102 42.156 24.984 1 89.62 576 HIS B N 1
ATOM 10879 C CA . HIS B 1 576 ? 10.344 42.312 25.719 1 89.62 576 HIS B CA 1
ATOM 10880 C C . HIS B 1 576 ? 11.508 42.625 24.781 1 89.62 576 HIS B C 1
ATOM 10882 O O . HIS B 1 576 ? 12.398 43.375 25.125 1 89.62 576 HIS B O 1
ATOM 10888 N N . LEU B 1 577 ? 11.492 41.969 23.688 1 86.94 577 LEU B N 1
ATOM 10889 C CA . LEU B 1 577 ? 12.508 42.219 22.688 1 86.94 577 LEU B CA 1
ATOM 10890 C C . LEU B 1 577 ? 12.438 43.656 22.203 1 86.94 577 LEU B C 1
ATOM 10892 O O . LEU B 1 577 ? 13.469 44.312 21.969 1 86.94 577 LEU B O 1
ATOM 10896 N N . GLU B 1 578 ? 11.281 44.188 21.984 1 91.38 578 GLU B N 1
ATOM 10897 C CA . GLU B 1 578 ? 11.094 45.562 21.562 1 91.38 578 GLU B CA 1
ATOM 10898 C C . GLU B 1 578 ? 11.656 46.531 22.594 1 91.38 578 GLU B C 1
ATOM 10900 O O . GLU B 1 578 ? 12.281 47.531 22.25 1 91.38 578 GLU B O 1
ATOM 10905 N N . ILE B 1 579 ? 11.461 46.188 23.891 1 91 579 ILE B N 1
ATOM 10906 C CA . ILE B 1 579 ? 11.977 47.031 24.969 1 91 579 ILE B CA 1
ATOM 10907 C C . ILE B 1 579 ? 13.5 47 24.953 1 91 579 ILE B C 1
ATOM 10909 O O . ILE B 1 579 ? 14.141 48.062 25.109 1 91 579 ILE B O 1
ATOM 10913 N N . GLN B 1 580 ? 14.047 45.875 24.734 1 85.94 580 GLN B N 1
ATOM 10914 C CA . GLN B 1 580 ? 15.492 45.719 24.672 1 85.94 580 GLN B CA 1
ATOM 10915 C C . GLN B 1 580 ? 16.078 46.469 23.484 1 85.94 580 GLN B C 1
ATOM 10917 O O . GLN B 1 580 ? 17.141 47.094 23.594 1 85.94 580 GLN B O 1
ATOM 10922 N N . LEU B 1 581 ? 15.398 46.406 22.391 1 84.88 581 LEU B N 1
ATOM 10923 C CA . LEU B 1 581 ? 15.852 47.094 21.188 1 84.88 581 LEU B CA 1
ATOM 10924 C C . LEU B 1 581 ? 15.82 48.594 21.391 1 84.88 581 LEU B C 1
ATOM 10926 O O . LEU B 1 581 ? 16.719 49.312 20.922 1 84.88 581 LEU B O 1
ATOM 10930 N N . LYS B 1 582 ? 14.781 49.062 22.016 1 88.38 582 LYS B N 1
ATOM 10931 C CA . LYS B 1 582 ? 14.672 50.5 22.312 1 88.38 582 LYS B CA 1
ATOM 10932 C C . LYS B 1 582 ? 15.82 50.969 23.188 1 88.38 582 LYS B C 1
ATOM 10934 O O . LYS B 1 582 ? 16.422 52 22.938 1 88.38 582 LYS B O 1
ATOM 10939 N N . ALA B 1 583 ? 16.047 50.156 24.234 1 84.88 583 ALA B N 1
ATOM 10940 C CA . ALA B 1 583 ? 17.125 50.5 25.141 1 84.88 583 ALA B CA 1
ATOM 10941 C C . ALA B 1 583 ? 18.469 50.562 24.422 1 84.88 583 ALA B C 1
ATOM 10943 O O . ALA B 1 583 ? 19.297 51.438 24.688 1 84.88 583 ALA B O 1
ATOM 10944 N N . HIS B 1 584 ? 18.625 49.719 23.516 1 80.81 584 HIS B N 1
ATOM 10945 C CA . HIS B 1 584 ? 19.875 49.656 22.766 1 80.81 584 HIS B CA 1
ATOM 10946 C C . HIS B 1 584 ? 20.016 50.844 21.828 1 80.81 584 HIS B C 1
ATOM 10948 O O . HIS B 1 584 ? 21.125 51.344 21.609 1 80.81 584 HIS B O 1
ATOM 10954 N N . LEU B 1 585 ? 18.953 51.219 21.188 1 80.94 585 LEU B N 1
ATOM 10955 C CA . LEU B 1 585 ? 18.984 52.281 20.203 1 80.94 585 LEU B CA 1
ATOM 10956 C C . LEU B 1 585 ? 19.062 53.656 20.875 1 80.94 585 LEU B C 1
ATOM 10958 O O . LEU B 1 585 ? 19.516 54.625 20.281 1 80.94 585 LEU B O 1
ATOM 10962 N N . SER B 1 586 ? 18.594 53.75 22.172 1 77.88 586 SER B N 1
ATOM 10963 C CA . SER B 1 586 ? 18.562 55 22.891 1 77.88 586 SER B CA 1
ATOM 10964 C C . SER B 1 586 ? 19.891 55.281 23.594 1 77.88 586 SER B C 1
ATOM 10966 O O . SER B 1 586 ? 20.156 56.375 24.031 1 77.88 586 SER B O 1
ATOM 10968 N N . THR B 1 587 ? 20.688 54.25 23.781 1 71.75 587 THR B N 1
ATOM 10969 C CA . THR B 1 587 ? 21.953 54.406 24.484 1 71.75 587 THR B CA 1
ATOM 10970 C C . THR B 1 587 ? 23.031 54.906 23.516 1 71.75 587 THR B C 1
ATOM 10972 O O . THR B 1 587 ? 23.188 54.375 22.422 1 71.75 587 THR B O 1
ATOM 10975 N N . PRO B 1 588 ? 23.469 56.25 23.781 1 61.03 588 PRO B N 1
ATOM 10976 C CA . PRO B 1 588 ? 24.578 56.781 22.969 1 61.03 588 PRO B CA 1
ATOM 10977 C C . PRO B 1 588 ? 25.766 55.812 22.922 1 61.03 588 PRO B C 1
ATOM 10979 O O . PRO B 1 588 ? 26.156 55.25 23.953 1 61.03 588 PRO B O 1
ATOM 10982 N N . LEU B 1 589 ? 25.797 55 21.844 1 54.66 589 LEU B N 1
ATOM 10983 C CA . LEU B 1 589 ? 27 54.188 21.781 1 54.66 589 LEU B CA 1
ATOM 10984 C C . LEU B 1 589 ? 28.234 55 22.109 1 54.66 589 LEU B C 1
ATOM 10986 O O . LEU B 1 589 ? 28.391 56.125 21.609 1 54.66 589 LEU B O 1
ATOM 10990 N N . PRO B 1 590 ? 28.953 54.75 23.094 1 49.62 590 PRO B N 1
ATOM 10991 C CA . PRO B 1 590 ? 30.188 55.531 23.266 1 49.62 590 PRO B CA 1
ATOM 10992 C C . PRO B 1 590 ? 30.891 55.812 21.922 1 49.62 590 PRO B C 1
ATOM 10994 O O . PRO B 1 590 ? 30.562 55.188 20.922 1 49.62 590 PRO B O 1
ATOM 10997 N N . GLY B 1 591 ? 32.094 56.531 21.875 1 43.53 591 GLY B N 1
ATOM 10998 C CA . GLY B 1 591 ? 33.125 57.062 20.984 1 43.53 591 GLY B CA 1
ATOM 10999 C C . GLY B 1 591 ? 33.438 56.125 19.828 1 43.53 591 GLY B C 1
ATOM 11000 O O . GLY B 1 591 ? 34.375 56.344 19.078 1 43.53 591 GLY B O 1
ATOM 11001 N N . THR B 1 592 ? 33.312 54.781 20 1 42.91 592 THR B N 1
ATOM 11002 C CA . THR B 1 592 ? 34.188 54.094 19.062 1 42.91 592 THR B CA 1
ATOM 11003 C C . THR B 1 592 ? 33.688 54.219 17.641 1 42.91 592 THR B C 1
ATOM 11005 O O . THR B 1 592 ? 32.5 54.469 17.406 1 42.91 592 THR B O 1
ATOM 11008 N N . GLY B 1 593 ? 34.5 54.375 16.562 1 43.78 593 GLY B N 1
ATOM 11009 C CA . GLY B 1 593 ? 34.625 54.5 15.125 1 43.78 593 GLY B CA 1
ATOM 11010 C C . GLY B 1 593 ? 33.562 53.75 14.375 1 43.78 593 GLY B C 1
ATOM 11011 O O . GLY B 1 593 ? 33.719 53.469 13.18 1 43.78 593 GLY B O 1
ATOM 11012 N N . GLY B 1 594 ? 32.75 52.906 15.039 1 45.56 594 GLY B N 1
ATOM 11013 C CA . GLY B 1 594 ? 31.953 52.125 14.125 1 45.56 594 GLY B CA 1
ATOM 11014 C C . GLY B 1 594 ? 30.859 52.906 13.438 1 45.56 594 GLY B C 1
ATOM 11015 O O . GLY B 1 594 ? 30.688 54.094 13.711 1 45.56 594 GLY B O 1
ATOM 11016 N N . PRO B 1 595 ? 30.406 52.469 12.266 1 49.34 595 PRO B N 1
ATOM 11017 C CA . PRO B 1 595 ? 29.438 53.188 11.445 1 49.34 595 PRO B CA 1
ATOM 11018 C C . PRO B 1 595 ? 28.312 53.844 12.273 1 49.34 595 PRO B C 1
ATOM 11020 O O . PRO B 1 595 ? 27.969 53.312 13.336 1 49.34 595 PRO B O 1
ATOM 11023 N N . PRO B 1 596 ? 28.125 55.125 12.211 1 48.19 596 PRO B N 1
ATOM 11024 C CA . PRO B 1 596 ? 27.172 55.938 12.953 1 48.19 596 PRO B CA 1
ATOM 11025 C C . PRO B 1 596 ? 25.797 55.281 13.062 1 48.19 596 PRO B C 1
ATOM 11027 O O . PRO B 1 596 ? 25.188 54.969 12.047 1 48.19 596 PRO B O 1
ATOM 11030 N N . THR B 1 597 ? 25.562 54.469 14.047 1 54.41 597 THR B N 1
ATOM 11031 C CA . THR B 1 597 ? 24.188 54.094 14.297 1 54.41 597 THR B CA 1
ATOM 11032 C C . THR B 1 597 ? 23.25 55.281 14.234 1 54.41 597 THR B C 1
ATOM 11034 O O . THR B 1 597 ? 23.578 56.344 14.773 1 54.41 597 THR B O 1
ATOM 11037 N N . ARG B 1 598 ? 22.453 55.344 13.227 1 59.97 598 ARG B N 1
ATOM 11038 C CA . ARG B 1 598 ? 21.469 56.438 13.055 1 59.97 598 ARG B CA 1
ATOM 11039 C C . ARG B 1 598 ? 20.797 56.75 14.383 1 59.97 598 ARG B C 1
ATOM 11041 O O . ARG B 1 598 ? 20.297 55.875 15.07 1 59.97 598 ARG B O 1
ATOM 11048 N N . ARG B 1 599 ? 21.078 57.812 14.922 1 66.5 599 ARG B N 1
ATOM 11049 C CA . ARG B 1 599 ? 20.484 58.344 16.156 1 66.5 599 ARG B CA 1
ATOM 11050 C C . ARG B 1 599 ? 19.062 58.812 15.914 1 66.5 599 ARG B C 1
ATOM 11052 O O . ARG B 1 599 ? 18.828 59.625 15.016 1 66.5 599 ARG B O 1
ATOM 11059 N N . PHE B 1 600 ? 18.109 58.062 16.625 1 81.06 600 PHE B N 1
ATOM 11060 C CA . PHE B 1 600 ? 16.719 58.469 16.531 1 81.06 600 PHE B CA 1
ATOM 11061 C C . PHE B 1 600 ? 16.375 59.438 17.656 1 81.06 600 PHE B C 1
ATOM 11063 O O . PHE B 1 600 ? 16.844 59.312 18.781 1 81.06 600 PHE B O 1
ATOM 11070 N N . GLN B 1 601 ? 15.734 60.562 17.375 1 83.75 601 GLN B N 1
ATOM 11071 C CA . GLN B 1 601 ? 15.289 61.5 18.375 1 83.75 601 GLN B CA 1
ATOM 11072 C C . GLN B 1 601 ? 14.234 60.906 19.297 1 83.75 601 GLN B C 1
ATOM 11074 O O . GLN B 1 601 ? 14.258 61.125 20.516 1 83.75 601 GLN B O 1
ATOM 11079 N N . THR B 1 602 ? 13.359 60.188 18.734 1 88 602 THR B N 1
ATOM 11080 C CA . THR B 1 602 ? 12.312 59.5 19.5 1 88 602 THR B CA 1
ATOM 11081 C C . THR B 1 602 ? 12.203 58.031 19.094 1 88 602 THR B C 1
ATOM 11083 O O . THR B 1 602 ? 12.328 57.719 17.906 1 88 602 THR B O 1
ATOM 11086 N N . CYS B 1 603 ? 12.227 57.219 20.094 1 90.38 603 CYS B N 1
ATOM 11087 C CA . CYS B 1 603 ? 12.039 55.781 19.875 1 90.38 603 CYS B CA 1
ATOM 11088 C C . CYS B 1 603 ? 10.992 55.219 20.828 1 90.38 603 CYS B C 1
ATOM 11090 O O . CYS B 1 603 ? 11.148 55.281 22.047 1 90.38 603 CYS B O 1
ATOM 11092 N N . LEU B 1 604 ? 9.891 54.719 20.25 1 93.88 604 LEU B N 1
ATOM 11093 C CA . LEU B 1 604 ? 8.805 54.188 21.062 1 93.88 604 LEU B CA 1
ATOM 11094 C C . LEU B 1 604 ? 8.5 52.719 20.703 1 93.88 604 LEU B C 1
ATOM 11096 O O . LEU B 1 604 ? 8.539 52.375 19.531 1 93.88 604 LEU B O 1
ATOM 11100 N N . THR B 1 605 ? 8.273 51.906 21.734 1 94.62 605 THR B N 1
ATOM 11101 C CA . THR B 1 605 ? 7.742 50.562 21.469 1 94.62 605 THR B CA 1
ATOM 11102 C C . THR B 1 605 ? 6.281 50.625 21.047 1 94.62 605 THR B C 1
ATOM 11104 O O . THR B 1 605 ? 5.621 51.656 21.234 1 94.62 605 THR B O 1
ATOM 11107 N N . THR B 1 606 ? 5.781 49.594 20.453 1 92.62 606 THR B N 1
ATOM 11108 C CA . THR B 1 606 ? 4.387 49.562 20.016 1 92.62 606 THR B CA 1
ATOM 11109 C C . THR B 1 606 ? 3.449 49.781 21.203 1 92.62 606 THR B C 1
ATOM 11111 O O . THR B 1 606 ? 2.469 50.5 21.094 1 92.62 606 THR B O 1
ATOM 11114 N N . ARG B 1 607 ? 3.801 49.125 22.297 1 93.88 607 ARG B N 1
ATOM 11115 C CA . ARG B 1 607 ? 2.982 49.25 23.5 1 93.88 607 ARG B CA 1
ATOM 11116 C C . ARG B 1 607 ? 2.973 50.719 23.984 1 93.88 607 ARG B C 1
ATOM 11118 O O . ARG B 1 607 ? 1.941 51.188 24.453 1 93.88 607 ARG B O 1
ATOM 11125 N N . GLU B 1 608 ? 4.027 51.406 23.891 1 94.38 608 GLU B N 1
ATOM 11126 C CA . GLU B 1 608 ? 4.129 52.781 24.312 1 94.38 608 GLU B CA 1
ATOM 11127 C C . GLU B 1 608 ? 3.316 53.719 23.406 1 94.38 608 GLU B C 1
ATOM 11129 O O . GLU B 1 608 ? 2.707 54.688 23.875 1 94.38 608 GLU B O 1
ATOM 11134 N N . VAL B 1 609 ? 3.379 53.375 22.203 1 93.5 609 VAL B N 1
ATOM 11135 C CA . VAL B 1 609 ? 2.609 54.188 21.25 1 93.5 609 VAL B CA 1
ATOM 11136 C C . VAL B 1 609 ? 1.125 54.125 21.594 1 93.5 609 VAL B C 1
ATOM 11138 O O . VAL B 1 609 ? 0.437 55.125 21.609 1 93.5 609 VAL B O 1
ATOM 11141 N N . PHE B 1 610 ? 0.636 52.969 21.906 1 93.81 610 PHE B N 1
ATOM 11142 C CA . PHE B 1 610 ? -0.77 52.781 22.234 1 93.81 610 PHE B CA 1
ATOM 11143 C C . PHE B 1 610 ? -1.083 53.375 23.609 1 93.81 610 PHE B C 1
ATOM 11145 O O . PHE B 1 610 ? -2.162 53.938 23.812 1 93.81 610 PHE B O 1
ATOM 11152 N N . ALA B 1 611 ? -0.116 53.281 24.484 1 92.5 611 ALA B N 1
ATOM 11153 C CA . ALA B 1 611 ? -0.3 53.844 25.828 1 92.5 611 ALA B CA 1
ATOM 11154 C C . ALA B 1 611 ? -0.474 55.344 25.781 1 92.5 611 ALA B C 1
ATOM 11156 O O . ALA B 1 611 ? -1.214 55.938 26.594 1 92.5 611 ALA B O 1
ATOM 11157 N N . GLN B 1 612 ? 0.123 55.969 24.844 1 92.19 612 GLN B N 1
ATOM 11158 C CA . GLN B 1 612 ? 0.024 57.438 24.672 1 92.19 612 GLN B CA 1
ATOM 11159 C C . GLN B 1 612 ? -1.409 57.844 24.359 1 92.19 612 GLN B C 1
ATOM 11161 O O . GLN B 1 612 ? -1.815 58.969 24.688 1 92.19 612 GLN B O 1
ATOM 11166 N N . HIS B 1 613 ? -2.094 56.938 23.781 1 92.88 613 HIS B N 1
ATOM 11167 C CA . HIS B 1 613 ? -3.443 57.281 23.344 1 92.88 613 HIS B CA 1
ATOM 11168 C C . HIS B 1 613 ? -4.484 56.812 24.359 1 92.88 613 HIS B C 1
ATOM 11170 O O . HIS B 1 613 ? -5.664 57.156 24.25 1 92.88 613 HIS B O 1
ATOM 11176 N N . CYS B 1 614 ? -4.059 56.062 25.328 1 89.81 614 CYS B N 1
ATOM 11177 C CA . CYS B 1 614 ? -4.992 55.5 26.312 1 89.81 614 CYS B CA 1
ATOM 11178 C C . CYS B 1 614 ? -5.59 56.594 27.188 1 89.81 614 CYS B C 1
ATOM 11180 O O . CYS B 1 614 ? -6.695 56.438 27.703 1 89.81 614 CYS B O 1
ATOM 11182 N N . GLY B 1 615 ? -4.875 57.688 27.391 1 86.88 615 GLY B N 1
ATOM 11183 C CA . GLY B 1 615 ? -5.41 58.812 28.141 1 86.88 615 GLY B CA 1
ATOM 11184 C C . GLY B 1 615 ? -6.586 59.5 27.469 1 86.88 615 GLY B C 1
ATOM 11185 O O . GLY B 1 615 ? -7.613 59.75 28.094 1 86.88 615 GLY B O 1
ATOM 11186 N N . ALA B 1 616 ? -6.395 59.688 26.234 1 90.62 616 ALA B N 1
ATOM 11187 C CA . ALA B 1 616 ? -7.426 60.344 25.438 1 90.62 616 ALA B CA 1
ATOM 11188 C C . ALA B 1 616 ? -8.578 59.375 25.125 1 90.62 616 ALA B C 1
ATOM 11190 O O . ALA B 1 616 ? -9.727 59.812 25 1 90.62 616 ALA B O 1
ATOM 11191 N N . TYR B 1 617 ? -8.305 58.125 25.078 1 93.25 617 TYR B N 1
ATOM 11192 C CA . TYR B 1 617 ? -9.297 57.125 24.75 1 93.25 617 TYR B CA 1
ATOM 11193 C C . TYR B 1 617 ? -9.281 56 25.781 1 93.25 617 TYR B C 1
ATOM 11195 O O . TYR B 1 617 ? -8.703 54.938 25.516 1 93.25 617 TYR B O 1
ATOM 11203 N N . PRO B 1 618 ? -9.984 56.062 26.844 1 90.31 618 PRO B N 1
ATOM 11204 C CA . PRO B 1 618 ? -9.93 55.094 27.938 1 90.31 618 PRO B CA 1
ATOM 11205 C C . PRO B 1 618 ? -10.477 53.719 27.562 1 90.31 618 PRO B C 1
ATOM 11207 O O . PRO B 1 618 ? -10.156 52.719 28.203 1 90.31 618 PRO B O 1
ATOM 11210 N N . GLY B 1 619 ? -11.203 53.594 26.594 1 92.38 619 GLY B N 1
ATOM 11211 C CA . GLY B 1 619 ? -11.781 52.344 26.172 1 92.38 619 GLY B CA 1
ATOM 11212 C C . GLY B 1 619 ? -10.891 51.562 25.219 1 92.38 619 GLY B C 1
ATOM 11213 O O . GLY B 1 619 ? -11.25 50.469 24.781 1 92.38 619 GLY B O 1
ATOM 11214 N N . LEU B 1 620 ? -9.758 52.031 24.969 1 94.94 620 LEU B N 1
ATOM 11215 C CA . LEU B 1 620 ? -8.828 51.375 24.062 1 94.94 620 LEU B CA 1
ATOM 11216 C C . LEU B 1 620 ? -8.062 50.281 24.781 1 94.94 620 LEU B C 1
ATOM 11218 O O . LEU B 1 620 ? -7.488 50.5 25.844 1 94.94 620 LEU B O 1
ATOM 11222 N N . THR B 1 621 ? -8.125 49.062 24.312 1 94.75 621 THR B N 1
ATOM 11223 C CA . THR B 1 621 ? -7.359 47.906 24.781 1 94.75 621 THR B CA 1
ATOM 11224 C C . THR B 1 621 ? -6.441 47.375 23.688 1 94.75 621 THR B C 1
ATOM 11226 O O . THR B 1 621 ? -6.859 47.219 22.547 1 94.75 621 THR B O 1
ATOM 11229 N N . TYR B 1 622 ? -5.227 47.125 24.062 1 95.44 622 TYR B N 1
ATOM 11230 C CA . TYR B 1 622 ? -4.223 46.656 23.109 1 95.44 622 TYR B CA 1
ATOM 11231 C C . TYR B 1 622 ? -3.82 45.219 23.375 1 95.44 622 TYR B C 1
ATOM 11233 O O . TYR B 1 622 ? -3.529 44.844 24.516 1 95.44 622 TYR B O 1
ATOM 11241 N N . HIS B 1 623 ? -3.859 44.344 22.328 1 95.88 623 HIS B N 1
ATOM 11242 C CA . HIS B 1 623 ? -3.377 42.969 22.391 1 95.88 623 HIS B CA 1
ATOM 11243 C C . HIS B 1 623 ? -2.346 42.688 21.297 1 95.88 623 HIS B C 1
ATOM 11245 O O . HIS B 1 623 ? -2.482 43.188 20.172 1 95.88 623 HIS B O 1
ATOM 11251 N N . ARG B 1 624 ? -1.265 42.031 21.719 1 96 624 ARG B N 1
ATOM 11252 C CA . ARG B 1 624 ? -0.307 41.5 20.75 1 96 624 ARG B CA 1
ATOM 11253 C C . ARG B 1 624 ? -0.511 40 20.516 1 96 624 ARG B C 1
ATOM 11255 O O . ARG B 1 624 ? -0.354 39.219 21.438 1 96 624 ARG B O 1
ATOM 11262 N N . ILE B 1 625 ? -0.91 39.625 19.281 1 96.31 625 ILE B N 1
ATOM 11263 C CA . ILE B 1 625 ? -1.096 38.219 18.922 1 96.31 625 ILE B CA 1
ATOM 11264 C C . ILE B 1 625 ? -0.365 37.938 17.609 1 96.31 625 ILE B C 1
ATOM 11266 O O . ILE B 1 625 ? -0.963 37.969 16.531 1 96.31 625 ILE B O 1
ATOM 11270 N N . PRO B 1 626 ? 0.854 37.531 17.734 1 93.62 626 PRO B N 1
ATOM 11271 C CA . PRO B 1 626 ? 1.644 37.312 16.531 1 93.62 626 PRO B CA 1
ATOM 11272 C C . PRO B 1 626 ? 1.113 36.156 15.688 1 93.62 626 PRO B C 1
ATOM 11274 O O . PRO B 1 626 ? 0.845 35.062 16.219 1 93.62 626 PRO B O 1
ATOM 11277 N N . VAL B 1 627 ? 0.886 36.375 14.406 1 92.38 627 VAL B N 1
ATOM 11278 C CA . VAL B 1 627 ? 0.456 35.375 13.438 1 92.38 627 VAL B CA 1
ATOM 11279 C C . VAL B 1 627 ? 1.456 35.312 12.281 1 92.38 627 VAL B C 1
ATOM 11281 O O . VAL B 1 627 ? 1.934 36.344 11.812 1 92.38 627 VAL B O 1
ATOM 11284 N N . PRO B 1 628 ? 1.785 34.094 11.93 1 87.5 628 PRO B N 1
ATOM 11285 C CA . PRO B 1 628 ? 2.738 34 10.82 1 87.5 628 PRO B CA 1
ATOM 11286 C C . PRO B 1 628 ? 2.166 34.5 9.508 1 87.5 628 PRO B C 1
ATOM 11288 O O . PRO B 1 628 ? 0.964 34.375 9.258 1 87.5 628 PRO B O 1
ATOM 11291 N N . ASP B 1 629 ? 3.115 34.969 8.695 1 82.81 629 ASP B N 1
ATOM 11292 C CA . ASP B 1 629 ? 2.705 35.5 7.402 1 82.81 629 ASP B CA 1
ATOM 11293 C C . ASP B 1 629 ? 2.529 34.375 6.375 1 82.81 629 ASP B C 1
ATOM 11295 O O . ASP B 1 629 ? 3.277 33.406 6.383 1 82.81 629 ASP B O 1
ATOM 11299 N N . PHE B 1 630 ? 1.57 34.469 5.559 1 80.81 630 PHE B N 1
ATOM 11300 C CA . PHE B 1 630 ? 1.319 33.656 4.375 1 80.81 630 PHE B CA 1
ATOM 11301 C C . PHE B 1 630 ? 0.835 32.25 4.762 1 80.81 630 PHE B C 1
ATOM 11303 O O . PHE B 1 630 ? 0.374 31.5 3.908 1 80.81 630 PHE B O 1
ATOM 11310 N N . CYS B 1 631 ? 1.031 31.906 6.016 1 87.06 631 CYS B N 1
ATOM 11311 C CA . CYS B 1 631 ? 0.651 30.562 6.43 1 87.06 631 CYS B CA 1
ATOM 11312 C C . CYS B 1 631 ? -0.521 30.609 7.402 1 87.06 631 CYS B C 1
ATOM 11314 O O . CYS B 1 631 ? -0.954 31.688 7.816 1 87.06 631 CYS B O 1
ATOM 11316 N N . ALA B 1 632 ? -1.048 29.438 7.637 1 89.75 632 ALA B N 1
ATOM 11317 C CA . ALA B 1 632 ? -2.127 29.328 8.617 1 89.75 632 ALA B CA 1
ATOM 11318 C C . ALA B 1 632 ? -1.621 29.609 10.023 1 89.75 632 ALA B C 1
ATOM 11320 O O . ALA B 1 632 ? -0.503 29.234 10.375 1 89.75 632 ALA B O 1
ATOM 11321 N N . PRO B 1 633 ? -2.438 30.375 10.758 1 92.19 633 PRO B N 1
ATOM 11322 C CA . PRO B 1 633 ? -2.08 30.5 12.18 1 92.19 633 PRO B CA 1
ATOM 11323 C C . PRO B 1 633 ? -1.983 29.156 12.883 1 92.19 633 PRO B C 1
ATOM 11325 O O . PRO B 1 633 ? -2.643 28.188 12.477 1 92.19 633 PRO B O 1
ATOM 11328 N N . CYS B 1 634 ? -1.18 29.078 13.891 1 90.56 634 CYS B N 1
ATOM 11329 C CA . CYS B 1 634 ? -1.14 27.875 14.711 1 90.56 634 CYS B CA 1
ATOM 11330 C C . CYS B 1 634 ? -2.404 27.75 15.555 1 90.56 634 CYS B C 1
ATOM 11332 O O . CYS B 1 634 ? -3.119 28.734 15.758 1 90.56 634 CYS B O 1
ATOM 11334 N N . GLU B 1 635 ? -2.672 26.625 16.047 1 93.69 635 GLU B N 1
ATOM 11335 C CA . GLU B 1 635 ? -3.883 26.359 16.812 1 93.69 635 GLU B CA 1
ATOM 11336 C C . GLU B 1 635 ? -3.967 27.281 18.031 1 93.69 635 GLU B C 1
ATOM 11338 O O . GLU B 1 635 ? -5.043 27.797 18.359 1 93.69 635 GLU B O 1
ATOM 11343 N N . GLU B 1 636 ? -2.846 27.578 18.641 1 91.88 636 GLU B N 1
ATOM 11344 C CA . GLU B 1 636 ? -2.812 28.422 19.828 1 91.88 636 GLU B CA 1
ATOM 11345 C C . GLU B 1 636 ? -3.1 29.891 19.469 1 91.88 636 GLU B C 1
ATOM 11347 O O . GLU B 1 636 ? -3.596 30.641 20.312 1 91.88 636 GLU B O 1
ATOM 11352 N N . ASP B 1 637 ? -2.754 30.25 18.234 1 94.38 637 ASP B N 1
ATOM 11353 C CA . ASP B 1 637 ? -3.059 31.594 17.781 1 94.38 637 ASP B CA 1
ATOM 11354 C C . ASP B 1 637 ? -4.566 31.828 17.703 1 94.38 637 ASP B C 1
ATOM 11356 O O . ASP B 1 637 ? -5.055 32.906 18.047 1 94.38 637 ASP B O 1
ATOM 11360 N N . PHE B 1 638 ? -5.258 30.859 17.25 1 97.12 638 PHE B N 1
ATOM 11361 C CA . PHE B 1 638 ? -6.711 30.938 17.219 1 97.12 638 PHE B CA 1
ATOM 11362 C C . PHE B 1 638 ? -7.277 31.094 18.625 1 97.12 638 PHE B C 1
ATOM 11364 O O . PHE B 1 638 ? -8.25 31.812 18.844 1 97.12 638 PHE B O 1
ATOM 11371 N N . ASP B 1 639 ? -6.652 30.375 19.547 1 97 639 ASP B N 1
ATOM 11372 C CA . ASP B 1 639 ? -7.086 30.453 20.938 1 97 639 ASP B CA 1
ATOM 11373 C C . ASP B 1 639 ? -6.957 31.875 21.469 1 97 639 ASP B C 1
ATOM 11375 O O . ASP B 1 639 ? -7.883 32.406 22.094 1 97 639 ASP B O 1
ATOM 11379 N N . ARG B 1 640 ? -5.836 32.5 21.203 1 96.25 640 ARG B N 1
ATOM 11380 C CA . ARG B 1 640 ? -5.582 33.875 21.688 1 96.25 640 ARG B CA 1
ATOM 11381 C C . ARG B 1 640 ? -6.539 34.875 21.047 1 96.25 640 ARG B C 1
ATOM 11383 O O . ARG B 1 640 ? -7.043 35.781 21.719 1 96.25 640 ARG B O 1
ATOM 11390 N N . LEU B 1 641 ? -6.742 34.688 19.766 1 97.19 641 LEU B N 1
ATOM 11391 C CA . LEU B 1 641 ? -7.66 35.594 19.062 1 97.19 641 LEU B CA 1
ATOM 11392 C C . LEU B 1 641 ? -9.07 35.469 19.625 1 97.19 641 LEU B C 1
ATOM 11394 O O . LEU B 1 641 ? -9.719 36.469 19.922 1 97.19 641 LEU B O 1
ATOM 11398 N N . LEU B 1 642 ? -9.531 34.281 19.812 1 97.12 642 LEU B N 1
ATOM 11399 C CA . LEU B 1 642 ? -10.883 34.031 20.297 1 97.12 642 LEU B CA 1
ATOM 11400 C C . LEU B 1 642 ? -11.047 34.531 21.734 1 97.12 642 LEU B C 1
ATOM 11402 O O . LEU B 1 642 ? -12.102 35.031 22.094 1 97.12 642 LEU B O 1
ATOM 11406 N N . GLU B 1 643 ? -10.016 34.312 22.484 1 95.94 643 GLU B N 1
ATOM 11407 C CA . GLU B 1 643 ? -10.055 34.781 23.875 1 95.94 643 GLU B CA 1
ATOM 11408 C C . GLU B 1 643 ? -10.18 36.312 23.938 1 95.94 643 GLU B C 1
ATOM 11410 O O . GLU B 1 643 ? -10.969 36.844 24.719 1 95.94 643 GLU B O 1
ATOM 11415 N N . ALA B 1 644 ? -9.398 36.969 23.125 1 95.88 644 ALA B N 1
ATOM 11416 C CA . ALA B 1 644 ? -9.453 38.438 23.062 1 95.88 644 ALA B CA 1
ATOM 11417 C C . ALA B 1 644 ? -10.836 38.906 22.625 1 95.88 644 ALA B C 1
ATOM 11419 O O . ALA B 1 644 ? -11.367 39.875 23.172 1 95.88 644 ALA B O 1
ATOM 11420 N N . LEU B 1 645 ? -11.406 38.281 21.688 1 96 645 LEU B N 1
ATOM 11421 C CA . LEU B 1 645 ? -12.711 38.625 21.156 1 96 645 LEU B CA 1
ATOM 11422 C C . LEU B 1 645 ? -13.812 38.375 22.172 1 96 645 LEU B C 1
ATOM 11424 O O . LEU B 1 645 ? -14.648 39.25 22.438 1 96 645 LEU B O 1
ATOM 11428 N N . ARG B 1 646 ? -13.781 37.25 22.75 1 94.19 646 ARG B N 1
ATOM 11429 C CA . ARG B 1 646 ? -14.828 36.844 23.688 1 94.19 646 ARG B CA 1
ATOM 11430 C C . ARG B 1 646 ? -14.789 37.688 24.953 1 94.19 646 ARG B C 1
ATOM 11432 O O . ARG B 1 646 ? -15.844 38.094 25.469 1 94.19 646 ARG B O 1
ATOM 11439 N N . ALA B 1 647 ? -13.562 37.938 25.438 1 93.69 647 ALA B N 1
ATOM 11440 C CA . ALA B 1 647 ? -13.414 38.75 26.641 1 93.69 647 ALA B CA 1
ATOM 11441 C C . ALA B 1 647 ? -13.961 40.156 26.406 1 93.69 647 ALA B C 1
ATOM 11443 O O . ALA B 1 647 ? -14.625 40.719 27.281 1 93.69 647 ALA B O 1
ATOM 11444 N N . ALA B 1 648 ? -13.711 40.688 25.25 1 94.81 648 ALA B N 1
ATOM 11445 C CA . ALA B 1 648 ? -14.156 42.031 24.938 1 94.81 648 ALA B CA 1
ATOM 11446 C C . ALA B 1 648 ? -15.672 42.094 24.75 1 94.81 648 ALA B C 1
ATOM 11448 O O . ALA B 1 648 ? -16.328 43.031 25.219 1 94.81 648 ALA B O 1
ATOM 11449 N N . LEU B 1 649 ? -16.234 41.125 24.094 1 92.62 649 LEU B N 1
ATOM 11450 C CA . LEU B 1 649 ? -17.672 41.094 23.797 1 92.62 649 LEU B CA 1
ATOM 11451 C C . LEU B 1 649 ? -18.484 40.812 25.062 1 92.62 649 LEU B C 1
ATOM 11453 O O . LEU B 1 649 ? -19.641 41.219 25.172 1 92.62 649 LEU B O 1
ATOM 11457 N N . ALA B 1 650 ? -17.875 40.094 25.938 1 91.62 650 ALA B N 1
ATOM 11458 C CA . ALA B 1 650 ? -18.547 39.812 27.219 1 91.62 650 ALA B CA 1
ATOM 11459 C C . ALA B 1 650 ? -18.672 41.094 28.047 1 91.62 650 ALA B C 1
ATOM 11461 O O . ALA B 1 650 ? -19.656 41.25 28.766 1 91.62 650 ALA B O 1
ATOM 11462 N N . LYS B 1 651 ? -17.688 41.969 27.891 1 91.5 651 LYS B N 1
ATOM 11463 C CA . LYS B 1 651 ? -17.703 43.219 28.609 1 91.5 651 LYS B CA 1
ATOM 11464 C C . LYS B 1 651 ? -18.656 44.219 27.969 1 91.5 651 LYS B C 1
ATOM 11466 O O . LYS B 1 651 ? -19.391 44.938 28.656 1 91.5 651 LYS B O 1
ATOM 11471 N N . ASP B 1 652 ? -18.516 44.344 26.641 1 92.5 652 ASP B N 1
ATOM 11472 C CA . ASP B 1 652 ? -19.359 45.25 25.859 1 92.5 652 ASP B CA 1
ATOM 11473 C C . ASP B 1 652 ? -19.656 44.656 24.484 1 92.5 652 ASP B C 1
ATOM 11475 O O . ASP B 1 652 ? -18.75 44.531 23.641 1 92.5 652 ASP B O 1
ATOM 11479 N N . ALA B 1 653 ? -20.906 44.375 24.125 1 89.12 653 ALA B N 1
ATOM 11480 C CA . ALA B 1 653 ? -21.328 43.75 22.875 1 89.12 653 ALA B CA 1
ATOM 11481 C C . ALA B 1 653 ? -21.078 44.656 21.688 1 89.12 653 ALA B C 1
ATOM 11483 O O . ALA B 1 653 ? -21 44.219 20.547 1 89.12 653 ALA B O 1
ATOM 11484 N N . GLY B 1 654 ? -20.938 45.906 21.984 1 89.69 654 GLY B N 1
ATOM 11485 C CA . GLY B 1 654 ? -20.734 46.875 20.922 1 89.69 654 GLY B CA 1
ATOM 11486 C C . GLY B 1 654 ? -19.266 47.25 20.719 1 89.69 654 GLY B C 1
ATOM 11487 O O . GLY B 1 654 ? -18.953 48.188 20.016 1 89.69 654 GLY B O 1
ATOM 11488 N N . THR B 1 655 ? -18.422 46.469 21.281 1 94.75 655 THR B N 1
ATOM 11489 C CA . THR B 1 655 ? -16.984 46.719 21.188 1 94.75 655 THR B CA 1
ATOM 11490 C C . THR B 1 655 ? -16.516 46.656 19.734 1 94.75 655 THR B C 1
ATOM 11492 O O . THR B 1 655 ? -16.969 45.781 18.969 1 94.75 655 THR B O 1
ATOM 11495 N N . GLY B 1 656 ? -15.695 47.625 19.344 1 95.94 656 GLY B N 1
ATOM 11496 C CA . GLY B 1 656 ? -15.062 47.562 18.031 1 95.94 656 GLY B CA 1
ATOM 11497 C C . GLY B 1 656 ? -13.719 46.875 18.047 1 95.94 656 GLY B C 1
ATOM 11498 O O . GLY B 1 656 ? -12.977 46.938 19.031 1 95.94 656 GLY B O 1
ATOM 11499 N N . PHE B 1 657 ? -13.453 46.188 16.953 1 97.44 657 PHE B N 1
ATOM 11500 C CA . PHE B 1 657 ? -12.188 45.469 16.828 1 97.44 657 PHE B CA 1
ATOM 11501 C C . PHE B 1 657 ? -11.383 46 15.656 1 97.44 657 PHE B C 1
ATOM 11503 O O . PHE B 1 657 ? -11.922 46.25 14.578 1 97.44 657 PHE B O 1
ATOM 11510 N N . VAL B 1 658 ? -10.102 46.25 15.859 1 97.62 658 VAL B N 1
ATOM 11511 C CA . VAL B 1 658 ? -9.195 46.688 14.805 1 97.62 658 VAL B CA 1
ATOM 11512 C C . VAL B 1 658 ? -8 45.75 14.734 1 97.62 658 VAL B C 1
ATOM 11514 O O . VAL B 1 658 ? -7.312 45.5 15.734 1 97.62 658 VAL B O 1
ATOM 11517 N N . PHE B 1 659 ? -7.793 45.156 13.586 1 97.88 659 PHE B N 1
ATOM 11518 C CA . PHE B 1 659 ? -6.664 44.281 13.359 1 97.88 659 PHE B CA 1
ATOM 11519 C C . PHE B 1 659 ? -5.625 44.938 12.461 1 97.88 659 PHE B C 1
ATOM 11521 O O . PHE B 1 659 ? -5.977 45.562 11.461 1 97.88 659 PHE B O 1
ATOM 11528 N N . SER B 1 660 ? -4.41 44.812 12.828 1 95.38 660 SER B N 1
ATOM 11529 C CA . SER B 1 660 ? -3.381 45.438 12.023 1 95.38 660 SER B CA 1
ATOM 11530 C C . SER B 1 660 ? -2.178 44.531 11.836 1 95.38 660 SER B C 1
ATOM 11532 O O . SER B 1 660 ? -1.854 43.719 12.711 1 95.38 660 SER B O 1
ATOM 11534 N N . CYS B 1 661 ? -1.565 44.531 10.695 1 93.5 661 CYS B N 1
ATOM 11535 C CA . CYS B 1 661 ? -0.282 43.906 10.375 1 93.5 661 CYS B CA 1
ATOM 11536 C C . CYS B 1 661 ? 0.564 44.844 9.5 1 93.5 661 CYS B C 1
ATOM 11538 O O . CYS B 1 661 ? 0.337 46.062 9.469 1 93.5 661 CYS B O 1
ATOM 11540 N N . LEU B 1 662 ? 1.547 44.312 8.836 1 90.25 662 LEU B N 1
ATOM 11541 C CA . LEU B 1 662 ? 2.447 45.156 8.07 1 90.25 662 LEU B CA 1
ATOM 11542 C C . LEU B 1 662 ? 1.705 45.844 6.922 1 90.25 662 LEU B C 1
ATOM 11544 O O . LEU B 1 662 ? 1.652 47.062 6.852 1 90.25 662 LEU B O 1
ATOM 11548 N N . SER B 1 663 ? 1.091 45.031 6.074 1 87.5 663 SER B N 1
ATOM 11549 C CA . SER B 1 663 ? 0.429 45.562 4.887 1 87.5 663 SER B CA 1
ATOM 11550 C C . SER B 1 663 ? -1.076 45.688 5.098 1 87.5 663 SER B C 1
ATOM 11552 O O . SER B 1 663 ? -1.768 46.344 4.324 1 87.5 663 SER B O 1
ATOM 11554 N N . GLY B 1 664 ? -1.58 45 6.164 1 89.75 664 GLY B N 1
ATOM 11555 C CA . GLY B 1 664 ? -3.012 45 6.414 1 89.75 664 GLY B CA 1
ATOM 11556 C C . GLY B 1 664 ? -3.766 44.062 5.488 1 89.75 664 GLY B C 1
ATOM 11557 O O . GLY B 1 664 ? -4.992 44.125 5.379 1 89.75 664 GLY B O 1
ATOM 11558 N N . GLN B 1 665 ? -3.107 43.125 4.852 1 87.69 665 GLN B N 1
ATOM 11559 C CA . GLN B 1 665 ? -3.734 42.281 3.844 1 87.69 665 GLN B CA 1
ATOM 11560 C C . GLN B 1 665 ? -3.953 40.875 4.379 1 87.69 665 GLN B C 1
ATOM 11562 O O . GLN B 1 665 ? -4.973 40.594 5.012 1 87.69 665 GLN B O 1
ATOM 11567 N N . GLY B 1 666 ? -2.932 39.969 4.336 1 87.12 666 GLY B N 1
ATOM 11568 C CA . GLY B 1 666 ? -3.08 38.531 4.602 1 87.12 666 GLY B CA 1
ATOM 11569 C C . GLY B 1 666 ? -3.438 38.25 6.047 1 87.12 666 GLY B C 1
ATOM 11570 O O . GLY B 1 666 ? -4.516 37.719 6.328 1 87.12 666 GLY B O 1
ATOM 11571 N N . ARG B 1 667 ? -2.551 38.594 6.984 1 92.44 667 ARG B N 1
ATOM 11572 C CA . ARG B 1 667 ? -2.74 38.312 8.406 1 92.44 667 ARG B CA 1
ATOM 11573 C C . ARG B 1 667 ? -3.973 39.031 8.945 1 92.44 667 ARG B C 1
ATOM 11575 O O . ARG B 1 667 ? -4.777 38.438 9.664 1 92.44 667 ARG B O 1
ATOM 11582 N N . THR B 1 668 ? -4.09 40.281 8.5 1 93.81 668 THR B N 1
ATOM 11583 C CA . THR B 1 668 ? -5.203 41.094 8.945 1 93.81 668 THR B CA 1
ATOM 11584 C C . THR B 1 668 ? -6.535 40.5 8.484 1 93.81 668 THR B C 1
ATOM 11586 O O . THR B 1 668 ? -7.465 40.375 9.281 1 93.81 668 THR B O 1
ATOM 11589 N N . THR B 1 669 ? -6.562 40.156 7.219 1 92 669 THR B N 1
ATOM 11590 C CA . THR B 1 669 ? -7.797 39.594 6.691 1 92 669 THR B CA 1
ATOM 11591 C C . THR B 1 669 ? -8.133 38.281 7.398 1 92 669 THR B C 1
ATOM 11593 O O . THR B 1 669 ? -9.305 38 7.672 1 92 669 THR B O 1
ATOM 11596 N N . THR B 1 670 ? -7.152 37.469 7.668 1 93.62 670 THR B N 1
ATOM 11597 C CA . THR B 1 670 ? -7.371 36.219 8.367 1 93.62 670 THR B CA 1
ATOM 11598 C C . THR B 1 670 ? -7.98 36.469 9.75 1 93.62 670 THR B C 1
ATOM 11600 O O . THR B 1 670 ? -8.938 35.781 10.141 1 93.62 670 THR B O 1
ATOM 11603 N N . ALA B 1 671 ? -7.445 37.406 10.438 1 96.44 671 ALA B N 1
ATOM 11604 C CA . ALA B 1 671 ? -7.957 37.719 11.766 1 96.44 671 ALA B CA 1
ATOM 11605 C C . ALA B 1 671 ? -9.375 38.312 11.688 1 96.44 671 ALA B C 1
ATOM 11607 O O . ALA B 1 671 ? -10.203 38.031 12.555 1 96.44 671 ALA B O 1
ATOM 11608 N N . MET B 1 672 ? -9.625 39.125 10.695 1 95.56 672 MET B N 1
ATOM 11609 C CA . MET B 1 672 ? -10.961 39.688 10.484 1 95.56 672 MET B CA 1
ATOM 11610 C C . MET B 1 672 ? -11.977 38.562 10.25 1 95.56 672 MET B C 1
ATOM 11612 O O . MET B 1 672 ? -13.078 38.594 10.797 1 95.56 672 MET B O 1
ATOM 11616 N N . VAL B 1 673 ? -11.57 37.594 9.445 1 94.38 673 VAL B N 1
ATOM 11617 C CA . VAL B 1 673 ? -12.445 36.438 9.18 1 94.38 673 VAL B CA 1
ATOM 11618 C C . VAL B 1 673 ? -12.742 35.719 10.477 1 94.38 673 VAL B C 1
ATOM 11620 O O . VAL B 1 673 ? -13.891 35.312 10.734 1 94.38 673 VAL B O 1
ATOM 11623 N N . VAL B 1 674 ? -11.75 35.469 11.305 1 96.44 674 VAL B N 1
ATOM 11624 C CA . VAL B 1 674 ? -11.922 34.812 12.594 1 96.44 674 VAL B CA 1
ATOM 11625 C C . VAL B 1 674 ? -12.906 35.594 13.453 1 96.44 674 VAL B C 1
ATOM 11627 O O . VAL B 1 674 ? -13.781 35.031 14.102 1 96.44 674 VAL B O 1
ATOM 11630 N N . ALA B 1 675 ? -12.789 36.906 13.43 1 96.25 675 ALA B N 1
ATOM 11631 C CA . ALA B 1 675 ? -13.664 37.781 14.219 1 96.25 675 ALA B CA 1
ATOM 11632 C C . ALA B 1 675 ? -15.102 37.719 13.719 1 96.25 675 ALA B C 1
ATOM 11634 O O . ALA B 1 675 ? -16.047 37.688 14.516 1 96.25 675 ALA B O 1
ATOM 11635 N N . VAL B 1 676 ? -15.242 37.75 12.422 1 94.31 676 VAL B N 1
ATOM 11636 C CA . VAL B 1 676 ? -16.578 37.656 11.828 1 94.31 676 VAL B CA 1
ATOM 11637 C C . VAL B 1 676 ? -17.25 36.344 12.242 1 94.31 676 VAL B C 1
ATOM 11639 O O . VAL B 1 676 ? -18.406 36.344 12.648 1 94.31 676 VAL B O 1
ATOM 11642 N N . LEU B 1 677 ? -16.516 35.25 12.125 1 94.62 677 LEU B N 1
ATOM 11643 C CA . LEU B 1 677 ? -17.062 33.938 12.5 1 94.62 677 LEU B CA 1
ATOM 11644 C C . LEU B 1 677 ? -17.453 33.938 13.977 1 94.62 677 LEU B C 1
ATOM 11646 O O . LEU B 1 677 ? -18.547 33.438 14.32 1 94.62 677 LEU B O 1
ATOM 11650 N N . ALA B 1 678 ? -16.594 34.469 14.789 1 94.25 678 ALA B N 1
ATOM 11651 C CA . ALA B 1 678 ? -16.891 34.531 16.219 1 94.25 678 ALA B CA 1
ATOM 11652 C C . ALA B 1 678 ? -18.125 35.406 16.469 1 94.25 678 ALA B C 1
ATOM 11654 O O . ALA B 1 678 ? -19 35.031 17.266 1 94.25 678 ALA B O 1
ATOM 11655 N N . PHE B 1 679 ? -18.203 36.531 15.781 1 92.81 679 PHE B N 1
ATOM 11656 C CA . PHE B 1 679 ? -19.312 37.469 15.922 1 92.81 679 PHE B CA 1
ATOM 11657 C C . PHE B 1 679 ? -20.641 36.781 15.539 1 92.81 679 PHE B C 1
ATOM 11659 O O . PHE B 1 679 ? -21.641 36.938 16.234 1 92.81 679 PHE B O 1
ATOM 11666 N N . TRP B 1 680 ? -20.625 36.094 14.469 1 91.12 680 TRP B N 1
ATOM 11667 C CA . TRP B 1 680 ? -21.812 35.406 13.984 1 91.12 680 TRP B CA 1
ATOM 11668 C C . TRP B 1 680 ? -22.297 34.375 14.992 1 91.12 680 TRP B C 1
ATOM 11670 O O . TRP B 1 680 ? -23.5 34.219 15.219 1 91.12 680 TRP B O 1
ATOM 11680 N N . HIS B 1 681 ? -21.422 33.656 15.594 1 93.06 681 HIS B N 1
ATOM 11681 C CA . HIS B 1 681 ? -21.797 32.625 16.531 1 93.06 681 HIS B CA 1
ATOM 11682 C C . HIS B 1 681 ? -22.234 33.188 17.875 1 93.06 681 HIS B C 1
ATOM 11684 O O . HIS B 1 681 ? -23.031 32.562 18.578 1 93.06 681 HIS B O 1
ATOM 11690 N N . ILE B 1 682 ? -21.781 34.375 18.172 1 90.31 682 ILE B N 1
ATOM 11691 C CA . ILE B 1 682 ? -22.125 35 19.453 1 90.31 682 ILE B CA 1
ATOM 11692 C C . ILE B 1 682 ? -23.391 35.812 19.312 1 90.31 682 ILE B C 1
ATOM 11694 O O . ILE B 1 682 ? -24.281 35.75 20.156 1 90.31 682 ILE B O 1
ATOM 11698 N N . GLN B 1 683 ? -23.531 36.656 18.25 1 87 683 GLN B N 1
ATOM 11699 C CA . GLN B 1 683 ? -24.625 37.594 18.125 1 87 683 GLN B CA 1
ATOM 11700 C C . GLN B 1 683 ? -25.672 37.094 17.125 1 87 683 GLN B C 1
ATOM 11702 O O . GLN B 1 683 ? -26.766 37.656 17.031 1 87 683 GLN B O 1
ATOM 11707 N N . GLY B 1 684 ? -25.422 36 16.406 1 85.88 684 GLY B N 1
ATOM 11708 C CA . GLY B 1 684 ? -26.375 35.438 15.461 1 85.88 684 GLY B CA 1
ATOM 11709 C C . GLY B 1 684 ? -25.922 35.562 14.016 1 85.88 684 GLY B C 1
ATOM 11710 O O . GLY B 1 684 ? -25.188 36.469 13.664 1 85.88 684 GLY B O 1
ATOM 11711 N N . PHE B 1 685 ? -26.328 34.688 13.188 1 86.19 685 PHE B N 1
ATOM 11712 C CA . PHE B 1 685 ? -25.969 34.625 11.773 1 86.19 685 PHE B CA 1
ATOM 11713 C C . PHE B 1 685 ? -26.844 35.562 10.953 1 86.19 685 PHE B C 1
ATOM 11715 O O . PHE B 1 685 ? -28.062 35.625 11.172 1 86.19 685 PHE B O 1
ATOM 11722 N N . PRO B 1 686 ? -26.219 36.438 10.203 1 76.75 686 PRO B N 1
ATOM 11723 C CA . PRO B 1 686 ? -27.031 37.312 9.367 1 76.75 686 PRO B CA 1
ATOM 11724 C C . PRO B 1 686 ? -27.875 36.531 8.352 1 76.75 686 PRO B C 1
ATOM 11726 O O . PRO B 1 686 ? -27.516 35.406 7.977 1 76.75 686 PRO B O 1
ATOM 11729 N N . GLU B 1 687 ? -29.219 36.875 8.156 1 66.94 687 GLU B N 1
ATOM 11730 C CA . GLU B 1 687 ? -30.109 36.281 7.164 1 66.94 687 GLU B CA 1
ATOM 11731 C C . GLU B 1 687 ? -29.547 36.438 5.754 1 66.94 687 GLU B C 1
ATOM 11733 O O . GLU B 1 687 ? -30.188 36.031 4.777 1 66.94 687 GLU B O 1
ATOM 11738 N N . VAL B 1 688 ? -28.422 36.969 5.492 1 56.88 688 VAL B N 1
ATOM 11739 C CA . VAL B 1 688 ? -27.969 37.562 4.242 1 56.88 688 VAL B CA 1
ATOM 11740 C C . VAL B 1 688 ? -27.594 36.469 3.248 1 56.88 688 VAL B C 1
ATOM 11742 O O . VAL B 1 688 ? -26.922 35.5 3.607 1 56.88 688 VAL B O 1
ATOM 11745 N N . GLY B 1 689 ? -28.375 36.312 2.178 1 53.31 689 GLY B N 1
ATOM 11746 C CA . GLY B 1 689 ? -28.031 35.75 0.884 1 53.31 689 GLY B CA 1
ATOM 11747 C C . GLY B 1 689 ? -26.672 36.188 0.38 1 53.31 689 GLY B C 1
ATOM 11748 O O . GLY B 1 689 ? -26.266 35.844 -0.734 1 53.31 689 GLY B O 1
ATOM 11749 N N . GLU B 1 690 ? -26.016 37.219 0.967 1 52.38 690 GLU B N 1
ATOM 11750 C CA . GLU B 1 690 ? -24.844 37.781 0.308 1 52.38 690 GLU B CA 1
ATOM 11751 C C . GLU B 1 690 ? -23.609 36.906 0.547 1 52.38 690 GLU B C 1
ATOM 11753 O O . GLU B 1 690 ? -23.312 36.562 1.688 1 52.38 690 GLU B O 1
ATOM 11758 N N . GLU B 1 691 ? -23.062 36.312 -0.381 1 54.66 691 GLU B N 1
ATOM 11759 C CA . GLU B 1 691 ? -22.078 35.25 -0.461 1 54.66 691 GLU B CA 1
ATOM 11760 C C . GLU B 1 691 ? -20.766 35.656 0.2 1 54.66 691 GLU B C 1
ATOM 11762 O O . GLU B 1 691 ? -20.125 34.812 0.867 1 54.66 691 GLU B O 1
ATOM 11767 N N . GLU B 1 692 ? -19.984 36.875 -0.134 1 58.28 692 GLU B N 1
ATOM 11768 C CA . GLU B 1 692 ? -18.609 37.031 0.318 1 58.28 692 GLU B CA 1
ATOM 11769 C C . GLU B 1 692 ? -18.453 38.312 1.14 1 58.28 692 GLU B C 1
ATOM 11771 O O . GLU B 1 692 ? -18.531 39.406 0.598 1 58.28 692 GLU B O 1
ATOM 11776 N N . LEU B 1 693 ? -18.438 38.344 2.539 1 55.81 693 LEU B N 1
ATOM 11777 C CA . LEU B 1 693 ? -18.266 39.5 3.387 1 55.81 693 LEU B CA 1
ATOM 11778 C C . LEU B 1 693 ? -16.781 39.875 3.49 1 55.81 693 LEU B C 1
ATOM 11780 O O . LEU B 1 693 ? -16.438 41.062 3.441 1 55.81 693 LEU B O 1
ATOM 11784 N N . VAL B 1 694 ? -15.914 38.875 3.693 1 59 694 VAL B N 1
ATOM 11785 C CA . VAL B 1 694 ? -14.477 39.094 3.822 1 59 694 VAL B CA 1
ATOM 11786 C C . VAL B 1 694 ? -13.719 38.062 2.959 1 59 694 VAL B C 1
ATOM 11788 O O . VAL B 1 694 ? -14.039 36.875 2.965 1 59 694 VAL B O 1
ATOM 11791 N N . SER B 1 695 ? -12.906 38.594 2.021 1 54.28 695 SER B N 1
ATOM 11792 C CA . SER B 1 695 ? -12.125 37.719 1.175 1 54.28 695 SER B CA 1
ATOM 11793 C C . SER B 1 695 ? -10.648 37.719 1.557 1 54.28 695 SER B C 1
ATOM 11795 O O . SER B 1 695 ? -10.039 38.781 1.615 1 54.28 695 SER B O 1
ATOM 11797 N N . VAL B 1 696 ? -10.203 36.594 2.049 1 50.91 696 VAL B N 1
ATOM 11798 C CA . VAL B 1 696 ? -8.781 36.5 2.326 1 50.91 696 VAL B CA 1
ATOM 11799 C C . VAL B 1 696 ? -7.988 36.625 1.026 1 50.91 696 VAL B C 1
ATOM 11801 O O . VAL B 1 696 ? -8.336 36 0.019 1 50.91 696 VAL B O 1
ATOM 11804 N N . PRO B 1 697 ? -7.066 37.625 1.009 1 48.19 697 PRO B N 1
ATOM 11805 C CA . PRO B 1 697 ? -6.25 37.75 -0.201 1 48.19 697 PRO B CA 1
ATOM 11806 C C . PRO B 1 697 ? -5.648 36.406 -0.642 1 48.19 697 PRO B C 1
ATOM 11808 O O . PRO B 1 697 ? -5.27 35.594 0.199 1 48.19 697 PRO B O 1
ATOM 11811 N N . ASP B 1 698 ? -5.578 36.219 -1.921 1 45.06 698 ASP B N 1
ATOM 11812 C CA . ASP B 1 698 ? -4.93 35.094 -2.598 1 45.06 698 ASP B CA 1
ATOM 11813 C C . ASP B 1 698 ? -5.699 33.812 -2.363 1 45.06 698 ASP B C 1
ATOM 11815 O O . ASP B 1 698 ? -5.117 32.719 -2.385 1 45.06 698 ASP B O 1
ATOM 11819 N N . ALA B 1 699 ? -6.785 34.062 -1.848 1 48.41 699 ALA B N 1
ATOM 11820 C CA . ALA B 1 699 ? -7.672 32.906 -1.701 1 48.41 699 ALA B CA 1
ATOM 11821 C C . ALA B 1 699 ? -7.91 32.219 -3.045 1 48.41 699 ALA B C 1
ATOM 11823 O O . ALA B 1 699 ? -8.258 31.047 -3.096 1 48.41 699 ALA B O 1
ATOM 11824 N N . LYS B 1 700 ? -7.742 33 -4.031 1 44.5 700 LYS B N 1
ATOM 11825 C CA . LYS B 1 700 ? -7.949 32.469 -5.367 1 44.5 700 LYS B CA 1
ATOM 11826 C C . LYS B 1 700 ? -6.914 31.391 -5.684 1 44.5 700 LYS B C 1
ATOM 11828 O O . LYS B 1 700 ? -7.148 30.516 -6.527 1 44.5 700 LYS B O 1
ATOM 11833 N N . PHE B 1 701 ? -5.785 31.609 -5.137 1 42.59 701 PHE B N 1
ATOM 11834 C CA . PHE B 1 701 ? -4.777 30.594 -5.41 1 42.59 701 PHE B CA 1
ATOM 11835 C C . PHE B 1 701 ? -5.219 29.234 -4.879 1 42.59 701 PHE B C 1
ATOM 11837 O O . PHE B 1 701 ? -4.656 28.203 -5.258 1 42.59 701 PHE B O 1
ATOM 11844 N N . THR B 1 702 ? -5.988 29.25 -3.941 1 40.47 702 THR B N 1
ATOM 11845 C CA . THR B 1 702 ? -6.504 27.938 -3.602 1 40.47 702 THR B CA 1
ATOM 11846 C C . THR B 1 702 ? -7.238 27.312 -4.789 1 40.47 702 THR B C 1
ATOM 11848 O O . THR B 1 702 ? -7.652 26.156 -4.734 1 40.47 702 THR B O 1
ATOM 11851 N N . LYS B 1 703 ? -7.891 28.109 -5.562 1 37.34 703 LYS B N 1
ATOM 11852 C CA . LYS B 1 703 ? -8.578 27.453 -6.672 1 37.34 703 LYS B CA 1
ATOM 11853 C C . LYS B 1 703 ? -7.578 26.844 -7.648 1 37.34 703 LYS B C 1
ATOM 11855 O O . LYS B 1 703 ? -7.949 26.438 -8.75 1 37.34 703 LYS B O 1
ATOM 11860 N N . GLY B 1 704 ? -6.391 26.188 -7.254 1 39.19 704 GLY B N 1
ATOM 11861 C CA . GLY B 1 704 ? -5.414 25.281 -7.84 1 39.19 704 GLY B CA 1
ATOM 11862 C C . GLY B 1 704 ? -4.824 25.797 -9.141 1 39.19 704 GLY B C 1
ATOM 11863 O O . GLY B 1 704 ? -4.211 25.031 -9.891 1 39.19 704 GLY B O 1
ATOM 11864 N N . GLU B 1 705 ? -5.449 27.094 -9.711 1 38.25 705 GLU B N 1
ATOM 11865 C CA . GLU B 1 705 ? -4.727 27.484 -10.922 1 38.25 705 GLU B CA 1
ATOM 11866 C C . GLU B 1 705 ? -3.299 27.922 -10.594 1 38.25 705 GLU B C 1
ATOM 11868 O O . GLU B 1 705 ? -3.059 29.062 -10.211 1 38.25 705 GLU B O 1
ATOM 11873 N N . PHE B 1 706 ? -2.578 27.281 -9.852 1 42.25 706 PHE B N 1
ATOM 11874 C CA . PHE B 1 706 ? -1.235 27.641 -9.414 1 42.25 706 PHE B CA 1
ATOM 11875 C C . PHE B 1 706 ? -0.344 27.969 -10.609 1 42.25 706 PHE B C 1
ATOM 11877 O O . PHE B 1 706 ? -0.307 27.219 -11.586 1 42.25 706 PHE B O 1
ATOM 11884 N N . GLU B 1 707 ? -0.071 29.203 -10.75 1 44.69 707 GLU B N 1
ATOM 11885 C CA . GLU B 1 707 ? 0.97 29.766 -11.617 1 44.69 707 GLU B CA 1
ATOM 11886 C C . GLU B 1 707 ? 2.283 29 -11.453 1 44.69 707 GLU B C 1
ATOM 11888 O O . GLU B 1 707 ? 3.316 29.406 -11.984 1 44.69 707 GLU B O 1
ATOM 11893 N N . ALA B 1 708 ? 2.416 28.141 -10.578 1 48.44 708 ALA B N 1
ATOM 11894 C CA . ALA B 1 708 ? 3.719 27.5 -10.461 1 48.44 708 ALA B CA 1
ATOM 11895 C C . ALA B 1 708 ? 4.234 27.047 -11.828 1 48.44 708 ALA B C 1
ATOM 11897 O O . ALA B 1 708 ? 5.445 26.953 -12.039 1 48.44 708 ALA B O 1
ATOM 11898 N N . LYS B 1 709 ? 3.254 26.625 -12.688 1 49.09 709 LYS B N 1
ATOM 11899 C CA . LYS B 1 709 ? 3.711 26.188 -14.008 1 49.09 709 LYS B CA 1
ATOM 11900 C C . LYS B 1 709 ? 4.289 27.359 -14.805 1 49.09 709 LYS B C 1
ATOM 11902 O O . LYS B 1 709 ? 5.043 27.156 -15.75 1 49.09 709 LYS B O 1
ATOM 11907 N N . ALA B 1 710 ? 3.967 28.562 -14.258 1 50.34 710 ALA B N 1
ATOM 11908 C CA . ALA B 1 710 ? 4.488 29.656 -15.062 1 50.34 710 ALA B CA 1
ATOM 11909 C C . ALA B 1 710 ? 5.84 30.125 -14.531 1 50.34 710 ALA B C 1
ATOM 11911 O O . ALA B 1 710 ? 6.398 31.109 -15.023 1 50.34 710 ALA B O 1
ATOM 11912 N N . ALA B 1 711 ? 6.227 29.25 -13.445 1 60.09 711 ALA B N 1
ATOM 11913 C CA . ALA B 1 711 ? 7.48 29.719 -12.852 1 60.09 711 ALA B CA 1
ATOM 11914 C C . ALA B 1 711 ? 8.641 29.547 -13.828 1 60.09 711 ALA B C 1
ATOM 11916 O O . ALA B 1 711 ? 8.727 28.547 -14.539 1 60.09 711 ALA B O 1
ATOM 11917 N N . LYS B 1 712 ? 9.398 30.562 -14.008 1 64.94 712 LYS B N 1
ATOM 11918 C CA . LYS B 1 712 ? 10.531 30.625 -14.922 1 64.94 712 LYS B CA 1
ATOM 11919 C C . LYS B 1 712 ? 11.688 29.766 -14.43 1 64.94 712 LYS B C 1
ATOM 11921 O O . LYS B 1 712 ? 12.5 29.297 -15.227 1 64.94 712 LYS B O 1
ATOM 11926 N N . SER B 1 713 ? 11.656 29.641 -12.922 1 78 713 SER B N 1
ATOM 11927 C CA . SER B 1 713 ? 12.758 28.891 -12.344 1 78 713 SER B CA 1
ATOM 11928 C C . SER B 1 713 ? 12.258 27.844 -11.344 1 78 713 SER B C 1
ATOM 11930 O O . SER B 1 713 ? 11.133 27.953 -10.852 1 78 713 SER B O 1
ATOM 11932 N N . GLU B 1 714 ? 13.047 26.828 -11.07 1 78.12 714 GLU B N 1
ATOM 11933 C CA . GLU B 1 714 ? 12.703 25.734 -10.172 1 78.12 714 GLU B CA 1
ATOM 11934 C C . GLU B 1 714 ? 12.508 26.219 -8.742 1 78.12 714 GLU B C 1
ATOM 11936 O O . GLU B 1 714 ? 11.531 25.859 -8.086 1 78.12 714 GLU B O 1
ATOM 11941 N N . PRO B 1 715 ? 13.367 27.109 -8.32 1 77.31 715 PRO B N 1
ATOM 11942 C CA . PRO B 1 715 ? 13.148 27.609 -6.961 1 77.31 715 PRO B CA 1
ATOM 11943 C C . PRO B 1 715 ? 11.875 28.438 -6.828 1 77.31 715 PRO B C 1
ATOM 11945 O O . PRO B 1 715 ? 11.195 28.375 -5.801 1 77.31 715 PRO B O 1
ATOM 11948 N N . GLU B 1 716 ? 11.641 29.125 -7.824 1 78.56 716 GLU B N 1
ATOM 11949 C CA . GLU B 1 716 ? 10.422 29.922 -7.816 1 78.56 716 GLU B CA 1
ATOM 11950 C C . GLU B 1 716 ? 9.172 29.031 -7.863 1 78.56 716 GLU B C 1
ATOM 11952 O O . GLU B 1 716 ? 8.18 29.312 -7.188 1 78.56 716 GLU B O 1
ATOM 11957 N N . ALA B 1 717 ? 9.289 28.062 -8.648 1 77.75 717 ALA B N 1
ATOM 11958 C CA . ALA B 1 717 ? 8.172 27.125 -8.727 1 77.75 717 ALA B CA 1
ATOM 11959 C C . ALA B 1 717 ? 7.922 26.453 -7.383 1 77.75 717 ALA B C 1
ATOM 11961 O O . ALA B 1 717 ? 6.77 26.266 -6.98 1 77.75 717 ALA B O 1
ATOM 11962 N N . ARG B 1 718 ? 8.969 26.156 -6.738 1 81.62 718 ARG B N 1
ATOM 11963 C CA . ARG B 1 718 ? 8.859 25.516 -5.434 1 81.62 718 ARG B CA 1
ATOM 11964 C C . ARG B 1 718 ? 8.258 26.469 -4.402 1 81.62 718 ARG B C 1
ATOM 11966 O O . ARG B 1 718 ? 7.461 26.047 -3.559 1 81.62 718 ARG B O 1
ATOM 11973 N N . ARG B 1 719 ? 8.609 27.688 -4.496 1 81.81 719 ARG B N 1
ATOM 11974 C CA . ARG B 1 719 ? 8.078 28.688 -3.576 1 81.81 719 ARG B CA 1
ATOM 11975 C C . ARG B 1 719 ? 6.59 28.906 -3.797 1 81.81 719 ARG B C 1
ATOM 11977 O O . ARG B 1 719 ? 5.824 29.031 -2.838 1 81.81 719 ARG B O 1
ATOM 11984 N N . LEU B 1 720 ? 6.266 28.938 -5.023 1 80.25 720 LEU B N 1
ATOM 11985 C CA . LEU B 1 720 ? 4.859 29.156 -5.352 1 80.25 720 LEU B CA 1
ATOM 11986 C C . LEU B 1 720 ? 4.016 27.953 -4.934 1 80.25 720 LEU B C 1
ATOM 11988 O O . LEU B 1 720 ? 2.871 28.109 -4.508 1 80.25 720 LEU B O 1
ATOM 11992 N N . GLN B 1 721 ? 4.582 26.844 -5.062 1 81.69 721 GLN B N 1
ATOM 11993 C CA . GLN B 1 721 ? 3.891 25.625 -4.629 1 81.69 721 GLN B CA 1
ATOM 11994 C C . GLN B 1 721 ? 3.672 25.641 -3.117 1 81.69 721 GLN B C 1
ATOM 11996 O O . GLN B 1 721 ? 2.584 25.297 -2.641 1 81.69 721 GLN B O 1
ATOM 12001 N N . LEU B 1 722 ? 4.711 25.969 -2.467 1 86.69 722 LEU B N 1
ATOM 12002 C CA . LEU B 1 722 ? 4.613 26.031 -1.014 1 86.69 722 LEU B CA 1
ATOM 12003 C C . LEU B 1 722 ? 3.549 27.047 -0.59 1 86.69 722 LEU B C 1
ATOM 12005 O O . LEU B 1 722 ? 2.721 26.75 0.276 1 86.69 722 LEU B O 1
ATOM 12009 N N . ARG B 1 723 ? 3.553 28.172 -1.222 1 85.06 723 ARG B N 1
ATOM 12010 C CA . ARG B 1 723 ? 2.607 29.234 -0.878 1 85.06 723 ARG B CA 1
ATOM 12011 C C . ARG B 1 723 ? 1.172 28.797 -1.146 1 85.06 723 ARG B C 1
ATOM 12013 O O . ARG B 1 723 ? 0.27 29.078 -0.358 1 85.06 723 ARG B O 1
ATOM 12020 N N . SER B 1 724 ? 1.022 28.125 -2.193 1 84 724 SER B N 1
ATOM 12021 C CA . SER B 1 724 ? -0.312 27.656 -2.541 1 84 724 SER B CA 1
ATOM 12022 C C . SER B 1 724 ? -0.838 26.672 -1.497 1 84 724 SER B C 1
ATOM 12024 O O . SER B 1 724 ? -2.01 26.719 -1.121 1 84 724 SER B O 1
ATOM 12026 N N . LEU B 1 725 ? 0.006 25.844 -1.07 1 88.38 725 LEU B N 1
ATOM 12027 C CA . LEU B 1 725 ? -0.398 24.859 -0.082 1 88.38 725 LEU B CA 1
ATOM 12028 C C . LEU B 1 725 ? -0.614 25.5 1.282 1 88.38 725 LEU B C 1
ATOM 12030 O O . LEU B 1 725 ? -1.483 25.078 2.045 1 88.38 725 LEU B O 1
ATOM 12034 N N . GLN B 1 726 ? 0.112 26.484 1.557 1 89.75 726 GLN B N 1
ATOM 12035 C CA . GLN B 1 726 ? -0.054 27.203 2.818 1 89.75 726 GLN B CA 1
ATOM 12036 C C . GLN B 1 726 ? -1.38 27.953 2.854 1 89.75 726 GLN B C 1
ATOM 12038 O O . GLN B 1 726 ? -2.043 28 3.891 1 89.75 726 GLN B O 1
ATOM 12043 N N . TYR B 1 727 ? -1.71 28.516 1.754 1 87.88 727 TYR B N 1
ATOM 12044 C CA . TYR B 1 727 ? -3.002 29.188 1.661 1 87.88 727 TYR B CA 1
ATOM 12045 C C . TYR B 1 727 ? -4.145 28.188 1.805 1 87.88 727 TYR B C 1
ATOM 12047 O O . TYR B 1 727 ? -5.152 28.469 2.459 1 87.88 727 TYR B O 1
ATOM 12055 N N . LEU B 1 728 ? -3.941 27.078 1.167 1 89.38 728 LEU B N 1
ATOM 12056 C CA . LEU B 1 728 ? -4.953 26.031 1.292 1 89.38 728 LEU B CA 1
ATOM 12057 C C . LEU B 1 728 ? -5.102 25.594 2.744 1 89.38 728 LEU B C 1
ATOM 12059 O O . LEU B 1 728 ? -6.219 25.375 3.223 1 89.38 728 LEU B O 1
ATOM 12063 N N . GLU B 1 729 ? -4.012 25.391 3.359 1 92.94 729 GLU B N 1
ATOM 12064 C CA . GLU B 1 729 ? -4.031 25.016 4.766 1 92.94 729 GLU B CA 1
ATOM 12065 C C . GLU B 1 729 ? -4.754 26.047 5.617 1 92.94 729 GLU B C 1
ATOM 12067 O O . GLU B 1 729 ? -5.504 25.703 6.527 1 92.94 729 GLU B O 1
ATOM 12072 N N . ARG B 1 730 ? -4.469 27.312 5.352 1 92.56 730 ARG B N 1
ATOM 12073 C CA . ARG B 1 730 ? -5.137 28.406 6.051 1 92.56 730 ARG B CA 1
ATOM 12074 C C . ARG B 1 730 ? -6.648 28.328 5.879 1 92.56 730 ARG B C 1
ATOM 12076 O O . ARG B 1 730 ? -7.402 28.484 6.84 1 92.56 730 ARG B O 1
ATOM 12083 N N . TYR B 1 731 ? -7.055 28.094 4.664 1 92.12 731 TYR B N 1
ATOM 12084 C CA . TYR B 1 731 ? -8.477 27.953 4.383 1 92.12 731 TYR B CA 1
ATOM 12085 C C . TYR B 1 731 ? -9.078 26.781 5.156 1 92.12 731 TYR B C 1
ATOM 12087 O O . TYR B 1 731 ? -10.156 26.906 5.746 1 92.12 731 TYR B O 1
ATOM 12095 N N . VAL B 1 732 ? -8.414 25.688 5.203 1 94.12 732 VAL B N 1
ATOM 12096 C CA . VAL B 1 732 ? -8.891 24.5 5.898 1 94.12 732 VAL B CA 1
ATOM 12097 C C . VAL B 1 732 ? -9.008 24.781 7.391 1 94.12 732 VAL B C 1
ATOM 12099 O O . VAL B 1 732 ? -9.969 24.359 8.039 1 94.12 732 VAL B O 1
ATOM 12102 N N . TYR B 1 733 ? -8.102 25.469 7.926 1 95.69 733 TYR B N 1
ATOM 12103 C CA . TYR B 1 733 ? -8.141 25.797 9.344 1 95.69 733 TYR B CA 1
ATOM 12104 C C . TYR B 1 733 ? -9.32 26.703 9.672 1 95.69 733 TYR B C 1
ATOM 12106 O O . TYR B 1 733 ? -9.914 26.609 10.75 1 95.69 733 TYR B O 1
ATOM 12114 N N . LEU B 1 734 ? -9.633 27.625 8.789 1 94.94 734 LEU B N 1
ATOM 12115 C CA . LEU B 1 734 ? -10.789 28.484 9.008 1 94.94 734 LEU B CA 1
ATOM 12116 C C . LEU B 1 734 ? -12.078 27.688 8.992 1 94.94 734 LEU B C 1
ATOM 12118 O O . LEU B 1 734 ? -12.992 27.938 9.781 1 94.94 734 LEU B O 1
ATOM 12122 N N . VAL B 1 735 ? -12.109 26.688 8.109 1 94.69 735 VAL B N 1
ATOM 12123 C CA . VAL B 1 735 ? -13.258 25.797 8.062 1 94.69 735 VAL B CA 1
ATOM 12124 C C . VAL B 1 735 ? -13.352 25 9.367 1 94.69 735 VAL B C 1
ATOM 12126 O O . VAL B 1 735 ? -14.438 24.828 9.922 1 94.69 735 VAL B O 1
ATOM 12129 N N . LEU B 1 736 ? -12.258 24.531 9.82 1 96.69 736 LEU B N 1
ATOM 12130 C CA . LEU B 1 736 ? -12.211 23.766 11.062 1 96.69 736 LEU B CA 1
ATOM 12131 C C . LEU B 1 736 ? -12.602 24.641 12.25 1 96.69 736 LEU B C 1
ATOM 12133 O O . LEU B 1 736 ? -13.281 24.172 13.172 1 96.69 736 LEU B O 1
ATOM 12137 N N . LEU B 1 737 ? -12.148 25.906 12.211 1 97.62 737 LEU B N 1
ATOM 12138 C CA . LEU B 1 737 ? -12.531 26.828 13.273 1 97.62 737 LEU B CA 1
ATOM 12139 C C . LEU B 1 737 ? -14.039 27.016 13.312 1 97.62 737 LEU B C 1
ATOM 12141 O O . LEU B 1 737 ? -14.641 27.031 14.391 1 97.62 737 LEU B O 1
ATOM 12145 N N . ASN B 1 738 ? -14.562 27.203 12.148 1 96.06 738 ASN B N 1
ATOM 12146 C CA . ASN B 1 738 ? -16.016 27.328 12.078 1 96.06 738 ASN B CA 1
ATOM 12147 C C . ASN B 1 738 ? -16.703 26.094 12.625 1 96.06 738 ASN B C 1
ATOM 12149 O O . ASN B 1 738 ? -17.719 26.203 13.32 1 96.06 738 ASN B O 1
ATOM 12153 N N . ALA B 1 739 ? -16.203 24.922 12.266 1 95.31 739 ALA B N 1
ATOM 12154 C CA . ALA B 1 739 ? -16.75 23.672 12.781 1 95.31 739 ALA B CA 1
ATOM 12155 C C . ALA B 1 739 ? -16.656 23.625 14.305 1 95.31 739 ALA B C 1
ATOM 12157 O O . ALA B 1 739 ? -17.594 23.203 14.977 1 95.31 739 ALA B O 1
ATOM 12158 N N . TYR B 1 740 ? -15.562 24.016 14.812 1 97 740 TYR B N 1
ATOM 12159 C CA . TYR B 1 740 ? -15.336 24.078 16.25 1 97 740 TYR B CA 1
ATOM 12160 C C . TYR B 1 740 ? -16.359 25 16.922 1 97 740 TYR B C 1
ATOM 12162 O O . TYR B 1 740 ? -16.953 24.625 17.938 1 97 740 TYR B O 1
ATOM 12170 N N . LEU B 1 741 ? -16.531 26.203 16.344 1 97.19 741 LEU B N 1
ATOM 12171 C CA . LEU B 1 741 ? -17.438 27.172 16.938 1 97.19 741 LEU B CA 1
ATOM 12172 C C . LEU B 1 741 ? -18.875 26.641 16.953 1 97.19 741 LEU B C 1
ATOM 12174 O O . LEU B 1 741 ? -19.625 26.906 17.891 1 97.19 741 LEU B O 1
ATOM 12178 N N . HIS B 1 742 ? -19.234 25.828 15.914 1 95 742 HIS B N 1
ATOM 12179 C CA . HIS B 1 742 ? -20.562 25.234 15.875 1 95 742 HIS B CA 1
ATOM 12180 C C . HIS B 1 742 ? -20.703 24.125 16.906 1 95 742 HIS B C 1
ATOM 12182 O O . HIS B 1 742 ? -21.672 24.094 17.672 1 95 742 HIS B O 1
ATOM 12188 N N . LEU B 1 743 ? -19.75 23.281 17.016 1 93.75 743 LEU B N 1
ATOM 12189 C CA . LEU B 1 743 ? -19.859 22.031 17.766 1 93.75 743 LEU B CA 1
ATOM 12190 C C . LEU B 1 743 ? -19.672 22.297 19.266 1 93.75 743 LEU B C 1
ATOM 12192 O O . LEU B 1 743 ? -20.266 21.594 20.094 1 93.75 743 LEU B O 1
ATOM 12196 N N . GLU B 1 744 ? -18.891 23.312 19.609 1 95 744 GLU B N 1
ATOM 12197 C CA . GLU B 1 744 ? -18.594 23.578 21.016 1 95 744 GLU B CA 1
ATOM 12198 C C . GLU B 1 744 ? -19.438 24.719 21.547 1 95 744 GLU B C 1
ATOM 12200 O O . GLU B 1 744 ? -19.281 25.125 22.703 1 95 744 GLU B O 1
ATOM 12205 N N . LYS B 1 745 ? -20.406 25.172 20.797 1 94.06 745 LYS B N 1
ATOM 12206 C CA . LYS B 1 745 ? -21.25 26.297 21.203 1 94.06 745 LYS B CA 1
ATOM 12207 C C . LYS B 1 745 ? -22.094 25.922 22.438 1 94.06 745 LYS B C 1
ATOM 12209 O O . LYS B 1 745 ? -22.266 26.734 23.328 1 94.06 745 LYS B O 1
ATOM 12214 N N . ALA B 1 746 ? -22.609 24.719 22.406 1 91.06 746 ALA B N 1
ATOM 12215 C CA . ALA B 1 746 ? -23.484 24.266 23.484 1 91.06 746 ALA B CA 1
ATOM 12216 C C . ALA B 1 746 ? -22.781 24.312 24.828 1 91.06 746 ALA B C 1
ATOM 12218 O O . ALA B 1 746 ? -23.406 24.578 25.859 1 91.06 746 ALA B O 1
ATOM 12219 N N . ASP B 1 747 ? -21.469 24.125 24.875 1 91.44 747 ASP B N 1
ATOM 12220 C CA . ASP B 1 747 ? -20.703 24.125 26.109 1 91.44 747 ASP B CA 1
ATOM 12221 C C . ASP B 1 747 ? -20 25.484 26.312 1 91.44 747 ASP B C 1
ATOM 12223 O O . ASP B 1 747 ? -19.078 25.594 27.109 1 91.44 747 ASP B O 1
ATOM 12227 N N . SER B 1 748 ? -20.375 26.469 25.484 1 92.25 748 SER B N 1
ATOM 12228 C CA . SER B 1 748 ? -19.859 27.828 25.594 1 92.25 748 SER B CA 1
ATOM 12229 C C . SER B 1 748 ? -18.344 27.875 25.375 1 92.25 748 SER B C 1
ATOM 12231 O O . SER B 1 748 ? -17.625 28.594 26.078 1 92.25 748 SER B O 1
ATOM 12233 N N . TRP B 1 749 ? -17.859 26.984 24.547 1 94.56 749 TRP B N 1
ATOM 12234 C CA . TRP B 1 749 ? -16.469 26.953 24.094 1 94.56 749 TRP B CA 1
ATOM 12235 C C . TRP B 1 749 ? -15.523 26.844 25.281 1 94.56 749 TRP B C 1
ATOM 12237 O O . TRP B 1 749 ? -14.523 27.562 25.359 1 94.56 749 TRP B O 1
ATOM 12247 N N . GLN B 1 750 ? -15.758 26.047 26.25 1 93.81 750 GLN B N 1
ATOM 12248 C CA . GLN B 1 750 ? -14.898 25.781 27.391 1 93.81 750 GLN B CA 1
ATOM 12249 C C . GLN B 1 750 ? -13.586 25.125 26.969 1 93.81 750 GLN B C 1
ATOM 12251 O O . GLN B 1 750 ? -12.523 25.438 27.516 1 93.81 750 GLN B O 1
ATOM 12256 N N . ARG B 1 751 ? -13.719 24.266 26 1 95.5 751 ARG B N 1
ATOM 12257 C CA . ARG B 1 751 ? -12.531 23.656 25.406 1 95.5 751 ARG B CA 1
ATOM 12258 C C . ARG B 1 751 ? -11.93 24.562 24.344 1 95.5 751 ARG B C 1
ATOM 12260 O O . ARG B 1 751 ? -12.602 24.891 23.359 1 95.5 751 ARG B O 1
ATOM 12267 N N . PRO B 1 752 ? -10.688 24.953 24.547 1 97 752 PRO B N 1
ATOM 12268 C CA . PRO B 1 752 ? -10.086 25.797 23.5 1 97 752 PRO B CA 1
ATOM 12269 C C . PRO B 1 752 ? -9.93 25.062 22.172 1 97 752 PRO B C 1
ATOM 12271 O O . PRO B 1 752 ? -9.953 23.828 22.125 1 97 752 PRO B O 1
ATOM 12274 N N . PHE B 1 753 ? -9.828 25.828 21.125 1 97.19 753 PHE B N 1
ATOM 12275 C CA . PHE B 1 753 ? -9.711 25.266 19.781 1 97.19 753 PHE B CA 1
ATOM 12276 C C . PHE B 1 753 ? -8.516 24.328 19.688 1 97.19 753 PHE B C 1
ATOM 12278 O O . PHE B 1 753 ? -8.602 23.266 19.078 1 97.19 753 PHE B O 1
ATOM 12285 N N . SER B 1 754 ? -7.348 24.688 20.219 1 96.25 754 SER B N 1
ATOM 12286 C CA . SER B 1 754 ? -6.141 23.875 20.172 1 96.25 754 SER B CA 1
ATOM 12287 C C . SER B 1 754 ? -6.379 22.5 20.812 1 96.25 754 SER B C 1
ATOM 12289 O O . SER B 1 754 ? -5.973 21.484 20.25 1 96.25 754 SER B O 1
ATOM 12291 N N . ALA B 1 755 ? -7.031 22.484 21.922 1 95.44 755 ALA B N 1
ATOM 12292 C CA . ALA B 1 755 ? -7.363 21.234 22.594 1 95.44 755 ALA B CA 1
ATOM 12293 C C . ALA B 1 755 ? -8.359 20.422 21.766 1 95.44 755 ALA B C 1
ATOM 12295 O O . ALA B 1 755 ? -8.258 19.188 21.688 1 95.44 755 ALA B O 1
ATOM 12296 N N . TRP B 1 756 ? -9.352 21.156 21.25 1 96.25 756 TRP B N 1
ATOM 12297 C CA . TRP B 1 756 ? -10.336 20.5 20.391 1 96.25 756 TRP B CA 1
ATOM 12298 C C . TRP B 1 756 ? -9.672 19.828 19.203 1 96.25 756 TRP B C 1
ATOM 12300 O O . TRP B 1 756 ? -10.055 18.719 18.797 1 96.25 756 TRP B O 1
ATOM 12310 N N . MET B 1 757 ? -8.695 20.469 18.609 1 96.06 757 MET B N 1
ATOM 12311 C CA . MET B 1 757 ? -7.957 19.922 17.469 1 96.06 757 MET B CA 1
ATOM 12312 C C . MET B 1 757 ? -7.215 18.641 17.875 1 96.06 757 MET B C 1
ATOM 12314 O O . MET B 1 757 ? -7.141 17.688 17.094 1 96.06 757 MET B O 1
ATOM 12318 N N . ARG B 1 758 ? -6.66 18.578 19.031 1 92.75 758 ARG B N 1
ATOM 12319 C CA . ARG B 1 758 ? -5.883 17.438 19.516 1 92.75 758 ARG B CA 1
ATOM 12320 C C . ARG B 1 758 ? -6.797 16.297 19.953 1 92.75 758 ARG B C 1
ATOM 12322 O O . ARG B 1 758 ? -6.512 15.125 19.672 1 92.75 758 ARG B O 1
ATOM 12329 N N . GLU B 1 759 ? -7.93 16.656 20.594 1 91.75 759 GLU B N 1
ATOM 12330 C CA . GLU B 1 759 ? -8.75 15.648 21.25 1 91.75 759 GLU B CA 1
ATOM 12331 C C . GLU B 1 759 ? -9.852 15.133 20.328 1 91.75 759 GLU B C 1
ATOM 12333 O O . GLU B 1 759 ? -10.297 13.992 20.453 1 91.75 759 GLU B O 1
ATOM 12338 N N . VAL B 1 760 ? -10.289 15.992 19.438 1 92.94 760 VAL B N 1
ATOM 12339 C CA . VAL B 1 760 ? -11.445 15.641 18.609 1 92.94 760 VAL B CA 1
ATOM 12340 C C . VAL B 1 760 ? -11.031 15.531 17.156 1 92.94 760 VAL B C 1
ATOM 12342 O O . VAL B 1 760 ? -11.102 14.453 16.562 1 92.94 760 VAL B O 1
ATOM 12345 N N . ALA B 1 761 ? -10.453 16.594 16.609 1 93.94 761 ALA B N 1
ATOM 12346 C CA . ALA B 1 761 ? -10.148 16.656 15.188 1 93.94 761 ALA B CA 1
ATOM 12347 C C . ALA B 1 761 ? -9.086 15.625 14.805 1 93.94 761 ALA B C 1
ATOM 12349 O O . ALA B 1 761 ? -9.172 15.008 13.742 1 93.94 761 ALA B O 1
ATOM 12350 N N . SER B 1 762 ? -8.078 15.5 15.633 1 93.38 762 SER B N 1
ATOM 12351 C CA . SER B 1 762 ? -7.016 14.539 15.336 1 93.38 762 SER B CA 1
ATOM 12352 C C . SER B 1 762 ? -7.559 13.117 15.273 1 93.38 762 SER B C 1
ATOM 12354 O O . SER B 1 762 ? -7.203 12.352 14.375 1 93.38 762 SER B O 1
ATOM 12356 N N . LYS B 1 763 ? -8.391 12.789 16.188 1 90.38 763 LYS B N 1
ATOM 12357 C CA . LYS B 1 763 ? -8.969 11.445 16.234 1 90.38 763 LYS B CA 1
ATOM 12358 C C . LYS B 1 763 ? -9.922 11.211 15.062 1 90.38 763 LYS B C 1
ATOM 12360 O O . LYS B 1 763 ? -10.133 10.062 14.656 1 90.38 763 LYS B O 1
ATOM 12365 N N . ALA B 1 764 ? -10.453 12.297 14.562 1 91.25 764 ALA B N 1
ATOM 12366 C CA . ALA B 1 764 ? -11.367 12.203 13.43 1 91.25 764 ALA B CA 1
ATOM 12367 C C . ALA B 1 764 ? -10.602 12.086 12.109 1 91.25 764 ALA B C 1
ATOM 12369 O O . ALA B 1 764 ? -11.203 11.906 11.047 1 91.25 764 ALA B O 1
ATOM 12370 N N . GLY B 1 765 ? -9.289 12.266 12.148 1 91 765 GLY B N 1
ATOM 12371 C CA . GLY B 1 765 ? -8.477 12.062 10.961 1 91 765 GLY B CA 1
ATOM 12372 C C . GLY B 1 765 ? -8.125 13.352 10.25 1 91 765 GLY B C 1
ATOM 12373 O O . GLY B 1 765 ? -7.684 13.336 9.094 1 91 765 GLY B O 1
ATOM 12374 N N . VAL B 1 766 ? -8.344 14.438 10.836 1 94.19 766 VAL B N 1
ATOM 12375 C CA . VAL B 1 766 ? -8.125 15.734 10.203 1 94.19 766 VAL B CA 1
ATOM 12376 C C . VAL B 1 766 ? -6.645 15.891 9.859 1 94.19 766 VAL B C 1
ATOM 12378 O O . VAL B 1 766 ? -6.305 16.391 8.773 1 94.19 766 VAL B O 1
ATOM 12381 N N . TYR B 1 767 ? -5.766 15.461 10.742 1 95.19 767 TYR B N 1
ATOM 12382 C CA . TYR B 1 767 ? -4.344 15.664 10.508 1 95.19 767 TYR B CA 1
ATOM 12383 C C . TYR B 1 767 ? -3.818 14.703 9.453 1 95.19 767 TYR B C 1
ATOM 12385 O O . TYR B 1 767 ? -2.771 14.945 8.844 1 95.19 767 TYR B O 1
ATOM 12393 N N . GLU B 1 768 ? -4.473 13.609 9.258 1 93.06 768 GLU B N 1
ATOM 12394 C CA . GLU B 1 768 ? -4.129 12.758 8.125 1 93.06 768 GLU B CA 1
ATOM 12395 C C . GLU B 1 768 ? -4.41 13.461 6.801 1 93.06 768 GLU B C 1
ATOM 12397 O O . GLU B 1 768 ? -3.648 13.32 5.844 1 93.06 768 GLU B O 1
ATOM 12402 N N . ILE B 1 769 ? -5.496 14.172 6.797 1 92.31 769 ILE B N 1
ATOM 12403 C CA . ILE B 1 769 ? -5.855 14.945 5.613 1 92.31 769 ILE B CA 1
ATOM 12404 C C . ILE B 1 769 ? -4.84 16.078 5.41 1 92.31 769 ILE B C 1
ATOM 12406 O O . ILE B 1 769 ? -4.383 16.312 4.289 1 92.31 769 ILE B O 1
ATOM 12410 N N . LEU B 1 770 ? -4.496 16.734 6.512 1 94.12 770 LEU B N 1
ATOM 12411 C CA . LEU B 1 770 ? -3.541 17.828 6.449 1 94.12 770 LEU B CA 1
ATOM 12412 C C . LEU B 1 770 ? -2.164 17.328 6.023 1 94.12 770 LEU B C 1
ATOM 12414 O O . LEU B 1 770 ? -1.376 18.094 5.453 1 94.12 770 LEU B O 1
ATOM 12418 N N . ASN B 1 771 ? -1.874 16.078 6.266 1 93.25 771 ASN B N 1
ATOM 12419 C CA . ASN B 1 771 ? -0.576 15.5 5.93 1 93.25 771 ASN B CA 1
ATOM 12420 C C . ASN B 1 771 ? -0.517 15.062 4.473 1 93.25 771 ASN B C 1
ATOM 12422 O O . ASN B 1 771 ? 0.509 14.555 4.012 1 93.25 771 ASN B O 1
ATOM 12426 N N . GLN B 1 772 ? -1.638 15.203 3.812 1 90.56 772 GLN B N 1
ATOM 12427 C CA . GLN B 1 772 ? -1.695 14.891 2.387 1 90.56 772 GLN B CA 1
ATOM 12428 C C . GLN B 1 772 ? -2.375 16.016 1.607 1 90.56 772 GLN B C 1
ATOM 12430 O O . GLN B 1 772 ? -3.275 15.758 0.803 1 90.56 772 GLN B O 1
ATOM 12435 N N . LEU B 1 773 ? -1.904 17.109 1.86 1 90.25 773 LEU B N 1
ATOM 12436 C CA . LEU B 1 773 ? -2.551 18.266 1.229 1 90.25 773 LEU B CA 1
ATOM 12437 C C . LEU B 1 773 ? -2.035 18.453 -0.193 1 90.25 773 LEU B C 1
ATOM 12439 O O . LEU B 1 773 ? -0.841 18.297 -0.452 1 90.25 773 LEU B O 1
ATOM 12443 N N . GLY B 1 774 ? -2.873 18.641 -1.107 1 86.75 774 GLY B N 1
ATOM 12444 C CA . GLY B 1 774 ? -2.496 18.922 -2.484 1 86.75 774 GLY B CA 1
ATOM 12445 C C . GLY B 1 774 ? -3.686 19.156 -3.395 1 86.75 774 GLY B C 1
ATOM 12446 O O . GLY B 1 774 ? -4.812 19.328 -2.92 1 86.75 774 GLY B O 1
ATOM 12447 N N . PHE B 1 775 ? -3.316 19.359 -4.582 1 81.5 775 PHE B N 1
ATOM 12448 C CA . PHE B 1 775 ? -4.316 19.578 -5.621 1 81.5 775 PHE B CA 1
ATOM 12449 C C . PHE B 1 775 ? -4.371 18.375 -6.57 1 81.5 775 PHE B C 1
ATOM 12451 O O . PHE B 1 775 ? -3.781 18.422 -7.652 1 81.5 775 PHE B O 1
ATOM 12458 N N . PRO B 1 776 ? -5.035 17.312 -6.109 1 74.69 776 PRO B N 1
ATOM 12459 C CA . PRO B 1 776 ? -5.039 16.078 -6.891 1 74.69 776 PRO B CA 1
ATOM 12460 C C . PRO B 1 776 ? -5.523 16.281 -8.328 1 74.69 776 PRO B C 1
ATOM 12462 O O . PRO B 1 776 ? -5.207 15.477 -9.203 1 74.69 776 PRO B O 1
ATOM 12465 N N . GLU B 1 777 ? -6.324 17.297 -8.578 1 66.56 777 GLU B N 1
ATOM 12466 C CA . GLU B 1 777 ? -6.82 17.594 -9.922 1 66.56 777 GLU B CA 1
ATOM 12467 C C . GLU B 1 777 ? -5.684 18.016 -10.844 1 66.56 777 GLU B C 1
ATOM 12469 O O . GLU B 1 777 ? -5.789 17.891 -12.062 1 66.56 777 GLU B O 1
ATOM 12474 N N . LEU B 1 778 ? -4.641 18.469 -10.18 1 64.81 778 LEU B N 1
ATOM 12475 C CA . LEU B 1 778 ? -3.539 18.984 -10.977 1 64.81 778 LEU B CA 1
ATOM 12476 C C . LEU B 1 778 ? -2.398 17.984 -11.062 1 64.81 778 LEU B C 1
ATOM 12478 O O . LEU B 1 778 ? -1.785 17.812 -12.117 1 64.81 778 LEU B O 1
ATOM 12482 N N . GLN B 1 779 ? -2.133 17.453 -9.977 1 66.5 779 GLN B N 1
ATOM 12483 C CA . GLN B 1 779 ? -1.002 16.547 -9.906 1 66.5 779 GLN B CA 1
ATOM 12484 C C . GLN B 1 779 ? -1.21 15.492 -8.812 1 66.5 779 GLN B C 1
ATOM 12486 O O . GLN B 1 779 ? -1.987 15.711 -7.879 1 66.5 779 GLN B O 1
ATOM 12491 N N . SER B 1 780 ? -0.547 14.391 -9.195 1 66.44 780 SER B N 1
ATOM 12492 C CA . SER B 1 780 ? -0.609 13.359 -8.164 1 66.44 780 SER B CA 1
ATOM 12493 C C . SER B 1 780 ? 0.006 13.852 -6.859 1 66.44 780 SER B C 1
ATOM 12495 O O . SER B 1 780 ? 1.053 14.508 -6.867 1 66.44 780 SER B O 1
ATOM 12497 N N . VAL B 1 781 ? -0.71 13.742 -5.926 1 66.06 781 VAL B N 1
ATOM 12498 C CA . VAL B 1 781 ? -0.307 14.242 -4.613 1 66.06 781 VAL B CA 1
ATOM 12499 C C . VAL B 1 781 ? 0.77 13.328 -4.027 1 66.06 781 VAL B C 1
ATOM 12501 O O . VAL B 1 781 ? 1.571 13.766 -3.195 1 66.06 781 VAL B O 1
ATOM 12504 N N . GLN B 1 782 ? 0.808 12.273 -4.754 1 64.75 782 GLN B N 1
ATOM 12505 C CA . GLN B 1 782 ? 1.746 11.328 -4.164 1 64.75 782 GLN B CA 1
ATOM 12506 C C . GLN B 1 782 ? 3.189 11.766 -4.395 1 64.75 782 GLN B C 1
ATOM 12508 O O . GLN B 1 782 ? 3.555 12.156 -5.508 1 64.75 782 GLN B O 1
ATOM 12513 N N . ASP B 1 783 ? 3.953 12.094 -3.369 1 64.06 783 ASP B N 1
ATOM 12514 C CA . ASP B 1 783 ? 5.398 12.297 -3.354 1 64.06 783 ASP B CA 1
ATOM 12515 C C . ASP B 1 783 ? 5.742 13.781 -3.5 1 64.06 783 ASP B C 1
ATOM 12517 O O . ASP B 1 783 ? 6.844 14.125 -3.928 1 64.06 783 ASP B O 1
ATOM 12521 N N . GLN B 1 784 ? 4.672 14.602 -3.395 1 74.19 784 GLN B N 1
ATOM 12522 C CA . GLN B 1 784 ? 5.016 16.016 -3.398 1 74.19 784 GLN B CA 1
ATOM 12523 C C . GLN B 1 784 ? 5.586 16.453 -2.051 1 74.19 784 GLN B C 1
ATOM 12525 O O . GLN B 1 784 ? 4.996 16.172 -1.003 1 74.19 784 GLN B O 1
ATOM 12530 N N . PRO B 1 785 ? 6.66 17.016 -2.113 1 76.56 785 PRO B N 1
ATOM 12531 C CA . PRO B 1 785 ? 7.406 17.25 -0.876 1 76.56 785 PRO B CA 1
ATOM 12532 C C . PRO B 1 785 ? 6.625 18.094 0.127 1 76.56 785 PRO B C 1
ATOM 12534 O O . PRO B 1 785 ? 6.676 17.844 1.332 1 76.56 785 PRO B O 1
ATOM 12537 N N . PHE B 1 786 ? 5.793 19.094 -0.337 1 87.19 786 PHE B N 1
ATOM 12538 C CA . PHE B 1 786 ? 5.18 20.016 0.612 1 87.19 786 PHE B CA 1
ATOM 12539 C C . PHE B 1 786 ? 3.783 19.547 1.002 1 87.19 786 PHE B C 1
ATOM 12541 O O . PHE B 1 786 ? 3.117 20.172 1.826 1 87.19 786 PHE B O 1
ATOM 12548 N N . SER B 1 787 ? 3.408 18.406 0.527 1 88.44 787 SER B N 1
ATOM 12549 C CA . SER B 1 787 ? 2.105 17.859 0.894 1 88.44 787 SER B CA 1
ATOM 12550 C C . SER B 1 787 ? 2.098 17.375 2.34 1 88.44 787 SER B C 1
ATOM 12552 O O . SER B 1 787 ? 1.052 17.375 2.992 1 88.44 787 SER B O 1
ATOM 12554 N N . GLY B 1 788 ? 3.297 17.062 2.795 1 90.44 788 GLY B N 1
ATOM 12555 C CA . GLY B 1 788 ? 3.43 16.562 4.156 1 90.44 788 GLY B CA 1
ATOM 12556 C C . GLY B 1 788 ? 3.627 17.672 5.18 1 90.44 788 GLY B C 1
ATOM 12557 O O . GLY B 1 788 ? 4.238 18.688 4.879 1 90.44 788 GLY B O 1
ATOM 12558 N N . LEU B 1 789 ? 3.135 17.453 6.387 1 91.12 789 LEU B N 1
ATOM 12559 C CA . LEU B 1 789 ? 3.213 18.438 7.469 1 91.12 789 LEU B CA 1
ATOM 12560 C C . LEU B 1 789 ? 4.664 18.719 7.836 1 91.12 789 LEU B C 1
ATOM 12562 O O . LEU B 1 789 ? 5.031 19.875 8.078 1 91.12 789 LEU B O 1
ATOM 12566 N N . ARG B 1 790 ? 5.473 17.688 7.785 1 88.69 790 ARG B N 1
ATOM 12567 C CA . ARG B 1 790 ? 6.859 17.797 8.219 1 88.69 790 ARG B CA 1
ATOM 12568 C C . ARG B 1 790 ? 7.602 18.859 7.41 1 88.69 790 ARG B C 1
ATOM 12570 O O . ARG B 1 790 ? 8.227 19.75 7.977 1 88.69 790 ARG B O 1
ATOM 12577 N N . CYS B 1 791 ? 7.504 18.766 6.094 1 86.38 791 CYS B N 1
ATOM 12578 C CA . CYS B 1 791 ? 8.227 19.688 5.219 1 86.38 791 CYS B CA 1
ATOM 12579 C C . CYS B 1 791 ? 7.555 21.062 5.191 1 86.38 791 CYS B C 1
ATOM 12581 O O . CYS B 1 791 ? 8.234 22.094 5.23 1 86.38 791 CYS B O 1
ATOM 12583 N N . ARG B 1 792 ? 6.273 21.078 5.145 1 89 792 ARG B N 1
ATOM 12584 C CA . ARG B 1 792 ? 5.531 22.328 5.008 1 89 792 ARG B CA 1
ATOM 12585 C C . ARG B 1 792 ? 5.699 23.203 6.246 1 89 792 ARG B C 1
ATOM 12587 O O . ARG B 1 792 ? 5.906 24.406 6.133 1 89 792 ARG B O 1
ATOM 12594 N N . TRP B 1 793 ? 5.652 22.641 7.414 1 86.12 793 TRP B N 1
ATOM 12595 C CA . TRP B 1 793 ? 5.695 23.422 8.648 1 86.12 793 TRP B CA 1
ATOM 12596 C C . TRP B 1 793 ? 7.125 23.844 8.969 1 86.12 793 TRP B C 1
ATOM 12598 O O . TRP B 1 793 ? 7.336 24.812 9.703 1 86.12 793 TRP B O 1
ATOM 12608 N N . GLN B 1 794 ? 8.07 23.125 8.398 1 77.81 794 GLN B N 1
ATOM 12609 C CA . GLN B 1 794 ? 9.461 23.516 8.602 1 77.81 794 GLN B CA 1
ATOM 12610 C C . GLN B 1 794 ? 9.836 24.703 7.711 1 77.81 794 GLN B C 1
ATOM 12612 O O . GLN B 1 794 ? 10.711 25.5 8.062 1 77.81 794 GLN B O 1
ATOM 12617 N N . GLU B 1 795 ? 9.227 24.672 6.504 1 71 795 GLU B N 1
ATOM 12618 C CA . GLU B 1 795 ? 9.539 25.766 5.582 1 71 795 GLU B CA 1
ATOM 12619 C C . GLU B 1 795 ? 8.914 27.078 6.043 1 71 795 GLU B C 1
ATOM 12621 O O . GLU B 1 795 ? 9.398 28.156 5.695 1 71 795 GLU B O 1
ATOM 12626 N N . ARG B 1 796 ? 7.871 27.078 6.715 1 57.5 796 ARG B N 1
ATOM 12627 C CA . ARG B 1 796 ? 7.23 28.281 7.223 1 57.5 796 ARG B CA 1
ATOM 12628 C C . ARG B 1 796 ? 8.234 29.172 7.949 1 57.5 796 ARG B C 1
ATOM 12630 O O . ARG B 1 796 ? 8.141 30.406 7.902 1 57.5 796 ARG B O 1
ATOM 12637 N N . SER B 1 797 ? 9.188 28.438 8.609 1 49.34 797 SER B N 1
ATOM 12638 C CA . SER B 1 797 ? 10.094 29.188 9.461 1 49.34 797 SER B CA 1
ATOM 12639 C C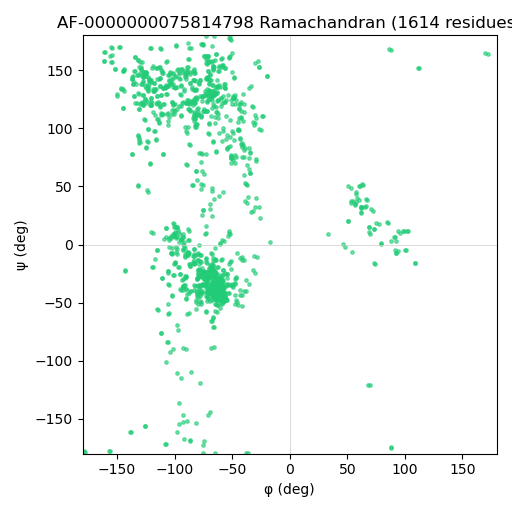 . SER B 1 797 ? 11.141 29.938 8.641 1 49.34 797 SER B C 1
ATOM 12641 O O . SER B 1 797 ? 11.82 30.828 9.148 1 49.34 797 SER B O 1
ATOM 12643 N N . HIS B 1 798 ? 11.336 29.359 7.383 1 49.5 798 HIS B N 1
ATOM 12644 C CA . HIS B 1 798 ? 12.43 30.016 6.668 1 49.5 798 HIS B CA 1
ATOM 12645 C C . HIS B 1 798 ? 11.922 31.188 5.836 1 49.5 798 HIS B C 1
ATOM 12647 O O . HIS B 1 798 ? 11.102 31 4.93 1 49.5 798 HIS B O 1
ATOM 12653 N N . GLY B 1 799 ? 11.508 32.219 6.457 1 43.91 799 GLY B N 1
ATOM 12654 C CA . GLY B 1 799 ? 11.062 33.5 5.934 1 43.91 799 GLY B CA 1
ATOM 12655 C C . GLY B 1 799 ? 11.547 33.75 4.52 1 43.91 799 GLY B C 1
ATOM 12656 O O . GLY B 1 799 ? 12.484 33.094 4.047 1 43.91 799 GLY B O 1
ATOM 12657 N N . LEU B 1 800 ? 10.695 34.438 3.664 1 41.81 800 LEU B N 1
ATOM 12658 C CA . LEU B 1 800 ? 10.953 35.031 2.357 1 41.81 800 LEU B CA 1
ATOM 12659 C C . LEU B 1 800 ? 12.391 35.531 2.266 1 41.81 800 LEU B C 1
ATOM 12661 O O . LEU B 1 800 ? 12.969 35.969 3.27 1 41.81 800 LEU B O 1
ATOM 12665 N N . GLU B 1 801 ? 13.148 35.031 1.407 1 41.06 801 GLU B N 1
ATOM 12666 C CA . GLU B 1 801 ? 14.383 35.75 1.093 1 41.06 801 GLU B CA 1
ATOM 12667 C C . GLU B 1 801 ? 14.273 37.219 1.423 1 41.06 801 GLU B C 1
ATOM 12669 O O . GLU B 1 801 ? 13.258 37.875 1.134 1 41.06 801 GLU B O 1
ATOM 12674 N N . PRO B 1 802 ? 15.016 37.688 2.469 1 37.81 802 PRO B N 1
ATOM 12675 C CA . PRO B 1 802 ? 15.039 39.156 2.656 1 37.81 802 PRO B CA 1
ATOM 12676 C C . PRO B 1 802 ? 14.891 39.906 1.344 1 37.81 802 PRO B C 1
ATOM 12678 O O . PRO B 1 802 ? 15.445 39.5 0.32 1 37.81 802 PRO B O 1
ATOM 12681 N N . ALA B 1 803 ? 13.758 40.594 1.146 1 34.75 803 ALA B N 1
ATOM 12682 C CA . ALA B 1 803 ? 13.805 41.562 0.073 1 34.75 803 ALA B CA 1
ATOM 12683 C C . ALA B 1 803 ? 15.211 42.125 -0.102 1 34.75 803 ALA B C 1
ATOM 12685 O O . ALA B 1 803 ? 16.016 42.125 0.836 1 34.75 803 ALA B O 1
ATOM 12686 N N . ALA B 1 804 ? 15.617 42.656 -1.292 1 32.75 804 ALA B N 1
ATOM 12687 C CA . ALA B 1 804 ? 16.812 43.375 -1.688 1 32.75 804 ALA B CA 1
ATOM 12688 C C . ALA B 1 804 ? 17.328 44.25 -0.543 1 32.75 804 ALA B C 1
ATOM 12690 O O . ALA B 1 804 ? 16.531 44.781 0.24 1 32.75 804 ALA B O 1
ATOM 12691 N N . ALA B 1 805 ? 18.641 44.25 -0.305 1 32.09 805 ALA B N 1
ATOM 12692 C CA . ALA B 1 805 ? 19.594 45.094 0.393 1 32.09 805 ALA B CA 1
ATOM 12693 C C . ALA B 1 805 ? 19.156 46.562 0.37 1 32.09 805 ALA B C 1
ATOM 12695 O O . ALA B 1 805 ? 19.453 47.312 -0.571 1 32.09 805 ALA B O 1
ATOM 12696 N N . GLY B 1 806 ? 17.938 46.938 0.37 1 29.58 806 GLY B N 1
ATOM 12697 C CA . GLY B 1 806 ? 17.984 48.406 0.495 1 29.58 806 GLY B CA 1
ATOM 12698 C C . GLY B 1 806 ? 18.828 48.875 1.66 1 29.58 806 GLY B C 1
ATOM 12699 O O . GLY B 1 806 ? 19.375 48.062 2.41 1 29.58 806 GLY B O 1
ATOM 12700 N N . ASP B 1 807 ? 18.969 50.25 1.893 1 29.31 807 ASP B N 1
ATOM 12701 C CA . ASP B 1 807 ? 19.797 51.031 2.803 1 29.31 807 ASP B CA 1
ATOM 12702 C C . ASP B 1 807 ? 19.672 50.5 4.234 1 29.31 807 ASP B C 1
ATOM 12704 O O . ASP B 1 807 ? 18.609 50.625 4.848 1 29.31 807 ASP B O 1
ATOM 12708 N N . PHE B 1 808 ? 20.219 49.5 4.492 1 32.12 808 PHE B N 1
ATOM 12709 C CA . PHE B 1 808 ? 20.469 48.969 5.828 1 32.12 808 PHE B CA 1
ATOM 12710 C C . PHE B 1 808 ? 20.984 50.062 6.754 1 32.12 808 PHE B C 1
ATOM 12712 O O . PHE B 1 808 ? 21.859 50.844 6.387 1 32.12 808 PHE B O 1
ATOM 12719 N N . LEU B 1 809 ? 20.125 50.688 7.594 1 31.48 809 LEU B N 1
ATOM 12720 C CA . LEU B 1 809 ? 20.75 51.562 8.586 1 31.48 809 LEU B CA 1
ATOM 12721 C C . LEU B 1 809 ? 21.562 50.75 9.586 1 31.48 809 LEU B C 1
ATOM 12723 O O . LEU B 1 809 ? 21.156 49.656 9.992 1 31.48 809 LEU B O 1
#

Foldseek 3Di:
DDPCPPPPPPPDDDDDDDDDDDYDDDDDDDCPDCPVPPPPVCPCPVQFDDFDDDPQATFGQGPVSPDTDRPNPPLVVVPWAWDDLDPPADIATAFVNFWAKEFQDDPVLQPVPCCVPQQFRPWDDFFPPALEIWTEDGKLVSVVSNVVVCVVVPFQAEEEEEQAQFWWKWFDDPPITTIIGIDGSVGRPDGDPCPDPPDGSQVSNVSRLVVQCSRCVVVVQWHWHCHDDPDCVVDTDIGGHDDSVRMDTPCCSNCVVCVVRPSYYYDYQHDDQWFAGDLVSQLVVLVVLLVQVCLAPDPPNDDDDGRYYYYYHSRARSVLLVSLLVLLSVCLSVVVLPPPPCPPPPPDDDPCCPDPLLVVQPVPDVVLVSLLVSSQVSQVSSPPRHRLVVVLVVLVVVLVPPPPDDDPDCVVVSVVSLRRNLRSVNRSLVSSLVSVVCVVQRNVSNPDRSQLVCLLVVVSLLSSLQSDSPPPQDLVNLVVVWFQAFLVPPADQPPPCCVPQVFGPWDQQPPALEIFTADAWLVSVVSVVCVCCDPVNNAQAEEEEEAAQWFWKQFQRTITTTDDLGDGDDQVVSQVSNVVNQVVLQDPPPPDPDDPSPRTPDMDGPVRSQVVCCVVRVNYHYHYQYAFPLFAGDLVSLLVLLCSLVVSCVVPVRYHYYYYYSNRAASVLLSSLSNVLSNCLVVHNDPDPPDCRGDRPPLVCLCPPFCLVVDPDPVSSVVSQLSSQRSVNNVVVSVLSSVLSVVCVVVPCPDRRNRCCSPPVSVVCVSVQQQQDDDVVVHNSPPDQCRGSNRSSSVSSRDDDPDDPDPRD/DDPCPVPPPPPDPPPDDDDDDDDDDDDDDDCPDCPVPPPPVCPCPVQFDDFCDDPQATFGQGPVSPDTRRPNPPLPVVPWAWDDLDPPADIATAFVNFWAKEFQDDPVLQPVPCCVPQNFRPWDDFFPPALEIWTEDGKLVSVVSNVVVCVVVPFQAEEEEEQAQFWWKWFDDPPITTIIGIDGSVGRPDGDPCPDPPDGSQVSNVSRLVVQCSRCVVVVQWHWHCHDDPDCVVDTDIGGHDDSVRMDTPCCSNCVVCVVRPSYYYDYQHDDQWFAGDLVSQLVVLVVLLVQVCLAPDPPNDDDDGRYYYYYHSRARSVLLVSLLVLLSVVLSCVVVVDPPPPPPPPDDDPCCPDPLLVVQPVPDVVLVVLLVSSQVSQVSSPPRHRLVVVLVVLVVVLVPPPPDDDPDCVVVSVVSLRRNLRSVNRSLVSSLVSVVCVVQRNVSNPDRSQLVCLLVVVSLLSSLQSDSPPPQDLVNLVVVWFQAFLPPPADLPPPCCVPQVFGPWDDQPPALEIFTADDWLVSVVSVVCVCCDPVNNAQAEEEEEAAQWFWKQFQRTITTTDDLGDGDDQVVSQVSNVVNQVVLQDPPPPDPDDPSPRTPDMDGPVRSQVVCCVVRVNYHYHYQYAFPLFAGDLVSLLVLLVSLVVSCVVPVRYHYYYYYSNRAASVLLSSLSNVLSNCLVVHNDPDPPDCRGDRPPLVLLVVPQCLVVDPDPVSSVVSQLSSQRSVNNVVVSVLSSVLSVVCVVVPCPDRRNNCCSPPVSVVCVSVQQQQDDDVVVHNSPPDQCRGSNRSSSVSSRDDDPDDPDPRD

Organism: Acinonyx jubatus (NCBI:txid32536)

pLDDT: mean 79.48, std 22.64, range [14.68, 98.69]

Radius of gyration: 40.88 Å; Cα contacts (8 Å, |Δi|>4): 2465; chains: 2; bounding box: 94×126×110 Å

Nearest PDB structures (foldseek):
  1d5r-assembly1_A  TM=5.767E-01  e=3.567E-03  Homo sapiens
  7juk-assembly1_A  TM=5.771E-01  e=6.533E-03  Homo sapiens
  5bug-assembly2_B  TM=5.334E-01  e=3.945E-03  Homo sapiens
  1yn9-assembly3_C  TM=6.850E-01  e=5.432E-02  Autographa californica nucleopolyhedrovirus
  1yn9-assembly1_A  TM=5.331E-01  e=7.600E-03  Autographa californica nucleopolyhedrovirus